Protein 2RFW (pdb70)

Solvent-accessible surface area: 61570 Å² total

Nearest PDB structures (foldseek):
  2rg0-assembly3_C  TM=9.956E-01  e=4.781E-83  Melanocarpus albomyces
  4csi-assembly1_A  TM=9.827E-01  e=2.244E-64  Mycothermus thermophilus
  5o5d-assembly2_B  TM=9.703E-01  e=9.717E-63  Trichoderma atroviride IMI 206040
  4zzt-assembly1_A  TM=9.659E-01  e=1.478E-60  Geotrichum candidum
  4zzv-assembly1_A  TM=9.721E-01  e=8.675E-60  Geotrichum candidum

Structure (mmCIF, N/CA/C/O backbone):
data_2RFW
#
_entry.id   2RFW
#
_cell.length_a   50.940
_cell.length_b   94.520
_cell.length_c   189.850
_cell.angle_alpha   90.000
_cell.angle_beta   90.000
_cell.angle_gamma   90.000
#
_symmetry.space_group_name_H-M   'P 1 21 1'
#
loop_
_entity.id
_entity.type
_entity.pdbx_description
1 polymer 'Cellulose 1,4-beta-cellobiosidase'
2 water water
#
loop_
_atom_site.group_PDB
_atom_site.id
_atom_site.type_symbol
_atom_site.label_atom_id
_atom_site.label_alt_id
_atom_site.label_comp_id
_atom_site.label_asym_id
_atom_site.label_entity_id
_atom_site.label_seq_id
_atom_site.pdbx_PDB_ins_code
_atom_site.Cartn_x
_atom_site.Cartn_y
_atom_site.Cartn_z
_atom_site.occupancy
_atom_site.B_iso_or_equiv
_atom_site.auth_seq_id
_atom_site.auth_comp_id
_atom_site.auth_asym_id
_atom_site.auth_atom_id
_atom_site.pdbx_PDB_model_num
ATOM 9 N N . ARG A 1 2 ? 19.870 -9.162 49.843 1.00 29.80 2 ARG A N 1
ATOM 10 C CA . ARG A 1 2 ? 20.128 -8.336 48.670 1.00 23.75 2 ARG A CA 1
ATOM 11 C C . ARG A 1 2 ? 18.842 -7.596 48.314 1.00 26.23 2 ARG A C 1
ATOM 12 O O . ARG A 1 2 ? 17.758 -7.932 48.784 1.00 22.64 2 ARG A O 1
ATOM 20 N N . ALA A 1 3 ? 19.008 -6.579 47.487 1.00 32.89 3 ALA A N 1
ATOM 21 C CA . ALA A 1 3 ? 17.904 -5.768 46.995 1.00 27.20 3 ALA A CA 1
ATOM 22 C C . ALA A 1 3 ? 17.553 -6.249 45.589 1.00 29.50 3 ALA A C 1
ATOM 23 O O . ALA A 1 3 ? 18.450 -6.317 44.750 1.00 23.26 3 ALA A O 1
ATOM 25 N N . GLY A 1 4 ? 16.282 -6.567 45.400 1.00 30.47 4 GLY A N 1
ATOM 26 C CA . GLY A 1 4 ? 15.716 -7.181 44.236 1.00 22.91 4 GLY A CA 1
ATOM 27 C C . GLY A 1 4 ? 15.764 -6.379 42.952 1.00 14.10 4 GLY A C 1
ATOM 28 O O . GLY A 1 4 ? 15.975 -5.169 42.977 1.00 33.66 4 GLY A O 1
ATOM 29 N N . ASN A 1 5 ? 15.567 -7.075 41.844 1.00 21.00 5 ASN A N 1
ATOM 30 C CA . ASN A 1 5 ? 15.602 -6.607 40.479 1.00 27.22 5 ASN A CA 1
ATOM 31 C C . ASN A 1 5 ? 14.490 -7.227 39.623 1.00 28.60 5 ASN A C 1
ATOM 32 O O . ASN A 1 5 ? 14.821 -7.713 38.537 1.00 38.39 5 ASN A O 1
ATOM 37 N N . GLU A 1 6 ? 13.253 -7.218 40.073 1.00 20.48 6 GLU A N 1
ATOM 38 C CA . GLU A 1 6 ? 12.065 -7.710 39.399 1.00 25.50 6 GLU A CA 1
ATOM 39 C C . GLU A 1 6 ? 10.901 -6.710 39.464 1.00 34.07 6 GLU A C 1
ATOM 40 O O . GLU A 1 6 ? 10.012 -6.699 38.613 1.00 29.86 6 GLU A O 1
ATOM 46 N N . THR A 1 7 ? 10.923 -5.897 40.507 1.00 32.12 7 THR A N 1
ATOM 47 C CA . THR A 1 7 ? 9.883 -4.964 40.906 1.00 27.89 7 THR A CA 1
ATOM 48 C C . THR A 1 7 ? 10.522 -3.749 41.570 1.00 36.38 7 THR A C 1
ATOM 49 O O . THR A 1 7 ? 10.932 -3.804 42.733 1.00 21.10 7 THR A O 1
ATOM 53 N N . PRO A 1 8 ? 10.662 -2.639 40.858 1.00 25.72 8 PRO A N 1
ATOM 54 C CA . PRO A 1 8 ? 11.110 -1.374 41.455 1.00 10.84 8 PRO A CA 1
ATOM 55 C C . PRO A 1 8 ? 10.386 -1.052 42.760 1.00 19.50 8 PRO A C 1
ATOM 56 O O . PRO A 1 8 ? 9.313 -1.565 43.080 1.00 21.44 8 PRO A O 1
ATOM 60 N N . GLU A 1 9 ? 10.969 -0.176 43.573 1.00 26.18 9 GLU A N 1
ATOM 61 C CA . GLU A 1 9 ? 10.337 0.246 44.820 1.00 21.10 9 GLU A CA 1
ATOM 62 C C . GLU A 1 9 ? 9.904 1.694 44.698 1.00 21.87 9 GLU A C 1
ATOM 63 O O . GLU A 1 9 ? 10.727 2.604 44.602 1.00 18.81 9 GLU A O 1
ATOM 69 N N . ASN A 1 10 ? 8.598 1.962 44.686 1.00 13.28 10 ASN A N 1
ATOM 70 C CA . ASN A 1 10 ? 8.213 3.372 44.578 1.00 18.85 10 ASN A CA 1
ATOM 71 C C . ASN A 1 10 ? 7.401 3.794 45.807 1.00 19.73 10 ASN A C 1
ATOM 72 O O . ASN A 1 10 ? 6.201 3.523 45.936 1.00 22.13 10 ASN A O 1
ATOM 77 N N . HIS A 1 11 ? 8.068 4.474 46.744 1.00 23.06 11 HIS A N 1
ATOM 78 C CA . HIS A 1 11 ? 7.370 4.981 47.926 1.00 25.98 11 HIS A CA 1
ATOM 79 C C . HIS A 1 11 ? 6.149 5.805 47.551 1.00 28.46 11 HIS A C 1
ATOM 80 O O . HIS A 1 11 ? 6.212 6.507 46.535 1.00 34.85 11 HIS A O 1
ATOM 87 N N . PRO A 1 12 ? 5.062 5.736 48.302 1.00 26.54 12 PRO A N 1
ATOM 88 C CA . PRO A 1 12 ? 3.946 6.676 48.170 1.00 15.83 12 PRO A CA 1
ATOM 89 C C . PRO A 1 12 ? 4.209 7.933 48.999 1.00 17.91 12 PRO A C 1
ATOM 90 O O . PRO A 1 12 ? 4.463 7.851 50.201 1.00 28.38 12 PRO A O 1
ATOM 94 N N . PRO A 1 13 ? 4.154 9.072 48.333 1.00 8.26 13 PRO A N 1
ATOM 95 C CA . PRO A 1 13 ? 4.551 10.341 48.950 1.00 12.31 13 PRO A CA 1
ATOM 96 C C . PRO A 1 13 ? 3.671 10.703 50.136 1.00 29.20 13 PRO A C 1
ATOM 97 O O . PRO A 1 13 ? 2.646 10.062 50.370 1.00 36.36 13 PRO A O 1
ATOM 101 N N . LEU A 1 14 ? 4.067 11.733 50.890 1.00 31.75 14 LEU A N 1
ATOM 102 C CA . LEU A 1 14 ? 3.292 12.071 52.083 1.00 31.09 14 LEU A CA 1
ATOM 103 C C . LEU A 1 14 ? 3.684 13.411 52.682 1.00 36.51 14 LEU A C 1
ATOM 104 O O . LEU A 1 14 ? 4.845 13.723 52.963 1.00 28.71 14 LEU A O 1
ATOM 109 N N . THR A 1 15 ? 2.685 14.277 52.910 1.00 34.63 15 THR A N 1
ATOM 110 C CA . THR A 1 15 ? 3.026 15.528 53.571 1.00 27.03 15 THR A CA 1
ATOM 111 C C . THR A 1 15 ? 2.793 15.424 55.084 1.00 38.32 15 THR A C 1
ATOM 112 O O . THR A 1 15 ? 1.877 14.751 55.547 1.00 59.35 15 THR A O 1
ATOM 116 N N . TRP A 1 16 ? 3.655 16.130 55.794 1.00 34.88 16 TRP A N 1
ATOM 117 C CA . TRP A 1 16 ? 3.590 16.365 57.224 1.00 27.62 16 TRP A CA 1
ATOM 118 C C . TRP A 1 16 ? 4.380 17.630 57.525 1.00 36.14 16 TRP A C 1
ATOM 119 O O . TRP A 1 16 ? 4.963 18.260 56.632 1.00 20.37 16 TRP A O 1
ATOM 130 N N . GLN A 1 17 ? 4.406 18.034 58.796 1.00 41.31 17 GLN A N 1
ATOM 131 C CA . GLN A 1 17 ? 5.121 19.289 59.044 1.00 34.50 17 GLN A CA 1
ATOM 132 C C . GLN A 1 17 ? 5.646 19.390 60.467 1.00 24.68 17 GLN A C 1
ATOM 133 O O . GLN A 1 17 ? 5.356 18.561 61.320 1.00 32.77 17 GLN A O 1
ATOM 139 N N . ARG A 1 18 ? 6.409 20.456 60.672 1.00 39.71 18 ARG A N 1
ATOM 140 C CA . ARG A 1 18 ? 6.899 20.868 61.978 1.00 40.77 18 ARG A CA 1
ATOM 141 C C . ARG A 1 18 ? 6.284 22.218 62.333 1.00 39.64 18 ARG A C 1
ATOM 142 O O . ARG A 1 18 ? 6.053 23.048 61.451 1.00 58.44 18 ARG A O 1
ATOM 150 N N . CYS A 1 19 ? 6.007 22.451 63.609 1.00 34.98 19 CYS A N 1
ATOM 151 C CA . CYS A 1 19 ? 5.411 23.713 64.024 1.00 26.34 19 CYS A CA 1
ATOM 152 C C . CYS A 1 19 ? 6.236 24.369 65.119 1.00 22.26 19 CYS A C 1
ATOM 153 O O . CYS A 1 19 ? 6.292 23.853 66.239 1.00 28.53 19 CYS A O 1
ATOM 156 N N . THR A 1 20 ? 6.874 25.499 64.818 1.00 19.43 20 THR A N 1
ATOM 157 C CA . THR A 1 20 ? 7.722 26.066 65.871 1.00 11.88 20 THR A CA 1
ATOM 158 C C . THR A 1 20 ? 6.876 26.725 66.958 1.00 19.30 20 THR A C 1
ATOM 159 O O . THR A 1 20 ? 7.243 26.739 68.136 1.00 26.43 20 THR A O 1
ATOM 163 N N . ALA A 1 21 ? 5.723 27.257 66.577 1.00 19.55 21 ALA A N 1
ATOM 164 C CA . ALA A 1 21 ? 4.818 27.930 67.509 1.00 27.91 21 ALA A CA 1
ATOM 165 C C . ALA A 1 21 ? 3.368 27.706 67.103 1.00 28.90 21 ALA A C 1
ATOM 166 O O . ALA A 1 21 ? 3.099 27.255 65.978 1.00 30.56 21 ALA A O 1
ATOM 168 N N . PRO A 1 22 ? 2.390 27.981 67.958 1.00 26.13 22 PRO A N 1
ATOM 169 C CA . PRO A 1 22 ? 0.998 27.588 67.708 1.00 26.12 22 PRO A CA 1
ATOM 170 C C . PRO A 1 22 ? 0.357 28.015 66.400 1.00 21.76 22 PRO A C 1
ATOM 171 O O . PRO A 1 22 ? -0.723 27.488 66.082 1.00 38.67 22 PRO A O 1
ATOM 175 N N . GLY A 1 23 ? 0.902 28.926 65.615 1.00 22.60 23 GLY A N 1
ATOM 176 C CA . GLY A 1 23 ? 0.258 29.242 64.335 1.00 23.11 23 GLY A CA 1
ATOM 177 C C . GLY A 1 23 ? 1.298 29.142 63.232 1.00 31.79 23 GLY A C 1
ATOM 178 O O . GLY A 1 23 ? 1.170 29.658 62.129 1.00 24.70 23 GLY A O 1
ATOM 179 N N . ASN A 1 24 ? 2.387 28.450 63.565 1.00 35.90 24 ASN A N 1
ATOM 180 C CA . ASN A 1 24 ? 3.519 28.349 62.654 1.00 41.21 24 ASN A CA 1
ATOM 181 C C . ASN A 1 24 ? 3.816 26.889 62.332 1.00 43.56 24 ASN A C 1
ATOM 182 O O . ASN A 1 24 ? 4.465 26.201 63.115 1.00 20.82 24 ASN A O 1
ATOM 187 N N . CYS A 1 25 ? 3.324 26.426 61.188 1.00 44.35 25 CYS A N 1
ATOM 188 C CA . CYS A 1 25 ? 3.603 25.085 60.686 1.00 47.57 25 CYS A CA 1
ATOM 189 C C . CYS A 1 25 ? 3.977 25.178 59.207 1.00 32.55 25 CYS A C 1
ATOM 190 O O . CYS A 1 25 ? 3.683 26.199 58.576 1.00 22.97 25 CYS A O 1
ATOM 193 N N . GLN A 1 26 ? 4.620 24.150 58.674 1.00 30.18 26 GLN A N 1
ATOM 194 C CA . GLN A 1 26 ? 5.049 24.178 57.269 1.00 26.57 26 GLN A CA 1
ATOM 195 C C . GLN A 1 26 ? 5.516 22.789 56.841 1.00 33.20 26 GLN A C 1
ATOM 196 O O . GLN A 1 26 ? 6.165 22.108 57.642 1.00 21.25 26 GLN A O 1
ATOM 202 N N . THR A 1 27 ? 5.170 22.389 55.629 1.00 32.97 27 THR A N 1
ATOM 203 C CA . THR A 1 27 ? 5.255 21.031 55.143 1.00 30.05 27 THR A CA 1
ATOM 204 C C . THR A 1 27 ? 6.673 20.478 54.991 1.00 29.20 27 THR A C 1
ATOM 205 O O . THR A 1 27 ? 7.620 21.219 54.762 1.00 44.80 27 THR A O 1
ATOM 209 N N . VAL A 1 28 ? 6.722 19.162 55.104 1.00 18.40 28 VAL A N 1
ATOM 210 C CA . VAL A 1 28 ? 7.808 18.247 54.864 1.00 18.83 28 VAL A CA 1
ATOM 211 C C . VAL A 1 28 ? 7.353 17.262 53.796 1.00 29.36 28 VAL A C 1
ATOM 212 O O . VAL A 1 28 ? 6.580 16.328 54.032 1.00 27.11 28 VAL A O 1
ATOM 216 N N . ASN A 1 29 ? 7.819 17.479 52.564 1.00 32.43 29 ASN A N 1
ATOM 217 C CA . ASN A 1 29 ? 7.315 16.497 51.584 1.00 26.26 29 ASN A CA 1
ATOM 218 C C . ASN A 1 29 ? 8.002 15.191 51.907 1.00 28.85 29 ASN A C 1
ATOM 219 O O . ASN A 1 29 ? 9.231 15.137 51.911 1.00 15.84 29 ASN A O 1
ATOM 224 N N . ALA A 1 30 ? 7.226 14.149 52.244 1.00 17.08 30 ALA A N 1
ATOM 225 C CA . ALA A 1 30 ? 7.996 12.952 52.618 1.00 20.73 30 ALA A CA 1
ATOM 226 C C . ALA A 1 30 ? 7.630 11.788 51.714 1.00 29.70 30 ALA A C 1
ATOM 227 O O . ALA A 1 30 ? 7.586 11.927 50.489 1.00 58.13 30 ALA A O 1
ATOM 229 N N . GLU A 1 31 ? 7.375 10.640 52.320 1.00 21.11 31 GLU A N 1
ATOM 230 C CA . GLU A 1 31 ? 7.032 9.418 51.606 1.00 13.89 31 GLU A CA 1
ATOM 231 C C . GLU A 1 31 ? 7.097 8.273 52.615 1.00 13.02 31 GLU A C 1
ATOM 232 O O . GLU A 1 31 ? 7.823 8.352 53.598 1.00 12.09 31 GLU A O 1
ATOM 238 N N . VAL A 1 32 ? 6.316 7.223 52.386 1.00 24.21 32 VAL A N 1
ATOM 239 C CA . VAL A 1 32 ? 6.303 6.147 53.367 1.00 12.03 32 VAL A CA 1
ATOM 240 C C . VAL A 1 32 ? 6.784 4.862 52.705 1.00 15.58 32 VAL A C 1
ATOM 241 O O . VAL A 1 32 ? 6.815 4.755 51.475 1.00 12.25 32 VAL A O 1
ATOM 245 N N . VAL A 1 33 ? 7.145 3.923 53.580 1.00 22.80 33 VAL A N 1
ATOM 246 C CA . VAL A 1 33 ? 7.572 2.615 53.087 1.00 22.14 33 VAL A CA 1
ATOM 247 C C . VAL A 1 33 ? 6.876 1.497 53.848 1.00 21.21 33 VAL A C 1
ATOM 248 O O . VAL A 1 33 ? 6.461 1.667 54.990 1.00 19.06 33 VAL A O 1
ATOM 252 N N . ILE A 1 34 ? 6.757 0.323 53.236 1.00 35.57 34 ILE A N 1
ATOM 253 C CA . ILE A 1 34 ? 6.200 -0.819 53.956 1.00 33.73 34 ILE A CA 1
ATOM 254 C C . ILE A 1 34 ? 7.321 -1.672 54.543 1.00 28.67 34 ILE A C 1
ATOM 255 O O . ILE A 1 34 ? 8.373 -1.894 53.941 1.00 9.72 34 ILE A O 1
ATOM 260 N N . ASP A 1 35 ? 7.053 -2.118 55.769 1.00 24.11 35 ASP A N 1
ATOM 261 C CA . ASP A 1 35 ? 7.907 -3.079 56.450 1.00 17.68 35 ASP A CA 1
ATOM 262 C C . ASP A 1 35 ? 8.235 -4.219 55.484 1.00 22.53 35 ASP A C 1
ATOM 263 O O . ASP A 1 35 ? 7.359 -4.617 54.713 1.00 20.53 35 ASP A O 1
ATOM 268 N N . ALA A 1 36 ? 9.476 -4.672 55.548 1.00 17.40 36 ALA A N 1
ATOM 269 C CA . ALA A 1 36 ? 10.035 -5.657 54.648 1.00 16.84 36 ALA A CA 1
ATOM 270 C C . ALA A 1 36 ? 9.406 -7.023 54.847 1.00 25.49 36 ALA A C 1
ATOM 271 O O . ALA A 1 36 ? 9.600 -7.935 54.035 1.00 59.37 36 ALA A O 1
ATOM 273 N N . ASN A 1 37 ? 8.630 -7.218 55.913 1.00 20.91 37 ASN A N 1
ATOM 274 C CA . ASN A 1 37 ? 8.063 -8.560 56.082 1.00 23.94 37 ASN A CA 1
ATOM 275 C C . ASN A 1 37 ? 6.942 -8.840 55.099 1.00 20.82 37 ASN A C 1
ATOM 276 O O . ASN A 1 37 ? 6.337 -9.919 55.124 1.00 39.15 37 ASN A O 1
ATOM 281 N N . TRP A 1 38 ? 6.620 -7.903 54.210 1.00 19.97 38 TRP A N 1
ATOM 282 C CA . TRP A 1 38 ? 5.490 -8.094 53.304 1.00 16.58 38 TRP A CA 1
ATOM 283 C C . TRP A 1 38 ? 5.964 -8.380 51.882 1.00 23.95 38 TRP A C 1
ATOM 284 O O . TRP A 1 38 ? 5.156 -8.516 50.970 1.00 19.85 38 TRP A O 1
ATOM 295 N N . ARG A 1 39 ? 7.283 -8.424 51.743 1.00 20.77 39 ARG A N 1
ATOM 296 C CA . ARG A 1 39 ? 7.888 -8.450 50.424 1.00 31.01 39 ARG A CA 1
ATOM 297 C C . ARG A 1 39 ? 8.145 -9.858 49.909 1.00 34.40 39 ARG A C 1
ATOM 298 O O . ARG A 1 39 ? 8.282 -10.829 50.656 1.00 21.07 39 ARG A O 1
ATOM 306 N N . TRP A 1 40 ? 8.207 -9.924 48.576 1.00 18.47 40 TRP A N 1
ATOM 307 C CA . TRP A 1 40 ? 8.675 -11.144 47.938 1.00 8.83 40 TRP A CA 1
ATOM 308 C C . TRP A 1 40 ? 10.197 -11.220 48.055 1.00 15.26 40 TRP A C 1
ATOM 309 O O . TRP A 1 40 ? 10.830 -10.198 47.798 1.00 12.55 40 TRP A O 1
ATOM 320 N N . LEU A 1 41 ? 10.655 -12.399 48.431 1.00 14.52 41 LEU A N 1
ATOM 321 C CA . LEU A 1 41 ? 12.008 -12.859 48.614 1.00 15.93 41 LEU A CA 1
ATOM 322 C C . LEU A 1 41 ? 12.366 -13.973 47.643 1.00 24.35 41 LEU A C 1
ATOM 323 O O . LEU A 1 41 ? 11.727 -15.030 47.649 1.00 30.78 41 LEU A O 1
ATOM 328 N N . HIS A 1 42 ? 13.376 -13.805 46.794 1.00 31.54 42 HIS A N 1
ATOM 329 C CA . HIS A 1 42 ? 13.657 -14.879 45.840 1.00 15.35 42 HIS A CA 1
ATOM 330 C C . HIS A 1 42 ? 15.106 -14.883 45.396 1.00 30.63 42 HIS A C 1
ATOM 331 O O . HIS A 1 42 ? 15.784 -13.856 45.327 1.00 53.80 42 HIS A O 1
ATOM 338 N N . ASP A 1 43 ? 15.612 -16.068 45.058 1.00 28.60 43 ASP A N 1
ATOM 339 C CA . ASP A 1 43 ? 16.942 -16.054 44.452 1.00 37.88 43 ASP A CA 1
ATOM 340 C C . ASP A 1 43 ? 16.889 -15.522 43.019 1.00 36.83 43 ASP A C 1
ATOM 341 O O . ASP A 1 43 ? 16.002 -14.763 42.622 1.00 21.86 43 ASP A O 1
ATOM 346 N N . ASP A 1 44 ? 17.873 -15.958 42.238 1.00 36.31 44 ASP A N 1
ATOM 347 C CA . ASP A 1 44 ? 18.052 -15.501 40.867 1.00 38.58 44 ASP A CA 1
ATOM 348 C C . ASP A 1 44 ? 17.313 -16.383 39.868 1.00 37.07 44 ASP A C 1
ATOM 349 O O . ASP A 1 44 ? 17.620 -16.334 38.677 1.00 23.59 44 ASP A O 1
ATOM 354 N N . ASN A 1 45 ? 16.359 -17.165 40.353 1.00 42.38 45 ASN A N 1
ATOM 355 C CA . ASN A 1 45 ? 15.473 -17.942 39.499 1.00 42.85 45 ASN A CA 1
ATOM 356 C C . ASN A 1 45 ? 14.022 -17.593 39.828 1.00 48.82 45 ASN A C 1
ATOM 357 O O . ASN A 1 45 ? 13.087 -18.133 39.243 1.00 32.16 45 ASN A O 1
ATOM 362 N N . MET A 1 46 ? 13.862 -16.690 40.792 1.00 52.04 46 MET A N 1
ATOM 363 C CA . MET A 1 46 ? 12.524 -16.258 41.207 1.00 49.34 46 MET A CA 1
ATOM 364 C C . MET A 1 46 ? 11.825 -17.373 41.978 1.00 41.18 46 MET A C 1
ATOM 365 O O . MET A 1 46 ? 10.626 -17.369 42.251 1.00 21.24 46 MET A O 1
ATOM 370 N N . GLN A 1 47 ? 12.624 -18.371 42.358 1.00 42.40 47 GLN A N 1
ATOM 371 C CA . GLN A 1 47 ? 12.206 -19.389 43.305 1.00 43.43 47 GLN A CA 1
ATOM 372 C C . GLN A 1 47 ? 12.201 -18.727 44.683 1.00 30.88 47 GLN A C 1
ATOM 373 O O . GLN A 1 47 ? 13.199 -18.139 45.097 1.00 21.97 47 GLN A O 1
ATOM 379 N N . ASN A 1 48 ? 11.066 -18.833 45.353 1.00 38.96 48 ASN A N 1
ATOM 380 C CA . ASN A 1 48 ? 10.977 -18.209 46.671 1.00 42.35 48 ASN A CA 1
ATOM 381 C C . ASN A 1 48 ? 12.087 -18.664 47.607 1.00 33.16 48 ASN A C 1
ATOM 382 O O . ASN A 1 48 ? 12.793 -19.647 47.389 1.00 17.57 48 ASN A O 1
ATOM 387 N N . CYS A 1 49 ? 12.232 -17.894 48.675 1.00 24.04 49 CYS A N 1
ATOM 388 C CA . CYS A 1 49 ? 13.014 -18.246 49.846 1.00 24.98 49 CYS A CA 1
ATOM 389 C C . CYS A 1 49 ? 12.038 -18.374 51.028 1.00 17.36 49 CYS A C 1
ATOM 390 O O . CYS A 1 49 ? 12.439 -18.750 52.122 1.00 27.63 49 CYS A O 1
ATOM 393 N N . TYR A 1 50 ? 10.800 -18.026 50.714 1.00 17.53 50 TYR A N 1
ATOM 394 C CA . TYR A 1 50 ? 9.634 -17.951 51.569 1.00 20.33 50 TYR A CA 1
ATOM 395 C C . TYR A 1 50 ? 8.358 -18.053 50.732 1.00 30.91 50 TYR A C 1
ATOM 396 O O . TYR A 1 50 ? 8.324 -17.614 49.583 1.00 32.24 50 TYR A O 1
ATOM 405 N N . ASP A 1 51 ? 7.326 -18.634 51.318 1.00 35.70 51 ASP A N 1
ATOM 406 C CA . ASP A 1 51 ? 6.043 -18.829 50.636 1.00 44.97 51 ASP A CA 1
ATOM 407 C C . ASP A 1 51 ? 5.057 -19.461 51.611 1.00 52.12 51 ASP A C 1
ATOM 408 O O . ASP A 1 51 ? 5.369 -20.430 52.309 1.00 37.53 51 ASP A O 1
ATOM 413 N N . GLY A 1 52 ? 3.848 -18.911 51.703 1.00 54.50 52 GLY A N 1
ATOM 414 C CA . GLY A 1 52 ? 2.906 -19.349 52.731 1.00 55.49 52 GLY A CA 1
ATOM 415 C C . GLY A 1 52 ? 3.313 -18.746 54.069 1.00 54.93 52 GLY A C 1
ATOM 416 O O . GLY A 1 52 ? 3.232 -17.533 54.274 1.00 34.64 52 GLY A O 1
ATOM 417 N N . ASN A 1 53 ? 3.774 -19.588 54.989 1.00 53.25 53 ASN A N 1
ATOM 418 C CA . ASN A 1 53 ? 4.405 -19.066 56.201 1.00 45.93 53 ASN A CA 1
ATOM 419 C C . ASN A 1 53 ? 5.752 -19.762 56.378 1.00 49.70 53 ASN A C 1
ATOM 420 O O . ASN A 1 53 ? 6.273 -19.880 57.488 1.00 54.72 53 ASN A O 1
ATOM 425 N N . GLN A 1 54 ? 6.353 -20.235 55.271 1.00 41.84 54 GLN A N 1
ATOM 426 C CA . GLN A 1 54 ? 7.593 -20.980 55.487 1.00 38.13 54 GLN A CA 1
ATOM 427 C C . GLN A 1 54 ? 8.609 -20.872 54.358 1.00 37.97 54 GLN A C 1
ATOM 428 O O . GLN A 1 54 ? 8.288 -20.637 53.198 1.00 29.75 54 GLN A O 1
ATOM 434 N N . TRP A 1 55 ? 9.858 -21.065 54.762 1.00 37.82 55 TRP A N 1
ATOM 435 C CA . TRP A 1 55 ? 11.034 -21.143 53.925 1.00 31.32 55 TRP A CA 1
ATOM 436 C C . TRP A 1 55 ? 11.033 -22.415 53.070 1.00 25.66 55 TRP A C 1
ATOM 437 O O . TRP A 1 55 ? 10.601 -23.447 53.583 1.00 35.37 55 TRP A O 1
ATOM 448 N N . THR A 1 56 ? 11.505 -22.268 51.859 1.00 17.75 56 THR A N 1
ATOM 449 C CA . THR A 1 56 ? 11.788 -23.163 50.764 1.00 33.41 56 THR A CA 1
ATOM 450 C C . THR A 1 56 ? 13.259 -23.584 50.723 1.00 42.07 56 THR A C 1
ATOM 451 O O . THR A 1 56 ? 14.068 -23.046 51.483 1.00 64.97 56 THR A O 1
ATOM 455 N N . ASN A 1 57 ? 13.616 -24.520 49.838 1.00 42.21 57 ASN A N 1
ATOM 456 C CA . ASN A 1 57 ? 15.017 -24.916 49.734 1.00 39.36 57 ASN A CA 1
ATOM 457 C C . ASN A 1 57 ? 15.808 -23.985 48.820 1.00 39.47 57 ASN A C 1
ATOM 458 O O . ASN A 1 57 ? 16.898 -24.354 48.379 1.00 20.85 57 ASN A O 1
ATOM 463 N N . ALA A 1 58 ? 15.316 -22.782 48.536 1.00 40.68 58 ALA A N 1
ATOM 464 C CA . ALA A 1 58 ? 16.191 -21.813 47.866 1.00 33.90 58 ALA A CA 1
ATOM 465 C C . ALA A 1 58 ? 17.260 -21.334 48.856 1.00 25.89 58 ALA A C 1
ATOM 466 O O . ALA A 1 58 ? 18.284 -20.793 48.448 1.00 42.20 58 ALA A O 1
ATOM 468 N N . CYS A 1 59 ? 16.976 -21.553 50.125 1.00 26.36 59 CYS A N 1
ATOM 469 C CA . CYS A 1 59 ? 17.696 -21.261 51.338 1.00 27.77 59 CYS A CA 1
ATOM 470 C C . CYS A 1 59 ? 18.230 -22.491 52.065 1.00 22.70 59 CYS A C 1
ATOM 471 O O . CYS A 1 59 ? 18.330 -23.577 51.499 1.00 50.94 59 CYS A O 1
ATOM 474 N N . SER A 1 60 ? 18.594 -22.309 53.337 1.00 30.12 60 SER A N 1
ATOM 475 C CA . SER A 1 60 ? 19.083 -23.412 54.161 1.00 30.81 60 SER A CA 1
ATOM 476 C C . SER A 1 60 ? 19.539 -22.950 55.541 1.00 34.11 60 SER A C 1
ATOM 477 O O . SER A 1 60 ? 18.969 -23.350 56.560 1.00 34.92 60 SER A O 1
ATOM 480 N N . THR A 1 61 ? 20.572 -22.116 55.579 1.00 36.94 61 THR A N 1
ATOM 481 C CA . THR A 1 61 ? 21.135 -21.636 56.832 1.00 45.25 61 THR A CA 1
ATOM 482 C C . THR A 1 61 ? 20.850 -20.152 57.037 1.00 40.99 61 THR A C 1
ATOM 483 O O . THR A 1 61 ? 20.340 -19.498 56.128 1.00 46.24 61 THR A O 1
ATOM 487 N N . ALA A 1 62 ? 21.200 -19.674 58.221 1.00 44.74 62 ALA A N 1
ATOM 488 C CA . ALA A 1 62 ? 21.032 -18.290 58.632 1.00 43.62 62 ALA A CA 1
ATOM 489 C C . ALA A 1 62 ? 21.648 -17.315 57.632 1.00 32.04 62 ALA A C 1
ATOM 490 O O . ALA A 1 62 ? 20.998 -16.487 56.998 1.00 49.97 62 ALA A O 1
ATOM 492 N N . THR A 1 63 ? 22.956 -17.458 57.531 1.00 19.96 63 THR A N 1
ATOM 493 C CA . THR A 1 63 ? 23.834 -16.637 56.727 1.00 20.18 63 THR A CA 1
ATOM 494 C C . THR A 1 63 ? 23.561 -16.694 55.236 1.00 30.86 63 THR A C 1
ATOM 495 O O . THR A 1 63 ? 23.371 -15.657 54.594 1.00 35.02 63 THR A O 1
ATOM 499 N N . ASP A 1 64 ? 23.560 -17.902 54.672 1.00 39.52 64 ASP A N 1
ATOM 500 C CA . ASP A 1 64 ? 23.479 -18.043 53.214 1.00 39.38 64 ASP A CA 1
ATOM 501 C C . ASP A 1 64 ? 22.174 -17.450 52.687 1.00 37.39 64 ASP A C 1
ATOM 502 O O . ASP A 1 64 ? 22.143 -16.901 51.582 1.00 42.88 64 ASP A O 1
ATOM 507 N N . CYS A 1 65 ? 21.109 -17.543 53.473 1.00 28.23 65 CYS A N 1
ATOM 508 C CA . CYS A 1 65 ? 19.824 -16.963 53.095 1.00 30.48 65 CYS A CA 1
ATOM 509 C C . CYS A 1 65 ? 19.988 -15.501 52.681 1.00 20.74 65 CYS A C 1
ATOM 510 O O . CYS A 1 65 ? 19.491 -15.080 51.638 1.00 39.71 65 CYS A O 1
ATOM 513 N N . ALA A 1 66 ? 20.691 -14.777 53.537 1.00 16.68 66 ALA A N 1
ATOM 514 C CA . ALA A 1 66 ? 20.972 -13.353 53.376 1.00 12.88 66 ALA A CA 1
ATOM 515 C C . ALA A 1 66 ? 21.903 -13.102 52.193 1.00 20.56 66 ALA A C 1
ATOM 516 O O . ALA A 1 66 ? 21.925 -12.002 51.623 1.00 23.15 66 ALA A O 1
ATOM 518 N N . GLU A 1 67 ? 22.658 -14.125 51.813 1.00 20.90 67 GLU A N 1
ATOM 519 C CA . GLU A 1 67 ? 23.524 -14.061 50.639 1.00 24.29 67 GLU A CA 1
ATOM 520 C C . GLU A 1 67 ? 22.814 -14.567 49.390 1.00 29.27 67 GLU A C 1
ATOM 521 O O . GLU A 1 67 ? 23.273 -14.306 48.272 1.00 46.34 67 GLU A O 1
ATOM 527 N N . LYS A 1 68 ? 21.702 -15.297 49.509 1.00 33.31 68 LYS A N 1
ATOM 528 C CA . LYS A 1 68 ? 21.122 -15.833 48.272 1.00 37.42 68 LYS A CA 1
ATOM 529 C C . LYS A 1 68 ? 19.795 -15.198 47.882 1.00 31.86 68 LYS A C 1
ATOM 530 O O . LYS A 1 68 ? 19.409 -15.176 46.708 1.00 26.53 68 LYS A O 1
ATOM 536 N N . CYS A 1 69 ? 19.068 -14.671 48.855 1.00 33.26 69 CYS A N 1
ATOM 537 C CA . CYS A 1 69 ? 17.762 -14.092 48.573 1.00 36.34 69 CYS A CA 1
ATOM 538 C C . CYS A 1 69 ? 17.773 -12.586 48.418 1.00 38.67 69 CYS A C 1
ATOM 539 O O . CYS A 1 69 ? 18.673 -11.906 48.912 1.00 35.37 69 CYS A O 1
ATOM 542 N N . MET A 1 70 ? 16.756 -12.039 47.753 1.00 34.04 70 MET A N 1
ATOM 543 C CA . MET A 1 70 ? 16.551 -10.588 47.795 1.00 25.74 70 MET A CA 1
ATOM 544 C C . MET A 1 70 ? 15.078 -10.303 48.035 1.00 16.58 70 MET A C 1
ATOM 545 O O . MET A 1 70 ? 14.232 -11.042 47.525 1.00 28.68 70 MET A O 1
ATOM 550 N N . ILE A 1 71 ? 14.720 -9.263 48.795 1.00 21.02 71 ILE A N 1
ATOM 551 C CA . ILE A 1 71 ? 13.303 -8.912 48.883 1.00 21.93 71 ILE A CA 1
ATOM 552 C C . ILE A 1 71 ? 12.952 -7.983 47.716 1.00 23.95 71 ILE A C 1
ATOM 553 O O . ILE A 1 71 ? 13.830 -7.455 47.022 1.00 27.99 71 ILE A O 1
ATOM 558 N N . GLU A 1 72 ? 11.670 -7.718 47.453 1.00 21.57 72 GLU A N 1
ATOM 559 C CA . GLU A 1 72 ? 11.447 -6.848 46.289 1.00 9.89 72 GLU A CA 1
ATOM 560 C C . GLU A 1 72 ? 10.587 -5.627 46.586 1.00 16.42 72 GLU A C 1
ATOM 561 O O . GLU A 1 72 ? 10.166 -5.401 47.722 1.00 17.93 72 GLU A O 1
ATOM 567 N N . GLY A 1 73 ? 10.334 -4.857 45.531 1.00 21.62 73 GLY A N 1
ATOM 568 C CA . GLY A 1 73 ? 9.411 -3.728 45.570 1.00 30.80 73 GLY A CA 1
ATOM 569 C C . GLY A 1 73 ? 8.017 -4.311 45.758 1.00 32.09 73 GLY A C 1
ATOM 570 O O . GLY A 1 73 ? 7.885 -5.510 45.487 1.00 27.36 73 GLY A O 1
ATOM 571 N N . ALA A 1 74 ? 7.047 -3.523 46.203 1.00 22.81 74 ALA A N 1
ATOM 572 C CA . ALA A 1 74 ? 5.723 -4.065 46.490 1.00 18.86 74 ALA A CA 1
ATOM 573 C C . ALA A 1 74 ? 4.727 -3.853 45.362 1.00 21.86 74 ALA A C 1
ATOM 574 O O . ALA A 1 74 ? 3.519 -4.008 45.553 1.00 14.43 74 ALA A O 1
ATOM 576 N N . GLY A 1 75 ? 5.191 -3.480 44.169 1.00 27.85 75 GLY A N 1
ATOM 577 C CA . GLY A 1 75 ? 4.229 -3.191 43.109 1.00 31.89 75 GLY A CA 1
ATOM 578 C C . GLY A 1 75 ? 3.488 -1.885 43.345 1.00 43.92 75 GLY A C 1
ATOM 579 O O . GLY A 1 75 ? 4.089 -0.816 43.478 1.00 43.09 75 GLY A O 1
ATOM 580 N N . ASP A 1 76 ? 2.165 -1.970 43.401 1.00 42.86 76 ASP A N 1
ATOM 581 C CA . ASP A 1 76 ? 1.283 -0.828 43.618 1.00 34.86 76 ASP A CA 1
ATOM 582 C C . ASP A 1 76 ? 0.584 -0.949 44.969 1.00 34.44 76 ASP A C 1
ATOM 583 O O . ASP A 1 76 ? -0.068 -1.958 45.258 1.00 30.22 76 ASP A O 1
ATOM 588 N N . TYR A 1 77 ? 0.731 0.071 45.816 1.00 28.57 77 TYR A N 1
ATOM 589 C CA . TYR A 1 77 ? 0.365 -0.047 47.223 1.00 22.53 77 TYR A CA 1
ATOM 590 C C . TYR A 1 77 ? -1.146 -0.127 47.403 1.00 18.33 77 TYR A C 1
ATOM 591 O O . TYR A 1 77 ? -1.605 -0.417 48.510 1.00 11.54 77 TYR A O 1
ATOM 600 N N . LEU A 1 78 ? -1.954 0.099 46.362 1.00 16.15 78 LEU A N 1
ATOM 601 C CA . LEU A 1 78 ? -3.367 -0.206 46.579 1.00 19.08 78 LEU A CA 1
ATOM 602 C C . LEU A 1 78 ? -3.601 -1.691 46.264 1.00 31.39 78 LEU A C 1
ATOM 603 O O . LEU A 1 78 ? -4.316 -2.401 46.967 1.00 23.62 78 LEU A O 1
ATOM 608 N N . GLY A 1 79 ? -2.965 -2.099 45.171 1.00 29.59 79 GLY A N 1
ATOM 609 C CA . GLY A 1 79 ? -3.107 -3.426 44.619 1.00 32.28 79 GLY A CA 1
ATOM 610 C C . GLY A 1 79 ? -3.036 -4.519 45.661 1.00 29.66 79 GLY A C 1
ATOM 611 O O . GLY A 1 79 ? -4.047 -5.052 46.117 1.00 32.27 79 GLY A O 1
ATOM 612 N N . THR A 1 80 ? -1.814 -4.875 46.060 1.00 25.40 80 THR A N 1
ATOM 613 C CA . THR A 1 80 ? -1.712 -5.973 47.019 1.00 34.13 80 THR A CA 1
ATOM 614 C C . THR A 1 80 ? -1.878 -5.527 48.460 1.00 33.91 80 THR A C 1
ATOM 615 O O . THR A 1 80 ? -2.111 -6.368 49.335 1.00 41.18 80 THR A O 1
ATOM 619 N N . TYR A 1 81 ? -1.745 -4.233 48.783 1.00 22.19 81 TYR A N 1
ATOM 620 C CA . TYR A 1 81 ? -1.629 -3.834 50.184 1.00 17.15 81 TYR A CA 1
ATOM 621 C C . TYR A 1 81 ? -2.659 -2.855 50.707 1.00 28.19 81 TYR A C 1
ATOM 622 O O . TYR A 1 81 ? -2.643 -2.570 51.917 1.00 28.77 81 TYR A O 1
ATOM 631 N N . GLY A 1 82 ? -3.569 -2.333 49.891 1.00 27.06 82 GLY A N 1
ATOM 632 C CA . GLY A 1 82 ? -4.650 -1.498 50.380 1.00 34.54 82 GLY A CA 1
ATOM 633 C C . GLY A 1 82 ? -4.272 -0.136 50.908 1.00 41.81 82 GLY A C 1
ATOM 634 O O . GLY A 1 82 ? -5.112 0.631 51.405 1.00 17.56 82 GLY A O 1
ATOM 635 N N . ALA A 1 83 ? -2.991 0.219 50.813 1.00 44.17 83 ALA A N 1
ATOM 636 C CA . ALA A 1 83 ? -2.543 1.538 51.253 1.00 26.66 83 ALA A CA 1
ATOM 637 C C . ALA A 1 83 ? -2.772 2.581 50.156 1.00 10.95 83 ALA A C 1
ATOM 638 O O . ALA A 1 83 ? -2.342 2.379 49.023 1.00 32.40 83 ALA A O 1
ATOM 640 N N . SER A 1 84 ? -3.460 3.629 50.566 1.00 26.92 84 SER A N 1
ATOM 641 C CA . SER A 1 84 ? -3.901 4.776 49.803 1.00 33.89 84 SER A CA 1
ATOM 642 C C . SER A 1 84 ? -3.308 6.069 50.349 1.00 37.05 84 SER A C 1
ATOM 643 O O . SER A 1 84 ? -3.437 6.402 51.521 1.00 32.96 84 SER A O 1
ATOM 646 N N . THR A 1 85 ? -2.637 6.831 49.486 1.00 41.98 85 THR A N 1
ATOM 647 C CA . THR A 1 85 ? -2.066 8.106 49.931 1.00 27.04 85 THR A CA 1
ATOM 648 C C . THR A 1 85 ? -2.536 9.247 49.035 1.00 35.90 85 THR A C 1
ATOM 649 O O . THR A 1 85 ? -2.558 9.150 47.807 1.00 62.12 85 THR A O 1
ATOM 653 N N . SER A 1 86 ? -2.928 10.338 49.674 1.00 27.82 86 SER A N 1
ATOM 654 C CA . SER A 1 86 ? -3.326 11.574 49.026 1.00 35.22 86 SER A CA 1
ATOM 655 C C . SER A 1 86 ? -2.954 12.760 49.915 1.00 33.16 86 SER A C 1
ATOM 656 O O . SER A 1 86 ? -3.595 12.947 50.949 1.00 38.14 86 SER A O 1
ATOM 659 N N . GLY A 1 87 ? -1.946 13.522 49.510 1.00 24.96 87 GLY A N 1
ATOM 660 C CA . GLY A 1 87 ? -1.521 14.693 50.266 1.00 28.87 87 GLY A CA 1
ATOM 661 C C . GLY A 1 87 ? -0.873 14.337 51.585 1.00 25.86 87 GLY A C 1
ATOM 662 O O . GLY A 1 87 ? 0.197 13.723 51.638 1.00 15.51 87 GLY A O 1
ATOM 663 N N . ASP A 1 88 ? -1.522 14.717 52.686 1.00 24.60 88 ASP A N 1
ATOM 664 C CA . ASP A 1 88 ? -0.926 14.380 53.981 1.00 30.22 88 ASP A CA 1
ATOM 665 C C . ASP A 1 88 ? -1.425 13.012 54.450 1.00 37.01 88 ASP A C 1
ATOM 666 O O . ASP A 1 88 ? -0.699 12.316 55.163 1.00 44.61 88 ASP A O 1
ATOM 671 N N . ALA A 1 89 ? -2.625 12.653 54.034 1.00 24.93 89 ALA A N 1
ATOM 672 C CA . ALA A 1 89 ? -3.419 11.531 54.486 1.00 33.90 89 ALA A CA 1
ATOM 673 C C . ALA A 1 89 ? -2.999 10.134 54.051 1.00 41.91 89 ALA A C 1
ATOM 674 O O . ALA A 1 89 ? -3.141 9.776 52.875 1.00 55.72 89 ALA A O 1
ATOM 676 N N . LEU A 1 90 ? -2.525 9.300 54.981 1.00 38.91 90 LEU A N 1
ATOM 677 C CA . LEU A 1 90 ? -2.310 7.889 54.684 1.00 30.39 90 LEU A CA 1
ATOM 678 C C . LEU A 1 90 ? -3.563 7.086 55.049 1.00 30.84 90 LEU A C 1
ATOM 679 O O . LEU A 1 90 ? -4.089 7.194 56.152 1.00 48.80 90 LEU A O 1
ATOM 684 N N . THR A 1 91 ? -3.979 6.292 54.078 1.00 26.53 91 THR A N 1
ATOM 685 C CA . THR A 1 91 ? -5.086 5.350 54.214 1.00 18.81 91 THR A CA 1
ATOM 686 C C . THR A 1 91 ? -4.505 3.960 54.390 1.00 16.23 91 THR A C 1
ATOM 687 O O . THR A 1 91 ? -3.338 3.738 54.046 1.00 22.33 91 THR A O 1
ATOM 691 N N . LEU A 1 92 ? -5.256 3.028 54.947 1.00 13.04 92 LEU A N 1
ATOM 692 C CA . LEU A 1 92 ? -4.775 1.655 55.098 1.00 32.11 92 LEU A CA 1
ATOM 693 C C . LEU A 1 92 ? -6.007 0.744 55.120 1.00 34.67 92 LEU A C 1
ATOM 694 O O . LEU A 1 92 ? -6.803 0.897 56.042 1.00 25.04 92 LEU A O 1
ATOM 699 N N . LYS A 1 93 ? -6.157 -0.129 54.141 1.00 35.97 93 LYS A N 1
ATOM 700 C CA . LYS A 1 93 ? -7.261 -1.066 54.006 1.00 24.04 93 LYS A CA 1
ATOM 701 C C . LYS A 1 93 ? -6.900 -2.392 54.686 1.00 38.91 93 LYS A C 1
ATOM 702 O O . LYS A 1 93 ? -5.957 -3.060 54.262 1.00 50.11 93 LYS A O 1
ATOM 708 N N . PHE A 1 94 ? -7.644 -2.756 55.715 1.00 43.02 94 PHE A N 1
ATOM 709 C CA . PHE A 1 94 ? -7.447 -3.938 56.533 1.00 42.34 94 PHE A CA 1
ATOM 710 C C . PHE A 1 94 ? -7.137 -5.172 55.689 1.00 34.77 94 PHE A C 1
ATOM 711 O O . PHE A 1 94 ? -5.990 -5.594 55.630 1.00 23.14 94 PHE A O 1
ATOM 719 N N . VAL A 1 95 ? -8.192 -5.709 55.080 1.00 29.76 95 VAL A N 1
ATOM 720 C CA . VAL A 1 95 ? -8.016 -6.859 54.205 1.00 26.91 95 VAL A CA 1
ATOM 721 C C . VAL A 1 95 ? -7.990 -6.405 52.756 1.00 33.20 95 VAL A C 1
ATOM 722 O O . VAL A 1 95 ? -8.827 -5.641 52.276 1.00 32.98 95 VAL A O 1
ATOM 726 N N . THR A 1 96 ? -6.991 -6.888 52.012 1.00 26.05 96 THR A N 1
ATOM 727 C CA . THR A 1 96 ? -7.106 -6.486 50.596 1.00 31.34 96 THR A CA 1
ATOM 728 C C . THR A 1 96 ? -7.251 -7.755 49.767 1.00 27.96 96 THR A C 1
ATOM 729 O O . THR A 1 96 ? -6.505 -8.709 49.978 1.00 17.95 96 THR A O 1
ATOM 733 N N . LYS A 1 97 ? -8.240 -7.722 48.873 1.00 23.60 97 LYS A N 1
ATOM 734 C CA . LYS A 1 97 ? -8.453 -8.778 47.893 1.00 19.23 97 LYS A CA 1
ATOM 735 C C . LYS A 1 97 ? -7.976 -8.282 46.524 1.00 18.77 97 LYS A C 1
ATOM 736 O O . LYS A 1 97 ? -8.490 -7.264 46.045 1.00 35.19 97 LYS A O 1
ATOM 742 N N . HIS A 1 98 ? -7.015 -8.974 45.945 1.00 10.17 98 HIS A N 1
ATOM 743 C CA . HIS A 1 98 ? -6.389 -8.712 44.663 1.00 20.72 98 HIS A CA 1
ATOM 744 C C . HIS A 1 98 ? -6.318 -9.981 43.815 1.00 18.11 98 HIS A C 1
ATOM 745 O O . HIS A 1 98 ? -6.439 -11.080 44.364 1.00 33.79 98 HIS A O 1
ATOM 752 N N . GLU A 1 99 ? -6.106 -9.796 42.512 1.00 16.12 99 GLU A N 1
ATOM 753 C CA . GLU A 1 99 ? -6.167 -10.883 41.542 1.00 19.99 99 GLU A CA 1
ATOM 754 C C . GLU A 1 99 ? -5.370 -12.099 41.987 1.00 25.31 99 GLU A C 1
ATOM 755 O O . GLU A 1 99 ? -5.754 -13.240 41.699 1.00 23.02 99 GLU A O 1
ATOM 761 N N . TYR A 1 100 ? -4.268 -11.867 42.711 1.00 27.14 100 TYR A N 1
ATOM 762 C CA . TYR A 1 100 ? -3.486 -12.978 43.239 1.00 16.14 100 TYR A CA 1
ATOM 763 C C . TYR A 1 100 ? -3.455 -13.075 44.756 1.00 19.07 100 TYR A C 1
ATOM 764 O O . TYR A 1 100 ? -2.448 -13.570 45.287 1.00 28.36 100 TYR A O 1
ATOM 773 N N . GLY A 1 101 ? -4.454 -12.670 45.536 1.00 33.35 101 GLY A N 1
ATOM 774 C CA . GLY A 1 101 ? -4.366 -12.936 46.964 1.00 37.88 101 GLY A CA 1
ATOM 775 C C . GLY A 1 101 ? -5.062 -11.971 47.894 1.00 38.04 101 GLY A C 1
ATOM 776 O O . GLY A 1 101 ? -5.456 -10.877 47.498 1.00 38.42 101 GLY A O 1
ATOM 777 N N . THR A 1 102 ? -5.204 -12.377 49.146 1.00 39.45 102 THR A N 1
ATOM 778 C CA . THR A 1 102 ? -5.783 -11.667 50.268 1.00 33.98 102 THR A CA 1
ATOM 779 C C . THR A 1 102 ? -4.705 -11.259 51.277 1.00 34.13 102 THR A C 1
ATOM 780 O O . THR A 1 102 ? -4.211 -12.151 51.976 1.00 21.93 102 THR A O 1
ATOM 784 N N . ASN A 1 103 ? -4.339 -9.989 51.379 1.00 27.38 103 ASN A N 1
ATOM 785 C CA . ASN A 1 103 ? -3.377 -9.536 52.397 1.00 13.58 103 ASN A CA 1
ATOM 786 C C . ASN A 1 103 ? -4.153 -8.865 53.520 1.00 11.50 103 ASN A C 1
ATOM 787 O O . ASN A 1 103 ? -5.244 -8.338 53.293 1.00 40.59 103 ASN A O 1
ATOM 792 N N . VAL A 1 104 ? -3.604 -8.877 54.739 1.00 8.24 104 VAL A N 1
ATOM 793 C CA . VAL A 1 104 ? -4.345 -8.346 55.878 1.00 22.91 104 VAL A CA 1
ATOM 794 C C . VAL A 1 104 ? -3.434 -7.590 56.838 1.00 27.68 104 VAL A C 1
ATOM 795 O O . VAL A 1 104 ? -2.403 -8.050 57.326 1.00 26.79 104 VAL A O 1
ATOM 799 N N . GLY A 1 105 ? -3.857 -6.355 57.107 1.00 24.43 105 GLY A N 1
ATOM 800 C CA . GLY A 1 105 ? -3.096 -5.465 57.959 1.00 28.03 105 GLY A CA 1
ATOM 801 C C . GLY A 1 105 ? -1.768 -5.119 57.314 1.00 26.93 105 GLY A C 1
ATOM 802 O O . GLY A 1 105 ? -1.201 -5.923 56.574 1.00 26.27 105 GLY A O 1
ATOM 803 N N . SER A 1 106 ? -1.279 -3.915 57.598 1.00 13.54 106 SER A N 1
ATOM 804 C CA . SER A 1 106 ? 0.064 -3.538 57.170 1.00 10.68 106 SER A CA 1
ATOM 805 C C . SER A 1 106 ? 0.695 -2.743 58.317 1.00 22.89 106 SER A C 1
ATOM 806 O O . SER A 1 106 ? -0.052 -2.445 59.250 1.00 23.45 106 SER A O 1
ATOM 809 N N . ARG A 1 107 ? 1.967 -2.490 58.157 1.00 31.19 107 ARG A N 1
ATOM 810 C CA . ARG A 1 107 ? 2.881 -1.646 58.872 1.00 24.67 107 ARG A CA 1
ATOM 811 C C . ARG A 1 107 ? 3.592 -0.696 57.904 1.00 19.38 107 ARG A C 1
ATOM 812 O O . ARG A 1 107 ? 4.351 -1.111 57.032 1.00 17.11 107 ARG A O 1
ATOM 820 N N . PHE A 1 108 ? 3.333 0.594 58.069 1.00 23.86 108 PHE A N 1
ATOM 821 C CA . PHE A 1 108 ? 4.016 1.639 57.319 1.00 27.65 108 PHE A CA 1
ATOM 822 C C . PHE A 1 108 ? 4.936 2.449 58.233 1.00 15.71 108 PHE A C 1
ATOM 823 O O . PHE A 1 108 ? 4.497 2.718 59.350 1.00 21.82 108 PHE A O 1
ATOM 831 N N . TYR A 1 109 ? 6.116 2.793 57.747 1.00 25.88 109 TYR A N 1
ATOM 832 C CA . TYR A 1 109 ? 7.080 3.679 58.365 1.00 25.17 109 TYR A CA 1
ATOM 833 C C . TYR A 1 109 ? 7.112 5.022 57.644 1.00 16.66 109 TYR A C 1
ATOM 834 O O . TYR A 1 109 ? 6.995 5.061 56.414 1.00 27.79 109 TYR A O 1
ATOM 843 N N . LEU A 1 110 ? 7.278 6.107 58.387 1.00 23.13 110 LEU A N 1
ATOM 844 C CA . LEU A 1 110 ? 7.478 7.413 57.746 1.00 30.84 110 LEU A CA 1
ATOM 845 C C . LEU A 1 110 ? 8.963 7.582 57.424 1.00 31.91 110 LEU A C 1
ATOM 846 O O . LEU A 1 110 ? 9.808 7.161 58.206 1.00 35.41 110 LEU A O 1
ATOM 851 N N . MET A 1 111 ? 9.281 8.170 56.279 1.00 27.02 111 MET A N 1
ATOM 852 C CA . MET A 1 111 ? 10.645 8.265 55.777 1.00 20.36 111 MET A CA 1
ATOM 853 C C . MET A 1 111 ? 11.155 9.698 55.668 1.00 24.91 111 MET A C 1
ATOM 854 O O . MET A 1 111 ? 10.570 10.671 56.125 1.00 25.74 111 MET A O 1
ATOM 859 N N . ASN A 1 112 ? 12.313 9.827 55.029 1.00 33.84 112 ASN A N 1
ATOM 860 C CA . ASN A 1 112 ? 13.013 11.109 54.947 1.00 37.51 112 ASN A CA 1
ATOM 861 C C . ASN A 1 112 ? 13.949 11.059 53.745 1.00 36.86 112 ASN A C 1
ATOM 862 O O . ASN A 1 112 ? 15.150 11.314 53.817 1.00 46.00 112 ASN A O 1
ATOM 867 N N . GLY A 1 113 ? 13.339 10.698 52.617 1.00 20.70 113 GLY A N 1
ATOM 868 C CA . GLY A 1 113 ? 14.061 10.337 51.409 1.00 19.43 113 GLY A CA 1
ATOM 869 C C . GLY A 1 113 ? 14.120 8.818 51.301 1.00 13.32 113 GLY A C 1
ATOM 870 O O . GLY A 1 113 ? 14.129 8.132 52.329 1.00 53.62 113 GLY A O 1
ATOM 871 N N . PRO A 1 114 ? 14.153 8.266 50.102 1.00 24.55 114 PRO A N 1
ATOM 872 C CA . PRO A 1 114 ? 13.887 6.842 49.908 1.00 36.74 114 PRO A CA 1
ATOM 873 C C . PRO A 1 114 ? 14.929 5.895 50.480 1.00 34.92 114 PRO A C 1
ATOM 874 O O . PRO A 1 114 ? 14.925 4.711 50.122 1.00 35.62 114 PRO A O 1
ATOM 878 N N . ASP A 1 115 ? 15.825 6.353 51.343 1.00 26.17 115 ASP A N 1
ATOM 879 C CA . ASP A 1 115 ? 16.946 5.518 51.760 1.00 16.43 115 ASP A CA 1
ATOM 880 C C . ASP A 1 115 ? 17.042 5.430 53.279 1.00 13.90 115 ASP A C 1
ATOM 881 O O . ASP A 1 115 ? 17.696 4.522 53.799 1.00 22.75 115 ASP A O 1
ATOM 886 N N . LYS A 1 116 ? 16.416 6.373 53.975 1.00 15.30 116 LYS A N 1
ATOM 887 C CA . LYS A 1 116 ? 16.548 6.427 55.424 1.00 19.16 116 LYS A CA 1
ATOM 888 C C . LYS A 1 116 ? 15.290 7.028 56.049 1.00 33.34 116 LYS A C 1
ATOM 889 O O . LYS A 1 116 ? 14.747 7.993 55.517 1.00 40.18 116 LYS A O 1
ATOM 895 N N . TYR A 1 117 ? 14.872 6.418 57.150 1.00 37.92 117 TYR A N 1
ATOM 896 C CA . TYR A 1 117 ? 13.677 6.792 57.885 1.00 27.78 117 TYR A CA 1
ATOM 897 C C . TYR A 1 117 ? 13.824 8.199 58.447 1.00 14.34 117 TYR A C 1
ATOM 898 O O . TYR A 1 117 ? 14.944 8.569 58.812 1.00 19.24 117 TYR A O 1
ATOM 907 N N . GLN A 1 118 ? 12.710 8.914 58.499 1.00 33.04 118 GLN A N 1
ATOM 908 C CA . GLN A 1 118 ? 12.705 10.159 59.263 1.00 34.95 118 GLN A CA 1
ATOM 909 C C . GLN A 1 118 ? 12.820 9.751 60.732 1.00 34.59 118 GLN A C 1
ATOM 910 O O . GLN A 1 118 ? 12.225 8.765 61.170 1.00 22.18 118 GLN A O 1
ATOM 916 N N . MET A 1 119 ? 13.610 10.495 61.487 1.00 33.06 119 MET A N 1
ATOM 917 C CA . MET A 1 119 ? 13.837 10.148 62.886 1.00 34.69 119 MET A CA 1
ATOM 918 C C . MET A 1 119 ? 13.427 11.326 63.758 1.00 28.22 119 MET A C 1
ATOM 919 O O . MET A 1 119 ? 13.860 12.449 63.488 1.00 49.21 119 MET A O 1
ATOM 924 N N . PHE A 1 120 ? 12.602 11.059 64.760 1.00 18.27 120 PHE A N 1
ATOM 925 C CA . PHE A 1 120 ? 12.014 12.056 65.638 1.00 8.40 120 PHE A CA 1
ATOM 926 C C . PHE A 1 120 ? 12.703 12.135 66.989 1.00 20.66 120 PHE A C 1
ATOM 927 O O . PHE A 1 120 ? 12.990 11.102 67.592 1.00 23.17 120 PHE A O 1
ATOM 935 N N . ASN A 1 121 ? 12.944 13.369 67.437 1.00 11.66 121 ASN A N 1
ATOM 936 C CA . ASN A 1 121 ? 13.454 13.552 68.796 1.00 17.39 121 ASN A CA 1
ATOM 937 C C . ASN A 1 121 ? 12.292 13.775 69.740 1.00 11.02 121 ASN A C 1
ATOM 938 O O . ASN A 1 121 ? 11.594 14.784 69.647 1.00 16.63 121 ASN A O 1
ATOM 943 N N . LEU A 1 122 ? 12.036 12.838 70.650 1.00 19.31 122 LEU A N 1
ATOM 944 C CA . LEU A 1 122 ? 10.798 12.890 71.423 1.00 16.48 122 LEU A CA 1
ATOM 945 C C . LEU A 1 122 ? 10.744 13.855 72.593 1.00 17.85 122 LEU A C 1
ATOM 946 O O . LEU A 1 122 ? 9.780 14.602 72.776 1.00 19.56 122 LEU A O 1
ATOM 951 N N . MET A 1 123 ? 11.769 13.809 73.438 1.00 17.16 123 MET A N 1
ATOM 952 C CA . MET A 1 123 ? 11.745 14.549 74.704 1.00 11.63 123 MET A CA 1
ATOM 953 C C . MET A 1 123 ? 11.802 16.051 74.425 1.00 34.50 123 MET A C 1
ATOM 954 O O . MET A 1 123 ? 12.663 16.509 73.665 1.00 18.17 123 MET A O 1
ATOM 959 N N . GLY A 1 124 ? 10.861 16.748 75.046 1.00 41.62 124 GLY A N 1
ATOM 960 C CA . GLY A 1 124 ? 10.576 18.161 74.907 1.00 46.15 124 GLY A CA 1
ATOM 961 C C . GLY A 1 124 ? 9.712 18.417 73.685 1.00 46.34 124 GLY A C 1
ATOM 962 O O . GLY A 1 124 ? 9.707 19.502 73.096 1.00 24.79 124 GLY A O 1
ATOM 963 N N . ASN A 1 125 ? 8.980 17.379 73.274 1.00 47.67 125 ASN A N 1
ATOM 964 C CA . ASN A 1 125 ? 8.243 17.381 72.019 1.00 33.50 125 ASN A CA 1
ATOM 965 C C . ASN A 1 125 ? 6.853 16.773 72.117 1.00 30.93 125 ASN A C 1
ATOM 966 O O . ASN A 1 125 ? 6.549 15.879 72.909 1.00 26.15 125 ASN A O 1
ATOM 971 N N . GLU A 1 126 ? 5.962 17.285 71.265 1.00 21.82 126 GLU A N 1
ATOM 972 C CA . GLU A 1 126 ? 4.674 16.667 71.046 1.00 16.25 126 GLU A CA 1
ATOM 973 C C . GLU A 1 126 ? 4.486 16.274 69.578 1.00 19.88 126 GLU A C 1
ATOM 974 O O . GLU A 1 126 ? 5.054 16.880 68.662 1.00 14.33 126 GLU A O 1
ATOM 980 N N . LEU A 1 127 ? 3.654 15.248 69.406 1.00 27.26 127 LEU A N 1
ATOM 981 C CA . LEU A 1 127 ? 3.157 14.813 68.123 1.00 25.37 127 LEU A CA 1
ATOM 982 C C . LEU A 1 127 ? 1.644 15.009 68.003 1.00 24.28 127 LEU A C 1
ATOM 983 O O . LEU A 1 127 ? 0.926 14.697 68.956 1.00 18.84 127 LEU A O 1
ATOM 988 N N . ALA A 1 128 ? 1.206 15.489 66.846 1.00 20.45 128 ALA A N 1
ATOM 989 C CA . ALA A 1 128 ? -0.192 15.647 66.510 1.00 16.89 128 ALA A CA 1
ATOM 990 C C . ALA A 1 128 ? -0.553 15.061 65.148 1.00 14.75 128 ALA A C 1
ATOM 991 O O . ALA A 1 128 ? 0.059 15.214 64.105 1.00 19.94 128 ALA A O 1
ATOM 993 N N . PHE A 1 129 ? -1.674 14.339 65.151 1.00 14.17 129 PHE A N 1
ATOM 994 C CA . PHE A 1 129 ? -2.188 13.891 63.866 1.00 13.68 129 PHE A CA 1
ATOM 995 C C . PHE A 1 129 ? -3.711 13.939 63.858 1.00 17.60 129 PHE A C 1
ATOM 996 O O . PHE A 1 129 ? -4.346 14.274 64.850 1.00 38.72 129 PHE A O 1
ATOM 1004 N N . ASP A 1 130 ? -4.247 13.556 62.711 1.00 24.13 130 ASP A N 1
ATOM 1005 C CA . ASP A 1 130 ? -5.676 13.380 62.511 1.00 27.12 130 ASP A CA 1
ATOM 1006 C C . ASP A 1 130 ? -5.950 11.886 62.388 1.00 24.76 130 ASP A C 1
ATOM 1007 O O . ASP A 1 130 ? -5.156 11.152 61.787 1.00 25.48 130 ASP A O 1
ATOM 1012 N N . VAL A 1 131 ? -7.072 11.435 62.928 1.00 22.97 131 VAL A N 1
ATOM 1013 C CA . VAL A 1 131 ? -7.415 10.029 62.677 1.00 26.29 131 VAL A CA 1
ATOM 1014 C C . VAL A 1 131 ? -8.908 9.876 62.458 1.00 23.92 131 VAL A C 1
ATOM 1015 O O . VAL A 1 131 ? -9.766 10.344 63.208 1.00 25.82 131 VAL A O 1
ATOM 1019 N N . ASP A 1 132 ? -9.243 9.205 61.353 1.00 22.49 132 ASP A N 1
ATOM 1020 C CA . ASP A 1 132 ? -10.631 8.778 61.175 1.00 16.70 132 ASP A CA 1
ATOM 1021 C C . ASP A 1 132 ? -10.611 7.248 61.258 1.00 22.67 132 ASP A C 1
ATOM 1022 O O . ASP A 1 132 ? -10.126 6.594 60.334 1.00 17.04 132 ASP A O 1
ATOM 1027 N N . LEU A 1 133 ? -11.102 6.731 62.378 1.00 29.51 133 LEU A N 1
ATOM 1028 C CA . LEU A 1 133 ? -11.078 5.301 62.663 1.00 22.56 133 LEU A CA 1
ATOM 1029 C C . LEU A 1 133 ? -12.496 4.798 62.921 1.00 27.20 133 LEU A C 1
ATOM 1030 O O . LEU A 1 133 ? -12.730 3.954 63.779 1.00 33.90 133 LEU A O 1
ATOM 1035 N N . SER A 1 134 ? -13.439 5.359 62.181 1.00 27.51 134 SER A N 1
ATOM 1036 C CA . SER A 1 134 ? -14.857 5.115 62.397 1.00 23.20 134 SER A CA 1
ATOM 1037 C C . SER A 1 134 ? -15.245 3.694 62.015 1.00 12.62 134 SER A C 1
ATOM 1038 O O . SER A 1 134 ? -16.246 3.157 62.483 1.00 20.90 134 SER A O 1
ATOM 1041 N N . THR A 1 135 ? -14.434 3.067 61.161 1.00 29.71 135 THR A N 1
ATOM 1042 C CA . THR A 1 135 ? -14.772 1.718 60.700 1.00 30.63 135 THR A CA 1
ATOM 1043 C C . THR A 1 135 ? -13.818 0.670 61.234 1.00 31.86 135 THR A C 1
ATOM 1044 O O . THR A 1 135 ? -13.757 -0.488 60.815 1.00 13.17 135 THR A O 1
ATOM 1048 N N . VAL A 1 136 ? -13.024 1.043 62.243 1.00 35.68 136 VAL A N 1
ATOM 1049 C CA . VAL A 1 136 ? -12.150 0.010 62.814 1.00 32.52 136 VAL A CA 1
ATOM 1050 C C . VAL A 1 136 ? -12.926 -0.793 63.851 1.00 28.55 136 VAL A C 1
ATOM 1051 O O . VAL A 1 136 ? -13.458 -0.245 64.820 1.00 36.99 136 VAL A O 1
ATOM 1055 N N . GLU A 1 137 ? -13.031 -2.110 63.664 1.00 14.03 137 GLU A N 1
ATOM 1056 C CA . GLU A 1 137 ? -13.935 -2.867 64.529 1.00 27.19 137 GLU A CA 1
ATOM 1057 C C . GLU A 1 137 ? -13.180 -3.617 65.617 1.00 31.69 137 GLU A C 1
ATOM 1058 O O . GLU A 1 137 ? -11.956 -3.700 65.531 1.00 21.93 137 GLU A O 1
ATOM 1064 N N . CYS A 1 138 ? -13.946 -4.133 66.583 1.00 33.47 138 CYS A N 1
ATOM 1065 C CA . CYS A 1 138 ? -13.328 -4.956 67.622 1.00 30.55 138 CYS A CA 1
ATOM 1066 C C . CYS A 1 138 ? -12.545 -6.059 66.914 1.00 30.60 138 CYS A C 1
ATOM 1067 O O . CYS A 1 138 ? -13.014 -6.543 65.879 1.00 23.78 138 CYS A O 1
ATOM 1070 N N . GLY A 1 139 ? -11.386 -6.412 67.446 1.00 24.93 139 GLY A N 1
ATOM 1071 C CA . GLY A 1 139 ? -10.512 -7.384 66.831 1.00 16.92 139 GLY A CA 1
ATOM 1072 C C . GLY A 1 139 ? -9.521 -6.802 65.850 1.00 10.28 139 GLY A C 1
ATOM 1073 O O . GLY A 1 139 ? -8.754 -7.566 65.250 1.00 21.04 139 GLY A O 1
ATOM 1074 N N . ILE A 1 140 ? -9.504 -5.494 65.659 1.00 17.13 140 ILE A N 1
ATOM 1075 C CA . ILE A 1 140 ? -8.612 -4.757 64.779 1.00 20.06 140 ILE A CA 1
ATOM 1076 C C . ILE A 1 140 ? -7.837 -3.674 65.524 1.00 31.26 140 ILE A C 1
ATOM 1077 O O . ILE A 1 140 ? -8.456 -2.838 66.192 1.00 16.21 140 ILE A O 1
ATOM 1082 N N . ASN A 1 141 ? -6.505 -3.634 65.420 1.00 28.65 141 ASN A N 1
ATOM 1083 C CA . ASN A 1 141 ? -5.785 -2.548 66.091 1.00 21.43 141 ASN A CA 1
ATOM 1084 C C . ASN A 1 141 ? -5.166 -1.547 65.124 1.00 23.61 141 ASN A C 1
ATOM 1085 O O . ASN A 1 141 ? -4.100 -1.795 64.568 1.00 30.08 141 ASN A O 1
ATOM 1090 N N . SER A 1 142 ? -5.813 -0.392 64.943 1.00 25.52 142 SER A N 1
ATOM 1091 C CA . SER A 1 142 ? -5.213 0.650 64.107 1.00 17.34 142 SER A CA 1
ATOM 1092 C C . SER A 1 142 ? -4.233 1.458 64.951 1.00 27.47 142 SER A C 1
ATOM 1093 O O . SER A 1 142 ? -4.651 2.350 65.695 1.00 67.74 142 SER A O 1
ATOM 1096 N N . ALA A 1 143 ? -2.935 1.167 64.868 1.00 26.63 143 ALA A N 1
ATOM 1097 C CA . ALA A 1 143 ? -1.997 1.914 65.710 1.00 19.06 143 ALA A CA 1
ATOM 1098 C C . ALA A 1 143 ? -1.180 2.945 64.936 1.00 19.56 143 ALA A C 1
ATOM 1099 O O . ALA A 1 143 ? -0.994 2.866 63.724 1.00 16.85 143 ALA A O 1
ATOM 1101 N N . LEU A 1 144 ? -0.678 3.924 65.676 1.00 18.64 144 LEU A N 1
ATOM 1102 C CA . LEU A 1 144 ? 0.321 4.905 65.251 1.00 20.67 144 LEU A CA 1
ATOM 1103 C C . LEU A 1 144 ? 1.345 4.971 66.378 1.00 8.76 144 LEU A C 1
ATOM 1104 O O . LEU A 1 144 ? 0.910 4.919 67.529 1.00 23.63 144 LEU A O 1
ATOM 1109 N N . TYR A 1 145 ? 2.648 5.048 66.126 1.00 14.41 145 TYR A N 1
ATOM 1110 C CA . TYR A 1 145 ? 3.552 5.013 67.285 1.00 23.03 145 TYR A CA 1
ATOM 1111 C C . TYR A 1 145 ? 5.022 5.193 66.925 1.00 23.37 145 TYR A C 1
ATOM 1112 O O . TYR A 1 145 ? 5.346 5.328 65.748 1.00 18.89 145 TYR A O 1
ATOM 1121 N N . PHE A 1 146 ? 5.864 5.174 67.966 1.00 17.84 146 PHE A N 1
ATOM 1122 C CA . PHE A 1 146 ? 7.303 5.374 67.848 1.00 23.57 146 PHE A CA 1
ATOM 1123 C C . PHE A 1 146 ? 8.083 4.102 68.162 1.00 33.85 146 PHE A C 1
ATOM 1124 O O . PHE A 1 146 ? 7.747 3.358 69.090 1.00 19.34 146 PHE A O 1
ATOM 1132 N N . VAL A 1 147 ? 9.155 3.809 67.425 1.00 37.71 147 VAL A N 1
ATOM 1133 C CA . VAL A 1 147 ? 10.019 2.672 67.764 1.00 35.88 147 VAL A CA 1
ATOM 1134 C C . VAL A 1 147 ? 11.463 2.966 67.369 1.00 30.41 147 VAL A C 1
ATOM 1135 O O . VAL A 1 147 ? 11.724 3.283 66.209 1.00 37.26 147 VAL A O 1
ATOM 1139 N N . ALA A 1 148 ? 12.382 2.874 68.324 1.00 28.06 148 ALA A N 1
ATOM 1140 C CA . ALA A 1 148 ? 13.778 3.230 68.103 1.00 35.66 148 ALA A CA 1
ATOM 1141 C C . ALA A 1 148 ? 14.503 2.304 67.128 1.00 19.73 148 ALA A C 1
ATOM 1142 O O . ALA A 1 148 ? 15.499 1.643 67.423 1.00 17.86 148 ALA A O 1
ATOM 1144 N N . MET A 1 149 ? 13.993 2.283 65.913 1.00 15.63 149 MET A N 1
ATOM 1145 C CA . MET A 1 149 ? 14.600 1.751 64.714 1.00 13.89 149 MET A CA 1
ATOM 1146 C C . MET A 1 149 ? 15.847 2.529 64.316 1.00 25.29 149 MET A C 1
ATOM 1147 O O . MET A 1 149 ? 16.052 3.674 64.745 1.00 17.61 149 MET A O 1
ATOM 1152 N N . GLU A 1 150 ? 16.690 1.923 63.480 1.00 18.23 150 GLU A N 1
ATOM 1153 C CA . GLU A 1 150 ? 17.870 2.617 62.961 1.00 21.59 150 GLU A CA 1
ATOM 1154 C C . GLU A 1 150 ? 17.560 3.320 61.645 1.00 29.14 150 GLU A C 1
ATOM 1155 O O . GLU A 1 150 ? 16.812 2.786 60.825 1.00 41.40 150 GLU A O 1
ATOM 1161 N N . GLU A 1 151 ? 18.122 4.504 61.469 1.00 29.21 151 GLU A N 1
ATOM 1162 C CA . GLU A 1 151 ? 17.850 5.381 60.352 1.00 21.01 151 GLU A CA 1
ATOM 1163 C C . GLU A 1 151 ? 17.838 4.650 59.013 1.00 25.82 151 GLU A C 1
ATOM 1164 O O . GLU A 1 151 ? 16.831 4.642 58.310 1.00 49.41 151 GLU A O 1
ATOM 1170 N N . ASP A 1 152 ? 18.966 4.042 58.694 1.00 26.52 152 ASP A N 1
ATOM 1171 C CA . ASP A 1 152 ? 19.143 3.321 57.442 1.00 19.36 152 ASP A CA 1
ATOM 1172 C C . ASP A 1 152 ? 18.479 1.954 57.469 1.00 24.83 152 ASP A C 1
ATOM 1173 O O . ASP A 1 152 ? 18.787 1.095 56.635 1.00 15.58 152 ASP A O 1
ATOM 1178 N N . GLY A 1 153 ? 17.571 1.729 58.418 1.00 14.15 153 GLY A N 1
ATOM 1179 C CA . GLY A 1 153 ? 16.946 0.434 58.542 1.00 16.33 153 GLY A CA 1
ATOM 1180 C C . GLY A 1 153 ? 17.934 -0.683 58.830 1.00 24.95 153 GLY A C 1
ATOM 1181 O O . GLY A 1 153 ? 17.548 -1.841 58.676 1.00 20.70 153 GLY A O 1
ATOM 1182 N N . GLY A 1 154 ? 19.158 -0.371 59.231 1.00 33.48 154 GLY A N 1
ATOM 1183 C CA . GLY A 1 154 ? 20.165 -1.304 59.671 1.00 33.43 154 GLY A CA 1
ATOM 1184 C C . GLY A 1 154 ? 21.352 -1.524 58.766 1.00 28.79 154 GLY A C 1
ATOM 1185 O O . GLY A 1 154 ? 22.245 -2.306 59.121 1.00 18.64 154 GLY A O 1
ATOM 1186 N N . MET A 1 155 ? 21.395 -0.871 57.615 1.00 24.02 155 MET A N 1
ATOM 1187 C CA . MET A 1 155 ? 22.403 -1.044 56.583 1.00 26.69 155 MET A CA 1
ATOM 1188 C C . MET A 1 155 ? 23.772 -0.516 56.968 1.00 23.40 155 MET A C 1
ATOM 1189 O O . MET A 1 155 ? 24.710 -0.549 56.163 1.00 45.51 155 MET A O 1
ATOM 1194 N N . ALA A 1 156 ? 23.962 -0.022 58.190 1.00 15.29 156 ALA A N 1
ATOM 1195 C CA . ALA A 1 156 ? 25.360 0.228 58.566 1.00 22.78 156 ALA A CA 1
ATOM 1196 C C . ALA A 1 156 ? 25.773 -0.851 59.569 1.00 29.42 156 ALA A C 1
ATOM 1197 O O . ALA A 1 156 ? 26.825 -1.477 59.455 1.00 21.51 156 ALA A O 1
ATOM 1199 N N . SER A 1 157 ? 24.902 -1.048 60.552 1.00 32.93 157 SER A N 1
ATOM 1200 C CA . SER A 1 157 ? 25.174 -1.923 61.684 1.00 24.40 157 SER A CA 1
ATOM 1201 C C . SER A 1 157 ? 25.231 -3.387 61.292 1.00 27.97 157 SER A C 1
ATOM 1202 O O . SER A 1 157 ? 25.945 -4.193 61.892 1.00 30.54 157 SER A O 1
ATOM 1205 N N . TYR A 1 158 ? 24.471 -3.749 60.273 1.00 30.18 158 TYR A N 1
ATOM 1206 C CA . TYR A 1 158 ? 24.383 -5.105 59.758 1.00 25.10 158 TYR A CA 1
ATOM 1207 C C . TYR A 1 158 ? 24.427 -5.073 58.234 1.00 21.09 158 TYR A C 1
ATOM 1208 O O . TYR A 1 158 ? 23.370 -5.114 57.610 1.00 12.13 158 TYR A O 1
ATOM 1217 N N . PRO A 1 159 ? 25.627 -4.926 57.687 1.00 12.90 159 PRO A N 1
ATOM 1218 C CA . PRO A 1 159 ? 25.854 -4.895 56.243 1.00 21.55 159 PRO A CA 1
ATOM 1219 C C . PRO A 1 159 ? 25.478 -6.139 55.454 1.00 19.03 159 PRO A C 1
ATOM 1220 O O . PRO A 1 159 ? 25.786 -6.171 54.254 1.00 30.80 159 PRO A O 1
ATOM 1224 N N . SER A 1 160 ? 24.845 -7.147 56.034 1.00 22.10 160 SER A N 1
ATOM 1225 C CA . SER A 1 160 ? 24.394 -8.322 55.294 1.00 28.06 160 SER A CA 1
ATOM 1226 C C . SER A 1 160 ? 23.049 -8.037 54.619 1.00 28.25 160 SER A C 1
ATOM 1227 O O . SER A 1 160 ? 22.519 -8.847 53.871 1.00 23.53 160 SER A O 1
ATOM 1230 N N . ASN A 1 161 ? 22.554 -6.859 54.937 1.00 35.27 161 ASN A N 1
ATOM 1231 C CA . ASN A 1 161 ? 21.354 -6.223 54.437 1.00 28.17 161 ASN A CA 1
ATOM 1232 C C . ASN A 1 161 ? 21.757 -5.141 53.437 1.00 27.62 161 ASN A C 1
ATOM 1233 O O . ASN A 1 161 ? 22.089 -4.028 53.844 1.00 31.25 161 ASN A O 1
ATOM 1238 N N . GLN A 1 162 ? 21.713 -5.514 52.166 1.00 23.28 162 GLN A N 1
ATOM 1239 C CA . GLN A 1 162 ? 21.861 -4.587 51.053 1.00 26.73 162 GLN A CA 1
ATOM 1240 C C . GLN A 1 162 ? 20.490 -4.100 50.593 1.00 32.25 162 GLN A C 1
ATOM 1241 O O . GLN A 1 162 ? 20.301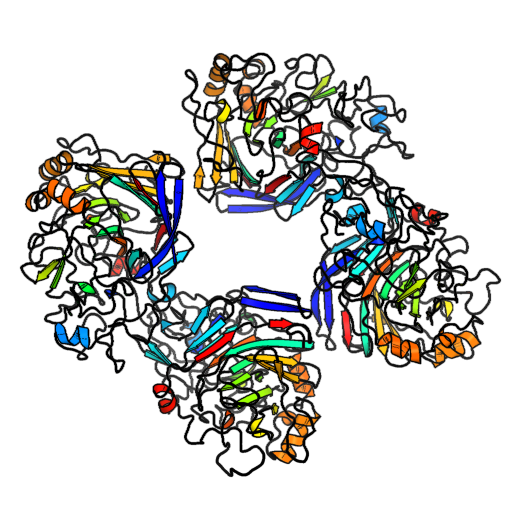 -3.734 49.433 1.00 50.61 162 GLN A O 1
ATOM 1247 N N . ALA A 1 163 ? 19.528 -4.108 51.514 1.00 21.97 163 ALA A N 1
ATOM 1248 C CA . ALA A 1 163 ? 18.186 -3.628 51.194 1.00 20.83 163 ALA A CA 1
ATOM 1249 C C . ALA A 1 163 ? 17.890 -2.331 51.943 1.00 18.01 163 ALA A C 1
ATOM 1250 O O . ALA A 1 163 ? 17.710 -1.289 51.320 1.00 58.27 163 ALA A O 1
ATOM 1252 N N . GLY A 1 164 ? 17.843 -2.395 53.265 1.00 24.37 164 GLY A N 1
ATOM 1253 C CA . GLY A 1 164 ? 17.743 -1.308 54.195 1.00 29.14 164 GLY A CA 1
ATOM 1254 C C . GLY A 1 164 ? 16.402 -0.606 54.249 1.00 35.30 164 GLY A C 1
ATOM 1255 O O . GLY A 1 164 ? 15.428 -1.091 53.671 1.00 18.27 164 GLY A O 1
ATOM 1256 N N . ALA A 1 165 ? 16.376 0.533 54.938 1.00 31.31 165 ALA A N 1
ATOM 1257 C CA . ALA A 1 165 ? 15.191 1.365 55.114 1.00 17.18 165 ALA A CA 1
ATOM 1258 C C . ALA A 1 165 ? 14.445 1.525 53.800 1.00 26.40 165 ALA A C 1
ATOM 1259 O O . ALA A 1 165 ? 13.215 1.498 53.802 1.00 42.54 165 ALA A O 1
ATOM 1261 N N . ARG A 1 166 ? 15.200 1.674 52.720 1.00 32.99 166 ARG A N 1
ATOM 1262 C CA . ARG A 1 166 ? 14.674 1.756 51.362 1.00 28.94 166 ARG A CA 1
ATOM 1263 C C . ARG A 1 166 ? 13.539 0.767 51.124 1.00 35.24 166 ARG A C 1
ATOM 1264 O O . ARG A 1 166 ? 12.530 1.056 50.469 1.00 28.09 166 ARG A O 1
ATOM 1272 N N . TYR A 1 167 ? 13.679 -0.438 51.673 1.00 40.11 167 TYR A N 1
ATOM 1273 C CA . TYR A 1 167 ? 12.631 -1.449 51.573 1.00 38.03 167 TYR A CA 1
ATOM 1274 C C . TYR A 1 167 ? 12.137 -1.802 52.988 1.00 35.76 167 TYR A C 1
ATOM 1275 O O . TYR A 1 167 ? 11.881 -2.966 53.286 1.00 22.18 167 TYR A O 1
ATOM 1284 N N . GLY A 1 168 ? 12.012 -0.802 53.843 1.00 29.74 168 GLY A N 1
ATOM 1285 C CA . GLY A 1 168 ? 11.505 -0.867 55.190 1.00 19.42 168 GLY A CA 1
ATOM 1286 C C . GLY A 1 168 ? 12.092 -1.989 56.029 1.00 24.19 168 GLY A C 1
ATOM 1287 O O . GLY A 1 168 ? 11.346 -2.668 56.743 1.00 26.68 168 GLY A O 1
ATOM 1288 N N . THR A 1 169 ? 13.412 -2.170 55.958 1.00 12.58 169 THR A N 1
ATOM 1289 C CA . THR A 1 169 ? 14.079 -3.164 56.784 1.00 21.56 169 THR A CA 1
ATOM 1290 C C . THR A 1 169 ? 14.177 -2.607 58.209 1.00 27.51 169 THR A C 1
ATOM 1291 O O . THR A 1 169 ? 13.814 -1.441 58.368 1.00 21.61 169 THR A O 1
ATOM 1295 N N . GLY A 1 170 ? 14.660 -3.438 59.118 1.00 12.36 170 GLY A N 1
ATOM 1296 C CA . GLY A 1 170 ? 15.082 -3.105 60.425 1.00 8.73 170 GLY A CA 1
ATOM 1297 C C . GLY A 1 170 ? 14.138 -2.924 61.573 1.00 20.38 170 GLY A C 1
ATOM 1298 O O . GLY A 1 170 ? 14.542 -2.477 62.657 1.00 24.20 170 GLY A O 1
ATOM 1299 N N . TYR A 1 171 ? 12.866 -3.254 61.420 1.00 27.39 171 TYR A N 1
ATOM 1300 C CA . TYR A 1 171 ? 11.874 -3.102 62.470 1.00 23.69 171 TYR A CA 1
ATOM 1301 C C . TYR A 1 171 ? 12.301 -3.692 63.813 1.00 21.31 171 TYR A C 1
ATOM 1302 O O . TYR A 1 171 ? 13.150 -4.576 63.877 1.00 49.63 171 TYR A O 1
ATOM 1311 N N . CYS A 1 172 ? 11.691 -3.184 64.868 1.00 24.59 172 CYS A N 1
ATOM 1312 C CA . CYS A 1 172 ? 11.836 -3.657 66.236 1.00 24.62 172 CYS A CA 1
ATOM 1313 C C . CYS A 1 172 ? 10.741 -2.996 67.078 1.00 9.79 172 CYS A C 1
ATOM 1314 O O . CYS A 1 172 ? 9.961 -2.219 66.532 1.00 25.25 172 CYS A O 1
ATOM 1317 N N . ASP A 1 173 ? 10.663 -3.334 68.350 1.00 12.03 173 ASP A N 1
ATOM 1318 C CA . ASP A 1 173 ? 9.616 -2.847 69.243 1.00 19.63 173 ASP A CA 1
ATOM 1319 C C . ASP A 1 173 ? 9.725 -3.589 70.564 1.00 25.47 173 ASP A C 1
ATOM 1320 O O . ASP A 1 173 ? 10.431 -4.607 70.614 1.00 46.17 173 ASP A O 1
ATOM 1325 N N . ALA A 1 174 ? 9.053 -3.162 71.628 1.00 17.83 174 ALA A N 1
ATOM 1326 C CA . ALA A 1 174 ? 9.251 -3.828 72.912 1.00 20.94 174 ALA A CA 1
ATOM 1327 C C . ALA A 1 174 ? 8.581 -5.195 73.021 1.00 22.27 174 ALA A C 1
ATOM 1328 O O . ALA A 1 174 ? 8.377 -5.692 74.132 1.00 22.25 174 ALA A O 1
ATOM 1330 N N . GLN A 1 175 ? 8.242 -5.815 71.906 1.00 29.93 175 GLN A N 1
ATOM 1331 C CA . GLN A 1 175 ? 7.760 -7.178 71.809 1.00 37.34 175 GLN A CA 1
ATOM 1332 C C . GLN A 1 175 ? 8.869 -8.078 71.256 1.00 45.76 175 GLN A C 1
ATOM 1333 O O . GLN A 1 175 ? 8.771 -9.299 71.329 1.00 60.38 175 GLN A O 1
ATOM 1339 N N . CYS A 1 176 ? 9.897 -7.444 70.708 1.00 47.27 176 CYS A N 1
ATOM 1340 C CA . CYS A 1 176 ? 11.101 -8.093 70.214 1.00 48.61 176 CYS A CA 1
ATOM 1341 C C . CYS A 1 176 ? 10.841 -8.994 69.003 1.00 46.95 176 CYS A C 1
ATOM 1342 O O . CYS A 1 176 ? 11.315 -10.132 68.978 1.00 54.98 176 CYS A O 1
ATOM 1345 N N . ALA A 1 177 ? 10.122 -8.466 68.044 1.00 38.79 177 ALA A N 1
ATOM 1346 C CA . ALA A 1 177 ? 9.623 -8.860 66.761 1.00 26.09 177 ALA A CA 1
ATOM 1347 C C . ALA A 1 177 ? 10.127 -10.175 66.185 1.00 21.27 177 ALA A C 1
ATOM 1348 O O . ALA A 1 177 ? 10.750 -10.111 65.115 1.00 21.42 177 ALA A O 1
ATOM 1350 N N . ARG A 1 178 ? 9.868 -11.329 66.781 1.00 25.20 178 ARG A N 1
ATOM 1351 C CA . ARG A 1 178 ? 10.415 -12.576 66.239 1.00 27.52 178 ARG A CA 1
ATOM 1352 C C . ARG A 1 178 ? 9.666 -13.062 65.013 1.00 29.09 178 ARG A C 1
ATOM 1353 O O . ARG A 1 178 ? 9.863 -14.163 64.490 1.00 13.14 178 ARG A O 1
ATOM 1361 N N . ASP A 1 179 ? 8.737 -12.260 64.482 1.00 28.71 179 ASP A N 1
ATOM 1362 C CA . ASP A 1 179 ? 7.990 -12.803 63.331 1.00 10.46 179 ASP A CA 1
ATOM 1363 C C . ASP A 1 179 ? 8.682 -12.400 62.039 1.00 24.52 179 ASP A C 1
ATOM 1364 O O . ASP A 1 179 ? 8.306 -12.803 60.936 1.00 31.52 179 ASP A O 1
ATOM 1369 N N . LEU A 1 180 ? 9.728 -11.583 62.173 1.00 20.74 180 LEU A N 1
ATOM 1370 C CA . LEU A 1 180 ? 10.423 -11.082 60.981 1.00 22.45 180 LEU A CA 1
ATOM 1371 C C . LEU A 1 180 ? 11.232 -12.161 60.291 1.00 27.64 180 LEU A C 1
ATOM 1372 O O . LEU A 1 180 ? 11.626 -13.143 60.921 1.00 58.42 180 LEU A O 1
ATOM 1377 N N . LYS A 1 181 ? 11.512 -12.004 59.001 1.00 26.73 181 LYS A N 1
ATOM 1378 C CA . LYS A 1 181 ? 12.158 -13.090 58.259 1.00 30.13 181 LYS A CA 1
ATOM 1379 C C . LYS A 1 181 ? 13.667 -12.890 58.213 1.00 33.66 181 LYS A C 1
ATOM 1380 O O . LYS A 1 181 ? 14.435 -13.822 57.967 1.00 28.05 181 LYS A O 1
ATOM 1386 N N . PHE A 1 182 ? 14.065 -11.646 58.471 1.00 34.02 182 PHE A N 1
ATOM 1387 C CA . PHE A 1 182 ? 15.443 -11.284 58.736 1.00 18.41 182 PHE A CA 1
ATOM 1388 C C . PHE A 1 182 ? 15.514 -10.452 60.012 1.00 10.22 182 PHE A C 1
ATOM 1389 O O . PHE A 1 182 ? 14.620 -9.659 60.285 1.00 50.89 182 PHE A O 1
ATOM 1397 N N . VAL A 1 183 ? 16.586 -10.644 60.760 1.00 28.36 183 VAL A N 1
ATOM 1398 C CA . VAL A 1 183 ? 16.947 -9.824 61.897 1.00 24.50 183 VAL A CA 1
ATOM 1399 C C . VAL A 1 183 ? 18.457 -9.595 61.922 1.00 24.50 183 VAL A C 1
ATOM 1400 O O . VAL A 1 183 ? 19.227 -10.536 61.722 1.00 32.04 183 VAL A O 1
ATOM 1404 N N . GLY A 1 184 ? 18.839 -8.348 62.176 1.00 20.43 184 GLY A N 1
ATOM 1405 C CA . GLY A 1 184 ? 20.249 -8.014 62.261 1.00 22.43 184 GLY A CA 1
ATOM 1406 C C . GLY A 1 184 ? 20.913 -8.154 60.901 1.00 29.47 184 GLY A C 1
ATOM 1407 O O . GLY A 1 184 ? 22.132 -8.326 60.863 1.00 35.05 184 GLY A O 1
ATOM 1408 N N . GLY A 1 185 ? 20.109 -8.069 59.852 1.00 36.14 185 GLY A N 1
ATOM 1409 C CA . GLY A 1 185 ? 20.513 -8.241 58.471 1.00 36.86 185 GLY A CA 1
ATOM 1410 C C . GLY A 1 185 ? 20.788 -9.708 58.161 1.00 31.92 185 GLY A C 1
ATOM 1411 O O . GLY A 1 185 ? 21.443 -10.043 57.179 1.00 21.47 185 GLY A O 1
ATOM 1412 N N . LYS A 1 186 ? 20.263 -10.558 59.025 1.00 29.46 186 LYS A N 1
ATOM 1413 C CA . LYS A 1 186 ? 20.418 -12.000 59.028 1.00 31.48 186 LYS A CA 1
ATOM 1414 C C . LYS A 1 186 ? 19.074 -12.718 59.006 1.00 32.38 186 LYS A C 1
ATOM 1415 O O . LYS A 1 186 ? 18.067 -12.124 59.399 1.00 34.10 186 LYS A O 1
ATOM 1421 N N . ALA A 1 187 ? 19.051 -13.968 58.563 1.00 29.95 187 ALA A N 1
ATOM 1422 C CA . ALA A 1 187 ? 17.843 -14.770 58.451 1.00 25.70 187 ALA A CA 1
ATOM 1423 C C . ALA A 1 187 ? 17.440 -15.437 59.770 1.00 29.39 187 ALA A C 1
ATOM 1424 O O . ALA A 1 187 ? 18.296 -15.703 60.615 1.00 30.49 187 ALA A O 1
ATOM 1426 N N . ASN A 1 188 ? 16.150 -15.701 59.902 1.00 35.23 188 ASN A N 1
ATOM 1427 C CA . ASN A 1 188 ? 15.493 -16.413 60.979 1.00 40.26 188 ASN A CA 1
ATOM 1428 C C . ASN A 1 188 ? 14.952 -17.761 60.509 1.00 39.85 188 ASN A C 1
ATOM 1429 O O . ASN A 1 188 ? 13.951 -18.287 61.012 1.00 12.16 188 ASN A O 1
ATOM 1434 N N . ILE A 1 189 ? 15.607 -18.354 59.507 1.00 40.70 189 ILE A N 1
ATOM 1435 C CA . ILE A 1 189 ? 15.047 -19.613 58.999 1.00 27.64 189 ILE A CA 1
ATOM 1436 C C . ILE A 1 189 ? 15.099 -20.671 60.098 1.00 29.84 189 ILE A C 1
ATOM 1437 O O . ILE A 1 189 ? 14.087 -20.836 60.790 1.00 33.22 189 ILE A O 1
ATOM 1442 N N . GLU A 1 190 ? 16.234 -21.315 60.245 1.00 38.25 190 GLU A N 1
ATOM 1443 C CA . GLU A 1 190 ? 16.581 -22.368 61.175 1.00 40.69 190 GLU A CA 1
ATOM 1444 C C . GLU A 1 190 ? 15.746 -22.393 62.448 1.00 53.67 190 GLU A C 1
ATOM 1445 O O . GLU A 1 190 ? 16.234 -22.043 63.529 1.00 53.81 190 GLU A O 1
ATOM 1451 N N . GLY A 1 191 ? 14.486 -22.815 62.368 1.00 58.16 191 GLY A N 1
ATOM 1452 C CA . GLY A 1 191 ? 13.650 -22.844 63.563 1.00 58.65 191 GLY A CA 1
ATOM 1453 C C . GLY A 1 191 ? 12.351 -22.087 63.356 1.00 58.69 191 GLY A C 1
ATOM 1454 O O . GLY A 1 191 ? 11.564 -21.910 64.284 1.00 57.34 191 GLY A O 1
ATOM 1455 N N . TRP A 1 192 ? 12.136 -21.662 62.115 1.00 55.02 192 TRP A N 1
ATOM 1456 C CA . TRP A 1 192 ? 10.936 -20.945 61.725 1.00 54.39 192 TRP A CA 1
ATOM 1457 C C . TRP A 1 192 ? 9.671 -21.724 62.097 1.00 42.98 192 TRP A C 1
ATOM 1458 O O . TRP A 1 192 ? 9.393 -22.762 61.498 1.00 41.74 192 TRP A O 1
ATOM 1469 N N . LYS A 1 193 ? 8.979 -21.158 63.066 1.00 27.38 193 LYS A N 1
ATOM 1470 C CA . LYS A 1 193 ? 7.773 -21.670 63.684 1.00 24.30 193 LYS A CA 1
ATOM 1471 C C . LYS A 1 193 ? 6.532 -20.971 63.113 1.00 26.85 193 LYS A C 1
ATOM 1472 O O . LYS A 1 193 ? 6.127 -19.925 63.630 1.00 24.34 193 LYS A O 1
ATOM 1478 N N . SER A 1 194 ? 6.014 -21.597 62.069 1.00 28.19 194 SER A N 1
ATOM 1479 C CA . SER A 1 194 ? 4.808 -21.326 61.323 1.00 31.63 194 SER A CA 1
ATOM 1480 C C . SER A 1 194 ? 3.625 -21.134 62.268 1.00 42.20 194 SER A C 1
ATOM 1481 O O . SER A 1 194 ? 3.598 -21.702 63.366 1.00 51.82 194 SER A O 1
ATOM 1484 N N . SER A 1 195 ? 2.634 -20.339 61.856 1.00 29.31 195 SER A N 1
ATOM 1485 C CA . SER A 1 195 ? 1.469 -20.236 62.729 1.00 14.84 195 SER A CA 1
ATOM 1486 C C . SER A 1 195 ? 0.417 -21.270 62.374 1.00 22.44 195 SER A C 1
ATOM 1487 O O . SER A 1 195 ? 0.269 -21.664 61.218 1.00 47.52 195 SER A O 1
ATOM 1490 N N . THR A 1 196 ? -0.321 -21.687 63.407 1.00 16.34 196 THR A N 1
ATOM 1491 C CA . THR A 1 196 ? -1.462 -22.560 63.118 1.00 33.34 196 THR A CA 1
ATOM 1492 C C . THR A 1 196 ? -2.641 -21.726 62.635 1.00 37.74 196 THR A C 1
ATOM 1493 O O . THR A 1 196 ? -3.618 -22.237 62.089 1.00 27.79 196 THR A O 1
ATOM 1497 N N . SER A 1 197 ? -2.539 -20.412 62.850 1.00 42.35 197 SER A N 1
ATOM 1498 C CA . SER A 1 197 ? -3.655 -19.521 62.545 1.00 47.90 197 SER A CA 1
ATOM 1499 C C . SER A 1 197 ? -3.479 -18.815 61.206 1.00 41.38 197 SER A C 1
ATOM 1500 O O . SER A 1 197 ? -4.169 -19.139 60.239 1.00 48.15 197 SER A O 1
ATOM 1503 N N . ASP A 1 198 ? -2.563 -17.849 61.166 1.00 34.47 198 ASP A N 1
ATOM 1504 C CA . ASP A 1 198 ? -2.312 -17.099 59.939 1.00 32.54 198 ASP A CA 1
ATOM 1505 C C . ASP A 1 198 ? -1.397 -17.888 59.009 1.00 30.52 198 ASP A C 1
ATOM 1506 O O . ASP A 1 198 ? -0.297 -18.317 59.357 1.00 29.05 198 ASP A O 1
ATOM 1511 N N . PRO A 1 199 ? -1.896 -18.086 57.787 1.00 26.92 199 PRO A N 1
ATOM 1512 C CA . PRO A 1 199 ? -1.130 -18.771 56.754 1.00 14.05 199 PRO A CA 1
ATOM 1513 C C . PRO A 1 199 ? 0.030 -17.960 56.215 1.00 22.73 199 PRO A C 1
ATOM 1514 O O . PRO A 1 199 ? 0.754 -18.387 55.305 1.00 18.29 199 PRO A O 1
ATOM 1518 N N . ASN A 1 200 ? 0.300 -16.742 56.708 1.00 35.35 200 ASN A N 1
ATOM 1519 C CA . ASN A 1 200 ? 1.444 -16.080 56.052 1.00 31.05 200 ASN A CA 1
ATOM 1520 C C . ASN A 1 200 ? 2.480 -15.617 57.061 1.00 31.26 200 ASN A C 1
ATOM 1521 O O . ASN A 1 200 ? 3.206 -14.645 56.834 1.00 40.28 200 ASN A O 1
ATOM 1526 N N . ALA A 1 201 ? 2.591 -16.300 58.205 1.00 28.68 201 ALA A N 1
ATOM 1527 C CA . ALA A 1 201 ? 3.588 -15.800 59.149 1.00 28.83 201 ALA A CA 1
ATOM 1528 C C . ALA A 1 201 ? 4.206 -16.908 59.993 1.00 30.81 201 ALA A C 1
ATOM 1529 O O . ALA A 1 201 ? 3.667 -18.003 60.113 1.00 16.84 201 ALA A O 1
ATOM 1531 N N . GLY A 1 202 ? 5.343 -16.546 60.574 1.00 27.47 202 GLY A N 1
ATOM 1532 C CA . GLY A 1 202 ? 6.124 -17.371 61.454 1.00 11.90 202 GLY A CA 1
ATOM 1533 C C . GLY A 1 202 ? 6.871 -16.546 62.495 1.00 17.95 202 GLY A C 1
ATOM 1534 O O . GLY A 1 202 ? 6.565 -15.379 62.731 1.00 39.43 202 GLY A O 1
ATOM 1535 N N . VAL A 1 203 ? 7.842 -17.193 63.088 1.00 19.08 203 VAL A N 1
ATOM 1536 C CA . VAL A 1 203 ? 8.630 -16.925 64.254 1.00 12.29 203 VAL A CA 1
ATOM 1537 C C . VAL A 1 203 ? 9.931 -17.729 64.167 1.00 21.15 203 VAL A C 1
ATOM 1538 O O . VAL A 1 203 ? 9.852 -18.958 64.163 1.00 16.84 203 VAL A O 1
ATOM 1542 N N . GLY A 1 204 ? 11.061 -17.056 64.096 1.00 10.30 204 GLY A N 1
ATOM 1543 C CA . GLY A 1 204 ? 12.362 -17.680 64.147 1.00 11.76 204 GLY A CA 1
ATOM 1544 C C . GLY A 1 204 ? 12.976 -17.557 65.531 1.00 26.50 204 GLY A C 1
ATOM 1545 O O . GLY A 1 204 ? 12.324 -17.235 66.521 1.00 23.31 204 GLY A O 1
ATOM 1546 N N . PRO A 1 205 ? 14.274 -17.821 65.584 1.00 27.48 205 PRO A N 1
ATOM 1547 C CA . PRO A 1 205 ? 15.022 -17.796 66.838 1.00 14.53 205 PRO A CA 1
ATOM 1548 C C . PRO A 1 205 ? 15.585 -16.411 67.136 1.00 27.07 205 PRO A C 1
ATOM 1549 O O . PRO A 1 205 ? 16.283 -16.241 68.140 1.00 30.48 205 PRO A O 1
ATOM 1553 N N . TYR A 1 206 ? 15.278 -15.445 66.269 1.00 20.13 206 TYR A N 1
ATOM 1554 C CA . TYR A 1 206 ? 15.836 -14.106 66.455 1.00 11.20 206 TYR A CA 1
ATOM 1555 C C . 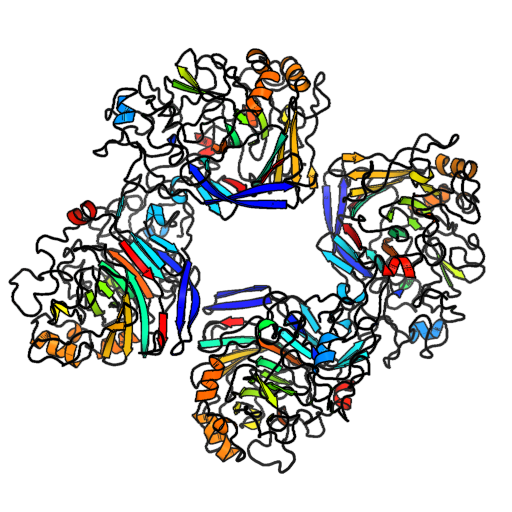TYR A 1 206 ? 14.728 -13.062 66.544 1.00 21.47 206 TYR A C 1
ATOM 1556 O O . TYR A 1 206 ? 13.764 -12.999 65.772 1.00 28.35 206 TYR A O 1
ATOM 1565 N N . GLY A 1 207 ? 14.828 -12.168 67.528 1.00 31.38 207 GLY A N 1
ATOM 1566 C CA . GLY A 1 207 ? 13.791 -11.139 67.604 1.00 41.58 207 GLY A CA 1
ATOM 1567 C C . GLY A 1 207 ? 14.429 -9.781 67.378 1.00 41.71 207 GLY A C 1
ATOM 1568 O O . GLY A 1 207 ? 15.648 -9.670 67.484 1.00 26.44 207 GLY A O 1
ATOM 1569 N N . SER A 1 208 ? 13.626 -8.768 67.080 1.00 38.91 208 SER A N 1
ATOM 1570 C CA . SER A 1 208 ? 14.161 -7.411 67.012 1.00 34.33 208 SER A CA 1
ATOM 1571 C C . SER A 1 208 ? 13.485 -6.600 68.128 1.00 33.06 208 SER A C 1
ATOM 1572 O O . SER A 1 208 ? 12.256 -6.533 68.076 1.00 15.63 208 SER A O 1
ATOM 1575 N N . CYS A 1 209 ? 14.292 -6.083 69.028 1.00 28.56 209 CYS A N 1
ATOM 1576 C CA . CYS A 1 209 ? 14.024 -5.314 70.215 1.00 16.86 209 CYS A CA 1
ATOM 1577 C C . CYS A 1 209 ? 14.443 -3.846 70.097 1.00 27.31 209 CYS A C 1
ATOM 1578 O O . CYS A 1 209 ? 15.240 -3.513 69.219 1.00 22.62 209 CYS A O 1
ATOM 1581 N N . CYS A 1 210 ? 13.904 -3.033 70.990 1.00 27.05 210 CYS A N 1
ATOM 1582 C CA . CYS A 1 210 ? 14.110 -1.597 71.099 1.00 17.22 210 CYS A CA 1
ATOM 1583 C C . CYS A 1 210 ? 12.951 -0.978 71.878 1.00 21.83 210 CYS A C 1
ATOM 1584 O O . CYS A 1 210 ? 11.954 -1.640 72.157 1.00 56.25 210 CYS A O 1
ATOM 1587 N N . ALA A 1 211 ? 13.103 0.293 72.227 1.00 22.79 211 ALA A N 1
ATOM 1588 C CA . ALA A 1 211 ? 12.060 1.009 72.958 1.00 24.24 211 ALA A CA 1
ATOM 1589 C C . ALA A 1 211 ? 10.806 1.105 72.112 1.00 15.16 211 ALA A C 1
ATOM 1590 O O . ALA A 1 211 ? 10.888 1.141 70.878 1.00 10.21 211 ALA A O 1
ATOM 1592 N N . GLU A 1 212 ? 9.658 1.159 72.789 1.00 16.74 212 GLU A N 1
ATOM 1593 C CA . GLU A 1 212 ? 8.415 1.208 72.036 1.00 18.36 212 GLU A CA 1
ATOM 1594 C C . GLU A 1 212 ? 7.416 2.141 72.701 1.00 25.10 212 GLU A C 1
ATOM 1595 O O . GLU A 1 212 ? 7.040 1.994 73.858 1.00 36.18 212 GLU A O 1
ATOM 1601 N N . ILE A 1 213 ? 7.005 3.137 71.917 1.00 22.29 213 ILE A N 1
ATOM 1602 C CA . ILE A 1 213 ? 6.030 4.096 72.417 1.00 25.91 213 ILE A CA 1
ATOM 1603 C C . ILE A 1 213 ? 4.801 3.990 71.515 1.00 27.90 213 ILE A C 1
ATOM 1604 O O . ILE A 1 213 ? 4.786 4.464 70.383 1.00 10.11 213 ILE A O 1
ATOM 1609 N N . ASP A 1 214 ? 3.832 3.302 72.106 1.00 19.79 214 ASP A N 1
ATOM 1610 C CA . ASP A 1 214 ? 2.520 3.145 71.522 1.00 13.29 214 ASP A CA 1
ATOM 1611 C C . ASP A 1 214 ? 1.697 4.403 71.803 1.00 17.19 214 ASP A C 1
ATOM 1612 O O . ASP A 1 214 ? 0.871 4.385 72.708 1.00 13.32 214 ASP A O 1
ATOM 1617 N N . VAL A 1 215 ? 1.966 5.461 71.045 1.00 27.14 215 VAL A N 1
ATOM 1618 C CA . VAL A 1 215 ? 1.160 6.667 71.165 1.00 12.89 215 VAL A CA 1
ATOM 1619 C C . VAL A 1 215 ? -0.318 6.294 71.049 1.00 15.81 215 VAL A C 1
ATOM 1620 O O . VAL A 1 215 ? -1.109 6.570 71.941 1.00 39.76 215 VAL A O 1
ATOM 1624 N N . TRP A 1 216 ? -0.602 5.663 69.913 1.00 11.02 216 TRP A N 1
ATOM 1625 C CA . TRP A 1 216 ? -1.949 5.306 69.521 1.00 17.70 216 TRP A CA 1
ATOM 1626 C C . TRP A 1 216 ? -2.093 3.839 69.155 1.00 20.37 216 TRP A C 1
ATOM 1627 O O . TRP A 1 216 ? -1.748 3.421 68.053 1.00 26.61 216 TRP A O 1
ATOM 1638 N N . GLU A 1 217 ? -2.625 3.055 70.087 1.00 18.19 217 GLU A N 1
ATOM 1639 C CA . GLU A 1 217 ? -3.110 1.709 69.732 1.00 27.66 217 GLU A CA 1
ATOM 1640 C C . GLU A 1 217 ? -4.629 1.807 69.752 1.00 25.08 217 GLU A C 1
ATOM 1641 O O . GLU A 1 217 ? -5.091 2.515 70.667 1.00 21.04 217 GLU A O 1
ATOM 1647 N N . SER A 1 218 ? -5.406 1.205 68.847 1.00 25.48 218 SER A N 1
ATOM 1648 C CA . SER A 1 218 ? -6.839 1.504 68.881 1.00 25.76 218 SER A CA 1
ATOM 1649 C C . SER A 1 218 ? -7.743 0.841 67.842 1.00 22.33 218 SER A C 1
ATOM 1650 O O . SER A 1 218 ? -7.320 0.177 66.908 1.00 23.43 218 SER A O 1
ATOM 1653 N N . ASN A 1 219 ? -9.021 1.076 68.058 1.00 25.53 219 ASN A N 1
ATOM 1654 C CA . ASN A 1 219 ? -10.217 0.883 67.269 1.00 24.03 219 ASN A CA 1
ATOM 1655 C C . ASN A 1 219 ? -11.211 1.986 67.654 1.00 25.82 219 ASN A C 1
ATOM 1656 O O . ASN A 1 219 ? -10.874 2.823 68.503 1.00 17.77 219 ASN A O 1
ATOM 1661 N N . ALA A 1 220 ? -12.394 1.961 67.055 1.00 21.96 220 ALA A N 1
ATOM 1662 C CA . ALA A 1 220 ? -13.430 2.927 67.401 1.00 20.01 220 ALA A CA 1
ATOM 1663 C C . ALA A 1 220 ? -14.165 2.558 68.680 1.00 18.86 220 ALA A C 1
ATOM 1664 O O . ALA A 1 220 ? -15.227 3.145 68.916 1.00 26.45 220 ALA A O 1
ATOM 1666 N N . TYR A 1 221 ? -13.622 1.658 69.505 1.00 12.46 221 TYR A N 1
ATOM 1667 C CA . TYR A 1 221 ? -14.249 1.380 70.800 1.00 2.55 221 TYR A CA 1
ATOM 1668 C C . TYR A 1 221 ? -13.308 1.470 71.981 1.00 19.15 221 TYR A C 1
ATOM 1669 O O . TYR A 1 221 ? -13.727 1.288 73.133 1.00 27.45 221 TYR A O 1
ATOM 1678 N N . ALA A 1 222 ? -12.020 1.725 71.763 1.00 25.04 222 ALA A N 1
ATOM 1679 C CA . ALA A 1 222 ? -11.123 1.932 72.903 1.00 31.40 222 ALA A CA 1
ATOM 1680 C C . ALA A 1 222 ? -9.731 2.280 72.390 1.00 37.42 222 ALA A C 1
ATOM 1681 O O . ALA A 1 222 ? -9.314 1.898 71.295 1.00 24.08 222 ALA A O 1
ATOM 1683 N N . PHE A 1 223 ? -8.993 3.037 73.204 1.00 27.08 223 PHE A N 1
ATOM 1684 C CA . PHE A 1 223 ? -7.618 3.317 72.792 1.00 24.26 223 PHE A CA 1
ATOM 1685 C C . PHE A 1 223 ? -6.716 3.037 73.992 1.00 22.19 223 PHE A C 1
ATOM 1686 O O . PHE A 1 223 ? -7.151 2.490 74.996 1.00 25.54 223 PHE A O 1
ATOM 1694 N N . ALA A 1 224 ? -5.463 3.432 73.841 1.00 26.05 224 ALA A N 1
ATOM 1695 C CA . ALA A 1 224 ? -4.478 3.143 74.864 1.00 16.27 224 ALA A CA 1
ATOM 1696 C C . ALA A 1 224 ? -3.172 3.837 74.504 1.00 30.07 224 ALA A C 1
ATOM 1697 O O . ALA A 1 224 ? -2.627 3.607 73.423 1.00 26.13 224 ALA A O 1
ATOM 1699 N N . PHE A 1 225 ? -2.709 4.672 75.416 1.00 28.18 225 PHE A N 1
ATOM 1700 C CA . PHE A 1 225 ? -1.358 5.209 75.366 1.00 21.82 225 PHE A CA 1
ATOM 1701 C C . PHE A 1 225 ? -0.480 4.185 76.073 1.00 28.15 225 PHE A C 1
ATOM 1702 O O . PHE A 1 225 ? -0.813 3.781 77.186 1.00 27.99 225 PHE A O 1
ATOM 1710 N N . THR A 1 226 ? 0.620 3.762 75.464 1.00 33.57 226 THR A N 1
ATOM 1711 C CA . THR A 1 226 ? 1.458 2.799 76.180 1.00 25.59 226 THR A CA 1
ATOM 1712 C C . THR A 1 226 ? 2.932 3.073 75.986 1.00 18.24 226 THR A C 1
ATOM 1713 O O . THR A 1 226 ? 3.503 2.663 74.973 1.00 14.24 226 THR A O 1
ATOM 1717 N N . PRO A 1 227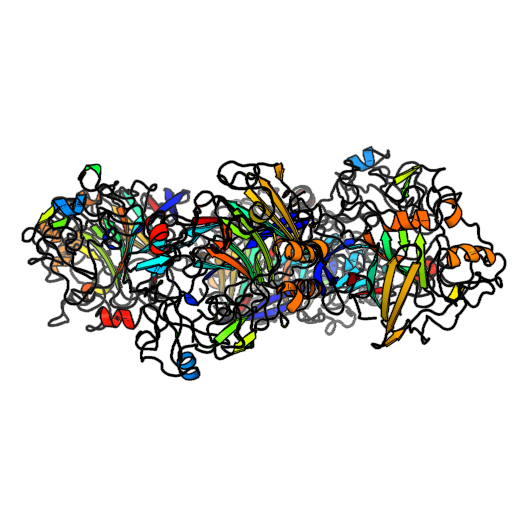 ? 3.639 3.748 76.883 1.00 17.19 227 PRO A N 1
ATOM 1718 C CA . PRO A 1 227 ? 5.095 3.817 76.667 1.00 13.43 227 PRO A CA 1
ATOM 1719 C C . PRO A 1 227 ? 5.809 2.540 77.068 1.00 29.95 227 PRO A C 1
ATOM 1720 O O . PRO A 1 227 ? 5.360 1.762 77.918 1.00 26.52 227 PRO A O 1
ATOM 1724 N N . HIS A 1 228 ? 6.982 2.254 76.492 1.00 33.41 228 HIS A N 1
ATOM 1725 C CA . HIS A 1 228 ? 7.683 1.040 76.909 1.00 24.54 228 HIS A CA 1
ATOM 1726 C C . HIS A 1 228 ? 9.192 1.220 76.835 1.00 29.24 228 HIS A C 1
ATOM 1727 O O . HIS A 1 228 ? 9.696 1.429 75.721 1.00 21.98 228 HIS A O 1
ATOM 1734 N N . ALA A 1 229 ? 9.955 1.124 77.932 1.00 16.57 229 ALA A N 1
ATOM 1735 C CA . ALA A 1 229 ? 11.400 1.123 77.649 1.00 22.33 229 ALA A CA 1
ATOM 1736 C C . ALA A 1 229 ? 11.930 -0.307 77.855 1.00 26.90 229 ALA A C 1
ATOM 1737 O O . ALA A 1 229 ? 11.102 -1.160 78.184 1.00 14.63 229 ALA A O 1
ATOM 1739 N N . CYS A 1 230 ? 13.210 -0.489 77.660 1.00 20.68 230 CYS A N 1
ATOM 1740 C CA . CYS A 1 230 ? 14.048 -1.664 77.730 1.00 21.18 230 CYS A CA 1
ATOM 1741 C C . CYS A 1 230 ? 15.332 -1.381 78.491 1.00 4.60 230 CYS A C 1
ATOM 1742 O O . CYS A 1 230 ? 15.611 -0.191 78.690 1.00 36.06 230 CYS A O 1
ATOM 1745 N N . THR A 1 231 ? 16.138 -2.356 78.908 1.00 23.75 231 THR A N 1
ATOM 1746 C CA . THR A 1 231 ? 17.391 -2.007 79.593 1.00 19.32 231 THR A CA 1
ATOM 1747 C C . THR A 1 231 ? 18.497 -1.693 78.588 1.00 20.67 231 THR A C 1
ATOM 1748 O O . THR A 1 231 ? 19.599 -1.301 78.970 1.00 28.63 231 THR A O 1
ATOM 1752 N N . THR A 1 232 ? 18.195 -1.835 77.318 1.00 21.25 232 THR A N 1
ATOM 1753 C CA . THR A 1 232 ? 18.894 -1.307 76.160 1.00 16.80 232 THR A CA 1
ATOM 1754 C C . THR A 1 232 ? 17.804 -0.799 75.220 1.00 23.40 232 THR A C 1
ATOM 1755 O O . THR A 1 232 ? 17.036 -1.610 74.703 1.00 26.76 232 THR A O 1
ATOM 1759 N N . ASN A 1 233 ? 17.721 0.514 75.019 1.00 13.93 233 ASN A N 1
ATOM 1760 C CA . ASN A 1 233 ? 16.536 1.017 74.317 1.00 15.07 233 ASN A CA 1
ATOM 1761 C C . ASN A 1 233 ? 16.706 1.008 72.805 1.00 16.54 233 ASN A C 1
ATOM 1762 O O . ASN A 1 233 ? 15.703 0.909 72.089 1.00 12.63 233 ASN A O 1
ATOM 1767 N N . GLU A 1 234 ? 17.938 1.100 72.356 1.00 13.70 234 GLU A N 1
ATOM 1768 C CA . GLU A 1 234 ? 18.424 0.996 70.997 1.00 29.74 234 GLU A CA 1
ATOM 1769 C C . GLU A 1 234 ? 18.198 -0.428 70.484 1.00 38.34 234 GLU A C 1
ATOM 1770 O O . GLU A 1 234 ? 18.423 -1.328 71.300 1.00 39.04 234 GLU A O 1
ATOM 1776 N N . TYR A 1 235 ? 17.761 -0.582 69.245 1.00 29.46 235 TYR A N 1
ATOM 1777 C CA . TYR A 1 235 ? 17.572 -1.825 68.529 1.00 28.03 235 TYR A CA 1
ATOM 1778 C C . TYR A 1 235 ? 18.632 -2.839 68.963 1.00 21.60 235 TYR A C 1
ATOM 1779 O O . TYR A 1 235 ? 19.789 -2.455 69.090 1.00 18.19 235 TYR A O 1
ATOM 1788 N N . HIS A 1 236 ? 18.213 -4.083 69.137 1.00 25.91 236 HIS A N 1
ATOM 1789 C CA . HIS A 1 236 ? 19.183 -5.118 69.486 1.00 27.02 236 HIS A CA 1
ATOM 1790 C C . HIS A 1 236 ? 18.540 -6.495 69.368 1.00 30.58 236 HIS A C 1
ATOM 1791 O O . HIS A 1 236 ? 17.358 -6.658 69.668 1.00 35.90 236 HIS A O 1
ATOM 1798 N N . VAL A 1 237 ? 19.354 -7.444 68.937 1.00 36.59 237 VAL A N 1
ATOM 1799 C CA . VAL A 1 237 ? 18.965 -8.830 68.725 1.00 35.58 237 VAL A CA 1
ATOM 1800 C C . VAL A 1 237 ? 19.100 -9.667 69.994 1.00 29.55 237 VAL A C 1
ATOM 1801 O O . VAL A 1 237 ? 20.184 -9.790 70.568 1.00 35.93 237 VAL A O 1
ATOM 1805 N N . CYS A 1 238 ? 17.988 -10.230 70.435 1.00 19.83 238 CYS A N 1
ATOM 1806 C CA . CYS A 1 238 ? 17.857 -11.102 71.595 1.00 18.11 238 CYS A CA 1
ATOM 1807 C C . CYS A 1 238 ? 17.894 -12.583 71.241 1.00 35.45 238 CYS A C 1
ATOM 1808 O O . CYS A 1 238 ? 17.618 -12.965 70.099 1.00 66.83 238 CYS A O 1
ATOM 1811 N N . GLU A 1 239 ? 18.224 -13.464 72.188 1.00 36.80 239 GLU A N 1
ATOM 1812 C CA . GLU A 1 239 ? 18.379 -14.869 71.823 1.00 44.40 239 GLU A CA 1
ATOM 1813 C C . GLU A 1 239 ? 17.328 -15.784 72.446 1.00 50.87 239 GLU A C 1
ATOM 1814 O O . GLU A 1 239 ? 17.352 -15.992 73.654 1.00 59.22 239 GLU A O 1
ATOM 1820 N N . THR A 1 240 ? 16.472 -16.298 71.585 1.00 53.39 240 THR A N 1
ATOM 1821 C CA . THR A 1 240 ? 15.284 -17.088 71.817 1.00 46.95 240 THR A CA 1
ATOM 1822 C C . THR A 1 240 ? 14.736 -16.885 73.230 1.00 46.52 240 THR A C 1
ATOM 1823 O O . THR A 1 240 ? 13.892 -16.012 73.449 1.00 36.62 240 THR A O 1
ATOM 1827 N N . THR A 1 241 ? 15.215 -17.688 74.176 1.00 38.88 241 THR A N 1
ATOM 1828 C CA . THR A 1 241 ? 14.729 -17.621 75.551 1.00 25.36 241 THR A CA 1
ATOM 1829 C C . THR A 1 241 ? 15.123 -16.324 76.247 1.00 26.38 241 THR A C 1
ATOM 1830 O O . THR A 1 241 ? 14.719 -16.104 77.395 1.00 49.42 241 THR A O 1
ATOM 1834 N N . ASN A 1 242 ? 15.889 -15.465 75.603 1.00 29.46 242 ASN A N 1
ATOM 1835 C CA . ASN A 1 242 ? 16.291 -14.153 76.109 1.00 14.87 242 ASN A CA 1
ATOM 1836 C C . ASN A 1 242 ? 15.614 -13.073 75.276 1.00 22.38 242 ASN A C 1
ATOM 1837 O O . ASN A 1 242 ? 16.013 -11.916 75.183 1.00 21.30 242 ASN A O 1
ATOM 1842 N N . CYS A 1 243 ? 14.532 -13.526 74.656 1.00 31.28 243 CYS A N 1
ATOM 1843 C CA . CYS A 1 243 ? 13.541 -12.689 74.009 1.00 34.29 243 CYS A CA 1
ATOM 1844 C C . CYS A 1 243 ? 12.253 -12.817 74.834 1.00 37.99 243 CYS A C 1
ATOM 1845 O O . CYS A 1 243 ? 11.778 -13.937 75.046 1.00 28.10 243 CYS A O 1
ATOM 1848 N N . GLY A 1 244 ? 11.712 -11.697 75.300 1.00 29.23 244 GLY A N 1
ATOM 1849 C CA . GLY A 1 244 ? 10.408 -11.722 75.966 1.00 23.19 244 GLY A CA 1
ATOM 1850 C C . GLY A 1 244 ? 9.293 -11.536 74.939 1.00 29.45 244 GLY A C 1
ATOM 1851 O O . GLY A 1 244 ? 9.487 -11.968 73.801 1.00 24.18 244 GLY A O 1
ATOM 1852 N N . GLY A 1 245 ? 8.177 -10.919 75.311 1.00 26.58 245 GLY A N 1
ATOM 1853 C CA . GLY A 1 245 ? 7.115 -10.551 74.409 1.00 24.53 245 GLY A CA 1
ATOM 1854 C C . GLY A 1 245 ? 5.953 -11.491 74.209 1.00 18.97 245 GLY A C 1
ATOM 1855 O O . GLY A 1 245 ? 5.647 -12.357 75.027 1.00 55.94 245 GLY A O 1
ATOM 1856 N N . THR A 1 246 ? 5.263 -11.321 73.078 1.00 15.19 246 THR A N 1
ATOM 1857 C CA . THR A 1 246 ? 4.055 -12.067 72.756 1.00 25.26 246 THR A CA 1
ATOM 1858 C C . THR A 1 246 ? 4.387 -13.358 72.024 1.00 25.03 246 THR A C 1
ATOM 1859 O O . THR A 1 246 ? 3.750 -14.387 72.265 1.00 40.34 246 THR A O 1
ATOM 1863 N N . TYR A 1 247 ? 5.378 -13.332 71.137 1.00 22.61 247 TYR A N 1
ATOM 1864 C CA . TYR A 1 247 ? 5.673 -14.476 70.284 1.00 17.37 247 TYR A CA 1
ATOM 1865 C C . TYR A 1 247 ? 6.535 -15.512 71.006 1.00 14.49 247 TYR A C 1
ATOM 1866 O O . TYR A 1 247 ? 7.027 -16.438 70.362 1.00 28.21 247 TYR A O 1
ATOM 1875 N N . SER A 1 248 ? 6.727 -15.330 72.307 1.00 25.39 248 SER A N 1
ATOM 1876 C CA . SER A 1 248 ? 7.732 -16.123 73.016 1.00 29.05 248 SER A CA 1
ATOM 1877 C C . SER A 1 248 ? 7.117 -17.001 74.097 1.00 38.99 248 SER A C 1
ATOM 1878 O O . SER A 1 248 ? 5.926 -16.906 74.396 1.00 74.13 248 SER A O 1
ATOM 1881 N N . GLU A 1 249 ? 7.930 -17.868 74.687 1.00 34.79 249 GLU A N 1
ATOM 1882 C CA . GLU A 1 249 ? 7.506 -18.758 75.757 1.00 29.31 249 GLU A CA 1
ATOM 1883 C C . GLU A 1 249 ? 7.322 -17.978 77.055 1.00 35.38 249 GLU A C 1
ATOM 1884 O O . GLU A 1 249 ? 6.400 -18.277 77.819 1.00 21.02 249 GLU A O 1
ATOM 1890 N N . ASP A 1 250 ? 8.200 -17.002 77.275 1.00 30.51 250 ASP A N 1
ATOM 1891 C CA . ASP A 1 250 ? 8.159 -16.148 78.453 1.00 38.84 250 ASP A CA 1
ATOM 1892 C C . ASP A 1 250 ? 7.993 -14.677 78.069 1.00 42.10 250 ASP A C 1
ATOM 1893 O O . ASP A 1 250 ? 8.942 -14.065 77.581 1.00 33.62 250 ASP A O 1
ATOM 1898 N N . ARG A 1 251 ? 6.806 -14.133 78.309 1.00 42.66 251 ARG A N 1
ATOM 1899 C CA . ARG A 1 251 ? 6.509 -12.736 78.026 1.00 32.59 251 ARG A CA 1
ATOM 1900 C C . ARG A 1 251 ? 7.497 -11.803 78.717 1.00 32.33 251 ARG A C 1
ATOM 1901 O O . ARG A 1 251 ? 7.799 -10.711 78.227 1.00 15.42 251 ARG A O 1
ATOM 1909 N N . PHE A 1 252 ? 7.999 -12.257 79.861 1.00 22.55 252 PHE A N 1
ATOM 1910 C CA . PHE A 1 252 ? 8.792 -11.396 80.737 1.00 29.32 252 PHE A CA 1
ATOM 1911 C C . PHE A 1 252 ? 10.263 -11.764 80.832 1.00 24.70 252 PHE A C 1
ATOM 1912 O O . PHE A 1 252 ? 11.091 -11.076 81.445 1.00 21.01 252 PHE A O 1
ATOM 1920 N N . ALA A 1 253 ? 10.677 -12.868 80.216 1.00 20.78 253 ALA A N 1
ATOM 1921 C CA . ALA A 1 253 ? 12.102 -13.151 80.145 1.00 29.18 253 ALA A CA 1
ATOM 1922 C C . ALA A 1 253 ? 12.693 -12.445 78.924 1.00 44.04 253 ALA A C 1
ATOM 1923 O O . ALA A 1 253 ? 12.460 -12.886 77.799 1.00 56.18 253 ALA A O 1
ATOM 1925 N N . GLY A 1 254 ? 13.432 -11.372 79.170 1.00 47.32 254 GLY A N 1
ATOM 1926 C CA . GLY A 1 254 ? 14.117 -10.598 78.157 1.00 36.21 254 GLY A CA 1
ATOM 1927 C C . GLY A 1 254 ? 14.648 -9.279 78.707 1.00 11.67 254 GLY A C 1
ATOM 1928 O O . GLY A 1 254 ? 14.777 -9.142 79.929 1.00 19.56 254 GLY A O 1
ATOM 1929 N N . LYS A 1 255 ? 14.946 -8.364 77.795 1.00 16.25 255 LYS A N 1
ATOM 1930 C CA . LYS A 1 255 ? 15.477 -7.052 78.152 1.00 23.37 255 LYS A CA 1
ATOM 1931 C C . LYS A 1 255 ? 14.377 -5.990 78.193 1.00 15.81 255 LYS A C 1
ATOM 1932 O O . LYS A 1 255 ? 14.487 -5.027 78.966 1.00 26.81 255 LYS A O 1
ATOM 1938 N N . CYS A 1 256 ? 13.321 -6.149 77.409 1.00 15.13 256 CYS A N 1
ATOM 1939 C CA . CYS A 1 256 ? 12.205 -5.221 77.334 1.00 19.01 256 CYS A CA 1
ATOM 1940 C C . CYS A 1 256 ? 10.932 -5.625 78.071 1.00 37.00 256 CYS A C 1
ATOM 1941 O O . CYS A 1 256 ? 10.581 -6.793 78.250 1.00 24.91 256 CYS A O 1
ATOM 1944 N N . ASP A 1 257 ? 10.193 -4.598 78.488 1.00 47.29 257 ASP A N 1
ATOM 1945 C CA . ASP A 1 257 ? 8.892 -4.722 79.132 1.00 40.27 257 ASP A CA 1
ATOM 1946 C C . ASP A 1 257 ? 7.770 -4.804 78.108 1.00 21.96 257 ASP A C 1
ATOM 1947 O O . ASP A 1 257 ? 7.243 -3.761 77.704 1.00 28.08 257 ASP A O 1
ATOM 1952 N N . ALA A 1 258 ? 7.350 -5.987 77.668 1.00 29.26 258 ALA A N 1
ATOM 1953 C CA . ALA A 1 258 ? 6.295 -6.050 76.654 1.00 23.54 258 ALA A CA 1
ATOM 1954 C C . ALA A 1 258 ? 4.992 -5.378 77.046 1.00 11.63 258 ALA A C 1
ATOM 1955 O O . ALA A 1 258 ? 4.154 -5.146 76.158 1.00 27.83 258 ALA A O 1
ATOM 1957 N N . ASN A 1 259 ? 4.736 -5.076 78.323 1.00 13.66 259 ASN A N 1
ATOM 1958 C CA . ASN A 1 259 ? 3.412 -4.587 78.696 1.00 17.19 259 ASN A CA 1
ATOM 1959 C C . ASN A 1 259 ? 3.408 -3.082 78.929 1.00 25.82 259 ASN A C 1
ATOM 1960 O O . ASN A 1 259 ? 2.391 -2.413 78.746 1.00 20.60 259 ASN A O 1
ATOM 1965 N N . GLY A 1 260 ? 4.557 -2.520 79.320 1.00 20.76 260 GLY A N 1
ATOM 1966 C CA . GLY A 1 260 ? 4.599 -1.086 79.549 1.00 18.44 260 GLY A CA 1
ATOM 1967 C C . GLY A 1 260 ? 3.561 -0.679 80.605 1.00 30.89 260 GLY A C 1
ATOM 1968 O O . GLY A 1 260 ? 3.026 -1.570 81.269 1.00 28.76 260 GLY A O 1
ATOM 1969 N N . CYS A 1 261 ? 3.343 0.613 80.682 1.00 25.18 261 CYS A N 1
ATOM 1970 C CA . CYS A 1 261 ? 2.472 1.422 81.506 1.00 30.27 261 CYS A CA 1
ATOM 1971 C C . CYS A 1 261 ? 1.405 2.092 80.647 1.00 30.24 261 CYS A C 1
ATOM 1972 O O . CYS A 1 261 ? 1.682 3.105 79.996 1.00 26.37 261 CYS A O 1
ATOM 1975 N N . ASP A 1 262 ? 0.195 1.530 80.625 1.00 18.84 262 ASP A N 1
ATOM 1976 C CA . ASP A 1 262 ? -0.800 1.979 79.663 1.00 13.52 262 ASP A CA 1
ATOM 1977 C C . ASP A 1 262 ? -1.866 2.903 80.225 1.00 16.95 262 ASP A C 1
ATOM 1978 O O . ASP A 1 262 ? -2.385 2.728 81.327 1.00 25.94 262 ASP A O 1
ATOM 1983 N N . TYR A 1 263 ? -2.250 3.921 79.434 1.00 10.00 263 TYR A N 1
ATOM 1984 C CA . TYR A 1 263 ? -3.443 4.667 79.815 1.00 8.21 263 TYR A CA 1
ATOM 1985 C C . TYR A 1 263 ? -4.521 4.340 78.765 1.00 19.10 263 TYR A C 1
ATOM 1986 O O . TYR A 1 263 ? -4.591 4.962 77.712 1.00 22.89 263 TYR A O 1
ATOM 1995 N N . ASN A 1 264 ? -5.294 3.323 79.108 1.00 16.11 264 ASN A N 1
ATOM 1996 C CA . ASN A 1 264 ? -6.549 3.016 78.441 1.00 23.52 264 ASN A CA 1
ATOM 1997 C C . ASN A 1 264 ? -7.657 3.493 79.387 1.00 16.50 264 ASN A C 1
ATOM 1998 O O . ASN A 1 264 ? -7.781 2.982 80.498 1.00 37.89 264 ASN A O 1
ATOM 2003 N N . PRO A 1 265 ? -8.431 4.441 78.888 1.00 19.25 265 PRO A N 1
ATOM 2004 C CA . PRO A 1 265 ? -9.605 4.944 79.602 1.00 21.19 265 PRO A CA 1
ATOM 2005 C C . PRO A 1 265 ? -10.516 3.857 80.158 1.00 29.92 265 PRO A C 1
ATOM 2006 O O . PRO A 1 265 ? -10.818 3.810 81.359 1.00 16.41 265 PRO A O 1
ATOM 2010 N N . TYR A 1 266 ? -11.002 2.971 79.284 1.00 28.84 266 TYR A N 1
ATOM 2011 C CA . TYR A 1 266 ? -11.942 1.943 79.739 1.00 25.82 266 TYR A CA 1
ATOM 2012 C C . TYR A 1 266 ? -11.330 1.107 80.853 1.00 22.46 266 TYR A C 1
ATOM 2013 O O . TYR A 1 266 ? -11.936 0.852 81.891 1.00 35.84 266 TYR A O 1
ATOM 2022 N N . ARG A 1 267 ? -10.094 0.682 80.603 1.00 16.61 267 ARG A N 1
ATOM 2023 C CA . ARG A 1 267 ? -9.362 -0.088 81.612 1.00 22.22 267 ARG A CA 1
ATOM 2024 C C . ARG A 1 267 ? -9.232 0.725 82.893 1.00 25.70 267 ARG A C 1
ATOM 2025 O O . ARG A 1 267 ? -9.198 0.217 84.016 1.00 13.88 267 ARG A O 1
ATOM 2033 N N . MET A 1 268 ? -9.161 2.058 82.759 1.00 18.65 268 MET A N 1
ATOM 2034 C CA . MET A 1 268 ? -8.920 2.864 83.952 1.00 12.93 268 MET A CA 1
ATOM 2035 C C . MET A 1 268 ? -10.156 3.454 84.601 1.00 27.27 268 MET A C 1
ATOM 2036 O O . MET A 1 268 ? -10.046 4.142 85.634 1.00 28.02 268 MET A O 1
ATOM 2041 N N . GLY A 1 269 ? -11.396 3.247 84.131 1.00 27.69 269 GLY A N 1
ATOM 2042 C CA . GLY A 1 269 ? -12.464 3.770 84.985 1.00 27.28 269 GLY A CA 1
ATOM 2043 C C . GLY A 1 269 ? -13.585 4.503 84.292 1.00 32.29 269 GLY A C 1
ATOM 2044 O O . GLY A 1 269 ? -14.581 4.827 84.951 1.00 26.55 269 GLY A O 1
ATOM 2045 N N . ASN A 1 270 ? -13.498 4.797 82.998 1.00 35.59 270 ASN A N 1
ATOM 2046 C CA . ASN A 1 270 ? -14.544 5.561 82.317 1.00 34.33 270 ASN A CA 1
ATOM 2047 C C . ASN A 1 270 ? -14.942 4.912 80.991 1.00 25.25 270 ASN A C 1
ATOM 2048 O O . ASN A 1 270 ? -14.304 5.106 79.953 1.00 22.53 270 ASN A O 1
ATOM 2053 N N . PRO A 1 271 ? -16.026 4.144 81.030 1.00 27.35 271 PRO A N 1
ATOM 2054 C CA . PRO A 1 271 ? -16.463 3.274 79.938 1.00 29.94 271 PRO A CA 1
ATOM 2055 C C . PRO A 1 271 ? -17.419 3.924 78.950 1.00 35.87 271 PRO A C 1
ATOM 2056 O O . PRO A 1 271 ? -17.918 3.300 78.011 1.00 28.18 271 PRO A O 1
ATOM 2060 N N . ASP A 1 272 ? -17.693 5.203 79.185 1.00 34.18 272 ASP A N 1
ATOM 2061 C CA . ASP A 1 272 ? -18.558 6.003 78.337 1.00 28.22 272 ASP A CA 1
ATOM 2062 C C . ASP A 1 272 ? -17.782 7.159 77.721 1.00 26.33 272 ASP A C 1
ATOM 2063 O O . ASP A 1 272 ? -18.370 8.117 77.213 1.00 56.52 272 ASP A O 1
ATOM 2068 N N . PHE A 1 273 ? -16.454 7.087 77.763 1.00 24.55 273 PHE A N 1
ATOM 2069 C CA . PHE A 1 273 ? -15.668 8.209 77.261 1.00 19.52 273 PHE A CA 1
ATOM 2070 C C . PHE A 1 273 ? -15.500 8.140 75.744 1.00 24.08 273 PHE A C 1
ATOM 2071 O O . PHE A 1 273 ? -16.038 8.971 75.020 1.00 40.04 273 PHE A O 1
ATOM 2079 N N . TYR A 1 274 ? -14.747 7.142 75.326 1.00 15.24 274 TYR A N 1
ATOM 2080 C CA . TYR A 1 274 ? -14.394 6.819 73.956 1.00 25.39 274 TYR A CA 1
ATOM 2081 C C . TYR A 1 274 ? -15.296 5.735 73.386 1.00 29.66 274 TYR A C 1
ATOM 2082 O O . TYR A 1 274 ? -15.686 4.829 74.128 1.00 19.18 274 TYR A O 1
ATOM 2091 N N . GLY A 1 275 ? -15.624 5.808 72.094 1.00 14.81 275 GLY A N 1
ATOM 2092 C CA . GLY A 1 275 ? -16.446 4.797 71.456 1.00 21.14 275 GLY A CA 1
ATOM 2093 C C . GLY A 1 275 ? -17.440 5.420 70.494 1.00 32.02 275 GLY A C 1
ATOM 2094 O O . GLY A 1 275 ? -17.496 6.646 70.374 1.00 39.13 275 GLY A O 1
ATOM 2095 N N . LYS A 1 276 ? -18.216 4.582 69.815 1.00 32.81 276 LYS A N 1
ATOM 2096 C CA . LYS A 1 276 ? -19.264 5.089 68.935 1.00 33.90 276 LYS A CA 1
ATOM 2097 C C . LYS A 1 276 ? -20.145 6.100 69.663 1.00 32.29 276 LYS A C 1
ATOM 2098 O O . LYS A 1 276 ? -20.905 5.734 70.554 1.00 19.97 276 LYS A O 1
ATOM 2104 N N . GLY A 1 277 ? -20.020 7.367 69.283 1.00 36.63 277 GLY A N 1
ATOM 2105 C CA . GLY A 1 277 ? -20.761 8.492 69.788 1.00 18.00 277 GLY A CA 1
ATOM 2106 C C . GLY A 1 277 ? -20.659 8.805 71.255 1.00 8.76 277 GLY A C 1
ATOM 2107 O O . GLY A 1 277 ? -21.655 9.058 71.948 1.00 24.77 277 GLY A O 1
ATOM 2108 N N . LYS A 1 278 ? -19.454 8.822 71.817 1.00 24.37 278 LYS A N 1
ATOM 2109 C CA . LYS A 1 278 ? -19.312 9.155 73.236 1.00 26.57 278 LYS A CA 1
ATOM 2110 C C . LYS A 1 278 ? -18.688 10.535 73.424 1.00 38.92 278 LYS A C 1
ATOM 2111 O O . LYS A 1 278 ? -18.726 11.351 72.499 1.00 54.82 278 LYS A O 1
ATOM 2117 N N . THR A 1 279 ? -18.128 10.778 74.607 1.00 31.41 279 THR A N 1
ATOM 2118 C CA . THR A 1 279 ? -17.446 12.034 74.893 1.00 37.50 279 THR A CA 1
ATOM 2119 C C . THR A 1 279 ? -16.441 12.332 73.774 1.00 40.98 279 THR A C 1
ATOM 2120 O O . THR A 1 279 ? -16.419 13.419 73.205 1.00 30.38 279 THR A O 1
ATOM 2124 N N . LEU A 1 280 ? -15.649 11.301 73.518 1.00 34.80 280 LEU A N 1
ATOM 2125 C CA . LEU A 1 280 ? -14.733 11.194 72.407 1.00 30.27 280 LEU A CA 1
ATOM 2126 C C . LEU A 1 280 ? -15.378 10.383 71.280 1.00 32.97 280 LEU A C 1
ATOM 2127 O O . LEU A 1 280 ? -14.921 9.261 71.049 1.00 24.15 280 LEU A O 1
ATOM 2132 N N . ASP A 1 281 ? -16.395 10.947 70.644 1.00 31.63 281 ASP A N 1
ATOM 2133 C CA . ASP A 1 281 ? -17.136 10.262 69.590 1.00 42.66 281 ASP A CA 1
ATOM 2134 C C . ASP A 1 281 ? -16.185 9.811 68.478 1.00 38.68 281 ASP A C 1
ATOM 2135 O O . ASP A 1 281 ? -15.627 10.651 67.783 1.00 15.08 281 ASP A O 1
ATOM 2140 N N . THR A 1 282 ? -16.046 8.504 68.326 1.00 31.77 282 THR A N 1
ATOM 2141 C CA . THR A 1 282 ? -15.127 7.885 67.390 1.00 22.60 282 THR A CA 1
ATOM 2142 C C . THR A 1 282 ? -15.635 7.851 65.954 1.00 27.31 282 THR A C 1
ATOM 2143 O O . THR A 1 282 ? -14.830 7.554 65.065 1.00 30.73 282 THR A O 1
ATOM 2147 N N . SER A 1 283 ? -16.915 8.153 65.784 1.00 24.32 283 SER A N 1
ATOM 2148 C CA . SER A 1 283 ? -17.649 8.057 64.535 1.00 24.08 283 SER A CA 1
ATOM 2149 C C . SER A 1 283 ? -17.573 9.327 63.697 1.00 31.09 283 SER A C 1
ATOM 2150 O O . SER A 1 283 ? -18.516 9.708 63.008 1.00 28.36 283 SER A O 1
ATOM 2153 N N . ARG A 1 284 ? -16.431 9.985 63.749 1.00 38.56 284 ARG A N 1
ATOM 2154 C CA . ARG A 1 284 ? -15.964 10.946 62.761 1.00 33.68 284 ARG A CA 1
ATOM 2155 C C . ARG A 1 284 ? -14.446 11.051 62.941 1.00 31.93 284 ARG A C 1
ATOM 2156 O O . ARG A 1 284 ? -13.814 10.210 63.595 1.00 40.96 284 ARG A O 1
ATOM 2164 N N . LYS A 1 285 ? -13.827 12.068 62.358 1.00 32.68 285 LYS A N 1
ATOM 2165 C CA . LYS A 1 285 ? -12.372 12.146 62.547 1.00 40.25 285 LYS A CA 1
ATOM 2166 C C . LYS A 1 285 ? -12.078 12.995 63.770 1.00 42.43 285 LYS A C 1
ATOM 2167 O O . LYS A 1 285 ? -12.939 13.788 64.152 1.00 13.57 285 LYS A O 1
ATOM 2173 N N . PHE A 1 286 ? -10.921 12.875 64.410 1.00 41.39 286 PHE A N 1
ATOM 2174 C CA . PHE A 1 286 ? -10.657 13.776 65.541 1.00 29.65 286 PHE A CA 1
ATOM 2175 C C . PHE A 1 286 ? -9.172 14.077 65.620 1.00 20.38 286 PHE A C 1
ATOM 2176 O O . PHE A 1 286 ? -8.404 13.437 64.894 1.00 12.07 286 PHE A O 1
ATOM 2184 N N . THR A 1 287 ? -8.716 15.006 66.463 1.00 11.18 287 THR A N 1
ATOM 2185 C CA . THR A 1 287 ? -7.270 15.239 66.505 1.00 17.19 287 THR A CA 1
ATOM 2186 C C . THR A 1 287 ? -6.636 14.638 67.755 1.00 27.14 287 THR A C 1
ATOM 2187 O O . THR A 1 287 ? -7.135 14.781 68.874 1.00 37.56 287 THR A O 1
ATOM 2191 N N . VAL A 1 288 ? -5.487 13.974 67.606 1.00 25.80 288 VAL A N 1
ATOM 2192 C CA . VAL A 1 288 ? -4.844 13.506 68.834 1.00 24.26 288 VAL A CA 1
ATOM 2193 C C . VAL A 1 288 ? -3.466 14.119 68.987 1.00 21.23 288 VAL A C 1
ATOM 2194 O O . VAL A 1 288 ? -2.641 14.200 68.078 1.00 23.07 288 VAL A O 1
ATOM 2198 N N . VAL A 1 289 ? -3.181 14.579 70.208 1.00 29.16 289 VAL A N 1
ATOM 2199 C CA . VAL A 1 289 ? -1.798 15.050 70.417 1.00 36.08 289 VAL A CA 1
ATOM 2200 C C . VAL A 1 289 ? -1.246 14.305 71.628 1.00 33.45 289 VAL A C 1
ATOM 2201 O O . VAL A 1 289 ? -2.031 13.858 72.465 1.00 42.97 289 VAL A O 1
ATOM 2205 N N . SER A 1 290 ? 0.063 14.152 71.706 1.00 27.52 290 SER A N 1
ATOM 2206 C CA . SER A 1 290 ? 0.693 13.302 72.722 1.00 17.83 290 SER A CA 1
ATOM 2207 C C . SER A 1 290 ? 2.045 13.872 73.101 1.00 14.43 290 SER A C 1
ATOM 2208 O O . SER A 1 290 ? 2.861 14.175 72.223 1.00 29.51 290 SER A O 1
ATOM 2211 N N . ARG A 1 291 ? 2.293 14.070 74.391 1.00 18.41 291 ARG A N 1
ATOM 2212 C CA . ARG A 1 291 ? 3.439 14.873 74.810 1.00 28.82 291 ARG A CA 1
ATOM 2213 C C . ARG A 1 291 ? 4.429 14.117 75.681 1.00 34.75 291 ARG A C 1
ATOM 2214 O O . ARG A 1 291 ? 4.044 13.446 76.633 1.00 50.96 291 ARG A O 1
ATOM 2222 N N . PHE A 1 292 ? 5.709 14.214 75.331 1.00 36.27 292 PHE A N 1
ATOM 2223 C CA . PHE A 1 292 ? 6.780 13.413 75.894 1.00 28.00 292 PHE A CA 1
ATOM 2224 C C . PHE A 1 292 ? 7.842 14.222 76.636 1.00 18.89 292 PHE A C 1
ATOM 2225 O O . PHE A 1 292 ? 8.798 14.649 75.986 1.00 42.78 292 PHE A O 1
ATOM 2233 N N . GLU A 1 293 ? 7.677 14.401 77.923 1.00 24.27 293 GLU A N 1
ATOM 2234 C CA . GLU A 1 293 ? 8.516 15.172 78.819 1.00 35.31 293 GLU A CA 1
ATOM 2235 C C . GLU A 1 293 ? 9.274 14.257 79.779 1.00 39.74 293 GLU A C 1
ATOM 2236 O O . GLU A 1 293 ? 9.210 13.034 79.640 1.00 37.80 293 GLU A O 1
ATOM 2242 N N . GLU A 1 294 ? 9.964 14.858 80.751 1.00 25.71 294 GLU A N 1
ATOM 2243 C CA . GLU A 1 294 ? 10.597 14.039 81.792 1.00 28.02 294 GLU A CA 1
ATOM 2244 C C . GLU A 1 294 ? 9.544 13.591 82.792 1.00 31.03 294 GLU A C 1
ATOM 2245 O O . GLU A 1 294 ? 8.888 14.385 83.474 1.00 23.19 294 GLU A O 1
ATOM 2251 N N . ASN A 1 295 ? 9.320 12.275 82.901 1.00 24.68 295 ASN A N 1
ATOM 2252 C CA . ASN A 1 295 ? 8.355 11.825 83.897 1.00 23.21 295 ASN A CA 1
ATOM 2253 C C . ASN A 1 295 ? 6.951 12.376 83.667 1.00 25.79 295 ASN A C 1
ATOM 2254 O O . ASN A 1 295 ? 6.161 12.310 84.619 1.00 18.78 295 ASN A O 1
ATOM 2259 N N . LYS A 1 296 ? 6.647 12.899 82.495 1.00 32.13 296 LYS A N 1
ATOM 2260 C CA . LYS A 1 296 ? 5.346 13.378 82.068 1.00 28.47 296 LYS A CA 1
ATOM 2261 C C . LYS A 1 296 ? 5.136 13.174 80.560 1.00 33.68 296 LYS A C 1
ATOM 2262 O O . LYS A 1 296 ? 5.693 13.891 79.731 1.00 18.10 296 LYS A O 1
ATOM 2268 N N . LEU A 1 297 ? 4.312 12.183 80.264 1.00 35.02 297 LEU A N 1
ATOM 2269 C CA . LEU A 1 297 ? 3.780 11.895 78.943 1.00 24.75 297 LEU A CA 1
ATOM 2270 C C . LEU A 1 297 ? 2.291 12.220 78.945 1.00 22.88 297 LEU A C 1
ATOM 2271 O O . LEU A 1 297 ? 1.512 11.678 79.731 1.00 25.17 297 LEU A O 1
ATOM 2276 N N . SER A 1 298 ? 1.832 13.130 78.092 1.00 25.89 298 SER A N 1
ATOM 2277 C CA . SER A 1 298 ? 0.438 13.567 78.195 1.00 16.48 298 SER A CA 1
ATOM 2278 C C . SER A 1 298 ? -0.305 13.538 76.867 1.00 19.90 298 SER A C 1
ATOM 2279 O O . SER A 1 298 ? 0.255 13.842 75.819 1.00 33.11 298 SER A O 1
ATOM 2282 N N . GLN A 1 299 ? -1.574 13.175 76.946 1.00 23.93 299 GLN A N 1
ATOM 2283 C CA . GLN A 1 299 ? -2.428 13.012 75.778 1.00 26.04 299 GLN A CA 1
ATOM 2284 C C . GLN A 1 299 ? -3.728 13.797 75.925 1.00 21.43 299 GLN A C 1
ATOM 2285 O O . GLN A 1 299 ? -4.324 13.796 77.006 1.00 22.90 299 GLN A O 1
ATOM 2291 N N . TYR A 1 300 ? -4.147 14.450 74.843 1.00 21.74 300 TYR A N 1
ATOM 2292 C CA . TYR A 1 300 ? -5.420 15.168 74.772 1.00 15.06 300 TYR A CA 1
ATOM 2293 C C . TYR A 1 300 ? -5.983 15.124 73.354 1.00 19.75 300 TYR A C 1
ATOM 2294 O O . TYR A 1 300 ? -5.225 14.878 72.417 1.00 28.46 300 TYR A O 1
ATOM 2303 N N . PHE A 1 301 ? -7.284 15.379 73.193 1.00 21.50 301 PHE A N 1
ATOM 2304 C CA . PHE A 1 301 ? -7.862 15.401 71.857 1.00 20.36 301 PHE A CA 1
ATOM 2305 C C . PHE A 1 301 ? -8.472 16.730 71.435 1.00 19.74 301 PHE A C 1
ATOM 2306 O O . PHE A 1 301 ? -8.856 17.592 72.214 1.00 20.96 301 PHE A O 1
ATOM 2314 N N . ILE A 1 302 ? -8.620 16.843 70.120 1.00 20.62 302 ILE A N 1
ATOM 2315 C CA . ILE A 1 302 ? -9.446 17.879 69.518 1.00 21.81 302 ILE A CA 1
ATOM 2316 C C . ILE A 1 302 ? -10.475 17.267 68.577 1.00 14.21 302 ILE A C 1
ATOM 2317 O O . ILE A 1 302 ? -10.132 16.786 67.497 1.00 35.79 302 ILE A O 1
ATOM 2322 N N . GLN A 1 303 ? -11.757 17.263 68.943 1.00 29.31 303 GLN A N 1
ATOM 2323 C CA . GLN A 1 303 ? -12.760 16.773 68.002 1.00 19.93 303 GLN A CA 1
ATOM 2324 C C . GLN A 1 303 ? -13.840 17.831 67.781 1.00 28.05 303 GLN A C 1
ATOM 2325 O O . GLN A 1 303 ? -14.611 18.166 68.678 1.00 20.46 303 GLN A O 1
ATOM 2331 N N . ASP A 1 304 ? -13.818 18.304 66.541 1.00 32.33 304 ASP A N 1
ATOM 2332 C CA . ASP A 1 304 ? -14.682 19.372 66.074 1.00 36.49 304 ASP A CA 1
ATOM 2333 C C . ASP A 1 304 ? -14.488 20.622 66.930 1.00 24.59 304 ASP A C 1
ATOM 2334 O O . ASP A 1 304 ? -15.411 21.081 67.592 1.00 30.38 304 ASP A O 1
ATOM 2339 N N . GLY A 1 305 ? -13.268 21.134 66.871 1.00 24.70 305 GLY A N 1
ATOM 2340 C CA . GLY A 1 305 ? -12.856 22.411 67.387 1.00 15.47 305 GLY A CA 1
ATOM 2341 C C . GLY A 1 305 ? -12.559 22.470 68.862 1.00 23.33 305 GLY A C 1
ATOM 2342 O O . GLY A 1 305 ? -11.797 23.367 69.248 1.00 19.76 305 GLY A O 1
ATOM 2343 N N . ARG A 1 306 ? -13.149 21.561 69.623 1.00 25.24 306 ARG A N 1
ATOM 2344 C CA . ARG A 1 306 ? -13.123 21.482 71.066 1.00 23.75 306 ARG A CA 1
ATOM 2345 C C . ARG A 1 306 ? -11.997 20.612 71.628 1.00 24.03 306 ARG A C 1
ATOM 2346 O O . ARG A 1 306 ? -11.727 19.511 71.145 1.00 22.16 306 ARG A O 1
ATOM 2354 N N . LYS A 1 307 ? -11.351 21.131 72.670 1.00 17.82 307 LYS A N 1
ATOM 2355 C CA . LYS A 1 307 ? -10.355 20.406 73.434 1.00 20.23 307 LYS A CA 1
ATOM 2356 C C . LYS A 1 307 ? -11.116 19.408 74.323 1.00 27.22 307 LYS A C 1
ATOM 2357 O O . LYS A 1 307 ? -12.121 19.786 74.923 1.00 30.48 307 LYS A O 1
ATOM 2363 N N . ILE A 1 308 ? -10.593 18.205 74.336 1.00 24.85 308 ILE A N 1
ATOM 2364 C CA . ILE A 1 308 ? -11.046 17.083 75.128 1.00 21.96 308 ILE A CA 1
ATOM 2365 C C . ILE A 1 308 ? -9.849 16.527 75.891 1.00 20.79 308 ILE A C 1
ATOM 2366 O O . ILE A 1 308 ? -8.777 16.267 75.351 1.00 19.07 308 ILE A O 1
ATOM 2371 N N . GLU A 1 309 ? -10.016 16.366 77.201 1.00 30.54 309 GLU A N 1
ATOM 2372 C CA . GLU A 1 309 ? -8.907 15.771 77.957 1.00 39.53 309 GLU A CA 1
ATOM 2373 C C . GLU A 1 309 ? -9.341 14.378 78.387 1.00 46.69 309 GLU A C 1
ATOM 2374 O O . GLU A 1 309 ? -10.544 14.092 78.401 1.00 52.41 309 GLU A O 1
ATOM 2380 N N . ILE A 1 310 ? -8.406 13.497 78.732 1.00 41.96 310 ILE A N 1
ATOM 2381 C CA . ILE A 1 310 ? -8.860 12.176 79.188 1.00 41.21 310 ILE A CA 1
ATOM 2382 C C . ILE A 1 310 ? -9.160 12.223 80.678 1.00 36.39 310 ILE A C 1
ATOM 2383 O O . ILE A 1 310 ? -8.339 12.689 81.467 1.00 26.95 310 ILE A O 1
ATOM 2388 N N . PRO A 1 311 ? -10.340 11.763 81.078 1.00 33.31 311 PRO A N 1
ATOM 2389 C CA . PRO A 1 311 ? -10.707 11.731 82.501 1.00 30.53 311 PRO A CA 1
ATOM 2390 C C . PRO A 1 311 ? -9.705 10.967 83.357 1.00 38.08 311 PRO A C 1
ATOM 2391 O O . PRO A 1 311 ? -9.073 10.006 82.906 1.00 16.17 311 PRO A O 1
ATOM 2395 N N . PRO A 1 312 ? -9.514 11.375 84.612 1.00 40.36 312 PRO A N 1
ATOM 2396 C CA . PRO A 1 312 ? -8.662 10.597 85.524 1.00 37.24 312 PRO A CA 1
ATOM 2397 C C . PRO A 1 312 ? -9.316 9.248 85.843 1.00 42.39 312 PRO A C 1
ATOM 2398 O O . PRO A 1 312 ? -10.514 9.099 85.588 1.00 17.38 312 PRO A O 1
ATOM 2402 N N . PRO A 1 313 ? -8.524 8.325 86.378 1.00 39.38 313 PRO A N 1
ATOM 2403 C CA . PRO A 1 313 ? -8.972 6.974 86.726 1.00 29.87 313 PRO A CA 1
ATOM 2404 C C . PRO A 1 313 ? -9.912 6.950 87.921 1.00 26.92 313 PRO A C 1
ATOM 2405 O O . PRO A 1 313 ? -9.916 7.862 88.749 1.00 31.49 313 PRO A O 1
ATOM 2409 N N . THR A 1 314 ? -10.723 5.890 88.028 1.00 25.83 314 THR A N 1
ATOM 2410 C CA . THR A 1 314 ? -11.626 5.856 89.186 1.00 35.09 314 THR A CA 1
ATOM 2411 C C . THR A 1 314 ? -11.166 4.807 90.197 1.00 41.55 314 THR A C 1
ATOM 2412 O O . THR A 1 314 ? -11.876 4.528 91.168 1.00 64.53 314 THR A O 1
ATOM 2416 N N . TRP A 1 315 ? -9.988 4.231 89.990 1.00 36.10 315 TRP A N 1
ATOM 2417 C CA . TRP A 1 315 ? -9.480 3.150 90.829 1.00 37.19 315 TRP A CA 1
ATOM 2418 C C . TRP A 1 315 ? -8.856 3.615 92.135 1.00 47.29 315 TRP A C 1
ATOM 2419 O O . TRP A 1 315 ? -7.879 4.368 92.132 1.00 71.90 315 TRP A O 1
ATOM 2430 N N . GLU A 1 316 ? -9.389 3.177 93.279 1.00 44.81 316 GLU A N 1
ATOM 2431 C CA . GLU A 1 316 ? -8.839 3.659 94.551 1.00 31.90 316 GLU A CA 1
ATOM 2432 C C . GLU A 1 316 ? -7.377 3.234 94.681 1.00 35.14 316 GLU A C 1
ATOM 2433 O O . GLU A 1 316 ? -7.021 2.061 94.611 1.00 38.22 316 GLU A O 1
ATOM 2439 N N . GLY A 1 317 ? -6.531 4.245 94.855 1.00 35.43 317 GLY A N 1
ATOM 2440 C CA . GLY A 1 317 ? -5.099 4.123 94.964 1.00 27.57 317 GLY A CA 1
ATOM 2441 C C . GLY A 1 317 ? -4.367 4.593 93.723 1.00 19.55 317 GLY A C 1
ATOM 2442 O O . GLY A 1 317 ? -3.144 4.472 93.647 1.00 35.31 317 GLY A O 1
ATOM 2443 N N . MET A 1 318 ? -5.089 5.118 92.725 1.00 12.01 318 MET A N 1
ATOM 2444 C CA . MET A 1 318 ? -4.377 5.755 91.620 1.00 9.67 318 MET A CA 1
ATOM 2445 C C . MET A 1 318 ? -4.585 7.275 91.712 1.00 13.05 318 MET A C 1
ATOM 2446 O O . MET A 1 318 ? -5.616 7.726 92.203 1.00 52.18 318 MET A O 1
ATOM 2451 N N . PRO A 1 319 ? -3.597 8.004 91.230 1.00 13.42 319 PRO A N 1
ATOM 2452 C CA . PRO A 1 319 ? -3.640 9.464 91.313 1.00 11.11 319 PRO A CA 1
ATOM 2453 C C . PRO A 1 319 ? -4.901 10.008 90.671 1.00 18.63 319 PRO A C 1
ATOM 2454 O O . PRO A 1 319 ? -5.595 9.328 89.912 1.00 43.77 319 PRO A O 1
ATOM 2458 N N . ASN A 1 320 ? -5.199 11.271 90.966 1.00 31.77 320 ASN A N 1
ATOM 2459 C CA . ASN A 1 320 ? -6.342 11.853 90.254 1.00 37.62 320 ASN A CA 1
ATOM 2460 C C . ASN A 1 320 ? -5.829 12.610 89.035 1.00 32.75 320 ASN A C 1
ATOM 2461 O O . ASN A 1 320 ? -5.879 13.837 88.992 1.00 33.08 320 ASN A O 1
ATOM 2466 N N . SER A 1 321 ? -5.327 11.845 88.064 1.00 32.22 321 SER A N 1
ATOM 2467 C CA . SER A 1 321 ? -4.953 12.403 86.779 1.00 33.24 321 SER A CA 1
ATOM 2468 C C . SER A 1 321 ? -4.614 11.293 85.767 1.00 35.48 321 SER A C 1
ATOM 2469 O O . SER A 1 321 ? -4.106 10.249 86.160 1.00 16.08 321 SER A O 1
ATOM 2472 N N . SER A 1 322 ? -4.926 11.644 84.540 1.00 25.68 322 SER A N 1
ATOM 2473 C CA . SER A 1 322 ? -4.871 10.952 83.283 1.00 17.15 322 SER A CA 1
ATOM 2474 C C . SER A 1 322 ? -3.561 11.174 82.533 1.00 15.51 322 SER A C 1
ATOM 2475 O O . SER A 1 322 ? -3.582 11.309 81.309 1.00 42.74 322 SER A O 1
ATOM 2478 N N . GLU A 1 323 ? -2.484 11.202 83.298 1.00 20.68 323 GLU A N 1
ATOM 2479 C CA . GLU A 1 323 ? -1.143 11.429 82.778 1.00 26.15 323 GLU A CA 1
ATOM 2480 C C . GLU A 1 323 ? -0.281 10.192 82.955 1.00 30.22 323 GLU A C 1
ATOM 2481 O O . GLU A 1 323 ? -0.608 9.264 83.697 1.00 23.33 323 GLU A O 1
ATOM 2487 N N . ILE A 1 324 ? 0.858 10.147 82.260 1.00 23.66 324 ILE A N 1
ATOM 2488 C CA . ILE A 1 324 ? 1.795 9.060 82.521 1.00 18.05 324 ILE A CA 1
ATOM 2489 C C . ILE A 1 324 ? 2.986 9.656 83.265 1.00 22.98 324 ILE A C 1
ATOM 2490 O O . ILE A 1 324 ? 3.762 10.381 82.643 1.00 28.93 324 ILE A O 1
ATOM 2495 N N . THR A 1 325 ? 3.012 9.311 84.532 1.00 28.86 325 THR A N 1
ATOM 2496 C CA . THR A 1 325 ? 3.925 9.775 85.544 1.00 25.43 325 THR A CA 1
ATOM 2497 C C . THR A 1 325 ? 4.383 8.619 86.433 1.00 20.32 325 THR A C 1
ATOM 2498 O O . THR A 1 325 ? 3.681 7.610 86.545 1.00 16.28 325 THR A O 1
ATOM 2502 N N . PRO A 1 326 ? 5.539 8.746 87.073 1.00 29.49 326 PRO A N 1
ATOM 2503 C CA . PRO A 1 326 ? 5.971 7.796 88.105 1.00 29.55 326 PRO A CA 1
ATOM 2504 C C . PRO A 1 326 ? 4.848 7.434 89.072 1.00 29.48 326 PRO A C 1
ATOM 2505 O O . PRO A 1 326 ? 4.742 6.277 89.485 1.00 28.04 326 PRO A O 1
ATOM 2509 N N . GLU A 1 327 ? 4.014 8.418 89.396 1.00 27.15 327 GLU A N 1
ATOM 2510 C CA . GLU A 1 327 ? 2.861 8.239 90.262 1.00 37.90 327 GLU A CA 1
ATOM 2511 C C . GLU A 1 327 ? 1.877 7.241 89.650 1.00 39.69 327 GLU A C 1
ATOM 2512 O O . GLU A 1 327 ? 1.519 6.261 90.305 1.00 31.25 327 GLU A O 1
ATOM 2518 N N . LEU A 1 328 ? 1.460 7.493 88.413 1.00 35.75 328 LEU A N 1
ATOM 2519 C CA . LEU A 1 328 ? 0.533 6.598 87.726 1.00 36.43 328 LEU A CA 1
ATOM 2520 C C . LEU A 1 328 ? 1.060 5.157 87.784 1.00 38.34 328 LEU A C 1
ATOM 2521 O O . LEU A 1 328 ? 0.560 4.363 88.580 1.00 25.80 328 LEU A O 1
ATOM 2526 N N . CYS A 1 329 ? 2.054 4.919 86.955 1.00 37.35 329 CYS A N 1
ATOM 2527 C CA . CYS A 1 329 ? 2.748 3.676 86.706 1.00 28.06 329 CYS A CA 1
ATOM 2528 C C . CYS A 1 329 ? 2.955 2.857 87.966 1.00 46.91 329 CYS A C 1
ATOM 2529 O O . CYS A 1 329 ? 2.781 1.633 87.949 1.00 75.41 329 CYS A O 1
ATOM 2532 N N . SER A 1 330 ? 3.321 3.489 89.082 1.00 45.55 330 SER A N 1
ATOM 2533 C CA . SER A 1 330 ? 3.407 2.660 90.287 1.00 45.07 330 SER A CA 1
ATOM 2534 C C . SER A 1 330 ? 2.052 2.034 90.622 1.00 46.80 330 SER A C 1
ATOM 2535 O O . SER A 1 330 ? 1.865 0.834 90.404 1.00 28.42 330 SER A O 1
ATOM 2538 N N . THR A 1 331 ? 1.151 2.847 91.129 1.00 43.99 331 THR A N 1
ATOM 2539 C CA . THR A 1 331 ? -0.084 2.539 91.820 1.00 31.57 331 THR A CA 1
ATOM 2540 C C . THR A 1 331 ? -1.110 1.718 91.061 1.00 26.14 331 THR A C 1
ATOM 2541 O O . THR A 1 331 ? -2.001 1.134 91.694 1.00 32.60 331 THR A O 1
ATOM 2545 N N . MET A 1 332 ? -1.029 1.646 89.744 1.00 27.77 332 MET A N 1
ATOM 2546 C CA . MET A 1 332 ? -1.937 0.885 88.903 1.00 22.85 332 MET A CA 1
ATOM 2547 C C . MET A 1 332 ? -1.629 -0.612 88.984 1.00 36.86 332 MET A C 1
ATOM 2548 O O . MET A 1 332 ? -2.293 -1.413 88.325 1.00 39.25 332 MET A O 1
ATOM 2553 N N . PHE A 1 333 ? -0.625 -0.946 89.784 1.00 41.49 333 PHE A N 1
ATOM 2554 C CA . PHE A 1 333 ? -0.141 -2.310 89.946 1.00 38.29 333 PHE A CA 1
ATOM 2555 C C . PHE A 1 333 ? -0.463 -2.867 91.323 1.00 35.09 333 PHE A C 1
ATOM 2556 O O . PHE A 1 333 ? -0.462 -4.086 91.529 1.00 28.74 333 PHE A O 1
ATOM 2564 N N . ASP A 1 334 ? -0.756 -1.982 92.277 1.00 43.78 334 ASP A N 1
ATOM 2565 C CA . ASP A 1 334 ? -1.400 -2.488 93.499 1.00 42.26 334 ASP A CA 1
ATOM 2566 C C . ASP A 1 334 ? -2.892 -2.601 93.146 1.00 35.48 334 ASP A C 1
ATOM 2567 O O . ASP A 1 334 ? -3.669 -3.313 93.770 1.00 42.76 334 ASP A O 1
ATOM 2572 N N . VAL A 1 335 ? -3.233 -1.872 92.077 1.00 18.14 335 VAL A N 1
ATOM 2573 C CA . VAL A 1 335 ? -4.589 -1.973 91.540 1.00 38.98 335 VAL A CA 1
ATOM 2574 C C . VAL A 1 335 ? -4.763 -3.205 90.657 1.00 42.10 335 VAL A C 1
ATOM 2575 O O . VAL A 1 335 ? -5.481 -4.143 91.027 1.00 47.13 335 VAL A O 1
ATOM 2579 N N . PHE A 1 336 ? -4.133 -3.250 89.482 1.00 38.78 336 PHE A N 1
ATOM 2580 C CA . PHE A 1 336 ? -4.354 -4.400 88.602 1.00 39.58 336 PHE A CA 1
ATOM 2581 C C . PHE A 1 336 ? -3.695 -5.661 89.150 1.00 35.47 336 PHE A C 1
ATOM 2582 O O . PHE A 1 336 ? -4.006 -6.765 88.708 1.00 45.30 336 PHE A O 1
ATOM 2590 N N . ASN A 1 337 ? -2.806 -5.443 90.089 1.00 39.23 337 ASN A N 1
ATOM 2591 C CA . ASN A 1 337 ? -1.984 -6.361 90.833 1.00 43.23 337 ASN A CA 1
ATOM 2592 C C . ASN A 1 337 ? -1.625 -7.621 90.037 1.00 55.33 337 ASN A C 1
ATOM 2593 O O . ASN A 1 337 ? -2.435 -8.530 89.900 1.00 70.17 337 ASN A O 1
ATOM 2598 N N . ASP A 1 338 ? -0.398 -7.583 89.567 1.00 59.09 338 ASP A N 1
ATOM 2599 C CA . ASP A 1 338 ? 0.366 -8.521 88.781 1.00 56.98 338 ASP A CA 1
ATOM 2600 C C . ASP A 1 338 ? 1.655 -7.826 88.301 1.00 49.87 338 ASP A C 1
ATOM 2601 O O . ASP A 1 338 ? 1.799 -6.615 88.489 1.00 28.88 338 ASP A O 1
ATOM 2606 N N . ARG A 1 339 ? 2.517 -8.621 87.719 1.00 48.37 339 ARG A N 1
ATOM 2607 C CA . ARG A 1 339 ? 3.856 -8.415 87.226 1.00 36.56 339 ARG A CA 1
ATOM 2608 C C . ARG A 1 339 ? 4.155 -6.987 86.774 1.00 40.73 339 ARG A C 1
ATOM 2609 O O . ARG A 1 339 ? 3.833 -6.582 85.657 1.00 45.62 339 ARG A O 1
ATOM 2617 N N . ASN A 1 340 ? 4.799 -6.252 87.670 1.00 33.89 340 ASN A N 1
ATOM 2618 C CA . ASN A 1 340 ? 5.348 -4.926 87.448 1.00 25.52 340 ASN A CA 1
ATOM 2619 C C . ASN A 1 340 ? 6.561 -5.002 86.534 1.00 18.78 340 ASN A C 1
ATOM 2620 O O . ASN A 1 340 ? 7.714 -4.784 86.898 1.00 18.66 340 ASN A O 1
ATOM 2625 N N . ARG A 1 341 ? 6.353 -5.323 85.252 1.00 13.36 341 ARG A N 1
ATOM 2626 C CA . ARG A 1 341 ? 7.546 -5.413 84.425 1.00 21.74 341 ARG A CA 1
ATOM 2627 C C . ARG A 1 341 ? 8.208 -4.037 84.247 1.00 36.25 341 ARG A C 1
ATOM 2628 O O . ARG A 1 341 ? 9.427 -3.964 84.308 1.00 44.41 341 ARG A O 1
ATOM 2636 N N . PHE A 1 342 ? 7.351 -3.061 84.006 1.00 41.84 342 PHE A N 1
ATOM 2637 C CA . PHE A 1 342 ? 7.689 -1.667 83.769 1.00 36.22 342 PHE A CA 1
ATOM 2638 C C . PHE A 1 342 ? 8.862 -1.254 84.655 1.00 22.59 342 PHE A C 1
ATOM 2639 O O . PHE A 1 342 ? 9.945 -0.939 84.170 1.00 24.28 342 PHE A O 1
ATOM 2647 N N . GLU A 1 343 ? 8.624 -1.321 85.954 1.00 27.60 343 GLU A N 1
ATOM 2648 C CA . GLU A 1 343 ? 9.654 -1.179 86.973 1.00 29.88 343 GLU A CA 1
ATOM 2649 C C . GLU A 1 343 ? 10.834 -2.123 86.767 1.00 16.46 343 GLU A C 1
ATOM 2650 O O . GLU A 1 343 ? 11.980 -1.693 86.946 1.00 20.75 343 GLU A O 1
ATOM 2656 N N . GLU A 1 344 ? 10.592 -3.383 86.442 1.00 20.96 344 GLU A N 1
ATOM 2657 C CA . GLU A 1 344 ? 11.644 -4.398 86.379 1.00 27.09 344 GLU A CA 1
ATOM 2658 C C . GLU A 1 344 ? 12.861 -3.961 85.577 1.00 31.58 344 GLU A C 1
ATOM 2659 O O . GLU A 1 344 ? 14.017 -4.311 85.822 1.00 18.75 344 GLU A O 1
ATOM 2665 N N . VAL A 1 345 ? 12.577 -3.150 84.556 1.00 33.30 345 VAL A N 1
ATOM 2666 C CA . VAL A 1 345 ? 13.660 -2.763 83.651 1.00 39.66 345 VAL A CA 1
ATOM 2667 C C . VAL A 1 345 ? 14.180 -1.361 83.939 1.00 42.81 345 VAL A C 1
ATOM 2668 O O . VAL A 1 345 ? 14.937 -0.824 83.132 1.00 29.27 345 VAL A O 1
ATOM 2672 N N . GLY A 1 346 ? 13.793 -0.797 85.081 1.00 37.55 346 GLY A N 1
ATOM 2673 C CA . GLY A 1 346 ? 14.296 0.460 85.575 1.00 18.86 346 GLY A CA 1
ATOM 2674 C C . GLY A 1 346 ? 13.301 1.596 85.659 1.00 18.13 346 GLY A C 1
ATOM 2675 O O . GLY A 1 346 ? 13.720 2.756 85.553 1.00 30.00 346 GLY A O 1
ATOM 2676 N N . GLY A 1 347 ? 12.023 1.307 85.847 1.00 24.99 347 GLY A N 1
ATOM 2677 C CA . GLY A 1 347 ? 10.960 2.276 86.043 1.00 20.38 347 GLY A CA 1
ATOM 2678 C C . GLY A 1 347 ? 10.907 3.325 84.934 1.00 20.72 347 GLY A C 1
ATOM 2679 O O . GLY A 1 347 ? 11.437 3.059 83.858 1.00 13.07 347 GLY A O 1
ATOM 2680 N N . PHE A 1 348 ? 10.294 4.458 85.201 1.00 10.96 348 PHE A N 1
ATOM 2681 C CA . PHE A 1 348 ? 10.035 5.624 84.399 1.00 18.97 348 PHE A CA 1
ATOM 2682 C C . PHE A 1 348 ? 11.324 6.346 84.000 1.00 19.91 348 PHE A C 1
ATOM 2683 O O . PHE A 1 348 ? 11.436 6.854 82.886 1.00 34.41 348 PHE A O 1
ATOM 2691 N N . GLU A 1 349 ? 12.252 6.361 84.942 1.00 14.34 349 GLU A N 1
ATOM 2692 C CA . GLU A 1 349 ? 13.582 6.900 84.698 1.00 20.13 349 GLU A CA 1
ATOM 2693 C C . GLU A 1 349 ? 14.143 6.364 83.371 1.00 22.80 349 GLU A C 1
ATOM 2694 O O . GLU A 1 349 ? 14.561 7.205 82.582 1.00 19.79 349 GLU A O 1
ATOM 2700 N N . GLN A 1 350 ? 14.109 5.052 83.213 1.00 16.93 350 GLN A N 1
ATOM 2701 C CA . GLN A 1 350 ? 14.429 4.263 82.046 1.00 17.06 350 GLN A CA 1
ATOM 2702 C C . GLN A 1 350 ? 13.545 4.646 80.873 1.00 13.16 350 GLN A C 1
ATOM 2703 O O . GLN A 1 350 ? 13.916 4.785 79.704 1.00 22.54 350 GLN A O 1
ATOM 2709 N N . LEU A 1 351 ? 12.250 4.820 81.185 1.00 11.46 351 LEU A N 1
ATOM 2710 C CA . LEU A 1 351 ? 11.424 5.322 80.078 1.00 21.87 351 LEU A CA 1
ATOM 2711 C C . LEU A 1 351 ? 11.872 6.743 79.742 1.00 20.19 351 LEU A C 1
ATOM 2712 O O . LEU A 1 351 ? 11.756 7.159 78.592 1.00 16.23 351 LEU A O 1
ATOM 2717 N N . ASN A 1 352 ? 12.429 7.509 80.692 1.00 20.02 352 ASN A N 1
ATOM 2718 C CA . ASN A 1 352 ? 12.880 8.843 80.257 1.00 22.82 352 ASN A CA 1
ATOM 2719 C C . ASN A 1 352 ? 14.079 8.711 79.330 1.00 22.65 352 ASN A C 1
ATOM 2720 O O . ASN A 1 352 ? 14.310 9.492 78.397 1.00 11.49 352 ASN A O 1
ATOM 2725 N N . ASN A 1 353 ? 14.893 7.670 79.572 1.00 23.08 353 ASN A N 1
ATOM 2726 C CA . ASN A 1 353 ? 16.007 7.455 78.640 1.00 26.61 353 ASN A CA 1
ATOM 2727 C C . ASN A 1 353 ? 15.447 7.202 77.240 1.00 28.86 353 ASN A C 1
ATOM 2728 O O . ASN A 1 353 ? 15.869 7.838 76.276 1.00 27.32 353 ASN A O 1
ATOM 2733 N N . ALA A 1 354 ? 14.494 6.289 77.093 1.00 23.81 354 ALA A N 1
ATOM 2734 C CA . ALA A 1 354 ? 13.918 5.933 75.806 1.00 21.79 354 ALA A CA 1
ATOM 2735 C C . ALA A 1 354 ? 13.448 7.164 75.045 1.00 25.89 354 ALA A C 1
ATOM 2736 O O . ALA A 1 354 ? 13.564 7.270 73.826 1.00 20.99 354 ALA A O 1
ATOM 2738 N N . LEU A 1 355 ? 12.910 8.124 75.792 1.00 29.24 355 LEU A N 1
ATOM 2739 C CA . LEU A 1 355 ? 12.447 9.385 75.217 1.00 21.66 355 LEU A CA 1
ATOM 2740 C C . LEU A 1 355 ? 13.626 10.164 74.632 1.00 26.22 355 LEU A C 1
ATOM 2741 O O . LEU A 1 355 ? 13.473 11.076 73.815 1.00 32.05 355 LEU A O 1
ATOM 2746 N N . ARG A 1 356 ? 14.840 9.813 75.042 1.00 16.94 356 ARG A N 1
ATOM 2747 C CA . ARG A 1 356 ? 16.024 10.508 74.531 1.00 13.29 356 ARG A CA 1
ATOM 2748 C C . ARG A 1 356 ? 16.704 9.657 73.461 1.00 32.93 356 ARG A C 1
ATOM 2749 O O . ARG A 1 356 ? 17.900 9.753 73.197 1.00 61.22 356 ARG A O 1
ATOM 2757 N N . VAL A 1 357 ? 15.889 8.814 72.843 1.00 27.42 357 VAL A N 1
ATOM 2758 C CA . VAL A 1 357 ? 16.200 7.917 71.763 1.00 20.09 357 VAL A CA 1
ATOM 2759 C C . VAL A 1 357 ? 15.397 8.262 70.509 1.00 18.58 357 VAL A C 1
ATOM 2760 O O . VAL A 1 357 ? 14.208 7.940 70.461 1.00 43.01 357 VAL A O 1
ATOM 2764 N N . PRO A 1 358 ? 16.041 8.901 69.542 1.00 27.43 358 PRO A N 1
ATOM 2765 C CA . PRO A 1 358 ? 15.427 9.145 68.236 1.00 19.06 358 PRO A CA 1
ATOM 2766 C C . PRO A 1 358 ? 14.715 7.900 67.713 1.00 25.94 358 PRO A C 1
ATOM 2767 O O . PRO A 1 358 ? 15.347 6.851 67.559 1.00 15.26 358 PRO A O 1
ATOM 2771 N N . MET A 1 359 ? 13.421 8.000 67.452 1.00 26.37 359 MET A N 1
ATOM 2772 C CA . MET A 1 359 ? 12.674 6.820 67.000 1.00 31.35 359 MET A CA 1
ATOM 2773 C C . MET A 1 359 ? 12.148 7.009 65.586 1.00 37.30 359 MET A C 1
ATOM 2774 O O . MET A 1 359 ? 12.183 8.116 65.035 1.00 16.77 359 MET A O 1
ATOM 2779 N N . VAL A 1 360 ? 11.660 5.942 64.957 1.00 38.89 360 VAL A N 1
ATOM 2780 C CA . VAL A 1 360 ? 10.999 6.019 63.651 1.00 27.86 360 VAL A CA 1
ATOM 2781 C C . VAL A 1 360 ? 9.494 6.139 63.891 1.00 26.37 360 VAL A C 1
ATOM 2782 O O . VAL A 1 360 ? 9.012 5.558 64.863 1.00 22.51 360 VAL A O 1
ATOM 2786 N N . LEU A 1 361 ? 8.803 6.863 63.026 1.00 42.30 361 LEU A N 1
ATOM 2787 C CA . LEU A 1 361 ? 7.353 6.970 63.061 1.00 39.73 361 LEU A CA 1
ATOM 2788 C C . LEU A 1 361 ? 6.737 5.841 62.227 1.00 38.78 361 LEU A C 1
ATOM 2789 O O . LEU A 1 361 ? 7.209 5.553 61.119 1.00 19.17 361 LEU A O 1
ATOM 2794 N N . VAL A 1 362 ? 5.706 5.238 62.814 1.00 35.50 362 VAL A N 1
ATOM 2795 C CA . VAL A 1 362 ? 5.018 4.101 62.234 1.00 33.84 362 VAL A CA 1
ATOM 2796 C C . VAL A 1 362 ? 3.495 4.222 62.325 1.00 27.93 362 VAL A C 1
ATOM 2797 O O . VAL A 1 362 ? 2.906 4.740 63.270 1.00 14.68 362 VAL A O 1
ATOM 2801 N N . MET A 1 363 ? 2.845 3.713 61.290 1.00 30.36 363 MET A N 1
ATOM 2802 C CA . MET A 1 363 ? 1.393 3.630 61.202 1.00 29.35 363 MET A CA 1
ATOM 2803 C C . MET A 1 363 ? 1.044 2.183 60.877 1.00 37.23 363 MET A C 1
ATOM 2804 O O . MET A 1 363 ? 1.857 1.534 60.204 1.00 53.07 363 MET A O 1
ATOM 2809 N N . SER A 1 364 ? -0.098 1.650 61.312 1.00 29.08 364 SER A N 1
ATOM 2810 C CA . SER A 1 364 ? -0.261 0.218 61.033 1.00 24.64 364 SER A CA 1
ATOM 2811 C C . SER A 1 364 ? -1.620 -0.341 61.410 1.00 22.40 364 SER A C 1
ATOM 2812 O O . SER A 1 364 ? -2.284 0.048 62.369 1.00 33.00 364 SER A O 1
ATOM 2815 N N . ILE A 1 365 ? -2.081 -1.320 60.618 1.00 13.41 365 ILE A N 1
ATOM 2816 C CA . ILE A 1 365 ? -3.319 -2.009 60.980 1.00 17.57 365 ILE A CA 1
ATOM 2817 C C . ILE A 1 365 ? -3.046 -3.516 60.936 1.00 25.06 365 ILE A C 1
ATOM 2818 O O . ILE A 1 365 ? -2.125 -3.973 60.266 1.00 44.78 365 ILE A O 1
ATOM 2823 N N . TRP A 1 366 ? -3.880 -4.235 61.672 1.00 28.43 366 TRP A N 1
ATOM 2824 C CA . TRP A 1 366 ? -3.742 -5.680 61.771 1.00 33.69 366 TRP A CA 1
ATOM 2825 C C . TRP A 1 366 ? -4.779 -6.248 62.745 1.00 32.44 366 TRP A C 1
ATOM 2826 O O . TRP A 1 366 ? -5.517 -5.499 63.392 1.00 18.29 366 TRP A O 1
ATOM 2837 N N . ASP A 1 367 ? -4.776 -7.565 62.810 1.00 26.48 367 ASP A N 1
ATOM 2838 C CA . ASP A 1 367 ? -5.536 -8.396 63.725 1.00 19.43 367 ASP A CA 1
ATOM 2839 C C . ASP A 1 367 ? -4.554 -9.230 64.550 1.00 25.33 367 ASP A C 1
ATOM 2840 O O . ASP A 1 367 ? -3.356 -9.159 64.243 1.00 12.15 367 ASP A O 1
ATOM 2845 N N . ASP A 1 368 ? -5.086 -9.947 65.524 1.00 28.39 368 ASP A N 1
ATOM 2846 C CA . ASP A 1 368 ? -4.370 -10.547 66.632 1.00 35.59 368 ASP A CA 1
ATOM 2847 C C . ASP A 1 368 ? -4.604 -12.040 66.799 1.00 37.06 368 ASP A C 1
ATOM 2848 O O . ASP A 1 368 ? -5.494 -12.504 67.517 1.00 38.11 368 ASP A O 1
ATOM 2853 N N . HIS A 1 369 ? -3.777 -12.837 66.122 1.00 24.17 369 HIS A N 1
ATOM 2854 C CA . HIS A 1 369 ? -3.920 -14.281 66.238 1.00 26.89 369 HIS A CA 1
ATOM 2855 C C . HIS A 1 369 ? -3.473 -14.816 67.588 1.00 29.35 369 HIS A C 1
ATOM 2856 O O . HIS A 1 369 ? -3.525 -16.023 67.830 1.00 26.49 369 HIS A O 1
ATOM 2863 N N . TYR A 1 370 ? -3.027 -13.949 68.493 1.00 25.75 370 TYR A N 1
ATOM 2864 C CA . TYR A 1 370 ? -2.585 -14.442 69.796 1.00 26.77 370 TYR A CA 1
ATOM 2865 C C . TYR A 1 370 ? -3.638 -14.162 70.863 1.00 25.49 370 TYR A C 1
ATOM 2866 O O . TYR A 1 370 ? -3.977 -15.020 71.674 1.00 30.40 370 TYR A O 1
ATOM 2875 N N . ALA A 1 371 ? -4.109 -12.922 70.821 1.00 26.39 371 ALA A N 1
ATOM 2876 C CA . ALA A 1 371 ? -5.022 -12.414 71.834 1.00 35.89 371 ALA A CA 1
ATOM 2877 C C . ALA A 1 371 ? -6.297 -11.839 71.235 1.00 33.47 371 ALA A C 1
ATOM 2878 O O . ALA A 1 371 ? -7.190 -11.416 71.978 1.00 24.22 371 ALA A O 1
ATOM 2880 N N . ASN A 1 372 ? -6.411 -11.813 69.903 1.00 28.18 372 ASN A N 1
ATOM 2881 C CA . ASN A 1 372 ? -7.667 -11.372 69.301 1.00 31.27 372 ASN A CA 1
ATOM 2882 C C . ASN A 1 372 ? -8.067 -9.970 69.757 1.00 38.63 372 ASN A C 1
ATOM 2883 O O . ASN A 1 372 ? -9.244 -9.618 69.887 1.00 16.17 372 ASN A O 1
ATOM 2888 N N . MET A 1 373 ? -7.054 -9.153 70.042 1.00 40.72 373 MET A N 1
ATOM 2889 C CA . MET A 1 373 ? -7.233 -7.767 70.444 1.00 27.43 373 MET A CA 1
ATOM 2890 C C . MET A 1 373 ? -8.074 -7.592 71.697 1.00 23.34 373 MET A C 1
ATOM 2891 O O . MET A 1 373 ? -8.520 -6.480 71.991 1.00 40.73 373 MET A O 1
ATOM 2896 N N . LEU A 1 374 ? -8.289 -8.665 72.443 1.00 17.12 374 LEU A N 1
ATOM 2897 C CA . LEU A 1 374 ? -9.024 -8.592 73.692 1.00 22.11 374 LEU A CA 1
ATOM 2898 C C . LEU A 1 374 ? -8.399 -7.524 74.583 1.00 18.65 374 LEU A C 1
ATOM 2899 O O . LEU A 1 374 ? -9.093 -6.741 75.220 1.00 36.89 374 LEU A O 1
ATOM 2904 N N . TRP A 1 375 ? -7.065 -7.568 74.579 1.00 20.15 375 TRP A N 1
ATOM 2905 C CA . TRP A 1 375 ? -6.310 -6.746 75.516 1.00 24.39 375 TRP A CA 1
ATOM 2906 C C . TRP A 1 375 ? -6.511 -5.260 75.237 1.00 22.69 375 TRP A C 1
ATOM 2907 O O . TRP A 1 375 ? -6.249 -4.429 76.098 1.00 24.31 375 TRP A O 1
ATOM 2918 N N . LEU A 1 376 ? -6.982 -4.909 74.038 1.00 14.09 376 LEU A N 1
ATOM 2919 C CA . LEU A 1 376 ? -7.282 -3.530 73.711 1.00 19.08 376 LEU A CA 1
ATOM 2920 C C . LEU A 1 376 ? -8.712 -3.126 74.054 1.00 10.91 376 LEU A C 1
ATOM 2921 O O . LEU A 1 376 ? -8.906 -2.057 74.630 1.00 21.78 376 LEU A O 1
ATOM 2926 N N . ASP A 1 377 ? -9.672 -3.974 73.684 1.00 13.37 377 ASP A N 1
ATOM 2927 C CA . ASP A 1 377 ? -11.037 -3.487 73.571 1.00 26.63 377 ASP A CA 1
ATOM 2928 C C . ASP A 1 377 ? -12.045 -4.290 74.358 1.00 35.73 377 ASP A C 1
ATOM 2929 O O . ASP A 1 377 ? -13.240 -3.980 74.328 1.00 34.06 377 ASP A O 1
ATOM 2934 N N . SER A 1 378 ? -11.615 -5.318 75.089 1.00 42.32 378 SER A N 1
ATOM 2935 C CA . SER A 1 378 ? -12.646 -6.010 75.868 1.00 37.75 378 SER A CA 1
ATOM 2936 C C . SER A 1 378 ? -12.071 -6.468 77.206 1.00 35.66 378 SER A C 1
ATOM 2937 O O . SER A 1 378 ? -11.338 -5.721 77.846 1.00 34.52 378 SER A O 1
ATOM 2940 N N . ILE A 1 379 ? -12.427 -7.683 77.566 1.00 35.30 379 ILE A N 1
ATOM 2941 C CA . ILE A 1 379 ? -12.103 -8.349 78.813 1.00 36.37 379 ILE A CA 1
ATOM 2942 C C . ILE A 1 379 ? -10.937 -9.321 78.607 1.00 39.92 379 ILE A C 1
ATOM 2943 O O . ILE A 1 379 ? -11.129 -10.317 77.907 1.00 18.64 379 ILE A O 1
ATOM 2948 N N . TYR A 1 380 ? -9.806 -8.980 79.194 1.00 35.86 380 TYR A N 1
ATOM 2949 C CA . TYR A 1 380 ? -8.506 -9.609 79.179 1.00 34.56 380 TYR A CA 1
ATOM 2950 C C . TYR A 1 380 ? -7.775 -9.406 80.513 1.00 37.35 380 TYR A C 1
ATOM 2951 O O . TYR A 1 380 ? -7.751 -8.304 81.061 1.00 35.43 380 TYR A O 1
ATOM 2960 N N . PRO A 1 381 ? -7.168 -10.480 80.991 1.00 39.99 381 PRO A N 1
ATOM 2961 C CA . PRO A 1 381 ? -7.356 -11.810 80.393 1.00 42.44 381 PRO A CA 1
ATOM 2962 C C . PRO A 1 381 ? -8.655 -12.447 80.884 1.00 35.05 381 PRO A C 1
ATOM 2963 O O . PRO A 1 381 ? -9.182 -12.126 81.946 1.00 14.99 381 PRO A O 1
ATOM 2967 N N . PRO A 1 382 ? -9.189 -13.354 80.074 1.00 34.52 382 PRO A N 1
ATOM 2968 C CA . PRO A 1 382 ? -10.491 -13.978 80.277 1.00 24.30 382 PRO A CA 1
ATOM 2969 C C . PRO A 1 382 ? -10.811 -14.380 81.721 1.00 19.81 382 PRO A C 1
ATOM 2970 O O . PRO A 1 382 ? -11.962 -14.200 82.115 1.00 22.77 382 PRO A O 1
ATOM 2974 N N . GLU A 1 383 ? -9.801 -14.875 82.363 1.00 26.83 383 GLU A N 1
ATOM 2975 C CA . GLU A 1 383 ? -9.457 -15.700 83.485 1.00 34.85 383 GLU A CA 1
ATOM 2976 C C . GLU A 1 383 ? -9.986 -15.225 84.821 1.00 48.37 383 GLU A C 1
ATOM 2977 O O . GLU A 1 383 ? -9.949 -15.935 85.830 1.00 53.54 383 GLU A O 1
ATOM 2983 N N . LYS A 1 384 ? -10.533 -14.012 84.875 1.00 54.19 384 LYS A N 1
ATOM 2984 C CA . LYS A 1 384 ? -11.391 -13.684 86.006 1.00 51.88 384 LYS A CA 1
ATOM 2985 C C . LYS A 1 384 ? -12.539 -12.789 85.543 1.00 52.91 384 LYS A C 1
ATOM 2986 O O . LYS A 1 384 ? -13.699 -13.139 85.771 1.00 77.32 384 LYS A O 1
ATOM 2992 N N . GLU A 1 385 ? -12.237 -11.657 84.907 1.00 36.43 385 GLU A N 1
ATOM 2993 C CA . GLU A 1 385 ? -13.365 -10.793 84.535 1.00 24.02 385 GLU A CA 1
ATOM 2994 C C . GLU A 1 385 ? -14.101 -10.358 85.795 1.00 30.73 385 GLU A C 1
ATOM 2995 O O . GLU A 1 385 ? -14.570 -11.176 86.591 1.00 34.72 385 GLU A O 1
ATOM 3001 N N . GLY A 1 386 ? -14.202 -9.053 86.014 1.00 31.33 386 GLY A N 1
ATOM 3002 C CA . GLY A 1 386 ? -14.812 -8.507 87.219 1.00 26.94 386 GLY A CA 1
ATOM 3003 C C . GLY A 1 386 ? -13.743 -7.966 88.155 1.00 25.92 386 GLY A C 1
ATOM 3004 O O . GLY A 1 386 ? -13.976 -7.681 89.332 1.00 29.41 386 GLY A O 1
ATOM 3005 N N . GLN A 1 387 ? -12.547 -7.846 87.589 1.00 17.84 387 GLN A N 1
ATOM 3006 C CA . GLN A 1 387 ? -11.367 -7.445 88.346 1.00 28.68 387 GLN A CA 1
ATOM 3007 C C . GLN A 1 387 ? -10.750 -6.162 87.789 1.00 21.37 387 GLN A C 1
ATOM 3008 O O . GLN A 1 387 ? -10.640 -6.088 86.565 1.00 28.75 387 GLN A O 1
ATOM 3014 N N . PRO A 1 388 ? -10.371 -5.227 88.655 1.00 18.51 388 PRO A N 1
ATOM 3015 C CA . PRO A 1 388 ? -9.825 -3.919 88.262 1.00 11.14 388 PRO A CA 1
ATOM 3016 C C . PRO A 1 388 ? -8.895 -3.964 87.062 1.00 20.29 388 PRO A C 1
ATOM 3017 O O . PRO A 1 388 ? -7.809 -4.540 87.114 1.00 30.36 388 PRO A O 1
ATOM 3021 N N . GLY A 1 389 ? -9.348 -3.361 85.960 1.00 27.46 389 GLY A N 1
ATOM 3022 C CA . GLY A 1 389 ? -8.625 -3.333 84.717 1.00 40.88 389 GLY A CA 1
ATOM 3023 C C . GLY A 1 389 ? -8.780 -4.539 83.826 1.00 51.81 389 GLY A C 1
ATOM 3024 O O . GLY A 1 389 ? -8.300 -4.521 82.682 1.00 68.87 389 GLY A O 1
ATOM 3025 N N . ALA A 1 390 ? -9.436 -5.611 84.285 1.00 49.49 390 ALA A N 1
ATOM 3026 C CA . ALA A 1 390 ? -9.678 -6.710 83.342 1.00 35.31 390 ALA A CA 1
ATOM 3027 C C . ALA A 1 390 ? -10.504 -6.171 82.177 1.00 13.80 390 ALA A C 1
ATOM 3028 O O . ALA A 1 390 ? -10.350 -6.595 81.029 1.00 16.87 390 ALA A O 1
ATOM 3030 N N . ALA A 1 391 ? -11.379 -5.214 82.493 1.00 13.66 391 ALA A N 1
ATOM 3031 C CA . ALA A 1 391 ? -12.173 -4.578 81.438 1.00 14.03 391 ALA A CA 1
ATOM 3032 C C . ALA A 1 391 ? -11.340 -3.551 80.687 1.00 27.29 391 ALA A C 1
ATOM 3033 O O . ALA A 1 391 ? -10.817 -2.595 81.267 1.00 32.35 391 ALA A O 1
ATOM 3035 N N . ARG A 1 392 ? -11.210 -3.754 79.376 1.00 11.52 392 ARG A N 1
ATOM 3036 C CA . ARG A 1 392 ? -10.431 -2.839 78.564 1.00 20.18 392 ARG A CA 1
ATOM 3037 C C . ARG A 1 392 ? -11.338 -2.104 77.585 1.00 30.34 392 ARG A C 1
ATOM 3038 O O . ARG A 1 392 ? -10.951 -1.106 76.980 1.00 10.35 392 ARG A O 1
ATOM 3046 N N . GLY A 1 393 ? -12.546 -2.645 77.438 1.00 26.47 393 GLY A N 1
ATOM 3047 C CA . GLY A 1 393 ? -13.445 -2.130 76.416 1.00 26.37 393 GLY A CA 1
ATOM 3048 C C . GLY A 1 393 ? -14.809 -2.792 76.437 1.00 21.47 393 GLY A C 1
ATOM 3049 O O . GLY A 1 393 ? -15.025 -3.786 77.126 1.00 17.81 393 GLY A O 1
ATOM 3050 N N . ASP A 1 394 ? -15.728 -2.215 75.679 1.00 29.42 394 ASP A N 1
ATOM 3051 C CA . ASP A 1 394 ? -17.124 -2.593 75.613 1.00 35.31 394 ASP A CA 1
ATOM 3052 C C . ASP A 1 394 ? -17.349 -3.833 74.751 1.00 41.13 394 ASP A C 1
ATOM 3053 O O . ASP A 1 394 ? -18.346 -4.528 74.929 1.00 38.70 394 ASP A O 1
ATOM 3058 N N . CYS A 1 395 ? -16.415 -4.047 73.829 1.00 39.75 395 CYS A N 1
ATOM 3059 C CA . CYS A 1 395 ? -16.514 -5.110 72.839 1.00 33.47 395 CYS A CA 1
ATOM 3060 C C . CYS A 1 395 ? -16.579 -6.462 73.560 1.00 34.58 395 CYS A C 1
ATOM 3061 O O . CYS A 1 395 ? -16.098 -6.527 74.699 1.00 21.68 395 CYS A O 1
ATOM 3064 N N . PRO A 1 396 ? -17.185 -7.421 72.876 1.00 30.58 396 PRO A N 1
ATOM 3065 C CA . PRO A 1 396 ? -17.345 -8.798 73.356 1.00 25.34 396 PRO A CA 1
ATOM 3066 C C . PRO A 1 396 ? -16.049 -9.594 73.204 1.00 29.17 396 PRO A C 1
ATOM 3067 O O . PRO A 1 396 ? -15.190 -9.241 72.396 1.00 26.74 396 PRO A O 1
ATOM 3071 N N . THR A 1 397 ? -15.931 -10.640 74.000 1.00 38.56 397 THR A N 1
ATOM 3072 C CA . THR A 1 397 ? -14.769 -11.490 74.187 1.00 44.38 397 THR A CA 1
ATOM 3073 C C . THR A 1 397 ? -14.798 -12.698 73.249 1.00 41.32 397 THR A C 1
ATOM 3074 O O . THR A 1 397 ? -14.021 -13.640 73.387 1.00 43.06 397 THR A O 1
ATOM 3078 N N . ASP A 1 398 ? -15.739 -12.592 72.339 1.00 34.93 398 ASP A N 1
ATOM 3079 C CA . ASP A 1 398 ? -16.016 -13.449 71.206 1.00 26.51 398 ASP A CA 1
ATOM 3080 C C . ASP A 1 398 ? -15.076 -13.028 70.074 1.00 36.77 398 ASP A C 1
ATOM 3081 O O . ASP A 1 398 ? -14.237 -13.790 69.611 1.00 38.10 398 ASP A O 1
ATOM 3086 N N . SER A 1 399 ? -15.271 -11.778 69.710 1.00 35.63 399 SER A N 1
ATOM 3087 C CA . SER A 1 399 ? -14.577 -10.936 68.775 1.00 41.50 399 SER A CA 1
ATOM 3088 C C . SER A 1 399 ? -13.060 -11.125 68.844 1.00 42.52 399 SER A C 1
ATOM 3089 O O . SER A 1 399 ? -12.575 -11.734 69.789 1.00 21.48 399 SER A O 1
ATOM 3092 N N . GLY A 1 400 ? -12.397 -10.588 67.830 1.00 40.92 400 GLY A N 1
ATOM 3093 C CA . GLY A 1 400 ? -10.968 -10.542 67.666 1.00 38.40 400 GLY A CA 1
ATOM 3094 C C . GLY A 1 400 ? -10.400 -11.684 66.864 1.00 39.45 400 GLY A C 1
ATOM 3095 O O . GLY A 1 400 ? -9.201 -11.716 66.580 1.00 17.29 400 GLY A O 1
ATOM 3096 N N . VAL A 1 401 ? -11.229 -12.659 66.481 1.00 38.43 401 VAL A N 1
ATOM 3097 C CA . VAL A 1 401 ? -10.657 -13.790 65.747 1.00 34.46 401 VAL A CA 1
ATOM 3098 C C . VAL A 1 401 ? -10.437 -13.450 64.274 1.00 34.58 401 VAL A C 1
ATOM 3099 O O . VAL A 1 401 ? -11.367 -13.024 63.595 1.00 29.23 401 VAL A O 1
ATOM 3103 N N . PRO A 1 402 ? -9.200 -13.654 63.829 1.00 40.44 402 PRO A N 1
ATOM 3104 C CA . PRO A 1 402 ? -8.742 -13.318 62.481 1.00 38.10 402 PRO A CA 1
ATOM 3105 C C . PRO A 1 402 ? -9.762 -13.594 61.383 1.00 39.78 402 PRO A C 1
ATOM 3106 O O . PRO A 1 402 ? -10.425 -12.658 60.928 1.00 27.00 402 PRO A O 1
ATOM 3110 N N . ALA A 1 403 ? -9.897 -14.845 60.966 1.00 40.09 403 ALA A N 1
ATOM 3111 C CA . ALA A 1 403 ? -10.776 -15.238 59.874 1.00 26.72 403 ALA A CA 1
ATOM 3112 C C . ALA A 1 403 ? -12.160 -14.618 59.936 1.00 22.97 403 ALA A C 1
ATOM 3113 O O . ALA A 1 403 ? -12.783 -14.424 58.884 1.00 23.07 403 ALA A O 1
ATOM 3115 N N . GLU A 1 404 ? -12.661 -14.321 61.128 1.00 20.87 404 GLU A N 1
ATOM 3116 C CA . GLU A 1 404 ? -14.041 -13.873 61.263 1.00 30.25 404 GLU A CA 1
ATOM 3117 C C . GLU A 1 404 ? -14.180 -12.370 61.073 1.00 37.84 404 GLU A C 1
ATOM 3118 O O . GLU A 1 404 ? -15.114 -11.935 60.399 1.00 32.12 404 GLU A O 1
ATOM 3124 N N . VAL A 1 405 ? -13.285 -11.576 61.652 1.00 36.69 405 VAL A N 1
ATOM 3125 C CA . VAL A 1 405 ? -13.310 -10.129 61.436 1.00 29.19 405 VAL A CA 1
ATOM 3126 C C . VAL A 1 405 ? -12.896 -9.795 60.004 1.00 19.86 405 VAL A C 1
ATOM 3127 O O . VAL A 1 405 ? -13.278 -8.772 59.441 1.00 21.20 405 VAL A O 1
ATOM 3131 N N . GLU A 1 406 ? -12.093 -10.684 59.438 1.00 18.33 406 GLU A N 1
ATOM 3132 C CA . GLU A 1 406 ? -11.412 -10.492 58.171 1.00 24.89 406 GLU A CA 1
ATOM 3133 C C . GLU A 1 406 ? -12.349 -10.559 56.980 1.00 29.37 406 GLU A C 1
ATOM 3134 O O . GLU A 1 406 ? -12.146 -9.895 55.969 1.00 40.36 406 GLU A O 1
ATOM 3140 N N . ALA A 1 407 ? -13.397 -11.369 57.094 1.00 32.84 407 ALA A N 1
ATOM 3141 C CA . ALA A 1 407 ? -14.405 -11.385 56.037 1.00 34.34 407 ALA A CA 1
ATOM 3142 C C . ALA A 1 407 ? -15.709 -10.802 56.576 1.00 35.54 407 ALA A C 1
ATOM 3143 O O . ALA A 1 407 ? -16.753 -10.867 55.926 1.00 47.55 407 ALA A O 1
ATOM 3145 N N . GLN A 1 408 ? -15.642 -10.225 57.779 1.00 28.39 408 GLN A N 1
ATOM 3146 C CA . GLN A 1 408 ? -16.842 -9.607 58.352 1.00 23.11 408 GLN A CA 1
ATOM 3147 C C . GLN A 1 408 ? -16.839 -8.098 58.088 1.00 17.27 408 GLN A C 1
ATOM 3148 O O . GLN A 1 408 ? -17.881 -7.458 57.997 1.00 19.14 408 GLN A O 1
ATOM 3154 N N . PHE A 1 409 ? -15.636 -7.564 57.953 1.00 21.74 409 PHE A N 1
ATOM 3155 C CA . PHE A 1 409 ? -15.383 -6.178 57.606 1.00 13.66 409 PHE A CA 1
ATOM 3156 C C . PHE A 1 409 ? -14.017 -6.066 56.952 1.00 21.78 409 PHE A C 1
ATOM 3157 O O . PHE A 1 409 ? -13.041 -5.705 57.604 1.00 43.97 409 PHE A O 1
ATOM 3165 N N . PRO A 1 410 ? -13.947 -6.362 55.665 1.00 42.90 410 PRO A N 1
ATOM 3166 C CA . PRO A 1 410 ? -12.648 -6.375 54.980 1.00 46.47 410 PRO A CA 1
ATOM 3167 C C . PRO A 1 410 ? -12.165 -4.948 54.756 1.00 38.98 410 PRO A C 1
ATOM 3168 O O . PRO A 1 410 ? -10.981 -4.620 54.781 1.00 34.37 410 PRO A O 1
ATOM 3172 N N . ASP A 1 411 ? -13.179 -4.110 54.544 1.00 29.56 411 ASP A N 1
ATOM 3173 C CA . ASP A 1 411 ? -12.972 -2.723 54.137 1.00 13.54 411 ASP A CA 1
ATOM 3174 C C . ASP A 1 411 ? -12.592 -1.865 55.341 1.00 22.10 411 ASP A C 1
ATOM 3175 O O . ASP A 1 411 ? -12.411 -0.656 55.198 1.00 36.37 411 ASP A O 1
ATOM 3180 N N . ALA A 1 412 ? -12.475 -2.528 56.486 1.00 23.51 412 ALA A N 1
ATOM 3181 C CA . ALA A 1 412 ? -11.875 -1.941 57.674 1.00 30.02 412 ALA A CA 1
ATOM 3182 C C . ALA A 1 412 ? -10.581 -1.262 57.220 1.00 36.01 412 ALA A C 1
ATOM 3183 O O . ALA A 1 412 ? -9.845 -1.820 56.413 1.00 26.50 412 ALA A O 1
ATOM 3185 N N . GLN A 1 413 ? -10.390 -0.058 57.731 1.00 36.92 413 GLN A N 1
ATOM 3186 C CA . GLN A 1 413 ? -9.299 0.791 57.289 1.00 36.30 413 GLN A CA 1
ATOM 3187 C C . GLN A 1 413 ? -9.128 1.962 58.250 1.00 27.71 413 GLN A C 1
ATOM 3188 O O . GLN A 1 413 ? -10.098 2.344 58.907 1.00 33.07 413 GLN A O 1
ATOM 3194 N N . VAL A 1 414 ? -7.930 2.525 58.331 1.00 23.66 414 VAL A N 1
ATOM 3195 C CA . VAL A 1 414 ? -7.746 3.730 59.125 1.00 29.14 414 VAL A CA 1
ATOM 3196 C C . VAL A 1 414 ? -7.307 4.900 58.236 1.00 30.36 414 VAL A C 1
ATOM 3197 O O . VAL A 1 414 ? -6.548 4.731 57.288 1.00 40.36 414 VAL A O 1
ATOM 3201 N N . VAL A 1 415 ? -7.821 6.055 58.615 1.00 32.33 415 VAL A N 1
ATOM 3202 C CA . VAL A 1 415 ? -7.531 7.350 58.043 1.00 28.95 415 VAL A CA 1
ATOM 3203 C C . VAL A 1 415 ? -6.540 8.124 58.910 1.00 34.96 415 VAL A C 1
ATOM 3204 O O . VAL A 1 415 ? -6.974 8.792 59.850 1.00 41.00 415 VAL A O 1
ATOM 3208 N N . TRP A 1 416 ? -5.261 8.017 58.580 1.00 29.19 416 TRP A N 1
ATOM 3209 C CA . TRP A 1 416 ? -4.202 8.779 59.230 1.00 19.80 416 TRP A CA 1
ATOM 3210 C C . TRP A 1 416 ? -3.969 10.091 58.487 1.00 32.95 416 TRP A C 1
ATOM 3211 O O . TRP A 1 416 ? -4.052 10.156 57.253 1.00 28.04 416 TRP A O 1
ATOM 3222 N N . SER A 1 417 ? -3.653 11.190 59.173 1.00 33.66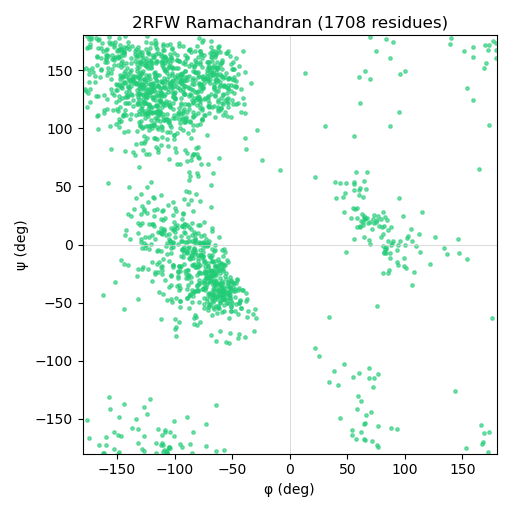 417 SER A N 1
ATOM 3223 C CA . SER A 1 417 ? -3.424 12.413 58.399 1.00 30.11 417 SER A CA 1
ATOM 3224 C C . SER A 1 417 ? -2.913 13.553 59.273 1.00 23.33 417 SER A C 1
ATOM 3225 O O . SER A 1 417 ? -2.873 13.430 60.493 1.00 25.91 417 SER A O 1
ATOM 3228 N N . ASN A 1 418 ? -2.550 14.633 58.600 1.00 31.40 418 ASN A N 1
ATOM 3229 C CA . ASN A 1 418 ? -2.101 15.875 59.208 1.00 25.62 418 ASN A CA 1
ATOM 3230 C C . ASN A 1 418 ? -1.135 15.618 60.352 1.00 25.09 418 ASN A C 1
ATOM 3231 O O . ASN A 1 418 ? -1.313 16.115 61.460 1.00 29.36 418 ASN A O 1
ATOM 3236 N N . ILE A 1 419 ? -0.076 14.843 60.111 1.00 21.95 419 ILE A N 1
ATOM 3237 C CA . ILE A 1 419 ? 0.886 14.611 61.179 1.00 21.90 419 ILE A CA 1
ATOM 3238 C C . ILE A 1 419 ? 1.784 15.825 61.394 1.00 22.97 419 ILE A C 1
ATOM 3239 O O . ILE A 1 419 ? 2.549 16.205 60.507 1.00 38.42 419 ILE A O 1
ATOM 3244 N N . ARG A 1 420 ? 1.660 16.419 62.576 1.00 33.48 420 ARG A N 1
ATOM 3245 C CA . ARG A 1 420 ? 2.487 17.556 62.966 1.00 27.30 420 ARG A CA 1
ATOM 3246 C C . ARG A 1 420 ? 3.260 17.176 64.235 1.00 30.38 420 ARG A C 1
ATOM 3247 O O . ARG A 1 420 ? 2.854 16.303 64.999 1.00 31.50 420 ARG A O 1
ATOM 3255 N N . PHE A 1 421 ? 4.383 17.853 64.422 1.00 30.26 421 PHE A N 1
ATOM 3256 C CA . PHE A 1 421 ? 5.261 17.627 65.568 1.00 31.93 421 PHE A CA 1
ATOM 3257 C C . PHE A 1 421 ? 6.115 18.872 65.783 1.00 32.13 421 PHE A C 1
ATOM 3258 O O . PHE A 1 421 ? 6.394 19.598 64.824 1.00 21.31 421 PHE A O 1
ATOM 3266 N N . GLY A 1 422 ? 6.514 19.100 67.020 1.00 23.00 422 GLY A N 1
ATOM 3267 C CA . GLY A 1 422 ? 7.371 20.204 67.413 1.00 28.26 422 GLY A CA 1
ATOM 3268 C C . GLY A 1 422 ? 7.382 20.348 68.927 1.00 37.35 422 GLY A C 1
ATOM 3269 O O . GLY A 1 422 ? 6.864 19.446 69.598 1.00 16.56 422 GLY A O 1
ATOM 3270 N N . PRO A 1 423 ? 7.946 21.428 69.466 1.00 33.94 423 PRO A N 1
ATOM 3271 C CA . PRO A 1 423 ? 7.930 21.641 70.918 1.00 18.72 423 PRO A CA 1
ATOM 3272 C C . PRO A 1 423 ? 6.526 21.526 71.481 1.00 11.00 423 PRO A C 1
ATOM 3273 O O . PRO A 1 423 ? 5.532 21.608 70.754 1.00 24.47 423 PRO A O 1
ATOM 3277 N N . ILE A 1 424 ? 6.409 21.342 72.795 1.00 7.48 424 ILE A N 1
ATOM 3278 C CA . ILE A 1 424 ? 5.019 21.309 73.277 1.00 21.65 424 ILE A CA 1
ATOM 3279 C C . ILE A 1 424 ? 4.451 22.712 73.085 1.00 20.89 424 ILE A C 1
ATOM 3280 O O . ILE A 1 424 ? 5.226 23.662 73.190 1.00 21.48 424 ILE A O 1
ATOM 3285 N N . GLY A 1 425 ? 3.168 22.822 72.803 1.00 32.72 425 GLY A N 1
ATOM 3286 C CA . GLY A 1 425 ? 2.411 24.046 72.661 1.00 26.05 425 GLY A CA 1
ATOM 3287 C C . GLY A 1 425 ? 2.347 24.536 71.222 1.00 27.07 425 GLY A C 1
ATOM 3288 O O . GLY A 1 425 ? 1.512 25.385 70.882 1.00 9.83 425 GLY A O 1
ATOM 3289 N N . SER A 1 426 ? 3.239 23.945 70.445 1.00 22.23 426 SER A N 1
ATOM 3290 C CA . SER A 1 426 ? 3.549 24.281 69.071 1.00 22.56 426 SER A CA 1
ATOM 3291 C C . SER A 1 426 ? 2.743 23.572 67.997 1.00 25.68 426 SER A C 1
ATOM 3292 O O . SER A 1 426 ? 2.623 24.135 66.896 1.00 42.21 426 SER A O 1
ATOM 3295 N N . THR A 1 427 ? 2.181 22.388 68.208 1.00 37.09 427 THR A N 1
ATOM 3296 C CA . THR A 1 427 ? 1.396 21.733 67.148 1.00 33.37 427 THR A CA 1
ATOM 3297 C C . THR A 1 427 ? -0.027 22.271 67.140 1.00 25.81 427 THR A C 1
ATOM 3298 O O . THR A 1 427 ? -0.478 22.897 66.172 1.00 25.00 427 THR A O 1
ATOM 3302 N N . TYR A 1 428 ? -0.792 22.077 68.217 1.00 29.32 428 TYR A N 1
ATOM 3303 C CA . TYR A 1 428 ? -2.078 22.779 68.268 1.00 33.01 428 TYR A CA 1
ATOM 3304 C C . TYR A 1 428 ? -2.027 23.864 69.352 1.00 40.52 428 TYR A C 1
ATOM 3305 O O . TYR A 1 428 ? -1.251 23.765 70.307 1.00 40.12 428 TYR A O 1
ATOM 3314 N N . ASP A 1 429 ? -2.849 24.874 69.158 1.00 39.91 429 ASP A N 1
ATOM 3315 C CA . ASP A 1 429 ? -3.063 26.076 69.931 1.00 43.97 429 ASP A CA 1
ATOM 3316 C C . ASP A 1 429 ? -3.716 25.814 71.283 1.00 42.15 429 ASP A C 1
ATOM 3317 O O . ASP A 1 429 ? -4.487 26.638 71.785 1.00 54.54 429 ASP A O 1
ATOM 3322 N N . PHE A 1 430 ? -3.428 24.665 71.880 1.00 25.43 430 PHE A N 1
ATOM 3323 C CA . PHE A 1 430 ? -4.062 24.278 73.132 1.00 22.89 430 PHE A CA 1
ATOM 3324 C C . PHE A 1 430 ? -3.061 23.655 74.090 1.00 9.60 430 PHE A C 1
ATOM 3325 O O . PHE A 1 430 ? -3.529 23.064 75.086 1.00 15.21 430 PHE A O 1
ATOM 3342 N N . ARG B 1 2 ? 5.444 50.333 59.400 1.00 40.78 2 ARG B N 1
ATOM 3343 C CA . ARG B 1 2 ? 5.291 49.435 58.263 1.00 42.70 2 ARG B CA 1
ATOM 3344 C C . ARG B 1 2 ? 6.613 48.727 57.985 1.00 39.17 2 ARG B C 1
ATOM 3345 O O . ARG B 1 2 ? 7.644 49.030 58.583 1.00 35.94 2 ARG B O 1
ATOM 3353 N N . ALA B 1 3 ? 6.590 47.766 57.065 1.00 37.25 3 ALA B N 1
ATOM 3354 C CA . ALA B 1 3 ? 7.803 47.000 56.807 1.00 36.27 3 ALA B CA 1
ATOM 3355 C C . ALA B 1 3 ? 8.397 47.270 55.428 1.00 39.74 3 ALA B C 1
ATOM 3356 O O . ALA B 1 3 ? 8.068 46.509 54.520 1.00 57.82 3 ALA B O 1
ATOM 3358 N N . GLY B 1 4 ? 9.206 48.289 55.299 1.00 27.58 4 GLY B N 1
ATOM 3359 C CA . GLY B 1 4 ? 10.112 48.662 54.216 1.00 33.05 4 GLY B CA 1
ATOM 3360 C C . GLY B 1 4 ? 9.902 47.920 52.937 1.00 32.24 4 GLY B C 1
ATOM 3361 O O . GLY B 1 4 ? 9.634 46.701 52.873 1.00 34.89 4 GLY B O 1
ATOM 3362 N N . ASN B 1 5 ? 10.118 48.485 51.733 1.00 30.17 5 ASN B N 1
ATOM 3363 C CA . ASN B 1 5 ? 10.218 47.524 50.627 1.00 40.24 5 ASN B CA 1
ATOM 3364 C C . ASN B 1 5 ? 11.584 47.608 49.929 1.00 33.64 5 ASN B C 1
ATOM 3365 O O . ASN B 1 5 ? 11.903 46.691 49.154 1.00 19.59 5 ASN B O 1
ATOM 3370 N N . GLU B 1 6 ? 12.325 48.672 50.179 1.00 24.60 6 GLU B N 1
ATOM 3371 C CA . GLU B 1 6 ? 13.572 49.070 49.549 1.00 13.75 6 GLU B CA 1
ATOM 3372 C C . GLU B 1 6 ? 14.741 48.131 49.791 1.00 13.96 6 GLU B C 1
ATOM 3373 O O . GLU B 1 6 ? 15.594 47.975 48.914 1.00 31.24 6 GLU B O 1
ATOM 3379 N N . THR B 1 7 ? 14.817 47.507 50.972 1.00 22.02 7 THR B N 1
ATOM 3380 C CA . THR B 1 7 ? 15.924 46.573 51.193 1.00 22.59 7 THR B CA 1
ATOM 3381 C C . THR B 1 7 ? 15.390 45.266 51.765 1.00 22.86 7 THR B C 1
ATOM 3382 O O . THR B 1 7 ? 14.660 45.287 52.755 1.00 23.34 7 THR B O 1
ATOM 3386 N N . PRO B 1 8 ? 15.733 44.144 51.137 1.00 15.12 8 PRO B N 1
ATOM 3387 C CA . PRO B 1 8 ? 15.275 42.859 51.664 1.00 17.12 8 PRO B CA 1
ATOM 3388 C C . PRO B 1 8 ? 15.799 42.702 53.092 1.00 11.22 8 PRO B C 1
ATOM 3389 O O . PRO B 1 8 ? 16.783 43.365 53.398 1.00 14.71 8 PRO B O 1
ATOM 3393 N N . GLU B 1 9 ? 15.114 41.874 53.854 1.00 11.18 9 GLU B N 1
ATOM 3394 C CA . GLU B 1 9 ? 15.462 41.471 55.201 1.00 19.74 9 GLU B CA 1
ATOM 3395 C C . GLU B 1 9 ? 15.641 39.946 55.193 1.00 11.81 9 GLU B C 1
ATOM 3396 O O . GLU B 1 9 ? 14.664 39.240 54.978 1.00 22.03 9 GLU B O 1
ATOM 3402 N N . ASN B 1 10 ? 16.872 39.542 55.415 1.00 18.23 10 ASN B N 1
ATOM 3403 C CA . ASN B 1 10 ? 17.347 38.180 55.401 1.00 16.04 10 ASN B CA 1
ATOM 3404 C C . ASN B 1 10 ? 18.071 37.829 56.694 1.00 21.78 10 ASN B C 1
ATOM 3405 O O . ASN B 1 10 ? 19.292 37.967 56.770 1.00 16.86 10 ASN B O 1
ATOM 3410 N N . HIS B 1 11 ? 17.326 37.382 57.685 1.00 24.56 11 HIS B N 1
ATOM 3411 C CA . HIS B 1 11 ? 17.916 36.900 58.922 1.00 26.44 11 HIS B CA 1
ATOM 3412 C C . HIS B 1 11 ? 19.024 35.898 58.635 1.00 30.66 11 HIS B C 1
ATOM 3413 O O . HIS B 1 11 ? 18.805 34.873 57.984 1.00 19.94 11 HIS B O 1
ATOM 3420 N N . PRO B 1 12 ? 20.230 36.206 59.090 1.00 26.26 12 PRO B N 1
ATOM 3421 C CA . PRO B 1 12 ? 21.345 35.257 59.051 1.00 29.37 12 PRO B CA 1
ATOM 3422 C C . PRO B 1 12 ? 21.078 34.105 60.015 1.00 34.05 12 PRO B C 1
ATOM 3423 O O . PRO B 1 12 ? 20.933 34.276 61.225 1.00 24.77 12 PRO B O 1
ATOM 3427 N N . PRO B 1 13 ? 20.987 32.906 59.456 1.00 23.82 13 PRO B N 1
ATOM 3428 C CA . PRO B 1 13 ? 20.680 31.738 60.275 1.00 17.24 13 PRO B CA 1
ATOM 3429 C C . PRO B 1 13 ? 21.796 31.494 61.296 1.00 30.45 13 PRO B C 1
ATOM 3430 O O . PRO B 1 13 ? 22.944 31.868 61.056 1.00 26.38 13 PRO B O 1
ATOM 3434 N N . LEU B 1 14 ? 21.410 30.882 62.395 1.00 35.89 14 LEU B N 1
ATOM 3435 C CA . LEU B 1 14 ? 22.186 30.470 63.543 1.00 31.66 14 LEU B CA 1
ATOM 3436 C C . LEU B 1 14 ? 21.803 29.070 64.010 1.00 30.83 14 LEU B C 1
ATOM 3437 O O . LEU B 1 14 ? 20.618 28.798 64.225 1.00 17.55 14 LEU B O 1
ATOM 3442 N N . THR B 1 15 ? 22.769 28.169 64.180 1.00 40.22 15 THR B N 1
ATOM 3443 C CA . THR B 1 15 ? 22.450 26.845 64.716 1.00 45.43 15 THR B CA 1
ATOM 3444 C C . THR B 1 15 ? 22.788 26.786 66.203 1.00 43.54 15 THR B C 1
ATOM 3445 O O . THR B 1 15 ? 23.920 27.094 66.583 1.00 43.65 15 THR B O 1
ATOM 3449 N N . TRP B 1 16 ? 21.818 26.405 67.032 1.00 43.43 16 TRP B N 1
ATOM 3450 C CA . TRP B 1 16 ? 22.058 26.361 68.485 1.00 37.14 16 TRP B CA 1
ATOM 3451 C C . TRP B 1 16 ? 21.643 25.007 69.030 1.00 31.28 16 TRP B C 1
ATOM 3452 O O . TRP B 1 16 ? 21.279 24.119 68.244 1.00 19.40 16 TRP B O 1
ATOM 3463 N N . GLN B 1 17 ? 21.683 24.720 70.338 1.00 20.41 17 GLN B N 1
ATOM 3464 C CA . GLN B 1 17 ? 21.327 23.337 70.690 1.00 17.63 17 GLN B CA 1
ATOM 3465 C C . GLN B 1 17 ? 20.399 23.209 71.883 1.00 24.96 17 GLN B C 1
ATOM 3466 O O . GLN B 1 17 ? 20.701 23.691 72.984 1.00 25.87 17 GLN B O 1
ATOM 3472 N N . ARG B 1 18 ? 19.264 22.528 71.692 1.00 25.29 18 ARG B N 1
ATOM 3473 C CA . ARG B 1 18 ? 18.443 22.227 72.866 1.00 34.37 18 ARG B CA 1
ATOM 3474 C C . ARG B 1 18 ? 19.099 21.071 73.619 1.00 32.80 18 ARG B C 1
ATOM 3475 O O . ARG B 1 18 ? 19.801 20.263 73.007 1.00 42.08 18 ARG B O 1
ATOM 3483 N N . CYS B 1 19 ? 18.884 21.000 74.932 1.00 21.63 19 CYS B N 1
ATOM 3484 C CA . CYS B 1 19 ? 19.453 19.878 75.676 1.00 23.23 19 CYS B CA 1
ATOM 3485 C C . CYS B 1 19 ? 18.415 19.335 76.646 1.00 27.25 19 CYS B C 1
ATOM 3486 O O . CYS B 1 19 ? 17.647 20.097 77.232 1.00 45.28 19 CYS B O 1
ATOM 3489 N N . THR B 1 20 ? 18.417 18.007 76.784 1.00 20.10 20 THR B N 1
ATOM 3490 C CA . THR B 1 20 ? 17.447 17.436 77.720 1.00 18.33 20 THR B CA 1
ATOM 3491 C C . THR B 1 20 ? 18.138 16.658 78.825 1.00 27.80 20 THR B C 1
ATOM 3492 O O . THR B 1 20 ? 17.472 16.085 79.688 1.00 30.28 20 THR B O 1
ATOM 3496 N N . ALA B 1 21 ? 19.466 16.627 78.762 1.00 26.75 21 ALA B N 1
ATOM 3497 C CA . ALA B 1 21 ? 20.271 15.831 79.672 1.00 32.24 21 ALA B CA 1
ATOM 3498 C C . ALA B 1 21 ? 21.731 15.788 79.228 1.00 30.52 21 ALA B C 1
ATOM 3499 O O . ALA B 1 21 ? 22.024 15.977 78.049 1.00 34.44 21 ALA B O 1
ATOM 3501 N N . PRO B 1 22 ? 22.610 15.527 80.189 1.00 40.58 22 PRO B N 1
ATOM 3502 C CA . PRO B 1 22 ? 24.045 15.377 79.951 1.00 37.72 22 PRO B CA 1
ATOM 3503 C C . PRO B 1 22 ? 24.344 14.552 78.701 1.00 32.73 22 PRO B C 1
ATOM 3504 O O . PRO B 1 22 ? 24.042 13.364 78.664 1.00 38.05 22 PRO B O 1
ATOM 3508 N N . GLY B 1 23 ? 24.932 15.226 77.721 1.00 31.03 23 GLY B N 1
ATOM 3509 C CA . GLY B 1 23 ? 25.196 14.689 76.401 1.00 32.85 23 GLY B CA 1
ATOM 3510 C C . GLY B 1 23 ? 23.900 14.176 75.786 1.00 38.58 23 GLY B C 1
ATOM 3511 O O . GLY B 1 23 ? 23.542 13.023 76.033 1.00 73.92 23 GLY B O 1
ATOM 3512 N N . ASN B 1 24 ? 23.237 15.031 75.025 1.00 33.11 24 ASN B N 1
ATOM 3513 C CA . ASN B 1 24 ? 21.925 14.778 74.457 1.00 31.98 24 ASN B CA 1
ATOM 3514 C C . ASN B 1 24 ? 21.254 16.057 73.959 1.00 32.24 24 ASN B C 1
ATOM 3515 O O . ASN B 1 24 ? 20.221 16.452 74.516 1.00 14.70 24 ASN B O 1
ATOM 3520 N N . CYS B 1 25 ? 21.839 16.679 72.939 1.00 24.76 25 CYS B N 1
ATOM 3521 C CA . CYS B 1 25 ? 21.417 18.003 72.518 1.00 12.95 25 CYS B CA 1
ATOM 3522 C C . CYS B 1 25 ? 21.180 18.119 71.018 1.00 7.49 25 CYS B C 1
ATOM 3523 O O . CYS B 1 25 ? 22.099 18.052 70.216 1.00 40.47 25 CYS B O 1
ATOM 3526 N N . GLN B 1 26 ? 19.903 18.316 70.703 1.00 15.89 26 GLN B N 1
ATOM 3527 C CA . GLN B 1 26 ? 19.400 18.462 69.349 1.00 21.57 26 GLN B CA 1
ATOM 3528 C C . GLN B 1 26 ? 19.681 19.856 68.815 1.00 20.89 26 GLN B C 1
ATOM 3529 O O . GLN B 1 26 ? 19.286 20.858 69.423 1.00 35.94 26 GLN B O 1
ATOM 3535 N N . THR B 1 27 ? 20.362 20.002 67.679 1.00 33.90 27 THR B N 1
ATOM 3536 C CA . THR B 1 27 ? 20.538 21.387 67.224 1.00 43.54 27 THR B CA 1
ATOM 3537 C C . THR B 1 27 ? 19.252 21.878 66.559 1.00 41.31 27 THR B C 1
ATOM 3538 O O . THR B 1 27 ? 18.637 21.114 65.818 1.00 25.85 27 THR B O 1
ATOM 3542 N N . VAL B 1 28 ? 18.893 23.125 66.845 1.00 39.82 28 VAL B N 1
ATOM 3543 C CA . VAL B 1 28 ? 17.691 23.737 66.302 1.00 36.29 28 VAL B CA 1
ATOM 3544 C C . VAL B 1 28 ? 18.041 24.916 65.394 1.00 39.82 28 VAL B C 1
ATOM 3545 O O . VAL B 1 28 ? 18.164 26.055 65.833 1.00 57.84 28 VAL B O 1
ATOM 3549 N N . ASN B 1 29 ? 18.186 24.571 64.131 1.00 39.39 29 ASN B N 1
ATOM 3550 C CA . ASN B 1 29 ? 18.401 25.408 62.975 1.00 27.34 29 ASN B CA 1
ATOM 3551 C C . ASN B 1 29 ? 17.573 26.683 63.087 1.00 15.71 29 ASN B C 1
ATOM 3552 O O . ASN B 1 29 ? 16.407 26.695 62.678 1.00 23.27 29 ASN B O 1
ATOM 3557 N N . ALA B 1 30 ? 18.195 27.717 63.660 1.00 12.54 30 ALA B N 1
ATOM 3558 C CA . ALA B 1 30 ? 17.466 28.948 63.932 1.00 17.58 30 ALA B CA 1
ATOM 3559 C C . ALA B 1 30 ? 18.004 30.113 63.101 1.00 8.46 30 ALA B C 1
ATOM 3560 O O . ALA B 1 30 ? 18.623 29.926 62.045 1.00 16.30 30 ALA B O 1
ATOM 3562 N N . GLU B 1 31 ? 17.712 31.312 63.586 1.00 13.91 31 GLU B N 1
ATOM 3563 C CA . GLU B 1 31 ? 18.012 32.541 62.869 1.00 19.38 31 GLU B CA 1
ATOM 3564 C C . GLU B 1 31 ? 17.942 33.749 63.797 1.00 20.21 31 GLU B C 1
ATOM 3565 O O . GLU B 1 31 ? 17.205 33.753 64.782 1.00 17.80 31 GLU B O 1
ATOM 3571 N N . VAL B 1 32 ? 18.754 34.738 63.456 1.00 28.55 32 VAL B N 1
ATOM 3572 C CA . VAL B 1 32 ? 18.962 35.919 64.290 1.00 20.28 32 VAL B CA 1
ATOM 3573 C C . VAL B 1 32 ? 18.639 37.186 63.517 1.00 16.25 32 VAL B C 1
ATOM 3574 O O . VAL B 1 32 ? 18.766 37.219 62.286 1.00 29.98 32 VAL B O 1
ATOM 3578 N N . VAL B 1 33 ? 18.220 38.222 64.219 1.00 21.54 33 VAL B N 1
ATOM 3579 C CA . VAL B 1 33 ? 17.841 39.482 63.592 1.00 27.13 33 VAL B CA 1
ATOM 3580 C C . VAL B 1 33 ? 18.427 40.684 64.313 1.00 30.79 33 VAL B C 1
ATOM 3581 O O . VAL B 1 33 ? 18.452 40.721 65.542 1.00 11.16 33 VAL B O 1
ATOM 3585 N N . ILE B 1 34 ? 18.893 41.704 63.605 1.00 20.87 34 ILE B N 1
ATOM 3586 C CA . ILE B 1 34 ? 19.365 42.899 64.299 1.00 30.75 34 ILE B CA 1
ATOM 3587 C C . ILE B 1 34 ? 18.198 43.743 64.806 1.00 26.25 34 ILE B C 1
ATOM 3588 O O . ILE B 1 34 ? 17.174 43.824 64.138 1.00 30.39 34 ILE B O 1
ATOM 3593 N N . ASP B 1 35 ? 18.351 44.370 65.966 1.00 26.70 35 ASP B N 1
ATOM 3594 C CA . ASP B 1 35 ? 17.375 45.300 66.529 1.00 17.90 35 ASP B CA 1
ATOM 3595 C C . ASP B 1 35 ? 16.998 46.394 65.530 1.00 26.61 35 ASP B C 1
ATOM 3596 O O . ASP B 1 35 ? 17.850 46.854 64.759 1.00 22.37 35 ASP B O 1
ATOM 3601 N N . ALA B 1 36 ? 15.740 46.818 65.520 1.00 25.70 36 ALA B N 1
ATOM 3602 C CA . ALA B 1 36 ? 15.188 47.811 64.615 1.00 18.73 36 ALA B CA 1
ATOM 3603 C C . ALA B 1 36 ? 15.909 49.150 64.681 1.00 20.64 36 ALA B C 1
ATOM 3604 O O . ALA B 1 36 ? 16.198 49.714 63.624 1.00 47.17 36 ALA B O 1
ATOM 3606 N N . ASN B 1 37 ? 16.174 49.652 65.877 1.00 24.15 37 ASN B N 1
ATOM 3607 C CA . ASN B 1 37 ? 16.714 50.995 66.114 1.00 14.97 37 ASN B CA 1
ATOM 3608 C C . ASN B 1 37 ? 17.884 51.304 65.188 1.00 18.48 37 ASN B C 1
ATOM 3609 O O . ASN B 1 37 ? 18.071 52.446 64.771 1.00 12.20 37 ASN B O 1
ATOM 3614 N N . TRP B 1 38 ? 18.668 50.291 64.840 1.00 16.12 38 TRP B N 1
ATOM 3615 C CA . TRP B 1 38 ? 19.753 50.378 63.886 1.00 11.34 38 TRP B CA 1
ATOM 3616 C C . TRP B 1 38 ? 19.303 50.543 62.442 1.00 7.42 38 TRP B C 1
ATOM 3617 O O . TRP B 1 38 ? 20.184 50.619 61.590 1.00 22.65 38 TRP B O 1
ATOM 3628 N N . ARG B 1 39 ? 18.012 50.581 62.139 1.00 13.28 39 ARG B N 1
ATOM 3629 C CA . ARG B 1 39 ? 17.466 50.496 60.796 1.00 19.49 39 ARG B CA 1
ATOM 3630 C C . ARG B 1 39 ? 17.014 51.815 60.166 1.00 33.92 39 ARG B C 1
ATOM 3631 O O . ARG B 1 39 ? 16.509 52.736 60.811 1.00 14.67 39 ARG B O 1
ATOM 3639 N N . TRP B 1 40 ? 17.170 51.879 58.844 1.00 31.02 40 TRP B N 1
ATOM 3640 C CA . TRP B 1 40 ? 16.745 53.004 58.028 1.00 24.07 40 TRP B CA 1
ATOM 3641 C C . TRP B 1 40 ? 15.252 53.257 58.160 1.00 28.61 40 TRP B C 1
ATOM 3642 O O . TRP B 1 40 ? 14.460 52.361 57.874 1.00 15.74 40 TRP B O 1
ATOM 3653 N N . LEU B 1 41 ? 14.853 54.451 58.585 1.00 35.28 41 LEU B N 1
ATOM 3654 C CA . LEU B 1 41 ? 13.460 54.866 58.587 1.00 23.56 41 LEU B CA 1
ATOM 3655 C C . LEU B 1 41 ? 13.306 55.996 57.547 1.00 27.11 41 LEU B C 1
ATOM 3656 O O . LEU B 1 41 ? 13.913 57.048 57.775 1.00 11.66 41 LEU B O 1
ATOM 3661 N N . HIS B 1 42 ? 12.553 55.679 56.524 1.00 33.21 42 HIS B N 1
ATOM 3662 C CA . HIS B 1 42 ? 12.189 56.410 55.330 1.00 34.10 42 HIS B CA 1
ATOM 3663 C C . HIS B 1 42 ? 10.669 56.513 55.225 1.00 35.32 42 HIS B C 1
ATOM 3664 O O . HIS B 1 42 ? 9.990 55.760 55.926 1.00 24.62 42 HIS B O 1
ATOM 3671 N N . ASP B 1 43 ? 10.127 57.374 54.369 1.00 36.04 43 ASP B N 1
ATOM 3672 C CA . ASP B 1 43 ? 8.673 57.526 54.283 1.00 32.48 43 ASP B CA 1
ATOM 3673 C C . ASP B 1 43 ? 8.119 56.992 52.975 1.00 33.32 43 ASP B C 1
ATOM 3674 O O . ASP B 1 43 ? 8.855 56.369 52.207 1.00 26.86 43 ASP B O 1
ATOM 3679 N N . ASP B 1 44 ? 6.840 57.209 52.655 1.00 32.85 44 ASP B N 1
ATOM 3680 C CA . ASP B 1 44 ? 6.347 56.633 51.396 1.00 37.71 44 ASP B CA 1
ATOM 3681 C C . ASP B 1 44 ? 6.899 57.351 50.163 1.00 39.37 44 ASP B C 1
ATOM 3682 O O . ASP B 1 44 ? 6.598 56.962 49.031 1.00 29.04 44 ASP B O 1
ATOM 3687 N N . ASN B 1 45 ? 7.708 58.377 50.351 1.00 41.56 45 ASN B N 1
ATOM 3688 C CA . ASN B 1 45 ? 8.360 59.100 49.267 1.00 37.67 45 ASN B CA 1
ATOM 3689 C C . ASN B 1 45 ? 9.843 59.300 49.605 1.00 37.69 45 ASN B C 1
ATOM 3690 O O . ASN B 1 45 ? 10.386 60.370 49.349 1.00 45.22 45 ASN B O 1
ATOM 3695 N N . MET B 1 46 ? 10.409 58.258 50.171 1.00 36.12 46 MET B N 1
ATOM 3696 C CA . MET B 1 46 ? 11.760 57.940 50.555 1.00 27.81 46 MET B CA 1
ATOM 3697 C C . MET B 1 46 ? 12.481 59.012 51.350 1.00 38.98 46 MET B C 1
ATOM 3698 O O . MET B 1 46 ? 13.600 58.763 51.823 1.00 44.91 46 MET B O 1
ATOM 3703 N N . GLN B 1 47 ? 11.934 60.210 51.552 1.00 46.09 47 GLN B N 1
ATOM 3704 C CA . GLN B 1 47 ? 12.696 61.158 52.381 1.00 47.11 47 GLN B CA 1
ATOM 3705 C C . GLN B 1 47 ? 12.860 60.609 53.792 1.00 40.60 47 GLN B C 1
ATOM 3706 O O . GLN B 1 47 ? 11.959 59.992 54.359 1.00 27.32 47 GLN B O 1
ATOM 3712 N N . ASN B 1 48 ? 14.030 60.809 54.404 1.00 46.39 48 ASN B N 1
ATOM 3713 C CA . ASN B 1 48 ? 14.215 60.154 55.700 1.00 49.26 48 ASN B CA 1
ATOM 3714 C C . ASN B 1 48 ? 13.239 60.660 56.756 1.00 48.58 48 ASN B C 1
ATOM 3715 O O . ASN B 1 48 ? 12.761 61.789 56.718 1.00 36.22 48 ASN B O 1
ATOM 3720 N N . CYS B 1 49 ? 12.951 59.761 57.689 1.00 37.99 49 CYS B N 1
ATOM 3721 C CA . CYS B 1 49 ? 11.956 59.964 58.726 1.00 35.00 49 CYS B CA 1
ATOM 3722 C C . CYS B 1 49 ? 12.581 60.480 60.025 1.00 37.57 49 CYS B C 1
ATOM 3723 O O . CYS B 1 49 ? 11.878 61.084 60.836 1.00 27.12 49 CYS B O 1
ATOM 3726 N N . TYR B 1 50 ? 13.859 60.208 60.150 1.00 37.68 50 TYR B N 1
ATOM 3727 C CA . TYR B 1 50 ? 14.844 60.428 61.181 1.00 38.27 50 TYR B CA 1
ATOM 3728 C C . TYR B 1 50 ? 16.230 60.517 60.529 1.00 39.91 50 TYR B C 1
ATOM 3729 O O . TYR B 1 50 ? 16.423 59.965 59.444 1.00 64.54 50 TYR B O 1
ATOM 3738 N N . ASP B 1 51 ? 17.159 61.202 61.185 1.00 32.31 51 ASP B N 1
ATOM 3739 C CA . ASP B 1 51 ? 18.478 61.462 60.628 1.00 32.97 51 ASP B CA 1
ATOM 3740 C C . ASP B 1 51 ? 19.427 62.124 61.620 1.00 32.47 51 ASP B C 1
ATOM 3741 O O . ASP B 1 51 ? 19.124 63.086 62.317 1.00 31.61 51 ASP B O 1
ATOM 3746 N N . GLY B 1 52 ? 20.641 61.575 61.667 1.00 43.37 52 GLY B N 1
ATOM 3747 C CA . GLY B 1 52 ? 21.599 62.018 62.675 1.00 42.16 52 GLY B CA 1
ATOM 3748 C C . GLY B 1 52 ? 21.017 61.603 64.020 1.00 44.83 52 GLY B C 1
ATOM 3749 O O . GLY B 1 52 ? 20.339 60.577 64.093 1.00 41.24 52 GLY B O 1
ATOM 3750 N N . ASN B 1 53 ? 21.264 62.393 65.057 1.00 54.02 53 ASN B N 1
ATOM 3751 C CA . ASN B 1 53 ? 20.617 62.091 66.333 1.00 53.64 53 ASN B CA 1
ATOM 3752 C C . ASN B 1 53 ? 19.223 62.700 66.355 1.00 39.37 53 ASN B C 1
ATOM 3753 O O . ASN B 1 53 ? 18.708 63.064 67.409 1.00 34.37 53 ASN B O 1
ATOM 3758 N N . GLN B 1 54 ? 18.558 62.851 65.202 1.00 45.11 54 GLN B N 1
ATOM 3759 C CA . GLN B 1 54 ? 17.248 63.495 65.330 1.00 40.06 54 GLN B CA 1
ATOM 3760 C C . GLN B 1 54 ? 16.307 63.206 64.162 1.00 30.60 54 GLN B C 1
ATOM 3761 O O . GLN B 1 54 ? 16.727 62.769 63.102 1.00 22.25 54 GLN B O 1
ATOM 3767 N N . TRP B 1 55 ? 15.045 63.482 64.427 1.00 18.11 55 TRP B N 1
ATOM 3768 C CA . TRP B 1 55 ? 13.877 63.354 63.593 1.00 30.80 55 TRP B CA 1
ATOM 3769 C C . TRP B 1 55 ? 13.730 64.397 62.496 1.00 31.25 55 TRP B C 1
ATOM 3770 O O . TRP B 1 55 ? 13.471 65.567 62.773 1.00 42.54 55 TRP B O 1
ATOM 3781 N N . THR B 1 56 ? 13.875 63.960 61.251 1.00 34.10 56 THR B N 1
ATOM 3782 C CA . THR B 1 56 ? 13.662 64.838 60.106 1.00 32.07 56 THR B CA 1
ATOM 3783 C C . THR B 1 56 ? 12.244 65.378 60.100 1.00 47.09 56 THR B C 1
ATOM 3784 O O . THR B 1 56 ? 11.282 64.699 60.483 1.00 53.01 56 THR B O 1
ATOM 3788 N N . ASN B 1 57 ? 12.065 66.626 59.659 1.00 53.45 57 ASN B N 1
ATOM 3789 C CA . ASN B 1 57 ? 10.708 67.176 59.693 1.00 48.01 57 ASN B CA 1
ATOM 3790 C C . ASN B 1 57 ? 9.946 66.804 58.418 1.00 47.64 57 ASN B C 1
ATOM 3791 O O . ASN B 1 57 ? 9.499 67.673 57.680 1.00 23.63 57 ASN B O 1
ATOM 3796 N N . ALA B 1 58 ? 9.871 65.503 58.277 1.00 49.50 58 ALA B N 1
ATOM 3797 C CA . ALA B 1 58 ? 9.146 64.616 57.413 1.00 48.75 58 ALA B CA 1
ATOM 3798 C C . ALA B 1 58 ? 8.166 63.801 58.270 1.00 36.25 58 ALA B C 1
ATOM 3799 O O . ALA B 1 58 ? 7.563 62.843 57.806 1.00 28.10 58 ALA B O 1
ATOM 3801 N N . CYS B 1 59 ? 8.045 64.242 59.512 1.00 36.85 59 CYS B N 1
ATOM 3802 C CA . CYS B 1 59 ? 7.211 63.659 60.549 1.00 46.36 59 CYS B CA 1
ATOM 3803 C C . CYS B 1 59 ? 6.902 64.649 61.663 1.00 53.06 59 CYS B C 1
ATOM 3804 O O . CYS B 1 59 ? 7.532 65.713 61.732 1.00 59.90 59 CYS B O 1
ATOM 3807 N N . SER B 1 60 ? 5.951 64.349 62.559 1.00 48.30 60 SER B N 1
ATOM 3808 C CA . SER B 1 60 ? 5.671 65.363 63.581 1.00 48.74 60 SER B CA 1
ATOM 3809 C C . SER B 1 60 ? 5.156 64.842 64.911 1.00 47.66 60 SER B C 1
ATOM 3810 O O . SER B 1 60 ? 5.449 65.462 65.946 1.00 72.59 60 SER B O 1
ATOM 3813 N N . THR B 1 61 ? 4.393 63.757 64.982 1.00 40.12 61 THR B N 1
ATOM 3814 C CA . THR B 1 61 ? 3.849 63.306 66.261 1.00 37.11 61 THR B CA 1
ATOM 3815 C C . THR B 1 61 ? 4.087 61.822 66.509 1.00 37.17 61 THR B C 1
ATOM 3816 O O . THR B 1 61 ? 4.277 61.012 65.603 1.00 47.18 61 THR B O 1
ATOM 3820 N N . ALA B 1 62 ? 4.057 61.433 67.779 1.00 23.81 62 ALA B N 1
ATOM 3821 C CA . ALA B 1 62 ? 4.361 60.065 68.187 1.00 26.13 62 ALA B CA 1
ATOM 3822 C C . ALA B 1 62 ? 3.434 59.035 67.558 1.00 28.64 62 ALA B C 1
ATOM 3823 O O . ALA B 1 62 ? 3.754 57.841 67.535 1.00 23.10 62 ALA B O 1
ATOM 3825 N N . THR B 1 63 ? 2.298 59.472 67.021 1.00 31.65 63 THR B N 1
ATOM 3826 C CA . THR B 1 63 ? 1.420 58.570 66.281 1.00 38.63 63 THR B CA 1
ATOM 3827 C C . THR B 1 63 ? 1.636 58.599 64.773 1.00 42.53 63 THR B C 1
ATOM 3828 O O . THR B 1 63 ? 1.840 57.553 64.145 1.00 25.57 63 THR B O 1
ATOM 3832 N N . ASP B 1 64 ? 1.590 59.752 64.111 1.00 46.74 64 ASP B N 1
ATOM 3833 C CA . ASP B 1 64 ? 1.729 59.774 62.654 1.00 40.63 64 ASP B CA 1
ATOM 3834 C C . ASP B 1 64 ? 3.026 59.138 62.168 1.00 31.60 64 ASP B C 1
ATOM 3835 O O . ASP B 1 64 ? 3.042 58.491 61.123 1.00 19.07 64 ASP B O 1
ATOM 3840 N N . CYS B 1 65 ? 4.117 59.335 62.900 1.00 28.14 65 CYS B N 1
ATOM 3841 C CA . CYS B 1 65 ? 5.400 58.743 62.524 1.00 20.69 65 CYS B CA 1
ATOM 3842 C C . CYS B 1 65 ? 5.270 57.251 62.280 1.00 17.15 65 CYS B C 1
ATOM 3843 O O . CYS B 1 65 ? 5.731 56.666 61.305 1.00 18.92 65 CYS B O 1
ATOM 3846 N N . ALA B 1 66 ? 4.574 56.588 63.207 1.00 28.25 66 ALA B N 1
ATOM 3847 C CA . ALA B 1 66 ? 4.287 55.170 63.000 1.00 41.61 66 ALA B CA 1
ATOM 3848 C C . ALA B 1 66 ? 3.348 54.963 61.817 1.00 37.51 66 ALA B C 1
ATOM 3849 O O . ALA B 1 66 ? 3.211 53.845 61.317 1.00 29.49 66 ALA B O 1
ATOM 3851 N N . GLU B 1 67 ? 2.696 56.030 61.362 1.00 32.65 67 GLU B N 1
ATOM 3852 C CA . GLU B 1 67 ? 1.787 55.975 60.229 1.00 18.08 67 GLU B CA 1
ATOM 3853 C C . GLU B 1 67 ? 2.556 56.036 58.908 1.00 29.28 67 GLU B C 1
ATOM 3854 O O . GLU B 1 67 ? 2.506 55.084 58.135 1.00 33.41 67 GLU B O 1
ATOM 3860 N N . LYS B 1 68 ? 3.251 57.131 58.676 1.00 35.13 68 LYS B N 1
ATOM 3861 C CA . LYS B 1 68 ? 3.927 57.451 57.437 1.00 27.08 68 LYS B CA 1
ATOM 3862 C C . LYS B 1 68 ? 5.318 56.845 57.312 1.00 33.02 68 LYS B C 1
ATOM 3863 O O . LYS B 1 68 ? 5.825 56.785 56.183 1.00 23.52 68 LYS B O 1
ATOM 3869 N N . CYS B 1 69 ? 5.926 56.415 58.418 1.00 20.08 69 CYS B N 1
ATOM 3870 C CA . CYS B 1 69 ? 7.270 55.868 58.375 1.00 12.80 69 CYS B CA 1
ATOM 3871 C C . CYS B 1 69 ? 7.358 54.349 58.246 1.00 14.63 69 CYS B C 1
ATOM 3872 O O . CYS B 1 69 ? 6.626 53.601 58.883 1.00 18.72 69 CYS B O 1
ATOM 3875 N N . MET B 1 70 ? 8.299 53.939 57.402 1.00 13.54 70 MET B N 1
ATOM 3876 C CA . MET B 1 70 ? 8.642 52.544 57.145 1.00 28.85 70 MET B CA 1
ATOM 3877 C C . MET B 1 70 ? 10.069 52.170 57.537 1.00 31.63 70 MET B C 1
ATOM 3878 O O . MET B 1 70 ? 11.017 52.956 57.451 1.00 13.08 70 MET B O 1
ATOM 3883 N N . ILE B 1 71 ? 10.273 50.921 57.978 1.00 32.00 71 ILE B N 1
ATOM 3884 C CA . ILE B 1 71 ? 11.609 50.440 58.284 1.00 26.87 71 ILE B CA 1
ATOM 3885 C C . ILE B 1 71 ? 12.080 49.464 57.194 1.00 35.54 71 ILE B C 1
ATOM 3886 O O . ILE B 1 71 ? 11.214 48.747 56.688 1.00 33.63 71 ILE B O 1
ATOM 3891 N N . GLU B 1 72 ? 13.387 49.498 56.971 1.00 38.58 72 GLU B N 1
ATOM 3892 C CA . GLU B 1 72 ? 14.053 48.738 55.931 1.00 39.38 72 GLU B CA 1
ATOM 3893 C C . GLU B 1 72 ? 14.900 47.580 56.470 1.00 35.27 72 GLU B C 1
ATOM 3894 O O . GLU B 1 72 ? 15.224 47.622 57.654 1.00 15.45 72 GLU B O 1
ATOM 3900 N N . GLY B 1 73 ? 15.206 46.641 55.592 1.00 27.13 73 GLY B N 1
ATOM 3901 C CA . GLY B 1 73 ? 15.939 45.405 55.720 1.00 7.65 73 GLY B CA 1
ATOM 3902 C C . GLY B 1 73 ? 17.376 45.584 56.118 1.00 24.06 73 GLY B C 1
ATOM 3903 O O . GLY B 1 73 ? 17.920 46.694 56.078 1.00 48.44 73 GLY B O 1
ATOM 3904 N N . ALA B 1 74 ? 18.061 44.505 56.516 1.00 24.67 74 ALA B N 1
ATOM 3905 C CA . ALA B 1 74 ? 19.471 44.702 56.833 1.00 15.58 74 ALA B CA 1
ATOM 3906 C C . ALA B 1 74 ? 20.401 44.466 55.643 1.00 23.41 74 ALA B C 1
ATOM 3907 O O . ALA B 1 74 ? 21.608 44.342 55.870 1.00 35.99 74 ALA B O 1
ATOM 3909 N N . GLY B 1 75 ? 19.897 44.415 54.419 1.00 23.00 75 GLY B N 1
ATOM 3910 C CA . GLY B 1 75 ? 20.679 44.161 53.219 1.00 35.13 75 GLY B CA 1
ATOM 3911 C C . GLY B 1 75 ? 21.726 43.067 53.388 1.00 49.76 75 GLY B C 1
ATOM 3912 O O . GLY B 1 75 ? 21.386 41.928 53.716 1.00 47.84 75 GLY B O 1
ATOM 3913 N N . ASP B 1 76 ? 22.969 43.437 53.170 1.00 59.02 76 ASP B N 1
ATOM 3914 C CA . ASP B 1 76 ? 24.239 42.763 53.397 1.00 62.78 76 ASP B CA 1
ATOM 3915 C C . ASP B 1 76 ? 24.698 43.103 54.823 1.00 59.78 76 ASP B C 1
ATOM 3916 O O . ASP B 1 76 ? 25.552 43.971 54.990 1.00 64.10 76 ASP B O 1
ATOM 3921 N N . TYR B 1 77 ? 24.091 42.413 55.770 1.00 52.45 77 TYR B N 1
ATOM 3922 C CA . TYR B 1 77 ? 24.248 42.513 57.209 1.00 47.26 77 TYR B CA 1
ATOM 3923 C C . TYR B 1 77 ? 25.681 42.915 57.572 1.00 45.76 77 TYR B C 1
ATOM 3924 O O . TYR B 1 77 ? 25.905 43.945 58.196 1.00 41.41 77 TYR B O 1
ATOM 3933 N N . LEU B 1 78 ? 26.589 42.062 57.138 1.00 38.97 78 LEU B N 1
ATOM 3934 C CA . LEU B 1 78 ? 28.028 42.158 57.196 1.00 37.46 78 LEU B CA 1
ATOM 3935 C C . LEU B 1 78 ? 28.567 43.538 56.849 1.00 28.85 78 LEU B C 1
ATOM 3936 O O . LEU B 1 78 ? 29.334 44.118 57.614 1.00 24.06 78 LEU B O 1
ATOM 3941 N N . GLY B 1 79 ? 28.209 44.084 55.690 1.00 19.89 79 GLY B N 1
ATOM 3942 C CA . GLY B 1 79 ? 28.746 45.392 55.299 1.00 19.47 79 GLY B CA 1
ATOM 3943 C C . GLY B 1 79 ? 28.017 46.530 55.977 1.00 25.62 79 GLY B C 1
ATOM 3944 O O . GLY B 1 79 ? 28.595 47.527 56.413 1.00 35.15 79 GLY B O 1
ATOM 3945 N N . THR B 1 80 ? 26.692 46.423 56.098 1.00 22.83 80 THR B N 1
ATOM 3946 C CA . THR B 1 80 ? 25.979 47.474 56.817 1.00 30.15 80 THR B CA 1
ATOM 3947 C C . THR B 1 80 ? 26.453 47.503 58.262 1.00 32.68 80 THR B C 1
ATOM 3948 O O . THR B 1 80 ? 26.716 48.530 58.883 1.00 16.20 80 THR B O 1
ATOM 3952 N N . TYR B 1 81 ? 26.544 46.280 58.784 1.00 21.77 81 TYR B N 1
ATOM 3953 C CA . TYR B 1 81 ? 26.627 46.080 60.220 1.00 25.42 81 TYR B CA 1
ATOM 3954 C C . TYR B 1 81 ? 27.878 45.391 60.703 1.00 22.28 81 TYR B C 1
ATOM 3955 O O . TYR B 1 81 ? 28.315 45.693 61.821 1.00 29.55 81 TYR B O 1
ATOM 3964 N N . GLY B 1 82 ? 28.464 44.496 59.922 1.00 22.97 82 GLY B N 1
ATOM 3965 C CA . GLY B 1 82 ? 29.689 43.832 60.364 1.00 30.62 82 GLY B CA 1
ATOM 3966 C C . GLY B 1 82 ? 29.343 42.574 61.133 1.00 35.04 82 GLY B C 1
ATOM 3967 O O . GLY B 1 82 ? 30.206 41.889 61.672 1.00 49.36 82 GLY B O 1
ATOM 3968 N N . ALA B 1 83 ? 28.043 42.262 61.208 1.00 31.99 83 ALA B N 1
ATOM 3969 C CA . ALA B 1 83 ? 27.698 41.016 61.899 1.00 24.37 83 ALA B CA 1
ATOM 3970 C C . ALA B 1 83 ? 27.685 39.922 60.846 1.00 22.04 83 ALA B C 1
ATOM 3971 O O . ALA B 1 83 ? 26.803 39.923 59.998 1.00 13.38 83 ALA B O 1
ATOM 3973 N N . SER B 1 84 ? 28.636 38.994 60.849 1.00 25.18 84 SER B N 1
ATOM 3974 C CA . SER B 1 84 ? 28.379 37.910 59.886 1.00 21.79 84 SER B CA 1
ATOM 3975 C C . SER B 1 84 ? 28.086 36.665 60.712 1.00 22.02 84 SER B C 1
ATOM 3976 O O . SER B 1 84 ? 28.399 36.621 61.904 1.00 21.63 84 SER B O 1
ATOM 3979 N N . THR B 1 85 ? 27.479 35.677 60.068 1.00 27.15 85 THR B N 1
ATOM 3980 C CA . THR B 1 85 ? 27.139 34.455 60.812 1.00 28.74 85 THR B CA 1
ATOM 3981 C C . THR B 1 85 ? 27.691 33.254 60.072 1.00 34.45 85 THR B C 1
ATOM 3982 O O . THR B 1 85 ? 27.996 33.323 58.865 1.00 19.96 85 THR B O 1
ATOM 3986 N N . SER B 1 86 ? 27.870 32.131 60.769 1.00 40.42 86 SER B N 1
ATOM 3987 C CA . SER B 1 86 ? 28.443 30.944 60.124 1.00 34.55 86 SER B CA 1
ATOM 3988 C C . SER B 1 86 ? 28.447 29.772 61.095 1.00 36.65 86 SER B C 1
ATOM 3989 O O . SER B 1 86 ? 29.089 29.843 62.147 1.00 65.18 86 SER B O 1
ATOM 3992 N N . GLY B 1 87 ? 27.730 28.714 60.746 1.00 32.98 87 GLY B N 1
ATOM 3993 C CA . GLY B 1 87 ? 27.587 27.534 61.577 1.00 26.91 87 GLY B CA 1
ATOM 3994 C C . GLY B 1 87 ? 26.759 27.851 62.815 1.00 38.33 87 GLY B C 1
ATOM 3995 O O . GLY B 1 87 ? 25.548 28.020 62.693 1.00 32.02 87 GLY B O 1
ATOM 3996 N N . ASP B 1 88 ? 27.439 27.931 63.954 1.00 40.11 88 ASP B N 1
ATOM 3997 C CA . ASP B 1 88 ? 26.835 28.251 65.237 1.00 49.13 88 ASP B CA 1
ATOM 3998 C C . ASP B 1 88 ? 27.398 29.554 65.805 1.00 42.94 88 ASP B C 1
ATOM 3999 O O . ASP B 1 88 ? 27.078 29.944 66.928 1.00 43.39 88 ASP B O 1
ATOM 4004 N N . ALA B 1 89 ? 28.239 30.194 64.998 1.00 29.85 89 ALA B N 1
ATOM 4005 C CA . ALA B 1 89 ? 28.939 31.405 65.404 1.00 19.91 89 ALA B CA 1
ATOM 4006 C C . ALA B 1 89 ? 28.358 32.644 64.730 1.00 26.44 89 ALA B C 1
ATOM 4007 O O . ALA B 1 89 ? 28.474 32.795 63.515 1.00 23.00 89 ALA B O 1
ATOM 4009 N N . LEU B 1 90 ? 27.738 33.504 65.520 1.00 26.74 90 LEU B N 1
ATOM 4010 C CA . LEU B 1 90 ? 27.219 34.803 65.109 1.00 10.90 90 LEU B CA 1
ATOM 4011 C C . LEU B 1 90 ? 28.317 35.827 65.342 1.00 9.22 90 LEU B C 1
ATOM 4012 O O . LEU B 1 90 ? 28.597 36.165 66.500 1.00 34.60 90 LEU B O 1
ATOM 4017 N N . THR B 1 91 ? 28.985 36.309 64.313 1.00 25.12 91 THR B N 1
ATOM 4018 C CA . THR B 1 91 ? 30.165 37.158 64.517 1.00 25.46 91 THR B CA 1
ATOM 4019 C C . THR B 1 91 ? 29.803 38.631 64.492 1.00 24.54 91 THR B C 1
ATOM 4020 O O . THR B 1 91 ? 28.941 39.045 63.709 1.00 39.13 91 THR B O 1
ATOM 4024 N N . LEU B 1 92 ? 30.401 39.483 65.323 1.00 28.10 92 LEU B N 1
ATOM 4025 C CA . LEU B 1 92 ? 29.990 40.883 65.306 1.00 35.17 92 LEU B CA 1
ATOM 4026 C C . LEU B 1 92 ? 31.144 41.849 65.570 1.00 31.98 92 LEU B C 1
ATOM 4027 O O . LEU B 1 92 ? 31.640 41.895 66.698 1.00 18.51 92 LEU B O 1
ATOM 4032 N N . LYS B 1 93 ? 31.503 42.588 64.533 1.00 33.81 93 LYS B N 1
ATOM 4033 C CA . LYS B 1 93 ? 32.551 43.600 64.596 1.00 27.60 93 LYS B CA 1
ATOM 4034 C C . LYS B 1 93 ? 32.090 44.786 65.439 1.00 22.42 93 LYS B C 1
ATOM 4035 O O . LYS B 1 93 ? 30.880 45.027 65.511 1.00 18.52 93 LYS B O 1
ATOM 4041 N N . PHE B 1 94 ? 33.049 45.487 66.020 1.00 21.75 94 PHE B N 1
ATOM 4042 C CA . PHE B 1 94 ? 32.798 46.736 66.731 1.00 24.78 94 PHE B CA 1
ATOM 4043 C C . PHE B 1 94 ? 32.388 47.793 65.711 1.00 38.48 94 PHE B C 1
ATOM 4044 O O . PHE B 1 94 ? 31.210 48.109 65.542 1.00 43.12 94 PHE B O 1
ATOM 4052 N N . VAL B 1 95 ? 33.401 48.315 65.016 1.00 28.07 95 VAL B N 1
ATOM 4053 C CA . VAL B 1 95 ? 33.151 49.363 64.036 1.00 20.69 95 VAL B CA 1
ATOM 4054 C C . VAL B 1 95 ? 33.118 48.853 62.599 1.00 21.86 95 VAL B C 1
ATOM 4055 O O . VAL B 1 95 ? 33.932 48.044 62.156 1.00 16.15 95 VAL B O 1
ATOM 4059 N N . THR B 1 96 ? 32.126 49.372 61.884 1.00 34.35 96 THR B N 1
ATOM 4060 C CA . THR B 1 96 ? 31.973 49.200 60.446 1.00 35.83 96 THR B CA 1
ATOM 4061 C C . THR B 1 96 ? 32.131 50.563 59.776 1.00 39.64 96 THR B C 1
ATOM 4062 O O . THR B 1 96 ? 31.152 51.245 59.473 1.00 65.00 96 THR B O 1
ATOM 4066 N N . LYS B 1 97 ? 33.378 50.987 59.553 1.00 32.08 97 LYS B N 1
ATOM 4067 C CA . LYS B 1 97 ? 33.550 52.273 58.871 1.00 31.04 97 LYS B CA 1
ATOM 4068 C C . LYS B 1 97 ? 33.307 52.038 57.383 1.00 37.10 97 LYS B C 1
ATOM 4069 O O . LYS B 1 97 ? 34.160 51.481 56.693 1.00 52.19 97 LYS B O 1
ATOM 4075 N N . HIS B 1 98 ? 32.137 52.439 56.882 1.00 36.93 98 HIS B N 1
ATOM 4076 C CA . HIS B 1 98 ? 31.848 52.135 55.488 1.00 41.19 98 HIS B CA 1
ATOM 4077 C C . HIS B 1 98 ? 32.007 53.359 54.574 1.00 51.27 98 HIS B C 1
ATOM 4078 O O . HIS B 1 98 ? 32.425 54.428 55.007 1.00 46.89 98 HIS B O 1
ATOM 4085 N N . GLU B 1 99 ? 31.642 53.064 53.348 1.00 59.82 99 GLU B N 1
ATOM 4086 C CA . GLU B 1 99 ? 31.576 53.767 52.091 1.00 50.81 99 GLU B CA 1
ATOM 4087 C C . GLU B 1 99 ? 30.666 54.986 52.178 1.00 57.68 99 GLU B C 1
ATOM 4088 O O . GLU B 1 99 ? 30.670 55.890 51.345 1.00 28.43 99 GLU B O 1
ATOM 4094 N N . TYR B 1 100 ? 29.848 55.016 53.225 1.00 70.11 100 TYR B N 1
ATOM 4095 C CA . TYR B 1 100 ? 28.938 56.119 53.505 1.00 73.13 100 TYR B CA 1
ATOM 4096 C C . TYR B 1 100 ? 28.931 56.380 55.009 1.00 73.67 100 TYR B C 1
ATOM 4097 O O . TYR B 1 100 ? 27.968 56.886 55.583 1.00 69.07 100 TYR B O 1
ATOM 4106 N N . GLY B 1 101 ? 30.050 56.019 55.643 1.00 74.29 101 GLY B N 1
ATOM 4107 C CA . GLY B 1 101 ? 30.191 56.272 57.058 1.00 73.56 101 GLY B CA 1
ATOM 4108 C C . GLY B 1 101 ? 30.936 55.213 57.845 1.00 70.96 101 GLY B C 1
ATOM 4109 O O . GLY B 1 101 ? 32.061 54.861 57.492 1.00 59.71 101 GLY B O 1
ATOM 4110 N N . THR B 1 102 ? 30.275 54.745 58.896 1.00 64.30 102 THR B N 1
ATOM 4111 C CA . THR B 1 102 ? 30.800 53.970 60.003 1.00 50.07 102 THR B CA 1
ATOM 4112 C C . THR B 1 102 ? 29.706 53.583 60.989 1.00 43.44 102 THR B C 1
ATOM 4113 O O . THR B 1 102 ? 28.931 54.483 61.330 1.00 18.53 102 THR B O 1
ATOM 4117 N N . ASN B 1 103 ? 29.622 52.338 61.441 1.00 40.88 103 ASN B N 1
ATOM 4118 C CA . ASN B 1 103 ? 28.534 51.868 62.291 1.00 43.81 103 ASN B CA 1
ATOM 4119 C C . ASN B 1 103 ? 28.860 51.714 63.774 1.00 43.30 103 ASN B C 1
ATOM 4120 O O . ASN B 1 103 ? 29.933 51.234 64.134 1.00 49.95 103 ASN B O 1
ATOM 4125 N N . VAL B 1 104 ? 27.928 52.094 64.654 1.00 36.42 104 VAL B N 1
ATOM 4126 C CA . VAL B 1 104 ? 28.109 51.937 66.087 1.00 40.04 104 VAL B CA 1
ATOM 4127 C C . VAL B 1 104 ? 27.538 50.612 66.599 1.00 44.64 104 VAL B C 1
ATOM 4128 O O . VAL B 1 104 ? 26.330 50.518 66.827 1.00 41.66 104 VAL B O 1
ATOM 4132 N N . GLY B 1 105 ? 28.409 49.624 66.776 1.00 42.34 105 GLY B N 1
ATOM 4133 C CA . GLY B 1 105 ? 28.087 48.336 67.364 1.00 26.15 105 GLY B CA 1
ATOM 4134 C C . GLY B 1 105 ? 26.785 47.757 66.864 1.00 26.91 105 GLY B C 1
ATOM 4135 O O . GLY B 1 105 ? 26.405 47.983 65.711 1.00 14.78 105 GLY B O 1
ATOM 4136 N N . SER B 1 106 ? 26.075 46.989 67.691 1.00 18.38 106 SER B N 1
ATOM 4137 C CA . SER B 1 106 ? 24.863 46.341 67.167 1.00 27.05 106 SER B CA 1
ATOM 4138 C C . SER B 1 106 ? 24.184 45.510 68.246 1.00 29.06 106 SER B C 1
ATOM 4139 O O . SER B 1 106 ? 24.832 45.016 69.167 1.00 29.59 106 SER B O 1
ATOM 4142 N N . ARG B 1 107 ? 22.867 45.352 68.163 1.00 37.12 107 ARG B N 1
ATOM 4143 C CA . ARG B 1 107 ? 22.117 44.488 69.065 1.00 33.27 107 ARG B CA 1
ATOM 4144 C C . ARG B 1 107 ? 21.426 43.402 68.239 1.00 30.70 107 ARG B C 1
ATOM 4145 O O . ARG B 1 107 ? 20.905 43.703 67.160 1.00 41.67 107 ARG B O 1
ATOM 4153 N N . PHE B 1 108 ? 21.429 42.161 68.719 1.00 19.12 108 PHE B N 1
ATOM 4154 C CA . PHE B 1 108 ? 20.823 41.084 67.945 1.00 18.29 108 PHE B CA 1
ATOM 4155 C C . PHE B 1 108 ? 19.821 40.271 68.748 1.00 28.72 108 PHE B C 1
ATOM 4156 O O . PHE B 1 108 ? 19.822 40.261 69.977 1.00 20.12 108 PHE B O 1
ATOM 4164 N N . TYR B 1 109 ? 18.955 39.549 68.033 1.00 26.46 109 TYR B N 1
ATOM 4165 C CA . TYR B 1 109 ? 18.024 38.665 68.737 1.00 19.28 109 TYR B CA 1
ATOM 4166 C C . TYR B 1 109 ? 18.097 37.285 68.116 1.00 18.22 109 TYR B C 1
ATOM 4167 O O . TYR B 1 109 ? 18.322 37.145 66.917 1.00 24.70 109 TYR B O 1
ATOM 4176 N N . LEU B 1 110 ? 17.919 36.227 68.907 1.00 23.65 110 LEU B N 1
ATOM 4177 C CA . LEU B 1 110 ? 17.771 34.916 68.261 1.00 21.48 110 LEU B CA 1
ATOM 4178 C C . LEU B 1 110 ? 16.286 34.625 68.091 1.00 23.77 110 LEU B C 1
ATOM 4179 O O . LEU B 1 110 ? 15.532 34.687 69.068 1.00 39.44 110 LEU B O 1
ATOM 4184 N N . MET B 1 111 ? 15.832 34.322 66.874 1.00 25.53 111 MET B N 1
ATOM 4185 C CA . MET B 1 111 ? 14.390 34.127 66.743 1.00 19.41 111 MET B CA 1
ATOM 4186 C C . MET B 1 111 ? 14.055 32.638 66.585 1.00 18.08 111 MET B C 1
ATOM 4187 O O . MET B 1 111 ? 14.925 31.781 66.639 1.00 11.20 111 MET B O 1
ATOM 4192 N N . ASN B 1 112 ? 12.768 32.444 66.378 1.00 15.94 112 ASN B N 1
ATOM 4193 C CA . ASN B 1 112 ? 12.063 31.180 66.301 1.00 14.98 112 ASN B CA 1
ATOM 4194 C C . ASN B 1 112 ? 11.199 31.173 65.054 1.00 33.46 112 ASN B C 1
ATOM 4195 O O . ASN B 1 112 ? 9.975 31.192 65.095 1.00 25.52 112 ASN B O 1
ATOM 4200 N N . GLY B 1 113 ? 11.818 31.172 63.871 1.00 35.91 113 GLY B N 1
ATOM 4201 C CA . GLY B 1 113 ? 10.931 31.433 62.729 1.00 32.58 113 GLY B CA 1
ATOM 4202 C C . GLY B 1 113 ? 11.037 32.930 62.449 1.00 37.15 113 GLY B C 1
ATOM 4203 O O . GLY B 1 113 ? 11.230 33.712 63.378 1.00 27.90 113 GLY B O 1
ATOM 4204 N N . PRO B 1 114 ? 10.927 33.288 61.181 1.00 32.54 114 PRO B N 1
ATOM 4205 C CA . PRO B 1 114 ? 11.254 34.626 60.714 1.00 29.92 114 PRO B CA 1
ATOM 4206 C C . PRO B 1 114 ? 10.324 35.736 61.215 1.00 19.46 114 PRO B C 1
ATOM 4207 O O . PRO B 1 114 ? 10.510 36.810 60.625 1.00 18.86 114 PRO B O 1
ATOM 4211 N N . ASP B 1 115 ? 9.470 35.471 62.182 1.00 15.98 115 ASP B N 1
ATOM 4212 C CA . ASP B 1 115 ? 8.467 36.333 62.761 1.00 14.03 115 ASP B CA 1
ATOM 4213 C C . ASP B 1 115 ? 8.305 36.264 64.278 1.00 11.64 115 ASP B C 1
ATOM 4214 O O . ASP B 1 115 ? 7.379 36.892 64.805 1.00 28.40 115 ASP B O 1
ATOM 4219 N N . LYS B 1 116 ? 9.121 35.524 65.018 1.00 21.68 116 LYS B N 1
ATOM 4220 C CA . LYS B 1 116 ? 8.976 35.419 66.463 1.00 26.87 116 LYS B CA 1
ATOM 4221 C C . LYS B 1 116 ? 10.357 35.243 67.099 1.00 20.62 116 LYS B C 1
ATOM 4222 O O . LYS B 1 116 ? 11.164 34.536 66.494 1.00 17.43 116 LYS B O 1
ATOM 4228 N N . TYR B 1 117 ? 10.570 35.857 68.248 1.00 26.16 117 TYR B N 1
ATOM 4229 C CA . TYR B 1 117 ? 11.805 35.680 69.015 1.00 19.34 117 TYR B CA 1
ATOM 4230 C C . TYR B 1 117 ? 11.780 34.341 69.735 1.00 29.53 117 TYR B C 1
ATOM 4231 O O . TYR B 1 117 ? 10.785 33.993 70.376 1.00 48.15 117 TYR B O 1
ATOM 4240 N N . GLN B 1 118 ? 12.855 33.554 69.647 1.00 35.28 118 GLN B N 1
ATOM 4241 C CA . GLN B 1 118 ? 12.828 32.288 70.386 1.00 34.80 118 GLN B CA 1
ATOM 4242 C C . GLN B 1 118 ? 12.704 32.617 71.871 1.00 39.54 118 GLN B C 1
ATOM 4243 O O . GLN B 1 118 ? 13.593 33.290 72.397 1.00 17.86 118 GLN B O 1
ATOM 4249 N N . MET B 1 119 ? 11.623 32.167 72.499 1.00 32.75 119 MET B N 1
ATOM 4250 C CA . MET B 1 119 ? 11.481 32.427 73.938 1.00 27.46 119 MET B CA 1
ATOM 4251 C C . MET B 1 119 ? 12.126 31.295 74.716 1.00 17.70 119 MET B C 1
ATOM 4252 O O . MET B 1 119 ? 12.084 30.137 74.291 1.00 34.95 119 MET B O 1
ATOM 4257 N N . PHE B 1 120 ? 12.750 31.614 75.849 1.00 30.20 120 PHE B N 1
ATOM 4258 C CA . PHE B 1 120 ? 13.386 30.573 76.656 1.00 17.82 120 PHE B CA 1
ATOM 4259 C C . PHE B 1 120 ? 12.691 30.487 78.015 1.00 26.55 120 PHE B C 1
ATOM 4260 O O . PHE B 1 120 ? 11.865 31.356 78.306 1.00 37.27 120 PHE B O 1
ATOM 4268 N N . ASN B 1 121 ? 13.023 29.460 78.779 1.00 32.91 121 ASN B N 1
ATOM 4269 C CA . ASN B 1 121 ? 12.435 29.191 80.087 1.00 35.33 121 ASN B CA 1
ATOM 4270 C C . ASN B 1 121 ? 13.515 29.030 81.145 1.00 30.33 121 ASN B C 1
ATOM 4271 O O . ASN B 1 121 ? 14.049 27.938 81.337 1.00 26.06 121 ASN B O 1
ATOM 4276 N N . LEU B 1 122 ? 13.861 30.110 81.829 1.00 28.11 122 LEU B N 1
ATOM 4277 C CA . LEU B 1 122 ? 15.025 30.159 82.684 1.00 20.41 122 LEU B CA 1
ATOM 4278 C C . LEU B 1 122 ? 14.908 29.432 84.012 1.00 16.35 122 LEU B C 1
ATOM 4279 O O . LEU B 1 122 ? 15.890 28.884 84.518 1.00 30.39 122 LEU B O 1
ATOM 4284 N N . MET B 1 123 ? 13.721 29.482 84.615 1.00 20.11 123 MET B N 1
ATOM 4285 C CA . MET B 1 123 ? 13.643 28.915 85.962 1.00 30.59 123 MET B CA 1
ATOM 4286 C C . MET B 1 123 ? 13.969 27.423 85.934 1.00 37.48 123 MET B C 1
ATOM 4287 O O . MET B 1 123 ? 13.285 26.608 85.319 1.00 45.43 123 MET B O 1
ATOM 4292 N N . GLY B 1 124 ? 15.058 27.089 86.618 1.00 26.26 124 GLY B N 1
ATOM 4293 C CA . GLY B 1 124 ? 15.583 25.750 86.726 1.00 22.36 124 GLY B CA 1
ATOM 4294 C C . GLY B 1 124 ? 16.524 25.408 85.594 1.00 31.47 124 GLY B C 1
ATOM 4295 O O . GLY B 1 124 ? 17.147 24.343 85.621 1.00 60.00 124 GLY B O 1
ATOM 4296 N N . ASN B 1 125 ? 16.631 26.290 84.605 1.00 24.95 125 ASN B N 1
ATOM 4297 C CA . ASN B 1 125 ? 17.421 25.995 83.408 1.00 28.12 125 ASN B CA 1
ATOM 4298 C C . ASN B 1 125 ? 18.757 26.719 83.374 1.00 24.73 125 ASN B C 1
ATOM 4299 O O . ASN B 1 125 ? 19.184 27.384 84.319 1.00 14.38 125 ASN B O 1
ATOM 4304 N N . GLU B 1 126 ? 19.464 26.573 82.256 1.00 27.08 126 GLU B N 1
ATOM 4305 C CA . GLU B 1 126 ? 20.806 27.092 82.080 1.00 18.67 126 GLU B CA 1
ATOM 4306 C C . GLU B 1 126 ? 21.145 27.249 80.594 1.00 35.10 126 GLU B C 1
ATOM 4307 O O . GLU B 1 126 ? 20.720 26.485 79.721 1.00 19.40 126 GLU B O 1
ATOM 4313 N N . LEU B 1 127 ? 21.927 28.298 80.372 1.00 40.32 127 LEU B N 1
ATOM 4314 C CA . LEU B 1 127 ? 22.426 28.763 79.099 1.00 25.46 127 LEU B CA 1
ATOM 4315 C C . LEU B 1 127 ? 23.945 28.620 79.028 1.00 30.58 127 LEU B C 1
ATOM 4316 O O . LEU B 1 127 ? 24.661 29.270 79.792 1.00 18.43 127 LEU B O 1
ATOM 4321 N N . ALA B 1 128 ? 24.395 27.775 78.110 1.00 22.78 128 ALA B N 1
ATOM 4322 C CA . ALA B 1 128 ? 25.802 27.602 77.797 1.00 26.17 128 ALA B CA 1
ATOM 4323 C C . ALA B 1 128 ? 26.128 28.179 76.423 1.00 31.57 128 ALA B C 1
ATOM 4324 O O . ALA B 1 128 ? 25.377 27.990 75.464 1.00 22.87 128 ALA B O 1
ATOM 4326 N N . PHE B 1 129 ? 27.255 28.877 76.336 1.00 38.24 129 PHE B N 1
ATOM 4327 C CA . PHE B 1 129 ? 27.745 29.379 75.051 1.00 24.68 129 PHE B CA 1
ATOM 4328 C C . PHE B 1 129 ? 29.275 29.427 75.069 1.00 18.19 129 PHE B C 1
ATOM 4329 O O . PHE B 1 129 ? 29.840 29.300 76.154 1.00 20.53 129 PHE B O 1
ATOM 4337 N N . ASP B 1 130 ? 29.911 29.607 73.929 1.00 21.60 130 ASP B N 1
ATOM 4338 C CA . ASP B 1 130 ? 31.319 29.947 73.809 1.00 23.67 130 ASP B CA 1
ATOM 4339 C C . ASP B 1 130 ? 31.444 31.388 73.302 1.00 22.86 130 ASP B C 1
ATOM 4340 O O . ASP B 1 130 ? 30.532 31.913 72.669 1.00 53.27 130 ASP B O 1
ATOM 4345 N N . VAL B 1 131 ? 32.574 32.018 73.582 1.00 18.74 131 VAL B N 1
ATOM 4346 C CA . VAL B 1 131 ? 32.832 33.387 73.173 1.00 22.39 131 VAL B CA 1
ATOM 4347 C C . VAL B 1 131 ? 34.325 33.658 73.038 1.00 24.34 131 VAL B C 1
ATOM 4348 O O . VAL B 1 131 ? 35.085 33.338 73.960 1.00 32.02 131 VAL B O 1
ATOM 4352 N N . ASP B 1 132 ? 34.750 34.245 71.917 1.00 13.75 132 ASP B N 1
ATOM 4353 C CA . ASP B 1 132 ? 36.102 34.788 71.878 1.00 17.80 132 ASP B CA 1
ATOM 4354 C C . ASP B 1 132 ? 35.983 36.322 71.886 1.00 15.72 132 ASP B C 1
ATOM 4355 O O . ASP B 1 132 ? 35.325 36.871 70.998 1.00 11.82 132 ASP B O 1
ATOM 4360 N N . LEU B 1 133 ? 36.593 36.934 72.887 1.00 26.84 133 LEU B N 1
ATOM 4361 C CA . LEU B 1 133 ? 36.437 38.372 73.101 1.00 25.50 133 LEU B CA 1
ATOM 4362 C C . LEU B 1 133 ? 37.787 39.057 73.276 1.00 29.95 133 LEU B C 1
ATOM 4363 O O . LEU B 1 133 ? 37.866 40.184 73.757 1.00 17.49 133 LEU B O 1
ATOM 4368 N N . SER B 1 134 ? 38.845 38.358 72.870 1.00 31.10 134 SER B N 1
ATOM 4369 C CA . SER B 1 134 ? 40.211 38.801 73.041 1.00 15.65 134 SER B CA 1
ATOM 4370 C C . SER B 1 134 ? 40.464 40.181 72.434 1.00 18.80 134 SER B C 1
ATOM 4371 O O . SER B 1 134 ? 41.405 40.827 72.902 1.00 19.87 134 SER B O 1
ATOM 4374 N N . THR B 1 135 ? 39.672 40.585 71.455 1.00 25.44 135 THR B N 1
ATOM 4375 C CA . THR B 1 135 ? 39.856 41.832 70.725 1.00 27.71 135 THR B CA 1
ATOM 4376 C C . THR B 1 135 ? 38.794 42.878 71.070 1.00 27.33 135 THR B C 1
ATOM 4377 O O . THR B 1 135 ? 38.535 43.800 70.296 1.00 47.44 135 THR B O 1
ATOM 4381 N N . VAL B 1 136 ? 38.210 42.720 72.240 1.00 20.62 136 VAL B N 1
ATOM 4382 C CA . VAL B 1 136 ? 37.181 43.571 72.830 1.00 14.33 136 VAL B CA 1
ATOM 4383 C C . VAL B 1 136 ? 37.780 44.416 73.936 1.00 19.89 136 VAL B C 1
ATOM 4384 O O . VAL B 1 136 ? 37.746 44.078 75.124 1.00 17.91 136 VAL B O 1
ATOM 4388 N N . GLU B 1 137 ? 38.375 45.552 73.588 1.00 16.66 137 GLU B N 1
ATOM 4389 C CA . GLU B 1 137 ? 39.155 46.347 74.529 1.00 33.49 137 GLU B CA 1
ATOM 4390 C C . GLU B 1 137 ? 38.368 47.023 75.646 1.00 32.17 137 GLU B C 1
ATOM 4391 O O . GLU B 1 137 ? 37.138 46.956 75.672 1.00 15.31 137 GLU B O 1
ATOM 4397 N N . CYS B 1 138 ? 39.109 47.664 76.560 1.00 22.71 138 CYS B N 1
ATOM 4398 C CA . CYS B 1 138 ? 38.563 48.542 77.584 1.00 13.07 138 CYS B CA 1
ATOM 4399 C C . CYS B 1 138 ? 37.488 49.417 76.949 1.00 23.17 138 CYS B C 1
ATOM 4400 O O . CYS B 1 138 ? 37.755 49.932 75.850 1.00 44.40 138 CYS B O 1
ATOM 4403 N N . GLY B 1 139 ? 36.308 49.607 77.540 1.00 18.08 139 GLY B N 1
ATOM 4404 C CA . GLY B 1 139 ? 35.388 50.489 76.826 1.00 25.76 139 GLY B CA 1
ATOM 4405 C C . GLY B 1 139 ? 34.947 49.840 75.522 1.00 27.51 139 GLY B C 1
ATOM 4406 O O . GLY B 1 139 ? 35.210 50.336 74.430 1.00 46.97 139 GLY B O 1
ATOM 4407 N N . ILE B 1 140 ? 34.279 48.724 75.691 1.00 26.88 140 ILE B N 1
ATOM 4408 C CA . ILE B 1 140 ? 33.586 47.868 74.763 1.00 30.93 140 ILE B CA 1
ATOM 4409 C C . ILE B 1 140 ? 32.887 46.784 75.597 1.00 28.97 140 ILE B C 1
ATOM 4410 O O . ILE B 1 140 ? 33.475 46.310 76.571 1.00 20.64 140 ILE B O 1
ATOM 4415 N N . ASN B 1 141 ? 31.675 46.427 75.224 1.00 29.46 141 ASN B N 1
ATOM 4416 C CA . ASN B 1 141 ? 30.928 45.439 75.997 1.00 26.82 141 ASN B CA 1
ATOM 4417 C C . ASN B 1 141 ? 30.393 44.372 75.040 1.00 24.03 141 ASN B C 1
ATOM 4418 O O . ASN B 1 141 ? 29.420 44.594 74.325 1.00 34.40 141 ASN B O 1
ATOM 4423 N N . SER B 1 142 ? 31.100 43.253 75.070 1.00 13.84 142 SER B N 1
ATOM 4424 C CA . SER B 1 142 ? 30.713 41.972 74.526 1.00 27.74 142 SER B CA 1
ATOM 4425 C C . SER B 1 142 ? 29.599 41.425 75.441 1.00 26.84 142 SER B C 1
ATOM 4426 O O . SER B 1 142 ? 29.933 40.820 76.458 1.00 19.70 142 SER B O 1
ATOM 4429 N N . ALA B 1 143 ? 28.391 41.711 75.006 1.00 23.33 143 ALA B N 1
ATOM 4430 C CA . ALA B 1 143 ? 27.144 41.501 75.703 1.00 35.98 143 ALA B CA 1
ATOM 4431 C C . ALA B 1 143 ? 26.288 40.377 75.134 1.00 38.97 143 ALA B C 1
ATOM 4432 O O . ALA B 1 143 ? 26.013 40.300 73.938 1.00 45.73 143 ALA B O 1
ATOM 4434 N N . LEU B 1 144 ? 25.857 39.497 76.029 1.00 33.17 144 LEU B N 1
ATOM 4435 C CA . LEU B 1 144 ? 24.837 38.509 75.691 1.00 26.48 144 LEU B CA 1
ATOM 4436 C C . LEU B 1 144 ? 23.876 38.455 76.869 1.00 22.67 144 LEU B C 1
ATOM 4437 O O . LEU B 1 144 ? 24.391 38.572 77.987 1.00 26.47 144 LEU B O 1
ATOM 4442 N N . TYR B 1 145 ? 22.576 38.319 76.665 1.00 14.80 145 TYR B N 1
ATOM 4443 C CA . TYR B 1 145 ? 21.651 38.351 77.790 1.00 17.48 145 TYR B CA 1
ATOM 4444 C C . TYR B 1 145 ? 20.217 37.995 77.387 1.00 18.73 145 TYR B C 1
ATOM 4445 O O . TYR B 1 145 ? 19.928 37.728 76.218 1.00 13.13 145 TYR B O 1
ATOM 4454 N N . PHE B 1 146 ? 19.329 37.979 78.382 1.00 25.13 146 PHE B N 1
ATOM 4455 C CA . PHE B 1 146 ? 17.926 37.634 78.260 1.00 20.65 146 PHE B CA 1
ATOM 4456 C C . PHE B 1 146 ? 16.986 38.778 78.611 1.00 19.89 146 PHE B C 1
ATOM 4457 O O . PHE B 1 146 ? 16.911 39.196 79.763 1.00 26.36 146 PHE B O 1
ATOM 4465 N N . VAL B 1 147 ? 16.229 39.297 77.641 1.00 23.16 147 VAL B N 1
ATOM 4466 C CA . VAL B 1 147 ? 15.317 40.353 78.116 1.00 22.86 147 VAL B CA 1
ATOM 4467 C C . VAL B 1 147 ? 13.880 39.944 77.871 1.00 9.08 147 VAL B C 1
ATOM 4468 O O . VAL B 1 147 ? 13.520 39.367 76.846 1.00 20.24 147 VAL B O 1
ATOM 4472 N N . ALA B 1 148 ? 13.007 40.217 78.824 1.00 8.96 148 ALA B N 1
ATOM 4473 C CA . ALA B 1 148 ? 11.610 39.845 78.635 1.00 8.19 148 ALA B CA 1
ATOM 4474 C C . ALA B 1 148 ? 10.791 40.872 77.853 1.00 23.15 148 ALA B C 1
ATOM 4475 O O . ALA B 1 148 ? 10.031 41.587 78.522 1.00 13.78 148 ALA B O 1
ATOM 4477 N N . MET B 1 149 ? 11.005 40.871 76.573 1.00 13.31 149 MET B N 1
ATOM 4478 C CA . MET B 1 149 ? 10.519 41.260 75.286 1.00 23.00 149 MET B CA 1
ATOM 4479 C C . MET B 1 149 ? 9.383 40.338 74.849 1.00 31.45 149 MET B C 1
ATOM 4480 O O . MET B 1 149 ? 9.432 39.132 75.116 1.00 47.57 149 MET B O 1
ATOM 4485 N N . GLU B 1 150 ? 8.339 40.822 74.181 1.00 23.17 150 GLU B N 1
ATOM 4486 C CA . GLU B 1 150 ? 7.307 39.842 73.794 1.00 26.63 150 GLU B CA 1
ATOM 4487 C C . GLU B 1 150 ? 7.854 38.855 72.787 1.00 35.69 150 GLU B C 1
ATOM 4488 O O . GLU B 1 150 ? 8.925 39.071 72.207 1.00 42.76 150 GLU B O 1
ATOM 4494 N N . GLU B 1 151 ? 7.161 37.742 72.538 1.00 37.21 151 GLU B N 1
ATOM 4495 C CA . GLU B 1 151 ? 7.641 36.839 71.498 1.00 33.74 151 GLU B CA 1
ATOM 4496 C C . GLU B 1 151 ? 7.374 37.447 70.126 1.00 30.63 151 GLU B C 1
ATOM 4497 O O . GLU B 1 151 ? 8.034 37.081 69.148 1.00 24.41 151 GLU B O 1
ATOM 4503 N N . ASP B 1 152 ? 6.412 38.379 70.045 1.00 20.83 152 ASP B N 1
ATOM 4504 C CA . ASP B 1 152 ? 6.145 38.920 68.700 1.00 15.03 152 ASP B CA 1
ATOM 4505 C C . ASP B 1 152 ? 6.735 40.304 68.463 1.00 22.35 152 ASP B C 1
ATOM 4506 O O . ASP B 1 152 ? 6.380 40.949 67.472 1.00 20.24 152 ASP B O 1
ATOM 4511 N N . GLY B 1 153 ? 7.641 40.829 69.279 1.00 22.53 153 GLY B N 1
ATOM 4512 C CA . GLY B 1 153 ? 8.182 42.172 69.047 1.00 10.66 153 GLY B CA 1
ATOM 4513 C C . GLY B 1 153 ? 7.230 43.223 69.579 1.00 13.03 153 GLY B C 1
ATOM 4514 O O . GLY B 1 153 ? 7.554 44.409 69.602 1.00 38.89 153 GLY B O 1
ATOM 4515 N N . GLY B 1 154 ? 6.041 42.812 70.007 1.00 25.45 154 GLY B N 1
ATOM 4516 C CA . GLY B 1 154 ? 5.007 43.704 70.502 1.00 21.58 154 GLY B CA 1
ATOM 4517 C C . GLY B 1 154 ? 3.982 43.993 69.418 1.00 26.32 154 GLY B C 1
ATOM 4518 O O . GLY B 1 154 ? 3.331 45.033 69.475 1.00 36.76 154 GLY B O 1
ATOM 4519 N N . MET B 1 155 ? 3.893 43.059 68.488 1.00 25.47 155 MET B N 1
ATOM 4520 C CA . MET B 1 155 ? 3.038 43.016 67.327 1.00 30.74 155 MET B CA 1
ATOM 4521 C C . MET B 1 155 ? 1.556 43.124 67.700 1.00 43.71 155 MET B C 1
ATOM 4522 O O . MET B 1 155 ? 0.861 44.023 67.221 1.00 51.78 155 MET B O 1
ATOM 4527 N N . ALA B 1 156 ? 1.101 42.205 68.540 1.00 41.96 156 ALA B N 1
ATOM 4528 C CA . ALA B 1 156 ? -0.267 42.098 69.024 1.00 32.05 156 ALA B CA 1
ATOM 4529 C C . ALA B 1 156 ? -0.620 43.153 70.065 1.00 33.50 156 ALA B C 1
ATOM 4530 O O . ALA B 1 156 ? -1.630 43.854 69.968 1.00 43.10 156 ALA B O 1
ATOM 4532 N N . SER B 1 157 ? 0.233 43.264 71.083 1.00 30.93 157 SER B N 1
ATOM 4533 C CA . SER B 1 157 ? 0.029 44.261 72.125 1.00 19.87 157 SER B CA 1
ATOM 4534 C C . SER B 1 157 ? -0.122 45.654 71.506 1.00 31.95 157 SER B C 1
ATOM 4535 O O . SER B 1 157 ? -0.858 46.476 72.062 1.00 27.02 157 SER B O 1
ATOM 4538 N N . TYR B 1 158 ? 0.565 45.887 70.398 1.00 32.38 158 TYR B N 1
ATOM 4539 C CA . TYR B 1 158 ? 0.742 47.159 69.722 1.00 31.51 158 TYR B CA 1
ATOM 4540 C C . TYR B 1 158 ? 0.542 47.072 68.219 1.00 34.80 158 TYR B C 1
ATOM 4541 O O . TYR B 1 158 ? 1.523 47.080 67.472 1.00 37.97 158 TYR B O 1
ATOM 4550 N N . PRO B 1 159 ? -0.697 47.001 67.745 1.00 32.58 159 PRO B N 1
ATOM 4551 C CA . PRO B 1 159 ? -0.981 46.956 66.305 1.00 25.54 159 PRO B CA 1
ATOM 4552 C C . PRO B 1 159 ? -0.463 48.134 65.497 1.00 25.18 159 PRO B C 1
ATOM 4553 O O . PRO B 1 159 ? -0.571 48.139 64.267 1.00 26.29 159 PRO B O 1
ATOM 4557 N N . SER B 1 160 ? 0.106 49.159 66.110 1.00 32.37 160 SER B N 1
ATOM 4558 C CA . SER B 1 160 ? 0.612 50.294 65.330 1.00 38.99 160 SER B CA 1
ATOM 4559 C C . SER B 1 160 ? 2.047 50.047 64.886 1.00 39.13 160 SER B C 1
ATOM 4560 O O . SER B 1 160 ? 2.736 50.867 64.283 1.00 24.34 160 SER B O 1
ATOM 4563 N N . ASN B 1 161 ? 2.515 48.852 65.233 1.00 35.43 161 ASN B N 1
ATOM 4564 C CA . ASN B 1 161 ? 3.877 48.432 64.908 1.00 26.10 161 ASN B CA 1
ATOM 4565 C C . ASN B 1 161 ? 3.775 47.336 63.855 1.00 9.04 161 ASN B C 1
ATOM 4566 O O . ASN B 1 161 ? 3.505 46.188 64.227 1.00 39.05 161 ASN B O 1
ATOM 4571 N N . GLN B 1 162 ? 3.961 47.689 62.591 1.00 30.19 162 GLN B N 1
ATOM 4572 C CA . GLN B 1 162 ? 3.794 46.744 61.494 1.00 41.22 162 GLN B CA 1
ATOM 4573 C C . GLN B 1 162 ? 5.050 45.955 61.161 1.00 30.59 162 GLN B C 1
ATOM 4574 O O . GLN B 1 162 ? 5.115 45.339 60.088 1.00 44.37 162 GLN B O 1
ATOM 4580 N N . ALA B 1 163 ? 6.064 45.924 62.022 1.00 28.04 163 ALA B N 1
ATOM 4581 C CA . ALA B 1 163 ? 7.246 45.152 61.629 1.00 16.22 163 ALA B CA 1
ATOM 4582 C C . ALA B 1 163 ? 7.465 43.931 62.513 1.00 27.09 163 ALA B C 1
ATOM 4583 O O . ALA B 1 163 ? 7.823 42.850 62.031 1.00 22.87 163 ALA B O 1
ATOM 4585 N N . GLY B 1 164 ? 7.257 44.078 63.815 1.00 26.47 164 GLY B N 1
ATOM 4586 C CA . GLY B 1 164 ? 7.423 42.967 64.739 1.00 18.51 164 GLY B CA 1
ATOM 4587 C C . GLY B 1 164 ? 8.796 42.322 64.599 1.00 25.01 164 GLY B C 1
ATOM 4588 O O . GLY B 1 164 ? 9.683 42.920 63.992 1.00 21.13 164 GLY B O 1
ATOM 4589 N N . ALA B 1 165 ? 8.917 41.132 65.141 1.00 11.09 165 ALA B N 1
ATOM 4590 C CA . ALA B 1 165 ? 10.074 40.314 65.402 1.00 27.73 165 ALA B CA 1
ATOM 4591 C C . ALA B 1 165 ? 11.019 40.191 64.214 1.00 35.00 165 ALA B C 1
ATOM 4592 O O . ALA B 1 165 ? 12.237 40.180 64.414 1.00 18.43 165 ALA B O 1
ATOM 4594 N N . ARG B 1 166 ? 10.444 40.104 63.019 1.00 41.46 166 ARG B N 1
ATOM 4595 C CA . ARG B 1 166 ? 11.229 39.964 61.796 1.00 36.91 166 ARG B CA 1
ATOM 4596 C C . ARG B 1 166 ? 12.005 41.243 61.508 1.00 30.64 166 ARG B C 1
ATOM 4597 O O . ARG B 1 166 ? 13.012 41.214 60.805 1.00 41.55 166 ARG B O 1
ATOM 4605 N N . TYR B 1 167 ? 11.539 42.375 62.051 1.00 17.64 167 TYR B N 1
ATOM 4606 C CA . TYR B 1 167 ? 12.337 43.593 61.872 1.00 14.58 167 TYR B CA 1
ATOM 4607 C C . TYR B 1 167 ? 12.975 43.999 63.198 1.00 24.82 167 TYR B C 1
ATOM 4608 O O . TYR B 1 167 ? 13.565 45.065 63.399 1.00 16.55 167 TYR B O 1
ATOM 4617 N N . GLY B 1 168 ? 12.899 43.090 64.169 1.00 28.09 168 GLY B N 1
ATOM 4618 C CA . GLY B 1 168 ? 13.631 43.244 65.411 1.00 32.01 168 GLY B CA 1
ATOM 4619 C C . GLY B 1 168 ? 13.196 44.427 66.233 1.00 24.38 168 GLY B C 1
ATOM 4620 O O . GLY B 1 168 ? 13.986 45.285 66.641 1.00 35.71 168 GLY B O 1
ATOM 4621 N N . THR B 1 169 ? 11.900 44.516 66.549 1.00 14.84 169 THR B N 1
ATOM 4622 C CA . THR B 1 169 ? 11.526 45.691 67.350 1.00 25.05 169 THR B CA 1
ATOM 4623 C C . THR B 1 169 ? 11.207 45.328 68.793 1.00 24.26 169 THR B C 1
ATOM 4624 O O . THR B 1 169 ? 11.303 44.185 69.235 1.00 26.19 169 THR B O 1
ATOM 4628 N N . GLY B 1 170 ? 10.809 46.328 69.571 1.00 19.17 170 GLY B N 1
ATOM 4629 C CA . GLY B 1 170 ? 10.258 46.147 70.886 1.00 26.82 170 GLY B CA 1
ATOM 4630 C C . GLY B 1 170 ? 11.234 45.753 71.966 1.00 28.81 170 GLY B C 1
ATOM 4631 O O . GLY B 1 170 ? 10.841 45.146 72.972 1.00 13.31 170 GLY B O 1
ATOM 4632 N N . TYR B 1 171 ? 12.499 46.113 71.755 1.00 27.08 171 TYR B N 1
ATOM 4633 C CA . TYR B 1 171 ? 13.511 45.881 72.773 1.00 29.03 171 TYR B CA 1
ATOM 4634 C C . TYR B 1 171 ? 13.041 46.412 74.124 1.00 26.12 171 TYR B C 1
ATOM 4635 O O . TYR B 1 171 ? 12.257 47.363 74.163 1.00 30.69 171 TYR B O 1
ATOM 4644 N N . CYS B 1 172 ? 13.516 45.789 75.188 1.00 21.74 172 CYS B N 1
ATOM 4645 C CA . CYS B 1 172 ? 13.189 46.197 76.546 1.00 21.89 172 CYS B CA 1
ATOM 4646 C C . CYS B 1 172 ? 14.210 45.607 77.519 1.00 21.63 172 CYS B C 1
ATOM 4647 O O . CYS B 1 172 ? 14.481 44.406 77.489 1.00 32.42 172 CYS B O 1
ATOM 4650 N N . ASP B 1 173 ? 14.760 46.473 78.357 1.00 16.82 173 ASP B N 1
ATOM 4651 C CA . ASP B 1 173 ? 15.621 46.071 79.469 1.00 6.47 173 ASP B CA 1
ATOM 4652 C C . ASP B 1 173 ? 15.298 46.837 80.740 1.00 12.03 173 ASP B C 1
ATOM 4653 O O . ASP B 1 173 ? 14.214 47.370 80.968 1.00 12.19 173 ASP B O 1
ATOM 4658 N N . ALA B 1 174 ? 16.251 46.919 81.681 1.00 18.22 174 ALA B N 1
ATOM 4659 C CA . ALA B 1 174 ? 15.845 47.420 83.000 1.00 12.38 174 ALA B CA 1
ATOM 4660 C C . ALA B 1 174 ? 16.351 48.832 83.239 1.00 17.96 174 ALA B C 1
ATOM 4661 O O . ALA B 1 174 ? 15.977 49.451 84.233 1.00 15.55 174 ALA B O 1
ATOM 4663 N N . GLN B 1 175 ? 17.201 49.350 82.357 1.00 24.72 175 GLN B N 1
ATOM 4664 C CA . GLN B 1 175 ? 17.506 50.779 82.438 1.00 17.35 175 GLN B CA 1
ATOM 4665 C C . GLN B 1 175 ? 16.463 51.526 81.602 1.00 20.06 175 GLN B C 1
ATOM 4666 O O . GLN B 1 175 ? 16.501 52.753 81.534 1.00 11.87 175 GLN B O 1
ATOM 4672 N N . CYS B 1 176 ? 15.589 50.759 80.969 1.00 23.22 176 CYS B N 1
ATOM 4673 C CA . CYS B 1 176 ? 14.554 51.294 80.081 1.00 14.65 176 CYS B CA 1
ATOM 4674 C C . CYS B 1 176 ? 15.192 51.844 78.814 1.00 16.45 176 CYS B C 1
ATOM 4675 O O . CYS B 1 176 ? 16.277 52.422 78.897 1.00 39.35 176 CYS B O 1
ATOM 4678 N N . ALA B 1 177 ? 14.551 51.662 77.651 1.00 14.69 177 ALA B N 1
ATOM 4679 C CA . ALA B 1 177 ? 15.149 52.145 76.413 1.00 18.66 177 ALA B CA 1
ATOM 4680 C C . ALA B 1 177 ? 14.605 53.480 75.918 1.00 20.85 177 ALA B C 1
ATOM 4681 O O . ALA B 1 177 ? 13.794 53.547 74.991 1.00 25.97 177 ALA B O 1
ATOM 4683 N N . ARG B 1 178 ? 15.061 54.587 76.493 1.00 12.46 178 ARG B N 1
ATOM 4684 C CA . ARG B 1 178 ? 14.632 55.892 76.005 1.00 17.41 178 ARG B CA 1
ATOM 4685 C C . ARG B 1 178 ? 15.436 56.320 74.787 1.00 24.09 178 ARG B C 1
ATOM 4686 O O . ARG B 1 178 ? 15.248 57.447 74.329 1.00 28.22 178 ARG B O 1
ATOM 4694 N N . ASP B 1 179 ? 16.277 55.399 74.338 1.00 16.06 179 ASP B N 1
ATOM 4695 C CA . ASP B 1 179 ? 17.087 55.539 73.143 1.00 18.35 179 ASP B CA 1
ATOM 4696 C C . ASP B 1 179 ? 16.402 54.943 71.915 1.00 28.88 179 ASP B C 1
ATOM 4697 O O . ASP B 1 179 ? 16.899 55.043 70.791 1.00 26.98 179 ASP B O 1
ATOM 4702 N N . LEU B 1 180 ? 15.252 54.315 72.132 1.00 35.15 180 LEU B N 1
ATOM 4703 C CA . LEU B 1 180 ? 14.507 53.656 71.066 1.00 35.81 180 LEU B CA 1
ATOM 4704 C C . LEU B 1 180 ? 13.693 54.655 70.252 1.00 34.06 180 LEU B C 1
ATOM 4705 O O . LEU B 1 180 ? 12.891 55.438 70.759 1.00 22.32 180 LEU B O 1
ATOM 4710 N N . LYS B 1 181 ? 13.940 54.594 68.947 1.00 24.32 181 LYS B N 1
ATOM 4711 C CA . LYS B 1 181 ? 13.263 55.438 67.985 1.00 22.50 181 LYS B CA 1
ATOM 4712 C C . LYS B 1 181 ? 11.761 55.226 68.086 1.00 30.26 181 LYS B C 1
ATOM 4713 O O . LYS B 1 181 ? 10.953 56.128 67.886 1.00 38.78 181 LYS B O 1
ATOM 4719 N N . PHE B 1 182 ? 11.428 53.983 68.405 1.00 35.27 182 PHE B N 1
ATOM 4720 C CA . PHE B 1 182 ? 10.061 53.513 68.525 1.00 38.21 182 PHE B CA 1
ATOM 4721 C C . PHE B 1 182 ? 9.861 52.737 69.824 1.00 37.11 182 PHE B C 1
ATOM 4722 O O . PHE B 1 182 ? 10.562 51.741 70.026 1.00 22.32 182 PHE B O 1
ATOM 4730 N N . VAL B 1 183 ? 8.927 53.184 70.653 1.00 39.19 183 VAL B N 1
ATOM 4731 C CA . VAL B 1 183 ? 8.627 52.509 71.909 1.00 34.01 183 VAL B CA 1
ATOM 4732 C C . VAL B 1 183 ? 7.119 52.312 72.059 1.00 31.03 183 VAL B C 1
ATOM 4733 O O . VAL B 1 183 ? 6.368 53.192 71.628 1.00 58.65 183 VAL B O 1
ATOM 4737 N N . GLY B 1 184 ? 6.709 51.193 72.641 1.00 17.71 184 GLY B N 1
ATOM 4738 C CA . GLY B 1 184 ? 5.318 50.809 72.781 1.00 33.57 184 GLY B CA 1
ATOM 4739 C C . GLY B 1 184 ? 4.493 51.124 71.545 1.00 47.92 184 GLY B C 1
ATOM 4740 O O . GLY B 1 184 ? 3.353 51.576 71.673 1.00 69.69 184 GLY B O 1
ATOM 4741 N N . GLY B 1 185 ? 5.085 50.897 70.380 1.00 57.22 185 GLY B N 1
ATOM 4742 C CA . GLY B 1 185 ? 4.539 51.159 69.072 1.00 59.68 185 GLY B CA 1
ATOM 4743 C C . GLY B 1 185 ? 4.650 52.594 68.616 1.00 58.87 185 GLY B C 1
ATOM 4744 O O . GLY B 1 185 ? 4.225 52.940 67.504 1.00 51.08 185 GLY B O 1
ATOM 4745 N N . LYS B 1 186 ? 5.201 53.496 69.441 1.00 50.12 186 LYS B N 1
ATOM 4746 C CA . LYS B 1 186 ? 5.215 54.885 68.962 1.00 40.31 186 LYS B CA 1
ATOM 4747 C C . LYS B 1 186 ? 6.619 55.454 68.830 1.00 42.18 186 LYS B C 1
ATOM 4748 O O . LYS B 1 186 ? 7.605 55.040 69.428 1.00 41.50 186 LYS B O 1
ATOM 4754 N N . ALA B 1 187 ? 6.701 56.463 67.965 1.00 36.42 187 ALA B N 1
ATOM 4755 C CA . ALA B 1 187 ? 7.975 57.098 67.662 1.00 37.12 187 ALA B CA 1
ATOM 4756 C C . ALA B 1 187 ? 8.330 58.127 68.721 1.00 39.58 187 ALA B C 1
ATOM 4757 O O . ALA B 1 187 ? 7.510 58.973 69.084 1.00 53.39 187 ALA B O 1
ATOM 4759 N N . ASN B 1 188 ? 9.555 58.086 69.232 1.00 33.20 188 ASN B N 1
ATOM 4760 C CA . ASN B 1 188 ? 9.960 59.066 70.229 1.00 29.63 188 ASN B CA 1
ATOM 4761 C C . ASN B 1 188 ? 10.294 60.401 69.586 1.00 28.35 188 ASN B C 1
ATOM 4762 O O . ASN B 1 188 ? 11.233 61.074 70.013 1.00 31.06 188 ASN B O 1
ATOM 4767 N N . ILE B 1 189 ? 9.578 60.843 68.553 1.00 32.02 189 ILE B N 1
ATOM 4768 C CA . ILE B 1 189 ? 10.008 62.093 67.920 1.00 31.06 189 ILE B CA 1
ATOM 4769 C C . ILE B 1 189 ? 9.784 63.288 68.834 1.00 27.74 189 ILE B C 1
ATOM 4770 O O . ILE B 1 189 ? 10.653 64.155 68.966 1.00 40.51 189 ILE B O 1
ATOM 4775 N N . GLU B 1 190 ? 8.624 63.354 69.483 1.00 17.49 190 GLU B N 1
ATOM 4776 C CA . GLU B 1 190 ? 8.372 64.457 70.410 1.00 32.53 190 GLU B CA 1
ATOM 4777 C C . GLU B 1 190 ? 9.272 64.374 71.632 1.00 36.18 190 GLU B C 1
ATOM 4778 O O . GLU B 1 190 ? 9.639 63.307 72.121 1.00 39.65 190 GLU B O 1
ATOM 4784 N N . GLY B 1 191 ? 9.676 65.534 72.148 1.00 34.44 191 GLY B N 1
ATOM 4785 C CA . GLY B 1 191 ? 10.643 65.537 73.237 1.00 34.77 191 GLY B CA 1
ATOM 4786 C C . GLY B 1 191 ? 11.997 64.994 72.845 1.00 30.48 191 GLY B C 1
ATOM 4787 O O . GLY B 1 191 ? 12.878 64.836 73.696 1.00 25.33 191 GLY B O 1
ATOM 4788 N N . TRP B 1 192 ? 12.252 64.685 71.567 1.00 32.72 192 TRP B N 1
ATOM 4789 C CA . TRP B 1 192 ? 13.547 64.099 71.227 1.00 29.15 192 TRP B CA 1
ATOM 4790 C C . TRP B 1 192 ? 14.680 65.126 71.336 1.00 32.83 192 TRP B C 1
ATOM 4791 O O . TRP B 1 192 ? 14.695 66.180 70.715 1.00 20.92 192 TRP B O 1
ATOM 4802 N N . LYS B 1 193 ? 15.643 64.726 72.150 1.00 35.41 193 LYS B N 1
ATOM 4803 C CA . LYS B 1 193 ? 16.875 65.420 72.465 1.00 28.00 193 LYS B CA 1
ATOM 4804 C C . LYS B 1 193 ? 18.039 64.651 71.844 1.00 30.65 193 LYS B C 1
ATOM 4805 O O . LYS B 1 193 ? 18.323 63.549 72.308 1.00 23.59 193 LYS B O 1
ATOM 4811 N N . SER B 1 194 ? 18.655 65.220 70.820 1.00 32.38 194 SER B N 1
ATOM 4812 C CA . SER B 1 194 ? 19.749 64.618 70.081 1.00 33.20 194 SER B CA 1
ATOM 4813 C C . SER B 1 194 ? 20.896 64.255 71.020 1.00 45.50 194 SER B C 1
ATOM 4814 O O . SER B 1 194 ? 21.198 64.962 71.982 1.00 42.13 194 SER B O 1
ATOM 4817 N N . SER B 1 195 ? 21.548 63.135 70.714 1.00 47.02 195 SER B N 1
ATOM 4818 C CA . SER B 1 195 ? 22.694 62.745 71.517 1.00 46.76 195 SER B CA 1
ATOM 4819 C C . SER B 1 195 ? 23.761 63.837 71.502 1.00 50.22 195 SER B C 1
ATOM 4820 O O . SER B 1 195 ? 23.997 64.488 70.487 1.00 31.66 195 SER B O 1
ATOM 4823 N N . THR B 1 196 ? 24.399 63.983 72.657 1.00 50.99 196 THR B N 1
ATOM 4824 C CA . THR B 1 196 ? 25.564 64.845 72.754 1.00 55.99 196 THR B CA 1
ATOM 4825 C C . THR B 1 196 ? 26.588 64.395 71.705 1.00 50.60 196 THR B C 1
ATOM 4826 O O . THR B 1 196 ? 26.640 64.936 70.608 1.00 59.30 196 THR B O 1
ATOM 4830 N N . SER B 1 197 ? 27.339 63.395 72.107 1.00 47.19 197 SER B N 1
ATOM 4831 C CA . SER B 1 197 ? 28.470 62.748 71.491 1.00 43.28 197 SER B CA 1
ATOM 4832 C C . SER B 1 197 ? 28.113 61.769 70.384 1.00 51.21 197 SER B C 1
ATOM 4833 O O . SER B 1 197 ? 28.439 61.986 69.213 1.00 63.77 197 SER B O 1
ATOM 4836 N N . ASP B 1 198 ? 27.448 60.665 70.721 1.00 50.60 198 ASP B N 1
ATOM 4837 C CA . ASP B 1 198 ? 27.087 59.683 69.697 1.00 43.29 198 ASP B CA 1
ATOM 4838 C C . ASP B 1 198 ? 26.199 60.328 68.641 1.00 30.04 198 ASP B C 1
ATOM 4839 O O . ASP B 1 198 ? 25.103 60.784 68.957 1.00 46.58 198 ASP B O 1
ATOM 4844 N N . PRO B 1 199 ? 26.679 60.367 67.407 1.00 21.95 199 PRO B N 1
ATOM 4845 C CA . PRO B 1 199 ? 26.079 61.209 66.376 1.00 21.53 199 PRO B CA 1
ATOM 4846 C C . PRO B 1 199 ? 24.764 60.626 65.869 1.00 30.03 199 PRO B C 1
ATOM 4847 O O . PRO B 1 199 ? 24.003 61.326 65.201 1.00 42.44 199 PRO B O 1
ATOM 4851 N N . ASN B 1 200 ? 24.524 59.351 66.177 1.00 34.23 200 ASN B N 1
ATOM 4852 C CA . ASN B 1 200 ? 23.271 58.724 65.747 1.00 31.65 200 ASN B CA 1
ATOM 4853 C C . ASN B 1 200 ? 22.591 58.038 66.935 1.00 36.40 200 ASN B C 1
ATOM 4854 O O . ASN B 1 200 ? 22.072 56.927 66.832 1.00 18.33 200 ASN B O 1
ATOM 4859 N N . ALA B 1 201 ? 22.593 58.737 68.060 1.00 29.78 201 ALA B N 1
ATOM 4860 C CA . ALA B 1 201 ? 22.010 58.370 69.334 1.00 32.96 201 ALA B CA 1
ATOM 4861 C C . ALA B 1 201 ? 21.013 59.416 69.819 1.00 31.36 201 ALA B C 1
ATOM 4862 O O . ALA B 1 201 ? 21.123 60.580 69.429 1.00 32.08 201 ALA B O 1
ATOM 4864 N N . GLY B 1 202 ? 20.048 59.085 70.665 1.00 23.56 202 GLY B N 1
ATOM 4865 C CA . GLY B 1 202 ? 19.124 60.071 71.194 1.00 28.15 202 GLY B CA 1
ATOM 4866 C C . GLY B 1 202 ? 18.299 59.594 72.373 1.00 20.74 202 GLY B C 1
ATOM 4867 O O . GLY B 1 202 ? 18.375 58.440 72.787 1.00 31.12 202 GLY B O 1
ATOM 4868 N N . VAL B 1 203 ? 17.498 60.487 72.951 1.00 21.19 203 VAL B N 1
ATOM 4869 C CA . VAL B 1 203 ? 16.586 60.214 74.043 1.00 29.82 203 VAL B CA 1
ATOM 4870 C C . VAL B 1 203 ? 15.256 60.951 73.861 1.00 39.55 203 VAL B C 1
ATOM 4871 O O . VAL B 1 203 ? 15.147 62.173 73.755 1.00 22.61 203 VAL B O 1
ATOM 4875 N N . GLY B 1 204 ? 14.161 60.186 73.830 1.00 38.99 204 GLY B N 1
ATOM 4876 C CA . GLY B 1 204 ? 12.842 60.795 73.770 1.00 29.46 204 GLY B CA 1
ATOM 4877 C C . GLY B 1 204 ? 12.124 60.741 75.111 1.00 31.67 204 GLY B C 1
ATOM 4878 O O . GLY B 1 204 ? 12.765 60.550 76.147 1.00 31.29 204 GLY B O 1
ATOM 4879 N N . PRO B 1 205 ? 10.804 60.904 75.091 1.00 18.98 205 PRO B N 1
ATOM 4880 C CA . PRO B 1 205 ? 9.970 60.866 76.289 1.00 26.04 205 PRO B CA 1
ATOM 4881 C C . PRO B 1 205 ? 9.542 59.465 76.691 1.00 31.43 205 PRO B C 1
ATOM 4882 O O . PRO B 1 205 ? 8.952 59.252 77.757 1.00 28.84 205 PRO B O 1
ATOM 4886 N N . TYR B 1 206 ? 9.782 58.443 75.864 1.00 24.58 206 TYR B N 1
ATOM 4887 C CA . TYR B 1 206 ? 9.287 57.133 76.331 1.00 24.98 206 TYR B CA 1
ATOM 4888 C C . TYR B 1 206 ? 10.373 56.080 76.390 1.00 21.35 206 TYR B C 1
ATOM 4889 O O . TYR B 1 206 ? 11.292 56.031 75.568 1.00 12.46 206 TYR B O 1
ATOM 4898 N N . GLY B 1 207 ? 10.313 55.162 77.359 1.00 19.03 207 GLY B N 1
ATOM 4899 C CA . GLY B 1 207 ? 11.310 54.087 77.382 1.00 12.53 207 GLY B CA 1
ATOM 4900 C C . GLY B 1 207 ? 10.658 52.720 77.537 1.00 6.09 207 GLY B C 1
ATOM 4901 O O . GLY B 1 207 ? 9.572 52.623 78.102 1.00 16.77 207 GLY B O 1
ATOM 4902 N N . SER B 1 208 ? 11.312 51.662 77.042 1.00 11.16 208 SER B N 1
ATOM 4903 C CA . SER B 1 208 ? 10.667 50.347 77.037 1.00 20.46 208 SER B CA 1
ATOM 4904 C C . SER B 1 208 ? 11.232 49.458 78.117 1.00 15.27 208 SER B C 1
ATOM 4905 O O . SER B 1 208 ? 12.344 48.961 78.049 1.00 37.63 208 SER B O 1
ATOM 4908 N N . CYS B 1 209 ? 10.460 49.249 79.209 1.00 7.75 209 CYS B N 1
ATOM 4909 C CA . CYS B 1 209 ? 11.208 48.506 80.238 1.00 13.26 209 CYS B CA 1
ATOM 4910 C C . CYS B 1 209 ? 10.675 47.071 80.290 1.00 15.54 209 CYS B C 1
ATOM 4911 O O . CYS B 1 209 ? 9.787 46.731 79.507 1.00 44.28 209 CYS B O 1
ATOM 4914 N N . CYS B 1 210 ? 11.267 46.304 81.191 1.00 16.61 210 CYS B N 1
ATOM 4915 C CA . CYS B 1 210 ? 10.993 44.893 81.442 1.00 33.16 210 CYS B CA 1
ATOM 4916 C C . CYS B 1 210 ? 12.184 44.257 82.152 1.00 30.89 210 CYS B C 1
ATOM 4917 O O . CYS B 1 210 ? 13.288 44.805 82.126 1.00 25.35 210 CYS B O 1
ATOM 4920 N N . ALA B 1 211 ? 12.010 43.111 82.800 1.00 30.23 211 ALA B N 1
ATOM 4921 C CA . ALA B 1 211 ? 13.126 42.564 83.583 1.00 37.66 211 ALA B CA 1
ATOM 4922 C C . ALA B 1 211 ? 14.321 42.254 82.696 1.00 40.50 211 ALA B C 1
ATOM 4923 O O . ALA B 1 211 ? 14.236 42.317 81.467 1.00 52.23 211 ALA B O 1
ATOM 4925 N N . GLU B 1 212 ? 15.466 41.935 83.306 1.00 41.39 212 GLU B N 1
ATOM 4926 C CA . GLU B 1 212 ? 16.670 41.723 82.509 1.00 34.84 212 GLU B CA 1
ATOM 4927 C C . GLU B 1 212 ? 17.729 40.948 83.292 1.00 35.04 212 GLU B C 1
ATOM 4928 O O . GLU B 1 212 ? 18.271 41.473 84.269 1.00 25.97 212 GLU B O 1
ATOM 4934 N N . ILE B 1 213 ? 17.983 39.737 82.824 1.00 29.37 213 ILE B N 1
ATOM 4935 C CA . ILE B 1 213 ? 18.906 38.756 83.366 1.00 18.97 213 ILE B CA 1
ATOM 4936 C C . ILE B 1 213 ? 20.240 38.716 82.622 1.00 33.66 213 ILE B C 1
ATOM 4937 O O . ILE B 1 213 ? 20.433 37.870 81.745 1.00 36.36 213 ILE B O 1
ATOM 4942 N N . ASP B 1 214 ? 21.108 39.634 83.016 1.00 33.21 214 ASP B N 1
ATOM 4943 C CA . ASP B 1 214 ? 22.409 39.912 82.455 1.00 20.58 214 ASP B CA 1
ATOM 4944 C C . ASP B 1 214 ? 23.387 38.747 82.539 1.00 15.22 214 ASP B C 1
ATOM 4945 O O . ASP B 1 214 ? 24.317 38.783 83.345 1.00 18.16 214 ASP B O 1
ATOM 4950 N N . VAL B 1 215 ? 23.168 37.761 81.688 1.00 24.05 215 VAL B N 1
ATOM 4951 C CA . VAL B 1 215 ? 24.049 36.603 81.572 1.00 21.70 215 VAL B CA 1
ATOM 4952 C C . VAL B 1 215 ? 25.507 36.996 81.411 1.00 30.30 215 VAL B C 1
ATOM 4953 O O . VAL B 1 215 ? 26.396 36.352 81.980 1.00 36.50 215 VAL B O 1
ATOM 4957 N N . TRP B 1 216 ? 25.795 38.055 80.654 1.00 25.28 216 TRP B N 1
ATOM 4958 C CA . TRP B 1 216 ? 27.189 38.386 80.371 1.00 26.21 216 TRP B CA 1
ATOM 4959 C C . TRP B 1 216 ? 27.395 39.770 79.762 1.00 14.07 216 TRP B C 1
ATOM 4960 O O . TRP B 1 216 ? 27.036 39.979 78.605 1.00 25.84 216 TRP B O 1
ATOM 4971 N N . GLU B 1 217 ? 27.983 40.691 80.509 1.00 12.31 217 GLU B N 1
ATOM 4972 C CA . GLU B 1 217 ? 28.546 41.945 80.018 1.00 14.72 217 GLU B CA 1
ATOM 4973 C C . GLU B 1 217 ? 30.042 41.943 80.309 1.00 6.99 217 GLU B C 1
ATOM 4974 O O . GLU B 1 217 ? 30.399 41.561 81.425 1.00 10.11 217 GLU B O 1
ATOM 4980 N N . SER B 1 218 ? 30.922 42.294 79.377 1.00 10.05 218 SER B N 1
ATOM 4981 C CA . SER B 1 218 ? 32.348 42.114 79.650 1.00 13.06 218 SER B CA 1
ATOM 4982 C C . SER B 1 218 ? 33.217 42.542 78.473 1.00 25.86 218 SER B C 1
ATOM 4983 O O . SER B 1 218 ? 32.708 42.737 77.367 1.00 37.09 218 SER B O 1
ATOM 4986 N N . ASN B 1 219 ? 34.503 42.665 78.728 1.00 24.37 219 ASN B N 1
ATOM 4987 C CA . ASN B 1 219 ? 35.591 42.868 77.794 1.00 34.90 219 ASN B CA 1
ATOM 4988 C C . ASN B 1 219 ? 36.655 41.789 78.051 1.00 36.98 219 ASN B C 1
ATOM 4989 O O . ASN B 1 219 ? 36.364 40.808 78.739 1.00 41.12 219 ASN B O 1
ATOM 4994 N N . ALA B 1 220 ? 37.861 41.976 77.522 1.00 23.32 220 ALA B N 1
ATOM 4995 C CA . ALA B 1 220 ? 38.963 41.069 77.822 1.00 24.97 220 ALA B CA 1
ATOM 4996 C C . ALA B 1 220 ? 39.605 41.448 79.158 1.00 33.72 220 ALA B C 1
ATOM 4997 O O . ALA B 1 220 ? 40.598 40.814 79.527 1.00 16.64 220 ALA B O 1
ATOM 4999 N N . TYR B 1 221 ? 39.031 42.450 79.832 1.00 22.08 221 TYR B N 1
ATOM 5000 C CA . TYR B 1 221 ? 39.568 42.845 81.133 1.00 15.26 221 TYR B CA 1
ATOM 5001 C C . TYR B 1 221 ? 38.639 42.486 82.292 1.00 13.81 221 TYR B C 1
ATOM 5002 O O . TYR B 1 221 ? 39.123 42.000 83.319 1.00 33.77 221 TYR B O 1
ATOM 5011 N N . ALA B 1 222 ? 37.336 42.703 82.148 1.00 20.61 222 ALA B N 1
ATOM 5012 C CA . ALA B 1 222 ? 36.387 42.451 83.226 1.00 30.10 222 ALA B CA 1
ATOM 5013 C C . ALA B 1 222 ? 35.022 41.989 82.712 1.00 45.14 222 ALA B C 1
ATOM 5014 O O . ALA B 1 222 ? 34.614 42.448 81.644 1.00 61.77 222 ALA B O 1
ATOM 5016 N N . PHE B 1 223 ? 34.363 41.121 83.469 1.00 43.19 223 PHE B N 1
ATOM 5017 C CA . PHE B 1 223 ? 33.015 40.621 83.237 1.00 36.50 223 PHE B CA 1
ATOM 5018 C C . PHE B 1 223 ? 32.107 40.907 84.438 1.00 20.34 223 PHE B C 1
ATOM 5019 O O . PHE B 1 223 ? 32.622 41.198 85.514 1.00 15.29 223 PHE B O 1
ATOM 5027 N N . ALA B 1 224 ? 30.800 40.790 84.246 1.00 19.03 224 ALA B N 1
ATOM 5028 C CA . ALA B 1 224 ? 29.830 40.841 85.327 1.00 23.59 224 ALA B CA 1
ATOM 5029 C C . ALA B 1 224 ? 28.549 40.063 85.026 1.00 30.41 224 ALA B C 1
ATOM 5030 O O . ALA B 1 224 ? 27.876 40.227 84.007 1.00 19.63 224 ALA B O 1
ATOM 5032 N N . PHE B 1 225 ? 28.193 39.201 85.974 1.00 34.92 225 PHE B N 1
ATOM 5033 C CA . PHE B 1 225 ? 26.901 38.504 85.894 1.00 38.84 225 PHE B CA 1
ATOM 5034 C C . PHE B 1 225 ? 25.875 39.318 86.660 1.00 36.78 225 PHE B C 1
ATOM 5035 O O . PHE B 1 225 ? 26.214 39.766 87.767 1.00 21.37 225 PHE B O 1
ATOM 5043 N N . THR B 1 226 ? 24.656 39.613 86.199 1.00 37.32 226 THR B N 1
ATOM 5044 C CA . THR B 1 226 ? 23.867 40.545 87.013 1.00 43.71 226 THR B CA 1
ATOM 5045 C C . THR B 1 226 ? 22.385 40.630 86.680 1.00 43.18 226 THR B C 1
ATOM 5046 O O . THR B 1 226 ? 21.978 41.331 85.743 1.00 18.50 226 THR B O 1
ATOM 5050 N N . PRO B 1 227 ? 21.576 39.935 87.472 1.00 34.61 227 PRO B N 1
ATOM 5051 C CA . PRO B 1 227 ? 20.127 39.933 87.274 1.00 30.53 227 PRO B CA 1
ATOM 5052 C C . PRO B 1 227 ? 19.522 41.301 87.590 1.00 32.01 227 PRO B C 1
ATOM 5053 O O . PRO B 1 227 ? 20.054 41.992 88.459 1.00 48.20 227 PRO B O 1
ATOM 5057 N N . HIS B 1 228 ? 18.455 41.645 86.886 1.00 28.54 228 HIS B N 1
ATOM 5058 C CA . HIS B 1 228 ? 17.736 42.908 86.987 1.00 27.02 228 HIS B CA 1
ATOM 5059 C C . HIS B 1 228 ? 16.238 42.610 87.091 1.00 29.94 228 HIS B C 1
ATOM 5060 O O . HIS B 1 228 ? 15.695 41.982 86.177 1.00 29.62 228 HIS B O 1
ATOM 5067 N N . ALA B 1 229 ? 15.621 43.054 88.183 1.00 21.99 229 ALA B N 1
ATOM 5068 C CA . ALA B 1 229 ? 14.189 42.804 88.357 1.00 20.22 229 ALA B CA 1
ATOM 5069 C C . ALA B 1 229 ? 13.389 44.105 88.366 1.00 19.88 229 ALA B C 1
ATOM 5070 O O . ALA B 1 229 ? 13.980 45.149 88.658 1.00 34.61 229 ALA B O 1
ATOM 5072 N N . CYS B 1 230 ? 12.099 44.034 88.065 1.00 15.73 230 CYS B N 1
ATOM 5073 C CA . CYS B 1 230 ? 11.231 45.212 88.089 1.00 15.04 230 CYS B CA 1
ATOM 5074 C C . CYS B 1 230 ? 9.964 45.022 88.906 1.00 15.89 230 CYS B C 1
ATOM 5075 O O . CYS B 1 230 ? 9.548 43.900 89.192 1.00 35.86 230 CYS B O 1
ATOM 5078 N N . THR B 1 231 ? 9.301 46.130 89.274 1.00 16.16 231 THR B N 1
ATOM 5079 C CA . THR B 1 231 ? 8.015 45.987 89.957 1.00 35.72 231 THR B CA 1
ATOM 5080 C C . THR B 1 231 ? 6.897 45.754 88.936 1.00 43.14 231 THR B C 1
ATOM 5081 O O . THR B 1 231 ? 5.718 45.675 89.278 1.00 53.42 231 THR B O 1
ATOM 5085 N N . THR B 1 232 ? 7.298 45.641 87.687 1.00 36.32 232 THR B N 1
ATOM 5086 C CA . THR B 1 232 ? 6.610 45.129 86.526 1.00 31.18 232 THR B CA 1
ATOM 5087 C C . THR B 1 232 ? 7.640 44.411 85.657 1.00 34.44 232 THR B C 1
ATOM 5088 O O . THR B 1 232 ? 8.547 45.054 85.120 1.00 50.89 232 THR B O 1
ATOM 5092 N N . ASN B 1 233 ? 7.545 43.085 85.522 1.00 24.42 233 ASN B N 1
ATOM 5093 C CA . ASN B 1 233 ? 8.718 42.467 84.886 1.00 21.13 233 ASN B CA 1
ATOM 5094 C C . ASN B 1 233 ? 8.483 42.261 83.402 1.00 21.72 233 ASN B C 1
ATOM 5095 O O . ASN B 1 233 ? 9.424 42.184 82.613 1.00 39.67 233 ASN B O 1
ATOM 5100 N N . GLU B 1 234 ? 7.220 42.189 83.009 1.00 27.41 234 GLU B N 1
ATOM 5101 C CA . GLU B 1 234 ? 6.912 42.039 81.584 1.00 34.11 234 GLU B CA 1
ATOM 5102 C C . GLU B 1 234 ? 7.087 43.397 80.916 1.00 41.26 234 GLU B C 1
ATOM 5103 O O . GLU B 1 234 ? 7.146 44.368 81.687 1.00 29.79 234 GLU B O 1
ATOM 5109 N N . TYR B 1 235 ? 7.181 43.456 79.595 1.00 40.75 235 TYR B N 1
ATOM 5110 C CA . TYR B 1 235 ? 7.359 44.700 78.839 1.00 39.71 235 TYR B CA 1
ATOM 5111 C C . TYR B 1 235 ? 6.398 45.750 79.383 1.00 32.81 235 TYR B C 1
ATOM 5112 O O . TYR B 1 235 ? 5.299 45.429 79.828 1.00 35.92 235 TYR B O 1
ATOM 5121 N N . HIS B 1 236 ? 6.797 47.016 79.360 1.00 26.14 236 HIS B N 1
ATOM 5122 C CA . HIS B 1 236 ? 5.876 48.033 79.867 1.00 25.15 236 HIS B CA 1
ATOM 5123 C C . HIS B 1 236 ? 6.443 49.409 79.561 1.00 24.25 236 HIS B C 1
ATOM 5124 O O . HIS B 1 236 ? 7.663 49.537 79.466 1.00 27.16 236 HIS B O 1
ATOM 5131 N N . VAL B 1 237 ? 5.584 50.419 79.409 1.00 23.41 237 VAL B N 1
ATOM 5132 C CA . VAL B 1 237 ? 6.161 51.685 78.946 1.00 23.58 237 VAL B CA 1
ATOM 5133 C C . VAL B 1 237 ? 6.236 52.689 80.080 1.00 21.55 237 VAL B C 1
ATOM 5134 O O . VAL B 1 237 ? 5.294 52.870 80.860 1.00 13.23 237 VAL B O 1
ATOM 5138 N N . CYS B 1 238 ? 7.407 53.331 80.186 1.00 17.70 238 CYS B N 1
ATOM 5139 C CA . CYS B 1 238 ? 7.502 54.453 81.121 1.00 24.54 238 CYS B CA 1
ATOM 5140 C C . CYS B 1 238 ? 7.501 55.749 80.292 1.00 32.51 238 CYS B C 1
ATOM 5141 O O . CYS B 1 238 ? 8.068 55.757 79.195 1.00 17.00 238 CYS B O 1
ATOM 5144 N N . GLU B 1 239 ? 6.880 56.751 80.875 1.00 32.38 239 GLU B N 1
ATOM 5145 C CA . GLU B 1 239 ? 6.650 58.088 80.397 1.00 22.97 239 GLU B CA 1
ATOM 5146 C C . GLU B 1 239 ? 7.516 59.133 81.090 1.00 30.07 239 GLU B C 1
ATOM 5147 O O . GLU B 1 239 ? 7.175 59.620 82.163 1.00 23.14 239 GLU B O 1
ATOM 5153 N N . THR B 1 240 ? 8.632 59.515 80.490 1.00 39.30 240 THR B N 1
ATOM 5154 C CA . THR B 1 240 ? 9.381 60.683 80.945 1.00 24.39 240 THR B CA 1
ATOM 5155 C C . THR B 1 240 ? 9.767 60.649 82.414 1.00 20.57 240 THR B C 1
ATOM 5156 O O . THR B 1 240 ? 10.599 59.818 82.789 1.00 39.15 240 THR B O 1
ATOM 5160 N N . THR B 1 241 ? 9.232 61.531 83.249 1.00 14.68 241 THR B N 1
ATOM 5161 C CA . THR B 1 241 ? 9.725 61.643 84.622 1.00 27.45 241 THR B CA 1
ATOM 5162 C C . THR B 1 241 ? 9.657 60.318 85.376 1.00 33.39 241 THR B C 1
ATOM 5163 O O . THR B 1 241 ? 10.447 60.112 86.305 1.00 45.06 241 THR B O 1
ATOM 5167 N N . ASN B 1 242 ? 8.728 59.438 85.004 1.00 38.50 242 ASN B N 1
ATOM 5168 C CA . ASN B 1 242 ? 8.640 58.194 85.771 1.00 35.50 242 ASN B CA 1
ATOM 5169 C C . ASN B 1 242 ? 9.464 57.074 85.133 1.00 37.12 242 ASN B C 1
ATOM 5170 O O . ASN B 1 242 ? 9.215 55.895 85.386 1.00 24.06 242 ASN B O 1
ATOM 5175 N N . CYS B 1 243 ? 10.409 57.540 84.336 1.00 30.26 243 CYS B N 1
ATOM 5176 C CA . CYS B 1 243 ? 11.489 56.757 83.794 1.00 29.00 243 CYS B CA 1
ATOM 5177 C C . CYS B 1 243 ? 12.745 57.030 84.633 1.00 33.44 243 CYS B C 1
ATOM 5178 O O . CYS B 1 243 ? 12.720 58.026 85.350 1.00 27.01 243 CYS B O 1
ATOM 5181 N N . GLY B 1 244 ? 13.719 56.154 84.463 1.00 38.61 244 GLY B N 1
ATOM 5182 C CA . GLY B 1 244 ? 14.978 56.192 85.179 1.00 42.64 244 GLY B CA 1
ATOM 5183 C C . GLY B 1 244 ? 16.084 55.464 84.453 1.00 36.66 244 GLY B C 1
ATOM 5184 O O . GLY B 1 244 ? 16.320 55.666 83.260 1.00 62.30 244 GLY B O 1
ATOM 5185 N N . GLY B 1 245 ? 16.811 54.587 85.155 1.00 27.64 245 GLY B N 1
ATOM 5186 C CA . GLY B 1 245 ? 17.915 53.939 84.449 1.00 17.72 245 GLY B CA 1
ATOM 5187 C C . GLY B 1 245 ? 18.937 54.951 83.977 1.00 25.52 245 GLY B C 1
ATOM 5188 O O . GLY B 1 245 ? 19.344 55.837 84.732 1.00 65.62 245 GLY B O 1
ATOM 5189 N N . THR B 1 246 ? 19.371 54.820 82.733 1.00 20.61 246 THR B N 1
ATOM 5190 C CA . THR B 1 246 ? 20.539 55.518 82.217 1.00 18.55 246 THR B CA 1
ATOM 5191 C C . THR B 1 246 ? 20.217 56.773 81.440 1.00 19.90 246 THR B C 1
ATOM 5192 O O . THR B 1 246 ? 20.984 57.744 81.528 1.00 42.74 246 THR B O 1
ATOM 5196 N N . TYR B 1 247 ? 19.125 56.822 80.671 1.00 10.84 247 TYR B N 1
ATOM 5197 C CA . TYR B 1 247 ? 18.949 58.066 79.914 1.00 21.45 247 TYR B CA 1
ATOM 5198 C C . TYR B 1 247 ? 18.194 59.097 80.735 1.00 34.82 247 TYR B C 1
ATOM 5199 O O . TYR B 1 247 ? 18.133 60.279 80.391 1.00 35.43 247 TYR B O 1
ATOM 5208 N N . SER B 1 248 ? 17.607 58.678 81.860 1.00 35.77 248 SER B N 1
ATOM 5209 C CA . SER B 1 248 ? 16.769 59.565 82.644 1.00 27.59 248 SER B CA 1
ATOM 5210 C C . SER B 1 248 ? 17.528 60.262 83.775 1.00 28.38 248 SER B C 1
ATOM 5211 O O . SER B 1 248 ? 18.412 59.643 84.351 1.00 17.55 248 SER B O 1
ATOM 5214 N N . GLU B 1 249 ? 17.125 61.490 84.043 1.00 25.67 249 GLU B N 1
ATOM 5215 C CA . GLU B 1 249 ? 17.510 62.308 85.181 1.00 14.39 249 GLU B CA 1
ATOM 5216 C C . GLU B 1 249 ? 17.807 61.443 86.405 1.00 25.74 249 GLU B C 1
ATOM 5217 O O . GLU B 1 249 ? 18.960 61.233 86.792 1.00 43.49 249 GLU B O 1
ATOM 5223 N N . ASP B 1 250 ? 16.746 60.923 87.014 1.00 23.29 250 ASP B N 1
ATOM 5224 C CA . ASP B 1 250 ? 16.789 60.022 88.144 1.00 20.10 250 ASP B CA 1
ATOM 5225 C C . ASP B 1 250 ? 16.996 58.588 87.668 1.00 27.21 250 ASP B C 1
ATOM 5226 O O . ASP B 1 250 ? 16.112 58.037 87.010 1.00 48.34 250 ASP B O 1
ATOM 5231 N N . ARG B 1 251 ? 18.143 57.990 87.989 1.00 26.17 251 ARG B N 1
ATOM 5232 C CA . ARG B 1 251 ? 18.338 56.608 87.524 1.00 26.25 251 ARG B CA 1
ATOM 5233 C C . ARG B 1 251 ? 17.507 55.664 88.388 1.00 20.61 251 ARG B C 1
ATOM 5234 O O . ARG B 1 251 ? 17.355 54.487 88.066 1.00 55.32 251 ARG B O 1
ATOM 5242 N N . PHE B 1 252 ? 16.959 56.196 89.478 1.00 16.21 252 PHE B N 1
ATOM 5243 C CA . PHE B 1 252 ? 16.123 55.401 90.367 1.00 7.46 252 PHE B CA 1
ATOM 5244 C C . PHE B 1 252 ? 14.672 55.854 90.304 1.00 16.82 252 PHE B C 1
ATOM 5245 O O . PHE B 1 252 ? 14.011 55.944 91.344 1.00 44.23 252 PHE B O 1
ATOM 5253 N N . ALA B 1 253 ? 14.167 56.132 89.103 1.00 14.00 253 ALA B N 1
ATOM 5254 C CA . ALA B 1 253 ? 12.738 56.460 89.009 1.00 18.64 253 ALA B CA 1
ATOM 5255 C C . ALA B 1 253 ? 12.000 55.396 88.208 1.00 22.22 253 ALA B C 1
ATOM 5256 O O . ALA B 1 253 ? 10.774 55.392 88.073 1.00 23.47 253 ALA B O 1
ATOM 5258 N N . GLY B 1 254 ? 12.735 54.431 87.656 1.00 24.86 254 GLY B N 1
ATOM 5259 C CA . GLY B 1 254 ? 12.041 53.334 86.983 1.00 42.59 254 GLY B CA 1
ATOM 5260 C C . GLY B 1 254 ? 11.211 52.537 87.980 1.00 49.95 254 GLY B C 1
ATOM 5261 O O . GLY B 1 254 ? 11.170 52.897 89.158 1.00 49.47 254 GLY B O 1
ATOM 5262 N N . LYS B 1 255 ? 10.553 51.472 87.534 1.00 45.10 255 LYS B N 1
ATOM 5263 C CA . LYS B 1 255 ? 9.912 50.523 88.440 1.00 37.94 255 LYS B CA 1
ATOM 5264 C C . LYS B 1 255 ? 10.830 49.282 88.496 1.00 37.38 255 LYS B C 1
ATOM 5265 O O . LYS B 1 255 ? 10.512 48.314 89.182 1.00 18.86 255 LYS B O 1
ATOM 5271 N N . CYS B 1 256 ? 11.894 49.456 87.729 1.00 26.26 256 CYS B N 1
ATOM 5272 C CA . CYS B 1 256 ? 13.011 48.581 87.514 1.00 20.77 256 CYS B CA 1
ATOM 5273 C C . CYS B 1 256 ? 14.256 49.149 88.205 1.00 23.61 256 CYS B C 1
ATOM 5274 O O . CYS B 1 256 ? 14.312 50.332 88.513 1.00 16.81 256 CYS B O 1
ATOM 5277 N N . ASP B 1 257 ? 15.151 48.196 88.360 1.00 24.80 257 ASP B N 1
ATOM 5278 C CA . ASP B 1 257 ? 16.466 48.385 88.935 1.00 27.36 257 ASP B CA 1
ATOM 5279 C C . ASP B 1 257 ? 17.480 48.579 87.823 1.00 34.31 257 ASP B C 1
ATOM 5280 O O . ASP B 1 257 ? 17.801 47.645 87.089 1.00 58.07 257 ASP B O 1
ATOM 5285 N N . ALA B 1 258 ? 17.986 49.801 87.661 1.00 31.02 258 ALA B N 1
ATOM 5286 C CA . ALA B 1 258 ? 19.013 49.961 86.635 1.00 33.92 258 ALA B CA 1
ATOM 5287 C C . ALA B 1 258 ? 20.356 49.449 87.162 1.00 36.60 258 ALA B C 1
ATOM 5288 O O . ALA B 1 258 ? 21.295 49.429 86.369 1.00 18.24 258 ALA B O 1
ATOM 5290 N N . ASN B 1 259 ? 20.393 49.061 88.425 1.00 44.43 259 ASN B N 1
ATOM 5291 C CA . ASN B 1 259 ? 21.550 48.630 89.196 1.00 44.49 259 ASN B CA 1
ATOM 5292 C C . ASN B 1 259 ? 21.754 47.120 89.228 1.00 32.43 259 ASN B C 1
ATOM 5293 O O . ASN B 1 259 ? 22.880 46.658 89.005 1.00 31.45 259 ASN B O 1
ATOM 5298 N N . GLY B 1 260 ? 20.712 46.340 89.515 1.00 15.82 260 GLY B N 1
ATOM 5299 C CA . GLY B 1 260 ? 20.812 44.905 89.693 1.00 14.23 260 GLY B CA 1
ATOM 5300 C C . GLY B 1 260 ? 21.623 44.419 90.887 1.00 12.55 260 GLY B C 1
ATOM 5301 O O . GLY B 1 260 ? 21.963 45.212 91.763 1.00 32.26 260 GLY B O 1
ATOM 5302 N N . CYS B 1 261 ? 21.916 43.122 90.925 1.00 31.30 261 CYS B N 1
ATOM 5303 C CA . CYS B 1 261 ? 22.748 42.411 91.875 1.00 33.17 261 CYS B CA 1
ATOM 5304 C C . CYS B 1 261 ? 23.885 41.691 91.131 1.00 39.22 261 CYS B C 1
ATOM 5305 O O . CYS B 1 261 ? 23.807 40.482 90.928 1.00 34.89 261 CYS B O 1
ATOM 5308 N N . ASP B 1 262 ? 24.876 42.476 90.766 1.00 32.50 262 ASP B N 1
ATOM 5309 C CA . ASP B 1 262 ? 26.033 42.103 89.993 1.00 25.81 262 ASP B CA 1
ATOM 5310 C C . ASP B 1 262 ? 27.063 41.294 90.768 1.00 29.44 262 ASP B C 1
ATOM 5311 O O . ASP B 1 262 ? 27.363 41.582 91.928 1.00 20.31 262 ASP B O 1
ATOM 5316 N N . TYR B 1 263 ? 27.596 40.295 90.070 1.00 29.87 263 TYR B N 1
ATOM 5317 C CA . TYR B 1 263 ? 28.727 39.535 90.565 1.00 36.57 263 TYR B CA 1
ATOM 5318 C C . TYR B 1 263 ? 29.857 39.580 89.532 1.00 33.00 263 TYR B C 1
ATOM 5319 O O . TYR B 1 263 ? 29.895 38.736 88.642 1.00 40.49 263 TYR B O 1
ATOM 5328 N N . ASN B 1 264 ? 30.719 40.570 89.712 1.00 23.80 264 ASN B N 1
ATOM 5329 C CA . ASN B 1 264 ? 31.985 40.643 88.974 1.00 24.62 264 ASN B CA 1
ATOM 5330 C C . ASN B 1 264 ? 33.041 40.229 89.993 1.00 25.81 264 ASN B C 1
ATOM 5331 O O . ASN B 1 264 ? 33.125 40.848 91.060 1.00 38.05 264 ASN B O 1
ATOM 5336 N N . PRO B 1 265 ? 33.822 39.196 89.706 1.00 18.74 265 PRO B N 1
ATOM 5337 C CA . PRO B 1 265 ? 34.766 38.740 90.744 1.00 18.95 265 PRO B CA 1
ATOM 5338 C C . PRO B 1 265 ? 35.957 39.684 90.845 1.00 22.14 265 PRO B C 1
ATOM 5339 O O . PRO B 1 265 ? 36.733 39.640 91.805 1.00 19.50 265 PRO B O 1
ATOM 5343 N N . TYR B 1 266 ? 36.144 40.607 89.891 1.00 14.90 266 TYR B N 1
ATOM 5344 C CA . TYR B 1 266 ? 37.168 41.636 90.161 1.00 10.71 266 TYR B CA 1
ATOM 5345 C C . TYR B 1 266 ? 36.601 42.548 91.247 1.00 24.08 266 TYR B C 1
ATOM 5346 O O . TYR B 1 266 ? 37.175 42.737 92.322 1.00 38.35 266 TYR B O 1
ATOM 5355 N N . ARG B 1 267 ? 35.426 43.113 90.986 1.00 24.32 267 ARG B N 1
ATOM 5356 C CA . ARG B 1 267 ? 34.719 43.911 91.987 1.00 23.63 267 ARG B CA 1
ATOM 5357 C C . ARG B 1 267 ? 34.595 43.164 93.318 1.00 34.82 267 ARG B C 1
ATOM 5358 O O . ARG B 1 267 ? 34.574 43.792 94.380 1.00 47.28 267 ARG B O 1
ATOM 5366 N N . MET B 1 268 ? 34.516 41.839 93.268 1.00 37.67 268 MET B N 1
ATOM 5367 C CA . MET B 1 268 ? 34.325 40.957 94.403 1.00 34.52 268 MET B CA 1
ATOM 5368 C C . MET B 1 268 ? 35.606 40.566 95.123 1.00 34.48 268 MET B C 1
ATOM 5369 O O . MET B 1 268 ? 35.510 40.302 96.334 1.00 21.16 268 MET B O 1
ATOM 5374 N N . GLY B 1 269 ? 36.784 40.521 94.500 1.00 38.71 269 GLY B N 1
ATOM 5375 C CA . GLY B 1 269 ? 37.965 40.305 95.325 1.00 41.80 269 GLY B CA 1
ATOM 5376 C C . GLY B 1 269 ? 39.162 39.675 94.669 1.00 46.69 269 GLY B C 1
ATOM 5377 O O . GLY B 1 269 ? 40.270 39.658 95.223 1.00 28.09 269 GLY B O 1
ATOM 5378 N N . ASN B 1 270 ? 38.978 39.136 93.468 1.00 47.91 270 ASN B N 1
ATOM 5379 C CA . ASN B 1 270 ? 40.050 38.431 92.774 1.00 39.95 270 ASN B CA 1
ATOM 5380 C C . ASN B 1 270 ? 40.490 39.149 91.508 1.00 37.02 270 ASN B C 1
ATOM 5381 O O . ASN B 1 270 ? 40.095 38.792 90.395 1.00 33.55 270 ASN B O 1
ATOM 5386 N N . PRO B 1 271 ? 41.317 40.184 91.627 1.00 34.49 271 PRO B N 1
ATOM 5387 C CA . PRO B 1 271 ? 41.857 40.912 90.480 1.00 35.83 271 PRO B CA 1
ATOM 5388 C C . PRO B 1 271 ? 42.775 40.094 89.577 1.00 39.74 271 PRO B C 1
ATOM 5389 O O . PRO B 1 271 ? 43.296 40.597 88.574 1.00 33.20 271 PRO B O 1
ATOM 5393 N N . ASP B 1 272 ? 43.002 38.828 89.916 1.00 36.20 272 ASP B N 1
ATOM 5394 C CA . ASP B 1 272 ? 43.892 38.015 89.100 1.00 32.41 272 ASP B CA 1
ATOM 5395 C C . ASP B 1 272 ? 43.141 36.833 88.495 1.00 33.01 272 ASP B C 1
ATOM 5396 O O . ASP B 1 272 ? 43.774 35.821 88.180 1.00 21.57 272 ASP B O 1
ATOM 5401 N N . PHE B 1 273 ? 41.823 36.924 88.331 1.00 34.37 273 PHE B N 1
ATOM 5402 C CA . PHE B 1 273 ? 41.091 35.744 87.865 1.00 45.68 273 PHE B CA 1
ATOM 5403 C C . PHE B 1 273 ? 40.794 35.780 86.368 1.00 43.98 273 PHE B C 1
ATOM 5404 O O . PHE B 1 273 ? 41.378 34.999 85.612 1.00 56.61 273 PHE B O 1
ATOM 5412 N N . TYR B 1 274 ? 39.889 36.656 85.939 1.00 32.98 274 TYR B N 1
ATOM 5413 C CA . TYR B 1 274 ? 39.520 36.770 84.528 1.00 17.19 274 TYR B CA 1
ATOM 5414 C C . TYR B 1 274 ? 40.328 37.874 83.859 1.00 27.00 274 TYR B C 1
ATOM 5415 O O . TYR B 1 274 ? 40.555 38.923 84.456 1.00 55.86 274 TYR B O 1
ATOM 5424 N N . GLY B 1 275 ? 40.752 37.627 82.623 1.00 28.62 275 GLY B N 1
ATOM 5425 C CA . GLY B 1 275 ? 41.559 38.628 81.938 1.00 29.31 275 GLY B CA 1
ATOM 5426 C C . GLY B 1 275 ? 42.696 38.016 81.150 1.00 32.77 275 GLY B C 1
ATOM 5427 O O . GLY B 1 275 ? 42.967 36.813 81.212 1.00 15.88 275 GLY B O 1
ATOM 5428 N N . LYS B 1 276 ? 43.397 38.846 80.376 1.00 26.67 276 LYS B N 1
ATOM 5429 C CA . LYS B 1 276 ? 44.436 38.287 79.513 1.00 34.06 276 LYS B CA 1
ATOM 5430 C C . LYS B 1 276 ? 45.506 37.548 80.306 1.00 37.57 276 LYS B C 1
ATOM 5431 O O . LYS B 1 276 ? 46.229 38.105 81.126 1.00 16.60 276 LYS B O 1
ATOM 5437 N N . GLY B 1 277 ? 45.628 36.240 80.056 1.00 29.82 277 GLY B N 1
ATOM 5438 C CA . GLY B 1 277 ? 46.721 35.471 80.607 1.00 18.16 277 GLY B CA 1
ATOM 5439 C C . GLY B 1 277 ? 46.491 34.937 81.996 1.00 36.82 277 GLY B C 1
ATOM 5440 O O . GLY B 1 277 ? 47.348 34.308 82.616 1.00 40.38 277 GLY B O 1
ATOM 5441 N N . LYS B 1 278 ? 45.295 35.194 82.512 1.00 41.04 278 LYS B N 1
ATOM 5442 C CA . LYS B 1 278 ? 44.957 34.804 83.868 1.00 36.58 278 LYS B CA 1
ATOM 5443 C C . LYS B 1 278 ? 44.431 33.377 83.972 1.00 36.02 278 LYS B C 1
ATOM 5444 O O . LYS B 1 278 ? 44.444 32.607 83.020 1.00 18.09 278 LYS B O 1
ATOM 5450 N N . THR B 1 279 ? 43.964 33.081 85.180 1.00 37.49 279 THR B N 1
ATOM 5451 C CA . THR B 1 279 ? 43.242 31.864 85.505 1.00 33.68 279 THR B CA 1
ATOM 5452 C C . THR B 1 279 ? 42.241 31.576 84.388 1.00 27.16 279 THR B C 1
ATOM 5453 O O . THR B 1 279 ? 42.290 30.495 83.811 1.00 24.07 279 THR B O 1
ATOM 5457 N N . LEU B 1 280 ? 41.403 32.567 84.112 1.00 25.04 280 LEU B N 1
ATOM 5458 C CA . LEU B 1 280 ? 40.541 32.572 82.932 1.00 32.22 280 LEU B CA 1
ATOM 5459 C C . LEU B 1 280 ? 41.219 33.497 81.913 1.00 38.66 280 LEU B C 1
ATOM 5460 O O . LEU B 1 280 ? 41.397 34.685 82.192 1.00 24.94 280 LEU B O 1
ATOM 5465 N N . ASP B 1 281 ? 41.612 32.915 80.782 1.00 35.96 281 ASP B N 1
ATOM 5466 C CA . ASP B 1 281 ? 42.356 33.656 79.764 1.00 35.39 281 ASP B CA 1
ATOM 5467 C C . ASP B 1 281 ? 41.404 34.224 78.715 1.00 25.20 281 ASP B C 1
ATOM 5468 O O . ASP B 1 281 ? 40.843 33.501 77.890 1.00 35.33 281 ASP B O 1
ATOM 5473 N N . THR B 1 282 ? 41.229 35.538 78.765 1.00 27.15 282 THR B N 1
ATOM 5474 C CA . THR B 1 282 ? 40.341 36.272 77.871 1.00 11.25 282 THR B CA 1
ATOM 5475 C C . THR B 1 282 ? 40.896 36.445 76.461 1.00 25.26 282 THR B C 1
ATOM 5476 O O . THR B 1 282 ? 40.229 36.995 75.578 1.00 27.29 282 THR B O 1
ATOM 5480 N N . SER B 1 283 ? 42.116 35.973 76.246 1.00 23.30 283 SER B N 1
ATOM 5481 C CA . SER B 1 283 ? 42.770 36.007 74.954 1.00 19.83 283 SER B CA 1
ATOM 5482 C C . SER B 1 283 ? 42.553 34.685 74.211 1.00 21.73 283 SER B C 1
ATOM 5483 O O . SER B 1 283 ? 43.165 34.502 73.160 1.00 14.31 283 SER B O 1
ATOM 5486 N N . ARG B 1 284 ? 41.710 33.855 74.788 1.00 15.04 284 ARG B N 1
ATOM 5487 C CA . ARG B 1 284 ? 41.426 32.480 74.466 1.00 13.37 284 ARG B CA 1
ATOM 5488 C C . ARG B 1 284 ? 39.946 32.159 74.644 1.00 21.84 284 ARG B C 1
ATOM 5489 O O . ARG B 1 284 ? 39.434 32.420 75.732 1.00 39.72 284 ARG B O 1
ATOM 5497 N N . LYS B 1 285 ? 39.324 31.606 73.619 1.00 24.71 285 LYS B N 1
ATOM 5498 C CA . LYS B 1 285 ? 37.917 31.196 73.648 1.00 8.90 285 LYS B CA 1
ATOM 5499 C C . LYS B 1 285 ? 37.596 30.475 74.946 1.00 19.63 285 LYS B C 1
ATOM 5500 O O . LYS B 1 285 ? 38.530 29.919 75.541 1.00 17.36 285 LYS B O 1
ATOM 5506 N N . PHE B 1 286 ? 36.351 30.489 75.410 1.00 20.16 286 PHE B N 1
ATOM 5507 C CA . PHE B 1 286 ? 35.989 29.747 76.620 1.00 20.76 286 PHE B CA 1
ATOM 5508 C C . PHE B 1 286 ? 34.483 29.526 76.705 1.00 24.26 286 PHE B C 1
ATOM 5509 O O . PHE B 1 286 ? 33.706 29.918 75.832 1.00 33.24 286 PHE B O 1
ATOM 5517 N N . THR B 1 287 ? 34.046 28.873 77.780 1.00 25.81 287 THR B N 1
ATOM 5518 C CA . THR B 1 287 ? 32.629 28.551 77.927 1.00 30.37 287 THR B CA 1
ATOM 5519 C C . THR B 1 287 ? 32.007 29.201 79.154 1.00 26.81 287 THR B C 1
ATOM 5520 O O . THR B 1 287 ? 32.487 29.071 80.281 1.00 27.56 287 THR B O 1
ATOM 5524 N N . VAL B 1 288 ? 30.901 29.924 78.941 1.00 25.49 288 VAL B N 1
ATOM 5525 C CA . VAL B 1 288 ? 30.177 30.506 80.061 1.00 14.52 288 VAL B CA 1
ATOM 5526 C C . VAL B 1 288 ? 28.872 29.746 80.306 1.00 22.03 288 VAL B C 1
ATOM 5527 O O . VAL B 1 288 ? 27.931 29.849 79.521 1.00 32.72 288 VAL B O 1
ATOM 5531 N N . VAL B 1 289 ? 28.827 28.987 81.389 1.00 21.53 289 VAL B N 1
ATOM 5532 C CA . VAL B 1 289 ? 27.639 28.209 81.735 1.00 25.19 289 VAL B CA 1
ATOM 5533 C C . VAL B 1 289 ? 26.890 28.927 82.847 1.00 40.18 289 VAL B C 1
ATOM 5534 O O . VAL B 1 289 ? 27.503 29.334 83.838 1.00 61.81 289 VAL B O 1
ATOM 5538 N N . SER B 1 290 ? 25.581 29.106 82.683 1.00 29.47 290 SER B N 1
ATOM 5539 C CA . SER B 1 290 ? 24.813 29.848 83.679 1.00 18.59 290 SER B CA 1
ATOM 5540 C C . SER B 1 290 ? 23.482 29.142 83.945 1.00 8.19 290 SER B C 1
ATOM 5541 O O . SER B 1 290 ? 22.802 28.834 82.969 1.00 23.29 290 SER B O 1
ATOM 5544 N N . ARG B 1 291 ? 23.148 28.910 85.199 1.00 18.73 291 ARG B N 1
ATOM 5545 C CA . ARG B 1 291 ? 21.936 28.255 85.646 1.00 23.24 291 ARG B CA 1
ATOM 5546 C C . ARG B 1 291 ? 21.049 29.160 86.494 1.00 23.74 291 ARG B C 1
ATOM 5547 O O . ARG B 1 291 ? 21.506 30.038 87.220 1.00 36.78 291 ARG B O 1
ATOM 5555 N N . PHE B 1 292 ? 19.734 28.941 86.399 1.00 22.68 292 PHE B N 1
ATOM 5556 C CA . PHE B 1 292 ? 18.815 29.804 87.145 1.00 33.52 292 PHE B CA 1
ATOM 5557 C C . PHE B 1 292 ? 17.862 29.008 88.024 1.00 32.98 292 PHE B C 1
ATOM 5558 O O . PHE B 1 292 ? 17.115 28.164 87.531 1.00 17.20 292 PHE B O 1
ATOM 5566 N N . GLU B 1 293 ? 17.866 29.256 89.330 1.00 36.34 293 GLU B N 1
ATOM 5567 C CA . GLU B 1 293 ? 16.930 28.625 90.254 1.00 23.78 293 GLU B CA 1
ATOM 5568 C C . GLU B 1 293 ? 16.440 29.609 91.312 1.00 19.44 293 GLU B C 1
ATOM 5569 O O . GLU B 1 293 ? 16.902 30.743 91.414 1.00 34.82 293 GLU B O 1
ATOM 5575 N N . GLU B 1 294 ? 15.496 29.163 92.136 1.00 15.90 294 GLU B N 1
ATOM 5576 C CA . GLU B 1 294 ? 15.005 30.011 93.210 1.00 27.45 294 GLU B CA 1
ATOM 5577 C C . GLU B 1 294 ? 16.165 30.456 94.098 1.00 32.99 294 GLU B C 1
ATOM 5578 O O . GLU B 1 294 ? 16.886 29.599 94.614 1.00 40.55 294 GLU B O 1
ATOM 5584 N N . ASN B 1 295 ? 16.311 31.760 94.267 1.00 31.51 295 ASN B N 1
ATOM 5585 C CA . ASN B 1 295 ? 17.282 32.328 95.193 1.00 27.63 295 ASN B CA 1
ATOM 5586 C C . ASN B 1 295 ? 18.680 31.736 95.034 1.00 28.95 295 ASN B C 1
ATOM 5587 O O . ASN B 1 295 ? 19.276 31.285 96.017 1.00 41.35 295 ASN B O 1
ATOM 5592 N N . LYS B 1 296 ? 19.216 31.738 93.817 1.00 31.18 296 LYS B N 1
ATOM 5593 C CA . LYS B 1 296 ? 20.570 31.292 93.533 1.00 17.58 296 LYS B CA 1
ATOM 5594 C C . LYS B 1 296 ? 20.875 31.245 92.043 1.00 26.32 296 LYS B C 1
ATOM 5595 O O . LYS B 1 296 ? 20.489 30.344 91.297 1.00 29.15 296 LYS B O 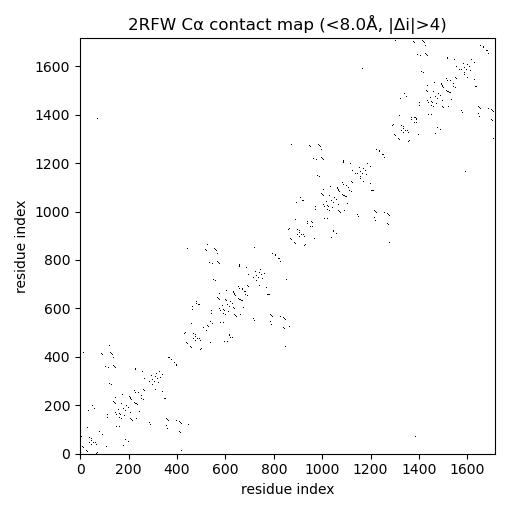1
ATOM 5601 N N . LEU B 1 297 ? 21.611 32.256 91.588 1.00 44.09 297 LEU B N 1
ATOM 5602 C CA . LEU B 1 297 ? 22.143 32.282 90.232 1.00 37.10 297 LEU B CA 1
ATOM 5603 C C . LEU B 1 297 ? 23.632 31.948 90.283 1.00 31.69 297 LEU B C 1
ATOM 5604 O O . LEU B 1 297 ? 24.384 32.677 90.936 1.00 37.33 297 LEU B O 1
ATOM 5609 N N . SER B 1 298 ? 24.034 30.868 89.619 1.00 25.54 298 SER B N 1
ATOM 5610 C CA . SER B 1 298 ? 25.450 30.525 89.561 1.00 10.24 298 SER B CA 1
ATOM 5611 C C . SER B 1 298 ? 25.980 30.561 88.134 1.00 15.82 298 SER B C 1
ATOM 5612 O O . SER B 1 298 ? 25.242 30.779 87.170 1.00 21.83 298 SER B O 1
ATOM 5615 N N . GLN B 1 299 ? 27.291 30.333 87.993 1.00 19.05 299 GLN B N 1
ATOM 5616 C CA . GLN B 1 299 ? 27.881 30.422 86.648 1.00 28.08 299 GLN B CA 1
ATOM 5617 C C . GLN B 1 299 ? 29.270 29.826 86.624 1.00 27.78 299 GLN B C 1
ATOM 5618 O O . GLN B 1 299 ? 30.122 30.198 87.442 1.00 29.38 299 GLN B O 1
ATOM 5624 N N . TYR B 1 300 ? 29.586 28.901 85.706 1.00 21.03 300 TYR B N 1
ATOM 5625 C CA . TYR B 1 300 ? 31.008 28.536 85.692 1.00 18.70 300 TYR B CA 1
ATOM 5626 C C . TYR B 1 300 ? 31.595 28.745 84.298 1.00 19.09 300 TYR B C 1
ATOM 5627 O O . TYR B 1 300 ? 30.909 29.161 83.364 1.00 29.12 300 TYR B O 1
ATOM 5636 N N . PHE B 1 301 ? 32.877 28.450 84.184 1.00 13.38 301 PHE B N 1
ATOM 5637 C CA . PHE B 1 301 ? 33.633 28.492 82.943 1.00 20.84 301 PHE B CA 1
ATOM 5638 C C . PHE B 1 301 ? 34.057 27.108 82.474 1.00 18.29 301 PHE B C 1
ATOM 5639 O O . PHE B 1 301 ? 34.147 26.181 83.285 1.00 26.76 301 PHE B O 1
ATOM 5647 N N . ILE B 1 302 ? 34.327 26.966 81.178 1.00 15.36 302 ILE B N 1
ATOM 5648 C CA . ILE B 1 302 ? 35.011 25.815 80.620 1.00 31.07 302 ILE B CA 1
ATOM 5649 C C . ILE B 1 302 ? 36.109 26.308 79.666 1.00 36.41 302 ILE B C 1
ATOM 5650 O O . ILE B 1 302 ? 35.802 27.011 78.702 1.00 32.77 302 ILE B O 1
ATOM 5655 N N . GLN B 1 303 ? 37.363 25.948 79.922 1.00 39.92 303 GLN B N 1
ATOM 5656 C CA . GLN B 1 303 ? 38.410 26.353 78.980 1.00 40.30 303 GLN B CA 1
ATOM 5657 C C . GLN B 1 303 ? 39.490 25.277 78.893 1.00 42.75 303 GLN B C 1
ATOM 5658 O O . GLN B 1 303 ? 39.919 24.692 79.886 1.00 41.40 303 GLN B O 1
ATOM 5664 N N . ASP B 1 304 ? 39.928 25.003 77.663 1.00 31.01 304 ASP B N 1
ATOM 5665 C CA . ASP B 1 304 ? 40.927 23.954 77.491 1.00 18.82 304 ASP B CA 1
ATOM 5666 C C . ASP B 1 304 ? 40.341 22.605 77.903 1.00 10.91 304 ASP B C 1
ATOM 5667 O O . ASP B 1 304 ? 41.101 21.697 78.256 1.00 13.38 304 ASP B O 1
ATOM 5672 N N . GLY B 1 305 ? 39.019 22.498 77.869 1.00 16.70 305 GLY B N 1
ATOM 5673 C CA . GLY B 1 305 ? 38.325 21.261 78.156 1.00 22.29 305 GLY B CA 1
ATOM 5674 C C . GLY B 1 305 ? 38.378 20.944 79.646 1.00 26.53 305 GLY B C 1
ATOM 5675 O O . GLY B 1 305 ? 38.212 19.786 80.021 1.00 32.98 305 GLY B O 1
ATOM 5676 N N . ARG B 1 306 ? 38.600 21.983 80.435 1.00 25.79 306 ARG B N 1
ATOM 5677 C CA . ARG B 1 306 ? 38.767 21.962 81.876 1.00 17.84 306 ARG B CA 1
ATOM 5678 C C . ARG B 1 306 ? 37.837 22.953 82.572 1.00 23.50 306 ARG B C 1
ATOM 5679 O O . ARG B 1 306 ? 37.711 24.098 82.121 1.00 21.84 306 ARG B O 1
ATOM 5687 N N . LYS B 1 307 ? 37.182 22.549 83.657 1.00 23.42 307 LYS B N 1
ATOM 5688 C CA . LYS B 1 307 ? 36.239 23.414 84.352 1.00 29.77 307 LYS B CA 1
ATOM 5689 C C . LYS B 1 307 ? 36.949 24.486 85.176 1.00 30.62 307 LYS B C 1
ATOM 5690 O O . LYS B 1 307 ? 38.011 24.234 85.750 1.00 16.60 307 LYS B O 1
ATOM 5696 N N . ILE B 1 308 ? 36.328 25.658 85.233 1.00 18.56 308 ILE B N 1
ATOM 5697 C CA . ILE B 1 308 ? 36.884 26.814 85.939 1.00 14.37 308 ILE B CA 1
ATOM 5698 C C . ILE B 1 308 ? 35.774 27.520 86.698 1.00 11.15 308 ILE B C 1
ATOM 5699 O O . ILE B 1 308 ? 34.892 28.138 86.102 1.00 30.30 308 ILE B O 1
ATOM 5704 N N . GLU B 1 309 ? 35.769 27.412 88.022 1.00 24.42 309 GLU B N 1
ATOM 5705 C CA . GLU B 1 309 ? 34.709 27.998 88.839 1.00 29.88 309 GLU B CA 1
ATOM 5706 C C . GLU B 1 309 ? 35.033 29.442 89.200 1.00 34.02 309 GLU B C 1
ATOM 5707 O O . GLU B 1 309 ? 36.165 29.900 89.021 1.00 40.04 309 GLU B O 1
ATOM 5713 N N . ILE B 1 310 ? 34.059 30.193 89.712 1.00 35.88 310 ILE B N 1
ATOM 5714 C CA . ILE B 1 310 ? 34.307 31.597 90.035 1.00 30.64 310 ILE B CA 1
ATOM 5715 C C . ILE B 1 310 ? 34.584 31.814 91.518 1.00 28.90 310 ILE B C 1
ATOM 5716 O O . ILE B 1 310 ? 33.764 31.435 92.349 1.00 22.15 310 ILE B O 1
ATOM 5721 N N . PRO B 1 311 ? 35.718 32.436 91.818 1.00 27.32 311 PRO B N 1
ATOM 5722 C CA . PRO B 1 311 ? 36.146 32.608 93.210 1.00 19.14 311 PRO B CA 1
ATOM 5723 C C . PRO B 1 311 ? 35.172 33.454 94.019 1.00 18.31 311 PRO B C 1
ATOM 5724 O O . PRO B 1 311 ? 34.447 34.335 93.552 1.00 17.24 311 PRO B O 1
ATOM 5728 N N . PRO B 1 312 ? 35.149 33.186 95.324 1.00 11.28 312 PRO B N 1
ATOM 5729 C CA . PRO B 1 312 ? 34.225 33.870 96.229 1.00 17.31 312 PRO B CA 1
ATOM 5730 C C . PRO B 1 312 ? 34.724 35.273 96.545 1.00 19.27 312 PRO B C 1
ATOM 5731 O O . PRO B 1 312 ? 35.880 35.579 96.263 1.00 17.41 312 PRO B O 1
ATOM 5735 N N . PRO B 1 313 ? 33.894 36.131 97.119 1.00 20.74 313 PRO B N 1
ATOM 5736 C CA . PRO B 1 313 ? 34.359 37.455 97.546 1.00 8.40 313 PRO B CA 1
ATOM 5737 C C . PRO B 1 313 ? 35.355 37.375 98.700 1.00 18.82 313 PRO B C 1
ATOM 5738 O O . PRO B 1 313 ? 35.267 36.525 99.601 1.00 19.68 313 PRO B O 1
ATOM 5742 N N . THR B 1 314 ? 36.329 38.291 98.721 1.00 19.12 314 THR B N 1
ATOM 5743 C CA . THR B 1 314 ? 37.247 38.337 99.856 1.00 20.97 314 THR B CA 1
ATOM 5744 C C . THR B 1 314 ? 36.732 39.299 100.929 1.00 33.94 314 THR B C 1
ATOM 5745 O O . THR B 1 314 ? 37.267 39.409 102.033 1.00 24.25 314 THR B O 1
ATOM 5749 N N . TRP B 1 315 ? 35.665 39.996 100.560 1.00 26.28 315 TRP B N 1
ATOM 5750 C CA . TRP B 1 315 ? 35.063 41.062 101.333 1.00 23.51 315 TRP B CA 1
ATOM 5751 C C . TRP B 1 315 ? 34.375 40.535 102.594 1.00 14.69 315 TRP B C 1
ATOM 5752 O O . TRP B 1 315 ? 33.371 39.832 102.478 1.00 13.28 315 TRP B O 1
ATOM 5763 N N . GLU B 1 316 ? 34.932 40.901 103.741 1.00 11.43 316 GLU B N 1
ATOM 5764 C CA . GLU B 1 316 ? 34.597 40.503 105.082 1.00 16.81 316 GLU B CA 1
ATOM 5765 C C . GLU B 1 316 ? 33.115 40.742 105.372 1.00 26.92 316 GLU B C 1
ATOM 5766 O O . GLU B 1 316 ? 32.623 41.865 105.324 1.00 23.20 316 GLU B O 1
ATOM 5772 N N . GLY B 1 317 ? 32.413 39.649 105.662 1.00 27.18 317 GLY B N 1
ATOM 5773 C CA . GLY B 1 317 ? 30.987 39.636 105.966 1.00 16.18 317 GLY B CA 1
ATOM 5774 C C . GLY B 1 317 ? 30.185 39.340 104.708 1.00 29.81 317 GLY B C 1
ATOM 5775 O O . GLY B 1 317 ? 29.140 39.942 104.466 1.00 54.03 317 GLY B O 1
ATOM 5776 N N . MET B 1 318 ? 30.701 38.413 103.909 1.00 26.35 318 MET B N 1
ATOM 5777 C CA . MET B 1 318 ? 30.106 38.049 102.630 1.00 30.42 318 MET B CA 1
ATOM 5778 C C . MET B 1 318 ? 29.994 36.534 102.504 1.00 35.71 318 MET 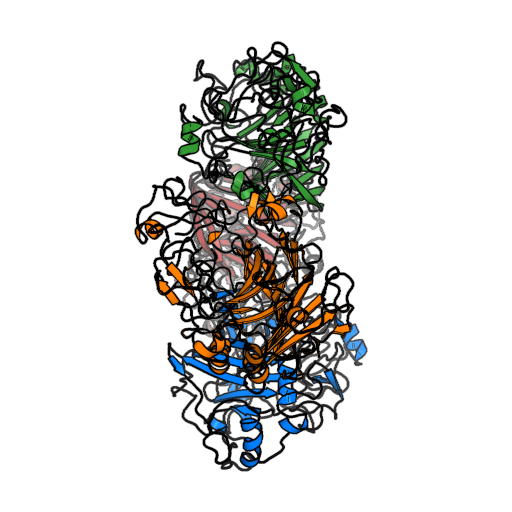B C 1
ATOM 5779 O O . MET B 1 318 ? 30.876 35.841 103.012 1.00 24.50 318 MET B O 1
ATOM 5784 N N . PRO B 1 319 ? 28.958 36.040 101.844 1.00 41.47 319 PRO B N 1
ATOM 5785 C CA . PRO B 1 319 ? 28.823 34.598 101.605 1.00 33.24 319 PRO B CA 1
ATOM 5786 C C . PRO B 1 319 ? 30.099 33.976 101.060 1.00 26.31 319 PRO B C 1
ATOM 5787 O O . PRO B 1 319 ? 30.828 34.573 100.265 1.00 19.83 319 PRO B O 1
ATOM 5791 N N . ASN B 1 320 ? 30.399 32.735 101.464 1.00 30.13 320 ASN B N 1
ATOM 5792 C CA . ASN B 1 320 ? 31.629 32.126 100.942 1.00 35.91 320 ASN B CA 1
ATOM 5793 C C . ASN B 1 320 ? 31.352 31.420 99.619 1.00 32.54 320 ASN B C 1
ATOM 5794 O O . ASN B 1 320 ? 31.783 30.287 99.395 1.00 22.40 320 ASN B O 1
ATOM 5799 N N . SER B 1 321 ? 30.614 32.124 98.761 1.00 20.73 321 SER B N 1
ATOM 5800 C CA . SER B 1 321 ? 30.159 31.586 97.496 1.00 17.77 321 SER B CA 1
ATOM 5801 C C . SER B 1 321 ? 30.091 32.645 96.404 1.00 24.83 321 SER B C 1
ATOM 5802 O O . SER B 1 321 ? 29.725 33.793 96.654 1.00 16.11 321 SER B O 1
ATOM 5805 N N . SER B 1 322 ? 30.421 32.251 95.185 1.00 28.41 322 SER B N 1
ATOM 5806 C CA . SER B 1 322 ? 30.373 33.176 94.063 1.00 21.17 322 SER B CA 1
ATOM 5807 C C . SER B 1 322 ? 28.976 33.233 93.454 1.00 16.57 322 SER B C 1
ATOM 5808 O O . SER B 1 322 ? 28.843 33.771 92.357 1.00 19.94 322 SER B O 1
ATOM 5811 N N . GLU B 1 323 ? 27.989 32.691 94.141 1.00 21.13 323 GLU B N 1
ATOM 5812 C CA . GLU B 1 323 ? 26.630 32.511 93.658 1.00 22.21 323 GLU B CA 1
ATOM 5813 C C . GLU B 1 323 ? 25.723 33.681 93.982 1.00 29.40 323 GLU B C 1
ATOM 5814 O O . GLU B 1 323 ? 25.753 34.199 95.099 1.00 47.34 323 GLU B O 1
ATOM 5820 N N . ILE B 1 324 ? 24.898 34.111 93.026 1.00 24.54 324 ILE B N 1
ATOM 5821 C CA . ILE B 1 324 ? 24.011 35.237 93.309 1.00 20.56 324 ILE B CA 1
ATOM 5822 C C . ILE B 1 324 ? 22.738 34.748 94.001 1.00 16.09 324 ILE B C 1
ATOM 5823 O O . ILE B 1 324 ? 21.858 34.195 93.347 1.00 26.26 324 ILE B O 1
ATOM 5828 N N . THR B 1 325 ? 22.686 34.968 95.313 1.00 18.09 325 THR B N 1
ATOM 5829 C CA . THR B 1 325 ? 21.645 34.551 96.239 1.00 24.18 325 THR B CA 1
ATOM 5830 C C . THR B 1 325 ? 21.186 35.702 97.134 1.00 22.70 325 THR B C 1
ATOM 5831 O O . THR B 1 325 ? 21.851 36.747 97.172 1.00 24.06 325 THR B O 1
ATOM 5835 N N . PRO B 1 326 ? 20.063 35.555 97.828 1.00 16.64 326 PRO B N 1
ATOM 5836 C CA . PRO B 1 326 ? 19.634 36.564 98.800 1.00 15.28 326 PRO B CA 1
ATOM 5837 C C . PRO B 1 326 ? 20.713 36.891 99.824 1.00 23.80 326 PRO B C 1
ATOM 5838 O O . PRO B 1 326 ? 20.794 38.035 100.280 1.00 23.58 326 PRO B O 1
ATOM 5842 N N . GLU B 1 327 ? 21.552 35.926 100.196 1.00 24.23 327 GLU B N 1
ATOM 5843 C CA . GLU B 1 327 ? 22.638 36.204 101.134 1.00 30.83 327 GLU B CA 1
ATOM 5844 C C . GLU B 1 327 ? 23.612 37.224 100.551 1.00 24.95 327 GLU B C 1
ATOM 5845 O O . GLU B 1 327 ? 23.920 38.228 101.181 1.00 34.92 327 GLU B O 1
ATOM 5851 N N . LEU B 1 328 ? 24.095 36.932 99.342 1.00 21.75 328 LEU B N 1
ATOM 5852 C CA . LEU B 1 328 ? 25.018 37.826 98.660 1.00 6.26 328 LEU B CA 1
ATOM 5853 C C . LEU B 1 328 ? 24.315 39.189 98.498 1.00 14.94 328 LEU B C 1
ATOM 5854 O O . LEU B 1 328 ? 24.874 40.175 98.974 1.00 34.59 328 LEU B O 1
ATOM 5859 N N . CYS B 1 329 ? 23.156 39.228 97.846 1.00 15.20 329 CYS B N 1
ATOM 5860 C CA . CYS B 1 329 ? 22.503 40.482 97.493 1.00 28.71 329 CYS B CA 1
ATOM 5861 C C . CYS B 1 329 ? 21.849 41.180 98.681 1.00 44.06 329 CYS B C 1
ATOM 5862 O O . CYS B 1 329 ? 21.131 42.168 98.520 1.00 62.40 329 CYS B O 1
ATOM 5865 N N . SER B 1 330 ? 22.095 40.660 99.869 1.00 41.43 330 SER B N 1
ATOM 5866 C CA . SER B 1 330 ? 21.806 41.358 101.108 1.00 37.56 330 SER B CA 1
ATOM 5867 C C . SER B 1 330 ? 23.097 42.034 101.562 1.00 36.85 330 SER B C 1
ATOM 5868 O O . SER B 1 330 ? 23.226 43.257 101.565 1.00 43.71 330 SER B O 1
ATOM 5871 N N . THR B 1 331 ? 24.091 41.223 101.922 1.00 31.84 331 THR B N 1
ATOM 5872 C CA . THR B 1 331 ? 25.335 41.777 102.449 1.00 27.58 331 THR B CA 1
ATOM 5873 C C . THR B 1 331 ? 26.066 42.682 101.463 1.00 29.18 331 THR B C 1
ATOM 5874 O O . THR B 1 331 ? 26.959 43.419 101.890 1.00 19.70 331 THR B O 1
ATOM 5878 N N . MET B 1 332 ? 25.698 42.621 100.198 1.00 35.30 332 MET B N 1
ATOM 5879 C CA . MET B 1 332 ? 26.243 43.354 99.075 1.00 32.88 332 MET B CA 1
ATOM 5880 C C . MET B 1 332 ? 26.179 44.868 99.263 1.00 38.17 332 MET B C 1
ATOM 5881 O O . MET B 1 332 ? 26.859 45.632 98.576 1.00 54.62 332 MET B O 1
ATOM 5886 N N . PHE B 1 333 ? 25.347 45.301 100.200 1.00 32.54 333 PHE B N 1
ATOM 5887 C CA . PHE B 1 333 ? 25.226 46.720 100.517 1.00 32.62 333 PHE B CA 1
ATOM 5888 C C . PHE B 1 333 ? 25.536 46.896 101.997 1.00 29.96 333 PHE B C 1
ATOM 5889 O O . PHE B 1 333 ? 25.221 47.895 102.621 1.00 41.89 333 PHE B O 1
ATOM 5897 N N . ASP B 1 334 ? 26.174 45.845 102.505 1.00 36.27 334 ASP B N 1
ATOM 5898 C CA . ASP B 1 334 ? 26.751 45.811 103.836 1.00 35.54 334 ASP B CA 1
ATOM 5899 C C . ASP B 1 334 ? 28.226 46.210 103.710 1.00 30.55 334 ASP B C 1
ATOM 5900 O O . ASP B 1 334 ? 28.931 46.452 104.679 1.00 38.52 334 ASP B O 1
ATOM 5905 N N . VAL B 1 335 ? 28.642 46.267 102.448 1.00 22.82 335 VAL B N 1
ATOM 5906 C CA . VAL B 1 335 ? 30.029 46.530 102.090 1.00 26.50 335 VAL B CA 1
ATOM 5907 C C . VAL B 1 335 ? 30.178 47.599 101.026 1.00 26.88 335 VAL B C 1
ATOM 5908 O O . VAL B 1 335 ? 31.003 48.513 101.149 1.00 20.46 335 VAL B O 1
ATOM 5912 N N . PHE B 1 336 ? 29.409 47.552 99.937 1.00 30.18 336 PHE B N 1
ATOM 5913 C CA . PHE B 1 336 ? 29.673 48.531 98.881 1.00 26.99 336 PHE B CA 1
ATOM 5914 C C . PHE B 1 336 ? 29.138 49.927 99.184 1.00 34.56 336 PHE B C 1
ATOM 5915 O O . PHE B 1 336 ? 29.648 50.913 98.641 1.00 38.49 336 PHE B O 1
ATOM 5923 N N . ASN B 1 337 ? 28.125 49.996 100.025 1.00 27.49 337 ASN B N 1
ATOM 5924 C CA . ASN B 1 337 ? 27.434 51.204 100.426 1.00 37.77 337 ASN B CA 1
ATOM 5925 C C . ASN B 1 337 ? 26.809 51.923 99.230 1.00 46.31 337 ASN B C 1
ATOM 5926 O O . ASN B 1 337 ? 26.901 53.148 99.151 1.00 53.49 337 ASN B O 1
ATOM 5931 N N . ASP B 1 338 ? 26.206 51.129 98.356 1.00 49.82 338 ASP B N 1
ATOM 5932 C CA . ASP B 1 338 ? 25.476 51.610 97.192 1.00 50.29 338 ASP B CA 1
ATOM 5933 C C . ASP B 1 338 ? 23.978 51.663 97.506 1.00 46.58 338 AS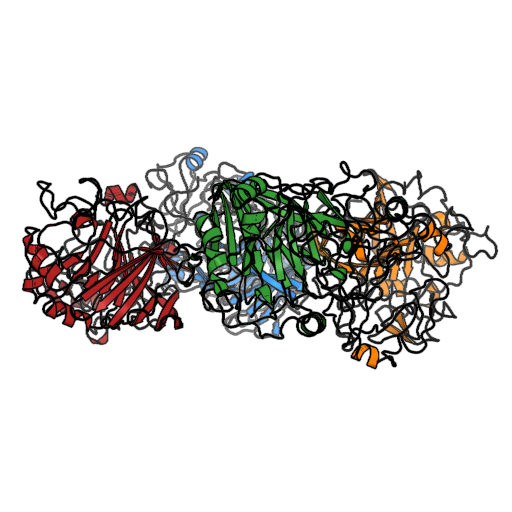P B C 1
ATOM 5934 O O . ASP B 1 338 ? 23.469 50.901 98.332 1.00 37.99 338 ASP B O 1
ATOM 5939 N N . ARG B 1 339 ? 23.249 52.566 96.856 1.00 42.04 339 ARG B N 1
ATOM 5940 C CA . ARG B 1 339 ? 21.797 52.598 97.075 1.00 37.30 339 ARG B CA 1
ATOM 5941 C C . ARG B 1 339 ? 21.220 51.235 96.706 1.00 33.10 339 ARG B C 1
ATOM 5942 O O . ARG B 1 339 ? 21.536 50.769 95.604 1.00 30.14 339 ARG B O 1
ATOM 5950 N N . ASN B 1 340 ? 20.440 50.603 97.576 1.00 32.98 340 ASN B N 1
ATOM 5951 C CA . ASN B 1 340 ? 19.974 49.235 97.347 1.00 25.51 340 ASN B CA 1
ATOM 5952 C C . ASN B 1 340 ? 18.658 49.173 96.586 1.00 36.52 340 ASN B C 1
ATOM 5953 O O . ASN B 1 340 ? 17.606 48.828 97.136 1.00 24.63 340 ASN B O 1
ATOM 5958 N N . ARG B 1 341 ? 18.679 49.492 95.288 1.00 38.94 341 ARG B N 1
ATOM 5959 C CA . ARG B 1 341 ? 17.432 49.438 94.528 1.00 39.11 341 ARG B CA 1
ATOM 5960 C C . ARG B 1 341 ? 16.850 48.023 94.521 1.00 37.32 341 ARG B C 1
ATOM 5961 O O . ARG B 1 341 ? 15.642 47.853 94.705 1.00 51.45 341 ARG B O 1
ATOM 5969 N N . PHE B 1 342 ? 17.694 47.029 94.299 1.00 29.64 342 PHE B N 1
ATOM 5970 C CA . PHE B 1 342 ? 17.278 45.628 94.169 1.00 30.83 342 PHE B CA 1
ATOM 5971 C C . PHE B 1 342 ? 16.361 45.215 95.309 1.00 31.34 342 PHE B C 1
ATOM 5972 O O . PHE B 1 342 ? 15.363 44.508 95.169 1.00 39.81 342 PHE B O 1
ATOM 5980 N N . GLU B 1 343 ? 16.691 45.674 96.510 1.00 32.37 343 GLU B N 1
ATOM 5981 C CA . GLU B 1 343 ? 15.820 45.535 97.670 1.00 21.17 343 GLU B CA 1
ATOM 5982 C C . GLU B 1 343 ? 14.520 46.302 97.452 1.00 20.73 343 GLU B C 1
ATOM 5983 O O . GLU B 1 343 ? 13.423 45.800 97.686 1.00 17.86 343 GLU B O 1
ATOM 5989 N N . GLU B 1 344 ? 14.686 47.538 96.992 1.00 27.64 344 GLU B N 1
ATOM 5990 C CA . GLU B 1 344 ? 13.593 48.486 96.846 1.00 20.27 344 GLU B CA 1
ATOM 5991 C C . GLU B 1 344 ? 12.517 48.011 95.877 1.00 13.74 344 GLU B C 1
ATOM 5992 O O . GLU B 1 344 ? 11.327 48.204 96.151 1.00 12.39 344 GLU B O 1
ATOM 5998 N N . VAL B 1 345 ? 12.894 47.439 94.733 1.00 28.62 345 VAL B N 1
ATOM 5999 C CA . VAL B 1 345 ? 11.847 47.055 93.777 1.00 28.27 345 VAL B CA 1
ATOM 6000 C C . VAL B 1 345 ? 11.276 45.666 94.017 1.00 33.83 345 VAL B C 1
ATOM 6001 O O . VAL B 1 345 ? 10.346 45.249 93.316 1.00 16.98 345 VAL B O 1
ATOM 6005 N N . GLY B 1 346 ? 11.774 44.915 95.001 1.00 43.72 346 GLY B N 1
ATOM 6006 C CA . GLY B 1 346 ? 11.178 43.627 95.305 1.00 39.19 346 GLY B CA 1
ATOM 6007 C C . GLY B 1 346 ? 12.120 42.545 95.773 1.00 32.35 346 GLY B C 1
ATOM 6008 O O . GLY B 1 346 ? 11.691 41.393 95.953 1.00 22.02 346 GLY B O 1
ATOM 6009 N N . GLY B 1 347 ? 13.397 42.859 95.972 1.00 19.70 347 GLY B N 1
ATOM 6010 C CA . GLY B 1 347 ? 14.344 41.898 96.504 1.00 22.00 347 GLY B CA 1
ATOM 6011 C C . GLY B 1 347 ? 14.746 40.759 95.594 1.00 19.58 347 GLY B C 1
ATOM 6012 O O . GLY B 1 347 ? 14.887 40.982 94.394 1.00 29.48 347 GLY B O 1
ATOM 6013 N N . PHE B 1 348 ? 14.956 39.562 96.144 1.00 18.40 348 PHE B N 1
ATOM 6014 C CA . PHE B 1 348 ? 15.268 38.367 95.379 1.00 25.92 348 PHE B CA 1
ATOM 6015 C C . PHE B 1 348 ? 13.987 37.648 94.960 1.00 34.52 348 PHE B C 1
ATOM 6016 O O . PHE B 1 348 ? 13.930 36.922 93.964 1.00 13.39 348 PHE B O 1
ATOM 6024 N N . GLU B 1 349 ? 12.958 37.884 95.780 1.00 30.49 349 GLU B N 1
ATOM 6025 C CA . GLU B 1 349 ? 11.686 37.230 95.481 1.00 25.55 349 GLU B CA 1
ATOM 6026 C C . GLU B 1 349 ? 11.144 37.773 94.159 1.00 22.50 349 GLU B C 1
ATOM 6027 O O . GLU B 1 349 ? 10.884 36.988 93.251 1.00 28.40 349 GLU B O 1
ATOM 6033 N N . GLN B 1 350 ? 10.999 39.084 94.063 1.00 20.30 350 GLN B N 1
ATOM 6034 C CA . GLN B 1 350 ? 10.639 39.785 92.831 1.00 24.92 350 GLN B CA 1
ATOM 6035 C C . GLN B 1 350 ? 11.457 39.217 91.675 1.00 34.70 350 GLN B C 1
ATOM 6036 O O . GLN B 1 350 ? 10.874 38.845 90.653 1.00 51.14 350 GLN B O 1
ATOM 6042 N N . LEU B 1 351 ? 12.773 39.113 91.835 1.00 38.71 351 LEU B N 1
ATOM 6043 C CA . LEU B 1 351 ? 13.598 38.506 90.786 1.00 41.52 351 LEU B CA 1
ATOM 6044 C C . LEU B 1 351 ? 13.152 37.067 90.534 1.00 37.61 351 LEU B C 1
ATOM 6045 O O . LEU B 1 351 ? 13.189 36.606 89.386 1.00 26.43 351 LEU B O 1
ATOM 6050 N N . ASN B 1 352 ? 12.734 36.389 91.612 1.00 27.75 352 ASN B N 1
ATOM 6051 C CA . ASN B 1 352 ? 12.167 35.052 91.420 1.00 27.32 352 ASN B CA 1
ATOM 6052 C C . ASN B 1 352 ? 11.002 35.174 90.433 1.00 13.59 352 ASN B C 1
ATOM 6053 O O . ASN B 1 352 ? 10.871 34.365 89.513 1.00 21.74 352 ASN B O 1
ATOM 6058 N N . ASN B 1 353 ? 10.178 36.201 90.602 1.00 19.87 353 ASN B N 1
ATOM 6059 C CA . ASN B 1 353 ? 9.068 36.522 89.715 1.00 24.29 353 ASN B CA 1
ATOM 6060 C C . ASN B 1 353 ? 9.537 36.825 88.286 1.00 32.04 353 ASN B C 1
ATOM 6061 O O . ASN B 1 353 ? 8.870 36.481 87.308 1.00 40.52 353 ASN B O 1
ATOM 6066 N N . ALA B 1 354 ? 10.676 37.493 88.193 1.00 27.83 354 ALA B N 1
ATOM 6067 C CA . ALA B 1 354 ? 11.298 37.857 86.934 1.00 34.07 354 ALA B CA 1
ATOM 6068 C C . ALA B 1 354 ? 11.913 36.645 86.249 1.00 41.51 354 ALA B C 1
ATOM 6069 O O . ALA B 1 354 ? 12.000 36.601 85.020 1.00 42.62 354 ALA B O 1
ATOM 6071 N N . LEU B 1 355 ? 12.357 35.634 87.008 1.00 33.22 355 LEU B N 1
ATOM 6072 C CA . LEU B 1 355 ? 12.951 34.494 86.292 1.00 35.58 355 LEU B CA 1
ATOM 6073 C C . LEU B 1 355 ? 11.852 33.675 85.624 1.00 38.20 355 LEU B C 1
ATOM 6074 O O . LEU B 1 355 ? 12.093 32.818 84.771 1.00 37.56 355 LEU B O 1
ATOM 6079 N N . ARG B 1 356 ? 10.613 33.957 86.017 1.00 29.39 356 ARG B N 1
ATOM 6080 C CA . ARG B 1 356 ? 9.476 33.273 85.401 1.00 26.80 356 ARG B CA 1
ATOM 6081 C C . ARG B 1 356 ? 8.832 34.190 84.379 1.00 27.00 356 ARG B C 1
ATOM 6082 O O . ARG B 1 356 ? 7.635 34.274 84.125 1.00 29.02 356 ARG B O 1
ATOM 6090 N N . VAL B 1 357 ? 9.661 34.978 83.674 1.00 32.67 357 VAL B N 1
ATOM 6091 C CA . VAL B 1 357 ? 9.008 35.697 82.562 1.00 31.82 357 VAL B CA 1
ATOM 6092 C C . VAL B 1 357 ? 9.684 35.240 81.275 1.00 24.69 357 VAL B C 1
ATOM 6093 O O . VAL B 1 357 ? 10.903 35.054 81.281 1.00 20.49 357 VAL B O 1
ATOM 6097 N N . PRO B 1 358 ? 8.902 35.011 80.224 1.00 18.10 358 PRO B N 1
ATOM 6098 C CA . PRO B 1 358 ? 9.447 34.612 78.930 1.00 9.09 358 PRO B CA 1
ATOM 6099 C C . PRO B 1 358 ? 10.574 35.571 78.552 1.00 13.81 358 PRO B C 1
ATOM 6100 O O . PRO B 1 358 ? 10.311 36.776 78.536 1.00 20.56 358 PRO B O 1
ATOM 6104 N N . MET B 1 359 ? 11.778 35.081 78.274 1.00 22.94 359 MET B N 1
ATOM 6105 C CA . MET B 1 359 ? 12.930 35.924 77.999 1.00 20.07 359 MET B CA 1
ATOM 6106 C C . MET B 1 359 ? 13.346 35.847 76.531 1.00 29.78 359 MET B C 1
ATOM 6107 O O . MET B 1 359 ? 12.891 34.954 75.815 1.00 33.03 359 MET B O 1
ATOM 6112 N N . VAL B 1 360 ? 14.219 36.768 76.135 1.00 32.35 360 VAL B N 1
ATOM 6113 C CA . VAL B 1 360 ? 14.716 36.839 74.764 1.00 22.38 360 VAL B CA 1
ATOM 6114 C C . VAL B 1 360 ? 16.240 36.921 74.726 1.00 24.37 360 VAL B C 1
ATOM 6115 O O . VAL B 1 360 ? 16.855 37.817 75.304 1.00 70.08 360 VAL B O 1
ATOM 6119 N N . LEU B 1 361 ? 16.877 35.970 74.046 1.00 17.20 361 LEU B N 1
ATOM 6120 C CA . LEU B 1 361 ? 18.335 35.894 74.087 1.00 26.42 361 LEU B CA 1
ATOM 6121 C C . LEU B 1 361 ? 18.944 36.936 73.151 1.00 34.80 361 LEU B C 1
ATOM 6122 O O . LEU B 1 361 ? 18.579 36.985 71.977 1.00 34.46 361 LEU B O 1
ATOM 6127 N N . VAL B 1 362 ? 19.835 37.732 73.722 1.00 32.43 362 VAL B N 1
ATOM 6128 C CA . VAL B 1 362 ? 20.429 38.917 73.130 1.00 17.51 362 VAL B CA 1
ATOM 6129 C C . VAL B 1 362 ? 21.948 38.840 73.094 1.00 19.78 362 VAL B C 1
ATOM 6130 O O . VAL B 1 362 ? 22.571 38.301 73.998 1.00 25.75 362 VAL B O 1
ATOM 6134 N N . MET B 1 363 ? 22.488 39.392 72.023 1.00 18.50 363 MET B N 1
ATOM 6135 C CA . MET B 1 363 ? 23.894 39.431 71.687 1.00 19.45 363 MET B CA 1
ATOM 6136 C C . MET B 1 363 ? 24.262 40.787 71.093 1.00 29.99 363 MET B C 1
ATOM 6137 O O . MET B 1 363 ? 23.621 41.261 70.155 1.00 21.23 363 MET B O 1
ATOM 6142 N N . SER B 1 364 ? 25.295 41.430 71.646 1.00 26.84 364 SER B N 1
ATOM 6143 C CA . SER B 1 364 ? 25.591 42.776 71.171 1.00 9.29 364 SER B CA 1
ATOM 6144 C C . SER B 1 364 ? 27.028 43.208 71.400 1.00 21.36 364 SER B C 1
ATOM 6145 O O . SER B 1 364 ? 27.824 42.539 72.053 1.00 42.61 364 SER B O 1
ATOM 6148 N N . ILE B 1 365 ? 27.358 44.370 70.830 1.00 24.14 365 ILE B N 1
ATOM 6149 C CA . ILE B 1 365 ? 28.659 44.979 71.054 1.00 17.27 365 ILE B CA 1
ATOM 6150 C C . ILE B 1 365 ? 28.537 46.498 71.137 1.00 28.82 365 ILE B C 1
ATOM 6151 O O . ILE B 1 365 ? 28.182 47.200 70.193 1.00 19.73 365 ILE B O 1
ATOM 6156 N N . TRP B 1 366 ? 28.859 47.004 72.328 1.00 19.59 366 TRP B N 1
ATOM 6157 C CA . TRP B 1 366 ? 28.610 48.413 72.604 1.00 20.04 366 TRP B CA 1
ATOM 6158 C C . TRP B 1 366 ? 29.601 49.023 73.592 1.00 21.23 366 TRP B C 1
ATOM 6159 O O . TRP B 1 366 ? 30.353 48.310 74.258 1.00 13.29 366 TRP B O 1
ATOM 6170 N N . ASP B 1 367 ? 29.596 50.352 73.660 1.00 26.21 367 ASP B N 1
ATOM 6171 C CA . ASP B 1 367 ? 30.375 51.182 74.562 1.00 36.29 367 ASP B CA 1
ATOM 6172 C C . ASP B 1 367 ? 29.451 52.187 75.247 1.00 36.70 367 ASP B C 1
ATOM 6173 O O . ASP B 1 367 ? 28.452 52.609 74.652 1.00 36.01 367 ASP B O 1
ATOM 6178 N N . ASP B 1 368 ? 29.723 52.601 76.485 1.00 33.47 368 ASP B N 1
ATOM 6179 C CA . ASP B 1 368 ? 28.744 53.509 77.091 1.00 29.66 368 ASP B CA 1
ATOM 6180 C C . ASP B 1 368 ? 29.119 54.970 76.906 1.00 29.65 368 ASP B C 1
ATOM 6181 O O . ASP B 1 368 ? 30.069 55.539 77.443 1.00 16.82 368 ASP B O 1
ATOM 6186 N N . HIS B 1 369 ? 28.295 55.659 76.106 1.00 24.86 369 HIS B N 1
ATOM 6187 C CA . HIS B 1 369 ? 28.526 57.099 75.960 1.00 32.48 369 HIS B CA 1
ATOM 6188 C C . HIS B 1 369 ? 28.248 57.855 77.252 1.00 24.46 369 HIS B C 1
ATOM 6189 O O . HIS B 1 369 ? 28.617 59.019 77.422 1.00 34.71 369 HIS B O 1
ATOM 6196 N N . TYR B 1 370 ? 27.592 57.199 78.195 1.00 22.15 370 TYR B N 1
ATOM 6197 C CA . TYR B 1 370 ? 27.231 57.776 79.480 1.00 31.32 370 TYR B CA 1
ATOM 6198 C C . TYR B 1 370 ? 28.328 57.575 80.514 1.00 36.77 370 TYR B C 1
ATOM 6199 O O . TYR B 1 370 ? 28.687 58.501 81.242 1.00 31.73 370 TYR B O 1
ATOM 6208 N N . ALA B 1 371 ? 28.844 56.344 80.571 1.00 31.87 371 ALA B N 1
ATOM 6209 C CA . ALA B 1 371 ? 29.797 56.031 81.629 1.00 20.46 371 ALA B CA 1
ATOM 6210 C C . ALA B 1 371 ? 31.104 55.474 81.095 1.00 22.81 371 ALA B C 1
ATOM 6211 O O . ALA B 1 371 ? 31.936 55.070 81.919 1.00 29.11 371 ALA B O 1
ATOM 6213 N N . ASN B 1 372 ? 31.304 55.456 79.780 1.00 26.12 372 ASN B N 1
ATOM 6214 C CA . ASN B 1 372 ? 32.575 55.029 79.203 1.00 14.27 372 ASN B CA 1
ATOM 6215 C C . ASN B 1 372 ? 32.948 53.610 79.603 1.00 14.88 372 ASN B C 1
ATOM 6216 O O . ASN B 1 372 ? 34.123 53.228 79.606 1.00 9.61 372 ASN B O 1
ATOM 6221 N N . MET B 1 373 ? 31.946 52.824 79.976 1.00 22.38 373 MET B N 1
ATOM 6222 C CA . MET B 1 373 ? 32.247 51.453 80.389 1.00 26.53 373 MET B CA 1
ATOM 6223 C C . MET B 1 373 ? 33.130 51.411 81.621 1.00 20.59 373 MET B C 1
ATOM 6224 O O . MET B 1 373 ? 33.868 50.445 81.818 1.00 20.54 373 MET B O 1
ATOM 6229 N N . LEU B 1 374 ? 33.104 52.436 82.478 1.00 19.49 374 LEU B N 1
ATOM 6230 C CA . LEU B 1 374 ? 34.077 52.434 83.579 1.00 21.14 374 LEU B CA 1
ATOM 6231 C C . LEU B 1 374 ? 33.509 51.653 84.756 1.00 15.26 374 LEU B C 1
ATOM 6232 O O . LEU B 1 374 ? 34.213 51.325 85.707 1.00 21.11 374 LEU B O 1
ATOM 6237 N N . TRP B 1 375 ? 32.212 51.365 84.668 1.00 21.17 375 TRP B N 1
ATOM 6238 C CA . TRP B 1 375 ? 31.586 50.645 85.779 1.00 26.81 375 TRP B CA 1
ATOM 6239 C C . TRP B 1 375 ? 31.802 49.146 85.607 1.00 30.44 375 TRP B C 1
ATOM 6240 O O . TRP B 1 375 ? 31.446 48.351 86.479 1.00 28.01 375 TRP B O 1
ATOM 6251 N N . LEU B 1 376 ? 32.382 48.771 84.465 1.00 17.88 376 LEU B N 1
ATOM 6252 C CA . LEU B 1 376 ? 32.573 47.354 84.196 1.00 21.69 376 LEU B CA 1
ATOM 6253 C C . LEU B 1 376 ? 34.050 47.003 84.077 1.00 9.02 376 LEU B C 1
ATOM 6254 O O . LEU B 1 376 ? 34.421 45.846 84.290 1.00 40.68 376 LEU B O 1
ATOM 6259 N N . ASP B 1 377 ? 34.910 47.972 83.750 1.00 13.22 377 ASP B N 1
ATOM 6260 C CA . ASP B 1 377 ? 36.311 47.594 83.619 1.00 21.68 377 ASP B CA 1
ATOM 6261 C C . ASP B 1 377 ? 37.222 48.499 84.427 1.00 26.58 377 ASP B C 1
ATOM 6262 O O . ASP B 1 377 ? 38.440 48.299 84.380 1.00 31.27 377 ASP B O 1
ATOM 6267 N N . SER B 1 378 ? 36.693 49.463 85.178 1.00 23.58 378 SER B N 1
ATOM 6268 C CA . SER B 1 378 ? 37.623 50.433 85.761 1.00 28.57 378 SER B CA 1
ATOM 6269 C C . SER B 1 378 ? 37.160 50.926 87.113 1.00 34.31 378 SER B C 1
ATOM 6270 O O . SER B 1 378 ? 36.282 50.339 87.742 1.00 45.77 378 SER B O 1
ATOM 6273 N N . ILE B 1 379 ? 37.756 52.032 87.573 1.00 39.87 379 ILE B N 1
ATOM 6274 C CA . ILE B 1 379 ? 37.272 52.583 88.840 1.00 42.61 379 ILE B CA 1
ATOM 6275 C C . ILE B 1 379 ? 35.979 53.361 88.602 1.00 43.30 379 ILE B C 1
ATOM 6276 O O . ILE B 1 379 ? 35.925 54.272 87.774 1.00 18.59 379 ILE B O 1
ATOM 6281 N N . TYR B 1 380 ? 34.947 52.978 89.345 1.00 44.42 380 TYR B N 1
ATOM 6282 C CA . TYR B 1 380 ? 33.642 53.609 89.247 1.00 29.13 380 TYR B CA 1
ATOM 6283 C C . TYR B 1 380 ? 32.851 53.455 90.540 1.00 31.34 380 TYR B C 1
ATOM 6284 O O . TYR B 1 380 ? 32.755 52.348 91.080 1.00 42.70 380 TYR B O 1
ATOM 6293 N N . PRO B 1 381 ? 32.243 54.529 91.017 1.00 21.38 381 PRO B N 1
ATOM 6294 C CA . PRO B 1 381 ? 32.419 55.910 90.559 1.00 23.38 381 PRO B CA 1
ATOM 6295 C C . PRO B 1 381 ? 33.782 56.517 90.868 1.00 27.97 381 PRO B C 1
ATOM 6296 O O . PRO B 1 381 ? 34.633 55.997 91.600 1.00 22.48 381 PRO B O 1
ATOM 6300 N N . PRO B 1 382 ? 34.090 57.686 90.301 1.00 30.25 382 PRO B N 1
ATOM 6301 C CA . PRO B 1 382 ? 35.459 58.196 90.451 1.00 33.26 382 PRO B CA 1
ATOM 6302 C C . PRO B 1 382 ? 35.664 59.055 91.691 1.00 32.47 382 PRO B C 1
ATOM 6303 O O . PRO B 1 382 ? 36.799 59.431 91.990 1.00 56.68 382 PRO B O 1
ATOM 6307 N N . GLU B 1 383 ? 34.591 59.362 92.396 1.00 32.60 383 GLU B N 1
ATOM 6308 C CA . GLU B 1 383 ? 34.513 60.212 93.566 1.00 26.90 383 GLU B CA 1
ATOM 6309 C C . GLU B 1 383 ? 35.472 59.813 94.672 1.00 39.32 383 GLU B C 1
ATOM 6310 O O . GLU B 1 383 ? 35.711 60.603 95.594 1.00 56.25 383 GLU B O 1
ATOM 6316 N N . LYS B 1 384 ? 36.043 58.605 94.631 1.00 37.89 384 LYS B N 1
ATOM 6317 C CA . LYS B 1 384 ? 37.018 58.325 95.697 1.00 41.21 384 LYS B CA 1
ATOM 6318 C C . LYS B 1 384 ? 37.921 57.150 95.369 1.00 44.26 384 LYS B C 1
ATOM 6319 O O . LYS B 1 384 ? 39.131 57.259 95.634 1.00 82.75 384 LYS B O 1
ATOM 6325 N N . GLU B 1 385 ? 37.457 56.024 94.831 1.00 28.67 385 GLU B N 1
ATOM 6326 C CA . GLU B 1 385 ? 38.410 54.939 94.580 1.00 21.44 385 GLU B CA 1
ATOM 6327 C C . GLU B 1 385 ? 39.093 54.470 95.857 1.00 36.47 385 GLU B C 1
ATOM 6328 O O . GLU B 1 385 ? 39.404 55.244 96.766 1.00 35.09 385 GLU B O 1
ATOM 6334 N N . GLY B 1 386 ? 39.358 53.166 95.973 1.00 37.76 386 GLY B N 1
ATOM 6335 C CA . GLY B 1 386 ? 40.026 52.634 97.148 1.00 34.90 386 GLY B CA 1
ATOM 6336 C C . GLY B 1 386 ? 39.059 52.085 98.183 1.00 35.88 386 GLY B C 1
ATOM 6337 O O . GLY B 1 386 ? 39.461 51.657 99.262 1.00 33.07 386 GLY B O 1
ATOM 6338 N N . GLN B 1 387 ? 37.784 52.105 97.840 1.00 34.98 387 GLN B N 1
ATOM 6339 C CA . GLN B 1 387 ? 36.681 51.531 98.571 1.00 27.46 387 GLN B CA 1
ATOM 6340 C C . GLN B 1 387 ? 36.232 50.207 97.938 1.00 16.19 387 GLN B C 1
ATOM 6341 O O . GLN B 1 387 ? 36.162 50.140 96.713 1.00 19.13 387 GLN B O 1
ATOM 6347 N N . PRO B 1 388 ? 35.932 49.237 98.790 1.00 24.87 388 PRO B N 1
ATOM 6348 C CA . PRO B 1 388 ? 35.357 47.959 98.350 1.00 28.59 388 PRO B CA 1
ATOM 6349 C C . PRO B 1 388 ? 34.223 48.236 97.368 1.00 29.25 388 PRO B C 1
ATOM 6350 O O . PRO B 1 388 ? 33.270 48.943 97.717 1.00 22.89 388 PRO B O 1
ATOM 6354 N N . GLY B 1 389 ? 34.385 47.698 96.167 1.00 31.41 389 GLY B N 1
ATOM 6355 C CA . GLY B 1 389 ? 33.472 47.901 95.057 1.00 26.84 389 GLY B CA 1
ATOM 6356 C C . GLY B 1 389 ? 34.061 48.840 94.015 1.00 18.52 389 GLY B C 1
ATOM 6357 O O . GLY B 1 389 ? 33.828 48.686 92.817 1.00 37.67 389 GLY B O 1
ATOM 6358 N N . ALA B 1 390 ? 34.819 49.823 94.487 1.00 12.50 390 ALA B N 1
ATOM 6359 C CA . ALA B 1 390 ? 35.447 50.797 93.598 1.00 27.75 390 ALA B CA 1
ATOM 6360 C C . ALA B 1 390 ? 36.239 50.069 92.514 1.00 29.22 390 ALA B C 1
ATOM 6361 O O . ALA B 1 390 ? 36.189 50.450 91.343 1.00 40.04 390 ALA B O 1
ATOM 6363 N N . ALA B 1 391 ? 36.939 49.013 92.930 1.00 22.44 391 ALA B N 1
ATOM 6364 C CA . ALA B 1 391 ? 37.701 48.180 92.019 1.00 14.46 391 ALA B CA 1
ATOM 6365 C C . ALA B 1 391 ? 36.835 47.132 91.314 1.00 23.36 391 ALA B C 1
ATOM 6366 O O . ALA B 1 391 ? 36.394 46.222 92.022 1.00 33.02 391 ALA B O 1
ATOM 6368 N N . ARG B 1 392 ? 36.650 47.283 90.008 1.00 23.22 392 ARG B N 1
ATOM 6369 C CA . ARG B 1 392 ? 35.894 46.427 89.118 1.00 15.66 392 ARG B CA 1
ATOM 6370 C C . ARG B 1 392 ? 36.664 45.982 87.875 1.00 18.10 392 ARG B C 1
ATOM 6371 O O . ARG B 1 392 ? 36.271 44.962 87.286 1.00 47.26 392 ARG B O 1
ATOM 6379 N N . GLY B 1 393 ? 37.724 46.660 87.455 1.00 21.25 393 GLY B N 1
ATOM 6380 C CA . GLY B 1 393 ? 38.571 46.211 86.359 1.00 24.43 393 GLY B CA 1
ATOM 6381 C C . GLY B 1 393 ? 39.919 46.913 86.310 1.00 30.76 393 GLY B C 1
ATOM 6382 O O . GLY B 1 393 ? 40.102 47.994 86.874 1.00 33.70 393 GLY B O 1
ATOM 6383 N N . ASP B 1 394 ? 40.906 46.331 85.634 1.00 29.97 394 ASP B N 1
ATOM 6384 C CA . ASP B 1 394 ? 42.245 46.890 85.540 1.00 23.58 394 ASP B CA 1
ATOM 6385 C C . ASP B 1 394 ? 42.362 48.032 84.540 1.00 26.89 394 ASP B C 1
ATOM 6386 O O . ASP B 1 394 ? 43.467 48.558 84.366 1.00 24.66 394 ASP B O 1
ATOM 6391 N N . CYS B 1 395 ? 41.290 48.450 83.865 1.00 22.81 395 CYS B N 1
ATOM 6392 C CA . CYS B 1 395 ? 41.405 49.472 82.827 1.00 23.92 395 CYS B CA 1
ATOM 6393 C C . CYS B 1 395 ? 41.800 50.839 83.360 1.00 18.78 395 CYS B C 1
ATOM 6394 O O . CYS B 1 395 ? 41.445 51.187 84.482 1.00 13.72 395 CYS B O 1
ATOM 6397 N N . PRO B 1 396 ? 42.532 51.633 82.588 1.00 23.16 396 PRO B N 1
ATOM 6398 C CA . PRO B 1 396 ? 42.774 53.034 82.911 1.00 27.81 396 PRO B CA 1
ATOM 6399 C C . PRO B 1 396 ? 41.515 53.901 83.006 1.00 31.42 396 PRO B C 1
ATOM 6400 O O . PRO B 1 396 ? 40.626 53.806 82.160 1.00 29.60 396 PRO B O 1
ATOM 6404 N N . THR B 1 397 ? 41.534 54.730 84.037 1.00 36.13 397 THR B N 1
ATOM 6405 C CA . THR B 1 397 ? 40.630 55.827 84.303 1.00 33.60 397 THR B CA 1
ATOM 6406 C C . THR B 1 397 ? 40.117 56.429 82.985 1.00 42.28 397 THR B C 1
ATOM 6407 O O . THR B 1 397 ? 38.917 56.509 82.754 1.00 56.12 397 THR B O 1
ATOM 6411 N N . ASP B 1 398 ? 41.104 56.801 82.225 1.00 44.51 398 ASP B N 1
ATOM 6412 C CA . ASP B 1 398 ? 41.427 57.261 80.915 1.00 31.89 398 ASP B CA 1
ATOM 6413 C C . ASP B 1 398 ? 40.482 56.752 79.828 1.00 32.87 398 ASP B C 1
ATOM 6414 O O . ASP B 1 398 ? 39.774 57.480 79.138 1.00 20.65 398 ASP B O 1
ATOM 6419 N N . SER B 1 399 ? 40.518 55.440 79.699 1.00 39.51 399 SER B N 1
ATOM 6420 C CA . SER B 1 399 ? 39.901 54.574 78.732 1.00 33.53 399 SER B CA 1
ATOM 6421 C C . SER B 1 399 ? 38.397 54.770 78.595 1.00 28.67 399 SER B C 1
ATOM 6422 O O . SER B 1 399 ? 37.752 55.411 79.424 1.00 30.14 399 SER B O 1
ATOM 6425 N N . GLY B 1 400 ? 37.862 54.183 77.525 1.00 17.80 400 GLY B N 1
ATOM 6426 C CA . GLY B 1 400 ? 36.439 54.062 77.319 1.00 12.91 400 GLY B CA 1
ATOM 6427 C C . GLY B 1 400 ? 35.746 55.215 76.639 1.00 13.69 400 GLY B C 1
ATOM 6428 O O . GLY B 1 400 ? 34.578 55.088 76.233 1.00 14.79 400 GLY B O 1
ATOM 6429 N N . VAL B 1 401 ? 36.442 56.344 76.506 1.00 10.15 401 VAL B N 1
ATOM 6430 C CA . VAL B 1 401 ? 35.834 57.466 75.785 1.00 23.40 401 VAL B CA 1
ATOM 6431 C C . VAL B 1 401 ? 35.479 56.982 74.377 1.00 37.90 401 VAL B C 1
ATOM 6432 O O . VAL B 1 401 ? 36.368 56.686 73.577 1.00 33.14 401 VAL B O 1
ATOM 6436 N N . PRO B 1 402 ? 34.168 56.897 74.166 1.00 37.61 402 PRO B N 1
ATOM 6437 C CA . PRO B 1 402 ? 33.567 56.365 72.943 1.00 43.29 402 PRO B CA 1
ATOM 6438 C C . PRO B 1 402 ? 34.324 56.728 71.674 1.00 45.84 402 PRO B C 1
ATOM 6439 O O . PRO B 1 402 ? 34.575 55.870 70.824 1.00 61.17 402 PRO B O 1
ATOM 6443 N N . ALA B 1 403 ? 34.703 57.996 71.530 1.00 42.56 403 ALA B N 1
ATOM 6444 C CA . ALA B 1 403 ? 35.401 58.416 70.320 1.00 39.52 403 ALA B CA 1
ATOM 6445 C C . ALA B 1 403 ? 36.799 57.816 70.292 1.00 31.22 403 ALA B C 1
ATOM 6446 O O . ALA B 1 403 ? 37.341 57.542 69.231 1.00 20.42 403 ALA B O 1
ATOM 6448 N N . GLU B 1 404 ? 37.363 57.634 71.488 1.00 29.09 404 GLU B N 1
ATOM 6449 C CA . GLU B 1 404 ? 38.751 57.156 71.530 1.00 27.41 404 GLU B CA 1
ATOM 6450 C C . GLU B 1 404 ? 38.833 55.710 71.067 1.00 34.78 404 GLU B C 1
ATOM 6451 O O . GLU B 1 404 ? 39.724 55.292 70.319 1.00 21.75 404 GLU B O 1
ATOM 6457 N N . VAL B 1 405 ? 37.850 54.931 71.529 1.00 30.96 405 VAL B N 1
ATOM 6458 C CA . VAL B 1 405 ? 37.883 53.493 71.265 1.00 23.34 405 VAL B CA 1
ATOM 6459 C C . VAL B 1 405 ? 37.599 53.157 69.817 1.00 28.39 405 VAL B C 1
ATOM 6460 O O . VAL B 1 405 ? 38.352 52.390 69.196 1.00 33.67 405 VAL B O 1
ATOM 6464 N N . GLU B 1 406 ? 36.537 53.718 69.247 1.00 21.70 406 GLU B N 1
ATOM 6465 C CA . GLU B 1 406 ? 36.220 53.497 67.842 1.00 28.33 406 GLU B CA 1
ATOM 6466 C C . GLU B 1 406 ? 37.432 53.812 66.971 1.00 32.74 406 GLU B C 1
ATOM 6467 O O . GLU B 1 406 ? 37.720 53.174 65.964 1.00 52.76 406 GLU B O 1
ATOM 6473 N N . ALA B 1 407 ? 38.150 54.841 67.399 1.00 32.16 407 ALA B N 1
ATOM 6474 C CA . ALA B 1 407 ? 39.308 55.353 66.684 1.00 31.03 407 ALA B CA 1
ATOM 6475 C C . ALA B 1 407 ? 40.551 54.528 66.973 1.00 42.03 407 ALA B C 1
ATOM 6476 O O . ALA B 1 407 ? 41.526 54.577 66.212 1.00 33.03 407 ALA B O 1
ATOM 6478 N N . GLN B 1 408 ? 40.538 53.766 68.072 1.00 38.79 408 GLN B N 1
ATOM 6479 C CA . GLN B 1 408 ? 41.736 52.970 68.389 1.00 34.93 408 GLN B CA 1
ATOM 6480 C C . GLN B 1 408 ? 41.547 51.529 67.931 1.00 33.83 408 GLN B C 1
ATOM 6481 O O . GLN B 1 408 ? 42.071 51.144 66.877 1.00 27.25 408 GLN B O 1
ATOM 6487 N N . PHE B 1 409 ? 40.811 50.693 68.661 1.00 31.81 409 PHE B N 1
ATOM 6488 C CA . PHE B 1 409 ? 40.589 49.331 68.167 1.00 22.06 409 PHE B CA 1
ATOM 6489 C C . PHE B 1 409 ? 39.216 49.214 67.524 1.00 18.18 409 PHE B C 1
ATOM 6490 O O . PHE B 1 409 ? 38.197 48.986 68.170 1.00 25.42 409 PHE B O 1
ATOM 6498 N N . PRO B 1 410 ? 39.178 49.394 66.207 1.00 19.69 410 PRO B N 1
ATOM 6499 C CA . PRO B 1 410 ? 37.928 49.395 65.438 1.00 12.78 410 PRO B CA 1
ATOM 6500 C C . PRO B 1 410 ? 37.612 48.030 64.852 1.00 19.98 410 PRO B C 1
ATOM 6501 O O . PRO B 1 410 ? 36.483 47.734 64.456 1.00 25.62 410 PRO B O 1
ATOM 6505 N N . ASP B 1 411 ? 38.642 47.190 64.785 1.00 28.57 411 ASP B N 1
ATOM 6506 C CA . ASP B 1 411 ? 38.455 45.829 64.281 1.00 21.40 411 ASP B CA 1
ATOM 6507 C C . ASP B 1 411 ? 38.194 44.890 65.457 1.00 26.01 411 ASP B C 1
ATOM 6508 O O . ASP B 1 411 ? 38.046 43.685 65.261 1.00 45.61 411 ASP B O 1
ATOM 6513 N N . ALA B 1 412 ? 38.129 45.476 66.649 1.00 19.71 412 ALA B N 1
ATOM 6514 C CA . ALA B 1 412 ? 37.573 44.820 67.822 1.00 27.60 412 ALA B CA 1
ATOM 6515 C C . ALA B 1 412 ? 36.343 44.001 67.453 1.00 23.72 412 ALA B C 1
ATOM 6516 O O . ALA B 1 412 ? 35.608 44.337 66.527 1.00 17.46 412 ALA B O 1
ATOM 6518 N N . GLN B 1 413 ? 36.084 42.899 68.156 1.00 16.26 413 GLN B N 1
ATOM 6519 C CA . GLN B 1 413 ? 34.883 42.147 67.779 1.00 17.76 413 GLN B CA 1
ATOM 6520 C C . GLN B 1 413 ? 34.644 40.990 68.741 1.00 13.63 413 GLN B C 1
ATOM 6521 O O . GLN B 1 413 ? 35.479 40.657 69.574 1.00 20.77 413 GLN B O 1
ATOM 6527 N N . VAL B 1 414 ? 33.462 40.405 68.586 1.00 14.07 414 VAL B N 1
ATOM 6528 C CA . VAL B 1 414 ? 33.054 39.312 69.455 1.00 23.58 414 VAL B CA 1
ATOM 6529 C C . VAL B 1 414 ? 32.532 38.175 68.581 1.00 28.63 414 VAL B C 1
ATOM 6530 O O . VAL B 1 414 ? 31.798 38.470 67.640 1.00 12.60 414 VAL B O 1
ATOM 6534 N N . VAL B 1 415 ? 32.908 36.951 68.917 1.00 26.59 415 VAL B N 1
ATOM 6535 C CA . VAL B 1 415 ? 32.338 35.833 68.164 1.00 19.47 415 VAL B CA 1
ATOM 6536 C C . VAL B 1 415 ? 31.671 34.949 69.217 1.00 7.13 415 VAL B C 1
ATOM 6537 O O . VAL B 1 415 ? 32.315 34.385 70.090 1.00 19.10 415 VAL B O 1
ATOM 6541 N N . TRP B 1 416 ? 30.352 34.928 69.088 1.00 14.55 416 TRP B N 1
ATOM 6542 C CA . TRP B 1 416 ? 29.556 34.073 69.968 1.00 20.68 416 TRP B CA 1
ATOM 6543 C C . TRP B 1 416 ? 29.463 32.698 69.317 1.00 23.94 416 TRP B C 1
ATOM 6544 O O . TRP B 1 416 ? 29.559 32.582 68.087 1.00 38.33 416 TRP B O 1
ATOM 6555 N N . SER B 1 417 ? 29.281 31.639 70.104 1.00 18.99 417 SER B N 1
ATOM 6556 C CA . SER B 1 417 ? 29.150 30.331 69.450 1.00 29.21 417 SER B CA 1
ATOM 6557 C C . SER B 1 417 ? 28.529 29.295 70.388 1.00 31.87 417 SER B C 1
ATOM 6558 O O . SER B 1 417 ? 28.221 29.655 71.528 1.00 29.48 417 SER B O 1
ATOM 6561 N N . ASN B 1 418 ? 28.387 28.085 69.879 1.00 31.19 418 ASN B N 1
ATOM 6562 C CA . ASN B 1 418 ? 27.797 26.904 70.475 1.00 34.58 418 ASN B CA 1
ATOM 6563 C C . ASN B 1 418 ? 26.842 27.230 71.614 1.00 25.53 418 ASN B C 1
ATOM 6564 O O . ASN B 1 418 ? 27.041 26.759 72.736 1.00 43.94 418 ASN B O 1
ATOM 6569 N N . ILE B 1 419 ? 25.810 28.025 71.349 1.00 16.89 419 ILE B N 1
ATOM 6570 C CA . ILE B 1 419 ? 24.797 28.210 72.388 1.00 21.81 419 ILE B CA 1
ATOM 6571 C C . ILE B 1 419 ? 24.052 26.901 72.656 1.00 19.92 419 ILE B C 1
ATOM 6572 O O . ILE B 1 419 ? 23.657 26.191 71.729 1.00 19.87 419 ILE B O 1
ATOM 6577 N N . ARG B 1 420 ? 23.874 26.623 73.939 1.00 12.38 420 ARG B N 1
ATOM 6578 C CA . ARG B 1 420 ? 23.131 25.485 74.463 1.00 15.44 420 ARG B CA 1
ATOM 6579 C C . ARG B 1 420 ? 22.177 25.964 75.550 1.00 13.94 420 ARG B C 1
ATOM 6580 O O . ARG B 1 420 ? 22.469 26.948 76.237 1.00 48.88 420 ARG B O 1
ATOM 6588 N N . PHE B 1 421 ? 21.027 25.311 75.737 1.00 13.83 421 PHE B N 1
ATOM 6589 C CA . PHE B 1 421 ? 20.100 25.662 76.803 1.00 14.55 421 PHE B CA 1
ATOM 6590 C C . PHE B 1 421 ? 19.273 24.489 77.301 1.00 13.71 421 PHE B C 1
ATOM 6591 O O . PHE B 1 421 ? 18.547 23.849 76.541 1.00 15.42 421 PHE B O 1
ATOM 6599 N N . GLY B 1 422 ? 19.296 24.137 78.589 1.00 14.72 422 GLY B N 1
ATOM 6600 C CA . GLY B 1 422 ? 18.504 22.970 78.986 1.00 26.31 422 GLY B CA 1
ATOM 6601 C C . GLY B 1 422 ? 18.521 22.788 80.495 1.00 34.86 422 GLY B C 1
ATOM 6602 O O . GLY B 1 422 ? 18.953 23.729 81.169 1.00 30.61 422 GLY B O 1
ATOM 6603 N N . PRO B 1 423 ? 18.077 21.630 80.972 1.00 37.09 423 PRO B N 1
ATOM 6604 C CA . PRO B 1 423 ? 17.970 21.376 82.418 1.00 34.19 423 PRO B CA 1
ATOM 6605 C C . PRO B 1 423 ? 19.295 21.728 83.083 1.00 35.74 423 PRO B C 1
ATOM 6606 O O . PRO B 1 423 ? 20.304 21.719 82.368 1.00 54.99 423 PRO B O 1
ATOM 6610 N N . ILE B 1 424 ? 19.297 22.049 84.372 1.00 36.32 424 ILE B N 1
ATOM 6611 C CA . ILE B 1 424 ? 20.583 22.389 85.002 1.00 33.28 424 ILE B CA 1
ATOM 6612 C C . ILE B 1 424 ? 21.517 21.193 84.822 1.00 34.35 424 ILE B C 1
ATOM 6613 O O . ILE B 1 424 ? 21.116 20.058 85.083 1.00 27.41 424 ILE B O 1
ATOM 6618 N N . GLY B 1 425 ? 22.711 21.466 84.319 1.00 31.32 425 GLY B N 1
ATOM 6619 C CA . GLY B 1 425 ? 23.722 20.470 84.056 1.00 38.63 425 GLY B CA 1
ATOM 6620 C C . GLY B 1 425 ? 23.497 19.615 82.835 1.00 42.64 425 GLY B C 1
ATOM 6621 O O . GLY B 1 425 ? 24.067 18.521 82.738 1.00 60.69 425 GLY B O 1
ATOM 6622 N N . SER B 1 426 ? 22.688 20.039 81.861 1.00 35.66 426 SER B N 1
ATOM 6623 C CA . SER B 1 426 ? 22.560 19.203 80.669 1.00 27.22 426 SER B CA 1
ATOM 6624 C C . SER B 1 426 ? 23.498 19.677 79.569 1.00 37.21 426 SER B C 1
ATOM 6625 O O . SER B 1 426 ? 23.749 18.907 78.645 1.00 26.31 426 SER B O 1
ATOM 6628 N N . THR B 1 427 ? 24.006 20.910 79.622 1.00 40.95 427 THR B N 1
ATOM 6629 C CA . THR B 1 427 ? 24.856 21.338 78.504 1.00 31.48 427 THR B CA 1
ATOM 6630 C C . THR B 1 427 ? 26.151 20.525 78.507 1.00 40.88 427 THR B C 1
ATOM 6631 O O . THR B 1 427 ? 26.430 19.818 77.537 1.00 48.65 427 THR B O 1
ATOM 6635 N N . TYR B 1 428 ? 26.917 20.632 79.580 1.00 46.55 428 TYR B N 1
ATOM 6636 C CA . TYR B 1 428 ? 28.167 19.928 79.805 1.00 40.39 428 TYR B CA 1
ATOM 6637 C C . TYR B 1 428 ? 28.171 19.338 81.228 1.00 36.01 428 TYR B C 1
ATOM 6638 O O . TYR B 1 428 ? 28.224 20.098 82.193 1.00 45.27 428 TYR B O 1
ATOM 6647 N N . ASP B 1 429 ? 28.122 18.024 81.301 1.00 29.85 429 ASP B N 1
ATOM 6648 C CA . ASP B 1 429 ? 28.091 17.225 82.507 1.00 25.19 429 ASP B CA 1
ATOM 6649 C C . ASP B 1 429 ? 28.968 17.790 83.618 1.00 31.33 429 ASP B C 1
ATOM 6650 O O . ASP B 1 429 ? 30.095 17.323 83.782 1.00 19.98 429 ASP B O 1
ATOM 6655 N N . PHE B 1 430 ? 28.482 18.770 84.367 1.00 37.62 430 PHE B N 1
ATOM 6656 C CA . PHE B 1 430 ? 29.245 19.378 85.451 1.00 39.40 430 PHE B CA 1
ATOM 6657 C C . PHE B 1 430 ? 28.308 19.900 86.542 1.00 37.92 430 PHE B C 1
ATOM 6658 O O . PHE B 1 430 ? 28.791 20.094 87.678 1.00 27.42 430 PHE B O 1
ATOM 6675 N N . ARG C 1 2 ? 44.899 53.369 44.970 1.00 16.84 2 ARG C N 1
ATOM 6676 C CA . ARG C 1 2 ? 45.088 52.303 45.949 1.00 15.94 2 ARG C CA 1
ATOM 6677 C C . ARG C 1 2 ? 43.744 51.702 46.362 1.00 18.33 2 ARG C C 1
ATOM 6678 O O . ARG C 1 2 ? 42.697 52.195 45.935 1.00 25.04 2 ARG C O 1
ATOM 6686 N N . ALA C 1 3 ? 43.819 50.668 47.187 1.00 17.11 3 ALA C N 1
ATOM 6687 C CA . ALA C 1 3 ? 42.680 50.032 47.826 1.00 24.04 3 ALA C CA 1
ATOM 6688 C C . ALA C 1 3 ? 42.312 50.768 49.109 1.00 31.96 3 ALA C C 1
ATOM 6689 O O . ALA C 1 3 ? 43.198 51.152 49.874 1.00 18.19 3 ALA C O 1
ATOM 6691 N N . GLY C 1 4 ? 41.029 50.977 49.386 1.00 31.47 4 GLY C N 1
ATOM 6692 C CA . GLY C 1 4 ? 40.620 51.591 50.639 1.00 31.19 4 GLY C CA 1
ATOM 6693 C C . GLY C 1 4 ? 40.554 50.511 51.720 1.00 32.90 4 GLY C C 1
ATOM 6694 O O . GLY C 1 4 ? 40.159 49.393 51.386 1.00 37.27 4 GLY C O 1
ATOM 6695 N N . ASN C 1 5 ? 40.944 50.881 52.924 1.00 30.09 5 ASN C N 1
ATOM 6696 C CA . ASN C 1 5 ? 40.982 50.078 54.134 1.00 18.52 5 ASN C CA 1
ATOM 6697 C C . ASN C 1 5 ? 39.907 50.521 55.121 1.00 16.53 5 ASN C C 1
ATOM 6698 O O . ASN C 1 5 ? 39.908 50.157 56.306 1.00 16.97 5 ASN C O 1
ATOM 6703 N N . GLU C 1 6 ? 38.960 51.326 54.648 1.00 18.53 6 GLU C N 1
ATOM 6704 C CA . GLU C 1 6 ? 37.815 51.698 55.470 1.00 18.48 6 GLU C CA 1
ATOM 6705 C C . GLU C 1 6 ? 36.705 50.653 55.413 1.00 26.31 6 GLU C C 1
ATOM 6706 O O . GLU C 1 6 ? 36.188 50.219 56.449 1.00 15.73 6 GLU C O 1
ATOM 6712 N N . THR C 1 7 ? 36.346 50.267 54.195 1.00 24.48 7 THR C N 1
ATOM 6713 C CA . THR C 1 7 ? 35.293 49.307 53.912 1.00 31.10 7 THR C CA 1
ATOM 6714 C C . THR C 1 7 ? 35.880 47.961 53.486 1.00 36.31 7 THR C C 1
ATOM 6715 O O . THR C 1 7 ? 36.745 47.872 52.614 1.00 42.90 7 THR C O 1
ATOM 6719 N N . PRO C 1 8 ? 35.385 46.896 54.099 1.00 32.27 8 PRO C N 1
ATOM 6720 C CA . PRO C 1 8 ? 35.707 45.567 53.582 1.00 21.98 8 PRO C CA 1
ATOM 6721 C C . PRO C 1 8 ? 35.114 45.418 52.185 1.00 16.25 8 PRO C C 1
ATOM 6722 O O . PRO C 1 8 ? 33.944 45.737 51.954 1.00 22.65 8 PRO C O 1
ATOM 6726 N N . GLU C 1 9 ? 35.909 44.935 51.251 1.00 16.04 9 GLU C N 1
ATOM 6727 C CA . GLU C 1 9 ? 35.349 44.492 49.967 1.00 9.43 9 GLU C CA 1
ATOM 6728 C C . GLU C 1 9 ? 34.950 43.029 50.136 1.00 20.40 9 GLU C C 1
ATOM 6729 O O . GLU C 1 9 ? 35.808 42.184 50.394 1.00 18.26 9 GLU C O 1
ATOM 6735 N N . ASN C 1 10 ? 33.672 42.675 50.031 1.00 29.80 10 ASN C N 1
ATOM 6736 C CA . ASN C 1 10 ? 33.247 41.284 50.189 1.00 18.87 10 ASN C CA 1
ATOM 6737 C C . ASN C 1 10 ? 32.504 40.789 48.955 1.00 11.39 10 ASN C C 1
ATOM 6738 O O . ASN C 1 10 ? 31.315 41.109 48.812 1.00 15.22 10 ASN C O 1
ATOM 6743 N N . HIS C 1 11 ? 33.176 40.006 48.100 1.00 5.81 11 HIS C N 1
ATOM 6744 C CA . HIS C 1 11 ? 32.515 39.667 46.845 1.00 16.44 11 HIS C CA 1
ATOM 6745 C C . HIS C 1 11 ? 31.466 38.569 47.026 1.00 18.40 11 HIS C C 1
ATOM 6746 O O . HIS C 1 11 ? 31.786 37.488 47.531 1.00 12.89 11 HIS C O 1
ATOM 6753 N N . PRO C 1 12 ? 30.249 38.848 46.593 1.00 9.36 12 PRO C N 1
ATOM 6754 C CA . PRO C 1 12 ? 29.210 37.824 46.650 1.00 6.79 12 PRO C CA 1
ATOM 6755 C C . PRO C 1 12 ? 29.668 36.561 45.951 1.00 14.19 12 PRO C C 1
ATOM 6756 O O . PRO C 1 12 ? 30.150 36.561 44.816 1.00 15.23 12 PRO C O 1
ATOM 6760 N N . PRO C 1 13 ? 29.526 35.432 46.624 1.00 13.92 13 PRO C N 1
ATOM 6761 C CA . PRO C 1 13 ? 29.867 34.178 45.941 1.00 5.09 13 PRO C CA 1
ATOM 6762 C C . PRO C 1 13 ? 28.870 33.784 44.871 1.00 1.50 13 PRO C C 1
ATOM 6763 O O . PRO C 1 13 ? 27.657 33.963 44.906 1.00 8.37 13 PRO C O 1
ATOM 6767 N N . LEU C 1 14 ? 29.432 33.174 43.804 1.00 4.47 14 LEU C N 1
ATOM 6768 C CA . LEU C 1 14 ? 28.549 32.692 42.742 1.00 19.16 14 LEU C CA 1
ATOM 6769 C C . LEU C 1 14 ? 29.138 31.431 42.127 1.00 17.55 14 LEU C C 1
ATOM 6770 O O . LEU C 1 14 ? 30.333 31.358 41.858 1.00 13.02 14 LEU C O 1
ATOM 6775 N N . THR C 1 15 ? 28.324 30.394 41.884 1.00 6.77 15 THR C N 1
ATOM 6776 C CA . THR C 1 15 ? 28.919 29.242 41.222 1.00 12.96 15 THR C CA 1
ATOM 6777 C C . THR C 1 15 ? 28.620 29.305 39.723 1.00 13.91 15 THR C C 1
ATOM 6778 O O . THR C 1 15 ? 27.719 30.028 39.313 1.00 7.93 15 THR C O 1
ATOM 6782 N N . TRP C 1 16 ? 29.368 28.533 38.952 1.00 4.76 16 TRP C N 1
ATOM 6783 C CA . TRP C 1 16 ? 29.067 28.366 37.530 1.00 6.91 16 TRP C CA 1
ATOM 6784 C C . TRP C 1 16 ? 29.524 26.949 37.155 1.00 11.98 16 TRP C C 1
ATOM 6785 O O . TRP C 1 16 ? 30.001 26.313 38.109 1.00 9.69 16 TRP C O 1
ATOM 6796 N N . GLN C 1 17 ? 29.379 26.504 35.912 1.00 8.67 17 GLN C N 1
ATOM 6797 C CA . GLN C 1 17 ? 29.738 25.128 35.567 1.00 12.41 17 GLN C CA 1
ATOM 6798 C C . GLN C 1 17 ? 30.701 24.986 34.402 1.00 13.37 17 GLN C C 1
ATOM 6799 O O . GLN C 1 17 ? 30.490 25.402 33.267 1.00 12.89 17 GLN C O 1
ATOM 6805 N N . ARG C 1 18 ? 31.832 24.315 34.705 1.00 9.76 18 ARG C N 1
ATOM 6806 C CA . ARG C 1 18 ? 32.720 24.057 33.567 1.00 6.77 18 ARG C CA 1
ATOM 6807 C C . ARG C 1 18 ? 32.349 22.699 32.971 1.00 11.55 18 ARG C C 1
ATOM 6808 O O . ARG C 1 18 ? 32.401 21.721 33.727 1.00 13.60 18 ARG C O 1
ATOM 6816 N N . CYS C 1 19 ? 31.973 22.645 31.709 1.00 9.52 19 CYS C N 1
ATOM 6817 C CA . CYS C 1 19 ? 31.431 21.396 31.165 1.00 9.65 19 CYS C CA 1
ATOM 6818 C C . CYS C 1 19 ? 32.421 20.709 30.239 1.00 11.93 19 CYS C C 1
ATOM 6819 O O . CYS C 1 19 ? 33.187 21.423 29.594 1.00 6.42 19 CYS C O 1
ATOM 6822 N N . THR C 1 20 ? 32.350 19.379 30.163 1.00 5.91 20 THR C N 1
ATOM 6823 C CA . THR C 1 20 ? 33.269 18.640 29.287 1.00 15.26 20 THR C CA 1
ATOM 6824 C C . THR C 1 20 ? 32.530 18.020 28.098 1.00 9.00 20 THR C C 1
ATOM 6825 O O . THR C 1 20 ? 33.131 17.707 27.072 1.00 14.65 20 THR C O 1
ATOM 6829 N N . ALA C 1 21 ? 31.234 17.866 28.311 1.00 12.09 21 ALA C N 1
ATOM 6830 C CA . ALA C 1 21 ? 30.183 17.371 27.456 1.00 20.81 21 ALA C CA 1
ATOM 6831 C C . ALA C 1 21 ? 28.892 17.416 28.279 1.00 23.71 21 ALA C C 1
ATOM 6832 O O . ALA C 1 21 ? 28.993 17.491 29.510 1.00 13.96 21 ALA C O 1
ATOM 6834 N N . PRO C 1 22 ? 27.744 17.399 27.610 1.00 21.94 22 PRO C N 1
ATOM 6835 C CA . PRO C 1 22 ? 26.453 17.462 28.289 1.00 17.43 22 PRO C CA 1
ATOM 6836 C C . PRO C 1 22 ? 26.320 16.386 29.365 1.00 26.50 22 PRO C C 1
ATOM 6837 O O . PRO C 1 22 ? 26.707 15.250 29.095 1.00 17.56 22 PRO C O 1
ATOM 6841 N N . GLY C 1 23 ? 25.783 16.781 30.503 1.00 32.90 23 GLY C N 1
ATOM 6842 C CA . GLY C 1 23 ? 25.564 15.940 31.663 1.00 28.96 23 GLY C CA 1
ATOM 6843 C C . GLY C 1 23 ? 26.820 15.888 32.521 1.00 16.75 23 GLY C C 1
ATOM 6844 O O . GLY C 1 23 ? 26.732 15.642 33.723 1.00 13.41 23 GLY C O 1
ATOM 6845 N N . ASN C 1 24 ? 27.943 16.142 31.866 1.00 17.66 24 ASN C N 1
ATOM 6846 C CA . ASN C 1 24 ? 29.275 16.179 32.431 1.00 15.33 24 ASN C CA 1
ATOM 6847 C C . ASN C 1 24 ? 29.777 17.626 32.536 1.00 17.13 24 ASN C C 1
ATOM 6848 O O . ASN C 1 24 ? 30.372 18.103 31.569 1.00 21.33 24 ASN C O 1
ATOM 6853 N N . CYS C 1 25 ? 29.506 18.240 33.669 1.00 16.69 25 CYS C N 1
ATOM 6854 C CA . CYS C 1 25 ? 29.910 19.593 34.023 1.00 23.11 25 CYS C CA 1
ATOM 6855 C C . CYS C 1 25 ? 30.410 19.580 35.459 1.00 23.38 25 CYS C C 1
ATOM 6856 O O . CYS C 1 25 ? 29.848 18.896 36.321 1.00 18.47 25 CYS C O 1
ATOM 6859 N N . GLN C 1 26 ? 31.475 20.316 35.771 1.00 11.53 26 GLN C N 1
ATOM 6860 C CA . GLN C 1 26 ? 31.784 20.374 37.215 1.00 16.11 26 GLN C CA 1
ATOM 6861 C C . GLN C 1 26 ? 31.393 21.763 37.719 1.00 20.60 26 GLN C C 1
ATOM 6862 O O . GLN C 1 26 ? 31.215 22.709 36.941 1.00 16.02 26 GLN C O 1
ATOM 6868 N N . THR C 1 27 ? 31.216 21.842 39.024 1.00 14.81 27 THR C N 1
ATOM 6869 C CA . THR C 1 27 ? 30.771 23.059 39.698 1.00 16.87 27 THR C CA 1
ATOM 6870 C C . THR C 1 27 ? 31.999 23.855 40.094 1.00 16.12 27 THR C C 1
ATOM 6871 O O . THR C 1 27 ? 32.910 23.305 40.709 1.00 13.12 27 THR C O 1
ATOM 6875 N N . VAL C 1 28 ? 32.007 25.137 39.738 1.00 14.13 28 VAL C N 1
ATOM 6876 C CA . VAL C 1 28 ? 33.125 25.967 40.203 1.00 11.51 28 VAL C CA 1
ATOM 6877 C C . VAL C 1 28 ? 32.509 26.994 41.146 1.00 6.43 28 VAL C C 1
ATOM 6878 O O . VAL C 1 28 ? 31.468 27.575 40.812 1.00 8.58 28 VAL C O 1
ATOM 6882 N N . ASN C 1 29 ? 33.109 27.151 42.311 1.00 6.87 29 ASN C N 1
ATOM 6883 C CA . ASN C 1 29 ? 32.596 28.035 43.350 1.00 22.47 29 ASN C CA 1
ATOM 6884 C C . ASN C 1 29 ? 33.345 29.366 43.265 1.00 23.27 29 ASN C C 1
ATOM 6885 O O . ASN C 1 29 ? 34.453 29.503 43.781 1.00 19.17 29 ASN C O 1
ATOM 6890 N N . ALA C 1 30 ? 32.722 30.311 42.560 1.00 14.17 30 ALA C N 1
ATOM 6891 C CA . ALA C 1 30 ? 33.400 31.559 42.227 1.00 14.62 30 ALA C CA 1
ATOM 6892 C C . ALA C 1 30 ? 32.860 32.735 43.018 1.00 10.97 30 ALA C C 1
ATOM 6893 O O . ALA C 1 30 ? 32.239 32.569 44.080 1.00 7.95 30 ALA C O 1
ATOM 6895 N N . GLU C 1 31 ? 33.113 33.955 42.534 1.00 11.97 31 GLU C N 1
ATOM 6896 C CA . GLU C 1 31 ? 32.626 35.153 43.218 1.00 14.45 31 GLU C CA 1
ATOM 6897 C C . GLU C 1 31 ? 32.325 36.249 42.195 1.00 12.59 31 GLU C C 1
ATOM 6898 O O . GLU C 1 31 ? 32.500 36.060 40.995 1.00 19.47 31 GLU C O 1
ATOM 6904 N N . VAL C 1 32 ? 31.832 37.389 42.668 1.00 10.23 32 VAL C N 1
ATOM 6905 C CA . VAL C 1 32 ? 31.519 38.496 41.772 1.00 9.93 32 VAL C CA 1
ATOM 6906 C C . VAL C 1 32 ? 31.916 39.825 42.399 1.00 7.44 32 VAL C C 1
ATOM 6907 O O . VAL C 1 32 ? 31.867 40.038 43.611 1.00 6.57 32 VAL C O 1
ATOM 6911 N N . VAL C 1 33 ? 32.337 40.747 41.520 1.00 9.84 33 VAL C N 1
ATOM 6912 C CA . VAL C 1 33 ? 32.799 42.031 42.066 1.00 5.52 33 VAL C CA 1
ATOM 6913 C C . VAL C 1 33 ? 32.328 43.209 41.216 1.00 10.80 33 VAL C C 1
ATOM 6914 O O . VAL C 1 33 ? 32.445 43.195 39.997 1.00 15.71 33 VAL C O 1
ATOM 6918 N N . ILE C 1 34 ? 31.823 44.254 41.875 1.00 14.14 34 ILE C N 1
ATOM 6919 C CA . ILE C 1 34 ? 31.408 45.405 41.092 1.00 7.12 34 ILE C CA 1
ATOM 6920 C C . ILE C 1 34 ? 32.598 46.264 40.675 1.00 6.69 34 ILE C C 1
ATOM 6921 O O . ILE C 1 34 ? 33.600 46.411 41.371 1.00 16.07 34 ILE C O 1
ATOM 6926 N N . ASP C 1 35 ? 32.381 46.775 39.479 1.00 7.82 35 ASP C N 1
ATOM 6927 C CA . ASP C 1 35 ? 33.200 47.737 38.784 1.00 8.50 35 ASP C CA 1
ATOM 6928 C C . ASP C 1 35 ? 33.568 48.882 39.722 1.00 12.62 35 ASP C C 1
ATOM 6929 O O . ASP C 1 35 ? 32.782 49.420 40.513 1.00 8.89 35 ASP C O 1
ATOM 6934 N N . ALA C 1 36 ? 34.844 49.236 39.622 1.00 10.03 36 ALA C N 1
ATOM 6935 C CA . ALA C 1 36 ? 35.466 50.239 40.477 1.00 8.19 36 ALA C CA 1
ATOM 6936 C C . ALA C 1 36 ? 34.831 51.608 40.348 1.00 5.81 36 ALA C C 1
ATOM 6937 O O . ALA C 1 36 ? 34.935 52.472 41.235 1.00 9.99 36 ALA C O 1
ATOM 6939 N N . ASN C 1 37 ? 34.142 51.904 39.255 1.00 2.90 37 ASN C N 1
ATOM 6940 C CA . ASN C 1 37 ? 33.602 53.273 39.106 1.00 9.36 37 ASN C CA 1
ATOM 6941 C C . ASN C 1 37 ? 32.460 53.524 40.069 1.00 15.56 37 ASN C C 1
ATOM 6942 O O . ASN C 1 37 ? 32.066 54.651 40.396 1.00 15.25 37 ASN C O 1
ATOM 6947 N N . TRP C 1 38 ? 31.876 52.430 40.574 1.00 10.16 38 TRP C N 1
ATOM 6948 C CA . TRP C 1 38 ? 30.735 52.538 41.464 1.00 9.71 38 TRP C CA 1
ATOM 6949 C C . TRP C 1 38 ? 31.146 52.772 42.912 1.00 6.03 38 TRP C C 1
ATOM 6950 O O . TRP C 1 38 ? 30.281 52.984 43.776 1.00 16.79 38 TRP C O 1
ATOM 6961 N N . ARG C 1 39 ? 32.430 52.719 43.219 1.00 7.62 39 ARG C N 1
ATOM 6962 C CA . ARG C 1 39 ? 32.759 52.782 44.649 1.00 15.26 39 ARG C CA 1
ATOM 6963 C C . ARG C 1 39 ? 33.392 54.128 45.019 1.00 6.33 39 ARG C C 1
ATOM 6964 O O . ARG C 1 39 ? 33.887 54.768 44.084 1.00 13.90 39 ARG C O 1
ATOM 6972 N N . TRP C 1 40 ? 33.304 54.421 46.304 1.00 13.44 40 TRP C N 1
ATOM 6973 C CA . TRP C 1 40 ? 33.876 55.549 47.020 1.00 18.09 40 TRP C CA 1
ATOM 6974 C C . TRP C 1 40 ? 35.358 55.759 46.713 1.00 14.25 40 TRP C C 1
ATOM 6975 O O . TRP C 1 40 ? 36.110 54.785 46.791 1.00 18.76 40 TRP C O 1
ATOM 6986 N N . LEU C 1 41 ? 35.730 56.993 46.387 1.00 13.25 41 LEU C N 1
ATOM 6987 C CA . LEU C 1 41 ? 37.121 57.397 46.207 1.00 17.52 41 LEU C CA 1
ATOM 6988 C C . LEU C 1 41 ? 37.512 58.547 47.131 1.00 18.38 41 LEU C C 1
ATOM 6989 O O . LEU C 1 41 ? 36.923 59.629 47.085 1.00 14.19 41 LEU C O 1
ATOM 6994 N N . HIS C 1 42 ? 38.519 58.336 47.981 1.00 9.92 42 HIS C N 1
ATOM 6995 C CA . HIS C 1 42 ? 38.868 59.389 48.937 1.00 18.22 42 HIS C CA 1
ATOM 6996 C C . HIS C 1 42 ? 40.371 59.472 49.174 1.00 25.20 42 HIS C C 1
ATOM 6997 O O . HIS C 1 42 ? 41.139 58.607 48.772 1.00 15.15 42 HIS C O 1
ATOM 7004 N N . ASP C 1 43 ? 40.800 60.535 49.859 1.00 26.60 43 ASP C N 1
ATOM 7005 C CA . ASP C 1 43 ? 42.208 60.635 50.219 1.00 17.38 43 ASP C CA 1
ATOM 7006 C C . ASP C 1 43 ? 42.439 60.265 51.682 1.00 15.66 43 ASP C C 1
ATOM 7007 O O . ASP C 1 43 ? 41.482 60.130 52.444 1.00 15.94 43 ASP C O 1
ATOM 7012 N N . ASP C 1 44 ? 43.698 60.098 52.063 1.00 13.49 44 ASP C N 1
ATOM 7013 C CA . ASP C 1 44 ? 44.128 59.649 53.385 1.00 12.66 44 ASP C CA 1
ATOM 7014 C C . ASP C 1 44 ? 43.649 60.500 54.543 1.00 24.69 44 ASP C C 1
ATOM 7015 O O . ASP C 1 44 ? 43.906 60.150 55.701 1.00 29.29 44 ASP C O 1
ATOM 7020 N N . ASN C 1 45 ? 42.966 61.614 54.312 1.00 28.38 45 ASN C N 1
ATOM 7021 C CA . ASN C 1 45 ? 42.358 62.289 55.467 1.00 27.06 45 ASN C CA 1
ATOM 7022 C C . ASN C 1 45 ? 40.874 62.480 55.138 1.00 23.36 45 ASN C C 1
ATOM 7023 O O . ASN C 1 45 ? 40.208 63.411 55.561 1.00 35.61 45 ASN C O 1
ATOM 7028 N N . MET C 1 46 ? 40.420 61.511 54.354 1.00 35.50 46 MET C N 1
ATOM 7029 C CA . MET C 1 46 ? 39.029 61.198 54.090 1.00 30.61 46 MET C CA 1
ATOM 7030 C C . MET C 1 46 ? 38.328 62.278 53.295 1.00 31.04 46 MET C C 1
ATOM 7031 O O . MET C 1 46 ? 37.099 62.360 53.233 1.00 29.26 46 MET C O 1
ATOM 7036 N N . GLN C 1 47 ? 39.111 63.144 52.634 1.00 30.65 47 GLN C N 1
ATOM 7037 C CA . GLN C 1 47 ? 38.403 64.046 51.722 1.00 32.27 47 GLN C CA 1
ATOM 7038 C C . GLN C 1 47 ? 38.101 63.264 50.444 1.00 27.77 47 GLN C C 1
ATOM 7039 O O . GLN C 1 47 ? 39.009 62.662 49.869 1.00 27.91 47 GLN C O 1
ATOM 7045 N N . ASN C 1 48 ? 36.834 63.289 50.060 1.00 24.88 48 ASN C N 1
ATOM 7046 C CA . ASN C 1 48 ? 36.380 62.730 48.798 1.00 17.02 48 ASN C CA 1
ATOM 7047 C C . ASN C 1 48 ? 37.194 63.329 47.648 1.00 19.36 48 ASN C C 1
ATOM 7048 O O . ASN C 1 48 ? 37.239 64.558 47.559 1.00 27.98 48 ASN C O 1
ATOM 7053 N N . CYS C 1 49 ? 37.796 62.508 46.805 1.00 21.46 49 CYS C N 1
ATOM 7054 C CA . CYS C 1 49 ? 38.491 62.909 45.592 1.00 26.92 49 CYS C CA 1
ATOM 7055 C C . CYS C 1 49 ? 37.550 63.219 44.427 1.00 34.77 49 CYS C C 1
ATOM 7056 O O . CYS C 1 49 ? 37.811 64.032 43.536 1.00 28.28 49 CYS C O 1
ATOM 7059 N N . TYR C 1 50 ? 36.416 62.529 44.407 1.00 34.22 50 TYR C N 1
ATOM 7060 C CA . TYR C 1 50 ? 35.372 62.681 43.401 1.00 17.66 50 TYR C CA 1
ATOM 7061 C C . TYR C 1 50 ? 34.038 62.825 44.104 1.00 18.70 50 TYR C C 1
ATOM 7062 O O . TYR C 1 50 ? 33.715 61.974 44.944 1.00 16.24 50 TYR C O 1
ATOM 7071 N N . ASP C 1 51 ? 33.224 63.826 43.779 1.00 22.26 51 ASP C N 1
ATOM 7072 C CA . ASP C 1 51 ? 31.908 63.845 44.426 1.00 17.80 51 ASP C CA 1
ATOM 7073 C C . ASP C 1 51 ? 30.824 64.214 43.427 1.00 18.82 51 ASP C C 1
ATOM 7074 O O . ASP C 1 51 ? 31.059 65.076 42.575 1.00 31.28 51 ASP C O 1
ATOM 7079 N N . GLY C 1 52 ? 29.638 63.599 43.495 1.00 18.34 52 GLY C N 1
ATOM 7080 C CA . GLY C 1 52 ? 28.648 63.944 42.468 1.00 20.00 52 GLY C CA 1
ATOM 7081 C C . GLY C 1 52 ? 29.176 63.644 41.082 1.00 26.17 52 GLY C C 1
ATOM 7082 O O . GLY C 1 52 ? 29.677 62.547 40.804 1.00 20.48 52 GLY C O 1
ATOM 7083 N N . ASN C 1 53 ? 29.110 64.571 40.120 1.00 9.64 53 ASN C N 1
ATOM 7084 C CA . ASN C 1 53 ? 29.735 64.192 38.838 1.00 9.95 53 ASN C CA 1
ATOM 7085 C C . ASN C 1 53 ? 30.995 65.014 38.623 1.00 6.89 53 ASN C C 1
ATOM 7086 O O . ASN C 1 53 ? 31.420 65.325 37.514 1.00 16.69 53 ASN C O 1
ATOM 7091 N N . GLN C 1 54 ? 31.614 65.377 39.730 1.00 10.60 54 GLN C N 1
ATOM 7092 C CA . GLN C 1 54 ? 32.705 66.324 39.710 1.00 17.49 54 GLN C CA 1
ATOM 7093 C C . GLN C 1 54 ? 33.912 65.819 40.477 1.00 11.12 54 GLN C C 1
ATOM 7094 O O . GLN C 1 54 ? 33.748 65.305 41.594 1.00 22.06 54 GLN C O 1
ATOM 7100 N N . TRP C 1 55 ? 35.089 66.023 39.896 1.00 7.73 55 TRP C N 1
ATOM 7101 C CA . TRP C 1 55 ? 36.313 65.748 40.638 1.00 11.45 55 TRP C CA 1
ATOM 7102 C C . TRP C 1 55 ? 36.545 66.796 41.719 1.00 17.18 55 TRP C C 1
ATOM 7103 O O . TRP C 1 55 ? 36.108 67.937 41.527 1.00 13.74 55 TRP C O 1
ATOM 7114 N N . THR C 1 56 ? 37.186 66.454 42.831 1.00 23.17 56 THR C N 1
ATOM 7115 C CA . THR C 1 56 ? 37.386 67.424 43.909 1.00 20.92 56 THR C CA 1
ATOM 7116 C C . THR C 1 56 ? 38.717 68.151 43.794 1.00 16.37 56 THR C C 1
ATOM 7117 O O . THR C 1 56 ? 39.593 67.806 43.012 1.00 24.37 56 THR C O 1
ATOM 7121 N N . ASN C 1 57 ? 38.884 69.175 44.636 1.00 13.08 57 ASN C N 1
ATOM 7122 C CA . ASN C 1 57 ? 40.212 69.739 44.791 1.00 18.13 57 ASN C CA 1
ATOM 7123 C C . ASN C 1 57 ? 41.097 68.827 45.635 1.00 15.46 57 ASN C C 1
ATOM 7124 O O . ASN C 1 57 ? 42.245 69.175 45.886 1.00 22.38 57 ASN C O 1
ATOM 7129 N N . ALA C 1 58 ? 40.607 67.664 46.072 1.00 19.68 58 ALA C N 1
ATOM 7130 C CA . ALA C 1 58 ? 41.426 66.741 46.854 1.00 13.06 58 ALA C CA 1
ATOM 7131 C C . ALA C 1 58 ? 42.696 66.311 46.133 1.00 21.30 58 ALA C C 1
ATOM 7132 O O . ALA C 1 58 ? 43.661 65.886 46.775 1.00 29.46 58 ALA C O 1
ATOM 7134 N N . CYS C 1 59 ? 42.670 66.423 44.808 1.00 26.61 59 CYS C N 1
ATOM 7135 C CA . CYS C 1 59 ? 43.774 66.026 43.934 1.00 22.56 59 CYS C CA 1
ATOM 7136 C C . CYS C 1 59 ? 43.676 66.727 42.585 1.00 11.73 59 CYS C C 1
ATOM 7137 O O . CYS C 1 59 ? 42.627 67.337 42.351 1.00 15.03 59 CYS C O 1
ATOM 7140 N N . SER C 1 60 ? 44.670 66.728 41.697 1.00 19.95 60 SER C N 1
ATOM 7141 C CA . SER C 1 60 ? 44.636 67.590 40.518 1.00 17.10 60 SER C CA 1
ATOM 7142 C C . SER C 1 60 ? 45.134 67.033 39.202 1.00 17.30 60 SER C C 1
ATOM 7143 O O . SER C 1 60 ? 44.844 67.607 38.137 1.00 24.40 60 SER C O 1
ATOM 7146 N N . THR C 1 61 ? 45.886 65.950 39.212 1.00 14.47 61 THR C N 1
ATOM 7147 C CA . THR C 1 61 ? 46.622 65.407 38.089 1.00 16.90 61 THR C CA 1
ATOM 7148 C C . THR C 1 61 ? 46.237 63.966 37.772 1.00 13.40 61 THR C C 1
ATOM 7149 O O . THR C 1 61 ? 45.650 63.345 38.659 1.00 16.12 61 THR C O 1
ATOM 7153 N N . ALA C 1 62 ? 46.582 63.463 36.586 1.00 17.58 62 ALA C N 1
ATOM 7154 C CA . ALA C 1 62 ? 46.272 62.062 36.269 1.00 12.16 62 ALA C CA 1
ATOM 7155 C C . ALA C 1 62 ? 47.001 61.108 37.199 1.00 13.07 62 ALA C C 1
ATOM 7156 O O . ALA C 1 62 ? 46.434 60.108 37.659 1.00 16.90 62 ALA C O 1
ATOM 7158 N N . THR C 1 63 ? 48.260 61.382 37.514 1.00 13.11 63 THR C N 1
ATOM 7159 C CA . THR C 1 63 ? 49.096 60.482 38.299 1.00 23.23 63 THR C CA 1
ATOM 7160 C C . THR C 1 63 ? 49.035 60.738 39.793 1.00 28.91 63 THR C C 1
ATOM 7161 O O . THR C 1 63 ? 49.342 59.885 40.629 1.00 16.13 63 THR C O 1
ATOM 7165 N N . ASP C 1 64 ? 48.652 61.959 40.178 1.00 24.09 64 ASP C N 1
ATOM 7166 C CA . ASP C 1 64 ? 48.657 62.207 41.630 1.00 18.75 64 ASP C CA 1
ATOM 7167 C C . ASP C 1 64 ? 47.302 61.826 42.201 1.00 14.29 64 ASP C C 1
ATOM 7168 O O . ASP C 1 64 ? 47.067 61.800 43.409 1.00 18.52 64 ASP C O 1
ATOM 7173 N N . CYS C 1 65 ? 46.355 61.493 41.315 1.00 12.52 65 CYS C N 1
ATOM 7174 C CA . CYS C 1 65 ? 45.040 61.166 41.879 1.00 14.24 65 CYS C CA 1
ATOM 7175 C C . CYS C 1 65 ? 45.051 59.673 42.204 1.00 12.56 65 CYS C C 1
ATOM 7176 O O . CYS C 1 65 ? 44.290 59.174 43.015 1.00 10.19 65 CYS C O 1
ATOM 7179 N N . ALA C 1 66 ? 45.966 59.035 41.494 1.00 21.11 66 ALA C N 1
ATOM 7180 C CA . ALA C 1 66 ? 46.222 57.602 41.600 1.00 12.85 66 ALA C CA 1
ATOM 7181 C C . ALA C 1 66 ? 47.096 57.344 42.799 1.00 17.70 66 ALA C C 1
ATOM 7182 O O . ALA C 1 66 ? 46.998 56.355 43.526 1.00 22.15 66 ALA C O 1
ATOM 7184 N N . GLU C 1 67 ? 48.023 58.276 43.082 1.00 20.21 67 GLU C N 1
ATOM 7185 C CA . GLU C 1 67 ? 48.894 57.883 44.208 1.00 13.63 67 GLU C CA 1
ATOM 7186 C C . GLU C 1 67 ? 48.342 58.418 45.526 1.00 22.18 67 GLU C C 1
ATOM 7187 O O . GLU C 1 67 ? 48.826 57.985 46.572 1.00 36.84 67 GLU C O 1
ATOM 7193 N N . LYS C 1 68 ? 47.356 59.303 45.507 1.00 11.83 68 LYS C N 1
ATOM 7194 C CA . LYS C 1 68 ? 46.677 59.824 46.684 1.00 12.05 68 LYS C CA 1
ATOM 7195 C C . LYS C 1 68 ? 45.293 59.260 46.995 1.00 12.94 68 LYS C C 1
ATOM 7196 O O . LYS C 1 68 ? 44.910 59.163 48.166 1.00 24.50 68 LYS C O 1
ATOM 7202 N N . CYS C 1 69 ? 44.485 58.923 45.986 1.00 12.23 69 CYS C N 1
ATOM 7203 C CA . CYS C 1 69 ? 43.114 58.515 46.237 1.00 16.55 69 CYS C CA 1
ATOM 7204 C C . CYS C 1 69 ? 43.011 56.988 46.309 1.00 12.02 69 CYS C C 1
ATOM 7205 O O . CYS C 1 69 ? 43.524 56.270 45.460 1.00 42.42 69 CYS C O 1
ATOM 7208 N N . MET C 1 70 ? 42.316 56.541 47.348 1.00 12.70 70 MET C N 1
ATOM 7209 C CA . MET C 1 70 ? 42.123 55.095 47.502 1.00 13.92 70 MET C CA 1
ATOM 7210 C C . MET C 1 70 ? 40.679 54.740 47.196 1.00 15.74 70 MET C C 1
ATOM 7211 O O . MET C 1 70 ? 39.756 55.559 47.255 1.00 18.48 70 MET C O 1
ATOM 7216 N N . ILE C 1 71 ? 40.459 53.476 46.812 1.00 14.41 71 ILE C N 1
ATOM 7217 C CA . ILE C 1 71 ? 39.124 53.123 46.338 1.00 16.09 71 ILE C CA 1
ATOM 7218 C C . ILE C 1 71 ? 38.505 52.035 47.211 1.00 16.69 71 ILE C C 1
ATOM 7219 O O . ILE C 1 71 ? 39.135 51.008 47.457 1.00 19.58 71 ILE C O 1
ATOM 7224 N N . GLU C 1 72 ? 37.301 52.284 47.706 1.00 19.10 72 GLU C N 1
ATOM 7225 C CA . GLU C 1 72 ? 36.759 51.564 48.852 1.00 31.04 72 GLU C CA 1
ATOM 7226 C C . GLU C 1 72 ? 35.849 50.386 48.520 1.00 28.54 72 GLU C C 1
ATOM 7227 O O . GLU C 1 72 ? 35.260 50.290 47.448 1.00 20.42 72 GLU C O 1
ATOM 7233 N N . GLY C 1 73 ? 35.715 49.469 49.474 1.00 20.44 73 GLY C N 1
ATOM 7234 C CA . GLY C 1 73 ? 34.898 48.282 49.338 1.00 20.40 73 GLY C CA 1
ATOM 7235 C C . GLY C 1 73 ? 33.444 48.613 49.095 1.00 18.13 73 GLY C C 1
ATOM 7236 O O . GLY C 1 73 ? 33.031 49.764 49.293 1.00 16.15 73 GLY C O 1
ATOM 7237 N N . ALA C 1 74 ? 32.632 47.637 48.664 1.00 10.22 74 ALA C N 1
ATOM 7238 C CA . ALA C 1 74 ? 31.246 47.988 48.350 1.00 11.26 74 ALA C CA 1
ATOM 7239 C C . ALA C 1 74 ? 30.213 47.659 49.424 1.00 24.16 74 ALA C C 1
ATOM 7240 O O . ALA C 1 74 ? 29.067 47.356 49.053 1.00 23.95 74 ALA C O 1
ATOM 7242 N N . GLY C 1 75 ? 30.581 47.693 50.690 1.00 16.26 75 GLY C N 1
ATOM 7243 C CA . GLY C 1 75 ? 29.738 47.446 51.829 1.00 13.81 75 GLY C CA 1
ATOM 7244 C C . GLY C 1 75 ? 28.645 46.409 51.642 1.00 25.30 75 GLY C C 1
ATOM 7245 O O . GLY C 1 75 ? 28.918 45.243 51.375 1.00 35.25 75 GLY C O 1
ATOM 7246 N N . ASP C 1 76 ? 27.429 46.892 51.789 1.00 26.31 76 ASP C N 1
ATOM 7247 C CA . ASP C 1 76 ? 26.130 46.313 51.552 1.00 19.55 76 ASP C CA 1
ATOM 7248 C C . ASP C 1 76 ? 25.825 46.372 50.050 1.00 17.53 76 ASP C C 1
ATOM 7249 O O . ASP C 1 76 ? 25.191 47.314 49.573 1.00 17.18 76 ASP C O 1
ATOM 7254 N N . TYR C 1 77 ? 26.341 45.358 49.368 1.00 10.80 77 TYR C N 1
ATOM 7255 C CA . TYR C 1 77 ? 26.221 45.235 47.920 1.00 12.95 77 TYR C CA 1
ATOM 7256 C C . TYR C 1 77 ? 24.746 45.290 47.556 1.00 15.68 77 TYR C C 1
ATOM 7257 O O . TYR C 1 77 ? 24.337 45.905 46.589 1.00 20.23 77 TYR C O 1
ATOM 7266 N N . LEU C 1 78 ? 23.999 44.611 48.422 1.00 14.77 78 LEU C N 1
ATOM 7267 C CA . LEU C 1 78 ? 22.568 44.500 48.342 1.00 14.68 78 LEU C CA 1
ATOM 7268 C C . LEU C 1 78 ? 21.890 45.829 48.673 1.00 10.99 78 LEU C C 1
ATOM 7269 O O . LEU C 1 78 ? 21.067 46.271 47.869 1.00 7.90 78 LEU C O 1
ATOM 7274 N N . GLY C 1 79 ? 22.240 46.380 49.817 1.00 19.76 79 GLY C N 1
ATOM 7275 C CA . GLY C 1 79 ? 21.610 47.587 50.323 1.00 18.52 79 GLY C CA 1
ATOM 7276 C C . GLY C 1 79 ? 21.917 48.797 49.462 1.00 17.67 79 GLY C C 1
ATOM 7277 O O . GLY C 1 79 ? 21.047 49.655 49.262 1.00 13.59 79 GLY C O 1
ATOM 7278 N N . THR C 1 80 ? 23.148 48.847 48.979 1.00 11.26 80 THR C N 1
ATOM 7279 C CA . THR C 1 80 ? 23.607 49.969 48.175 1.00 17.51 80 THR C CA 1
ATOM 7280 C C . THR C 1 80 ? 23.331 49.832 46.678 1.00 23.35 80 THR C C 1
ATOM 7281 O O . THR C 1 80 ? 22.729 50.729 46.070 1.00 10.97 80 THR C O 1
ATOM 7285 N N . TYR C 1 81 ? 23.792 48.716 46.111 1.00 11.12 81 TYR C N 1
ATOM 7286 C CA . TYR C 1 81 ? 23.751 48.509 44.669 1.00 7.51 81 TYR C CA 1
ATOM 7287 C C . TYR C 1 81 ? 22.679 47.559 44.154 1.00 20.20 81 TYR C C 1
ATOM 7288 O O . TYR C 1 81 ? 22.679 47.329 42.927 1.00 17.27 81 TYR C O 1
ATOM 7297 N N . GLY C 1 82 ? 21.817 47.021 45.016 1.00 12.37 82 GLY C N 1
ATOM 7298 C CA . GLY C 1 82 ? 20.779 46.121 44.530 1.00 15.74 82 GLY C CA 1
ATOM 7299 C C . GLY C 1 82 ? 21.273 44.829 43.921 1.00 5.06 82 GLY C C 1
ATOM 7300 O O . GLY C 1 82 ? 20.574 44.187 43.135 1.00 14.21 82 GLY C O 1
ATOM 7301 N N . ALA C 1 83 ? 22.459 44.416 44.324 1.00 8.47 83 ALA C N 1
ATOM 7302 C CA . ALA C 1 83 ? 23.019 43.156 43.848 1.00 10.82 83 ALA C CA 1
ATOM 7303 C C . ALA C 1 83 ? 23.027 42.127 44.964 1.00 7.55 83 ALA C C 1
ATOM 7304 O O . ALA C 1 83 ? 23.328 42.382 46.139 1.00 10.17 83 ALA C O 1
ATOM 7306 N N . SER C 1 84 ? 22.701 40.884 44.560 1.00 7.33 84 SER C N 1
ATOM 7307 C CA . SER C 1 84 ? 22.843 39.843 45.577 1.00 8.92 84 SER C CA 1
ATOM 7308 C C . SER C 1 84 ? 22.956 38.498 44.870 1.00 0.95 84 SER C C 1
ATOM 7309 O O . SER C 1 84 ? 22.524 38.370 43.726 1.00 8.35 84 SER C O 1
ATOM 7312 N N . THR C 1 85 ? 23.534 37.515 45.533 1.00 6.23 85 THR C N 1
ATOM 7313 C CA . THR C 1 85 ? 23.632 36.205 44.879 1.00 7.95 85 THR C CA 1
ATOM 7314 C C . THR C 1 85 ? 22.897 35.163 45.723 1.00 14.60 85 THR C C 1
ATOM 7315 O O . THR C 1 85 ? 22.699 35.353 46.921 1.00 12.37 85 THR C O 1
ATOM 7319 N N . SER C 1 86 ? 22.512 34.081 45.069 1.00 11.79 86 SER C N 1
ATOM 7320 C CA . SER C 1 86 ? 21.903 32.934 45.728 1.00 12.79 86 SER C CA 1
ATOM 7321 C C . SER C 1 86 ? 22.261 31.696 44.908 1.00 7.28 86 SER C C 1
ATOM 7322 O O . SER C 1 86 ? 21.649 31.545 43.850 1.00 16.14 86 SER C O 1
ATOM 7325 N N . GLY C 1 87 ? 23.217 30.925 45.412 1.00 13.53 87 GLY C N 1
ATOM 7326 C CA . GLY C 1 87 ? 23.728 29.764 44.706 1.00 14.36 87 GLY C CA 1
ATOM 7327 C C . GLY C 1 87 ? 24.346 30.100 43.370 1.00 11.75 87 GLY C C 1
ATOM 7328 O O . GLY C 1 87 ? 25.426 30.697 43.279 1.00 8.07 87 GLY C O 1
ATOM 7329 N N . ASP C 1 88 ? 23.675 29.695 42.285 1.00 17.62 88 ASP C N 1
ATOM 7330 C CA . ASP C 1 88 ? 24.174 29.959 40.946 1.00 17.82 88 ASP C CA 1
ATOM 7331 C C . ASP C 1 88 ? 23.516 31.180 40.327 1.00 3.99 88 ASP C C 1
ATOM 7332 O O . ASP C 1 88 ? 23.575 31.381 39.110 1.00 6.84 88 ASP C O 1
ATOM 7337 N N . ALA C 1 89 ? 22.877 32.025 41.131 1.00 8.43 89 ALA C N 1
ATOM 7338 C CA . ALA C 1 89 ? 22.175 33.146 40.514 1.00 8.38 89 ALA C CA 1
ATOM 7339 C C . ALA C 1 89 ? 22.532 34.493 41.134 1.00 9.88 89 ALA C C 1
ATOM 7340 O O . ALA C 1 89 ? 22.620 34.676 42.349 1.00 6.91 89 ALA C O 1
ATOM 7342 N N . LEU C 1 90 ? 22.703 35.444 40.226 1.00 15.60 90 LEU C N 1
ATOM 7343 C CA . LEU C 1 90 ? 23.042 36.819 40.481 1.00 7.63 90 LEU C CA 1
ATOM 7344 C C . LEU C 1 90 ? 21.888 37.761 40.116 1.00 3.70 90 LEU C C 1
ATOM 7345 O O . LEU C 1 90 ? 21.586 37.850 38.929 1.00 2.71 90 LEU C O 1
ATOM 7350 N N . THR C 1 91 ? 21.334 38.386 41.131 1.00 6.58 91 THR C N 1
ATOM 7351 C CA . THR C 1 91 ? 20.245 39.338 40.929 1.00 9.46 91 THR C CA 1
ATOM 7352 C C . THR C 1 91 ? 20.761 40.770 40.996 1.00 10.93 91 THR C C 1
ATOM 7353 O O . THR C 1 91 ? 21.408 41.175 41.947 1.00 8.25 91 THR C O 1
ATOM 7357 N N . LEU C 1 92 ? 20.424 41.505 39.939 1.00 19.57 92 LEU C N 1
ATOM 7358 C CA . LEU C 1 92 ? 20.747 42.918 39.792 1.00 15.69 92 LEU C CA 1
ATOM 7359 C C . LEU C 1 92 ? 19.493 43.780 39.664 1.00 16.43 92 LEU C C 1
ATOM 7360 O O . LEU C 1 92 ? 18.718 43.617 38.714 1.00 19.14 92 LEU C O 1
ATOM 7365 N N . LYS C 1 93 ? 19.306 44.684 40.614 1.00 9.30 93 LYS C N 1
ATOM 7366 C CA . LYS C 1 93 ? 18.166 45.597 40.623 1.00 14.95 93 LYS C CA 1
ATOM 7367 C C . LYS C 1 93 ? 18.522 46.864 39.856 1.00 6.70 93 LYS C C 1
ATOM 7368 O O . LYS C 1 93 ? 19.665 47.316 40.002 1.00 7.54 93 LYS C O 1
ATOM 7374 N N . PHE C 1 94 ? 17.585 47.414 39.093 1.00 9.09 94 PHE C N 1
ATOM 7375 C CA . PHE C 1 94 ? 17.809 48.628 38.300 1.00 12.92 94 PHE C CA 1
ATOM 7376 C C . PHE C 1 94 ? 18.124 49.851 39.169 1.00 16.72 94 PHE C C 1
ATOM 7377 O O . PHE C 1 94 ? 19.193 50.439 39.001 1.00 12.39 94 PHE C O 1
ATOM 7385 N N . VAL C 1 95 ? 17.199 50.186 40.050 1.00 13.08 95 VAL C N 1
ATOM 7386 C CA . VAL C 1 95 ? 17.253 51.290 40.982 1.00 18.34 95 VAL C CA 1
ATOM 7387 C C . VAL C 1 95 ? 17.112 50.877 42.442 1.00 3.52 95 VAL C C 1
ATOM 7388 O O . VAL C 1 95 ? 16.105 50.266 42.796 1.00 19.62 95 VAL C O 1
ATOM 7392 N N . THR C 1 96 ? 18.087 51.147 43.290 1.00 12.66 96 THR C N 1
ATOM 7393 C CA . THR C 1 96 ? 17.894 50.893 44.731 1.00 20.49 96 THR C CA 1
ATOM 7394 C C . THR C 1 96 ? 18.343 52.148 45.461 1.00 13.38 96 THR C C 1
ATOM 7395 O O . THR C 1 96 ? 19.312 52.796 45.072 1.00 30.16 96 THR C O 1
ATOM 7399 N N . LYS C 1 97 ? 17.587 52.524 46.486 1.00 27.90 97 LYS C N 1
ATOM 7400 C CA . LYS C 1 97 ? 17.694 53.860 47.057 1.00 34.22 97 LYS C CA 1
ATOM 7401 C C . LYS C 1 97 ? 18.435 53.860 48.393 1.00 33.51 97 LYS C C 1
ATOM 7402 O O . LYS C 1 97 ? 17.968 53.197 49.319 1.00 24.96 97 LYS C O 1
ATOM 7408 N N . HIS C 1 98 ? 19.541 54.585 48.445 1.00 37.96 98 HIS C N 1
ATOM 7409 C CA . HIS C 1 98 ? 20.429 54.775 49.577 1.00 38.21 98 HIS C CA 1
ATOM 7410 C C . HIS C 1 98 ? 19.669 55.345 50.777 1.00 33.94 98 HIS C C 1
ATOM 7411 O O . HIS C 1 98 ? 18.465 55.548 50.700 1.00 22.81 98 HIS C O 1
ATOM 7418 N N . GLU C 1 99 ? 20.342 55.645 51.888 1.00 41.30 99 GLU C N 1
ATOM 7419 C CA . GLU C 1 99 ? 19.641 56.331 52.980 1.00 40.72 99 GLU C CA 1
ATOM 7420 C C . GLU C 1 99 ? 19.570 57.829 52.660 1.00 50.03 99 GLU C C 1
ATOM 7421 O O . GLU C 1 99 ? 18.596 58.513 52.961 1.00 33.86 99 GLU C O 1
ATOM 7427 N N . TYR C 1 100 ? 20.648 58.271 52.037 1.00 53.45 100 TYR C N 1
ATOM 7428 C CA . TYR C 1 100 ? 20.880 59.555 51.415 1.00 54.46 100 TYR C CA 1
ATOM 7429 C C . TYR C 1 100 ? 21.718 59.336 50.138 1.00 59.97 100 TYR C C 1
ATOM 7430 O O . TYR C 1 100 ? 22.934 59.527 50.175 1.00 40.01 100 TYR C O 1
ATOM 7439 N N . GLY C 1 101 ? 21.016 58.942 49.084 1.00 64.25 101 GLY C N 1
ATOM 7440 C CA . GLY C 1 101 ? 21.496 58.673 47.751 1.00 58.46 101 GLY C CA 1
ATOM 7441 C C . GLY C 1 101 ? 20.504 57.928 46.871 1.00 55.31 101 GLY C C 1
ATOM 7442 O O . GLY C 1 101 ? 19.293 57.996 47.091 1.00 70.75 101 GLY C O 1
ATOM 7443 N N . THR C 1 102 ? 21.012 57.221 45.872 1.00 44.14 102 THR C N 1
ATOM 7444 C CA . THR C 1 102 ? 20.269 56.399 44.927 1.00 33.71 102 THR C CA 1
ATOM 7445 C C . THR C 1 102 ? 21.216 55.648 44.001 1.00 21.15 102 THR C C 1
ATOM 7446 O O . THR C 1 102 ? 22.117 56.273 43.439 1.00 18.41 102 THR C O 1
ATOM 7450 N N . ASN C 1 103 ? 21.108 54.333 43.787 1.00 13.84 103 ASN C N 1
ATOM 7451 C CA . ASN C 1 103 ? 22.096 53.725 42.880 1.00 12.88 103 ASN C CA 1
ATOM 7452 C C . ASN C 1 103 ? 21.406 53.339 41.589 1.00 13.56 103 ASN C C 1
ATOM 7453 O O . ASN C 1 103 ? 20.385 52.654 41.613 1.00 13.07 103 ASN C O 1
ATOM 7458 N N . VAL C 1 104 ? 21.966 53.786 40.459 1.00 20.25 104 VAL C N 1
ATOM 7459 C CA . VAL C 1 104 ? 21.304 53.447 39.204 1.00 17.39 104 VAL C CA 1
ATOM 7460 C C . VAL C 1 104 ? 22.232 52.581 38.350 1.00 12.61 104 VAL C C 1
ATOM 7461 O O . VAL C 1 104 ? 23.222 53.088 37.833 1.00 9.89 104 VAL C O 1
ATOM 7465 N N . GLY C 1 105 ? 21.841 51.319 38.263 1.00 11.72 105 GLY C N 1
ATOM 7466 C CA . GLY C 1 105 ? 22.493 50.284 37.491 1.00 19.75 105 GLY C CA 1
ATOM 7467 C C . GLY C 1 105 ? 23.657 49.630 38.191 1.00 16.16 105 GLY C C 1
ATOM 7468 O O . GLY C 1 105 ? 24.059 49.996 39.294 1.00 11.44 105 GLY C O 1
ATOM 7469 N N . SER C 1 106 ? 24.240 48.615 37.526 1.00 18.70 106 SER C N 1
ATOM 7470 C CA . SER C 1 106 ? 25.412 47.956 38.124 1.00 16.99 106 SER C CA 1
ATOM 7471 C C . SER C 1 106 ? 26.171 47.211 37.033 1.00 4.59 106 SER C C 1
ATOM 7472 O O . SER C 1 106 ? 25.585 46.915 35.968 1.00 7.75 106 SER C O 1
ATOM 7475 N N . ARG C 1 107 ? 27.458 46.958 37.264 1.00 2.86 107 ARG C N 1
ATOM 7476 C CA . ARG C 1 107 ? 28.296 46.203 36.347 1.00 10.51 107 ARG C CA 1
ATOM 7477 C C . ARG C 1 107 ? 29.273 45.341 37.152 1.00 20.93 107 ARG C C 1
ATOM 7478 O O . ARG C 1 107 ? 30.060 45.831 37.962 1.00 11.53 107 ARG C O 1
ATOM 7486 N N . PHE C 1 108 ? 29.208 44.030 36.926 1.00 7.67 108 PHE C N 1
ATOM 7487 C CA . PHE C 1 108 ? 29.945 43.088 37.762 1.00 9.07 108 PHE C CA 1
ATOM 7488 C C . PHE C 1 108 ? 30.853 42.196 36.932 1.00 8.03 108 PHE C C 1
ATOM 7489 O O . PHE C 1 108 ? 30.532 41.998 35.750 1.00 7.48 108 PHE C O 1
ATOM 7497 N N . TYR C 1 109 ? 31.890 41.675 37.560 1.00 5.49 109 TYR C N 1
ATOM 7498 C CA . TYR C 1 109 ? 32.818 40.781 36.884 1.00 8.45 109 TYR C CA 1
ATOM 7499 C C . TYR C 1 109 ? 32.931 39.457 37.654 1.00 4.47 109 TYR C C 1
ATOM 7500 O O . TYR C 1 109 ? 33.028 39.415 38.878 1.00 3.62 109 TYR C O 1
ATOM 7509 N N . LEU C 1 110 ? 32.940 38.379 36.860 1.00 14.10 110 LEU C N 1
ATOM 7510 C CA . LEU C 1 110 ? 33.118 37.050 37.457 1.00 14.52 110 LEU C CA 1
ATOM 7511 C C . LEU C 1 110 ? 34.594 36.833 37.752 1.00 9.92 110 LEU C C 1
ATOM 7512 O O . LEU C 1 110 ? 35.468 37.098 36.916 1.00 9.49 110 LEU C O 1
ATOM 7517 N N . MET C 1 111 ? 34.921 36.370 38.953 1.00 8.59 111 MET C N 1
ATOM 7518 C CA . MET C 1 111 ? 36.282 36.182 39.388 1.00 4.52 111 MET C CA 1
ATOM 7519 C C . MET C 1 111 ? 36.676 34.704 39.583 1.00 4.90 111 MET C C 1
ATOM 7520 O O . MET C 1 111 ? 35.822 33.829 39.656 1.00 5.76 111 MET C O 1
ATOM 7525 N N . ASN C 1 112 ? 37.983 34.552 39.642 1.00 11.98 112 ASN C N 1
ATOM 7526 C CA . ASN C 1 112 ? 38.668 33.290 39.943 1.00 15.93 112 ASN C CA 1
ATOM 7527 C C . ASN C 1 112 ? 39.420 33.560 41.244 1.00 10.08 112 ASN C C 1
ATOM 7528 O O . ASN C 1 112 ? 40.514 34.096 41.198 1.00 9.49 112 ASN C O 1
ATOM 7533 N N . GLY C 1 113 ? 38.796 33.267 42.372 1.00 6.95 113 GLY C N 1
ATOM 7534 C CA . GLY C 1 113 ? 39.350 33.658 43.661 1.00 14.98 113 GLY C CA 1
ATOM 7535 C C . GLY C 1 113 ? 39.263 35.168 43.829 1.00 22.33 113 GLY C C 1
ATOM 7536 O O . GLY C 1 113 ? 38.791 35.865 42.929 1.00 11.06 113 GLY C O 1
ATOM 7537 N N . PRO C 1 114 ? 39.689 35.723 44.950 1.00 12.58 114 PRO C N 1
ATOM 7538 C CA . PRO C 1 114 ? 39.461 37.159 45.175 1.00 10.20 114 PRO C CA 1
ATOM 7539 C C . PRO C 1 114 ? 40.368 38.092 44.396 1.00 13.95 114 PRO C C 1
ATOM 7540 O O . PRO C 1 114 ? 40.117 39.298 44.503 1.00 10.44 114 PRO C O 1
ATOM 7544 N N . ASP C 1 115 ? 41.350 37.570 43.692 1.00 20.43 115 ASP C N 1
ATOM 7545 C CA . ASP C 1 115 ? 42.460 38.336 43.157 1.00 21.95 115 ASP C CA 1
ATOM 7546 C C . ASP C 1 115 ? 42.455 38.493 41.650 1.00 15.44 115 ASP C C 1
ATOM 7547 O O . ASP C 1 115 ? 43.212 39.274 41.065 1.00 9.66 115 ASP C O 1
ATOM 7552 N N . LYS C 1 116 ? 41.617 37.714 40.980 1.00 16.07 116 LYS C N 1
ATOM 7553 C CA . LYS C 1 116 ? 41.641 37.551 39.544 1.00 16.02 116 LYS C CA 1
ATOM 7554 C C . LYS C 1 116 ? 40.253 37.463 38.934 1.00 11.63 116 LYS C C 1
ATOM 7555 O O . LYS C 1 116 ? 39.301 37.008 39.567 1.00 8.74 116 LYS C O 1
ATOM 7561 N N . TYR C 1 117 ? 40.136 37.893 37.670 1.00 5.97 117 TYR C N 1
ATOM 7562 C CA . TYR C 1 117 ? 38.930 37.593 36.935 1.00 5.72 117 TYR C CA 1
ATOM 7563 C C . TYR C 1 117 ? 39.021 36.171 36.373 1.00 9.95 117 TYR C C 1
ATOM 7564 O O . TYR C 1 117 ? 40.126 35.645 36.190 1.00 12.34 117 TYR C O 1
ATOM 7573 N N . GLN C 1 118 ? 37.851 35.616 36.110 1.00 16.11 118 GLN C N 1
ATOM 7574 C CA . GLN C 1 118 ? 37.718 34.360 35.411 1.00 10.69 118 GLN C CA 1
ATOM 7575 C C . GLN C 1 118 ? 37.960 34.630 33.926 1.00 2.89 118 GLN C C 1
ATOM 7576 O O . GLN C 1 118 ? 37.088 35.255 33.320 1.00 16.16 118 GLN C O 1
ATOM 7582 N N . MET C 1 119 ? 39.087 34.197 33.406 1.00 8.64 119 MET C N 1
ATOM 7583 C CA . MET C 1 119 ? 39.373 34.343 31.976 1.00 8.60 119 MET C CA 1
ATOM 7584 C C . MET C 1 119 ? 38.737 33.220 31.162 1.00 15.15 119 MET C C 1
ATOM 7585 O O . MET C 1 119 ? 38.788 32.066 31.613 1.00 7.47 119 MET C O 1
ATOM 7590 N N . PHE C 1 120 ? 38.163 33.559 30.019 1.00 10.02 120 PHE C N 1
ATOM 7591 C CA . PHE C 1 120 ? 37.530 32.624 29.093 1.00 12.26 120 PHE C CA 1
ATOM 7592 C C . PHE C 1 120 ? 38.178 32.672 27.723 1.00 24.25 120 PHE C C 1
ATOM 7593 O O . PHE C 1 120 ? 38.384 33.744 27.129 1.00 6.86 120 PHE C O 1
ATOM 7601 N N . ASN C 1 121 ? 38.528 31.502 27.146 1.00 11.93 121 ASN C N 1
ATOM 7602 C CA . ASN C 1 121 ? 38.909 31.662 25.732 1.00 12.30 121 ASN C CA 1
ATOM 7603 C C . ASN C 1 121 ? 37.701 31.219 24.912 1.00 12.47 121 ASN C C 1
ATOM 7604 O O . ASN C 1 121 ? 37.109 30.156 25.106 1.00 15.06 121 ASN C O 1
ATOM 7609 N N . LEU C 1 122 ? 37.322 32.104 23.975 1.00 9.81 122 LEU C N 1
ATOM 7610 C CA . LEU C 1 122 ? 36.050 31.829 23.316 1.00 12.94 122 LEU C CA 1
ATOM 7611 C C . LEU C 1 122 ? 36.126 30.850 22.165 1.00 10.08 122 LEU C C 1
ATOM 7612 O O . LEU C 1 122 ? 35.207 30.043 22.006 1.00 13.88 122 LEU C O 1
ATOM 7617 N N . MET C 1 123 ? 37.141 30.925 21.316 1.00 12.43 123 MET C N 1
ATOM 7618 C CA . MET C 1 123 ? 37.119 30.131 20.078 1.00 18.03 123 MET C CA 1
ATOM 7619 C C . MET C 1 123 ? 36.895 28.627 20.260 1.00 8.03 123 MET C C 1
ATOM 7620 O O . MET C 1 123 ? 37.653 27.949 20.957 1.00 11.68 123 MET C O 1
ATOM 7625 N N . GLY C 1 124 ? 35.861 28.092 19.632 1.00 15.98 124 GLY C N 1
ATOM 7626 C CA . GLY C 1 124 ? 35.499 26.684 19.620 1.00 6.57 124 GLY C CA 1
ATOM 7627 C C . GLY C 1 124 ? 34.787 26.294 20.891 1.00 8.84 124 GLY C C 1
ATOM 7628 O O . GLY C 1 124 ? 34.473 25.126 21.160 1.00 13.73 124 GLY C O 1
ATOM 7629 N N . ASN C 1 125 ? 34.490 27.292 21.730 1.00 9.29 125 ASN C N 1
ATOM 7630 C CA . ASN C 1 125 ? 33.824 26.978 22.987 1.00 2.61 125 ASN C CA 1
ATOM 7631 C C . ASN C 1 125 ? 32.415 27.546 22.923 1.00 11.01 125 ASN C C 1
ATOM 7632 O O . ASN C 1 125 ? 32.017 28.023 21.861 1.00 10.11 125 ASN C O 1
ATOM 7637 N N . GLU C 1 126 ? 31.718 27.478 24.051 1.00 12.74 126 GLU C N 1
ATOM 7638 C CA . GLU C 1 126 ? 30.361 27.984 24.080 1.00 9.60 126 GLU C CA 1
ATOM 7639 C C . GLU C 1 126 ? 29.988 28.374 25.511 1.00 14.45 126 GLU C C 1
ATOM 7640 O O . GLU C 1 126 ? 30.463 27.758 26.458 1.00 9.99 126 GLU C O 1
ATOM 7646 N N . LEU C 1 127 ? 29.155 29.397 25.589 1.00 14.54 127 LEU C N 1
ATOM 7647 C CA . LEU C 1 127 ? 28.546 29.912 26.787 1.00 7.66 127 LEU C CA 1
ATOM 7648 C C . LEU C 1 127 ? 27.035 29.717 26.717 1.00 4.48 127 LEU C C 1
ATOM 7649 O O . LEU C 1 127 ? 26.447 29.872 25.657 1.00 13.90 127 LEU C O 1
ATOM 7654 N N . ALA C 1 128 ? 26.503 29.367 27.866 1.00 4.49 128 ALA C N 1
ATOM 7655 C CA . ALA C 1 128 ? 25.089 29.229 28.126 1.00 1.32 128 ALA C CA 1
ATOM 7656 C C . ALA C 1 128 ? 24.809 29.897 29.473 1.00 6.86 128 ALA C C 1
ATOM 7657 O O . ALA C 1 128 ? 25.641 29.731 30.364 1.00 12.79 128 ALA C O 1
ATOM 7659 N N . PHE C 1 129 ? 23.704 30.602 29.512 1.00 6.80 129 PHE C N 1
ATOM 7660 C CA . PHE C 1 129 ? 23.141 31.160 30.734 1.00 8.71 129 PHE C CA 1
ATOM 7661 C C . PHE C 1 129 ? 21.623 31.156 30.711 1.00 3.41 129 PHE C C 1
ATOM 7662 O O . PHE C 1 129 ? 20.938 31.151 29.700 1.00 3.28 129 PHE C O 1
ATOM 7670 N N . ASP C 1 130 ? 21.041 31.139 31.910 1.00 4.17 130 ASP C N 1
ATOM 7671 C CA . ASP C 1 130 ? 19.617 31.272 32.125 1.00 4.25 130 ASP C CA 1
ATOM 7672 C C . ASP C 1 130 ? 19.275 32.712 32.518 1.00 5.63 130 ASP C C 1
ATOM 7673 O O . ASP C 1 130 ? 19.993 33.352 33.301 1.00 10.62 130 ASP C O 1
ATOM 7678 N N . VAL C 1 131 ? 18.184 33.257 32.001 1.00 6.93 131 VAL C N 1
ATOM 7679 C CA . VAL C 1 131 ? 17.913 34.647 32.406 1.00 9.73 131 VAL C CA 1
ATOM 7680 C C . VAL C 1 131 ? 16.440 34.894 32.660 1.00 4.71 131 VAL C C 1
ATOM 7681 O O . VAL C 1 131 ? 15.550 34.394 31.968 1.00 7.34 131 VAL C O 1
ATOM 7685 N N . ASP C 1 132 ? 16.191 35.693 33.692 1.00 11.83 132 ASP C N 1
ATOM 7686 C CA . ASP C 1 132 ? 14.836 36.213 33.907 1.00 20.72 132 ASP C CA 1
ATOM 7687 C C . ASP C 1 132 ? 14.859 37.722 33.664 1.00 19.06 132 ASP C C 1
ATOM 7688 O O . ASP C 1 132 ? 15.334 38.489 34.507 1.00 12.24 132 ASP C O 1
ATOM 7693 N N . LEU C 1 133 ? 14.386 38.184 32.497 1.00 14.40 133 LEU C N 1
ATOM 7694 C CA . LEU C 1 133 ? 14.452 39.654 32.371 1.00 19.78 133 LEU C CA 1
ATOM 7695 C C . LEU C 1 133 ? 13.034 40.181 32.230 1.00 10.90 133 LEU C C 1
ATOM 7696 O O . LEU C 1 133 ? 12.818 41.190 31.583 1.00 7.40 133 LEU C O 1
ATOM 7701 N N . SER C 1 134 ? 12.071 39.467 32.817 1.00 9.31 134 SER C N 1
ATOM 7702 C CA . SER C 1 134 ? 10.689 39.820 32.549 1.00 5.54 134 SER C CA 1
ATOM 7703 C C . SER C 1 134 ? 10.408 41.242 33.001 1.00 16.87 134 SER C C 1
ATOM 7704 O O . SER C 1 134 ? 9.540 41.930 32.458 1.00 22.26 134 SER C O 1
ATOM 7707 N N . THR C 1 135 ? 11.151 41.693 34.034 1.00 10.53 135 THR C N 1
ATOM 7708 C CA . THR C 1 135 ? 10.764 43.024 34.497 1.00 10.28 135 THR C CA 1
ATOM 7709 C C . THR C 1 135 ? 11.708 44.089 33.950 1.00 19.64 135 THR C C 1
ATOM 7710 O O . THR C 1 135 ? 11.668 45.209 34.441 1.00 10.51 135 THR C O 1
ATOM 7714 N N . VAL C 1 136 ? 12.502 43.691 32.963 1.00 17.40 136 VAL C N 1
ATOM 7715 C CA . VAL C 1 136 ? 13.394 44.666 32.340 1.00 6.14 136 VAL C CA 1
ATOM 7716 C C . VAL C 1 136 ? 12.626 45.336 31.213 1.00 8.78 136 VAL C C 1
ATOM 7717 O O . VAL C 1 136 ? 12.537 44.833 30.102 1.00 12.00 136 VAL C O 1
ATOM 7721 N N . GLU C 1 137 ? 12.044 46.499 31.501 1.00 13.66 137 GLU C N 1
ATOM 7722 C CA . GLU C 1 137 ? 11.217 47.256 30.575 1.00 13.38 137 GLU C CA 1
ATOM 7723 C C . GLU C 1 137 ? 11.986 47.997 29.490 1.00 12.26 137 GLU C C 1
ATOM 7724 O O . GLU C 1 137 ? 13.222 48.049 29.415 1.00 11.59 137 GLU C O 1
ATOM 7730 N N . CYS C 1 138 ? 11.216 48.623 28.590 1.00 19.00 138 CYS C N 1
ATOM 7731 C CA . CYS C 1 138 ? 11.788 49.459 27.548 1.00 6.31 138 CYS C CA 1
ATOM 7732 C C . CYS C 1 138 ? 12.778 50.479 28.104 1.00 11.24 138 CYS C C 1
ATOM 7733 O O . CYS C 1 138 ? 12.597 51.021 29.195 1.00 13.36 138 CYS C O 1
ATOM 7736 N N . GLY C 1 139 ? 13.852 50.731 27.368 1.00 10.27 139 GLY C N 1
ATOM 7737 C CA . GLY C 1 139 ? 14.900 51.646 27.749 1.00 7.50 139 GLY C CA 1
ATOM 7738 C C . GLY C 1 139 ? 15.992 51.066 28.614 1.00 13.41 139 GLY C C 1
ATOM 7739 O O . GLY C 1 139 ? 17.091 51.620 28.650 1.00 14.61 139 GLY C O 1
ATOM 7740 N N . ILE C 1 140 ? 15.712 49.975 29.312 1.00 8.80 140 ILE C N 1
ATOM 7741 C CA . ILE C 1 140 ? 16.695 49.343 30.181 1.00 9.85 140 ILE C CA 1
ATOM 7742 C C . ILE C 1 140 ? 17.429 48.241 29.409 1.00 6.22 140 ILE C C 1
ATOM 7743 O O . ILE C 1 140 ? 16.804 47.624 28.550 1.00 14.70 140 ILE C O 1
ATOM 7748 N N . ASN C 1 141 ? 18.694 48.029 29.743 1.00 14.71 141 ASN C N 1
ATOM 7749 C CA . ASN C 1 141 ? 19.515 46.965 29.177 1.00 16.09 141 ASN C CA 1
ATOM 7750 C C . ASN C 1 141 ? 20.059 45.989 30.213 1.00 14.23 141 ASN C C 1
ATOM 7751 O O . ASN C 1 141 ? 20.883 46.387 31.040 1.00 7.80 141 ASN C O 1
ATOM 7756 N N . SER C 1 142 ? 19.639 44.712 30.194 1.00 6.97 142 SER C N 1
ATOM 7757 C CA . SER C 1 142 ? 20.307 43.720 31.047 1.00 4.04 142 SER C CA 1
ATOM 7758 C C . SER C 1 142 ? 21.327 43.003 30.163 1.00 6.25 142 SER C C 1
ATOM 7759 O O . SER C 1 142 ? 20.968 42.318 29.186 1.00 4.69 142 SER C O 1
ATOM 7762 N N . ALA C 1 143 ? 22.601 43.206 30.468 1.00 4.31 143 ALA C N 1
ATOM 7763 C CA . ALA C 1 143 ? 23.628 42.787 29.522 1.00 14.79 143 ALA C CA 1
ATOM 7764 C C . ALA C 1 143 ? 24.588 41.745 30.079 1.00 10.39 143 ALA C C 1
ATOM 7765 O O . ALA C 1 143 ? 25.043 41.923 31.211 1.00 17.44 143 ALA C O 1
ATOM 7767 N N . LEU C 1 144 ? 24.870 40.719 29.291 1.00 6.80 144 LEU C N 1
ATOM 7768 C CA . LEU C 1 144 ? 25.879 39.691 29.542 1.00 5.32 144 LEU C CA 1
ATOM 7769 C C . LEU C 1 144 ? 26.773 39.583 28.297 1.00 6.14 144 LEU C C 1
ATOM 7770 O O . LEU C 1 144 ? 26.275 39.255 27.225 1.00 10.63 144 LEU C O 1
ATOM 7775 N N . TYR C 1 145 ? 28.039 39.923 28.490 1.00 8.33 145 TYR C N 1
ATOM 7776 C CA . TYR C 1 145 ? 29.041 40.118 27.453 1.00 6.33 145 TYR C CA 1
ATOM 7777 C C . TYR C 1 145 ? 30.442 39.874 28.040 1.00 8.21 145 TYR C C 1
ATOM 7778 O O . TYR C 1 145 ? 30.628 39.851 29.252 1.00 15.87 145 TYR C O 1
ATOM 7787 N N . PHE C 1 146 ? 31.345 39.679 27.088 1.00 5.22 146 PHE C N 1
ATOM 7788 C CA . PHE C 1 146 ? 32.739 39.414 27.325 1.00 7.69 146 PHE C CA 1
ATOM 7789 C C . PHE C 1 146 ? 33.576 40.621 26.844 1.00 0.37 146 PHE C C 1
ATOM 7790 O O . PHE C 1 146 ? 33.364 41.005 25.704 1.00 7.48 146 PHE C O 1
ATOM 7798 N N . VAL C 1 147 ? 34.471 41.108 27.687 1.00 4.25 147 VAL C N 1
ATOM 7799 C CA . VAL C 1 147 ? 35.519 42.044 27.213 1.00 7.28 147 VAL C CA 1
ATOM 7800 C C . VAL C 1 147 ? 36.931 41.542 27.474 1.00 8.89 147 VAL C C 1
ATOM 7801 O O . VAL C 1 147 ? 37.162 40.690 28.327 1.00 3.72 147 VAL C O 1
ATOM 7805 N N . ALA C 1 148 ? 37.897 42.083 26.710 1.00 6.52 148 ALA C N 1
ATOM 7806 C CA . ALA C 1 148 ? 39.296 41.698 26.831 1.00 3.06 148 ALA C CA 1
ATOM 7807 C C . ALA C 1 148 ? 40.029 42.391 27.967 1.00 6.13 148 ALA C C 1
ATOM 7808 O O . ALA C 1 148 ? 41.181 42.820 27.795 1.00 24.44 148 ALA C O 1
ATOM 7810 N N . MET C 1 149 ? 39.439 42.514 29.149 1.00 2.01 149 MET C N 1
ATOM 7811 C CA . MET C 1 149 ? 40.222 43.075 30.256 1.00 8.83 149 MET C CA 1
ATOM 7812 C C . MET C 1 149 ? 41.364 42.164 30.698 1.00 15.42 149 MET C C 1
ATOM 7813 O O . MET C 1 149 ? 41.416 40.992 30.329 1.00 12.75 149 MET C O 1
ATOM 7818 N N . GLU C 1 150 ? 42.260 42.731 31.492 1.00 14.90 150 GLU C N 1
ATOM 7819 C CA . GLU C 1 150 ? 43.391 41.985 32.047 1.00 17.35 150 GLU C CA 1
ATOM 7820 C C . GLU C 1 150 ? 42.967 41.208 33.290 1.00 16.82 150 GLU C C 1
ATOM 7821 O O . GLU C 1 150 ? 42.164 41.642 34.122 1.00 6.47 150 GLU C O 1
ATOM 7827 N N . GLU C 1 151 ? 43.515 40.001 33.389 1.00 13.36 151 GLU C N 1
ATOM 7828 C CA . GLU C 1 151 ? 43.222 39.073 34.457 1.00 13.53 151 GLU C CA 1
ATOM 7829 C C . GLU C 1 151 ? 43.365 39.654 35.848 1.00 13.71 151 GLU C C 1
ATOM 7830 O O . GLU C 1 151 ? 42.585 39.253 36.720 1.00 8.84 151 GLU C O 1
ATOM 7836 N N . ASP C 1 152 ? 44.337 40.541 36.050 1.00 18.99 152 ASP C N 1
ATOM 7837 C CA . ASP C 1 152 ? 44.573 41.109 37.369 1.00 11.08 152 ASP C CA 1
ATOM 7838 C C . ASP C 1 152 ? 43.957 42.500 37.515 1.00 10.39 152 ASP C C 1
ATOM 7839 O O . ASP C 1 152 ? 44.176 43.149 38.540 1.00 14.46 152 ASP C O 1
ATOM 7844 N N . GLY C 1 153 ? 43.198 42.924 36.512 1.00 10.40 153 GLY C N 1
ATOM 7845 C CA . GLY C 1 153 ? 42.545 44.238 36.595 1.00 8.03 153 GLY C CA 1
ATOM 7846 C C . GLY C 1 153 ? 43.500 45.299 36.064 1.00 17.64 153 GLY C C 1
ATOM 7847 O O . GLY C 1 153 ? 43.156 46.483 36.056 1.00 8.62 153 GLY C O 1
ATOM 7848 N N . GLY C 1 154 ? 44.711 44.922 35.638 1.00 6.32 154 GLY C N 1
ATOM 7849 C CA . GLY C 1 154 ? 45.648 45.936 35.181 1.00 8.19 154 GLY C CA 1
ATOM 7850 C C . GLY C 1 154 ? 46.742 46.358 36.117 1.00 11.05 154 GLY C C 1
ATOM 7851 O O . GLY C 1 154 ? 47.520 47.302 35.863 1.00 14.86 154 GLY C O 1
ATOM 7852 N N . MET C 1 155 ? 46.900 45.730 37.285 1.00 14.38 155 MET C N 1
ATOM 7853 C CA . MET C 1 155 ? 47.956 46.189 38.186 1.00 8.01 155 MET C CA 1
ATOM 7854 C C . MET C 1 155 ? 49.361 45.977 37.652 1.00 15.20 155 MET C C 1
ATOM 7855 O O . MET C 1 155 ? 50.178 46.890 37.726 1.00 13.58 155 MET C O 1
ATOM 7860 N N . ALA C 1 156 ? 49.657 44.773 37.149 1.00 14.83 156 ALA C N 1
ATOM 7861 C CA . ALA C 1 156 ? 50.986 44.588 36.577 1.00 17.39 156 ALA C CA 1
ATOM 7862 C C . ALA C 1 156 ? 51.188 45.595 35.460 1.00 22.62 156 ALA C C 1
ATOM 7863 O O . ALA C 1 156 ? 52.253 46.208 35.361 1.00 55.19 156 ALA C O 1
ATOM 7865 N N . SER C 1 157 ? 50.177 45.789 34.594 1.00 6.40 157 SER C N 1
ATOM 7866 C CA . SER C 1 157 ? 50.514 46.622 33.423 1.00 7.92 157 SER C CA 1
ATOM 7867 C C . SER C 1 157 ? 50.672 48.076 33.853 1.00 11.01 157 SER C C 1
ATOM 7868 O O . SER C 1 157 ? 51.400 48.843 33.232 1.00 19.47 157 SER C O 1
ATOM 7871 N N . TYR C 1 158 ? 49.956 48.440 34.903 1.00 11.35 158 TYR C N 1
ATOM 7872 C CA . TYR C 1 158 ? 49.878 49.810 35.398 1.00 17.76 158 TYR C CA 1
ATOM 7873 C C . TYR C 1 158 ? 50.160 49.854 36.890 1.00 12.90 158 TYR C C 1
ATOM 7874 O O . TYR C 1 158 ? 49.256 49.782 37.719 1.00 19.02 158 TYR C O 1
ATOM 7883 N N . PRO C 1 159 ? 51.421 49.957 37.285 1.00 13.92 159 PRO C N 1
ATOM 7884 C CA . PRO C 1 159 ? 51.761 49.832 38.708 1.00 21.74 159 PRO C CA 1
ATOM 7885 C C . PRO C 1 159 ? 51.064 50.818 39.624 1.00 24.49 159 PRO C C 1
ATOM 7886 O O . PRO C 1 159 ? 50.993 50.573 40.835 1.00 22.52 159 PRO C O 1
ATOM 7890 N N . SER C 1 160 ? 50.568 51.940 39.097 1.00 21.36 160 SER C N 1
ATOM 7891 C CA . SER C 1 160 ? 49.910 52.884 40.013 1.00 12.61 160 SER C CA 1
ATOM 7892 C C . SER C 1 160 ? 48.519 52.390 40.380 1.00 13.48 160 SER C C 1
ATOM 7893 O O . SER C 1 160 ? 47.855 52.920 41.277 1.00 19.82 160 SER C O 1
ATOM 7896 N N . ASN C 1 161 ? 48.082 51.344 39.686 1.00 16.78 161 ASN C N 1
ATOM 7897 C CA . ASN C 1 161 ? 46.874 50.599 40.041 1.00 21.60 161 ASN C CA 1
ATOM 7898 C C . ASN C 1 161 ? 47.295 49.488 41.008 1.00 29.40 161 ASN C C 1
ATOM 7899 O O . ASN C 1 161 ? 48.049 48.582 40.651 1.00 20.89 161 ASN C O 1
ATOM 7904 N N . GLN C 1 162 ? 46.828 49.580 42.243 1.00 33.27 162 GLN C N 1
ATOM 7905 C CA . GLN C 1 162 ? 47.235 48.705 43.336 1.00 25.16 162 GLN C CA 1
ATOM 7906 C C . GLN C 1 162 ? 46.037 47.974 43.937 1.00 19.06 162 GLN C C 1
ATOM 7907 O O . GLN C 1 162 ? 46.150 47.275 44.943 1.00 13.12 162 GLN C O 1
ATOM 7913 N N . ALA C 1 163 ? 44.895 48.157 43.290 1.00 6.29 163 ALA C N 1
ATOM 7914 C CA . ALA C 1 163 ? 43.622 47.628 43.763 1.00 5.97 163 ALA C CA 1
ATOM 7915 C C . ALA C 1 163 ? 43.251 46.383 42.965 1.00 9.79 163 ALA C C 1
ATOM 7916 O O . ALA C 1 163 ? 42.928 45.342 43.524 1.00 12.69 163 ALA C O 1
ATOM 7918 N N . GLY C 1 164 ? 43.314 46.496 41.642 1.00 4.68 164 GLY C N 1
ATOM 7919 C CA . GLY C 1 164 ? 43.118 45.409 40.738 1.00 9.21 164 GLY C CA 1
ATOM 7920 C C . GLY C 1 164 ? 41.732 44.808 40.735 1.00 7.75 164 GLY C C 1
ATOM 7921 O O . GLY C 1 164 ? 40.681 45.367 41.043 1.00 13.59 164 GLY C O 1
ATOM 7922 N N . ALA C 1 165 ? 41.749 43.536 40.349 1.00 6.93 165 ALA C N 1
ATOM 7923 C CA . ALA C 1 165 ? 40.478 42.865 40.028 1.00 5.17 165 ALA C CA 1
ATOM 7924 C C . ALA C 1 165 ? 39.623 42.711 41.262 1.00 8.46 165 ALA C C 1
ATOM 7925 O O . ALA C 1 165 ? 38.386 42.665 41.246 1.00 14.98 165 ALA C O 1
ATOM 7927 N N . ARG C 1 166 ? 40.231 42.660 42.456 1.00 8.77 166 ARG C N 1
ATOM 7928 C CA . ARG C 1 166 ? 39.413 42.557 43.648 1.00 5.87 166 ARG C CA 1
ATOM 7929 C C . ARG C 1 166 ? 38.533 43.787 43.837 1.00 12.35 166 ARG C C 1
ATOM 7930 O O . ARG C 1 166 ? 37.541 43.726 44.572 1.00 9.59 166 ARG C O 1
ATOM 7938 N N . TYR C 1 167 ? 38.869 44.890 43.178 1.00 5.68 167 TYR C N 1
ATOM 7939 C CA . TYR C 1 167 ? 38.045 46.088 43.342 1.00 12.04 167 TYR C CA 1
ATOM 7940 C C . TYR C 1 167 ? 37.432 46.511 42.011 1.00 20.08 167 TYR C C 1
ATOM 7941 O O . TYR C 1 167 ? 36.976 47.640 41.832 1.00 6.89 167 TYR C O 1
ATOM 7950 N N . GLY C 1 168 ? 37.411 45.598 41.043 1.00 11.46 168 GLY C N 1
ATOM 7951 C CA . GLY C 1 168 ? 36.819 45.774 39.751 1.00 4.94 168 GLY C CA 1
ATOM 7952 C C . GLY C 1 168 ? 37.459 46.856 38.890 1.00 6.80 168 GLY C C 1
ATOM 7953 O O . GLY C 1 168 ? 36.763 47.598 38.193 1.00 9.81 168 GLY C O 1
ATOM 7954 N N . THR C 1 169 ? 38.789 46.961 38.895 1.00 17.95 169 THR C N 1
ATOM 7955 C CA . THR C 1 169 ? 39.440 47.907 37.987 1.00 16.53 169 THR C CA 1
ATOM 7956 C C . THR C 1 169 ? 39.715 47.272 36.625 1.00 23.10 169 THR C C 1
ATOM 7957 O O . THR C 1 169 ? 39.623 46.050 36.448 1.00 21.48 169 THR C O 1
ATOM 7961 N N . GLY C 1 170 ? 40.060 48.155 35.701 1.00 12.81 170 GLY C N 1
ATOM 7962 C CA . GLY C 1 170 ? 40.477 47.893 34.368 1.00 13.64 170 GLY C CA 1
ATOM 7963 C C . GLY C 1 170 ? 39.396 47.590 33.358 1.00 11.89 170 GLY C C 1
ATOM 7964 O O . GLY C 1 170 ? 39.741 46.994 32.338 1.00 7.47 170 GLY C O 1
ATOM 7965 N N . TYR C 1 171 ? 38.135 47.970 33.551 1.00 11.35 171 TYR C N 1
ATOM 7966 C CA . TYR C 1 171 ? 37.166 47.675 32.490 1.00 14.51 171 TYR C CA 1
ATOM 7967 C C . TYR C 1 171 ? 37.516 48.414 31.202 1.00 14.52 171 TYR C C 1
ATOM 7968 O O . TYR C 1 171 ? 37.978 49.558 31.163 1.00 13.86 171 TYR C O 1
ATOM 7977 N N . CYS C 1 172 ? 37.306 47.705 30.105 1.00 6.06 172 CYS C N 1
ATOM 7978 C CA . CYS C 1 172 ? 37.514 48.180 28.757 1.00 3.57 172 CYS C CA 1
ATOM 7979 C C . CYS C 1 172 ? 36.406 47.627 27.868 1.00 11.27 172 CYS C C 1
ATOM 7980 O O . CYS C 1 172 ? 35.861 46.576 28.235 1.00 12.14 172 CYS C O 1
ATOM 7983 N N . ASP C 1 173 ? 36.121 48.300 26.758 1.00 6.95 173 ASP C N 1
ATOM 7984 C CA . ASP C 1 173 ? 35.132 47.783 25.811 1.00 5.66 173 ASP C CA 1
ATOM 7985 C C . ASP C 1 173 ? 35.340 48.422 24.447 1.00 2.93 173 ASP C C 1
ATOM 7986 O O . ASP C 1 173 ? 36.318 49.157 24.291 1.00 9.86 173 ASP C O 1
ATOM 7991 N N . ALA C 1 174 ? 34.422 48.158 23.522 1.00 6.00 174 ALA C N 1
ATOM 7992 C CA . ALA C 1 174 ? 34.706 48.588 22.154 1.00 10.26 174 ALA C CA 1
ATOM 7993 C C . ALA C 1 174 ? 34.318 50.052 21.934 1.00 4.55 174 ALA C C 1
ATOM 7994 O O . ALA C 1 174 ? 34.683 50.620 20.906 1.00 9.44 174 ALA C O 1
ATOM 7996 N N . GLN C 1 175 ? 33.593 50.641 22.874 1.00 9.43 175 GLN C N 1
ATOM 7997 C CA . GLN C 1 175 ? 33.350 52.075 22.733 1.00 15.99 175 GLN C CA 1
ATOM 7998 C C . GLN C 1 175 ? 34.626 52.851 23.111 1.00 11.95 175 GLN C C 1
ATOM 7999 O O . GLN C 1 175 ? 34.871 53.856 22.450 1.00 14.88 175 GLN C O 1
ATOM 8005 N N . CYS C 1 176 ? 35.306 52.355 24.127 1.00 5.13 176 CYS C N 1
ATOM 8006 C CA . CYS C 1 176 ? 36.372 52.975 24.902 1.00 3.85 176 CYS C CA 1
ATOM 8007 C C . CYS C 1 176 ? 35.731 53.609 26.134 1.00 4.94 176 CYS C C 1
ATOM 8008 O O . CYS C 1 176 ? 34.914 54.531 26.016 1.00 8.11 176 CYS C O 1
ATOM 8011 N N . ALA C 1 177 ? 36.039 53.098 27.305 1.00 15.10 177 ALA C N 1
ATOM 8012 C CA . ALA C 1 177 ? 35.333 53.535 28.508 1.00 20.42 177 ALA C CA 1
ATOM 8013 C C . ALA C 1 177 ? 35.941 54.817 29.071 1.00 14.38 177 ALA C C 1
ATOM 8014 O O . ALA C 1 177 ? 36.688 54.793 30.045 1.00 17.51 177 ALA C O 1
ATOM 8016 N N . ARG C 1 178 ? 35.590 55.922 28.429 1.00 21.49 178 ARG C N 1
ATOM 8017 C CA . ARG C 1 178 ? 36.054 57.234 28.867 1.00 19.48 178 ARG C CA 1
ATOM 8018 C C . ARG C 1 178 ? 35.320 57.714 30.105 1.00 11.58 178 ARG C C 1
ATOM 8019 O O . ARG C 1 178 ? 35.744 58.730 30.666 1.00 17.31 178 ARG C O 1
ATOM 8027 N N . ASP C 1 179 ? 34.252 57.019 30.513 1.00 8.08 179 ASP C N 1
ATOM 8028 C CA . ASP C 1 179 ? 33.421 57.384 31.662 1.00 5.48 179 ASP C CA 1
ATOM 8029 C C . ASP C 1 179 ? 34.031 56.916 32.983 1.00 7.00 179 ASP C C 1
ATOM 8030 O O . ASP C 1 179 ? 33.539 57.243 34.067 1.00 10.48 179 ASP C O 1
ATOM 8035 N N . LEU C 1 180 ? 35.088 56.140 32.879 1.00 7.34 180 LEU C N 1
ATOM 8036 C CA . LEU C 1 180 ? 35.811 55.639 34.038 1.00 9.58 180 LEU C CA 1
ATOM 8037 C C . LEU C 1 180 ? 36.664 56.745 34.644 1.00 3.93 180 LEU C C 1
ATOM 8038 O O . LEU C 1 180 ? 37.364 57.447 33.902 1.00 7.54 180 LEU C O 1
ATOM 8043 N N . LYS C 1 181 ? 36.590 56.826 35.971 1.00 12.56 181 LYS C N 1
ATOM 8044 C CA . LYS C 1 181 ? 37.406 57.832 36.646 1.00 4.76 181 LYS C CA 1
ATOM 8045 C C . LYS C 1 181 ? 38.871 57.443 36.528 1.00 15.78 181 LYS C C 1
ATOM 8046 O O . LYS C 1 181 ? 39.744 58.303 36.521 1.00 11.17 181 LYS C O 1
ATOM 8052 N N . PHE C 1 182 ? 39.169 56.137 36.431 1.00 10.95 182 PHE C N 1
ATOM 8053 C CA . PHE C 1 182 ? 40.581 55.762 36.277 1.00 15.26 182 PHE C CA 1
ATOM 8054 C C . PHE C 1 182 ? 40.736 54.873 35.041 1.00 19.32 182 PHE C C 1
ATOM 8055 O O . PHE C 1 182 ? 40.017 53.899 34.790 1.00 11.86 182 PHE C O 1
ATOM 8063 N N . VAL C 1 183 ? 41.698 55.238 34.217 1.00 13.67 183 VAL C N 1
ATOM 8064 C CA . VAL C 1 183 ? 42.100 54.535 33.014 1.00 16.76 183 VAL C CA 1
ATOM 8065 C C . VAL C 1 183 ? 43.605 54.252 33.059 1.00 11.41 183 VAL C C 1
ATOM 8066 O O . VAL C 1 183 ? 44.357 55.204 33.278 1.00 15.85 183 VAL C O 1
ATOM 8070 N N . GLY C 1 184 ? 44.003 53.003 32.854 1.00 5.46 184 GLY C N 1
ATOM 8071 C CA . GLY C 1 184 ? 45.376 52.570 32.955 1.00 13.73 184 GLY C CA 1
ATOM 8072 C C . GLY C 1 184 ? 46.121 53.223 34.105 1.00 9.80 184 GLY C C 1
ATOM 8073 O O . GLY C 1 184 ? 47.159 53.831 33.822 1.00 8.31 184 GLY C O 1
ATOM 8074 N N . GLY C 1 185 ? 45.571 53.127 35.305 1.00 9.38 185 GLY C N 1
ATOM 8075 C CA . GLY C 1 185 ? 46.196 53.583 36.528 1.00 11.38 185 GLY C CA 1
ATOM 8076 C C . GLY C 1 185 ? 46.395 55.086 36.600 1.00 17.62 185 GLY C C 1
ATOM 8077 O O . GLY C 1 185 ? 47.247 55.570 37.355 1.00 16.11 185 GLY C O 1
ATOM 8078 N N . LYS C 1 186 ? 45.607 55.820 35.821 1.00 20.06 186 LYS C N 1
ATOM 8079 C CA . LYS C 1 186 ? 45.722 57.277 35.791 1.00 20.63 186 LYS C CA 1
ATOM 8080 C C . LYS C 1 186 ? 44.342 57.906 35.895 1.00 13.32 186 LYS C C 1
ATOM 8081 O O . LYS C 1 186 ? 43.405 57.414 35.258 1.00 14.13 186 LYS C O 1
ATOM 8087 N N . ALA C 1 187 ? 44.205 58.976 36.673 1.00 15.13 187 ALA C N 1
ATOM 8088 C CA . ALA C 1 187 ? 42.885 59.576 36.847 1.00 12.04 187 ALA C CA 1
ATOM 8089 C C . ALA C 1 187 ? 42.440 60.264 35.557 1.00 12.04 187 ALA C C 1
ATOM 8090 O O . ALA C 1 187 ? 43.296 60.689 34.777 1.00 11.53 187 ALA C O 1
ATOM 8092 N N . ASN C 1 188 ? 41.130 60.331 35.364 1.00 8.91 188 ASN C N 1
ATOM 8093 C CA . ASN C 1 188 ? 40.606 60.982 34.167 1.00 13.01 188 ASN C CA 1
ATOM 8094 C C . ASN C 1 188 ? 40.180 62.406 34.545 1.00 14.32 188 ASN C C 1
ATOM 8095 O O . ASN C 1 188 ? 39.250 62.906 33.926 1.00 16.24 188 ASN C O 1
ATOM 8100 N N . ILE C 1 189 ? 40.862 62.941 35.543 1.00 19.58 189 ILE C N 1
ATOM 8101 C CA . ILE C 1 189 ? 40.506 64.196 36.194 1.00 21.69 189 ILE C CA 1
ATOM 8102 C C . ILE C 1 189 ? 40.650 65.403 35.273 1.00 18.44 189 ILE C C 1
ATOM 8103 O O . ILE C 1 189 ? 39.815 66.307 35.405 1.00 11.42 189 ILE C O 1
ATOM 8108 N N . GLU C 1 190 ? 41.634 65.386 34.392 1.00 19.15 190 GLU C N 1
ATOM 8109 C CA . GLU C 1 190 ? 42.028 66.544 33.590 1.00 14.90 190 GLU C CA 1
ATOM 8110 C C . GLU C 1 190 ? 41.085 66.821 32.432 1.00 19.82 190 GLU C C 1
ATOM 8111 O O . GLU C 1 190 ? 41.048 66.125 31.411 1.00 19.15 190 GLU C O 1
ATOM 8117 N N . GLY C 1 191 ? 40.291 67.889 32.582 1.00 11.43 191 GLY C N 1
ATOM 8118 C CA . GLY C 1 191 ? 39.325 68.233 31.564 1.00 9.55 191 GLY C CA 1
ATOM 8119 C C . GLY C 1 191 ? 38.059 67.403 31.652 1.00 14.88 191 GLY C C 1
ATOM 8120 O O . GLY C 1 191 ? 37.278 67.388 30.712 1.00 10.91 191 GLY C O 1
ATOM 8121 N N . TRP C 1 192 ? 37.850 66.731 32.767 1.00 14.76 192 TRP C N 1
ATOM 8122 C CA . TRP C 1 192 ? 36.646 65.936 33.019 1.00 12.98 192 TRP C CA 1
ATOM 8123 C C . TRP C 1 192 ? 35.432 66.833 32.804 1.00 17.42 192 TRP C C 1
ATOM 8124 O O . TRP C 1 192 ? 35.344 67.903 33.414 1.00 20.85 192 TRP C O 1
ATOM 8135 N N . LYS C 1 193 ? 34.516 66.411 31.951 1.00 8.82 193 LYS C N 1
ATOM 8136 C CA . LYS C 1 193 ? 33.261 67.126 31.738 1.00 5.09 193 LYS C CA 1
ATOM 8137 C C . LYS C 1 193 ? 32.130 66.279 32.293 1.00 15.69 193 LYS C C 1
ATOM 8138 O O . LYS C 1 193 ? 31.972 65.079 32.048 1.00 23.85 193 LYS C O 1
ATOM 8144 N N . SER C 1 194 ? 31.323 66.924 33.127 1.00 8.58 194 SER C N 1
ATOM 8145 C CA . SER C 1 194 ? 30.308 66.220 33.875 1.00 4.80 194 SER C CA 1
ATOM 8146 C C . SER C 1 194 ? 29.045 66.004 33.056 1.00 16.88 194 SER C C 1
ATOM 8147 O O . SER C 1 194 ? 28.792 66.817 32.161 1.00 20.63 194 SER C O 1
ATOM 8150 N N . SER C 1 195 ? 28.309 64.941 33.389 1.00 18.42 195 SER C N 1
ATOM 8151 C CA . SER C 1 195 ? 27.033 64.709 32.722 1.00 18.82 195 SER C CA 1
ATOM 8152 C C . SER C 1 195 ? 26.031 65.814 33.056 1.00 21.77 195 SER C C 1
ATOM 8153 O O . SER C 1 195 ? 25.893 66.188 34.215 1.00 23.88 195 SER C O 1
ATOM 8156 N N . THR C 1 196 ? 25.357 66.269 32.017 1.00 22.07 196 THR C N 1
ATOM 8157 C CA . THR C 1 196 ? 24.230 67.178 32.044 1.00 18.25 196 THR C CA 1
ATOM 8158 C C . THR C 1 196 ? 22.938 66.449 32.390 1.00 26.82 196 THR C C 1
ATOM 8159 O O . THR C 1 196 ? 21.911 67.096 32.612 1.00 51.54 196 THR C O 1
ATOM 8163 N N . SER C 1 197 ? 22.949 65.109 32.431 1.00 16.39 197 SER C N 1
ATOM 8164 C CA . SER C 1 197 ? 21.706 64.421 32.783 1.00 13.23 197 SER C CA 1
ATOM 8165 C C . SER C 1 197 ? 21.937 63.349 33.845 1.00 22.67 197 SER C C 1
ATOM 8166 O O . SER C 1 197 ? 21.000 62.945 34.533 1.00 23.92 197 SER C O 1
ATOM 8169 N N . ASP C 1 198 ? 23.174 62.902 33.970 1.00 21.12 198 ASP C N 1
ATOM 8170 C CA . ASP C 1 198 ? 23.532 61.846 34.911 1.00 14.17 198 ASP C CA 1
ATOM 8171 C C . ASP C 1 198 ? 24.456 62.421 35.991 1.00 9.44 198 ASP C C 1
ATOM 8172 O O . ASP C 1 198 ? 25.536 62.928 35.723 1.00 14.24 198 ASP C O 1
ATOM 8177 N N . PRO C 1 199 ? 23.891 62.302 37.189 1.00 9.16 199 PRO C N 1
ATOM 8178 C CA . PRO C 1 199 ? 24.363 62.893 38.431 1.00 25.08 199 PRO C CA 1
ATOM 8179 C C . PRO C 1 199 ? 25.679 62.363 38.972 1.00 28.08 199 PRO C C 1
ATOM 8180 O O . PRO C 1 199 ? 26.321 63.099 39.749 1.00 15.62 199 PRO C O 1
ATOM 8184 N N . ASN C 1 200 ? 26.155 61.163 38.626 1.00 27.47 200 ASN C N 1
ATOM 8185 C CA . ASN C 1 200 ? 27.515 60.831 39.072 1.00 32.62 200 ASN C CA 1
ATOM 8186 C C . ASN C 1 200 ? 28.403 60.567 37.857 1.00 16.83 200 ASN C C 1
ATOM 8187 O O . ASN C 1 200 ? 29.529 60.107 38.052 1.00 26.82 200 ASN C O 1
ATOM 8192 N N . ALA C 1 201 ? 27.912 60.827 36.652 1.00 9.50 201 ALA C N 1
ATOM 8193 C CA . ALA C 1 201 ? 28.703 60.441 35.471 1.00 10.59 201 ALA C CA 1
ATOM 8194 C C . ALA C 1 201 ? 29.404 61.604 34.798 1.00 17.02 201 ALA C C 1
ATOM 8195 O O . ALA C 1 201 ? 29.077 62.770 35.008 1.00 21.81 201 ALA C O 1
ATOM 8197 N N . GLY C 1 202 ? 30.379 61.256 33.961 1.00 6.73 202 GLY C N 1
ATOM 8198 C CA . GLY C 1 202 ? 31.166 62.274 33.278 1.00 5.12 202 GLY C CA 1
ATOM 8199 C C . GLY C 1 202 ? 32.111 61.630 32.281 1.00 11.12 202 GLY C C 1
ATOM 8200 O O . GLY C 1 202 ? 32.169 60.394 32.204 1.00 11.63 202 GLY C O 1
ATOM 8201 N N . VAL C 1 203 ? 32.858 62.423 31.526 1.00 16.56 203 VAL C N 1
ATOM 8202 C CA . VAL C 1 203 ? 33.748 61.844 30.511 1.00 10.53 203 VAL C CA 1
ATOM 8203 C C . VAL C 1 203 ? 35.170 62.332 30.651 1.00 6.30 203 VAL C C 1
ATOM 8204 O O . VAL C 1 203 ? 35.429 63.490 30.986 1.00 30.36 203 VAL C O 1
ATOM 8208 N N . GLY C 1 204 ? 36.175 61.473 30.415 1.00 8.37 204 GLY C N 1
ATOM 8209 C CA . GLY C 1 204 ? 37.555 61.926 30.617 1.00 11.90 204 GLY C CA 1
ATOM 8210 C C . GLY C 1 204 ? 38.401 61.960 29.367 1.00 8.46 204 GLY C C 1
ATOM 8211 O O . GLY C 1 204 ? 37.856 61.655 28.305 1.00 11.17 204 GLY C O 1
ATOM 8212 N N . PRO C 1 205 ? 39.677 62.346 29.483 1.00 6.03 205 PRO C N 1
ATOM 8213 C CA . PRO C 1 205 ? 40.615 62.353 28.373 1.00 13.53 205 PRO C CA 1
ATOM 8214 C C . PRO C 1 205 ? 40.929 60.962 27.806 1.00 13.47 205 PRO C C 1
ATOM 8215 O O . PRO C 1 205 ? 40.943 60.865 26.577 1.00 5.57 205 PRO C O 1
ATOM 8219 N N . TYR C 1 206 ? 41.175 60.032 28.714 1.00 9.95 206 TYR C N 1
ATOM 8220 C CA . TYR C 1 206 ? 41.567 58.681 28.357 1.00 10.59 206 TYR C CA 1
ATOM 8221 C C . TYR C 1 206 ? 40.350 57.749 28.298 1.00 8.50 206 TYR C C 1
ATOM 8222 O O . TYR C 1 206 ? 39.418 57.874 29.089 1.00 12.42 206 TYR C O 1
ATOM 8231 N N . GLY C 1 207 ? 40.398 56.832 27.358 1.00 11.49 207 GLY C N 1
ATOM 8232 C CA . GLY C 1 207 ? 39.417 55.771 27.188 1.00 7.13 207 GLY C CA 1
ATOM 8233 C C . GLY C 1 207 ? 40.166 54.438 27.215 1.00 4.46 207 GLY C C 1
ATOM 8234 O O . GLY C 1 207 ? 41.280 54.332 26.707 1.00 10.22 207 GLY C O 1
ATOM 8235 N N . SER C 1 208 ? 39.569 53.431 27.829 1.00 7.84 208 SER C N 1
ATOM 8236 C CA . SER C 1 208 ? 40.175 52.093 27.870 1.00 9.61 208 SER C CA 1
ATOM 8237 C C . SER C 1 208 ? 39.449 51.275 26.807 1.00 3.45 208 SER C C 1
ATOM 8238 O O . SER C 1 208 ? 38.210 51.206 26.836 1.00 10.43 208 SER C O 1
ATOM 8241 N N . CYS C 1 209 ? 40.190 50.750 25.849 1.00 4.19 209 CYS C N 1
ATOM 8242 C CA . CYS C 1 209 ? 39.628 50.141 24.648 1.00 7.37 209 CYS C CA 1
ATOM 8243 C C . CYS C 1 209 ? 40.043 48.673 24.480 1.00 2.28 209 CYS C C 1
ATOM 8244 O O . CYS C 1 209 ? 41.191 48.278 24.665 1.00 4.15 209 CYS C O 1
ATOM 8247 N N . CYS C 1 210 ? 39.094 47.831 24.072 1.00 11.07 210 CYS C N 1
ATOM 8248 C CA . CYS C 1 210 ? 39.400 46.426 23.770 1.00 10.96 210 CYS C CA 1
ATOM 8249 C C . CYS C 1 210 ? 38.246 45.765 23.027 1.00 9.75 210 CYS C C 1
ATOM 8250 O O . CYS C 1 210 ? 37.160 46.331 22.975 1.00 5.97 210 CYS C O 1
ATOM 8253 N N . ALA C 1 211 ? 38.508 44.568 22.504 1.00 11.82 211 ALA C N 1
ATOM 8254 C CA . ALA C 1 211 ? 37.422 43.780 21.923 1.00 6.12 211 ALA C CA 1
ATOM 8255 C C . ALA C 1 211 ? 36.352 43.498 22.962 1.00 13.79 211 ALA C C 1
ATOM 8256 O O . ALA C 1 211 ? 36.573 43.488 24.178 1.00 8.68 211 ALA C O 1
ATOM 8258 N N . GLU C 1 212 ? 35.163 43.259 22.393 1.00 3.94 212 GLU C N 1
ATOM 8259 C CA . GLU C 1 212 ? 33.977 43.149 23.235 1.00 3.08 212 GLU C CA 1
ATOM 8260 C C . GLU C 1 212 ? 33.008 42.196 22.582 1.00 6.34 212 GLU C C 1
ATOM 8261 O O . GLU C 1 212 ? 32.502 42.513 21.492 1.00 6.06 212 GLU C O 1
ATOM 8267 N N . ILE C 1 213 ? 32.693 41.034 23.146 1.00 4.83 213 ILE C N 1
ATOM 8268 C CA . ILE C 1 213 ? 31.741 40.225 22.378 1.00 2.71 213 ILE C CA 1
ATOM 8269 C C . ILE C 1 213 ? 30.389 40.302 23.075 1.00 6.16 213 ILE C C 1
ATOM 8270 O O . ILE C 1 213 ? 30.220 39.738 24.149 1.00 10.96 213 ILE C O 1
ATOM 8275 N N . ASP C 1 214 ? 29.465 41.057 22.504 1.00 4.19 214 ASP C N 1
ATOM 8276 C CA . ASP C 1 214 ? 28.217 41.322 23.212 1.00 8.67 214 ASP C CA 1
ATOM 8277 C C . ASP C 1 214 ? 27.265 40.145 22.984 1.00 5.99 214 ASP C C 1
ATOM 8278 O O . ASP C 1 214 ? 26.395 40.222 22.124 1.00 8.25 214 ASP C O 1
ATOM 8283 N N . VAL C 1 215 ? 27.531 39.092 23.721 1.00 7.42 215 VAL C N 1
ATOM 8284 C CA . VAL C 1 215 ? 26.746 37.864 23.750 1.00 9.56 215 VAL C CA 1
ATOM 8285 C C . VAL C 1 215 ? 25.271 38.146 23.881 1.00 12.99 215 VAL C C 1
ATOM 8286 O O . VAL C 1 215 ? 24.374 37.527 23.302 1.00 9.29 215 VAL C O 1
ATOM 8290 N N . TRP C 1 216 ? 24.988 39.146 24.727 1.00 4.56 216 TRP C N 1
ATOM 8291 C CA . TRP C 1 216 ? 23.577 39.361 25.047 1.00 6.97 216 TRP C CA 1
ATOM 8292 C C . TRP C 1 216 ? 23.258 40.776 25.499 1.00 4.70 216 TRP C C 1
ATOM 8293 O O . TRP C 1 216 ? 23.495 41.131 26.641 1.00 14.43 216 TRP C O 1
ATOM 8304 N N . GLU C 1 217 ? 22.689 41.613 24.632 1.00 13.97 217 GLU C N 1
ATOM 8305 C CA . GLU C 1 217 ? 22.205 42.901 25.170 1.00 13.44 217 GLU C CA 1
ATOM 8306 C C . GLU C 1 217 ? 20.698 42.798 25.059 1.00 11.67 217 GLU C C 1
ATOM 8307 O O . GLU C 1 217 ? 20.182 42.355 24.031 1.00 11.70 217 GLU C O 1
ATOM 8313 N N . SER C 1 218 ? 19.989 43.125 26.142 1.00 5.49 218 SER C N 1
ATOM 8314 C CA . SER C 1 218 ? 18.585 42.758 26.094 1.00 14.37 218 SER C CA 1
ATOM 8315 C C . SER C 1 218 ? 17.681 43.463 27.098 1.00 2.24 218 SER C C 1
ATOM 8316 O O . SER C 1 218 ? 18.171 44.066 28.035 1.00 12.73 218 SER C O 1
ATOM 8319 N N . ASN C 1 219 ? 16.410 43.293 26.812 1.00 7.20 219 ASN C N 1
ATOM 8320 C CA . ASN C 1 219 ? 15.332 43.496 27.779 1.00 9.20 219 ASN C CA 1
ATOM 8321 C C . ASN C 1 219 ? 14.180 42.583 27.347 1.00 14.97 219 ASN C C 1
ATOM 8322 O O . ASN C 1 219 ? 14.434 41.639 26.584 1.00 11.34 219 ASN C O 1
ATOM 8327 N N . ALA C 1 220 ? 12.993 42.869 27.837 1.00 17.78 220 ALA C N 1
ATOM 8328 C CA . ALA C 1 220 ? 11.785 42.101 27.561 1.00 16.81 220 ALA C CA 1
ATOM 8329 C C . ALA C 1 220 ? 11.144 42.470 26.228 1.00 24.13 220 ALA C C 1
ATOM 8330 O O . ALA C 1 220 ? 10.100 41.924 25.844 1.00 18.03 220 ALA C O 1
ATOM 8332 N N . TYR C 1 221 ? 11.770 43.403 25.506 1.00 20.61 221 TYR C N 1
ATOM 8333 C CA . TYR C 1 221 ? 11.243 43.866 24.224 1.00 12.88 221 TYR C CA 1
ATOM 8334 C C . TYR C 1 221 ? 12.202 43.553 23.094 1.00 13.66 221 TYR C C 1
ATOM 8335 O O . TYR C 1 221 ? 11.780 43.413 21.938 1.00 21.31 221 TYR C O 1
ATOM 8344 N N . ALA C 1 222 ? 13.490 43.427 23.402 1.00 8.11 222 ALA C N 1
ATOM 8345 C CA . ALA C 1 222 ? 14.447 43.149 22.333 1.00 8.23 222 ALA C CA 1
ATOM 8346 C C . ALA C 1 222 ? 15.779 42.643 22.868 1.00 2.41 222 ALA C C 1
ATOM 8347 O O . ALA C 1 222 ? 16.040 42.715 24.067 1.00 9.83 222 ALA C O 1
ATOM 8349 N N . PHE C 1 223 ? 16.626 42.148 21.966 1.00 12.67 223 PHE C N 1
ATOM 8350 C CA . PHE C 1 223 ? 17.971 41.682 22.328 1.00 4.99 223 PHE C CA 1
ATOM 8351 C C . PHE C 1 223 ? 18.849 41.846 21.082 1.00 5.19 223 PHE C C 1
ATOM 8352 O O . PHE C 1 223 ? 18.268 41.824 20.003 1.00 11.51 223 PHE C O 1
ATOM 8360 N N . ALA C 1 224 ? 20.167 41.906 21.269 1.00 2.84 224 ALA C N 1
ATOM 8361 C CA . ALA C 1 224 ? 21.147 41.816 20.202 1.00 3.54 224 ALA C CA 1
ATOM 8362 C C . ALA C 1 224 ? 22.321 40.928 20.675 1.00 2.59 224 ALA C C 1
ATOM 8363 O O . ALA C 1 224 ? 22.692 40.881 21.824 1.00 10.18 224 ALA C O 1
ATOM 8365 N N . PHE C 1 225 ? 22.897 40.251 19.693 1.00 10.11 225 PHE C N 1
ATOM 8366 C CA . PHE C 1 225 ? 24.141 39.497 19.768 1.00 4.53 225 PHE C CA 1
ATOM 8367 C C . PHE C 1 225 ? 25.113 40.212 18.832 1.00 0.00 225 PHE C C 1
ATOM 8368 O O . PHE C 1 225 ? 24.867 40.247 17.637 1.00 2.21 225 PHE C O 1
ATOM 8376 N N . THR C 1 226 ? 26.165 40.802 19.399 1.00 8.01 226 THR C N 1
ATOM 8377 C CA . THR C 1 226 ? 26.999 41.732 18.643 1.00 7.65 226 THR C CA 1
ATOM 8378 C C . THR C 1 226 ? 28.478 41.664 18.983 1.00 9.28 226 THR C C 1
ATOM 8379 O O . THR C 1 226 ? 28.932 42.287 19.946 1.00 13.52 226 THR C O 1
ATOM 8383 N N . PRO C 1 227 ? 29.283 40.934 18.216 1.00 12.56 227 PRO C N 1
ATOM 8384 C CA . PRO C 1 227 ? 30.728 41.055 18.297 1.00 17.80 227 PRO C CA 1
ATOM 8385 C C . PRO C 1 227 ? 31.245 42.423 17.843 1.00 12.45 227 PRO C C 1
ATOM 8386 O O . PRO C 1 227 ? 30.835 42.879 16.768 1.00 9.55 227 PRO C O 1
ATOM 8390 N N . HIS C 1 228 ? 32.147 42.979 18.641 1.00 3.88 228 HIS C N 1
ATOM 8391 C CA . HIS C 1 228 ? 32.975 44.117 18.261 1.00 10.69 228 HIS C CA 1
ATOM 8392 C C . HIS C 1 228 ? 34.479 43.805 18.242 1.00 5.69 228 HIS C C 1
ATOM 8393 O O . HIS C 1 228 ? 34.906 43.377 19.319 1.00 3.47 228 HIS C O 1
ATOM 8400 N N . ALA C 1 229 ? 35.225 44.013 17.158 1.00 4.48 229 ALA C N 1
ATOM 8401 C CA . ALA C 1 229 ? 36.686 43.898 17.145 1.00 1.69 229 ALA C CA 1
ATOM 8402 C C . ALA C 1 229 ? 37.406 45.252 17.143 1.00 12.27 229 ALA C C 1
ATOM 8403 O O . ALA C 1 229 ? 36.758 46.291 16.995 1.00 11.16 229 ALA C O 1
ATOM 8405 N N . CYS C 1 230 ? 38.724 45.239 17.292 1.00 7.57 230 CYS C N 1
ATOM 8406 C CA . CYS C 1 230 ? 39.557 46.434 17.162 1.00 9.87 230 CYS C CA 1
ATOM 8407 C C . CYS C 1 230 ? 40.808 46.054 16.383 1.00 14.52 230 CYS C C 1
ATOM 8408 O O . CYS C 1 230 ? 41.143 44.871 16.298 1.00 10.62 230 CYS C O 1
ATOM 8411 N N . THR C 1 231 ? 41.530 46.994 15.805 1.00 6.61 231 THR C N 1
ATOM 8412 C CA . THR C 1 231 ? 42.804 46.533 15.195 1.00 6.34 231 THR C CA 1
ATOM 8413 C C . THR C 1 231 ? 43.778 46.064 16.261 1.00 11.32 231 THR C C 1
ATOM 8414 O O . THR C 1 231 ? 44.684 45.291 15.954 1.00 11.08 231 THR C O 1
ATOM 8418 N N . THR C 1 232 ? 43.635 46.510 17.496 1.00 13.24 232 THR C N 1
ATOM 8419 C CA . THR C 1 232 ? 44.342 46.047 18.688 1.00 7.94 232 THR C CA 1
ATOM 8420 C C . THR C 1 232 ? 43.262 45.485 19.607 1.00 16.73 232 THR C C 1
ATOM 8421 O O . THR C 1 232 ? 42.518 46.292 20.172 1.00 7.61 232 THR C O 1
ATOM 8425 N N . ASN C 1 233 ? 43.145 44.169 19.713 1.00 7.31 233 ASN C N 1
ATOM 8426 C CA . ASN C 1 233 ? 42.046 43.569 20.459 1.00 9.53 233 ASN C CA 1
ATOM 8427 C C . ASN C 1 233 ? 42.263 43.468 21.954 1.00 9.06 233 ASN C C 1
ATOM 8428 O O . ASN C 1 233 ? 41.277 43.295 22.679 1.00 27.96 233 ASN C O 1
ATOM 8433 N N . GLU C 1 234 ? 43.490 43.600 22.434 1.00 15.33 234 GLU C N 1
ATOM 8434 C CA . GLU C 1 234 ? 43.854 43.582 23.842 1.00 12.07 234 GLU C CA 1
ATOM 8435 C C . GLU C 1 234 ? 43.623 44.969 24.430 1.00 4.79 234 GLU C C 1
ATOM 8436 O O . GLU C 1 234 ? 43.584 45.927 23.646 1.00 16.72 234 GLU C O 1
ATOM 8442 N N . TYR C 1 235 ? 43.473 45.084 25.734 1.00 2.55 235 TYR C N 1
ATOM 8443 C CA . TYR C 1 235 ? 43.386 46.358 26.429 1.00 3.34 235 TYR C CA 1
ATOM 8444 C C . TYR C 1 235 ? 44.359 47.396 25.887 1.00 11.35 235 TYR C C 1
ATOM 8445 O O . TYR C 1 235 ? 45.548 47.109 25.855 1.00 10.59 235 TYR C O 1
ATOM 8454 N N . HIS C 1 236 ? 43.873 48.576 25.500 1.00 13.11 236 HIS C N 1
ATOM 8455 C CA . HIS C 1 236 ? 44.806 49.641 25.148 1.00 7.89 236 HIS C CA 1
ATOM 8456 C C . HIS C 1 236 ? 44.206 50.968 25.607 1.00 6.95 236 HIS C C 1
ATOM 8457 O O . HIS C 1 236 ? 43.015 51.090 25.878 1.00 7.06 236 HIS C O 1
ATOM 8464 N N . VAL C 1 237 ? 45.053 51.980 25.646 1.00 11.40 237 VAL C N 1
ATOM 8465 C CA . VAL C 1 237 ? 44.572 53.310 26.031 1.00 7.04 237 VAL C CA 1
ATOM 8466 C C . VAL C 1 237 ? 44.427 54.235 24.829 1.00 14.04 237 VAL C C 1
ATOM 8467 O O . VAL C 1 237 ? 45.307 54.217 23.970 1.00 11.62 237 VAL C O 1
ATOM 8471 N N . CYS C 1 238 ? 43.359 55.021 24.800 1.00 12.78 238 CYS C N 1
ATOM 8472 C CA . CYS C 1 238 ? 43.191 56.110 23.836 1.00 18.11 238 CYS C CA 1
ATOM 8473 C C . CYS C 1 238 ? 43.150 57.473 24.543 1.00 4.96 238 CYS C C 1
ATOM 8474 O O . CYS C 1 238 ? 42.840 57.550 25.729 1.00 7.02 238 CYS C O 1
ATOM 8477 N N . GLU C 1 239 ? 43.476 58.552 23.840 1.00 8.82 239 GLU C N 1
ATOM 8478 C CA . GLU C 1 239 ? 43.344 59.907 24.365 1.00 6.69 239 GLU C CA 1
ATOM 8479 C C . GLU C 1 239 ? 42.547 60.798 23.406 1.00 8.32 239 GLU C C 1
ATOM 8480 O O . GLU C 1 239 ? 42.760 60.718 22.195 1.00 10.53 239 GLU C O 1
ATOM 8486 N N . THR C 1 240 ? 41.663 61.577 23.996 1.00 12.82 240 THR C N 1
ATOM 8487 C CA . THR C 1 240 ? 40.757 62.525 23.373 1.00 11.04 240 THR C CA 1
ATOM 8488 C C . THR C 1 240 ? 40.415 62.201 21.921 1.00 9.47 240 THR C C 1
ATOM 8489 O O . THR C 1 240 ? 39.484 61.407 21.728 1.00 12.73 240 THR C O 1
ATOM 8493 N N . THR C 1 241 ? 41.092 62.774 20.948 1.00 12.88 241 THR C N 1
ATOM 8494 C CA . THR C 1 241 ? 40.741 62.746 19.531 1.00 18.04 241 THR C CA 1
ATOM 8495 C C . THR C 1 241 ? 41.192 61.465 18.834 1.00 17.70 241 THR C C 1
ATOM 8496 O O . THR C 1 241 ? 40.875 61.197 17.675 1.00 14.56 241 THR C O 1
ATOM 8500 N N . ASN C 1 242 ? 41.931 60.693 19.603 1.00 9.65 242 ASN C N 1
ATOM 8501 C CA . ASN C 1 242 ? 42.389 59.370 19.193 1.00 13.05 242 ASN C CA 1
ATOM 8502 C C . ASN C 1 242 ? 41.358 58.339 19.669 1.00 15.08 242 ASN C C 1
ATOM 8503 O O . ASN C 1 242 ? 41.536 57.155 19.385 1.00 20.14 242 ASN C O 1
ATOM 8508 N N . CYS C 1 243 ? 40.315 58.786 20.366 1.00 16.24 243 CYS C N 1
ATOM 8509 C CA . CYS C 1 243 ? 39.264 57.934 20.916 1.00 11.32 243 CYS C CA 1
ATOM 8510 C C . CYS C 1 243 ? 38.016 58.000 20.038 1.00 11.25 243 CYS C C 1
ATOM 8511 O O . CYS C 1 243 ? 37.807 59.035 19.404 1.00 16.42 243 CYS C O 1
ATOM 8514 N N . GLY C 1 244 ? 37.203 56.946 20.007 1.00 12.02 244 GLY C N 1
ATOM 8515 C CA . GLY C 1 244 ? 35.935 56.920 19.302 1.00 12.97 244 GLY C CA 1
ATOM 8516 C C . GLY C 1 244 ? 34.755 56.567 20.185 1.00 14.91 244 GLY C C 1
ATOM 8517 O O . GLY C 1 244 ? 34.755 56.928 21.361 1.00 22.21 244 GLY C O 1
ATOM 8518 N N . GLY C 1 245 ? 33.765 55.854 19.645 1.00 10.71 245 GLY C N 1
ATOM 8519 C CA . GLY C 1 245 ? 32.677 55.329 20.440 1.00 12.97 245 GLY C CA 1
ATOM 8520 C C . GLY C 1 245 ? 31.794 56.372 21.073 1.00 8.62 245 GLY C C 1
ATOM 8521 O O . GLY C 1 245 ? 31.842 57.569 20.764 1.00 11.80 245 GLY C O 1
ATOM 8522 N N . THR C 1 246 ? 30.954 55.974 22.015 1.00 10.33 246 THR C N 1
ATOM 8523 C CA . THR C 1 246 ? 29.900 56.820 22.540 1.00 8.26 246 THR C CA 1
ATOM 8524 C C . THR C 1 246 ? 30.365 58.123 23.177 1.00 10.57 246 THR C C 1
ATOM 8525 O O . THR C 1 246 ? 29.694 59.154 23.034 1.00 8.34 246 THR C O 1
ATOM 8529 N N . TYR C 1 247 ? 31.460 58.025 23.912 1.00 13.05 247 TYR C N 1
ATOM 8530 C CA . TYR C 1 247 ? 31.993 59.104 24.723 1.00 13.96 247 TYR C CA 1
ATOM 8531 C C . TYR C 1 247 ? 33.038 59.930 23.976 1.00 16.16 247 TYR C C 1
ATOM 8532 O O . TYR C 1 247 ? 33.908 60.509 24.634 1.00 27.67 247 TYR C O 1
ATOM 8541 N N . SER C 1 248 ? 32.956 59.978 22.648 1.00 8.90 248 SER C N 1
ATOM 8542 C CA . SER C 1 248 ? 33.905 60.817 21.909 1.00 13.65 248 SER C CA 1
ATOM 8543 C C . SER C 1 248 ? 33.199 61.693 20.871 1.00 9.19 248 SER C C 1
ATOM 8544 O O . SER C 1 248 ? 32.029 61.471 20.571 1.00 13.11 248 SER C O 1
ATOM 8547 N N . GLU C 1 249 ? 33.950 62.639 20.292 1.00 7.32 249 GLU C N 1
ATOM 8548 C CA . GLU C 1 249 ? 33.336 63.451 19.231 1.00 11.17 249 GLU C CA 1
ATOM 8549 C C . GLU C 1 249 ? 33.302 62.707 17.912 1.00 21.50 249 GLU C C 1
ATOM 8550 O O . GLU C 1 249 ? 32.348 62.855 17.141 1.00 24.49 249 GLU C O 1
ATOM 8556 N N . ASP C 1 250 ? 34.297 61.865 17.594 1.00 19.66 250 ASP C N 1
ATOM 8557 C CA . ASP C 1 250 ? 34.040 61.044 16.391 1.00 8.71 250 ASP C CA 1
ATOM 8558 C C . ASP C 1 250 ? 33.900 59.583 16.820 1.00 13.20 250 ASP C C 1
ATOM 8559 O O . ASP C 1 250 ? 34.849 58.968 17.326 1.00 16.68 250 ASP C O 1
ATOM 8564 N N . ARG C 1 251 ? 32.690 59.058 16.622 1.00 7.41 251 ARG C N 1
ATOM 8565 C CA . ARG C 1 251 ? 32.425 57.695 17.102 1.00 5.53 251 ARG C CA 1
ATOM 8566 C C . ARG C 1 251 ? 33.417 56.722 16.464 1.00 16.69 251 ARG C C 1
ATOM 8567 O O . ARG C 1 251 ? 33.896 55.826 17.154 1.00 17.68 251 ARG C O 1
ATOM 8575 N N . PHE C 1 252 ? 33.723 56.910 15.198 1.00 18.36 252 PHE C N 1
ATOM 8576 C CA . PHE C 1 252 ? 34.614 56.047 14.429 1.00 5.41 252 PHE C CA 1
ATOM 8577 C C . PHE C 1 252 ? 36.093 56.327 14.534 1.00 12.64 252 PHE C C 1
ATOM 8578 O O . PHE C 1 252 ? 36.856 55.703 13.782 1.00 16.85 252 PHE C O 1
ATOM 8586 N N . ALA C 1 253 ? 36.549 57.204 15.419 1.00 12.62 253 ALA C N 1
ATOM 8587 C CA . ALA C 1 253 ? 37.930 57.561 15.629 1.00 17.65 253 ALA C CA 1
ATOM 8588 C C . ALA C 1 253 ? 38.720 56.709 16.611 1.00 31.64 253 ALA C C 1
ATOM 8589 O O . ALA C 1 253 ? 39.200 57.286 17.603 1.00 65.45 253 ALA C O 1
ATOM 8591 N N . GLY C 1 254 ? 38.946 55.425 16.438 1.00 33.45 254 GLY C N 1
ATOM 8592 C CA . GLY C 1 254 ? 39.977 54.834 17.317 1.00 21.67 254 GLY C CA 1
ATOM 8593 C C . GLY C 1 254 ? 40.514 53.596 16.612 1.00 18.62 254 GLY C C 1
ATOM 8594 O O . GLY C 1 254 ? 40.653 53.598 15.390 1.00 16.62 254 GLY C O 1
ATOM 8595 N N . LYS C 1 255 ? 40.788 52.549 17.382 1.00 15.33 255 LYS C N 1
ATOM 8596 C CA . LYS C 1 255 ? 41.185 51.289 16.747 1.00 13.61 255 LYS C CA 1
ATOM 8597 C C . LYS C 1 255 ? 40.015 50.313 16.760 1.00 10.48 255 LYS C C 1
ATOM 8598 O O . LYS C 1 255 ? 40.082 49.208 16.232 1.00 14.34 255 LYS C O 1
ATOM 8604 N N . CYS C 1 256 ? 38.900 50.735 17.374 1.00 15.30 256 CYS C N 1
ATOM 8605 C CA . CYS C 1 256 ? 37.826 49.798 17.653 1.00 12.60 256 CYS C CA 1
ATOM 8606 C C . CYS C 1 256 ? 36.582 50.057 16.808 1.00 13.06 256 CYS C C 1
ATOM 8607 O O . CYS C 1 256 ? 36.405 51.173 16.342 1.00 11.26 256 CYS C O 1
ATOM 8610 N N . ASP C 1 257 ? 35.767 49.020 16.668 1.00 15.51 257 ASP C N 1
ATOM 8611 C CA . ASP C 1 257 ? 34.465 49.081 15.994 1.00 11.97 257 ASP C CA 1
ATOM 8612 C C . ASP C 1 257 ? 33.352 49.297 17.005 1.00 4.12 257 ASP C C 1
ATOM 8613 O O . ASP C 1 257 ? 32.914 48.392 17.744 1.00 5.13 257 ASP C O 1
ATOM 8618 N N . ALA C 1 258 ? 32.838 50.526 17.039 1.00 6.74 258 ALA C N 1
ATOM 8619 C CA . ALA C 1 258 ? 31.844 50.864 18.057 1.00 15.36 258 ALA C CA 1
ATOM 8620 C C . ALA C 1 258 ? 30.481 50.234 17.798 1.00 19.11 258 ALA C C 1
ATOM 8621 O O . ALA C 1 258 ? 29.684 50.041 18.727 1.00 7.75 258 ALA C O 1
ATOM 8623 N N . ASN C 1 259 ? 30.166 49.894 16.550 1.00 16.37 259 ASN C N 1
ATOM 8624 C CA . ASN C 1 259 ? 28.878 49.296 16.242 1.00 12.69 259 ASN C CA 1
ATOM 8625 C C . ASN C 1 259 ? 28.898 47.772 16.203 1.00 15.35 259 ASN C C 1
ATOM 8626 O O . ASN C 1 259 ? 27.918 47.144 16.632 1.00 15.57 259 ASN C O 1
ATOM 8631 N N . GLY C 1 260 ? 29.983 47.190 15.697 1.00 11.02 260 GLY C N 1
ATOM 8632 C CA . GLY C 1 260 ? 30.038 45.732 15.654 1.00 19.08 260 GLY C CA 1
ATOM 8633 C C . GLY C 1 260 ? 29.158 45.189 14.537 1.00 18.58 260 GLY C C 1
ATOM 8634 O O . GLY C 1 260 ? 28.628 45.936 13.714 1.00 11.32 260 GLY C O 1
ATOM 8635 N N . CYS C 1 261 ? 29.004 43.868 14.496 1.00 11.97 261 CYS C N 1
ATOM 8636 C CA . CYS C 1 261 ? 28.135 43.238 13.491 1.00 11.58 261 CYS C CA 1
ATOM 8637 C C . CYS C 1 261 ? 26.985 42.575 14.235 1.00 14.59 261 CYS C C 1
ATOM 8638 O O . CYS C 1 261 ? 27.172 41.509 14.825 1.00 10.28 261 CYS C O 1
ATOM 8641 N N . ASP C 1 262 ? 25.820 43.212 14.250 1.00 14.51 262 ASP C N 1
ATOM 8642 C CA . ASP C 1 262 ? 24.780 42.810 15.177 1.00 3.89 262 ASP C CA 1
ATOM 8643 C C . ASP C 1 262 ? 23.755 41.889 14.527 1.00 8.07 262 ASP C C 1
ATOM 8644 O O . ASP C 1 262 ? 23.438 42.023 13.336 1.00 5.78 262 ASP C O 1
ATOM 8649 N N . TYR C 1 263 ? 23.246 40.947 15.323 1.00 21.21 263 TYR C N 1
ATOM 8650 C CA . TYR C 1 263 ? 22.088 40.137 15.012 1.00 15.25 263 TYR C CA 1
ATOM 8651 C C . TYR C 1 263 ? 21.051 40.270 16.145 1.00 8.93 263 TYR C C 1
ATOM 8652 O O . TYR C 1 263 ? 21.171 39.641 17.189 1.00 12.11 263 TYR C O 1
ATOM 8661 N N . ASN C 1 264 ? 20.056 41.079 15.855 1.00 9.99 264 ASN C N 1
ATOM 8662 C CA . ASN C 1 264 ? 18.808 41.257 16.599 1.00 3.29 264 ASN C CA 1
ATOM 8663 C C . ASN C 1 264 ? 17.702 40.852 15.641 1.00 11.36 264 ASN C C 1
ATOM 8664 O O . ASN C 1 264 ? 17.537 41.509 14.594 1.00 8.23 264 ASN C O 1
ATOM 8669 N N . PRO C 1 265 ? 16.986 39.773 15.948 1.00 7.68 265 PRO C N 1
ATOM 8670 C CA . PRO C 1 265 ? 16.078 39.181 14.966 1.00 11.92 265 PRO C CA 1
ATOM 8671 C C . PRO C 1 265 ? 14.923 40.117 14.604 1.00 9.70 265 PRO C C 1
ATOM 8672 O O . PRO C 1 265 ? 14.338 39.980 13.529 1.00 10.66 265 PRO C O 1
ATOM 8676 N N . TYR C 1 266 ? 14.618 41.033 15.523 1.00 12.09 266 TYR C N 1
ATOM 8677 C CA . TYR C 1 266 ? 13.586 42.032 15.192 1.00 12.25 266 TYR C CA 1
ATOM 8678 C C . TYR C 1 266 ? 14.125 42.934 14.100 1.00 8.24 266 TYR C C 1
ATOM 8679 O O . TYR C 1 266 ? 13.454 43.310 13.125 1.00 12.11 266 TYR C O 1
ATOM 8688 N N . ARG C 1 267 ? 15.363 43.379 14.271 1.00 15.03 267 ARG C N 1
ATOM 8689 C CA . ARG C 1 267 ? 15.824 44.384 13.317 1.00 9.07 267 ARG C CA 1
ATOM 8690 C C . ARG C 1 267 ? 16.087 43.738 11.964 1.00 13.65 267 ARG C C 1
ATOM 8691 O O . ARG C 1 267 ? 16.042 44.356 10.904 1.00 5.93 267 ARG C O 1
ATOM 8699 N N . MET C 1 268 ? 16.366 42.440 12.052 1.00 19.10 268 MET C N 1
ATOM 8700 C CA . MET C 1 268 ? 16.618 41.574 10.912 1.00 23.24 268 MET C CA 1
ATOM 8701 C C . MET C 1 268 ? 15.338 41.126 10.216 1.00 17.95 268 MET C C 1
ATOM 8702 O O . MET C 1 268 ? 15.365 40.262 9.328 1.00 8.90 268 MET C O 1
ATOM 8707 N N . GLY C 1 269 ? 14.210 41.730 10.599 1.00 6.91 269 GLY C N 1
ATOM 8708 C CA . GLY C 1 269 ? 12.940 41.510 9.975 1.00 11.81 269 GLY C CA 1
ATOM 8709 C C . GLY C 1 269 ? 11.958 40.608 10.692 1.00 10.02 269 GLY C C 1
ATOM 8710 O O . GLY C 1 269 ? 10.925 40.324 10.068 1.00 10.24 269 GLY C O 1
ATOM 8711 N N . ASN C 1 270 ? 12.186 40.158 11.922 1.00 9.21 270 ASN C N 1
ATOM 8712 C CA . ASN C 1 270 ? 11.242 39.260 12.589 1.00 7.17 270 ASN C CA 1
ATOM 8713 C C . ASN C 1 270 ? 10.581 39.814 13.841 1.00 5.87 270 ASN C C 1
ATOM 8714 O O . ASN C 1 270 ? 11.012 39.490 14.951 1.00 12.42 270 ASN C O 1
ATOM 8719 N N . PRO C 1 271 ? 9.500 40.591 13.733 1.00 10.27 271 PRO C N 1
ATOM 8720 C CA . PRO C 1 271 ? 8.911 41.337 14.844 1.00 7.31 271 PRO C CA 1
ATOM 8721 C C . PRO C 1 271 ? 8.147 40.549 15.897 1.00 13.69 271 PRO C C 1
ATOM 8722 O O . PRO C 1 271 ? 7.824 41.062 16.973 1.00 16.62 271 PRO C O 1
ATOM 8726 N N . ASP C 1 272 ? 7.782 39.296 15.640 1.00 9.79 272 ASP C N 1
ATOM 8727 C CA . ASP C 1 272 ? 7.023 38.565 16.644 1.00 11.01 272 ASP C CA 1
ATOM 8728 C C . ASP C 1 272 ? 7.703 37.299 17.160 1.00 15.23 272 ASP C C 1
ATOM 8729 O O . ASP C 1 272 ? 7.005 36.467 17.755 1.00 11.11 272 ASP C O 1
ATOM 8734 N N . PHE C 1 273 ? 8.996 37.167 16.955 1.00 7.02 273 PHE C N 1
ATOM 8735 C CA . PHE C 1 273 ? 9.823 36.090 17.467 1.00 4.44 273 PHE C CA 1
ATOM 8736 C C . PHE C 1 273 ? 10.066 36.186 18.973 1.00 12.84 273 PHE C C 1
ATOM 8737 O O . PHE C 1 273 ? 9.952 35.207 19.700 1.00 14.09 273 PHE C O 1
ATOM 8745 N N . TYR C 1 274 ? 10.414 37.379 19.459 1.00 12.92 274 TYR C N 1
ATOM 8746 C CA . TYR C 1 274 ? 10.958 37.591 20.786 1.00 6.67 274 TYR C CA 1
ATOM 8747 C C . TYR C 1 274 ? 10.190 38.663 21.543 1.00 17.76 274 TYR C C 1
ATOM 8748 O O . TYR C 1 274 ? 10.233 39.857 21.208 1.00 10.92 274 TYR C O 1
ATOM 8757 N N . GLY C 1 275 ? 9.502 38.215 22.597 1.00 14.59 275 GLY C N 1
ATOM 8758 C CA . GLY C 1 275 ? 8.801 39.172 23.447 1.00 12.55 275 GLY C CA 1
ATOM 8759 C C . GLY C 1 275 ? 7.926 38.470 24.459 1.00 18.21 275 GLY C C 1
ATOM 8760 O O . GLY C 1 275 ? 7.886 37.232 24.476 1.00 14.95 275 GLY C O 1
ATOM 8761 N N . LYS C 1 276 ? 7.202 39.230 25.292 1.00 14.23 276 LYS C N 1
ATOM 8762 C CA . LYS C 1 276 ? 6.311 38.556 26.238 1.00 12.93 276 LYS C CA 1
ATOM 8763 C C . LYS C 1 276 ? 5.222 37.823 25.455 1.00 15.29 276 LYS C C 1
ATOM 8764 O O . LYS C 1 276 ? 4.582 38.416 24.582 1.00 21.55 276 LYS C O 1
ATOM 8770 N N . GLY C 1 277 ? 5.047 36.544 25.758 1.00 26.24 277 GLY C N 1
ATOM 8771 C CA . GLY C 1 277 ? 4.113 35.676 25.079 1.00 29.85 277 GLY C CA 1
ATOM 8772 C C . GLY C 1 277 ? 4.483 35.335 23.656 1.00 29.59 277 GLY C C 1
ATOM 8773 O O . GLY C 1 277 ? 3.727 34.616 22.988 1.00 18.01 277 GLY C O 1
ATOM 8774 N N . LYS C 1 278 ? 5.612 35.830 23.143 1.00 20.75 278 LYS C N 1
ATOM 8775 C CA . LYS C 1 278 ? 5.946 35.554 21.743 1.00 19.33 278 LYS C CA 1
ATOM 8776 C C . LYS C 1 278 ? 6.635 34.198 21.640 1.00 14.99 278 LYS C C 1
ATOM 8777 O O . LYS C 1 278 ? 6.518 33.407 22.576 1.00 16.45 278 LYS C O 1
ATOM 8783 N N . THR C 1 279 ? 7.346 33.915 20.556 1.00 6.90 279 THR C N 1
ATOM 8784 C CA . THR C 1 279 ? 7.946 32.580 20.417 1.00 7.31 279 THR C CA 1
ATOM 8785 C C . THR C 1 279 ? 8.983 32.325 21.499 1.00 16.46 279 THR C C 1
ATOM 8786 O O . THR C 1 279 ? 8.939 31.326 22.216 1.00 17.37 279 THR C O 1
ATOM 8790 N N . LEU C 1 280 ? 9.945 33.244 21.632 1.00 12.84 280 LEU C N 1
ATOM 8791 C CA . LEU C 1 280 ? 10.709 33.310 22.877 1.00 5.05 280 LEU C CA 1
ATOM 8792 C C . LEU C 1 280 ? 9.888 34.246 23.766 1.00 13.74 280 LEU C C 1
ATOM 8793 O O . LEU C 1 280 ? 9.657 35.395 23.354 1.00 12.32 280 LEU C O 1
ATOM 8798 N N . ASP C 1 281 ? 9.452 33.772 24.925 1.00 13.42 281 ASP C N 1
ATOM 8799 C CA . ASP C 1 281 ? 8.496 34.561 25.720 1.00 10.74 281 ASP C CA 1
ATOM 8800 C C . ASP C 1 281 ? 9.189 35.226 26.899 1.00 15.46 281 ASP C C 1
ATOM 8801 O O . ASP C 1 281 ? 9.471 34.561 27.897 1.00 17.48 281 ASP C O 1
ATOM 8806 N N . THR C 1 282 ? 9.456 36.534 26.782 1.00 5.07 282 THR C N 1
ATOM 8807 C CA . THR C 1 282 ? 10.260 37.176 27.824 1.00 10.85 282 THR C CA 1
ATOM 8808 C C . THR C 1 282 ? 9.548 37.377 29.143 1.00 11.29 282 THR C C 1
ATOM 8809 O O . THR C 1 282 ? 10.048 37.986 30.093 1.00 10.03 282 THR C O 1
ATOM 8813 N N . SER C 1 283 ? 8.309 36.876 29.275 1.00 10.67 283 SER C N 1
ATOM 8814 C CA . SER C 1 283 ? 7.738 37.003 30.616 1.00 16.08 283 SER C CA 1
ATOM 8815 C C . SER C 1 283 ? 8.232 35.869 31.497 1.00 9.84 283 SER C C 1
ATOM 8816 O O . SER C 1 283 ? 7.921 35.829 32.694 1.00 13.87 283 SER C O 1
ATOM 8819 N N . ARG C 1 284 ? 9.008 34.911 30.960 1.00 8.85 284 ARG C N 1
ATOM 8820 C CA . ARG C 1 284 ? 9.513 33.919 31.939 1.00 14.41 284 ARG C CA 1
ATOM 8821 C C . ARG C 1 284 ? 10.924 33.485 31.591 1.00 9.86 284 ARG C C 1
ATOM 8822 O O . ARG C 1 284 ? 11.405 33.749 30.496 1.00 13.46 284 ARG C O 1
ATOM 8830 N N . LYS C 1 285 ? 11.587 32.830 32.542 1.00 19.29 285 LYS C N 1
ATOM 8831 C CA . LYS C 1 285 ? 12.963 32.368 32.383 1.00 21.87 285 LYS C CA 1
ATOM 8832 C C . LYS C 1 285 ? 13.140 31.625 31.057 1.00 13.61 285 LYS C C 1
ATOM 8833 O O . LYS C 1 285 ? 12.275 30.878 30.587 1.00 11.27 285 LYS C O 1
ATOM 8839 N N . PHE C 1 286 ? 14.289 31.848 30.447 1.00 7.99 286 PHE C N 1
ATOM 8840 C CA . PHE C 1 286 ? 14.775 31.180 29.258 1.00 9.35 286 PHE C CA 1
ATOM 8841 C C . PHE C 1 286 ? 16.310 31.138 29.368 1.00 19.14 286 PHE C C 1
ATOM 8842 O O . PHE C 1 286 ? 16.879 31.914 30.145 1.00 11.86 286 PHE C O 1
ATOM 8850 N N . THR C 1 287 ? 16.886 30.235 28.607 1.00 10.27 287 THR C N 1
ATOM 8851 C CA . THR C 1 287 ? 18.283 29.930 28.484 1.00 5.29 287 THR C CA 1
ATOM 8852 C C . THR C 1 287 ? 18.833 30.394 27.141 1.00 3.57 287 THR C C 1
ATOM 8853 O O . THR C 1 287 ? 18.181 30.111 26.146 1.00 7.56 287 THR C O 1
ATOM 8857 N N . VAL C 1 288 ? 19.993 31.032 27.158 1.00 2.06 288 VAL C N 1
ATOM 8858 C CA . VAL C 1 288 ? 20.642 31.447 25.917 1.00 5.69 288 VAL C CA 1
ATOM 8859 C C . VAL C 1 288 ? 21.895 30.640 25.713 1.00 12.21 288 VAL C C 1
ATOM 8860 O O . VAL C 1 288 ? 22.708 30.675 26.631 1.00 11.30 288 VAL C O 1
ATOM 8864 N N . VAL C 1 289 ? 22.061 29.918 24.623 1.00 13.99 289 VAL C N 1
ATOM 8865 C CA . VAL C 1 289 ? 23.317 29.229 24.337 1.00 3.76 289 VAL C CA 1
ATOM 8866 C C . VAL C 1 289 ? 23.997 29.879 23.123 1.00 2.56 289 VAL C C 1
ATOM 8867 O O . VAL C 1 289 ? 23.391 29.934 22.075 1.00 5.00 289 VAL C O 1
ATOM 8871 N N . SER C 1 290 ? 25.243 30.347 23.320 1.00 8.90 290 SER C N 1
ATOM 8872 C CA . SER C 1 290 ? 26.029 30.950 22.261 1.00 14.02 290 SER C CA 1
ATOM 8873 C C . SER C 1 290 ? 27.393 30.302 22.080 1.00 6.95 290 SER C C 1
ATOM 8874 O O . SER C 1 290 ? 28.104 29.926 23.010 1.00 9.64 290 SER C O 1
ATOM 8877 N N . ARG C 1 291 ? 27.745 30.188 20.798 1.00 1.74 291 ARG C N 1
ATOM 8878 C CA . ARG C 1 291 ? 28.913 29.473 20.363 1.00 3.83 291 ARG C CA 1
ATOM 8879 C C . ARG C 1 291 ? 29.860 30.366 19.587 1.00 13.38 291 ARG C C 1
ATOM 8880 O O . ARG C 1 291 ? 29.426 31.245 18.837 1.00 12.82 291 ARG C O 1
ATOM 8888 N N . PHE C 1 292 ? 31.164 30.158 19.802 1.00 8.19 292 PHE C N 1
ATOM 8889 C CA . PHE C 1 292 ? 32.114 31.037 19.100 1.00 11.92 292 PHE C CA 1
ATOM 8890 C C . PHE C 1 292 ? 33.078 30.227 18.249 1.00 5.15 292 PHE C C 1
ATOM 8891 O O . PHE C 1 292 ? 33.855 29.478 18.834 1.00 8.68 292 PHE C O 1
ATOM 8899 N N . GLU C 1 293 ? 33.040 30.353 16.933 1.00 11.51 293 GLU C N 1
ATOM 8900 C CA . GLU C 1 293 ? 33.867 29.589 16.013 1.00 14.82 293 GLU C CA 1
ATOM 8901 C C . GLU C 1 293 ? 34.460 30.510 14.956 1.00 22.71 293 GLU C C 1
ATOM 8902 O O . GLU C 1 293 ? 33.874 31.571 14.761 1.00 6.73 293 GLU C O 1
ATOM 8908 N N . GLU C 1 294 ? 35.551 30.110 14.321 1.00 22.34 294 GLU C N 1
ATOM 8909 C CA . GLU C 1 294 ? 36.102 30.892 13.216 1.00 10.18 294 GLU C CA 1
ATOM 8910 C C . GLU C 1 294 ? 34.970 31.185 12.229 1.00 25.66 294 GLU C C 1
ATOM 8911 O O . GLU C 1 294 ? 34.236 30.241 11.916 1.00 11.01 294 GLU C O 1
ATOM 8917 N N . ASN C 1 295 ? 34.862 32.437 11.823 1.00 29.18 295 ASN C N 1
ATOM 8918 C CA . ASN C 1 295 ? 33.884 32.864 10.831 1.00 17.68 295 ASN C CA 1
ATOM 8919 C C . ASN C 1 295 ? 32.457 32.468 11.156 1.00 3.29 295 ASN C C 1
ATOM 8920 O O . ASN C 1 295 ? 31.558 32.387 10.313 1.00 11.68 295 ASN C O 1
ATOM 8925 N N . LYS C 1 296 ? 32.157 32.229 12.430 1.00 1.56 296 LYS C N 1
ATOM 8926 C CA . LYS C 1 296 ? 30.736 31.987 12.662 1.00 1.37 296 LYS C CA 1
ATOM 8927 C C . LYS C 1 296 ? 30.366 32.045 14.137 1.00 2.74 296 LYS C C 1
ATOM 8928 O O . LYS C 1 296 ? 30.739 31.145 14.888 1.00 12.90 296 LYS C O 1
ATOM 8934 N N . LEU C 1 297 ? 29.611 33.098 14.445 1.00 3.16 297 LEU C N 1
ATOM 8935 C CA . LEU C 1 297 ? 28.970 33.238 15.748 1.00 6.02 297 LEU C CA 1
ATOM 8936 C C . LEU C 1 297 ? 27.516 32.769 15.608 1.00 7.33 297 LEU C C 1
ATOM 8937 O O . LEU C 1 297 ? 26.796 33.055 14.668 1.00 6.26 297 LEU C O 1
ATOM 8942 N N . SER C 1 298 ? 27.077 31.974 16.585 1.00 12.39 298 SER C N 1
ATOM 8943 C CA . SER C 1 298 ? 25.732 31.405 16.474 1.00 9.00 298 SER C CA 1
ATOM 8944 C C . SER C 1 298 ? 25.134 31.288 17.860 1.00 2.71 298 SER C C 1
ATOM 8945 O O . SER C 1 298 ? 25.829 31.227 18.880 1.00 6.21 298 SER C O 1
ATOM 8948 N N . GLN C 1 299 ? 23.810 31.261 17.880 1.00 4.67 299 GLN C N 1
ATOM 8949 C CA . GLN C 1 299 ? 23.120 31.370 19.169 1.00 5.36 299 GLN C CA 1
ATOM 8950 C C . GLN C 1 299 ? 21.752 30.731 19.104 1.00 7.78 299 GLN C C 1
ATOM 8951 O O . GLN C 1 299 ? 21.041 30.811 18.089 1.00 11.12 299 GLN C O 1
ATOM 8957 N N . TYR C 1 300 ? 21.359 30.074 20.200 1.00 8.46 300 TYR C N 1
ATOM 8958 C CA . TYR C 1 300 ? 19.995 29.524 20.180 1.00 16.69 300 TYR C CA 1
ATOM 8959 C C . TYR C 1 300 ? 19.355 29.652 21.544 1.00 4.08 300 TYR C C 1
ATOM 8960 O O . TYR C 1 300 ? 20.038 29.948 22.531 1.00 7.54 300 TYR C O 1
ATOM 8969 N N . PHE C 1 301 ? 18.041 29.399 21.648 1.00 8.69 301 PHE C N 1
ATOM 8970 C CA . PHE C 1 301 ? 17.496 29.336 22.999 1.00 11.74 301 PHE C CA 1
ATOM 8971 C C . PHE C 1 301 ? 16.934 27.942 23.286 1.00 13.99 301 PHE C C 1
ATOM 8972 O O . PHE C 1 301 ? 16.604 27.148 22.412 1.00 17.91 301 PHE C O 1
ATOM 8980 N N . ILE C 1 302 ? 16.788 27.692 24.580 1.00 20.48 302 ILE C N 1
ATOM 8981 C CA . ILE C 1 302 ? 15.987 26.603 25.102 1.00 14.65 302 ILE C CA 1
ATOM 8982 C C . ILE C 1 302 ? 14.945 27.145 26.086 1.00 7.75 302 ILE C C 1
ATOM 8983 O O . ILE C 1 302 ? 15.383 27.771 27.057 1.00 14.59 302 ILE C O 1
ATOM 8988 N N . GLN C 1 303 ? 13.647 26.937 25.864 1.00 7.94 303 GLN C N 1
ATOM 8989 C CA . GLN C 1 303 ? 12.601 27.364 26.783 1.00 10.39 303 GLN C CA 1
ATOM 8990 C C . GLN C 1 303 ? 11.631 26.193 26.990 1.00 14.18 303 GLN C C 1
ATOM 8991 O O . GLN C 1 303 ? 11.211 25.583 26.008 1.00 15.18 303 GLN C O 1
ATOM 8997 N N . ASP C 1 304 ? 11.281 25.917 28.241 1.00 15.47 304 ASP C N 1
ATOM 8998 C CA . ASP C 1 304 ? 10.424 24.763 28.522 1.00 23.75 304 ASP C CA 1
ATOM 8999 C C . ASP C 1 304 ? 11.084 23.480 28.011 1.00 18.72 304 ASP C C 1
ATOM 9000 O O . ASP C 1 304 ? 10.435 22.519 27.606 1.00 25.18 304 ASP C O 1
ATOM 9005 N N . GLY C 1 305 ? 12.407 23.492 28.038 1.00 17.08 305 GLY C N 1
ATOM 9006 C CA . GLY C 1 305 ? 13.180 22.327 27.621 1.00 23.88 305 GLY C CA 1
ATOM 9007 C C . GLY C 1 305 ? 13.061 22.123 26.124 1.00 17.13 305 GLY C C 1
ATOM 9008 O O . GLY C 1 305 ? 13.320 21.036 25.610 1.00 33.62 305 GLY C O 1
ATOM 9009 N N . ARG C 1 306 ? 12.669 23.182 25.417 1.00 16.77 306 ARG C N 1
ATOM 9010 C CA . ARG C 1 306 ? 12.599 23.038 23.960 1.00 13.66 306 ARG C CA 1
ATOM 9011 C C . ARG C 1 306 ? 13.565 24.012 23.291 1.00 14.84 306 ARG C C 1
ATOM 9012 O O . ARG C 1 306 ? 13.605 25.164 23.709 1.00 24.57 306 ARG C O 1
ATOM 9020 N N . LYS C 1 307 ? 14.287 23.506 22.306 1.00 18.68 307 LYS C N 1
ATOM 9021 C CA . LYS C 1 307 ? 15.210 24.287 21.495 1.00 14.25 307 LYS C CA 1
ATOM 9022 C C . LYS C 1 307 ? 14.415 25.218 20.586 1.00 17.53 307 LYS C C 1
ATOM 9023 O O . LYS C 1 307 ? 13.506 24.818 19.844 1.00 10.44 307 LYS C O 1
ATOM 9029 N N . ILE C 1 308 ? 14.794 26.495 20.658 1.00 9.83 308 ILE C N 1
ATOM 9030 C CA . ILE C 1 308 ? 14.143 27.475 19.788 1.00 7.05 308 ILE C CA 1
ATOM 9031 C C . ILE C 1 308 ? 15.179 28.189 18.935 1.00 8.25 308 ILE C C 1
ATOM 9032 O O . ILE C 1 308 ? 16.026 28.855 19.520 1.00 13.08 308 ILE C O 1
ATOM 9037 N N . GLU C 1 309 ? 15.097 28.010 17.615 1.00 13.98 309 GLU C N 1
ATOM 9038 C CA . GLU C 1 309 ? 16.087 28.584 16.709 1.00 20.04 309 GLU C CA 1
ATOM 9039 C C . GLU C 1 309 ? 15.754 30.049 16.428 1.00 18.02 309 GLU C C 1
ATOM 9040 O O . GLU C 1 309 ? 14.598 30.456 16.403 1.00 14.86 309 GLU C O 1
ATOM 9046 N N . ILE C 1 310 ? 16.802 30.848 16.213 1.00 14.32 310 ILE C N 1
ATOM 9047 C CA . ILE C 1 310 ? 16.536 32.250 15.878 1.00 8.92 310 ILE C CA 1
ATOM 9048 C C . ILE C 1 310 ? 16.320 32.365 14.385 1.00 13.78 310 ILE C C 1
ATOM 9049 O O . ILE C 1 310 ? 17.119 31.809 13.630 1.00 13.70 310 ILE C O 1
ATOM 9054 N N . PRO C 1 311 ? 15.278 33.082 13.992 1.00 10.83 311 PRO C N 1
ATOM 9055 C CA . PRO C 1 311 ? 14.907 33.207 12.580 1.00 9.06 311 PRO C CA 1
ATOM 9056 C C . PRO C 1 311 ? 15.861 34.025 11.712 1.00 10.39 311 PRO C C 1
ATOM 9057 O O . PRO C 1 311 ? 16.485 34.966 12.214 1.00 22.59 311 PRO C O 1
ATOM 9061 N N . PRO C 1 312 ? 15.955 33.694 10.420 1.00 8.55 312 PRO C N 1
ATOM 9062 C CA . PRO C 1 312 ? 16.872 34.354 9.486 1.00 7.41 312 PRO C CA 1
ATOM 9063 C C . PRO C 1 312 ? 16.321 35.723 9.081 1.00 11.54 312 PRO C C 1
ATOM 9064 O O . PRO C 1 312 ? 15.134 36.005 9.287 1.00 14.07 312 PRO C O 1
ATOM 9068 N N . PRO C 1 313 ? 17.132 36.598 8.509 1.00 6.44 313 PRO C N 1
ATOM 9069 C CA . PRO C 1 313 ? 16.589 37.924 8.143 1.00 8.57 313 PRO C CA 1
ATOM 9070 C C . PRO C 1 313 ? 15.562 37.853 7.014 1.00 13.52 313 PRO C C 1
ATOM 9071 O O . PRO C 1 313 ? 15.526 36.918 6.209 1.00 7.95 313 PRO C O 1
ATOM 9075 N N . THR C 1 314 ? 14.693 38.862 6.904 1.00 10.74 314 THR C N 1
ATOM 9076 C CA . THR C 1 314 ? 13.667 38.892 5.877 1.00 11.02 314 THR C CA 1
ATOM 9077 C C . THR C 1 314 ? 14.062 39.809 4.725 1.00 13.76 314 THR C C 1
ATOM 9078 O O . THR C 1 314 ? 13.514 39.757 3.610 1.00 8.30 314 THR C O 1
ATOM 9082 N N . TRP C 1 315 ? 15.039 40.671 5.020 1.00 18.52 315 TRP C N 1
ATOM 9083 C CA . TRP C 1 315 ? 15.534 41.659 4.080 1.00 12.37 315 TRP C CA 1
ATOM 9084 C C . TRP C 1 315 ? 16.151 41.043 2.837 1.00 10.14 315 TRP C C 1
ATOM 9085 O O . TRP C 1 315 ? 17.071 40.248 3.005 1.00 5.27 315 TRP C O 1
ATOM 9096 N N . GLU C 1 316 ? 15.683 41.409 1.640 1.00 3.15 316 GLU C N 1
ATOM 9097 C CA . GLU C 1 316 ? 16.381 40.951 0.442 1.00 4.12 316 GLU C CA 1
ATOM 9098 C C . GLU C 1 316 ? 17.827 41.420 0.346 1.00 15.39 316 GLU C C 1
ATOM 9099 O O . GLU C 1 316 ? 18.179 42.564 0.664 1.00 18.89 316 GLU C O 1
ATOM 9105 N N . GLY C 1 317 ? 18.702 40.519 -0.104 1.00 10.32 317 GLY C N 1
ATOM 9106 C CA . GLY C 1 317 ? 20.137 40.672 -0.231 1.00 11.90 317 GLY C CA 1
ATOM 9107 C C . GLY C 1 317 ? 20.919 40.013 0.889 1.00 17.13 317 GLY C C 1
ATOM 9108 O O . GLY C 1 317 ? 22.110 39.723 0.772 1.00 12.56 317 GLY C O 1
ATOM 9109 N N . MET C 1 318 ? 20.276 39.749 2.023 1.00 21.23 318 MET C N 1
ATOM 9110 C CA . MET C 1 318 ? 20.961 39.181 3.183 1.00 26.55 318 MET C CA 1
ATOM 9111 C C . MET C 1 318 ? 20.932 37.661 3.216 1.00 17.22 318 MET C C 1
ATOM 9112 O O . MET C 1 318 ? 20.104 37.072 2.519 1.00 13.16 318 MET C O 1
ATOM 9117 N N . PRO C 1 319 ? 21.791 37.022 4.007 1.00 28.80 319 PRO C N 1
ATOM 9118 C CA . PRO C 1 319 ? 21.862 35.559 4.032 1.00 26.63 319 PRO C CA 1
ATOM 9119 C C . PRO C 1 319 ? 20.634 34.852 4.574 1.00 15.66 319 PRO C C 1
ATOM 9120 O O . PRO C 1 319 ? 19.824 35.288 5.397 1.00 9.62 319 PRO C O 1
ATOM 9124 N N . ASN C 1 320 ? 20.461 33.595 4.115 1.00 16.32 320 ASN C N 1
ATOM 9125 C CA . ASN C 1 320 ? 19.290 32.876 4.634 1.00 18.44 320 ASN C CA 1
ATOM 9126 C C . ASN C 1 320 ? 19.611 32.187 5.951 1.00 21.52 320 ASN C C 1
ATOM 9127 O O . ASN C 1 320 ? 19.175 31.087 6.277 1.00 22.98 320 ASN C O 1
ATOM 9132 N N . SER C 1 321 ? 20.406 32.851 6.784 1.00 13.72 321 SER C N 1
ATOM 9133 C CA . SER C 1 321 ? 20.786 32.297 8.073 1.00 14.07 321 SER C CA 1
ATOM 9134 C C . SER C 1 321 ? 20.897 33.421 9.093 1.00 8.40 321 SER C C 1
ATOM 9135 O O . SER C 1 321 ? 21.355 34.499 8.678 1.00 10.46 321 SER C O 1
ATOM 9138 N N . SER C 1 322 ? 20.533 33.129 10.333 1.00 9.81 322 SER C N 1
ATOM 9139 C CA . SER C 1 322 ? 20.763 34.050 11.439 1.00 8.61 322 SER C CA 1
ATOM 9140 C C . SER C 1 322 ? 22.164 33.973 12.034 1.00 13.73 322 SER C C 1
ATOM 9141 O O . SER C 1 322 ? 22.463 34.677 13.012 1.00 5.33 322 SER C O 1
ATOM 9144 N N . GLU C 1 323 ? 23.079 33.152 11.520 1.00 10.06 323 GLU C N 1
ATOM 9145 C CA . GLU C 1 323 ? 24.427 33.096 12.070 1.00 6.64 323 GLU C CA 1
ATOM 9146 C C . GLU C 1 323 ? 25.250 34.321 11.676 1.00 7.32 323 GLU C C 1
ATOM 9147 O O . GLU C 1 323 ? 25.135 34.866 10.575 1.00 9.47 323 GLU C O 1
ATOM 9153 N N . ILE C 1 324 ? 26.066 34.766 12.623 1.00 4.70 324 ILE C N 1
ATOM 9154 C CA . ILE C 1 324 ? 26.936 35.927 12.334 1.00 4.00 324 ILE C CA 1
ATOM 9155 C C . ILE C 1 324 ? 28.216 35.422 11.694 1.00 2.53 324 ILE C C 1
ATOM 9156 O O . ILE C 1 324 ? 29.050 34.826 12.374 1.00 13.81 324 ILE C O 1
ATOM 9161 N N . THR C 1 325 ? 28.376 35.603 10.419 1.00 1.84 325 THR C N 1
ATOM 9162 C CA . THR C 1 325 ? 29.398 35.160 9.493 1.00 3.19 325 THR C CA 1
ATOM 9163 C C . THR C 1 325 ? 29.918 36.339 8.673 1.00 14.66 325 THR C C 1
ATOM 9164 O O . THR C 1 325 ? 29.265 37.390 8.632 1.00 12.20 325 THR C O 1
ATOM 9168 N N . PRO C 1 326 ? 31.048 36.151 8.014 1.00 15.48 326 PRO C N 1
ATOM 9169 C CA . PRO C 1 326 ? 31.537 37.110 7.015 1.00 13.00 326 PRO C CA 1
ATOM 9170 C C . PRO C 1 326 ? 30.453 37.522 6.031 1.00 19.67 326 PRO C C 1
ATOM 9171 O O . PRO C 1 326 ? 30.306 38.713 5.740 1.00 36.85 326 PRO C O 1
ATOM 9175 N N . GLU C 1 327 ? 29.685 36.570 5.518 1.00 19.46 327 GLU C N 1
ATOM 9176 C CA . GLU C 1 327 ? 28.592 36.802 4.582 1.00 8.29 327 GLU C CA 1
ATOM 9177 C C . GLU C 1 327 ? 27.542 37.747 5.148 1.00 15.09 327 GLU C C 1
ATOM 9178 O O . GLU C 1 327 ? 27.065 38.701 4.525 1.00 19.15 327 GLU C O 1
ATOM 9184 N N . LEU C 1 328 ? 27.163 37.456 6.390 1.00 11.17 328 LEU C N 1
ATOM 9185 C CA . LEU C 1 328 ? 26.212 38.302 7.103 1.00 10.84 328 LEU C CA 1
ATOM 9186 C C . LEU C 1 328 ? 26.781 39.704 7.233 1.00 2.87 328 LEU C C 1
ATOM 9187 O O . LEU C 1 328 ? 26.160 40.728 6.933 1.00 12.90 328 LEU C O 1
ATOM 9192 N N . CYS C 1 329 ? 28.016 39.768 7.688 1.00 4.89 329 CYS C N 1
ATOM 9193 C CA . CYS C 1 329 ? 28.542 41.081 8.066 1.00 14.05 329 CYS C CA 1
ATOM 9194 C C . CYS C 1 329 ? 28.939 41.859 6.832 1.00 19.10 329 CYS C C 1
ATOM 9195 O O . CYS C 1 329 ? 29.079 43.091 6.879 1.00 16.63 329 CYS C O 1
ATOM 9198 N N . SER C 1 330 ? 29.113 41.191 5.689 1.00 15.58 330 SER C N 1
ATOM 9199 C CA . SER C 1 330 ? 29.359 42.036 4.512 1.00 19.81 330 SER C CA 1
ATOM 9200 C C . SER C 1 330 ? 28.014 42.503 3.956 1.00 24.13 330 SER C C 1
ATOM 9201 O O . SER C 1 330 ? 27.839 43.656 3.559 1.00 27.49 330 SER C O 1
ATOM 9204 N N . THR C 1 331 ? 27.034 41.597 3.935 1.00 12.77 331 THR C N 1
ATOM 9205 C CA . THR C 1 331 ? 25.810 41.977 3.215 1.00 21.65 331 THR C CA 1
ATOM 9206 C C . THR C 1 331 ? 25.000 43.029 3.967 1.00 17.67 331 THR C C 1
ATOM 9207 O O . THR C 1 331 ? 24.360 43.899 3.365 1.00 12.66 331 THR C O 1
ATOM 9211 N N . MET C 1 332 ? 25.028 42.968 5.280 1.00 4.17 332 MET C N 1
ATOM 9212 C CA . MET C 1 332 ? 24.227 43.721 6.215 1.00 4.66 332 MET C CA 1
ATOM 9213 C C . MET C 1 332 ? 24.204 45.220 6.014 1.00 14.29 332 MET C C 1
ATOM 9214 O O . MET C 1 332 ? 23.180 45.896 5.934 1.00 17.29 332 MET C O 1
ATOM 9219 N N . PHE C 1 333 ? 25.443 45.730 5.985 1.00 22.07 333 PHE C N 1
ATOM 9220 C CA . PHE C 1 333 ? 25.636 47.175 6.029 1.00 24.43 333 PHE C CA 1
ATOM 9221 C C . PHE C 1 333 ? 25.039 47.890 4.830 1.00 16.86 333 PHE C C 1
ATOM 9222 O O . PHE C 1 333 ? 24.387 48.920 5.027 1.00 18.54 333 PHE C O 1
ATOM 9230 N N . ASP C 1 334 ? 25.283 47.335 3.645 1.00 21.92 334 ASP C N 1
ATOM 9231 C CA . ASP C 1 334 ? 24.781 47.932 2.410 1.00 21.48 334 ASP C CA 1
ATOM 9232 C C . ASP C 1 334 ? 23.265 48.117 2.511 1.00 27.89 334 ASP C C 1
ATOM 9233 O O . ASP C 1 334 ? 22.735 49.181 2.192 1.00 48.91 334 ASP C O 1
ATOM 9238 N N . VAL C 1 335 ? 22.591 47.066 2.960 1.00 31.77 335 VAL C N 1
ATOM 9239 C CA . VAL C 1 335 ? 21.145 46.993 3.054 1.00 25.46 335 VAL C CA 1
ATOM 9240 C C . VAL C 1 335 ? 20.583 47.884 4.160 1.00 15.68 335 VAL C C 1
ATOM 9241 O O . VAL C 1 335 ? 19.563 48.540 3.927 1.00 11.40 335 VAL C O 1
ATOM 9245 N N . PHE C 1 336 ? 21.232 47.890 5.316 1.00 5.82 336 PHE C N 1
ATOM 9246 C CA . PHE C 1 336 ? 20.771 48.636 6.471 1.00 16.21 336 PHE C CA 1
ATOM 9247 C C . PHE C 1 336 ? 21.073 50.131 6.332 1.00 29.94 336 PHE C C 1
ATOM 9248 O O . PHE C 1 336 ? 20.590 50.903 7.163 1.00 20.60 336 PHE C O 1
ATOM 9256 N N . ASN C 1 337 ? 21.841 50.413 5.293 1.00 23.86 337 ASN C N 1
ATOM 9257 C CA . ASN C 1 337 ? 22.306 51.743 4.946 1.00 26.23 337 ASN C CA 1
ATOM 9258 C C . ASN C 1 337 ? 23.161 52.337 6.060 1.00 24.11 337 ASN C C 1
ATOM 9259 O O . ASN C 1 337 ? 22.956 53.476 6.478 1.00 25.12 337 ASN C O 1
ATOM 9264 N N . ASP C 1 338 ? 24.130 51.575 6.567 1.00 18.87 338 ASP C N 1
ATOM 9265 C CA . ASP C 1 338 ? 24.959 52.055 7.674 1.00 15.46 338 ASP C CA 1
ATOM 9266 C C . ASP C 1 338 ? 26.447 51.922 7.369 1.00 12.52 338 ASP C C 1
ATOM 9267 O O . ASP C 1 338 ? 26.873 51.104 6.564 1.00 25.55 338 ASP C O 1
ATOM 9272 N N . ARG C 1 339 ? 27.264 52.753 8.015 1.00 10.90 339 ARG C N 1
ATOM 9273 C CA . ARG C 1 339 ? 28.702 52.718 7.789 1.00 17.93 339 ARG C CA 1
ATOM 9274 C C . ARG C 1 339 ? 29.318 51.396 8.243 1.00 10.86 339 ARG C C 1
ATOM 9275 O O . ARG C 1 339 ? 29.129 51.018 9.398 1.00 10.32 339 ARG C O 1
ATOM 9283 N N . ASN C 1 340 ? 30.066 50.747 7.363 1.00 14.46 340 ASN C N 1
ATOM 9284 C CA . ASN C 1 340 ? 30.731 49.490 7.702 1.00 13.78 340 ASN C CA 1
ATOM 9285 C C . ASN C 1 340 ? 32.020 49.636 8.496 1.00 17.71 340 ASN C C 1
ATOM 9286 O O . ASN C 1 340 ? 33.117 49.445 7.967 1.00 22.02 340 ASN C O 1
ATOM 9291 N N . ARG C 1 341 ? 31.920 49.944 9.787 1.00 9.22 341 ARG C N 1
ATOM 9292 C CA . ARG C 1 341 ? 33.047 50.045 10.698 1.00 7.74 341 ARG C CA 1
ATOM 9293 C C . ARG C 1 341 ? 33.706 48.664 10.881 1.00 0.65 341 ARG C C 1
ATOM 9294 O O . ARG C 1 341 ? 34.911 48.472 11.044 1.00 3.64 341 ARG C O 1
ATOM 9302 N N . PHE C 1 342 ? 32.816 47.677 10.808 1.00 4.16 342 PHE C N 1
ATOM 9303 C CA . PHE C 1 342 ? 33.226 46.281 10.967 1.00 8.85 342 PHE C CA 1
ATOM 9304 C C . PHE C 1 342 ? 34.338 45.909 9.995 1.00 5.32 342 PHE C C 1
ATOM 9305 O O . PHE C 1 342 ? 35.366 45.370 10.447 1.00 11.20 342 PHE C O 1
ATOM 9313 N N . GLU C 1 343 ? 34.163 46.199 8.711 1.00 0.34 343 GLU C N 1
ATOM 9314 C CA . GLU C 1 343 ? 35.112 46.039 7.636 1.00 0.00 343 GLU C CA 1
ATOM 9315 C C . GLU C 1 343 ? 36.308 46.968 7.812 1.00 6.55 343 GLU C C 1
ATOM 9316 O O . GLU C 1 343 ? 37.456 46.591 7.596 1.00 8.64 343 GLU C O 1
ATOM 9322 N N . GLU C 1 344 ? 36.087 48.237 8.182 1.00 9.26 344 GLU C N 1
ATOM 9323 C CA . GLU C 1 344 ? 37.258 49.112 8.327 1.00 6.55 344 GLU C CA 1
ATOM 9324 C C . GLU C 1 344 ? 38.310 48.616 9.311 1.00 7.81 344 GLU C C 1
ATOM 9325 O O . GLU C 1 344 ? 39.503 48.712 9.010 1.00 14.13 344 GLU C O 1
ATOM 9331 N N . VAL C 1 345 ? 37.959 48.079 10.475 1.00 4.48 345 VAL C N 1
ATOM 9332 C CA . VAL C 1 345 ? 38.965 47.610 11.427 1.00 2.45 345 VAL C CA 1
ATOM 9333 C C . VAL C 1 345 ? 39.437 46.175 11.120 1.00 5.35 345 VAL C C 1
ATOM 9334 O O . VAL C 1 345 ? 40.250 45.628 11.863 1.00 10.80 345 VAL C O 1
ATOM 9338 N N . GLY C 1 346 ? 38.981 45.536 10.042 1.00 2.38 346 GLY C N 1
ATOM 9339 C CA . GLY C 1 346 ? 39.580 44.257 9.678 1.00 8.27 346 GLY C CA 1
ATOM 9340 C C . GLY C 1 346 ? 38.614 43.153 9.324 1.00 4.28 346 GLY C C 1
ATOM 9341 O O . GLY C 1 346 ? 39.042 42.067 8.945 1.00 10.80 346 GLY C O 1
ATOM 9342 N N . GLY C 1 347 ? 37.313 43.391 9.425 1.00 5.60 347 GLY C N 1
ATOM 9343 C CA . GLY C 1 347 ? 36.285 42.426 9.111 1.00 17.21 347 GLY C CA 1
ATOM 9344 C C . GLY C 1 347 ? 36.319 41.222 10.039 1.00 24.60 347 GLY C C 1
ATOM 9345 O O . GLY C 1 347 ? 36.777 41.240 11.181 1.00 15.13 347 GLY C O 1
ATOM 9346 N N . PHE C 1 348 ? 35.805 40.108 9.516 1.00 27.08 348 PHE C N 1
ATOM 9347 C CA . PHE C 1 348 ? 35.714 38.898 10.319 1.00 6.79 348 PHE C CA 1
ATOM 9348 C C . PHE C 1 348 ? 37.054 38.311 10.693 1.00 15.55 348 PHE C C 1
ATOM 9349 O O . PHE C 1 348 ? 37.180 37.711 11.764 1.00 5.40 348 PHE C O 1
ATOM 9357 N N . GLU C 1 349 ? 38.050 38.484 9.819 1.00 11.30 349 GLU C N 1
ATOM 9358 C CA . GLU C 1 349 ? 39.373 38.028 10.275 1.00 12.26 349 GLU C CA 1
ATOM 9359 C C . GLU C 1 349 ? 39.805 38.721 11.551 1.00 14.97 349 GLU C C 1
ATOM 9360 O O . GLU C 1 349 ? 40.396 38.095 12.432 1.00 10.35 349 GLU C O 1
ATOM 9366 N N . GLN C 1 350 ? 39.529 40.015 11.717 1.00 11.10 350 GLN C N 1
ATOM 9367 C CA . GLN C 1 350 ? 39.858 40.665 12.980 1.00 4.01 350 GLN C CA 1
ATOM 9368 C C . GLN C 1 350 ? 39.083 40.131 14.170 1.00 0.76 350 GLN C C 1
ATOM 9369 O O . GLN C 1 350 ? 39.553 40.050 15.301 1.00 4.28 350 GLN C O 1
ATOM 9375 N N . LEU C 1 351 ? 37.830 39.769 13.905 1.00 8.93 351 LEU C N 1
ATOM 9376 C CA . LEU C 1 351 ? 36.959 39.192 14.930 1.00 3.73 351 LEU C CA 1
ATOM 9377 C C . LEU C 1 351 ? 37.518 37.822 15.339 1.00 12.78 351 LEU C C 1
ATOM 9378 O O . LEU C 1 351 ? 37.519 37.508 16.533 1.00 16.52 351 LEU C O 1
ATOM 9383 N N . ASN C 1 352 ? 37.936 37.064 14.333 1.00 9.88 352 ASN C N 1
ATOM 9384 C CA . ASN C 1 352 ? 38.515 35.749 14.640 1.00 7.59 352 ASN C CA 1
ATOM 9385 C C . ASN C 1 352 ? 39.641 35.918 15.657 1.00 9.33 352 ASN C C 1
ATOM 9386 O O . ASN C 1 352 ? 39.686 35.261 16.690 1.00 20.68 352 ASN C O 1
ATOM 9391 N N . ASN C 1 353 ? 40.553 36.845 15.360 1.00 9.88 353 ASN C N 1
ATOM 9392 C CA . ASN C 1 353 ? 41.594 37.249 16.297 1.00 0.00 353 ASN C CA 1
ATOM 9393 C C . ASN C 1 353 ? 41.056 37.631 17.661 1.00 0.62 353 ASN C C 1
ATOM 9394 O O . ASN C 1 353 ? 41.628 37.335 18.724 1.00 4.28 353 ASN C O 1
ATOM 9399 N N . ALA C 1 354 ? 39.959 38.385 17.660 1.00 9.31 354 ALA C N 1
ATOM 9400 C CA . ALA C 1 354 ? 39.424 38.821 18.955 1.00 15.42 354 ALA C CA 1
ATOM 9401 C C . ALA C 1 354 ? 38.925 37.620 19.737 1.00 12.65 354 ALA C C 1
ATOM 9402 O O . ALA C 1 354 ? 39.085 37.411 20.941 1.00 10.33 354 ALA C O 1
ATOM 9404 N N . LEU C 1 355 ? 38.304 36.703 19.000 1.00 7.86 355 LEU C N 1
ATOM 9405 C CA . LEU C 1 355 ? 37.821 35.495 19.691 1.00 15.20 355 LEU C CA 1
ATOM 9406 C C . LEU C 1 355 ? 38.920 34.657 20.325 1.00 11.86 355 LEU C C 1
ATOM 9407 O O . LEU C 1 355 ? 38.646 33.751 21.126 1.00 9.27 355 LEU C O 1
ATOM 9412 N N . ARG C 1 356 ? 40.169 34.920 20.005 1.00 14.35 356 ARG C N 1
ATOM 9413 C CA . ARG C 1 356 ? 41.336 34.201 20.476 1.00 14.29 356 ARG C CA 1
ATOM 9414 C C . ARG C 1 356 ? 42.066 34.941 21.586 1.00 15.48 356 ARG C C 1
ATOM 9415 O O . ARG C 1 356 ? 43.103 34.472 22.043 1.00 5.45 356 ARG C O 1
ATOM 9423 N N . VAL C 1 357 ? 41.542 36.093 22.000 1.00 14.72 357 VAL C N 1
ATOM 9424 C CA . VAL C 1 357 ? 42.066 36.818 23.141 1.00 8.37 357 VAL C CA 1
ATOM 9425 C C . VAL C 1 357 ? 41.263 36.490 24.397 1.00 11.51 357 VAL C C 1
ATOM 9426 O O . VAL C 1 357 ? 40.027 36.488 24.281 1.00 11.59 357 VAL C O 1
ATOM 9430 N N . PRO C 1 358 ? 41.932 36.232 25.518 1.00 1.90 358 PRO C N 1
ATOM 9431 C CA . PRO C 1 358 ? 41.255 35.850 26.760 1.00 5.36 358 PRO C CA 1
ATOM 9432 C C . PRO C 1 358 ? 40.253 36.923 27.175 1.00 12.18 358 PRO C C 1
ATOM 9433 O O . PRO C 1 358 ? 40.645 38.084 27.075 1.00 13.45 358 PRO C O 1
ATOM 9437 N N . MET C 1 359 ? 39.070 36.480 27.587 1.00 6.08 359 MET C N 1
ATOM 9438 C CA . MET C 1 359 ? 38.039 37.391 28.046 1.00 11.51 359 MET C CA 1
ATOM 9439 C C . MET C 1 359 ? 37.484 37.141 29.439 1.00 9.10 359 MET C C 1
ATOM 9440 O O . MET C 1 359 ? 37.425 36.048 29.995 1.00 9.97 359 MET C O 1
ATOM 9445 N N . VAL C 1 360 ? 37.019 38.271 29.957 1.00 10.49 360 VAL C N 1
ATOM 9446 C CA . VAL C 1 360 ? 36.300 38.438 31.208 1.00 10.01 360 VAL C CA 1
ATOM 9447 C C . VAL C 1 360 ? 34.802 38.536 30.958 1.00 10.04 360 VAL C C 1
ATOM 9448 O O . VAL C 1 360 ? 34.316 39.070 29.953 1.00 10.80 360 VAL C O 1
ATOM 9452 N N . LEU C 1 361 ? 34.013 37.983 31.868 1.00 6.14 361 LEU C N 1
ATOM 9453 C CA . LEU C 1 361 ? 32.577 37.921 31.646 1.00 7.03 361 LEU C CA 1
ATOM 9454 C C . LEU C 1 361 ? 31.865 39.008 32.447 1.00 6.25 361 LEU C C 1
ATOM 9455 O O . LEU C 1 361 ? 32.098 39.135 33.657 1.00 9.90 361 LEU C O 1
ATOM 9460 N N . VAL C 1 362 ? 31.037 39.780 31.760 1.00 10.03 362 VAL C N 1
ATOM 9461 C CA . VAL C 1 362 ? 30.449 40.966 32.395 1.00 13.74 362 VAL C CA 1
ATOM 9462 C C . VAL C 1 362 ? 28.954 40.767 32.578 1.00 13.06 362 VAL C C 1
ATOM 9463 O O . VAL C 1 362 ? 28.300 40.409 31.608 1.00 8.90 362 VAL C O 1
ATOM 9467 N N . MET C 1 363 ? 28.415 40.951 33.780 1.00 5.13 363 MET C N 1
ATOM 9468 C CA . MET C 1 363 ? 26.972 40.959 33.960 1.00 5.74 363 MET C CA 1
ATOM 9469 C C . MET C 1 363 ? 26.556 42.367 34.408 1.00 0.83 363 MET C C 1
ATOM 9470 O O . MET C 1 363 ? 27.207 42.968 35.273 1.00 7.65 363 MET C O 1
ATOM 9475 N N . SER C 1 364 ? 25.471 42.853 33.810 1.00 5.75 364 SER C N 1
ATOM 9476 C CA . SER C 1 364 ? 25.173 44.268 34.048 1.00 10.15 364 SER C CA 1
ATOM 9477 C C . SER C 1 364 ? 23.732 44.633 33.768 1.00 19.09 364 SER C C 1
ATOM 9478 O O . SER C 1 364 ? 22.977 43.923 33.107 1.00 11.08 364 SER C O 1
ATOM 9481 N N . ILE C 1 365 ? 23.297 45.790 34.274 1.00 16.49 365 ILE C N 1
ATOM 9482 C CA . ILE C 1 365 ? 21.959 46.300 33.959 1.00 7.66 365 ILE C CA 1
ATOM 9483 C C . ILE C 1 365 ? 22.052 47.819 34.006 1.00 1.98 365 ILE C C 1
ATOM 9484 O O . ILE C 1 365 ? 22.640 48.376 34.925 1.00 7.42 365 ILE C O 1
ATOM 9489 N N . TRP C 1 366 ? 21.495 48.452 32.959 1.00 3.92 366 TRP C N 1
ATOM 9490 C CA . TRP C 1 366 ? 21.841 49.876 32.841 1.00 17.00 366 TRP C CA 1
ATOM 9491 C C . TRP C 1 366 ? 20.923 50.635 31.913 1.00 5.09 366 TRP C C 1
ATOM 9492 O O . TRP C 1 366 ? 20.357 50.079 30.971 1.00 15.83 366 TRP C O 1
ATOM 9503 N N . ASP C 1 367 ? 20.768 51.936 32.184 1.00 12.63 367 ASP C N 1
ATOM 9504 C CA . ASP C 1 367 ? 19.973 52.749 31.252 1.00 12.57 367 ASP C CA 1
ATOM 9505 C C . ASP C 1 367 ? 20.946 53.679 30.517 1.00 7.94 367 ASP C C 1
ATOM 9506 O O . ASP C 1 367 ? 22.095 53.757 30.967 1.00 23.39 367 ASP C O 1
ATOM 9511 N N . ASP C 1 368 ? 20.497 54.319 29.451 1.00 8.83 368 ASP C N 1
ATOM 9512 C CA . ASP C 1 368 ? 21.340 54.996 28.466 1.00 10.05 368 ASP C CA 1
ATOM 9513 C C . ASP C 1 368 ? 21.093 56.482 28.279 1.00 8.74 368 ASP C C 1
ATOM 9514 O O . ASP C 1 368 ? 20.137 56.886 27.618 1.00 18.10 368 ASP C O 1
ATOM 9519 N N . HIS C 1 369 ? 21.962 57.329 28.844 1.00 8.79 369 HIS C N 1
ATOM 9520 C CA . HIS C 1 369 ? 21.621 58.762 28.751 1.00 16.06 369 HIS C CA 1
ATOM 9521 C C . HIS C 1 369 ? 21.793 59.287 27.331 1.00 9.12 369 HIS C C 1
ATOM 9522 O O . HIS C 1 369 ? 21.160 60.285 26.957 1.00 24.01 369 HIS C O 1
ATOM 9529 N N . TYR C 1 370 ? 22.627 58.614 26.559 1.00 23.60 370 TYR C N 1
ATOM 9530 C CA . TYR C 1 370 ? 23.031 59.020 25.212 1.00 17.02 370 TYR C CA 1
ATOM 9531 C C . TYR C 1 370 ? 22.018 58.683 24.144 1.00 17.13 370 TYR C C 1
ATOM 9532 O O . TYR C 1 370 ? 21.785 59.475 23.212 1.00 16.95 370 TYR C O 1
ATOM 9541 N N . ALA C 1 371 ? 21.335 57.520 24.178 1.00 4.25 371 ALA C N 1
ATOM 9542 C CA . ALA C 1 371 ? 20.415 57.332 23.031 1.00 5.05 371 ALA C CA 1
ATOM 9543 C C . ALA C 1 371 ? 19.118 56.660 23.461 1.00 7.12 371 ALA C C 1
ATOM 9544 O O . ALA C 1 371 ? 18.313 56.200 22.651 1.00 15.68 371 ALA C O 1
ATOM 9546 N N . ASN C 1 372 ? 18.921 56.596 24.793 1.00 9.94 372 ASN C N 1
ATOM 9547 C CA . ASN C 1 372 ? 17.698 56.112 25.414 1.00 11.01 372 ASN C CA 1
ATOM 9548 C C . ASN C 1 372 ? 17.445 54.627 25.095 1.00 10.20 372 ASN C C 1
ATOM 9549 O O . ASN C 1 372 ? 16.308 54.149 25.220 1.00 6.23 372 ASN C O 1
ATOM 9554 N N . MET C 1 373 ? 18.539 53.994 24.700 1.00 4.57 373 MET C N 1
ATOM 9555 C CA . MET C 1 373 ? 18.534 52.574 24.341 1.00 12.24 373 MET C CA 1
ATOM 9556 C C . MET C 1 373 ? 17.693 52.348 23.091 1.00 14.56 373 MET C C 1
ATOM 9557 O O . MET C 1 373 ? 17.195 51.244 22.854 1.00 10.04 373 MET C O 1
ATOM 9562 N N . LEU C 1 374 ? 17.525 53.403 22.293 1.00 6.62 374 LEU C N 1
ATOM 9563 C CA . LEU C 1 374 ? 16.586 53.333 21.170 1.00 12.72 374 LEU C CA 1
ATOM 9564 C C . LEU C 1 374 ? 17.173 52.410 20.102 1.00 14.68 374 LEU C C 1
ATOM 9565 O O . LEU C 1 374 ? 16.447 51.772 19.333 1.00 13.68 374 LEU C O 1
ATOM 9570 N N . TRP C 1 375 ? 18.499 52.351 20.085 1.00 13.56 375 TRP C N 1
ATOM 9571 C CA . TRP C 1 375 ? 19.275 51.489 19.210 1.00 13.57 375 TRP C CA 1
ATOM 9572 C C . TRP C 1 375 ? 18.974 50.023 19.504 1.00 12.15 375 TRP C C 1
ATOM 9573 O O . TRP C 1 375 ? 19.265 49.137 18.721 1.00 7.84 375 TRP C O 1
ATOM 9584 N N . LEU C 1 376 ? 18.405 49.739 20.675 1.00 14.60 376 LEU C N 1
ATOM 9585 C CA . LEU C 1 376 ? 18.199 48.364 21.103 1.00 9.67 376 LEU C CA 1
ATOM 9586 C C . LEU C 1 376 ? 16.773 47.913 20.834 1.00 23.76 376 LEU C C 1
ATOM 9587 O O . LEU C 1 376 ? 16.532 46.816 20.336 1.00 14.86 376 LEU C O 1
ATOM 9592 N N . ASP C 1 377 ? 15.808 48.762 21.199 1.00 21.64 377 ASP C N 1
ATOM 9593 C CA . ASP C 1 377 ? 14.450 48.264 21.415 1.00 13.14 377 ASP C CA 1
ATOM 9594 C C . ASP C 1 377 ? 13.417 49.114 20.707 1.00 6.34 377 ASP C C 1
ATOM 9595 O O . ASP C 1 377 ? 12.197 48.998 20.864 1.00 5.66 377 ASP C O 1
ATOM 9600 N N . SER C 1 378 ? 13.916 50.030 19.846 1.00 6.57 378 SER C N 1
ATOM 9601 C CA . SER C 1 378 ? 12.901 50.955 19.287 1.00 15.95 378 SER C CA 1
ATOM 9602 C C . SER C 1 378 ? 13.305 51.359 17.880 1.00 20.72 378 SER C C 1
ATOM 9603 O O . SER C 1 378 ? 13.951 50.578 17.183 1.00 6.72 378 SER C O 1
ATOM 9606 N N . ILE C 1 379 ? 12.974 52.565 17.439 1.00 9.33 379 ILE C N 1
ATOM 9607 C CA . ILE C 1 379 ? 13.417 52.995 16.102 1.00 13.14 379 ILE C CA 1
ATOM 9608 C C . ILE C 1 379 ? 14.596 53.949 16.227 1.00 19.05 379 ILE C C 1
ATOM 9609 O O . ILE C 1 379 ? 14.649 54.837 17.079 1.00 27.61 379 ILE C O 1
ATOM 9614 N N . TYR C 1 380 ? 15.618 53.787 15.379 1.00 5.88 380 TYR C N 1
ATOM 9615 C CA . TYR C 1 380 ? 16.847 54.537 15.631 1.00 10.62 380 TYR C CA 1
ATOM 9616 C C . TYR C 1 380 ? 17.720 54.527 14.405 1.00 9.85 380 TYR C C 1
ATOM 9617 O O . TYR C 1 380 ? 17.781 53.502 13.688 1.00 9.05 380 TYR C O 1
ATOM 9626 N N . PRO C 1 381 ? 18.450 55.571 14.080 1.00 12.09 381 PRO C N 1
ATOM 9627 C CA . PRO C 1 381 ? 18.788 56.775 14.839 1.00 31.35 381 PRO C CA 1
ATOM 9628 C C . PRO C 1 381 ? 17.808 57.934 14.818 1.00 33.56 381 PRO C C 1
ATOM 9629 O O . PRO C 1 381 ? 16.734 57.877 14.224 1.00 30.11 381 PRO C O 1
ATOM 9633 N N . PRO C 1 382 ? 18.112 59.043 15.503 1.00 54.23 382 PRO C N 1
ATOM 9634 C CA . PRO C 1 382 ? 17.331 60.272 15.301 1.00 57.79 382 PRO C CA 1
ATOM 9635 C C . PRO C 1 382 ? 17.782 61.017 14.049 1.00 46.95 382 PRO C C 1
ATOM 9636 O O . PRO C 1 382 ? 18.253 62.152 14.137 1.00 49.15 382 PRO C O 1
ATOM 9640 N N . GLU C 1 383 ? 17.656 60.374 12.894 1.00 39.10 383 GLU C N 1
ATOM 9641 C CA . GLU C 1 383 ? 18.114 60.966 11.645 1.00 41.67 383 GLU C CA 1
ATOM 9642 C C . GLU C 1 383 ? 17.203 60.613 10.466 1.00 40.53 383 GLU C C 1
ATOM 9643 O O . GLU C 1 383 ? 17.316 61.294 9.444 1.00 59.41 383 GLU C O 1
ATOM 9649 N N . LYS C 1 384 ? 16.369 59.601 10.626 1.00 33.83 384 LYS C N 1
ATOM 9650 C CA . LYS C 1 384 ? 15.450 59.043 9.651 1.00 33.89 384 LYS C CA 1
ATOM 9651 C C . LYS C 1 384 ? 15.157 57.561 9.957 1.00 37.96 384 LYS C C 1
ATOM 9652 O O . LYS C 1 384 ? 16.137 56.867 10.215 1.00 22.80 384 LYS C O 1
ATOM 9658 N N . GLU C 1 385 ? 13.903 57.189 9.900 1.00 44.65 385 GLU C N 1
ATOM 9659 C CA . GLU C 1 385 ? 13.124 56.020 10.228 1.00 36.87 385 GLU C CA 1
ATOM 9660 C C . GLU C 1 385 ? 12.299 55.466 9.074 1.00 33.28 385 GLU C C 1
ATOM 9661 O O . GLU C 1 385 ? 11.889 56.127 8.118 1.00 12.71 385 GLU C O 1
ATOM 9667 N N . GLY C 1 386 ? 11.986 54.162 9.083 1.00 28.29 386 GLY C N 1
ATOM 9668 C CA . GLY C 1 386 ? 11.276 53.594 7.943 1.00 19.81 386 GLY C CA 1
ATOM 9669 C C . GLY C 1 386 ? 12.191 52.869 6.985 1.00 13.42 386 GLY C C 1
ATOM 9670 O O . GLY C 1 386 ? 11.772 52.047 6.168 1.00 28.75 386 GLY C O 1
ATOM 9671 N N . GLN C 1 387 ? 13.490 53.144 7.053 1.00 12.87 387 GLN C N 1
ATOM 9672 C CA . GLN C 1 387 ? 14.433 52.434 6.186 1.00 15.19 387 GLN C CA 1
ATOM 9673 C C . GLN C 1 387 ? 14.909 51.167 6.893 1.00 20.98 387 GLN C C 1
ATOM 9674 O O . GLN C 1 387 ? 14.740 51.031 8.113 1.00 19.57 387 GLN C O 1
ATOM 9680 N N . PRO C 1 388 ? 15.452 50.223 6.138 1.00 13.59 388 PRO C N 1
ATOM 9681 C CA . PRO C 1 388 ? 15.941 48.975 6.728 1.00 10.18 388 PRO C CA 1
ATOM 9682 C C . PRO C 1 388 ? 16.928 49.214 7.861 1.00 8.82 388 PRO C C 1
ATOM 9683 O O . PRO C 1 388 ? 17.852 49.998 7.708 1.00 24.33 388 PRO C O 1
ATOM 9687 N N . GLY C 1 389 ? 16.719 48.495 8.954 1.00 18.19 389 GLY C N 1
ATOM 9688 C CA . GLY C 1 389 ? 17.634 48.469 10.074 1.00 8.18 389 GLY C CA 1
ATOM 9689 C C . GLY C 1 389 ? 17.292 49.452 11.158 1.00 10.24 389 GLY C C 1
ATOM 9690 O O . GLY C 1 389 ? 17.768 49.347 12.281 1.00 7.57 389 GLY C O 1
ATOM 9691 N N . ALA C 1 390 ? 16.458 50.455 10.847 1.00 28.60 390 ALA C N 1
ATOM 9692 C CA . ALA C 1 390 ? 16.172 51.460 11.869 1.00 25.62 390 ALA C CA 1
ATOM 9693 C C . ALA C 1 390 ? 15.278 50.929 12.976 1.00 25.03 390 ALA C C 1
ATOM 9694 O O . ALA C 1 390 ? 15.465 51.307 14.137 1.00 22.01 390 ALA C O 1
ATOM 9696 N N . ALA C 1 391 ? 14.292 50.068 12.710 1.00 16.80 391 ALA C N 1
ATOM 9697 C CA . ALA C 1 391 ? 13.502 49.591 13.857 1.00 5.79 391 ALA C CA 1
ATOM 9698 C C . ALA C 1 391 ? 14.182 48.366 14.469 1.00 22.60 391 ALA C C 1
ATOM 9699 O O . ALA C 1 391 ? 14.612 47.446 13.778 1.00 28.19 391 ALA C O 1
ATOM 9701 N N . ARG C 1 392 ? 14.279 48.360 15.799 1.00 23.39 392 ARG C N 1
ATOM 9702 C CA . ARG C 1 392 ? 14.937 47.258 16.488 1.00 14.06 392 ARG C CA 1
ATOM 9703 C C . ARG C 1 392 ? 14.076 46.686 17.601 1.00 12.53 392 ARG C C 1
ATOM 9704 O O . ARG C 1 392 ? 14.506 45.803 18.345 1.00 18.90 392 ARG C O 1
ATOM 9712 N N . GLY C 1 393 ? 12.853 47.198 17.695 1.00 6.53 393 GLY C N 1
ATOM 9713 C CA . GLY C 1 393 ? 11.928 46.694 18.720 1.00 7.47 393 GLY C CA 1
ATOM 9714 C C . GLY C 1 393 ? 10.673 47.544 18.723 1.00 18.33 393 GLY C C 1
ATOM 9715 O O . GLY C 1 393 ? 10.595 48.587 18.066 1.00 11.69 393 GLY C O 1
ATOM 9716 N N . ASP C 1 394 ? 9.606 47.193 19.452 1.00 18.65 394 ASP C N 1
ATOM 9717 C CA . ASP C 1 394 ? 8.497 48.157 19.240 1.00 26.47 394 ASP C CA 1
ATOM 9718 C C . ASP C 1 394 ? 8.338 49.055 20.452 1.00 29.29 394 ASP C C 1
ATOM 9719 O O . ASP C 1 394 ? 7.260 49.508 20.844 1.00 14.47 394 ASP C O 1
ATOM 9724 N N . CYS C 1 395 ? 9.486 49.352 21.078 1.00 17.92 395 CYS C N 1
ATOM 9725 C CA . CYS C 1 395 ? 9.380 50.277 22.211 1.00 12.02 395 CYS C CA 1
ATOM 9726 C C . CYS C 1 395 ? 9.059 51.668 21.664 1.00 14.17 395 CYS C C 1
ATOM 9727 O O . CYS C 1 395 ? 9.570 52.028 20.597 1.00 21.47 395 CYS C O 1
ATOM 9730 N N . PRO C 1 396 ? 8.214 52.378 22.395 1.00 14.43 396 PRO C N 1
ATOM 9731 C CA . PRO C 1 396 ? 7.827 53.743 22.002 1.00 17.61 396 PRO C CA 1
ATOM 9732 C C . PRO C 1 396 ? 9.020 54.621 21.703 1.00 13.64 396 PRO C C 1
ATOM 9733 O O . PRO C 1 396 ? 10.027 54.657 22.416 1.00 22.61 396 PRO C O 1
ATOM 9737 N N . THR C 1 397 ? 8.973 55.418 20.638 1.00 14.56 397 THR C N 1
ATOM 9738 C CA . THR C 1 397 ? 10.151 56.236 20.312 1.00 14.94 397 THR C CA 1
ATOM 9739 C C . THR C 1 397 ? 10.458 57.274 21.361 1.00 3.94 397 THR C C 1
ATOM 9740 O O . THR C 1 397 ? 11.472 57.975 21.295 1.00 12.53 397 THR C O 1
ATOM 9744 N N . ASP C 1 398 ? 9.645 57.452 22.406 1.00 7.09 398 ASP C N 1
ATOM 9745 C CA . ASP C 1 398 ? 10.261 58.245 23.471 1.00 19.19 398 ASP C CA 1
ATOM 9746 C C . ASP C 1 398 ? 10.334 57.395 24.734 1.00 23.48 398 ASP C C 1
ATOM 9747 O O . ASP C 1 398 ? 10.117 57.877 25.835 1.00 14.50 398 ASP C O 1
ATOM 9752 N N . SER C 1 399 ? 10.679 56.117 24.558 1.00 27.74 399 SER C N 1
ATOM 9753 C CA . SER C 1 399 ? 11.007 55.334 25.740 1.00 18.34 399 SER C CA 1
ATOM 9754 C C . SER C 1 399 ? 12.438 55.666 26.142 1.00 7.14 399 SER C C 1
ATOM 9755 O O . SER C 1 399 ? 13.227 56.167 25.350 1.00 16.97 399 SER C O 1
ATOM 9758 N N . GLY C 1 400 ? 12.719 55.339 27.401 1.00 6.34 400 GLY C N 1
ATOM 9759 C CA . GLY C 1 400 ? 14.101 55.255 27.812 1.00 6.84 400 GLY C CA 1
ATOM 9760 C C . GLY C 1 400 ? 14.727 56.547 28.239 1.00 13.59 400 GLY C C 1
ATOM 9761 O O . GLY C 1 400 ? 15.950 56.577 28.373 1.00 14.02 400 GLY C O 1
ATOM 9762 N N . VAL C 1 401 ? 13.993 57.637 28.480 1.00 15.12 401 VAL C N 1
ATOM 9763 C CA . VAL C 1 401 ? 14.763 58.753 29.083 1.00 15.68 401 VAL C CA 1
ATOM 9764 C C . VAL C 1 401 ? 15.102 58.312 30.498 1.00 12.19 401 VAL C C 1
ATOM 9765 O O . VAL C 1 401 ? 14.160 58.016 31.257 1.00 11.60 401 VAL C O 1
ATOM 9769 N N . PRO C 1 402 ? 16.386 58.219 30.811 1.00 16.48 402 PRO C N 1
ATOM 9770 C CA . PRO C 1 402 ? 16.842 57.681 32.096 1.00 15.29 402 PRO C CA 1
ATOM 9771 C C . PRO C 1 402 ? 16.056 58.202 33.294 1.00 17.60 402 PRO C C 1
ATOM 9772 O O . PRO C 1 402 ? 15.593 57.411 34.117 1.00 11.36 402 PRO C O 1
ATOM 9776 N N . ALA C 1 403 ? 15.917 59.525 33.374 1.00 22.91 403 ALA C N 1
ATOM 9777 C CA . ALA C 1 403 ? 15.154 60.114 34.467 1.00 22.31 403 ALA C CA 1
ATOM 9778 C C . ALA C 1 403 ? 13.775 59.472 34.581 1.00 13.56 403 ALA C C 1
ATOM 9779 O O . ALA C 1 403 ? 13.368 59.126 35.688 1.00 18.64 403 ALA C O 1
ATOM 9781 N N . GLU C 1 404 ? 13.109 59.330 33.440 1.00 11.07 404 GLU C N 1
ATOM 9782 C CA . GLU C 1 404 ? 11.761 58.834 33.355 1.00 12.17 404 GLU C CA 1
ATOM 9783 C C . GLU C 1 404 ? 11.706 57.344 33.688 1.00 15.43 404 GLU C C 1
ATOM 9784 O O . GLU C 1 404 ? 10.893 56.952 34.531 1.00 11.70 404 GLU C O 1
ATOM 9790 N N . VAL C 1 405 ? 12.554 56.558 33.028 1.00 9.72 405 VAL C N 1
ATOM 9791 C CA . VAL C 1 405 ? 12.555 55.105 33.183 1.00 10.33 405 VAL C CA 1
ATOM 9792 C C . VAL C 1 405 ? 12.882 54.733 34.628 1.00 15.19 405 VAL C C 1
ATOM 9793 O O . VAL C 1 405 ? 12.316 53.809 35.211 1.00 11.58 405 VAL C O 1
ATOM 9797 N N . GLU C 1 406 ? 13.807 55.483 35.209 1.00 13.95 406 GLU C N 1
ATOM 9798 C CA . GLU C 1 406 ? 14.208 55.285 36.597 1.00 7.92 406 GLU C CA 1
ATOM 9799 C C . GLU C 1 406 ? 13.080 55.573 37.575 1.00 21.52 406 GLU C C 1
ATOM 9800 O O . GLU C 1 406 ? 13.022 54.923 38.626 1.00 13.65 406 GLU C O 1
ATOM 9806 N N . ALA C 1 407 ? 12.206 56.516 37.237 1.00 15.99 407 ALA C N 1
ATOM 9807 C CA . ALA C 1 407 ? 11.053 56.837 38.081 1.00 9.74 407 ALA C CA 1
ATOM 9808 C C . ALA C 1 407 ? 9.852 55.975 37.730 1.00 16.70 407 ALA C C 1
ATOM 9809 O O . ALA C 1 407 ? 8.959 55.796 38.562 1.00 19.87 407 ALA C O 1
ATOM 9811 N N . GLN C 1 408 ? 9.795 55.417 36.519 1.00 20.61 408 GLN C N 1
ATOM 9812 C CA . GLN C 1 408 ? 8.666 54.509 36.265 1.00 21.94 408 GLN C CA 1
ATOM 9813 C C . GLN C 1 408 ? 9.007 53.087 36.700 1.00 24.50 408 GLN C C 1
ATOM 9814 O O . GLN C 1 408 ? 8.198 52.422 37.361 1.00 25.74 408 GLN C O 1
ATOM 9820 N N . PHE C 1 409 ? 10.194 52.563 36.393 1.00 23.34 409 PHE C N 1
ATOM 9821 C CA . PHE C 1 409 ? 10.435 51.142 36.715 1.00 14.68 409 PHE C CA 1
ATOM 9822 C C . PHE C 1 409 ? 11.602 50.958 37.662 1.00 18.17 409 PHE C C 1
ATOM 9823 O O . PHE C 1 409 ? 12.551 50.179 37.437 1.00 9.79 409 PHE C O 1
ATOM 9831 N N . PRO C 1 410 ? 11.663 51.600 38.831 1.00 12.31 410 PRO C N 1
ATOM 9832 C CA . PRO C 1 410 ? 12.877 51.508 39.659 1.00 8.69 410 PRO C CA 1
ATOM 9833 C C . PRO C 1 410 ? 13.131 50.116 40.234 1.00 21.92 410 PRO C C 1
ATOM 9834 O O . PRO C 1 410 ? 14.220 49.806 40.730 1.00 22.88 410 PRO C O 1
ATOM 9838 N N . ASP C 1 411 ? 12.120 49.257 40.179 1.00 25.34 411 ASP C N 1
ATOM 9839 C CA . ASP C 1 411 ? 12.248 47.926 40.759 1.00 27.01 411 ASP C CA 1
ATOM 9840 C C . ASP C 1 411 ? 12.517 46.843 39.721 1.00 29.03 411 ASP C C 1
ATOM 9841 O O . ASP C 1 411 ? 12.606 45.668 40.099 1.00 25.85 411 ASP C O 1
ATOM 9846 N N . ALA C 1 412 ? 12.633 47.245 38.459 1.00 22.46 412 ALA C N 1
ATOM 9847 C CA . ALA C 1 412 ? 13.012 46.317 37.400 1.00 12.66 412 ALA C CA 1
ATOM 9848 C C . ALA C 1 412 ? 14.238 45.541 37.840 1.00 3.12 412 ALA C C 1
ATOM 9849 O O . ALA C 1 412 ? 15.066 46.017 38.627 1.00 5.28 412 ALA C O 1
ATOM 9851 N N . GLN C 1 413 ? 14.379 44.311 37.346 1.00 9.23 413 GLN C N 1
ATOM 9852 C CA . GLN C 1 413 ? 15.579 43.570 37.714 1.00 9.60 413 GLN C CA 1
ATOM 9853 C C . GLN C 1 413 ? 15.870 42.484 36.693 1.00 16.83 413 GLN C C 1
ATOM 9854 O O . GLN C 1 413 ? 15.004 42.077 35.915 1.00 11.47 413 GLN C O 1
ATOM 9860 N N . VAL C 1 414 ? 17.118 42.018 36.746 1.00 8.54 414 VAL C N 1
ATOM 9861 C CA . VAL C 1 414 ? 17.464 40.867 35.937 1.00 7.50 414 VAL C CA 1
ATOM 9862 C C . VAL C 1 414 ? 18.091 39.841 36.895 1.00 8.12 414 VAL C C 1
ATOM 9863 O O . VAL C 1 414 ? 18.819 40.219 37.797 1.00 8.42 414 VAL C O 1
ATOM 9867 N N . VAL C 1 415 ? 17.780 38.573 36.656 1.00 7.70 415 VAL C N 1
ATOM 9868 C CA . VAL C 1 415 ? 18.482 37.504 37.354 1.00 9.40 415 VAL C CA 1
ATOM 9869 C C . VAL C 1 415 ? 19.180 36.593 36.339 1.00 6.42 415 VAL C C 1
ATOM 9870 O O . VAL C 1 415 ? 18.534 35.986 35.477 1.00 12.47 415 VAL C O 1
ATOM 9874 N N . TRP C 1 416 ? 20.486 36.541 36.452 1.00 8.10 416 TRP C N 1
ATOM 9875 C CA . TRP C 1 416 ? 21.388 35.699 35.685 1.00 8.93 416 TRP C CA 1
ATOM 9876 C C . TRP C 1 416 ? 21.584 34.399 36.461 1.00 5.68 416 TRP C C 1
ATOM 9877 O O . TRP C 1 416 ? 21.874 34.390 37.663 1.00 7.72 416 TRP C O 1
ATOM 9888 N N . SER C 1 417 ? 21.414 33.243 35.825 1.00 9.11 417 SER C N 1
ATOM 9889 C CA . SER C 1 417 ? 21.654 32.040 36.663 1.00 8.14 417 SER C CA 1
ATOM 9890 C C . SER C 1 417 ? 22.194 30.928 35.765 1.00 5.80 417 SER C C 1
ATOM 9891 O O . SER C 1 417 ? 22.122 31.066 34.543 1.00 8.74 417 SER C O 1
ATOM 9894 N N . ASN C 1 418 ? 22.686 29.859 36.362 1.00 11.45 418 ASN C N 1
ATOM 9895 C CA . ASN C 1 418 ? 22.983 28.652 35.598 1.00 12.88 418 ASN C CA 1
ATOM 9896 C C . ASN C 1 418 ? 23.933 28.936 34.434 1.00 9.86 418 ASN C C 1
ATOM 9897 O O . ASN C 1 418 ? 23.682 28.475 33.329 1.00 12.49 418 ASN C O 1
ATOM 9902 N N . ILE C 1 419 ? 24.986 29.664 34.757 1.00 5.50 419 ILE C N 1
ATOM 9903 C CA . ILE C 1 419 ? 26.173 29.938 33.989 1.00 7.22 419 ILE C CA 1
ATOM 9904 C C . ILE C 1 419 ? 26.886 28.647 33.590 1.00 8.72 419 ILE C C 1
ATOM 9905 O O . ILE C 1 419 ? 27.231 27.942 34.549 1.00 7.41 419 ILE C O 1
ATOM 9910 N N . ARG C 1 420 ? 27.074 28.372 32.311 1.00 6.62 420 ARG C N 1
ATOM 9911 C CA . ARG C 1 420 ? 27.803 27.169 31.899 1.00 15.18 420 ARG C CA 1
ATOM 9912 C C . ARG C 1 420 ? 28.780 27.440 30.758 1.00 9.74 420 ARG C C 1
ATOM 9913 O O . ARG C 1 420 ? 28.472 28.213 29.846 1.00 7.73 420 ARG C O 1
ATOM 9921 N N . PHE C 1 421 ? 29.946 26.799 30.781 1.00 6.03 421 PHE C N 1
ATOM 9922 C CA . PHE C 1 421 ? 30.970 26.958 29.758 1.00 4.93 421 PHE C CA 1
ATOM 9923 C C . PHE C 1 421 ? 31.825 25.710 29.546 1.00 2.78 421 PHE C C 1
ATOM 9924 O O . PHE C 1 421 ? 32.276 25.059 30.468 1.00 11.00 421 PHE C O 1
ATOM 9932 N N . GLY C 1 422 ? 32.051 25.447 28.262 1.00 7.78 422 GLY C N 1
ATOM 9933 C CA . GLY C 1 422 ? 33.000 24.486 27.766 1.00 8.08 422 GLY C CA 1
ATOM 9934 C C . GLY C 1 422 ? 32.874 24.335 26.259 1.00 17.39 422 GLY C C 1
ATOM 9935 O O . GLY C 1 422 ? 32.322 25.158 25.535 1.00 14.31 422 GLY C O 1
ATOM 9936 N N . PRO C 1 423 ? 33.405 23.230 25.753 1.00 18.26 423 PRO C N 1
ATOM 9937 C CA . PRO C 1 423 ? 33.460 23.044 24.304 1.00 14.29 423 PRO C CA 1
ATOM 9938 C C . PRO C 1 423 ? 32.084 23.094 23.660 1.00 6.43 423 PRO C C 1
ATOM 9939 O O . PRO C 1 423 ? 31.063 22.888 24.324 1.00 18.63 423 PRO C O 1
ATOM 9943 N N . ILE C 1 424 ? 32.055 23.380 22.358 1.00 9.78 424 ILE C N 1
ATOM 9944 C CA . ILE C 1 424 ? 30.795 23.506 21.637 1.00 10.66 424 ILE C CA 1
ATOM 9945 C C . ILE C 1 424 ? 29.940 22.263 21.851 1.00 4.49 424 ILE C C 1
ATOM 9946 O O . ILE C 1 424 ? 30.540 21.172 21.799 1.00 17.66 424 ILE C O 1
ATOM 9951 N N . GLY C 1 425 ? 28.665 22.386 22.127 1.00 13.07 425 GLY C N 1
ATOM 9952 C CA . GLY C 1 425 ? 27.792 21.256 22.387 1.00 16.33 425 GLY C CA 1
ATOM 9953 C C . GLY C 1 425 ? 27.777 20.688 23.783 1.00 16.31 425 GLY C C 1
ATOM 9954 O O . GLY C 1 425 ? 27.009 19.747 24.043 1.00 17.73 425 GLY C O 1
ATOM 9955 N N . SER C 1 426 ? 28.555 21.166 24.749 1.00 13.75 426 SER C N 1
ATOM 9956 C CA . SER C 1 426 ? 28.705 20.466 26.020 1.00 14.67 426 SER C CA 1
ATOM 9957 C C . SER C 1 426 ? 27.818 20.995 27.130 1.00 18.86 426 SER C C 1
ATOM 9958 O O . SER C 1 426 ? 27.536 20.281 28.094 1.00 17.91 426 SER C O 1
ATOM 9961 N N . THR C 1 427 ? 27.377 22.245 27.008 1.00 15.03 427 THR C N 1
ATOM 9962 C CA . THR C 1 427 ? 26.581 22.833 28.077 1.00 0.41 427 THR C CA 1
ATOM 9963 C C . THR C 1 427 ? 25.134 22.335 27.981 1.00 1.08 427 THR C C 1
ATOM 9964 O O . THR C 1 427 ? 24.516 22.191 29.039 1.00 9.74 427 THR C O 1
ATOM 9968 N N . TYR C 1 428 ? 24.677 22.098 26.758 1.00 7.97 428 TYR C N 1
ATOM 9969 C CA . TYR C 1 428 ? 23.363 21.508 26.517 1.00 6.56 428 TYR C CA 1
ATOM 9970 C C . TYR C 1 428 ? 23.429 20.555 25.330 1.00 6.36 428 TYR C C 1
ATOM 9971 O O . TYR C 1 428 ? 24.242 20.692 24.414 1.00 8.04 428 TYR C O 1
ATOM 9980 N N . ASP C 1 429 ? 22.565 19.525 25.413 1.00 8.92 429 ASP C N 1
ATOM 9981 C CA . ASP C 1 429 ? 22.688 18.502 24.365 1.00 14.52 429 ASP C CA 1
ATOM 9982 C C . ASP C 1 429 ? 21.781 18.847 23.199 1.00 8.32 429 ASP C C 1
ATOM 9983 O O . ASP C 1 429 ? 20.682 18.313 23.096 1.00 16.23 429 ASP C O 1
ATOM 9988 N N . PHE C 1 430 ? 22.245 19.738 22.354 1.00 18.34 430 PHE C N 1
ATOM 9989 C CA . PHE C 1 430 ? 21.624 20.228 21.143 1.00 19.58 430 PHE C CA 1
ATOM 9990 C C . PHE C 1 430 ? 22.760 20.471 20.155 1.00 13.67 430 PHE C C 1
ATOM 9991 O O . PHE C 1 430 ? 22.662 20.139 18.968 1.00 21.48 430 PHE C O 1
ATOM 10008 N N . ARG D 1 2 ? -20.210 -5.732 35.027 1.00 15.44 2 ARG D N 1
ATOM 10009 C CA . ARG D 1 2 ? -20.359 -4.691 36.015 1.00 15.64 2 ARG D CA 1
ATOM 10010 C C . ARG D 1 2 ? -19.007 -4.271 36.558 1.00 23.15 2 ARG D C 1
ATOM 10011 O O . ARG D 1 2 ? -17.979 -4.911 36.342 1.00 23.09 2 ARG D O 1
ATOM 10019 N N . ALA D 1 3 ? -18.976 -3.156 37.285 1.00 18.93 3 ALA D N 1
ATOM 10020 C CA . ALA D 1 3 ? -17.697 -2.755 37.866 1.00 21.58 3 ALA D CA 1
ATOM 10021 C C . ALA D 1 3 ? -17.625 -3.359 39.264 1.00 10.78 3 ALA D C 1
ATOM 10022 O O . ALA D 1 3 ? -18.658 -3.392 39.925 1.00 12.68 3 ALA D O 1
ATOM 10024 N N . GLY D 1 4 ? -16.453 -3.830 39.651 1.00 17.88 4 GLY D N 1
ATOM 10025 C CA . GLY D 1 4 ? -16.314 -4.413 40.976 1.00 15.11 4 GLY D CA 1
ATOM 10026 C C . GLY D 1 4 ? -16.150 -3.297 42.000 1.00 18.06 4 GLY D C 1
ATOM 10027 O O . GLY D 1 4 ? -15.979 -2.147 41.602 1.00 33.53 4 GLY D O 1
ATOM 10028 N N . ASN D 1 5 ? -16.198 -3.635 43.268 1.00 11.03 5 ASN D N 1
ATOM 10029 C CA . ASN D 1 5 ? -16.131 -2.712 44.385 1.00 20.10 5 ASN D CA 1
ATOM 10030 C C . ASN D 1 5 ? -15.058 -3.146 45.380 1.00 23.14 5 ASN D C 1
ATOM 10031 O O . ASN D 1 5 ? -15.182 -2.949 46.589 1.00 26.06 5 ASN D O 1
ATOM 10036 N N . GLU D 1 6 ? -14.001 -3.733 44.826 1.00 19.79 6 GLU D N 1
ATOM 10037 C CA . GLU D 1 6 ? -12.833 -4.160 45.582 1.00 17.99 6 GLU D CA 1
ATOM 10038 C C . GLU D 1 6 ? -11.672 -3.193 45.350 1.00 14.65 6 GLU D C 1
ATOM 10039 O O . GLU D 1 6 ? -10.876 -2.914 46.238 1.00 16.84 6 GLU D O 1
ATOM 10045 N N . THR D 1 7 ? -11.571 -2.687 44.126 1.00 17.13 7 THR D N 1
ATOM 10046 C CA . THR D 1 7 ? -10.469 -1.811 43.750 1.00 16.28 7 THR D CA 1
ATOM 10047 C C . THR D 1 7 ? -11.020 -0.566 43.066 1.00 32.88 7 THR D C 1
ATOM 10048 O O . THR D 1 7 ? -11.611 -0.662 41.993 1.00 26.13 7 THR D O 1
ATOM 10052 N N . PRO D 1 8 ? -10.845 0.594 43.684 1.00 33.05 8 PRO D N 1
ATOM 10053 C CA . PRO D 1 8 ? -11.299 1.824 43.023 1.00 11.36 8 PRO D CA 1
ATOM 10054 C C . PRO D 1 8 ? -10.407 2.101 41.814 1.00 14.36 8 PRO D C 1
ATOM 10055 O O . PRO D 1 8 ? -9.216 1.828 41.772 1.00 21.69 8 PRO D O 1
ATOM 10059 N N . GLU D 1 9 ? -11.070 2.657 40.816 1.00 7.15 9 GLU D N 1
ATOM 10060 C CA . GLU D 1 9 ? -10.450 3.043 39.551 1.00 9.34 9 GLU D CA 1
ATOM 10061 C C . GLU D 1 9 ? -10.179 4.547 39.588 1.00 27.13 9 GLU D C 1
ATOM 10062 O O . GLU D 1 9 ? -11.119 5.342 39.544 1.00 19.42 9 GLU D O 1
ATOM 10068 N N . ASN D 1 10 ? -8.907 4.897 39.681 1.00 27.04 10 ASN D N 1
ATOM 10069 C CA . ASN D 1 10 ? -8.462 6.289 39.634 1.00 16.79 10 ASN D CA 1
ATOM 10070 C C . ASN D 1 10 ? -7.703 6.481 38.327 1.00 13.27 10 ASN D C 1
ATOM 10071 O O . ASN D 1 10 ? -6.691 5.823 38.103 1.00 21.03 10 ASN D O 1
ATOM 10076 N N . HIS D 1 11 ? -8.190 7.349 37.462 1.00 6.90 11 HIS D N 1
ATOM 10077 C CA . HIS D 1 11 ? -7.588 7.602 36.167 1.00 6.64 11 HIS D CA 1
ATOM 10078 C C . HIS D 1 11 ? -6.409 8.560 36.338 1.00 7.63 11 HIS D C 1
ATOM 10079 O O . HIS D 1 11 ? -6.632 9.579 37.029 1.00 11.89 11 HIS D O 1
ATOM 10086 N N . PRO D 1 12 ? -5.227 8.317 35.796 1.00 5.61 12 PRO D N 1
ATOM 10087 C CA . PRO D 1 12 ? -4.147 9.294 35.889 1.00 7.46 12 PRO D CA 1
ATOM 10088 C C . PRO D 1 12 ? -4.543 10.570 35.147 1.00 11.18 12 PRO D C 1
ATOM 10089 O O . PRO D 1 12 ? -5.144 10.507 34.073 1.00 11.96 12 PRO D O 1
ATOM 10093 N N . PRO D 1 13 ? -4.213 11.714 35.721 1.00 9.72 13 PRO D N 1
ATOM 10094 C CA . PRO D 1 13 ? -4.442 12.987 35.037 1.00 9.26 13 PRO D CA 1
ATOM 10095 C C . PRO D 1 13 ? -3.551 13.149 33.813 1.00 9.13 13 PRO D C 1
ATOM 10096 O O . PRO D 1 13 ? -2.440 12.636 33.698 1.00 11.78 13 PRO D O 1
ATOM 10100 N N . LEU D 1 14 ? -4.047 13.913 32.859 1.00 4.87 14 LEU D N 1
ATOM 10101 C CA . LEU D 1 14 ? -3.278 14.289 31.691 1.00 7.95 14 LEU D CA 1
ATOM 10102 C C . LEU D 1 14 ? -3.831 15.550 31.025 1.00 11.43 14 LEU D C 1
ATOM 10103 O O . LEU D 1 14 ? -5.008 15.556 30.676 1.00 18.05 14 LEU D O 1
ATOM 10108 N N . THR D 1 15 ? -2.970 16.547 30.859 1.00 9.36 15 THR D N 1
ATOM 10109 C CA . THR D 1 15 ? -3.312 17.700 30.040 1.00 9.11 15 THR D CA 1
ATOM 10110 C C . THR D 1 15 ? -2.952 17.454 28.573 1.00 12.29 15 THR D C 1
ATOM 10111 O O . THR D 1 15 ? -1.953 16.782 28.276 1.00 9.29 15 THR D O 1
ATOM 10115 N N . TRP D 1 16 ? -3.810 18.003 27.715 1.00 14.24 16 TRP D N 1
ATOM 10116 C CA . TRP D 1 16 ? -3.640 18.088 26.275 1.00 13.05 16 TRP D CA 1
ATOM 10117 C C . TRP D 1 16 ? -4.068 19.482 25.814 1.00 15.03 16 TRP D C 1
ATOM 10118 O O . TRP D 1 16 ? -4.613 20.259 26.610 1.00 9.37 16 TRP D O 1
ATOM 10129 N N . GLN D 1 17 ? -3.825 19.850 24.550 1.00 19.93 17 GLN D N 1
ATOM 10130 C CA . GLN D 1 17 ? -4.264 21.201 24.182 1.00 17.44 17 GLN D CA 1
ATOM 10131 C C . GLN D 1 17 ? -5.091 21.239 22.902 1.00 7.79 17 GLN D C 1
ATOM 10132 O O . GLN D 1 17 ? -4.673 20.622 21.933 1.00 11.00 17 GLN D O 1
ATOM 10138 N N . ARG D 1 18 ? -6.183 21.982 23.001 1.00 10.92 18 ARG D N 1
ATOM 10139 C CA . ARG D 1 18 ? -7.152 22.287 21.957 1.00 2.79 18 ARG D CA 1
ATOM 10140 C C . ARG D 1 18 ? -6.819 23.663 21.350 1.00 9.19 18 ARG D C 1
ATOM 10141 O O . ARG D 1 18 ? -6.959 24.694 22.019 1.00 11.11 18 ARG D O 1
ATOM 10149 N N . CYS D 1 19 ? -6.370 23.670 20.105 1.00 16.76 19 CYS D N 1
ATOM 10150 C CA . CYS D 1 19 ? -5.930 24.882 19.441 1.00 12.62 19 CYS D CA 1
ATOM 10151 C C . CYS D 1 19 ? -6.949 25.292 18.384 1.00 16.53 19 CYS D C 1
ATOM 10152 O O . CYS D 1 19 ? -7.658 24.469 17.793 1.00 12.13 19 CYS D O 1
ATOM 10155 N N . THR D 1 20 ? -6.995 26.619 18.209 1.00 13.53 20 THR D N 1
ATOM 10156 C CA . THR D 1 20 ? -7.995 27.175 17.307 1.00 10.99 20 THR D CA 1
ATOM 10157 C C . THR D 1 20 ? -7.330 27.818 16.105 1.00 9.61 20 THR D C 1
ATOM 10158 O O . THR D 1 20 ? -7.928 27.967 15.039 1.00 17.69 20 THR D O 1
ATOM 10162 N N . ALA D 1 21 ? -6.065 28.194 16.311 1.00 14.62 21 ALA D N 1
ATOM 10163 C CA . ALA D 1 21 ? -5.286 28.863 15.275 1.00 16.71 21 ALA D CA 1
ATOM 10164 C C . ALA D 1 21 ? -3.828 28.878 15.705 1.00 13.52 21 ALA D C 1
ATOM 10165 O O . ALA D 1 21 ? -3.567 28.664 16.894 1.00 12.84 21 ALA D O 1
ATOM 10167 N N . PRO D 1 22 ? -2.885 29.108 14.793 1.00 22.41 22 PRO D N 1
ATOM 10168 C CA . PRO D 1 22 ? -1.483 29.180 15.213 1.00 33.43 22 PRO D CA 1
ATOM 10169 C C . PRO D 1 22 ? -1.286 30.386 16.130 1.00 41.87 22 PRO D C 1
ATOM 10170 O O . PRO D 1 22 ? -1.348 31.535 15.694 1.00 57.94 22 PRO D O 1
ATOM 10174 N N . GLY D 1 23 ? -1.055 30.080 17.398 1.00 40.90 23 GLY D N 1
ATOM 10175 C CA . GLY D 1 23 ? -0.863 31.106 18.400 1.00 41.67 23 GLY D CA 1
ATOM 10176 C C . GLY D 1 23 ? -1.859 31.008 19.543 1.00 30.40 23 GLY D C 1
ATOM 10177 O O . GLY D 1 23 ? -1.582 31.625 20.573 1.00 17.06 23 GLY D O 1
ATOM 10178 N N . ASN D 1 24 ? -2.955 30.281 19.373 1.00 24.36 24 ASN D N 1
ATOM 10179 C CA . ASN D 1 24 ? -3.980 30.146 20.404 1.00 14.48 24 ASN D CA 1
ATOM 10180 C C . ASN D 1 24 ? -4.334 28.676 20.684 1.00 9.38 24 ASN D C 1
ATOM 10181 O O . ASN D 1 24 ? -5.101 28.076 19.940 1.00 20.51 24 ASN D O 1
ATOM 10186 N N . CYS D 1 25 ? -3.754 28.178 21.771 1.00 11.00 25 CYS D N 1
ATOM 10187 C CA . CYS D 1 25 ? -4.008 26.827 22.243 1.00 16.15 25 CYS D CA 1
ATOM 10188 C C . CYS D 1 25 ? -4.497 26.939 23.698 1.00 20.37 25 CYS D C 1
ATOM 10189 O O . CYS D 1 25 ? -3.862 27.676 24.451 1.00 11.71 25 CYS D O 1
ATOM 10192 N N . GLN D 1 26 ? -5.576 26.245 23.999 1.00 19.38 26 GLN D N 1
ATOM 10193 C CA . GLN D 1 26 ? -6.278 26.146 25.263 1.00 24.99 26 GLN D CA 1
ATOM 10194 C C . GLN D 1 26 ? -5.935 24.830 25.962 1.00 11.68 26 GLN D C 1
ATOM 10195 O O . GLN D 1 26 ? -5.951 23.780 25.321 1.00 13.13 26 GLN D O 1
ATOM 10201 N N . THR D 1 27 ? -5.658 24.905 27.239 1.00 10.45 27 THR D N 1
ATOM 10202 C CA . THR D 1 27 ? -5.355 23.674 27.981 1.00 18.29 27 THR D CA 1
ATOM 10203 C C . THR D 1 27 ? -6.639 22.940 28.329 1.00 13.91 27 THR D C 1
ATOM 10204 O O . THR D 1 27 ? -7.706 23.526 28.544 1.00 7.52 27 THR D O 1
ATOM 10208 N N . VAL D 1 28 ? -6.513 21.612 28.370 1.00 4.16 28 VAL D N 1
ATOM 10209 C CA . VAL D 1 28 ? -7.611 20.723 28.751 1.00 10.77 28 VAL D CA 1
ATOM 10210 C C . VAL D 1 28 ? -7.100 19.790 29.851 1.00 10.55 28 VAL D C 1
ATOM 10211 O O . VAL D 1 28 ? -6.139 19.104 29.513 1.00 7.27 28 VAL D O 1
ATOM 10215 N N . ASN D 1 29 ? -7.702 19.830 31.029 1.00 10.07 29 ASN D N 1
ATOM 10216 C CA . ASN D 1 29 ? -7.409 18.951 32.148 1.00 17.24 29 ASN D CA 1
ATOM 10217 C C . ASN D 1 29 ? -8.222 17.665 31.929 1.00 14.75 29 ASN D C 1
ATOM 10218 O O . ASN D 1 29 ? -9.449 17.710 32.030 1.00 16.97 29 ASN D O 1
ATOM 10223 N N . ALA D 1 30 ? -7.507 16.586 31.628 1.00 8.25 30 ALA D N 1
ATOM 10224 C CA . ALA D 1 30 ? -8.210 15.335 31.324 1.00 5.38 30 ALA D CA 1
ATOM 10225 C C . ALA D 1 30 ? -7.615 14.178 32.106 1.00 14.66 30 ALA D C 1
ATOM 10226 O O . ALA D 1 30 ? -6.977 14.352 33.150 1.00 11.05 30 ALA D O 1
ATOM 10228 N N . GLU D 1 31 ? -7.852 12.967 31.597 1.00 21.08 31 GLU D N 1
ATOM 10229 C CA . GLU D 1 31 ? -7.275 11.797 32.277 1.00 17.43 31 GLU D CA 1
ATOM 10230 C C . GLU D 1 31 ? -7.162 10.645 31.295 1.00 13.99 31 GLU D C 1
ATOM 10231 O O . GLU D 1 31 ? -7.599 10.735 30.148 1.00 15.17 31 GLU D O 1
ATOM 10237 N N . VAL D 1 32 ? -6.550 9.549 31.741 1.00 6.95 32 VAL D N 1
ATOM 10238 C CA . VAL D 1 32 ? -6.483 8.397 30.862 1.00 8.09 32 VAL D CA 1
ATOM 10239 C C . VAL D 1 32 ? -7.008 7.168 31.620 1.00 11.20 32 VAL D C 1
ATOM 10240 O O . VAL D 1 32 ? -7.135 7.250 32.840 1.00 3.12 32 VAL D O 1
ATOM 10244 N N . VAL D 1 33 ? -7.281 6.115 30.858 1.00 11.97 33 VAL D N 1
ATOM 10245 C CA . VAL D 1 33 ? -7.752 4.862 31.459 1.00 5.02 33 VAL D CA 1
ATOM 10246 C C . VAL D 1 33 ? -7.206 3.660 30.699 1.00 10.45 33 VAL D C 1
ATOM 10247 O O . VAL D 1 33 ? -7.147 3.637 29.454 1.00 8.74 33 VAL D O 1
ATOM 10251 N N . ILE D 1 34 ? -6.809 2.617 31.405 1.00 7.94 34 ILE D N 1
ATOM 10252 C CA . ILE D 1 34 ? -6.239 1.438 30.737 1.00 7.78 34 ILE D CA 1
ATOM 10253 C C . ILE D 1 34 ? -7.352 0.553 30.170 1.00 18.11 34 ILE D C 1
ATOM 10254 O O . ILE D 1 34 ? -8.422 0.570 30.776 1.00 10.03 34 ILE D O 1
ATOM 10259 N N . ASP D 1 35 ? -7.126 -0.139 29.060 1.00 12.26 35 ASP D N 1
ATOM 10260 C CA . ASP D 1 35 ? -8.028 -1.044 28.365 1.00 10.15 35 ASP D CA 1
ATOM 10261 C C . ASP D 1 35 ? -8.546 -2.143 29.311 1.00 4.94 35 ASP D C 1
ATOM 10262 O O . ASP D 1 35 ? -7.752 -2.698 30.055 1.00 11.93 35 ASP D O 1
ATOM 10267 N N . ALA D 1 36 ? -9.833 -2.407 29.242 1.00 6.51 36 ALA D N 1
ATOM 10268 C CA . ALA D 1 36 ? -10.584 -3.326 30.076 1.00 8.61 36 ALA D CA 1
ATOM 10269 C C . ALA D 1 36 ? -9.915 -4.701 30.151 1.00 5.38 36 ALA D C 1
ATOM 10270 O O . ALA D 1 36 ? -10.022 -5.315 31.210 1.00 6.13 36 ALA D O 1
ATOM 10272 N N . ASN D 1 37 ? -9.247 -5.114 29.075 1.00 7.83 37 ASN D N 1
ATOM 10273 C CA . ASN D 1 37 ? -8.586 -6.429 29.081 1.00 8.42 37 ASN D CA 1
ATOM 10274 C C . ASN D 1 37 ? -7.447 -6.567 30.077 1.00 18.09 37 ASN D C 1
ATOM 10275 O O . ASN D 1 37 ? -6.978 -7.687 30.327 1.00 15.97 37 ASN D O 1
ATOM 10280 N N . TRP D 1 38 ? -6.958 -5.462 30.637 1.00 9.34 38 TRP D N 1
ATOM 10281 C CA . TRP D 1 38 ? -5.833 -5.530 31.564 1.00 7.25 38 TRP D CA 1
ATOM 10282 C C . TRP D 1 38 ? -6.293 -5.726 32.993 1.00 5.92 38 TRP D C 1
ATOM 10283 O O . TRP D 1 38 ? -5.468 -5.901 33.895 1.00 13.78 38 TRP D O 1
ATOM 10294 N N . ARG D 1 39 ? -7.599 -5.696 33.221 1.00 10.60 39 ARG D N 1
ATOM 10295 C CA . ARG D 1 39 ? -8.163 -5.711 34.556 1.00 15.69 39 ARG D CA 1
ATOM 10296 C C . ARG D 1 39 ? -8.501 -7.073 35.156 1.00 23.40 39 ARG D C 1
ATOM 10297 O O . ARG D 1 39 ? -8.869 -8.010 34.448 1.00 20.44 39 ARG D O 1
ATOM 10305 N N . TRP D 1 40 ? -8.418 -7.194 36.474 1.00 5.06 40 TRP D N 1
ATOM 10306 C CA . TRP D 1 40 ? -8.877 -8.356 37.231 1.00 3.79 40 TRP D CA 1
ATOM 10307 C C . TRP D 1 40 ? -10.343 -8.632 36.978 1.00 11.67 40 TRP D C 1
ATOM 10308 O O . TRP D 1 40 ? -11.159 -7.712 36.947 1.00 13.29 40 TRP D O 1
ATOM 10319 N N . LEU D 1 41 ? -10.801 -9.875 36.768 1.00 15.27 41 LEU D N 1
ATOM 10320 C CA . LEU D 1 41 ? -12.234 -10.112 36.575 1.00 7.19 41 LEU D CA 1
ATOM 10321 C C . LEU D 1 41 ? -12.708 -11.198 37.540 1.00 14.04 41 LEU D C 1
ATOM 10322 O O . LEU D 1 41 ? -12.157 -12.303 37.498 1.00 14.13 41 LEU D O 1
ATOM 10327 N N . HIS D 1 42 ? -13.689 -10.890 38.372 1.00 14.37 42 HIS D N 1
ATOM 10328 C CA . HIS D 1 42 ? -14.097 -11.792 39.444 1.00 16.05 42 HIS D CA 1
ATOM 10329 C C . HIS D 1 42 ? -15.606 -11.709 39.640 1.00 10.90 42 HIS D C 1
ATOM 10330 O O . HIS D 1 42 ? -16.242 -10.802 39.099 1.00 15.31 42 HIS D O 1
ATOM 10337 N N . ASP D 1 43 ? -16.139 -12.679 40.372 1.00 14.89 43 ASP D N 1
ATOM 10338 C CA . ASP D 1 43 ? -17.518 -12.843 40.748 1.00 10.88 43 ASP D CA 1
ATOM 10339 C C . ASP D 1 43 ? -17.802 -12.280 42.134 1.00 15.45 43 ASP D C 1
ATOM 10340 O O . ASP D 1 43 ? -16.871 -11.903 42.851 1.00 19.36 43 ASP D O 1
ATOM 10345 N N . ASP D 1 44 ? -19.056 -12.174 42.566 1.00 21.02 44 ASP D N 1
ATOM 10346 C CA . ASP D 1 44 ? -19.239 -11.494 43.863 1.00 26.87 44 ASP D CA 1
ATOM 10347 C C . ASP D 1 44 ? -18.601 -12.247 45.017 1.00 30.98 44 ASP D C 1
ATOM 10348 O O . ASP D 1 44 ? -18.215 -11.649 46.023 1.00 40.31 44 ASP D O 1
ATOM 10353 N N . ASN D 1 45 ? -18.457 -13.562 44.898 1.00 31.03 45 ASN D N 1
ATOM 10354 C CA . ASN D 1 45 ? -17.734 -14.317 45.915 1.00 24.84 45 ASN D CA 1
ATOM 10355 C C . ASN D 1 45 ? -16.242 -14.419 45.607 1.00 26.16 45 ASN D C 1
ATOM 10356 O O . ASN D 1 45 ? -15.639 -15.490 45.710 1.00 44.90 45 ASN D O 1
ATOM 10361 N N . MET D 1 46 ? -15.636 -13.300 45.239 1.00 18.90 46 MET D N 1
ATOM 10362 C CA . MET D 1 46 ? -14.227 -13.018 45.114 1.00 22.35 46 MET D CA 1
ATOM 10363 C C . MET D 1 46 ? -13.431 -13.943 44.197 1.00 33.22 46 MET D C 1
ATOM 10364 O O . MET D 1 46 ? -12.200 -13.786 44.134 1.00 23.92 46 MET D O 1
ATOM 10369 N N . GLN D 1 47 ? -14.060 -14.881 43.498 1.00 22.45 47 GLN D N 1
ATOM 10370 C CA . GLN D 1 47 ? -13.298 -15.781 42.638 1.00 16.52 47 GLN D CA 1
ATOM 10371 C C . GLN D 1 47 ? -13.249 -15.278 41.198 1.00 13.35 47 GLN D C 1
ATOM 10372 O O . GLN D 1 47 ? -14.203 -14.786 40.606 1.00 27.58 47 GLN D O 1
ATOM 10378 N N . ASN D 1 48 ? -12.071 -15.421 40.637 1.00 9.57 48 ASN D N 1
ATOM 10379 C CA . ASN D 1 48 ? -11.708 -14.918 39.327 1.00 20.91 48 ASN D CA 1
ATOM 10380 C C . ASN D 1 48 ? -12.525 -15.582 38.234 1.00 22.73 48 ASN D C 1
ATOM 10381 O O . ASN D 1 48 ? -12.900 -16.749 38.336 1.00 40.21 48 ASN D O 1
ATOM 10386 N N . CYS D 1 49 ? -12.789 -14.833 37.166 1.00 13.84 49 CYS D N 1
ATOM 10387 C CA . CYS D 1 49 ? -13.562 -15.378 36.067 1.00 8.88 49 CYS D CA 1
ATOM 10388 C C . CYS D 1 49 ? -12.569 -15.766 34.966 1.00 4.38 49 CYS D C 1
ATOM 10389 O O . CYS D 1 49 ? -12.899 -16.559 34.102 1.00 18.39 49 CYS D O 1
ATOM 10392 N N . TYR D 1 50 ? -11.390 -15.169 35.079 1.00 12.26 50 TYR D N 1
ATOM 10393 C CA . TYR D 1 50 ? -10.308 -15.354 34.122 1.00 12.25 50 TYR D CA 1
ATOM 10394 C C . TYR D 1 50 ? -8.975 -15.316 34.860 1.00 19.00 50 TYR D C 1
ATOM 10395 O O . TYR D 1 50 ? -8.764 -14.433 35.693 1.00 22.67 50 TYR D O 1
ATOM 10404 N N . ASP D 1 51 ? -8.092 -16.265 34.546 1.00 12.20 51 ASP D N 1
ATOM 10405 C CA . ASP D 1 51 ? -6.807 -16.375 35.224 1.00 11.82 51 ASP D CA 1
ATOM 10406 C C . ASP D 1 51 ? -5.785 -16.991 34.275 1.00 16.51 51 ASP D C 1
ATOM 10407 O O . ASP D 1 51 ? -6.094 -18.006 33.642 1.00 14.02 51 ASP D O 1
ATOM 10412 N N . GLY D 1 52 ? -4.594 -16.399 34.177 1.00 19.26 52 GLY D N 1
ATOM 10413 C CA . GLY D 1 52 ? -3.694 -16.877 33.124 1.00 14.11 52 GLY D CA 1
ATOM 10414 C C . GLY D 1 52 ? -4.183 -16.407 31.765 1.00 18.50 52 GLY D C 1
ATOM 10415 O O . GLY D 1 52 ? -4.210 -15.216 31.471 1.00 22.30 52 GLY D O 1
ATOM 10416 N N . ASN D 1 53 ? -4.566 -17.367 30.941 1.00 17.78 53 ASN D N 1
ATOM 10417 C CA . ASN D 1 53 ? -5.161 -17.106 29.637 1.00 11.39 53 ASN D CA 1
ATOM 10418 C C . ASN D 1 53 ? -6.369 -18.013 29.455 1.00 7.61 53 ASN D C 1
ATOM 10419 O O . ASN D 1 53 ? -6.703 -18.372 28.320 1.00 11.73 53 ASN D O 1
ATOM 10424 N N . GLN D 1 54 ? -7.039 -18.356 30.564 1.00 6.24 54 GLN D N 1
ATOM 10425 C CA . GLN D 1 54 ? -8.225 -19.207 30.411 1.00 10.55 54 GLN D CA 1
ATOM 10426 C C . GLN D 1 54 ? -9.334 -18.784 31.351 1.00 14.23 54 GLN D C 1
ATOM 10427 O O . GLN D 1 54 ? -9.107 -18.498 32.521 1.00 15.73 54 GLN D O 1
ATOM 10433 N N . TRP D 1 55 ? -10.587 -18.724 30.880 1.00 18.86 55 TRP D N 1
ATOM 10434 C CA . TRP D 1 55 ? -11.608 -18.393 31.890 1.00 21.46 55 TRP D CA 1
ATOM 10435 C C . TRP D 1 55 ? -11.678 -19.513 32.935 1.00 16.69 55 TRP D C 1
ATOM 10436 O O . TRP D 1 55 ? -11.153 -20.596 32.677 1.00 20.81 55 TRP D O 1
ATOM 10447 N N . THR D 1 56 ? -12.308 -19.211 34.053 1.00 10.42 56 THR D N 1
ATOM 10448 C CA . THR D 1 56 ? -12.478 -20.106 35.179 1.00 15.10 56 THR D CA 1
ATOM 10449 C C . THR D 1 56 ? -13.827 -20.805 35.099 1.00 7.69 56 THR D C 1
ATOM 10450 O O . THR D 1 56 ? -14.570 -20.670 34.135 1.00 13.74 56 THR D O 1
ATOM 10454 N N . ASN D 1 57 ? -14.166 -21.529 36.182 1.00 12.13 57 ASN D N 1
ATOM 10455 C CA . ASN D 1 57 ? -15.523 -22.082 36.104 1.00 15.90 57 ASN D CA 1
ATOM 10456 C C . ASN D 1 57 ? -16.469 -21.112 36.801 1.00 12.35 57 ASN D C 1
ATOM 10457 O O . ASN D 1 57 ? -17.611 -21.415 37.121 1.00 10.42 57 ASN D O 1
ATOM 10462 N N . ALA D 1 58 ? -15.972 -19.886 37.017 1.00 9.63 58 ALA D N 1
ATOM 10463 C CA . ALA D 1 58 ? -16.848 -18.911 37.677 1.00 15.88 58 ALA D CA 1
ATOM 10464 C C . ALA D 1 58 ? -18.080 -18.573 36.859 1.00 2.15 58 ALA D C 1
ATOM 10465 O O . ALA D 1 58 ? -19.096 -18.083 37.380 1.00 11.14 58 ALA D O 1
ATOM 10467 N N . CYS D 1 59 ? -18.023 -18.777 35.553 1.00 8.89 59 CYS D N 1
ATOM 10468 C CA . CYS D 1 59 ? -19.091 -18.456 34.626 1.00 16.28 59 CYS D CA 1
ATOM 10469 C C . CYS D 1 59 ? -19.025 -19.385 33.427 1.00 14.59 59 CYS D C 1
ATOM 10470 O O . CYS D 1 59 ? -18.092 -20.172 33.296 1.00 16.57 59 CYS D O 1
ATOM 10473 N N . SER D 1 60 ? -20.013 -19.303 32.526 1.00 11.93 60 SER D N 1
ATOM 10474 C CA . SER D 1 60 ? -19.872 -20.285 31.451 1.00 16.85 60 SER D CA 1
ATOM 10475 C C . SER D 1 60 ? -20.348 -19.862 30.080 1.00 14.55 60 SER D C 1
ATOM 10476 O O . SER D 1 60 ? -20.001 -20.589 29.127 1.00 11.94 60 SER D O 1
ATOM 10479 N N . THR D 1 61 ? -21.101 -18.783 29.902 1.00 8.22 61 THR D N 1
ATOM 10480 C CA . THR D 1 61 ? -21.585 -18.430 28.580 1.00 8.69 61 THR D CA 1
ATOM 10481 C C . THR D 1 61 ? -21.401 -16.931 28.290 1.00 20.20 61 THR D C 1
ATOM 10482 O O . THR D 1 61 ? -21.223 -16.219 29.267 1.00 10.73 61 THR D O 1
ATOM 10486 N N . ALA D 1 62 ? -21.493 -16.527 27.039 1.00 24.30 62 ALA D N 1
ATOM 10487 C CA . ALA D 1 62 ? -21.475 -15.142 26.599 1.00 17.35 62 ALA D CA 1
ATOM 10488 C C . ALA D 1 62 ? -22.184 -14.216 27.583 1.00 22.53 62 ALA D C 1
ATOM 10489 O O . ALA D 1 62 ? -21.572 -13.272 28.089 1.00 21.34 62 ALA D O 1
ATOM 10491 N N . THR D 1 63 ? -23.434 -14.581 27.804 1.00 12.83 63 THR D N 1
ATOM 10492 C CA . THR D 1 63 ? -24.411 -13.904 28.623 1.00 17.02 63 THR D CA 1
ATOM 10493 C C . THR D 1 63 ? -24.273 -14.052 30.129 1.00 26.89 63 THR D C 1
ATOM 10494 O O . THR D 1 63 ? -24.524 -13.070 30.844 1.00 28.04 63 THR D O 1
ATOM 10498 N N . ASP D 1 64 ? -23.896 -15.188 30.712 1.00 16.28 64 ASP D N 1
ATOM 10499 C CA . ASP D 1 64 ? -23.851 -15.226 32.182 1.00 9.68 64 ASP D CA 1
ATOM 10500 C C . ASP D 1 64 ? -22.530 -14.713 32.721 1.00 13.57 64 ASP D C 1
ATOM 10501 O O . ASP D 1 64 ? -22.346 -14.472 33.917 1.00 20.43 64 ASP D O 1
ATOM 10506 N N . CYS D 1 65 ? -21.527 -14.517 31.853 1.00 10.25 65 CYS D N 1
ATOM 10507 C CA . CYS D 1 65 ? -20.330 -13.942 32.485 1.00 17.91 65 CYS D CA 1
ATOM 10508 C C . CYS D 1 65 ? -20.496 -12.421 32.609 1.00 11.27 65 CYS D C 1
ATOM 10509 O O . CYS D 1 65 ? -20.090 -11.873 33.633 1.00 45.53 65 CYS D O 1
ATOM 10512 N N . ALA D 1 66 ? -21.068 -11.780 31.594 1.00 19.26 66 ALA D N 1
ATOM 10513 C CA . ALA D 1 66 ? -21.295 -10.329 31.677 1.00 14.44 66 ALA D CA 1
ATOM 10514 C C . ALA D 1 66 ? -22.086 -10.038 32.942 1.00 14.08 66 ALA D C 1
ATOM 10515 O O . ALA D 1 66 ? -21.936 -9.052 33.656 1.00 31.47 66 ALA D O 1
ATOM 10517 N N . GLU D 1 67 ? -23.009 -10.940 33.297 1.00 12.17 67 GLU D N 1
ATOM 10518 C CA . GLU D 1 67 ? -23.757 -10.506 34.496 1.00 24.67 67 GLU D CA 1
ATOM 10519 C C . GLU D 1 67 ? -23.241 -11.229 35.724 1.00 20.33 67 GLU D C 1
ATOM 10520 O O . GLU D 1 67 ? -23.686 -10.943 36.830 1.00 10.26 67 GLU D O 1
ATOM 10526 N N . LYS D 1 68 ? -22.271 -12.135 35.586 1.00 22.20 68 LYS D N 1
ATOM 10527 C CA . LYS D 1 68 ? -21.698 -12.762 36.779 1.00 19.96 68 LYS D CA 1
ATOM 10528 C C . LYS D 1 68 ? -20.333 -12.166 37.115 1.00 20.95 68 LYS D C 1
ATOM 10529 O O . LYS D 1 68 ? -19.892 -12.173 38.283 1.00 11.55 68 LYS D O 1
ATOM 10535 N N . CYS D 1 69 ? -19.654 -11.649 36.084 1.00 16.89 69 CYS D N 1
ATOM 10536 C CA . CYS D 1 69 ? -18.336 -11.064 36.384 1.00 20.05 69 CYS D CA 1
ATOM 10537 C C . CYS D 1 69 ? -18.355 -9.538 36.373 1.00 16.38 69 CYS D C 1
ATOM 10538 O O . CYS D 1 69 ? -19.178 -8.908 35.710 1.00 19.56 69 CYS D O 1
ATOM 10541 N N . MET D 1 70 ? -17.426 -8.955 37.129 1.00 27.39 70 MET D N 1
ATOM 10542 C CA . MET D 1 70 ? -17.255 -7.513 37.265 1.00 18.42 70 MET D CA 1
ATOM 10543 C C . MET D 1 70 ? -15.807 -7.077 37.082 1.00 10.09 70 MET D C 1
ATOM 10544 O O . MET D 1 70 ? -14.903 -7.655 37.690 1.00 25.47 70 MET D O 1
ATOM 10549 N N . ILE D 1 71 ? -15.534 -6.068 36.251 1.00 13.23 71 ILE D N 1
ATOM 10550 C CA . ILE D 1 71 ? -14.148 -5.643 36.023 1.00 15.81 71 ILE D CA 1
ATOM 10551 C C . ILE D 1 71 ? -13.712 -4.704 37.142 1.00 5.52 71 ILE D C 1
ATOM 10552 O O . ILE D 1 71 ? -14.516 -3.964 37.689 1.00 13.21 71 ILE D O 1
ATOM 10557 N N . GLU D 1 72 ? -12.427 -4.737 37.485 1.00 13.55 72 GLU D N 1
ATOM 10558 C CA . GLU D 1 72 ? -11.935 -3.965 38.618 1.00 7.94 72 GLU D CA 1
ATOM 10559 C C . GLU D 1 72 ? -11.115 -2.731 38.256 1.00 8.78 72 GLU D C 1
ATOM 10560 O O . GLU D 1 72 ? -10.675 -2.396 37.160 1.00 10.84 72 GLU D O 1
ATOM 10566 N N . GLY D 1 73 ? -10.831 -1.954 39.302 1.00 11.90 73 GLY D N 1
ATOM 10567 C CA . GLY D 1 73 ? -9.987 -0.780 39.150 1.00 9.18 73 GLY D CA 1
ATOM 10568 C C . GLY D 1 73 ? -8.563 -1.189 38.867 1.00 16.55 73 GLY D C 1
ATOM 10569 O O . GLY D 1 73 ? -8.181 -2.349 39.070 1.00 9.48 73 GLY D O 1
ATOM 10570 N N . ALA D 1 74 ? -7.734 -0.254 38.397 1.00 9.19 74 ALA D N 1
ATOM 10571 C CA . ALA D 1 74 ? -6.365 -0.680 38.119 1.00 11.01 74 ALA D CA 1
ATOM 10572 C C . ALA D 1 74 ? -5.414 -0.443 39.280 1.00 17.81 74 ALA D C 1
ATOM 10573 O O . ALA D 1 74 ? -4.196 -0.488 39.081 1.00 41.18 74 ALA D O 1
ATOM 10575 N N . GLY D 1 75 ? -5.924 -0.209 40.488 1.00 20.86 75 GLY D N 1
ATOM 10576 C CA . GLY D 1 75 ? -5.012 0.046 41.610 1.00 22.76 75 GLY D CA 1
ATOM 10577 C C . GLY D 1 75 ? -4.154 1.256 41.269 1.00 16.44 75 GLY D C 1
ATOM 10578 O O . GLY D 1 75 ? -4.674 2.201 40.663 1.00 17.75 75 GLY D O 1
ATOM 10579 N N . ASP D 1 76 ? -2.891 1.205 41.650 1.00 17.35 76 ASP D N 1
ATOM 10580 C CA . ASP D 1 76 ? -1.871 2.150 41.181 1.00 24.56 76 ASP D CA 1
ATOM 10581 C C . ASP D 1 76 ? -1.394 1.606 39.834 1.00 24.70 76 ASP D C 1
ATOM 10582 O O . ASP D 1 76 ? -0.936 0.475 39.651 1.00 30.14 76 ASP D O 1
ATOM 10587 N N . TYR D 1 77 ? -1.536 2.478 38.846 1.00 17.09 77 TYR D N 1
ATOM 10588 C CA . TYR D 1 77 ? -1.110 2.154 37.494 1.00 14.95 77 TYR D CA 1
ATOM 10589 C C . TYR D 1 77 ? 0.390 2.001 37.333 1.00 19.42 77 TYR D C 1
ATOM 10590 O O . TYR D 1 77 ? 0.761 1.299 36.389 1.00 14.25 77 TYR D O 1
ATOM 10599 N N . LEU D 1 78 ? 1.195 2.650 38.172 1.00 13.64 78 LEU D N 1
ATOM 10600 C CA . LEU D 1 78 ? 2.642 2.559 38.028 1.00 13.56 78 LEU D CA 1
ATOM 10601 C C . LEU D 1 78 ? 3.134 1.139 38.329 1.00 28.23 78 LEU D C 1
ATOM 10602 O O . LEU D 1 78 ? 3.859 0.564 37.518 1.00 11.33 78 LEU D O 1
ATOM 10607 N N . GLY D 1 79 ? 2.727 0.678 39.508 1.00 25.66 79 GLY D N 1
ATOM 10608 C CA . GLY D 1 79 ? 3.161 -0.573 40.071 1.00 27.35 79 GLY D CA 1
ATOM 10609 C C . GLY D 1 79 ? 2.860 -1.814 39.253 1.00 4.16 79 GLY D C 1
ATOM 10610 O O . GLY D 1 79 ? 3.754 -2.657 39.155 1.00 10.48 79 GLY D O 1
ATOM 10611 N N . THR D 1 80 ? 1.659 -1.910 38.701 1.00 17.36 80 THR D N 1
ATOM 10612 C CA . THR D 1 80 ? 1.249 -3.114 37.982 1.00 10.56 80 THR D CA 1
ATOM 10613 C C . THR D 1 80 ? 1.483 -2.974 36.485 1.00 13.24 80 THR D C 1
ATOM 10614 O O . THR D 1 80 ? 2.059 -3.811 35.779 1.00 12.63 80 THR D O 1
ATOM 10618 N N . TYR D 1 81 ? 1.020 -1.838 35.949 1.00 18.32 81 TYR D N 1
ATOM 10619 C CA . TYR D 1 81 ? 1.000 -1.728 34.486 1.00 11.00 81 TYR D CA 1
ATOM 10620 C C . TYR D 1 81 ? 2.066 -0.868 33.869 1.00 9.85 81 TYR D C 1
ATOM 10621 O O . TYR D 1 81 ? 2.032 -0.702 32.639 1.00 17.24 81 TYR D O 1
ATOM 10630 N N . GLY D 1 82 ? 3.010 -0.296 34.599 1.00 12.77 82 GLY D N 1
ATOM 10631 C CA . GLY D 1 82 ? 4.123 0.450 34.049 1.00 2.47 82 GLY D CA 1
ATOM 10632 C C . GLY D 1 82 ? 3.820 1.841 33.524 1.00 14.58 82 GLY D C 1
ATOM 10633 O O . GLY D 1 82 ? 4.576 2.450 32.749 1.00 9.91 82 GLY D O 1
ATOM 10634 N N . ALA D 1 83 ? 2.698 2.374 33.973 1.00 19.75 83 ALA D N 1
ATOM 10635 C CA . ALA D 1 83 ? 2.089 3.581 33.474 1.00 14.51 83 ALA D CA 1
ATOM 10636 C C . ALA D 1 83 ? 2.048 4.709 34.500 1.00 16.16 83 ALA D C 1
ATOM 10637 O O . ALA D 1 83 ? 1.567 4.548 35.617 1.00 9.82 83 ALA D O 1
ATOM 10639 N N . SER D 1 84 ? 2.551 5.883 34.089 1.00 5.23 84 SER D N 1
ATOM 10640 C CA . SER D 1 84 ? 2.378 7.065 34.914 1.00 8.51 84 SER D CA 1
ATOM 10641 C C . SER D 1 84 ? 2.371 8.338 34.074 1.00 10.01 84 SER D C 1
ATOM 10642 O O . SER D 1 84 ? 2.793 8.397 32.917 1.00 8.92 84 SER D O 1
ATOM 10645 N N . THR D 1 85 ? 1.828 9.392 34.684 1.00 11.94 85 THR D N 1
ATOM 10646 C CA . THR D 1 85 ? 1.642 10.672 34.037 1.00 6.41 85 THR D CA 1
ATOM 10647 C C . THR D 1 85 ? 2.244 11.802 34.892 1.00 9.41 85 THR D C 1
ATOM 10648 O O . THR D 1 85 ? 2.234 11.742 36.122 1.00 10.28 85 THR D O 1
ATOM 10652 N N . SER D 1 86 ? 2.728 12.796 34.183 1.00 10.23 86 SER D N 1
ATOM 10653 C CA . SER D 1 86 ? 3.294 14.016 34.765 1.00 8.73 86 SER D CA 1
ATOM 10654 C C . SER D 1 86 ? 2.874 15.165 33.860 1.00 9.36 86 SER D C 1
ATOM 10655 O O . SER D 1 86 ? 3.287 15.216 32.696 1.00 13.91 86 SER D O 1
ATOM 10658 N N . GLY D 1 87 ? 1.999 16.029 34.363 1.00 10.32 87 GLY D N 1
ATOM 10659 C CA . GLY D 1 87 ? 1.451 17.074 33.524 1.00 8.35 87 GLY D CA 1
ATOM 10660 C C . GLY D 1 87 ? 0.958 16.666 32.164 1.00 1.18 87 GLY D C 1
ATOM 10661 O O . GLY D 1 87 ? -0.151 16.143 32.002 1.00 10.57 87 GLY D O 1
ATOM 10662 N N . ASP D 1 88 ? 1.761 16.952 31.151 1.00 5.70 88 ASP D N 1
ATOM 10663 C CA . ASP D 1 88 ? 1.312 16.633 29.798 1.00 8.87 88 ASP D CA 1
ATOM 10664 C C . ASP D 1 88 ? 1.927 15.330 29.290 1.00 6.45 88 ASP D C 1
ATOM 10665 O O . ASP D 1 88 ? 1.857 15.046 28.101 1.00 4.32 88 ASP D O 1
ATOM 10670 N N . ALA D 1 89 ? 2.565 14.591 30.182 1.00 5.42 89 ALA D N 1
ATOM 10671 C CA . ALA D 1 89 ? 3.263 13.399 29.706 1.00 11.70 89 ALA D CA 1
ATOM 10672 C C . ALA D 1 89 ? 2.686 12.098 30.254 1.00 12.43 89 ALA D C 1
ATOM 10673 O O . ALA D 1 89 ? 2.399 12.034 31.451 1.00 9.24 89 ALA D O 1
ATOM 10675 N N . LEU D 1 90 ? 2.550 11.105 29.384 1.00 7.47 90 LEU D N 1
ATOM 10676 C CA . LEU D 1 90 ? 2.187 9.738 29.716 1.00 6.46 90 LEU D CA 1
ATOM 10677 C C . LEU D 1 90 ? 3.349 8.804 29.348 1.00 5.83 90 LEU D C 1
ATOM 10678 O O . LEU D 1 90 ? 3.718 8.737 28.180 1.00 5.29 90 LEU D O 1
ATOM 10683 N N . THR D 1 91 ? 3.895 8.123 30.332 1.00 2.60 91 THR D N 1
ATOM 10684 C CA . THR D 1 91 ? 4.982 7.184 30.161 1.00 4.08 91 THR D CA 1
ATOM 10685 C C . THR D 1 91 ? 4.467 5.742 30.316 1.00 10.74 91 THR D C 1
ATOM 10686 O O . THR D 1 91 ? 3.909 5.461 31.386 1.00 5.04 91 THR D O 1
ATOM 10690 N N . LEU D 1 92 ? 4.700 4.934 29.289 1.00 6.77 92 LEU D N 1
ATOM 10691 C CA . LEU D 1 92 ? 4.301 3.509 29.298 1.00 2.72 92 LEU D CA 1
ATOM 10692 C C . LEU D 1 92 ? 5.505 2.585 29.284 1.00 7.84 92 LEU D C 1
ATOM 10693 O O . LEU D 1 92 ? 6.374 2.648 28.408 1.00 10.74 92 LEU D O 1
ATOM 10698 N N . LYS D 1 93 ? 5.589 1.700 30.279 1.00 15.02 93 LYS D N 1
ATOM 10699 C CA . LYS D 1 93 ? 6.715 0.764 30.357 1.00 12.50 93 LYS D CA 1
ATOM 10700 C C . LYS D 1 93 ? 6.353 -0.546 29.686 1.00 10.72 93 LYS D C 1
ATOM 10701 O O . LYS D 1 93 ? 5.223 -1.047 29.764 1.00 11.66 93 LYS D O 1
ATOM 10707 N N . PHE D 1 94 ? 7.323 -1.127 28.979 1.00 10.36 94 PHE D N 1
ATOM 10708 C CA . PHE D 1 94 ? 7.005 -2.286 28.137 1.00 9.01 94 PHE D CA 1
ATOM 10709 C C . PHE D 1 94 ? 6.713 -3.483 29.032 1.00 17.96 94 PHE D C 1
ATOM 10710 O O . PHE D 1 94 ? 5.647 -4.105 28.906 1.00 16.96 94 PHE D O 1
ATOM 10718 N N . VAL D 1 95 ? 7.644 -3.791 29.941 1.00 13.91 95 VAL D N 1
ATOM 10719 C CA . VAL D 1 95 ? 7.473 -4.936 30.831 1.00 9.02 95 VAL D CA 1
ATOM 10720 C C . VAL D 1 95 ? 7.583 -4.544 32.293 1.00 8.63 95 VAL D C 1
ATOM 10721 O O . VAL D 1 95 ? 8.534 -3.857 32.686 1.00 26.62 95 VAL D O 1
ATOM 10725 N N . THR D 1 96 ? 6.622 -4.950 33.094 1.00 4.71 96 THR D N 1
ATOM 10726 C CA . THR D 1 96 ? 6.602 -4.732 34.531 1.00 9.32 96 THR D CA 1
ATOM 10727 C C . THR D 1 96 ? 6.430 -6.078 35.219 1.00 21.42 96 THR D C 1
ATOM 10728 O O . THR D 1 96 ? 5.432 -6.745 34.931 1.00 16.48 96 THR D O 1
ATOM 10732 N N . LYS D 1 97 ? 7.336 -6.502 36.097 1.00 33.25 97 LYS D N 1
ATOM 10733 C CA . LYS D 1 97 ? 7.095 -7.767 36.799 1.00 33.90 97 LYS D CA 1
ATOM 10734 C C . LYS D 1 97 ? 6.666 -7.504 38.244 1.00 35.75 97 LYS D C 1
ATOM 10735 O O . LYS D 1 97 ? 7.463 -7.728 39.148 1.00 31.72 97 LYS D O 1
ATOM 10741 N N . HIS D 1 98 ? 5.442 -7.041 38.439 1.00 41.79 98 HIS D N 1
ATOM 10742 C CA . HIS D 1 98 ? 4.930 -6.626 39.730 1.00 33.29 98 HIS D CA 1
ATOM 10743 C C . HIS D 1 98 ? 4.509 -7.776 40.643 1.00 34.14 98 HIS D C 1
ATOM 10744 O O . HIS D 1 98 ? 3.864 -8.712 40.175 1.00 31.22 98 HIS D O 1
ATOM 10751 N N . GLU D 1 99 ? 4.872 -7.629 41.908 1.00 32.37 99 GLU D N 1
ATOM 10752 C CA . GLU D 1 99 ? 4.469 -8.406 43.054 1.00 28.40 99 GLU D CA 1
ATOM 10753 C C . GLU D 1 99 ? 4.223 -9.893 42.841 1.00 38.41 99 GLU D C 1
ATOM 10754 O O . GLU D 1 99 ? 4.900 -10.733 43.440 1.00 34.61 99 GLU D O 1
ATOM 10760 N N . TYR D 1 100 ? 3.248 -10.285 42.017 1.00 44.67 100 TYR D N 1
ATOM 10761 C CA . TYR D 1 100 ? 3.010 -11.728 41.889 1.00 53.55 100 TYR D CA 1
ATOM 10762 C C . TYR D 1 100 ? 2.907 -12.171 40.433 1.00 43.48 100 TYR D C 1
ATOM 10763 O O . TYR D 1 100 ? 2.375 -13.254 40.171 1.00 37.18 100 TYR D O 1
ATOM 10772 N N . GLY D 1 101 ? 3.398 -11.363 39.498 1.00 38.39 101 GLY D N 1
ATOM 10773 C CA . GLY D 1 101 ? 3.353 -11.692 38.085 1.00 23.37 101 GLY D CA 1
ATOM 10774 C C . GLY D 1 101 ? 4.049 -10.677 37.202 1.00 31.50 101 GLY D C 1
ATOM 10775 O O . GLY D 1 101 ? 4.993 -10.010 37.626 1.00 36.74 101 GLY D O 1
ATOM 10776 N N . THR D 1 102 ? 3.583 -10.558 35.961 1.00 28.16 102 THR D N 1
ATOM 10777 C CA . THR D 1 102 ? 4.223 -9.710 34.970 1.00 17.97 102 THR D CA 1
ATOM 10778 C C . THR D 1 102 ? 3.245 -9.106 33.978 1.00 22.57 102 THR D C 1
ATOM 10779 O O . THR D 1 102 ? 2.312 -9.735 33.467 1.00 14.60 102 THR D O 1
ATOM 10783 N N . ASN D 1 103 ? 3.493 -7.822 33.695 1.00 11.94 103 ASN D N 1
ATOM 10784 C CA . ASN D 1 103 ? 2.639 -7.173 32.702 1.00 11.78 103 ASN D CA 1
ATOM 10785 C C . ASN D 1 103 ? 3.472 -6.850 31.464 1.00 13.18 103 ASN D C 1
ATOM 10786 O O . ASN D 1 103 ? 4.560 -6.329 31.659 1.00 16.52 103 ASN D O 1
ATOM 10791 N N . VAL D 1 104 ? 2.923 -7.159 30.290 1.00 8.28 104 VAL D N 1
ATOM 10792 C CA . VAL D 1 104 ? 3.675 -6.808 29.074 1.00 8.73 104 VAL D CA 1
ATOM 10793 C C . VAL D 1 104 ? 2.813 -5.945 28.176 1.00 5.70 104 VAL D C 1
ATOM 10794 O O . VAL D 1 104 ? 1.819 -6.382 27.612 1.00 4.36 104 VAL D O 1
ATOM 10798 N N . GLY D 1 105 ? 3.201 -4.663 28.025 1.00 6.46 105 GLY D N 1
ATOM 10799 C CA . GLY D 1 105 ? 2.406 -3.854 27.104 1.00 5.69 105 GLY D CA 1
ATOM 10800 C C . GLY D 1 105 ? 1.226 -3.230 27.829 1.00 4.58 105 GLY D C 1
ATOM 10801 O O . GLY D 1 105 ? 0.826 -3.657 28.907 1.00 12.13 105 GLY D O 1
ATOM 10802 N N . SER D 1 106 ? 0.689 -2.182 27.207 1.00 5.34 106 SER D N 1
ATOM 10803 C CA . SER D 1 106 ? -0.496 -1.501 27.734 1.00 6.81 106 SER D CA 1
ATOM 10804 C C . SER D 1 106 ? -1.176 -0.707 26.626 1.00 0.00 106 SER D C 1
ATOM 10805 O O . SER D 1 106 ? -0.546 -0.420 25.601 1.00 8.75 106 SER D O 1
ATOM 10808 N N . ARG D 1 107 ? -2.446 -0.390 26.851 1.00 5.02 107 ARG D N 1
ATOM 10809 C CA . ARG D 1 107 ? -3.254 0.365 25.904 1.00 7.82 107 ARG D CA 1
ATOM 10810 C C . ARG D 1 107 ? -4.224 1.272 26.656 1.00 8.52 107 ARG D C 1
ATOM 10811 O O . ARG D 1 107 ? -5.169 0.814 27.296 1.00 9.70 107 ARG D O 1
ATOM 10819 N N . PHE D 1 108 ? -3.971 2.576 26.580 1.00 9.87 108 PHE D N 1
ATOM 10820 C CA . PHE D 1 108 ? -4.729 3.628 27.240 1.00 10.26 108 PHE D CA 1
ATOM 10821 C C . PHE D 1 108 ? -5.554 4.465 26.267 1.00 3.72 108 PHE D C 1
ATOM 10822 O O . PHE D 1 108 ? -5.130 4.608 25.113 1.00 2.67 108 PHE D O 1
ATOM 10830 N N . TYR D 1 109 ? -6.666 5.000 26.748 1.00 5.15 109 TYR D N 1
ATOM 10831 C CA . TYR D 1 109 ? -7.477 5.910 25.927 1.00 5.49 109 TYR D CA 1
ATOM 10832 C C . TYR D 1 109 ? -7.523 7.274 26.588 1.00 7.54 109 TYR D C 1
ATOM 10833 O O . TYR D 1 109 ? -7.514 7.416 27.808 1.00 7.63 109 TYR D O 1
ATOM 10842 N N . LEU D 1 110 ? -7.599 8.350 25.817 1.00 13.65 110 LEU D N 1
ATOM 10843 C CA . LEU D 1 110 ? -7.760 9.679 26.413 1.00 9.92 110 LEU D CA 1
ATOM 10844 C C . LEU D 1 110 ? -9.206 10.031 26.722 1.00 12.68 110 LEU D C 1
ATOM 10845 O O . LEU D 1 110 ? -10.095 9.851 25.881 1.00 11.11 110 LEU D O 1
ATOM 10850 N N . MET D 1 111 ? -9.462 10.547 27.921 1.00 8.07 111 MET D N 1
ATOM 10851 C CA . MET D 1 111 ? -10.797 10.805 28.434 1.00 6.14 111 MET D CA 1
ATOM 10852 C C . MET D 1 111 ? -11.198 12.290 28.387 1.00 16.02 111 MET D C 1
ATOM 10853 O O . MET D 1 111 ? -10.358 13.179 28.284 1.00 25.99 111 MET D O 1
ATOM 10858 N N . ASN D 1 112 ? -12.497 12.497 28.459 1.00 15.65 112 ASN D N 1
ATOM 10859 C CA . ASN D 1 112 ? -13.291 13.714 28.596 1.00 6.72 112 ASN D CA 1
ATOM 10860 C C . ASN D 1 112 ? -14.214 13.434 29.791 1.00 1.40 112 ASN D C 1
ATOM 10861 O O . ASN D 1 112 ? -15.338 13.003 29.572 1.00 9.48 112 ASN D O 1
ATOM 10866 N N . GLY D 1 113 ? -13.678 13.617 30.985 1.00 0.00 113 GLY D N 1
ATOM 10867 C CA . GLY D 1 113 ? -14.323 13.240 32.218 1.00 4.93 113 GLY D CA 1
ATOM 10868 C C . GLY D 1 113 ? -14.242 11.719 32.386 1.00 17.61 113 GLY D C 1
ATOM 10869 O O . GLY D 1 113 ? -13.883 11.035 31.433 1.00 18.92 113 GLY D O 1
ATOM 10870 N N . PRO D 1 114 ? -14.540 11.281 33.603 1.00 17.92 114 PRO D N 1
ATOM 10871 C CA . PRO D 1 114 ? -14.462 9.877 33.970 1.00 19.25 114 PRO D CA 1
ATOM 10872 C C . PRO D 1 114 ? -15.509 8.960 33.328 1.00 26.02 114 PRO D C 1
ATOM 10873 O O . PRO D 1 114 ? -15.243 7.750 33.487 1.00 11.24 114 PRO D O 1
ATOM 10877 N N . ASP D 1 115 ? -16.537 9.440 32.667 1.00 12.35 115 ASP D N 1
ATOM 10878 C CA . ASP D 1 115 ? -17.709 8.814 32.072 1.00 19.01 115 ASP D CA 1
ATOM 10879 C C . ASP D 1 115 ? -17.656 8.614 30.570 1.00 16.47 115 ASP D C 1
ATOM 10880 O O . ASP D 1 115 ? -18.389 7.868 29.889 1.00 7.40 115 ASP D O 1
ATOM 10885 N N . LYS D 1 116 ? -16.731 9.351 29.951 1.00 11.77 116 LYS D N 1
ATOM 10886 C CA . LYS D 1 116 ? -16.662 9.252 28.502 1.00 10.90 116 LYS D CA 1
ATOM 10887 C C . LYS D 1 116 ? -15.223 9.349 27.994 1.00 6.96 116 LYS D C 1
ATOM 10888 O O . LYS D 1 116 ? -14.287 9.796 28.645 1.00 7.27 116 LYS D O 1
ATOM 10894 N N . TYR D 1 117 ? -15.088 8.908 26.741 1.00 7.36 117 TYR D N 1
ATOM 10895 C CA . TYR D 1 117 ? -13.871 9.183 25.991 1.00 7.62 117 TYR D CA 1
ATOM 10896 C C . TYR D 1 117 ? -13.955 10.570 25.350 1.00 4.72 117 TYR D C 1
ATOM 10897 O O . TYR D 1 117 ? -15.081 10.957 25.014 1.00 8.63 117 TYR D O 1
ATOM 10906 N N . GLN D 1 118 ? -12.786 11.172 25.219 1.00 5.83 118 GLN D N 1
ATOM 10907 C CA . GLN D 1 118 ? -12.615 12.360 24.376 1.00 16.56 118 GLN D CA 1
ATOM 10908 C C . GLN D 1 118 ? -12.747 11.965 22.915 1.00 8.21 118 GLN D C 1
ATOM 10909 O O . GLN D 1 118 ? -12.044 11.121 22.355 1.00 9.11 118 GLN D O 1
ATOM 10915 N N . MET D 1 119 ? -13.700 12.575 22.227 1.00 8.74 119 MET D N 1
ATOM 10916 C CA . MET D 1 119 ? -13.925 12.264 20.811 1.00 5.38 119 MET D CA 1
ATOM 10917 C C . MET D 1 119 ? -13.286 13.364 19.966 1.00 17.63 119 MET D C 1
ATOM 10918 O O . MET D 1 119 ? -13.364 14.534 20.369 1.00 9.94 119 MET D O 1
ATOM 10923 N N . PHE D 1 120 ? -12.697 12.972 18.850 1.00 8.75 120 PHE D N 1
ATOM 10924 C CA . PHE D 1 120 ? -12.085 13.879 17.895 1.00 23.76 120 PHE D CA 1
ATOM 10925 C C . PHE D 1 120 ? -12.765 13.736 16.537 1.00 16.78 120 PHE D C 1
ATOM 10926 O O . PHE D 1 120 ? -12.949 12.596 16.130 1.00 6.94 120 PHE D O 1
ATOM 10934 N N . ASN D 1 121 ? -13.119 14.849 15.924 1.00 7.83 121 ASN D N 1
ATOM 10935 C CA . ASN D 1 121 ? -13.606 14.917 14.549 1.00 4.43 121 ASN D CA 1
ATOM 10936 C C . ASN D 1 121 ? -12.398 15.110 13.658 1.00 7.22 121 ASN D C 1
ATOM 10937 O O . ASN D 1 121 ? -11.773 16.177 13.649 1.00 11.38 121 ASN D O 1
ATOM 10942 N N . LEU D 1 122 ? -11.971 14.078 12.930 1.00 8.45 122 LEU D N 1
ATOM 10943 C CA . LEU D 1 122 ? -10.652 14.156 12.297 1.00 9.15 122 LEU D CA 1
ATOM 10944 C C . LEU D 1 122 ? -10.601 15.094 11.099 1.00 14.48 122 LEU D C 1
ATOM 10945 O O . LEU D 1 122 ? -9.614 15.793 10.860 1.00 11.50 122 LEU D O 1
ATOM 10950 N N . MET D 1 123 ? -11.661 15.098 10.289 1.00 12.39 123 MET D N 1
ATOM 10951 C CA . MET D 1 123 ? -11.582 15.840 9.023 1.00 23.60 123 MET D CA 1
ATOM 10952 C C . MET D 1 123 ? -11.341 17.326 9.282 1.00 11.96 123 MET D C 1
ATOM 10953 O O . MET D 1 123 ? -11.964 17.915 10.171 1.00 12.79 123 MET D O 1
ATOM 10958 N N . GLY D 1 124 ? -10.434 17.924 8.519 1.00 14.54 124 GLY D N 1
ATOM 10959 C CA . GLY D 1 124 ? -10.112 19.325 8.656 1.00 7.80 124 GLY D CA 1
ATOM 10960 C C . GLY D 1 124 ? -9.146 19.712 9.742 1.00 15.03 124 GLY D C 1
ATOM 10961 O O . GLY D 1 124 ? -8.703 20.864 9.842 1.00 10.80 124 GLY D O 1
ATOM 10962 N N . ASN D 1 125 ? -8.753 18.767 10.584 1.00 8.34 125 ASN D N 1
ATOM 10963 C CA . ASN D 1 125 ? -7.984 19.017 11.792 1.00 9.48 125 ASN D CA 1
ATOM 10964 C C . ASN D 1 125 ? -6.711 18.179 11.777 1.00 10.78 125 ASN D C 1
ATOM 10965 O O . ASN D 1 125 ? -6.495 17.283 10.962 1.00 13.40 125 ASN D O 1
ATOM 10970 N N . GLU D 1 126 ? -5.840 18.530 12.705 1.00 7.04 126 GLU D N 1
ATOM 10971 C CA . GLU D 1 126 ? -4.516 17.906 12.757 1.00 3.00 126 GLU D CA 1
ATOM 10972 C C . GLU D 1 126 ? -4.313 17.523 14.210 1.00 3.15 126 GLU D C 1
ATOM 10973 O O . GLU D 1 126 ? -4.909 18.178 15.063 1.00 6.45 126 GLU D O 1
ATOM 10979 N N . LEU D 1 127 ? -3.528 16.487 14.453 1.00 8.93 127 LEU D N 1
ATOM 10980 C CA . LEU D 1 127 ? -3.050 16.031 15.732 1.00 6.08 127 LEU D CA 1
ATOM 10981 C C . LEU D 1 127 ? -1.545 16.255 15.801 1.00 7.41 127 LEU D C 1
ATOM 10982 O O . LEU D 1 127 ? -0.842 15.956 14.840 1.00 7.30 127 LEU D O 1
ATOM 10987 N N . ALA D 1 128 ? -1.037 16.790 16.893 1.00 14.53 128 ALA D N 1
ATOM 10988 C CA . ALA D 1 128 ? 0.403 16.869 17.098 1.00 8.16 128 ALA D CA 1
ATOM 10989 C C . ALA D 1 128 ? 0.710 16.086 18.371 1.00 10.35 128 ALA D C 1
ATOM 10990 O O . ALA D 1 128 ? -0.148 16.012 19.251 1.00 6.92 128 ALA D O 1
ATOM 10992 N N . PHE D 1 129 ? 1.903 15.515 18.490 1.00 2.82 129 PHE D N 1
ATOM 10993 C CA . PHE D 1 129 ? 2.281 15.088 19.835 1.00 10.99 129 PHE D CA 1
ATOM 10994 C C . PHE D 1 129 ? 3.793 15.069 19.916 1.00 0.00 129 PHE D C 1
ATOM 10995 O O . PHE D 1 129 ? 4.498 14.960 18.922 1.00 8.91 129 PHE D O 1
ATOM 11003 N N . ASP D 1 130 ? 4.339 15.121 21.129 1.00 5.83 130 ASP D N 1
ATOM 11004 C CA . ASP D 1 130 ? 5.756 14.836 21.223 1.00 1.39 130 ASP D CA 1
ATOM 11005 C C . ASP D 1 130 ? 5.958 13.378 21.661 1.00 9.63 130 ASP D C 1
ATOM 11006 O O . ASP D 1 130 ? 5.109 12.843 22.365 1.00 3.59 130 ASP D O 1
ATOM 11011 N N . VAL D 1 131 ? 7.086 12.805 21.243 1.00 16.68 131 VAL D N 1
ATOM 11012 C CA . VAL D 1 131 ? 7.366 11.439 21.696 1.00 12.36 131 VAL D CA 1
ATOM 11013 C C . VAL D 1 131 ? 8.839 11.230 21.985 1.00 8.14 131 VAL D C 1
ATOM 11014 O O . VAL D 1 131 ? 9.706 11.766 21.293 1.00 2.59 131 VAL D O 1
ATOM 11018 N N . ASP D 1 132 ? 9.107 10.410 23.004 1.00 14.61 132 ASP D N 1
ATOM 11019 C CA . ASP D 1 132 ? 10.425 9.846 23.258 1.00 15.10 132 ASP D CA 1
ATOM 11020 C C . ASP D 1 132 ? 10.304 8.323 23.074 1.00 14.80 132 ASP D C 1
ATOM 11021 O O . ASP D 1 132 ? 9.669 7.710 23.936 1.00 12.32 132 ASP D O 1
ATOM 11026 N N . LEU D 1 133 ? 10.853 7.803 21.976 1.00 6.54 133 LEU D N 1
ATOM 11027 C CA . LEU D 1 133 ? 10.829 6.349 21.756 1.00 14.35 133 LEU D CA 1
ATOM 11028 C C . LEU D 1 133 ? 12.254 5.837 21.554 1.00 9.75 133 LEU D C 1
ATOM 11029 O O . LEU D 1 133 ? 12.476 4.827 20.882 1.00 10.30 133 LEU D O 1
ATOM 11034 N N . SER D 1 134 ? 13.211 6.545 22.133 1.00 5.62 134 SER D N 1
ATOM 11035 C CA . SER D 1 134 ? 14.599 6.247 22.067 1.00 8.02 134 SER D CA 1
ATOM 11036 C C . SER D 1 134 ? 14.940 4.872 22.640 1.00 8.60 134 SER D C 1
ATOM 11037 O O . SER D 1 134 ? 16.015 4.379 22.276 1.00 11.43 134 SER D O 1
ATOM 11040 N N . THR D 1 135 ? 14.080 4.314 23.491 1.00 9.74 135 THR D N 1
ATOM 11041 C CA . THR D 1 135 ? 14.409 2.972 24.007 1.00 2.90 135 THR D CA 1
ATOM 11042 C C . THR D 1 135 ? 13.421 1.936 23.483 1.00 9.75 135 THR D C 1
ATOM 11043 O O . THR D 1 135 ? 13.428 0.814 23.986 1.00 4.90 135 THR D O 1
ATOM 11047 N N . VAL D 1 136 ? 12.596 2.311 22.511 1.00 7.17 136 VAL D N 1
ATOM 11048 C CA . VAL D 1 136 ? 11.726 1.315 21.888 1.00 9.57 136 VAL D CA 1
ATOM 11049 C C . VAL D 1 136 ? 12.511 0.609 20.801 1.00 12.93 136 VAL D C 1
ATOM 11050 O O . VAL D 1 136 ? 12.891 1.144 19.761 1.00 6.63 136 VAL D O 1
ATOM 11054 N N . GLU D 1 137 ? 12.802 -0.660 21.093 1.00 3.79 137 GLU D N 1
ATOM 11055 C CA . GLU D 1 137 ? 13.780 -1.368 20.277 1.00 6.83 137 GLU D CA 1
ATOM 11056 C C . GLU D 1 137 ? 13.117 -2.140 19.150 1.00 13.01 137 GLU D C 1
ATOM 11057 O O . GLU D 1 137 ? 11.903 -2.021 18.952 1.00 29.45 137 GLU D O 1
ATOM 11063 N N . CYS D 1 138 ? 13.860 -2.940 18.374 1.00 8.30 138 CYS D N 1
ATOM 11064 C CA . CYS D 1 138 ? 13.208 -3.768 17.357 1.00 12.79 138 CYS D CA 1
ATOM 11065 C C . CYS D 1 138 ? 12.212 -4.734 18.016 1.00 0.00 138 CYS D C 1
ATOM 11066 O O . CYS D 1 138 ? 12.495 -5.153 19.149 1.00 4.78 138 CYS D O 1
ATOM 11069 N N . GLY D 1 139 ? 11.126 -5.040 17.349 1.00 2.51 139 GLY D N 1
ATOM 11070 C CA . GLY D 1 139 ? 10.088 -5.969 17.767 1.00 12.03 139 GLY D CA 1
ATOM 11071 C C . GLY D 1 139 ? 9.066 -5.364 18.696 1.00 8.48 139 GLY D C 1
ATOM 11072 O O . GLY D 1 139 ? 8.078 -5.961 19.122 1.00 9.60 139 GLY D O 1
ATOM 11073 N N . ILE D 1 140 ? 9.291 -4.089 19.069 1.00 6.11 140 ILE D N 1
ATOM 11074 C CA . ILE D 1 140 ? 8.318 -3.495 19.987 1.00 15.33 140 ILE D CA 1
ATOM 11075 C C . ILE D 1 140 ? 7.631 -2.324 19.307 1.00 13.58 140 ILE D C 1
ATOM 11076 O O . ILE D 1 140 ? 8.302 -1.632 18.536 1.00 11.57 140 ILE D O 1
ATOM 11081 N N . ASN D 1 141 ? 6.347 -2.129 19.571 1.00 5.51 141 ASN D N 1
ATOM 11082 C CA . ASN D 1 141 ? 5.661 -1.038 18.854 1.00 13.73 141 ASN D CA 1
ATOM 11083 C C . ASN D 1 141 ? 5.072 -0.043 19.851 1.00 10.00 141 ASN D C 1
ATOM 11084 O O . ASN D 1 141 ? 4.241 -0.449 20.650 1.00 3.89 141 ASN D O 1
ATOM 11089 N N . SER D 1 142 ? 5.515 1.209 19.792 1.00 8.53 142 SER D N 1
ATOM 11090 C CA . SER D 1 142 ? 4.916 2.288 20.574 1.00 10.42 142 SER D CA 1
ATOM 11091 C C . SER D 1 142 ? 3.936 2.956 19.624 1.00 7.15 142 SER D C 1
ATOM 11092 O O . SER D 1 142 ? 4.378 3.499 18.612 1.00 10.63 142 SER D O 1
ATOM 11095 N N . ALA D 1 143 ? 2.639 2.870 19.904 1.00 1.75 143 ALA D N 1
ATOM 11096 C CA . ALA D 1 143 ? 1.718 3.446 18.922 1.00 5.68 143 ALA D CA 1
ATOM 11097 C C . ALA D 1 143 ? 0.804 4.528 19.504 1.00 3.19 143 ALA D C 1
ATOM 11098 O O . ALA D 1 143 ? 0.340 4.431 20.630 1.00 6.28 143 ALA D O 1
ATOM 11100 N N . LEU D 1 144 ? 0.513 5.509 18.671 1.00 7.49 144 LEU D N 1
ATOM 11101 C CA . LEU D 1 144 ? -0.522 6.505 18.998 1.00 4.28 144 LEU D CA 1
ATOM 11102 C C . LEU D 1 144 ? -1.474 6.601 17.812 1.00 4.88 144 LEU D C 1
ATOM 11103 O O . LEU D 1 144 ? -1.025 6.911 16.717 1.00 3.77 144 LEU D O 1
ATOM 11108 N N . TYR D 1 145 ? -2.740 6.269 17.997 1.00 7.38 145 TYR D N 1
ATOM 11109 C CA . TYR D 1 145 ? -3.660 6.157 16.872 1.00 6.92 145 TYR D CA 1
ATOM 11110 C C . TYR D 1 145 ? -5.094 6.422 17.303 1.00 0.00 145 TYR D C 1
ATOM 11111 O O . TYR D 1 145 ? -5.421 6.565 18.472 1.00 3.70 145 TYR D O 1
ATOM 11120 N N . PHE D 1 146 ? -5.979 6.506 16.310 1.00 1.98 146 PHE D N 1
ATOM 11121 C CA . PHE D 1 146 ? -7.393 6.783 16.487 1.00 4.00 146 PHE D CA 1
ATOM 11122 C C . PHE D 1 146 ? -8.237 5.547 16.158 1.00 11.07 146 PHE D C 1
ATOM 11123 O O . PHE D 1 146 ? -7.851 4.965 15.141 1.00 3.36 146 PHE D O 1
ATOM 11131 N N . VAL D 1 147 ? -9.283 5.205 16.880 1.00 6.79 147 VAL D N 1
ATOM 11132 C CA . VAL D 1 147 ? -10.200 4.146 16.433 1.00 9.95 147 VAL D CA 1
ATOM 11133 C C . VAL D 1 147 ? -11.653 4.588 16.555 1.00 16.39 147 VAL D C 1
ATOM 11134 O O . VAL D 1 147 ? -11.978 5.548 17.265 1.00 12.33 147 VAL D O 1
ATOM 11138 N N . ALA D 1 148 ? -12.568 3.886 15.872 1.00 8.11 148 ALA D N 1
ATOM 11139 C CA . ALA D 1 148 ? -13.943 4.409 15.975 1.00 2.51 148 ALA D CA 1
ATOM 11140 C C . ALA D 1 148 ? -14.704 3.860 17.164 1.00 4.51 148 ALA D C 1
ATOM 11141 O O . ALA D 1 148 ? -15.795 3.307 16.982 1.00 12.67 148 ALA D O 1
ATOM 11143 N N . MET D 1 149 ? -14.170 3.997 18.375 1.00 2.75 149 MET D N 1
ATOM 11144 C CA . MET D 1 149 ? -14.851 3.519 19.590 1.00 8.32 149 MET D CA 1
ATOM 11145 C C . MET D 1 149 ? -16.106 4.354 19.862 1.00 10.15 149 MET D C 1
ATOM 11146 O O . MET D 1 149 ? -16.241 5.434 19.283 1.00 9.97 149 MET D O 1
ATOM 11151 N N . GLU D 1 150 ? -17.012 3.848 20.665 1.00 15.14 150 GLU D N 1
ATOM 11152 C CA . GLU D 1 150 ? -18.179 4.481 21.268 1.00 7.92 150 GLU D CA 1
ATOM 11153 C C . GLU D 1 150 ? -17.782 5.337 22.450 1.00 8.94 150 GLU D C 1
ATOM 11154 O O . GLU D 1 150 ? -16.970 4.946 23.283 1.00 4.98 150 GLU D O 1
ATOM 11160 N N . GLU D 1 151 ? -18.344 6.544 22.547 1.00 8.27 151 GLU D N 1
ATOM 11161 C CA . GLU D 1 151 ? -17.957 7.544 23.528 1.00 8.02 151 GLU D CA 1
ATOM 11162 C C . GLU D 1 151 ? -18.119 7.044 24.940 1.00 6.52 151 GLU D C 1
ATOM 11163 O O . GLU D 1 151 ? -17.286 7.271 25.813 1.00 14.52 151 GLU D O 1
ATOM 11169 N N . ASP D 1 152 ? -19.216 6.313 25.218 1.00 9.80 152 ASP D N 1
ATOM 11170 C CA . ASP D 1 152 ? -19.371 5.773 26.567 1.00 3.09 152 ASP D CA 1
ATOM 11171 C C . ASP D 1 152 ? -18.703 4.401 26.696 1.00 19.67 152 ASP D C 1
ATOM 11172 O O . ASP D 1 152 ? -18.796 3.726 27.720 1.00 21.42 152 ASP D O 1
ATOM 11177 N N . GLY D 1 153 ? -17.989 3.937 25.674 1.00 12.59 153 GLY D N 1
ATOM 11178 C CA . GLY D 1 153 ? -17.326 2.632 25.764 1.00 3.43 153 GLY D CA 1
ATOM 11179 C C . GLY D 1 153 ? -18.343 1.508 25.565 1.00 16.35 153 GLY D C 1
ATOM 11180 O O . GLY D 1 153 ? -18.037 0.362 25.906 1.00 6.32 153 GLY D O 1
ATOM 11181 N N . GLY D 1 154 ? -19.511 1.829 25.033 1.00 5.52 154 GLY D N 1
ATOM 11182 C CA . GLY D 1 154 ? -20.522 0.903 24.599 1.00 2.27 154 GLY D CA 1
ATOM 11183 C C . GLY D 1 154 ? -21.689 0.650 25.511 1.00 14.58 154 GLY D C 1
ATOM 11184 O O . GLY D 1 154 ? -22.576 -0.135 25.171 1.00 15.04 154 GLY D O 1
ATOM 11185 N N . MET D 1 155 ? -21.725 1.283 26.674 1.00 7.77 155 MET D N 1
ATOM 11186 C CA . MET D 1 155 ? -22.773 1.012 27.651 1.00 7.50 155 MET D CA 1
ATOM 11187 C C . MET D 1 155 ? -24.189 1.073 27.114 1.00 11.35 155 MET D C 1
ATOM 11188 O O . MET D 1 155 ? -24.968 0.109 27.211 1.00 9.00 155 MET D O 1
ATOM 11193 N N . ALA D 1 156 ? -24.587 2.208 26.532 1.00 14.30 156 ALA D N 1
ATOM 11194 C CA . ALA D 1 156 ? -25.923 2.347 25.958 1.00 11.66 156 ALA D CA 1
ATOM 11195 C C . ALA D 1 156 ? -26.169 1.332 24.849 1.00 11.37 156 ALA D C 1
ATOM 11196 O O . ALA D 1 156 ? -27.210 0.670 24.829 1.00 15.16 156 ALA D O 1
ATOM 11198 N N . SER D 1 157 ? -25.232 1.179 23.903 1.00 6.16 157 SER D N 1
ATOM 11199 C CA . SER D 1 157 ? -25.448 0.201 22.837 1.00 13.35 157 SER D CA 1
ATOM 11200 C C . SER D 1 157 ? -25.534 -1.223 23.386 1.00 13.45 157 SER D C 1
ATOM 11201 O O . SER D 1 157 ? -26.280 -2.031 22.819 1.00 20.85 157 SER D O 1
ATOM 11204 N N . TYR D 1 158 ? -24.797 -1.535 24.443 1.00 10.18 158 TYR D N 1
ATOM 11205 C CA . TYR D 1 158 ? -24.822 -2.900 24.997 1.00 14.44 158 TYR D CA 1
ATOM 11206 C C . TYR D 1 158 ? -24.973 -2.957 26.507 1.00 4.09 158 TYR D C 1
ATOM 11207 O O . TYR D 1 158 ? -24.021 -3.036 27.270 1.00 10.91 158 TYR D O 1
ATOM 11216 N N . PRO D 1 159 ? -26.202 -2.942 27.013 1.00 8.31 159 PRO D N 1
ATOM 11217 C CA . PRO D 1 159 ? -26.524 -2.790 28.438 1.00 9.14 159 PRO D CA 1
ATOM 11218 C C . PRO D 1 159 ? -25.902 -3.803 29.388 1.00 10.12 159 PRO D C 1
ATOM 11219 O O . PRO D 1 159 ? -25.829 -3.621 30.613 1.00 10.37 159 PRO D O 1
ATOM 11223 N N . SER D 1 160 ? -25.436 -4.926 28.827 1.00 13.54 160 SER D N 1
ATOM 11224 C CA . SER D 1 160 ? -24.789 -5.924 29.672 1.00 16.78 160 SER D CA 1
ATOM 11225 C C . SER D 1 160 ? -23.464 -5.348 30.172 1.00 13.41 160 SER D C 1
ATOM 11226 O O . SER D 1 160 ? -22.946 -5.729 31.199 1.00 15.33 160 SER D O 1
ATOM 11229 N N . ASN D 1 161 ? -22.949 -4.395 29.401 1.00 8.80 161 ASN D N 1
ATOM 11230 C CA . ASN D 1 161 ? -21.791 -3.600 29.751 1.00 9.36 161 ASN D CA 1
ATOM 11231 C C . ASN D 1 161 ? -22.226 -2.485 30.699 1.00 12.23 161 ASN D C 1
ATOM 11232 O O . ASN D 1 161 ? -22.811 -1.485 30.296 1.00 11.31 161 ASN D O 1
ATOM 11237 N N . GLN D 1 162 ? -21.922 -2.697 31.974 1.00 8.62 162 GLN D N 1
ATOM 11238 C CA . GLN D 1 162 ? -22.324 -1.771 33.014 1.00 10.19 162 GLN D CA 1
ATOM 11239 C C . GLN D 1 162 ? -21.115 -1.041 33.611 1.00 11.83 162 GLN D C 1
ATOM 11240 O O . GLN D 1 162 ? -21.298 -0.376 34.633 1.00 6.49 162 GLN D O 1
ATOM 11246 N N . ALA D 1 163 ? -19.965 -1.225 32.981 1.00 21.20 163 ALA D N 1
ATOM 11247 C CA . ALA D 1 163 ? -18.712 -0.609 33.432 1.00 14.61 163 ALA D CA 1
ATOM 11248 C C . ALA D 1 163 ? -18.415 0.626 32.589 1.00 12.41 163 ALA D C 1
ATOM 11249 O O . ALA D 1 163 ? -18.435 1.739 33.116 1.00 14.75 163 ALA D O 1
ATOM 11251 N N . GLY D 1 164 ? -18.189 0.446 31.299 1.00 9.86 164 GLY D N 1
ATOM 11252 C CA . GLY D 1 164 ? -18.118 1.499 30.312 1.00 9.91 164 GLY D CA 1
ATOM 11253 C C . GLY D 1 164 ? -16.756 2.119 30.116 1.00 8.50 164 GLY D C 1
ATOM 11254 O O . GLY D 1 164 ? -15.726 1.531 30.432 1.00 8.86 164 GLY D O 1
ATOM 11255 N N . ALA D 1 165 ? -16.738 3.338 29.587 1.00 9.94 165 ALA D N 1
ATOM 11256 C CA . ALA D 1 165 ? -15.473 4.027 29.360 1.00 12.09 165 ALA D CA 1
ATOM 11257 C C . ALA D 1 165 ? -14.640 4.099 30.618 1.00 4.86 165 ALA D C 1
ATOM 11258 O O . ALA D 1 165 ? -13.418 3.879 30.561 1.00 7.66 165 ALA D O 1
ATOM 11260 N N . ARG D 1 166 ? -15.261 4.370 31.769 1.00 5.12 166 ARG D N 1
ATOM 11261 C CA . ARG D 1 166 ? -14.564 4.435 33.051 1.00 0.90 166 ARG D CA 1
ATOM 11262 C C . ARG D 1 166 ? -13.606 3.286 33.293 1.00 13.53 166 ARG D C 1
ATOM 11263 O O . ARG D 1 166 ? -12.605 3.453 33.994 1.00 3.07 166 ARG D O 1
ATOM 11271 N N . TYR D 1 167 ? -13.914 2.123 32.734 1.00 13.84 167 TYR D N 1
ATOM 11272 C CA . TYR D 1 167 ? -13.093 0.930 32.863 1.00 10.15 167 TYR D CA 1
ATOM 11273 C C . TYR D 1 167 ? -12.456 0.575 31.532 1.00 14.35 167 TYR D C 1
ATOM 11274 O O . TYR D 1 167 ? -11.835 -0.469 31.334 1.00 10.34 167 TYR D O 1
ATOM 11283 N N . GLY D 1 168 ? -12.550 1.470 30.544 1.00 9.56 168 GLY D N 1
ATOM 11284 C CA . GLY D 1 168 ? -11.742 1.159 29.351 1.00 8.47 168 GLY D CA 1
ATOM 11285 C C . GLY D 1 168 ? -12.405 0.069 28.518 1.00 24.67 168 GLY D C 1
ATOM 11286 O O . GLY D 1 168 ? -11.738 -0.640 27.759 1.00 8.85 168 GLY D O 1
ATOM 11287 N N . THR D 1 169 ? -13.727 -0.057 28.649 1.00 18.21 169 THR D N 1
ATOM 11288 C CA . THR D 1 169 ? -14.482 -0.988 27.824 1.00 12.47 169 THR D CA 1
ATOM 11289 C C . THR D 1 169 ? -14.629 -0.453 26.407 1.00 9.98 169 THR D C 1
ATOM 11290 O O . THR D 1 169 ? -14.454 0.730 26.108 1.00 9.84 169 THR D O 1
ATOM 11294 N N . GLY D 1 170 ? -14.977 -1.326 25.478 1.00 9.92 170 GLY D N 1
ATOM 11295 C CA . GLY D 1 170 ? -15.313 -0.961 24.133 1.00 2.81 170 GLY D CA 1
ATOM 11296 C C . GLY D 1 170 ? -14.264 -0.841 23.070 1.00 1.32 170 GLY D C 1
ATOM 11297 O O . GLY D 1 170 ? -14.522 -0.280 21.981 1.00 10.48 170 GLY D O 1
ATOM 11298 N N . TYR D 1 171 ? -13.042 -1.335 23.218 1.00 4.22 171 TYR D N 1
ATOM 11299 C CA . TYR D 1 171 ? -12.095 -1.239 22.120 1.00 6.67 171 TYR D CA 1
ATOM 11300 C C . TYR D 1 171 ? -12.570 -1.918 20.845 1.00 12.14 171 TYR D C 1
ATOM 11301 O O . TYR D 1 171 ? -13.223 -2.956 20.908 1.00 2.75 171 TYR D O 1
ATOM 11310 N N . CYS D 1 172 ? -12.219 -1.340 19.719 1.00 7.81 172 CYS D N 1
ATOM 11311 C CA . CYS D 1 172 ? -12.412 -1.923 18.392 1.00 2.41 172 CYS D CA 1
ATOM 11312 C C . CYS D 1 172 ? -11.250 -1.483 17.518 1.00 6.40 172 CYS D C 1
ATOM 11313 O O . CYS D 1 172 ? -10.593 -0.500 17.895 1.00 12.98 172 CYS D O 1
ATOM 11316 N N . ASP D 1 173 ? -11.012 -2.158 16.418 1.00 9.18 173 ASP D N 1
ATOM 11317 C CA . ASP D 1 173 ? -9.982 -1.696 15.469 1.00 6.30 173 ASP D CA 1
ATOM 11318 C C . ASP D 1 173 ? -10.213 -2.398 14.133 1.00 0.63 173 ASP D C 1
ATOM 11319 O O . ASP D 1 173 ? -11.099 -3.255 13.991 1.00 7.05 173 ASP D O 1
ATOM 11324 N N . ALA D 1 174 ? -9.454 -2.005 13.109 1.00 10.66 174 ALA D N 1
ATOM 11325 C CA . ALA D 1 174 ? -9.590 -2.551 11.771 1.00 17.84 174 ALA D CA 1
ATOM 11326 C C . ALA D 1 174 ? -8.995 -3.962 11.681 1.00 9.60 174 ALA D C 1
ATOM 11327 O O . ALA D 1 174 ? -9.025 -4.526 10.593 1.00 13.58 174 ALA D O 1
ATOM 11329 N N . GLN D 1 175 ? -8.476 -4.489 12.796 1.00 3.11 175 GLN D N 1
ATOM 11330 C CA . GLN D 1 175 ? -8.165 -5.918 12.815 1.00 13.81 175 GLN D CA 1
ATOM 11331 C C . GLN D 1 175 ? -9.404 -6.748 13.191 1.00 16.66 175 GLN D C 1
ATOM 11332 O O . GLN D 1 175 ? -9.604 -7.824 12.620 1.00 22.92 175 GLN D O 1
ATOM 11338 N N . CYS D 1 176 ? -10.177 -6.238 14.124 1.00 14.04 176 CYS D N 1
ATOM 11339 C CA . CYS D 1 176 ? -11.267 -6.875 14.861 1.00 15.41 176 CYS D CA 1
ATOM 11340 C C . CYS D 1 176 ? -10.714 -7.591 16.092 1.00 3.81 176 CYS D C 1
ATOM 11341 O O . CYS D 1 176 ? -10.139 -8.685 15.983 1.00 13.24 176 CYS D O 1
ATOM 11344 N N . ALA D 1 177 ? -10.863 -6.975 17.247 1.00 16.72 177 ALA D N 1
ATOM 11345 C CA . ALA D 1 177 ? -10.202 -7.394 18.476 1.00 12.28 177 ALA D CA 1
ATOM 11346 C C . ALA D 1 177 ? -10.904 -8.588 19.119 1.00 9.06 177 ALA D C 1
ATOM 11347 O O . ALA D 1 177 ? -11.582 -8.413 20.129 1.00 13.82 177 ALA D O 1
ATOM 11349 N N . ARG D 1 178 ? -10.701 -9.754 18.495 1.00 23.42 178 ARG D N 1
ATOM 11350 C CA . ARG D 1 178 ? -11.253 -11.003 19.017 1.00 24.28 178 ARG D CA 1
ATOM 11351 C C . ARG D 1 178 ? -10.477 -11.464 20.247 1.00 25.39 178 ARG D C 1
ATOM 11352 O O . ARG D 1 178 ? -10.791 -12.498 20.837 1.00 8.54 178 ARG D O 1
ATOM 11360 N N . ASP D 1 179 ? -9.458 -10.719 20.656 1.00 20.74 179 ASP D N 1
ATOM 11361 C CA . ASP D 1 179 ? -8.678 -11.110 21.830 1.00 10.46 179 ASP D CA 1
ATOM 11362 C C . ASP D 1 179 ? -9.221 -10.471 23.088 1.00 2.79 179 ASP D C 1
ATOM 11363 O O . ASP D 1 179 ? -8.733 -10.728 24.196 1.00 9.79 179 ASP D O 1
ATOM 11368 N N . LEU D 1 180 ? -10.230 -9.620 22.940 1.00 5.05 180 LEU D N 1
ATOM 11369 C CA . LEU D 1 180 ? -10.871 -9.077 24.127 1.00 6.36 180 LEU D CA 1
ATOM 11370 C C . LEU D 1 180 ? -11.714 -10.149 24.797 1.00 7.58 180 LEU D C 1
ATOM 11371 O O . LEU D 1 180 ? -12.359 -10.958 24.163 1.00 8.59 180 LEU D O 1
ATOM 11376 N N . LYS D 1 181 ? -11.744 -10.136 26.128 1.00 7.30 181 LYS D N 1
ATOM 11377 C CA . LYS D 1 181 ? -12.612 -11.085 26.816 1.00 10.80 181 LYS D CA 1
ATOM 11378 C C . LYS D 1 181 ? -14.050 -10.617 26.817 1.00 12.08 181 LYS D C 1
ATOM 11379 O O . LYS D 1 181 ? -14.919 -11.474 27.020 1.00 7.18 181 LYS D O 1
ATOM 11385 N N . PHE D 1 182 ? -14.321 -9.326 26.581 1.00 6.36 182 PHE D N 1
ATOM 11386 C CA . PHE D 1 182 ? -15.714 -8.949 26.323 1.00 5.04 182 PHE D CA 1
ATOM 11387 C C . PHE D 1 182 ? -15.788 -8.130 25.034 1.00 10.59 182 PHE D C 1
ATOM 11388 O O . PHE D 1 182 ? -14.927 -7.289 24.812 1.00 5.08 182 PHE D O 1
ATOM 11396 N N . VAL D 1 183 ? -16.816 -8.451 24.254 1.00 13.26 183 VAL D N 1
ATOM 11397 C CA . VAL D 1 183 ? -17.090 -7.791 22.982 1.00 3.21 183 VAL D CA 1
ATOM 11398 C C . VAL D 1 183 ? -18.591 -7.526 22.934 1.00 18.82 183 VAL D C 1
ATOM 11399 O O . VAL D 1 183 ? -19.467 -8.395 23.011 1.00 11.29 183 VAL D O 1
ATOM 11403 N N . GLY D 1 184 ? -18.910 -6.226 22.835 1.00 7.90 184 GLY D N 1
ATOM 11404 C CA . GLY D 1 184 ? -20.300 -5.829 22.889 1.00 11.03 184 GLY D CA 1
ATOM 11405 C C . GLY D 1 184 ? -20.992 -6.332 24.148 1.00 10.33 184 GLY D C 1
ATOM 11406 O O . GLY D 1 184 ? -22.050 -6.968 24.068 1.00 16.51 184 GLY D O 1
ATOM 11407 N N . GLY D 1 185 ? -20.388 -6.049 25.280 1.00 14.48 185 GLY D N 1
ATOM 11408 C CA . GLY D 1 185 ? -20.899 -6.407 26.589 1.00 13.70 185 GLY D CA 1
ATOM 11409 C C . GLY D 1 185 ? -21.193 -7.890 26.751 1.00 15.85 185 GLY D C 1
ATOM 11410 O O . GLY D 1 185 ? -22.095 -8.223 27.523 1.00 22.94 185 GLY D O 1
ATOM 11411 N N . LYS D 1 186 ? -20.449 -8.755 26.074 1.00 8.77 186 LYS D N 1
ATOM 11412 C CA . LYS D 1 186 ? -20.654 -10.200 26.111 1.00 16.54 186 LYS D CA 1
ATOM 11413 C C . LYS D 1 186 ? -19.296 -10.917 26.080 1.00 14.04 186 LYS D C 1
ATOM 11414 O O . LYS D 1 186 ? -18.442 -10.448 25.326 1.00 9.26 186 LYS D O 1
ATOM 11420 N N . ALA D 1 187 ? -19.162 -11.967 26.877 1.00 17.11 187 ALA D N 1
ATOM 11421 C CA . ALA D 1 187 ? -17.932 -12.735 27.057 1.00 7.80 187 ALA D CA 1
ATOM 11422 C C . ALA D 1 187 ? -17.634 -13.570 25.810 1.00 10.67 187 ALA D C 1
ATOM 11423 O O . ALA D 1 187 ? -18.566 -14.079 25.191 1.00 15.11 187 ALA D O 1
ATOM 11425 N N . ASN D 1 188 ? -16.352 -13.652 25.500 1.00 11.16 188 ASN D N 1
ATOM 11426 C CA . ASN D 1 188 ? -15.757 -14.435 24.447 1.00 9.14 188 ASN D CA 1
ATOM 11427 C C . ASN D 1 188 ? -15.361 -15.812 25.005 1.00 7.70 188 ASN D C 1
ATOM 11428 O O . ASN D 1 188 ? -14.566 -16.528 24.405 1.00 16.08 188 ASN D O 1
ATOM 11433 N N . ILE D 1 189 ? -15.939 -16.149 26.149 1.00 12.28 189 ILE D N 1
ATOM 11434 C CA . ILE D 1 189 ? -15.691 -17.417 26.813 1.00 14.87 189 ILE D CA 1
ATOM 11435 C C . ILE D 1 189 ? -15.868 -18.642 25.935 1.00 15.75 189 ILE D C 1
ATOM 11436 O O . ILE D 1 189 ? -15.056 -19.562 26.070 1.00 9.54 189 ILE D O 1
ATOM 11441 N N . GLU D 1 190 ? -16.874 -18.681 25.068 1.00 15.87 190 GLU D N 1
ATOM 11442 C CA . GLU D 1 190 ? -17.232 -19.907 24.366 1.00 13.90 190 GLU D CA 1
ATOM 11443 C C . GLU D 1 190 ? -16.265 -20.220 23.240 1.00 14.81 190 GLU D C 1
ATOM 11444 O O . GLU D 1 190 ? -16.265 -19.531 22.215 1.00 20.50 190 GLU D O 1
ATOM 11450 N N . GLY D 1 191 ? -15.440 -21.244 23.438 1.00 13.06 191 GLY D N 1
ATOM 11451 C CA . GLY D 1 191 ? -14.444 -21.633 22.460 1.00 12.33 191 GLY D CA 1
ATOM 11452 C C . GLY D 1 191 ? -13.143 -20.870 22.538 1.00 20.06 191 GLY D C 1
ATOM 11453 O O . GLY D 1 191 ? -12.431 -20.848 21.530 1.00 16.29 191 GLY D O 1
ATOM 11454 N N . TRP D 1 192 ? -12.862 -20.265 23.694 1.00 16.79 192 TRP D N 1
ATOM 11455 C CA . TRP D 1 192 ? -11.663 -19.450 23.879 1.00 10.63 192 TRP D CA 1
ATOM 11456 C C . TRP D 1 192 ? -10.382 -20.244 23.666 1.00 8.69 192 TRP D C 1
ATOM 11457 O O . TRP D 1 192 ? -10.104 -21.157 24.446 1.00 27.15 192 TRP D O 1
ATOM 11468 N N . LYS D 1 193 ? -9.637 -19.848 22.641 1.00 10.68 193 LYS D N 1
ATOM 11469 C CA . LYS D 1 193 ? -8.365 -20.511 22.368 1.00 16.45 193 LYS D CA 1
ATOM 11470 C C . LYS D 1 193 ? -7.263 -19.741 23.080 1.00 23.45 193 LYS D C 1
ATOM 11471 O O . LYS D 1 193 ? -6.899 -18.622 22.709 1.00 16.63 193 LYS D O 1
ATOM 11477 N N . SER D 1 194 ? -6.710 -20.339 24.133 1.00 11.46 194 SER D N 1
ATOM 11478 C CA . SER D 1 194 ? -5.633 -19.584 24.791 1.00 9.71 194 SER D CA 1
ATOM 11479 C C . SER D 1 194 ? -4.411 -19.580 23.882 1.00 20.80 194 SER D C 1
ATOM 11480 O O . SER D 1 194 ? -4.126 -20.602 23.236 1.00 14.75 194 SER D O 1
ATOM 11483 N N . SER D 1 195 ? -3.662 -18.483 23.772 1.00 9.53 195 SER D N 1
ATOM 11484 C CA . SER D 1 195 ? -2.453 -18.453 22.950 1.00 14.41 195 SER D CA 1
ATOM 11485 C C . SER D 1 195 ? -1.375 -19.419 23.455 1.00 15.57 195 SER D C 1
ATOM 11486 O O . SER D 1 195 ? -1.229 -19.623 24.666 1.00 20.24 195 SER D O 1
ATOM 11489 N N . THR D 1 196 ? -0.614 -20.000 22.530 1.00 16.05 196 THR D N 1
ATOM 11490 C CA . THR D 1 196 ? 0.411 -20.976 22.899 1.00 14.68 196 THR D CA 1
ATOM 11491 C C . THR D 1 196 ? 1.726 -20.308 23.281 1.00 22.43 196 THR D C 1
ATOM 11492 O O . THR D 1 196 ? 2.641 -20.973 23.786 1.00 29.39 196 THR D O 1
ATOM 11496 N N . SER D 1 197 ? 1.851 -18.999 23.061 1.00 18.16 197 SER D N 1
ATOM 11497 C CA . SER D 1 197 ? 3.097 -18.310 23.379 1.00 22.05 197 SER D CA 1
ATOM 11498 C C . SER D 1 197 ? 2.887 -17.150 24.346 1.00 14.87 197 SER D C 1
ATOM 11499 O O . SER D 1 197 ? 3.853 -16.744 24.996 1.00 19.11 197 SER D O 1
ATOM 11502 N N . ASP D 1 198 ? 1.661 -16.639 24.435 1.00 13.50 198 ASP D N 1
ATOM 11503 C CA . ASP D 1 198 ? 1.316 -15.586 25.374 1.00 19.12 198 ASP D CA 1
ATOM 11504 C C . ASP D 1 198 ? 0.545 -16.118 26.572 1.00 10.47 198 ASP D C 1
ATOM 11505 O O . ASP D 1 198 ? -0.677 -16.326 26.520 1.00 6.84 198 ASP D O 1
ATOM 11510 N N . PRO D 1 199 ? 1.216 -16.290 27.697 1.00 19.55 199 PRO D N 1
ATOM 11511 C CA . PRO D 1 199 ? 0.529 -16.722 28.916 1.00 25.08 199 PRO D CA 1
ATOM 11512 C C . PRO D 1 199 ? -0.627 -15.838 29.357 1.00 17.38 199 PRO D C 1
ATOM 11513 O O . PRO D 1 199 ? -1.315 -16.215 30.324 1.00 21.08 199 PRO D O 1
ATOM 11517 N N . ASN D 1 200 ? -0.905 -14.686 28.750 1.00 6.75 200 ASN D N 1
ATOM 11518 C CA . ASN D 1 200 ? -1.999 -13.832 29.179 1.00 11.38 200 ASN D CA 1
ATOM 11519 C C . ASN D 1 200 ? -3.195 -13.805 28.238 1.00 15.56 200 ASN D C 1
ATOM 11520 O O . ASN D 1 200 ? -4.346 -13.620 28.650 1.00 22.30 200 ASN D O 1
ATOM 11525 N N . ALA D 1 201 ? -2.959 -13.991 26.950 1.00 9.31 201 ALA D N 1
ATOM 11526 C CA . ALA D 1 201 ? -3.882 -13.754 25.866 1.00 4.28 201 ALA D CA 1
ATOM 11527 C C . ALA D 1 201 ? -4.631 -14.964 25.338 1.00 16.56 201 ALA D C 1
ATOM 11528 O O . ALA D 1 201 ? -4.249 -16.118 25.452 1.00 11.09 201 ALA D O 1
ATOM 11530 N N . GLY D 1 202 ? -5.765 -14.720 24.680 1.00 20.62 202 GLY D N 1
ATOM 11531 C CA . GLY D 1 202 ? -6.481 -15.790 23.992 1.00 24.46 202 GLY D CA 1
ATOM 11532 C C . GLY D 1 202 ? -7.275 -15.213 22.826 1.00 20.68 202 GLY D C 1
ATOM 11533 O O . GLY D 1 202 ? -7.165 -14.011 22.585 1.00 12.42 202 GLY D O 1
ATOM 11534 N N . VAL D 1 203 ? -8.053 -16.047 22.150 1.00 12.25 203 VAL D N 1
ATOM 11535 C CA . VAL D 1 203 ? -8.925 -15.640 21.056 1.00 6.56 203 VAL D CA 1
ATOM 11536 C C . VAL D 1 203 ? -10.304 -16.230 21.238 1.00 7.44 203 VAL D C 1
ATOM 11537 O O . VAL D 1 203 ? -10.509 -17.421 21.461 1.00 47.55 203 VAL D O 1
ATOM 11541 N N . GLY D 1 204 ? -11.309 -15.356 21.144 1.00 16.22 204 GLY D N 1
ATOM 11542 C CA . GLY D 1 204 ? -12.676 -15.823 21.164 1.00 18.21 204 GLY D CA 1
ATOM 11543 C C . GLY D 1 204 ? -13.379 -15.680 19.842 1.00 9.35 204 GLY D C 1
ATOM 11544 O O . GLY D 1 204 ? -12.851 -15.232 18.823 1.00 10.55 204 GLY D O 1
ATOM 11545 N N . PRO D 1 205 ? -14.651 -16.063 19.801 1.00 11.67 205 PRO D N 1
ATOM 11546 C CA . PRO D 1 205 ? -15.323 -16.063 18.498 1.00 18.93 205 PRO D CA 1
ATOM 11547 C C . PRO D 1 205 ? -15.789 -14.675 18.098 1.00 11.49 205 PRO D C 1
ATOM 11548 O O . PRO D 1 205 ? -15.976 -14.355 16.927 1.00 10.89 205 PRO D O 1
ATOM 11552 N N . TYR D 1 206 ? -16.049 -13.792 19.073 1.00 5.93 206 TYR D N 1
ATOM 11553 C CA . TYR D 1 206 ? -16.496 -12.478 18.561 1.00 17.74 206 TYR D CA 1
ATOM 11554 C C . TYR D 1 206 ? -15.307 -11.624 18.152 1.00 23.02 206 TYR D C 1
ATOM 11555 O O . TYR D 1 206 ? -14.170 -11.974 18.483 1.00 38.47 206 TYR D O 1
ATOM 11564 N N . GLY D 1 207 ? -15.537 -10.535 17.430 1.00 20.34 207 GLY D N 1
ATOM 11565 C CA . GLY D 1 207 ? -14.504 -9.588 17.034 1.00 21.51 207 GLY D CA 1
ATOM 11566 C C . GLY D 1 207 ? -15.008 -8.157 16.995 1.00 23.53 207 GLY D C 1
ATOM 11567 O O . GLY D 1 207 ? -16.003 -7.866 16.321 1.00 45.95 207 GLY D O 1
ATOM 11568 N N . SER D 1 208 ? -14.358 -7.222 17.693 1.00 20.64 208 SER D N 1
ATOM 11569 C CA . SER D 1 208 ? -14.824 -5.824 17.656 1.00 11.95 208 SER D CA 1
ATOM 11570 C C . SER D 1 208 ? -14.096 -5.061 16.562 1.00 18.01 208 SER D C 1
ATOM 11571 O O . SER D 1 208 ? -12.888 -4.859 16.586 1.00 10.29 208 SER D O 1
ATOM 11574 N N . CYS D 1 209 ? -14.850 -4.637 15.548 1.00 9.06 209 CYS D N 1
ATOM 11575 C CA . CYS D 1 209 ? -14.279 -4.033 14.360 1.00 3.22 209 CYS D CA 1
ATOM 11576 C C . CYS D 1 209 ? -14.652 -2.565 14.200 1.00 11.70 209 CYS D C 1
ATOM 11577 O O . CYS D 1 209 ? -15.758 -2.213 14.563 1.00 8.03 209 CYS D O 1
ATOM 11580 N N . CYS D 1 210 ? -13.765 -1.742 13.652 1.00 8.09 210 CYS D N 1
ATOM 11581 C CA . CYS D 1 210 ? -14.127 -0.361 13.321 1.00 11.44 210 CYS D CA 1
ATOM 11582 C C . CYS D 1 210 ? -12.973 0.290 12.554 1.00 18.95 210 CYS D C 1
ATOM 11583 O O . CYS D 1 210 ? -11.876 -0.259 12.499 1.00 6.46 210 CYS D O 1
ATOM 11586 N N . ALA D 1 211 ? -13.207 1.471 11.992 1.00 4.71 211 ALA D N 1
ATOM 11587 C CA . ALA D 1 211 ? -12.084 2.149 11.338 1.00 7.87 211 ALA D CA 1
ATOM 11588 C C . ALA D 1 211 ? -11.044 2.466 12.398 1.00 2.09 211 ALA D C 1
ATOM 11589 O O . ALA D 1 211 ? -11.311 2.533 13.597 1.00 3.49 211 ALA D O 1
ATOM 11591 N N . GLU D 1 212 ? -9.830 2.621 11.920 1.00 7.76 212 GLU D N 1
ATOM 11592 C CA . GLU D 1 212 ? -8.627 2.766 12.717 1.00 7.27 212 GLU D CA 1
ATOM 11593 C C . GLU D 1 212 ? -7.706 3.633 11.876 1.00 9.34 212 GLU D C 1
ATOM 11594 O O . GLU D 1 212 ? -7.306 3.257 10.765 1.00 10.66 212 GLU D O 1
ATOM 11600 N N . ILE D 1 213 ? -7.383 4.817 12.386 1.00 4.43 213 ILE D N 1
ATOM 11601 C CA . ILE D 1 213 ? -6.325 5.557 11.688 1.00 4.62 213 ILE D CA 1
ATOM 11602 C C . ILE D 1 213 ? -5.066 5.467 12.521 1.00 0.98 213 ILE D C 1
ATOM 11603 O O . ILE D 1 213 ? -4.943 6.045 13.590 1.00 4.28 213 ILE D O 1
ATOM 11608 N N . ASP D 1 214 ? -4.110 4.657 12.022 1.00 5.03 214 ASP D N 1
ATOM 11609 C CA . ASP D 1 214 ? -2.850 4.478 12.709 1.00 5.93 214 ASP D CA 1
ATOM 11610 C C . ASP D 1 214 ? -1.924 5.650 12.372 1.00 9.59 214 ASP D C 1
ATOM 11611 O O . ASP D 1 214 ? -1.102 5.564 11.461 1.00 10.42 214 ASP D O 1
ATOM 11616 N N . VAL D 1 215 ? -2.135 6.733 13.114 1.00 7.28 215 VAL D N 1
ATOM 11617 C CA . VAL D 1 215 ? -1.360 7.951 12.896 1.00 5.26 215 VAL D CA 1
ATOM 11618 C C . VAL D 1 215 ? 0.131 7.674 13.050 1.00 3.98 215 VAL D C 1
ATOM 11619 O O . VAL D 1 215 ? 0.994 8.149 12.313 1.00 4.50 215 VAL D O 1
ATOM 11623 N N . TRP D 1 216 ? 0.401 6.883 14.092 1.00 7.84 216 TRP D N 1
ATOM 11624 C CA . TRP D 1 216 ? 1.747 6.604 14.548 1.00 4.50 216 TRP D CA 1
ATOM 11625 C C . TRP D 1 216 ? 1.857 5.174 15.110 1.00 2.35 216 TRP D C 1
ATOM 11626 O O . TRP D 1 216 ? 1.420 4.866 16.202 1.00 8.90 216 TRP D O 1
ATOM 11637 N N . GLU D 1 217 ? 2.504 4.357 14.299 1.00 7.37 217 GLU D N 1
ATOM 11638 C CA . GLU D 1 217 ? 3.017 3.051 14.695 1.00 3.69 217 GLU D CA 1
ATOM 11639 C C . GLU D 1 217 ? 4.525 3.122 14.566 1.00 2.28 217 GLU D C 1
ATOM 11640 O O . GLU D 1 217 ? 5.031 3.560 13.532 1.00 10.82 217 GLU D O 1
ATOM 11646 N N . SER D 1 218 ? 5.310 2.750 15.570 1.00 5.88 218 SER D N 1
ATOM 11647 C CA . SER D 1 218 ? 6.715 3.063 15.547 1.00 6.62 218 SER D CA 1
ATOM 11648 C C . SER D 1 218 ? 7.527 2.275 16.574 1.00 5.59 218 SER D C 1
ATOM 11649 O O . SER D 1 218 ? 6.978 1.547 17.387 1.00 5.63 218 SER D O 1
ATOM 11652 N N . ASN D 1 219 ? 8.806 2.534 16.482 1.00 2.00 219 ASN D N 1
ATOM 11653 C CA . ASN D 1 219 ? 9.856 2.301 17.438 1.00 2.67 219 ASN D CA 1
ATOM 11654 C C . ASN D 1 219 ? 11.082 3.087 16.999 1.00 2.09 219 ASN D C 1
ATOM 11655 O O . ASN D 1 219 ? 11.020 3.864 16.037 1.00 16.63 219 ASN D O 1
ATOM 11660 N N . ALA D 1 220 ? 12.254 2.940 17.615 1.00 5.51 220 ALA D N 1
ATOM 11661 C CA . ALA D 1 220 ? 13.423 3.683 17.181 1.00 5.78 220 ALA D CA 1
ATOM 11662 C C . ALA D 1 220 ? 13.915 3.322 15.790 1.00 8.00 220 ALA D C 1
ATOM 11663 O O . ALA D 1 220 ? 14.857 3.980 15.320 1.00 11.95 220 ALA D O 1
ATOM 11665 N N . TYR D 1 221 ? 13.351 2.317 15.118 1.00 4.85 221 TYR D N 1
ATOM 11666 C CA . TYR D 1 221 ? 13.914 1.851 13.855 1.00 5.76 221 TYR D CA 1
ATOM 11667 C C . TYR D 1 221 ? 13.038 2.053 12.631 1.00 11.34 221 TYR D C 1
ATOM 11668 O O . TYR D 1 221 ? 13.440 2.017 11.463 1.00 11.34 221 TYR D O 1
ATOM 11677 N N . ALA D 1 222 ? 11.763 2.292 12.895 1.00 7.23 222 ALA D N 1
ATOM 11678 C CA . ALA D 1 222 ? 10.808 2.413 11.805 1.00 11.80 222 ALA D CA 1
ATOM 11679 C C . ALA D 1 222 ? 9.484 2.981 12.301 1.00 0.00 222 ALA D C 1
ATOM 11680 O O . ALA D 1 222 ? 9.220 2.939 13.496 1.00 3.26 222 ALA D O 1
ATOM 11682 N N . PHE D 1 223 ? 8.723 3.473 11.334 1.00 4.91 223 PHE D N 1
ATOM 11683 C CA . PHE D 1 223 ? 7.352 3.915 11.590 1.00 7.84 223 PHE D CA 1
ATOM 11684 C C . PHE D 1 223 ? 6.534 3.766 10.311 1.00 0.89 223 PHE D C 1
ATOM 11685 O O . PHE D 1 223 ? 7.010 3.702 9.165 1.00 2.84 223 PHE D O 1
ATOM 11693 N N . ALA D 1 224 ? 5.237 3.766 10.549 1.00 11.66 224 ALA D N 1
ATOM 11694 C CA . ALA D 1 224 ? 4.180 3.824 9.573 1.00 5.13 224 ALA D CA 1
ATOM 11695 C C . ALA D 1 224 ? 3.021 4.708 10.037 1.00 1.88 224 ALA D C 1
ATOM 11696 O O . ALA D 1 224 ? 2.597 4.739 11.204 1.00 1.76 224 ALA D O 1
ATOM 11698 N N . PHE D 1 225 ? 2.473 5.402 9.063 1.00 8.04 225 PHE D N 1
ATOM 11699 C CA . PHE D 1 225 ? 1.219 6.145 9.091 1.00 2.45 225 PHE D CA 1
ATOM 11700 C C . PHE D 1 225 ? 0.213 5.377 8.224 1.00 6.61 225 PHE D C 1
ATOM 11701 O O . PHE D 1 225 ? 0.399 5.423 7.008 1.00 6.38 225 PHE D O 1
ATOM 11709 N N . THR D 1 226 ? -0.761 4.726 8.841 1.00 5.61 226 THR D N 1
ATOM 11710 C CA . THR D 1 226 ? -1.649 3.792 8.161 1.00 0.00 226 THR D CA 1
ATOM 11711 C C . THR D 1 226 ? -3.122 4.032 8.437 1.00 4.36 226 THR D C 1
ATOM 11712 O O . THR D 1 226 ? -3.612 3.697 9.505 1.00 9.21 226 THR D O 1
ATOM 11716 N N . PRO D 1 227 ? -3.860 4.595 7.475 1.00 2.54 227 PRO D N 1
ATOM 11717 C CA . PRO D 1 227 ? -5.312 4.592 7.588 1.00 5.43 227 PRO D CA 1
ATOM 11718 C C . PRO D 1 227 ? -5.906 3.216 7.227 1.00 3.26 227 PRO D C 1
ATOM 11719 O O . PRO D 1 227 ? -5.494 2.628 6.218 1.00 4.60 227 PRO D O 1
ATOM 11723 N N . HIS D 1 228 ? -6.868 2.787 8.032 1.00 12.91 228 HIS D N 1
ATOM 11724 C CA . HIS D 1 228 ? -7.709 1.628 7.733 1.00 9.81 228 HIS D CA 1
ATOM 11725 C C . HIS D 1 228 ? -9.213 1.966 7.835 1.00 2.83 228 HIS D C 1
ATOM 11726 O O . HIS D 1 228 ? -9.628 2.551 8.833 1.00 9.19 228 HIS D O 1
ATOM 11733 N N . ALA D 1 229 ? -9.994 1.541 6.839 1.00 6.21 229 ALA D N 1
ATOM 11734 C CA . ALA D 1 229 ? -11.442 1.678 6.812 1.00 0.64 229 ALA D CA 1
ATOM 11735 C C . ALA D 1 229 ? -12.100 0.284 6.694 1.00 4.14 229 ALA D C 1
ATOM 11736 O O . ALA D 1 229 ? -11.392 -0.681 6.420 1.00 9.24 229 ALA D O 1
ATOM 11738 N N . CYS D 1 230 ? -13.401 0.252 6.891 1.00 11.86 230 CYS D N 1
ATOM 11739 C CA . CYS D 1 230 ? -14.244 -0.924 6.744 1.00 4.25 230 CYS D CA 1
ATOM 11740 C C . CYS D 1 230 ? -15.486 -0.553 5.947 1.00 11.59 230 CYS D C 1
ATOM 11741 O O . CYS D 1 230 ? -15.799 0.618 5.717 1.00 5.20 230 CYS D O 1
ATOM 11744 N N . THR D 1 231 ? -16.266 -1.545 5.506 1.00 12.12 231 THR D N 1
ATOM 11745 C CA . THR D 1 231 ? -17.458 -1.118 4.767 1.00 5.23 231 THR D CA 1
ATOM 11746 C C . THR D 1 231 ? -18.533 -0.629 5.726 1.00 0.00 231 THR D C 1
ATOM 11747 O O . THR D 1 231 ? -19.544 -0.065 5.356 1.00 6.61 231 THR D O 1
ATOM 11751 N N . THR D 1 232 ? -18.314 -0.842 7.021 1.00 5.17 232 THR D N 1
ATOM 11752 C CA . THR D 1 232 ? -19.023 -0.274 8.151 1.00 8.91 232 THR D CA 1
ATOM 11753 C C . THR D 1 232 ? -17.969 0.272 9.107 1.00 11.50 232 THR D C 1
ATOM 11754 O O . THR D 1 232 ? -17.322 -0.484 9.832 1.00 6.42 232 THR D O 1
ATOM 11758 N N . ASN D 1 233 ? -17.788 1.588 9.094 1.00 3.22 233 ASN D N 1
ATOM 11759 C CA . ASN D 1 233 ? -16.685 2.136 9.866 1.00 10.85 233 ASN D CA 1
ATOM 11760 C C . ASN D 1 233 ? -16.962 2.245 11.349 1.00 4.01 233 ASN D C 1
ATOM 11761 O O . ASN D 1 233 ? -16.009 2.296 12.124 1.00 3.99 233 ASN D O 1
ATOM 11766 N N . GLU D 1 234 ? -18.230 2.308 11.753 1.00 7.12 234 GLU D N 1
ATOM 11767 C CA . GLU D 1 234 ? -18.440 2.424 13.200 1.00 4.90 234 GLU D CA 1
ATOM 11768 C C . GLU D 1 234 ? -18.259 1.049 13.849 1.00 11.16 234 GLU D C 1
ATOM 11769 O O . GLU D 1 234 ? -18.253 0.048 13.121 1.00 9.01 234 GLU D O 1
ATOM 11775 N N . TYR D 1 235 ? -18.144 1.012 15.173 1.00 10.96 235 TYR D N 1
ATOM 11776 C CA . TYR D 1 235 ? -18.131 -0.197 15.978 1.00 13.19 235 TYR D CA 1
ATOM 11777 C C . TYR D 1 235 ? -19.142 -1.214 15.452 1.00 11.41 235 TYR D C 1
ATOM 11778 O O . TYR D 1 235 ? -20.346 -0.945 15.425 1.00 8.75 235 TYR D O 1
ATOM 11787 N N . HIS D 1 236 ? -18.658 -2.406 15.085 1.00 13.11 236 HIS D N 1
ATOM 11788 C CA . HIS D 1 236 ? -19.603 -3.492 14.803 1.00 12.76 236 HIS D CA 1
ATOM 11789 C C . HIS D 1 236 ? -19.022 -4.795 15.379 1.00 12.76 236 HIS D C 1
ATOM 11790 O O . HIS D 1 236 ? -17.860 -4.796 15.750 1.00 10.11 236 HIS D O 1
ATOM 11797 N N . VAL D 1 237 ? -19.832 -5.850 15.437 1.00 15.79 237 VAL D N 1
ATOM 11798 C CA . VAL D 1 237 ? -19.400 -7.135 15.984 1.00 11.93 237 VAL D CA 1
ATOM 11799 C C . VAL D 1 237 ? -19.340 -8.166 14.866 1.00 6.55 237 VAL D C 1
ATOM 11800 O O . VAL D 1 237 ? -20.321 -8.296 14.122 1.00 11.96 237 VAL D O 1
ATOM 11804 N N . CYS D 1 238 ? -18.224 -8.855 14.754 1.00 13.55 238 CYS D N 1
ATOM 11805 C CA . CYS D 1 238 ? -18.095 -9.957 13.801 1.00 14.74 238 CYS D CA 1
ATOM 11806 C C . CYS D 1 238 ? -18.032 -11.273 14.582 1.00 10.50 238 CYS D C 1
ATOM 11807 O O . CYS D 1 238 ? -17.893 -11.266 15.803 1.00 14.48 238 CYS D O 1
ATOM 11810 N N . GLU D 1 239 ? -18.109 -12.387 13.860 1.00 10.16 239 GLU D N 1
ATOM 11811 C CA . GLU D 1 239 ? -18.029 -13.684 14.529 1.00 10.72 239 GLU D CA 1
ATOM 11812 C C . GLU D 1 239 ? -17.247 -14.677 13.674 1.00 20.85 239 GLU D C 1
ATOM 11813 O O . GLU D 1 239 ? -17.509 -14.810 12.477 1.00 15.01 239 GLU D O 1
ATOM 11819 N N . THR D 1 240 ? -16.290 -15.348 14.291 1.00 21.45 240 THR D N 1
ATOM 11820 C CA . THR D 1 240 ? -15.503 -16.441 13.741 1.00 16.00 240 THR D CA 1
ATOM 11821 C C . THR D 1 240 ? -15.123 -16.253 12.279 1.00 25.20 240 THR D C 1
ATOM 11822 O O . THR D 1 240 ? -14.279 -15.409 11.976 1.00 28.62 240 THR D O 1
ATOM 11826 N N . THR D 1 241 ? -15.718 -17.031 11.378 1.00 32.88 241 THR D N 1
ATOM 11827 C CA . THR D 1 241 ? -15.346 -17.022 9.962 1.00 29.19 241 THR D CA 1
ATOM 11828 C C . THR D 1 241 ? -15.849 -15.786 9.238 1.00 13.56 241 THR D C 1
ATOM 11829 O O . THR D 1 241 ? -15.669 -15.606 8.030 1.00 14.20 241 THR D O 1
ATOM 11833 N N . ASN D 1 242 ? -16.510 -14.895 9.987 1.00 13.55 242 ASN D N 1
ATOM 11834 C CA . ASN D 1 242 ? -16.940 -13.656 9.343 1.00 12.43 242 ASN D CA 1
ATOM 11835 C C . ASN D 1 242 ? -16.111 -12.494 9.898 1.00 8.75 242 ASN D C 1
ATOM 11836 O O . ASN D 1 242 ? -16.504 -11.356 9.661 1.00 12.63 242 ASN D O 1
ATOM 11841 N N . CYS D 1 243 ? -15.040 -12.819 10.606 1.00 17.74 243 CYS D N 1
ATOM 11842 C CA . CYS D 1 243 ? -14.058 -11.866 11.096 1.00 5.41 243 CYS D CA 1
ATOM 11843 C C . CYS D 1 243 ? -12.795 -11.917 10.258 1.00 6.03 243 CYS D C 1
ATOM 11844 O O . CYS D 1 243 ? -12.324 -13.011 9.938 1.00 22.42 243 CYS D O 1
ATOM 11847 N N . GLY D 1 244 ? -12.222 -10.765 9.937 1.00 14.15 244 GLY D N 1
ATOM 11848 C CA . GLY D 1 244 ? -10.929 -10.779 9.232 1.00 8.93 244 GLY D CA 1
ATOM 11849 C C . GLY D 1 244 ? -9.832 -10.523 10.235 1.00 4.31 244 GLY D C 1
ATOM 11850 O O . GLY D 1 244 ? -10.061 -10.854 11.402 1.00 8.76 244 GLY D O 1
ATOM 11851 N N . GLY D 1 245 ? -8.707 -9.944 9.853 1.00 11.61 245 GLY D N 1
ATOM 11852 C CA . GLY D 1 245 ? -7.786 -9.502 10.901 1.00 14.15 245 GLY D CA 1
ATOM 11853 C C . GLY D 1 245 ? -6.780 -10.542 11.334 1.00 20.40 245 GLY D C 1
ATOM 11854 O O . GLY D 1 245 ? -6.820 -11.699 10.912 1.00 13.06 245 GLY D O 1
ATOM 11855 N N . THR D 1 246 ? -5.858 -10.136 12.199 1.00 16.53 246 THR D N 1
ATOM 11856 C CA . THR D 1 246 ? -4.723 -10.979 12.577 1.00 19.08 246 THR D CA 1
ATOM 11857 C C . THR D 1 246 ? -5.159 -12.214 13.355 1.00 9.41 246 THR D C 1
ATOM 11858 O O . THR D 1 246 ? -4.390 -13.186 13.325 1.00 9.01 246 THR D O 1
ATOM 11862 N N . TYR D 1 247 ? -6.310 -12.202 14.016 1.00 19.46 247 TYR D N 1
ATOM 11863 C CA . TYR D 1 247 ? -6.667 -13.342 14.865 1.00 18.68 247 TYR D CA 1
ATOM 11864 C C . TYR D 1 247 ? -7.516 -14.380 14.145 1.00 26.59 247 TYR D C 1
ATOM 11865 O O . TYR D 1 247 ? -7.863 -15.424 14.700 1.00 13.37 247 TYR D O 1
ATOM 11874 N N . SER D 1 248 ? -7.903 -14.139 12.896 1.00 30.10 248 SER D N 1
ATOM 11875 C CA . SER D 1 248 ? -8.829 -15.069 12.252 1.00 23.65 248 SER D CA 1
ATOM 11876 C C . SER D 1 248 ? -8.138 -15.961 11.224 1.00 12.91 248 SER D C 1
ATOM 11877 O O . SER D 1 248 ? -6.930 -15.957 11.079 1.00 13.04 248 SER D O 1
ATOM 11880 N N . GLU D 1 249 ? -8.962 -16.729 10.525 1.00 22.51 249 GLU D N 1
ATOM 11881 C CA . GLU D 1 249 ? -8.581 -17.686 9.507 1.00 27.36 249 GLU D CA 1
ATOM 11882 C C . GLU D 1 249 ? -8.046 -16.984 8.265 1.00 21.97 249 GLU D C 1
ATOM 11883 O O . GLU D 1 249 ? -6.979 -17.268 7.732 1.00 14.73 249 GLU D O 1
ATOM 11889 N N . ASP D 1 250 ? -8.852 -16.034 7.815 1.00 24.59 250 ASP D N 1
ATOM 11890 C CA . ASP D 1 250 ? -8.632 -15.268 6.600 1.00 24.88 250 ASP D CA 1
ATOM 11891 C C . ASP D 1 250 ? -8.596 -13.775 6.935 1.00 17.23 250 ASP D C 1
ATOM 11892 O O . ASP D 1 250 ? -9.633 -13.228 7.299 1.00 7.66 250 ASP D O 1
ATOM 11897 N N . ARG D 1 251 ? -7.403 -13.226 6.801 1.00 18.19 251 ARG D N 1
ATOM 11898 C CA . ARG D 1 251 ? -6.973 -11.879 7.104 1.00 11.33 251 ARG D CA 1
ATOM 11899 C C . ARG D 1 251 ? -7.875 -10.832 6.463 1.00 20.03 251 ARG D C 1
ATOM 11900 O O . ARG D 1 251 ? -8.047 -9.704 6.913 1.00 14.39 251 ARG D O 1
ATOM 11908 N N . PHE D 1 252 ? -8.474 -11.230 5.355 1.00 13.59 252 PHE D N 1
ATOM 11909 C CA . PHE D 1 252 ? -9.295 -10.347 4.551 1.00 13.73 252 PHE D CA 1
ATOM 11910 C C . PHE D 1 252 ? -10.766 -10.623 4.713 1.00 10.78 252 PHE D C 1
ATOM 11911 O O . PHE D 1 252 ? -11.573 -10.011 4.003 1.00 25.08 252 PHE D O 1
ATOM 11919 N N . ALA D 1 253 ? -11.158 -11.534 5.602 1.00 7.22 253 ALA D N 1
ATOM 11920 C CA . ALA D 1 253 ? -12.602 -11.772 5.718 1.00 13.38 253 ALA D CA 1
ATOM 11921 C C . ALA D 1 253 ? -13.294 -10.605 6.411 1.00 8.09 253 ALA D C 1
ATOM 11922 O O . ALA D 1 253 ? -12.660 -9.588 6.694 1.00 6.59 253 ALA D O 1
ATOM 11924 N N . GLY D 1 254 ? -14.565 -10.715 6.716 1.00 9.10 254 GLY D N 1
ATOM 11925 C CA . GLY D 1 254 ? -15.283 -9.663 7.436 1.00 16.47 254 GLY D CA 1
ATOM 11926 C C . GLY D 1 254 ? -15.285 -8.380 6.630 1.00 10.64 254 GLY D C 1
ATOM 11927 O O . GLY D 1 254 ? -15.030 -8.450 5.427 1.00 11.80 254 GLY D O 1
ATOM 11928 N N . LYS D 1 255 ? -15.540 -7.225 7.248 1.00 13.91 255 LYS D N 1
ATOM 11929 C CA . LYS D 1 255 ? -15.790 -5.994 6.530 1.00 5.31 255 LYS D CA 1
ATOM 11930 C C . LYS D 1 255 ? -14.620 -5.018 6.495 1.00 13.42 255 LYS D C 1
ATOM 11931 O O . LYS D 1 255 ? -14.757 -3.998 5.813 1.00 10.14 255 LYS D O 1
ATOM 11937 N N . CYS D 1 256 ? -13.541 -5.294 7.232 1.00 8.98 256 CYS D N 1
ATOM 11938 C CA . CYS D 1 256 ? -12.528 -4.263 7.424 1.00 5.78 256 CYS D CA 1
ATOM 11939 C C . CYS D 1 256 ? -11.299 -4.471 6.559 1.00 12.24 256 CYS D C 1
ATOM 11940 O O . CYS D 1 256 ? -11.035 -5.568 6.078 1.00 18.58 256 CYS D O 1
ATOM 11943 N N . ASP D 1 257 ? -10.526 -3.396 6.383 1.00 3.13 257 ASP D N 1
ATOM 11944 C CA . ASP D 1 257 ? -9.233 -3.499 5.727 1.00 7.71 257 ASP D CA 1
ATOM 11945 C C . ASP D 1 257 ? -8.134 -3.649 6.771 1.00 14.40 257 ASP D C 1
ATOM 11946 O O . ASP D 1 257 ? -7.704 -2.661 7.383 1.00 4.17 257 ASP D O 1
ATOM 11951 N N . ALA D 1 258 ? -7.621 -4.850 7.034 1.00 12.91 258 ALA D N 1
ATOM 11952 C CA . ALA D 1 258 ? -6.605 -4.996 8.076 1.00 12.79 258 ALA D CA 1
ATOM 11953 C C . ALA D 1 258 ? -5.216 -4.480 7.736 1.00 4.29 258 ALA D C 1
ATOM 11954 O O . ALA D 1 258 ? -4.406 -4.313 8.658 1.00 12.80 258 ALA D O 1
ATOM 11956 N N . ASN D 1 259 ? -4.900 -4.283 6.468 1.00 1.90 259 ASN D N 1
ATOM 11957 C CA . ASN D 1 259 ? -3.566 -3.844 6.057 1.00 3.37 259 ASN D CA 1
ATOM 11958 C C . ASN D 1 259 ? -3.497 -2.328 5.846 1.00 6.38 259 ASN D C 1
ATOM 11959 O O . ASN D 1 259 ? -2.471 -1.706 6.164 1.00 9.71 259 ASN D O 1
ATOM 11964 N N . GLY D 1 260 ? -4.583 -1.747 5.355 1.00 8.96 260 GLY D N 1
ATOM 11965 C CA . GLY D 1 260 ? -4.579 -0.293 5.192 1.00 4.51 260 GLY D CA 1
ATOM 11966 C C . GLY D 1 260 ? -3.791 0.158 3.991 1.00 15.25 260 GLY D C 1
ATOM 11967 O O . GLY D 1 260 ? -3.277 -0.603 3.165 1.00 10.52 260 GLY D O 1
ATOM 11968 N N . CYS D 1 261 ? -3.667 1.488 3.890 1.00 9.09 261 CYS D N 1
ATOM 11969 C CA . CYS D 1 261 ? -2.732 2.064 2.911 1.00 4.97 261 CYS D CA 1
ATOM 11970 C C . CYS D 1 261 ? -1.643 2.754 3.726 1.00 9.29 261 CYS D C 1
ATOM 11971 O O . CYS D 1 261 ? -1.972 3.733 4.417 1.00 7.74 261 CYS D O 1
ATOM 11974 N N . ASP D 1 262 ? -0.409 2.263 3.716 1.00 3.14 262 ASP D N 1
ATOM 11975 C CA . ASP D 1 262 ? 0.581 2.742 4.682 1.00 4.29 262 ASP D CA 1
ATOM 11976 C C . ASP D 1 262 ? 1.605 3.676 4.086 1.00 4.10 262 ASP D C 1
ATOM 11977 O O . ASP D 1 262 ? 1.979 3.616 2.913 1.00 7.73 262 ASP D O 1
ATOM 11982 N N . TYR D 1 263 ? 2.155 4.558 4.914 1.00 11.14 263 TYR D N 1
ATOM 11983 C CA . TYR D 1 263 ? 3.340 5.291 4.484 1.00 0.36 263 TYR D CA 1
ATOM 11984 C C . TYR D 1 263 ? 4.373 5.144 5.609 1.00 3.94 263 TYR D C 1
ATOM 11985 O O . TYR D 1 263 ? 4.211 5.767 6.640 1.00 7.68 263 TYR D O 1
ATOM 11994 N N . ASN D 1 264 ? 5.359 4.313 5.291 1.00 6.70 264 ASN D N 1
ATOM 11995 C CA . ASN D 1 264 ? 6.576 4.041 6.036 1.00 10.41 264 ASN D CA 1
ATOM 11996 C C . ASN D 1 264 ? 7.705 4.530 5.145 1.00 3.19 264 ASN D C 1
ATOM 11997 O O . ASN D 1 264 ? 7.877 3.959 4.048 1.00 1.37 264 ASN D O 1
ATOM 12002 N N . PRO D 1 265 ? 8.435 5.586 5.506 1.00 7.43 265 PRO D N 1
ATOM 12003 C CA . PRO D 1 265 ? 9.418 6.139 4.566 1.00 9.93 265 PRO D CA 1
ATOM 12004 C C . PRO D 1 265 ? 10.442 5.106 4.097 1.00 8.33 265 PRO D C 1
ATOM 12005 O O . PRO D 1 265 ? 10.720 5.061 2.900 1.00 9.91 265 PRO D O 1
ATOM 12009 N N . TYR D 1 266 ? 11.014 4.330 5.009 1.00 5.79 266 TYR D N 1
ATOM 12010 C CA . TYR D 1 266 ? 11.964 3.281 4.623 1.00 6.38 266 TYR D CA 1
ATOM 12011 C C . TYR D 1 266 ? 11.346 2.399 3.524 1.00 8.05 266 TYR D C 1
ATOM 12012 O O . TYR D 1 266 ? 11.991 2.167 2.500 1.00 9.95 266 TYR D O 1
ATOM 12021 N N . ARG D 1 267 ? 10.149 1.902 3.798 1.00 11.36 267 ARG D N 1
ATOM 12022 C CA . ARG D 1 267 ? 9.496 0.926 2.944 1.00 10.27 267 ARG D CA 1
ATOM 12023 C C . ARG D 1 267 ? 9.323 1.504 1.546 1.00 8.44 267 ARG D C 1
ATOM 12024 O O . ARG D 1 267 ? 9.405 0.865 0.492 1.00 6.69 267 ARG D O 1
ATOM 12032 N N . MET D 1 268 ? 9.067 2.822 1.572 1.00 11.66 268 MET D N 1
ATOM 12033 C CA . MET D 1 268 ? 8.866 3.575 0.329 1.00 7.69 268 MET D CA 1
ATOM 12034 C C . MET D 1 268 ? 10.190 3.980 -0.294 1.00 14.32 268 MET D C 1
ATOM 12035 O O . MET D 1 268 ? 10.236 4.758 -1.251 1.00 9.70 268 MET D O 1
ATOM 12040 N N . GLY D 1 269 ? 11.284 3.419 0.237 1.00 9.00 269 GLY D N 1
ATOM 12041 C CA . GLY D 1 269 ? 12.533 3.543 -0.466 1.00 4.17 269 GLY D CA 1
ATOM 12042 C C . GLY D 1 269 ? 13.598 4.393 0.175 1.00 4.85 269 GLY D C 1
ATOM 12043 O O . GLY D 1 269 ? 14.614 4.608 -0.509 1.00 8.60 269 GLY D O 1
ATOM 12044 N N . ASN D 1 270 ? 13.391 4.819 1.409 1.00 0.53 270 ASN D N 1
ATOM 12045 C CA . ASN D 1 270 ? 14.174 5.853 2.077 1.00 10.32 270 ASN D CA 1
ATOM 12046 C C . ASN D 1 270 ? 14.726 5.319 3.391 1.00 6.37 270 ASN D C 1
ATOM 12047 O O . ASN D 1 270 ? 14.289 5.504 4.519 1.00 7.95 270 ASN D O 1
ATOM 12052 N N . PRO D 1 271 ? 15.792 4.535 3.200 1.00 6.61 271 PRO D N 1
ATOM 12053 C CA . PRO D 1 271 ? 16.412 3.770 4.271 1.00 15.28 271 PRO D CA 1
ATOM 12054 C C . PRO D 1 271 ? 17.139 4.571 5.334 1.00 15.82 271 PRO D C 1
ATOM 12055 O O . PRO D 1 271 ? 17.361 4.097 6.462 1.00 11.32 271 PRO D O 1
ATOM 12059 N N . ASP D 1 272 ? 17.539 5.784 4.931 1.00 6.75 272 ASP D N 1
ATOM 12060 C CA . ASP D 1 272 ? 18.409 6.543 5.825 1.00 14.58 272 ASP D CA 1
ATOM 12061 C C . ASP D 1 272 ? 17.688 7.673 6.542 1.00 14.80 272 ASP D C 1
ATOM 12062 O O . ASP D 1 272 ? 18.348 8.479 7.202 1.00 16.73 272 ASP D O 1
ATOM 12067 N N . PHE D 1 273 ? 16.366 7.743 6.439 1.00 10.90 273 PHE D N 1
ATOM 12068 C CA . PHE D 1 273 ? 15.640 8.933 6.892 1.00 6.29 273 PHE D CA 1
ATOM 12069 C C . PHE D 1 273 ? 15.354 8.899 8.387 1.00 11.27 273 PHE D C 1
ATOM 12070 O O . PHE D 1 273 ? 15.525 9.881 9.099 1.00 8.14 273 PHE D O 1
ATOM 12078 N N . TYR D 1 274 ? 14.915 7.771 8.915 1.00 3.79 274 TYR D N 1
ATOM 12079 C CA . TYR D 1 274 ? 14.394 7.630 10.257 1.00 6.44 274 TYR D CA 1
ATOM 12080 C C . TYR D 1 274 ? 15.109 6.515 11.003 1.00 7.70 274 TYR D C 1
ATOM 12081 O O . TYR D 1 274 ? 15.108 5.395 10.470 1.00 8.37 274 TYR D O 1
ATOM 12090 N N . GLY D 1 275 ? 15.645 6.839 12.163 1.00 7.57 275 GLY D N 1
ATOM 12091 C CA . GLY D 1 275 ? 16.367 5.888 12.992 1.00 5.41 275 GLY D CA 1
ATOM 12092 C C . GLY D 1 275 ? 17.402 6.532 13.884 1.00 17.32 275 GLY D C 1
ATOM 12093 O O . GLY D 1 275 ? 17.534 7.754 13.942 1.00 15.92 275 GLY D O 1
ATOM 12094 N N . LYS D 1 276 ? 18.183 5.746 14.616 1.00 12.93 276 LYS D N 1
ATOM 12095 C CA . LYS D 1 276 ? 19.207 6.315 15.484 1.00 15.40 276 LYS D CA 1
ATOM 12096 C C . LYS D 1 276 ? 20.295 7.021 14.690 1.00 12.18 276 LYS D C 1
ATOM 12097 O O . LYS D 1 276 ? 21.025 6.517 13.833 1.00 16.79 276 LYS D O 1
ATOM 12103 N N . GLY D 1 277 ? 20.425 8.331 14.968 1.00 16.49 277 GLY D N 1
ATOM 12104 C CA . GLY D 1 277 ? 21.458 9.109 14.296 1.00 15.58 277 GLY D CA 1
ATOM 12105 C C . GLY D 1 277 ? 21.044 9.560 12.926 1.00 26.19 277 GLY D C 1
ATOM 12106 O O . GLY D 1 277 ? 21.846 9.974 12.088 1.00 15.86 277 GLY D O 1
ATOM 12107 N N . LYS D 1 278 ? 19.735 9.498 12.613 1.00 19.40 278 LYS D N 1
ATOM 12108 C CA . LYS D 1 278 ? 19.452 9.799 11.205 1.00 7.32 278 LYS D CA 1
ATOM 12109 C C . LYS D 1 278 ? 18.747 11.137 11.057 1.00 5.57 278 LYS D C 1
ATOM 12110 O O . LYS D 1 278 ? 18.543 11.837 12.041 1.00 18.65 278 LYS D O 1
ATOM 12116 N N . THR D 1 279 ? 18.389 11.463 9.818 1.00 12.39 279 THR D N 1
ATOM 12117 C CA . THR D 1 279 ? 17.679 12.708 9.531 1.00 11.00 279 THR D CA 1
ATOM 12118 C C . THR D 1 279 ? 16.562 13.064 10.502 1.00 12.29 279 THR D C 1
ATOM 12119 O O . THR D 1 279 ? 16.515 14.213 10.941 1.00 12.29 279 THR D O 1
ATOM 12123 N N . LEU D 1 280 ? 15.672 12.129 10.801 1.00 7.93 280 LEU D N 1
ATOM 12124 C CA . LEU D 1 280 ? 14.816 12.164 11.983 1.00 3.76 280 LEU D CA 1
ATOM 12125 C C . LEU D 1 280 ? 15.490 11.198 12.961 1.00 14.55 280 LEU D C 1
ATOM 12126 O O . LEU D 1 280 ? 15.471 9.988 12.756 1.00 10.27 280 LEU D O 1
ATOM 12131 N N . ASP D 1 281 ? 16.066 11.779 13.998 1.00 13.44 281 ASP D N 1
ATOM 12132 C CA . ASP D 1 281 ? 16.910 11.023 14.914 1.00 3.92 281 ASP D CA 1
ATOM 12133 C C . ASP D 1 281 ? 16.080 10.447 16.047 1.00 15.05 281 ASP D C 1
ATOM 12134 O O . ASP D 1 281 ? 15.612 11.162 16.939 1.00 8.19 281 ASP D O 1
ATOM 12139 N N . THR D 1 282 ? 15.866 9.123 16.058 1.00 7.79 282 THR D N 1
ATOM 12140 C CA . THR D 1 282 ? 15.010 8.551 17.093 1.00 3.22 282 THR D CA 1
ATOM 12141 C C . THR D 1 282 ? 15.646 8.384 18.470 1.00 2.59 282 THR D C 1
ATOM 12142 O O . THR D 1 282 ? 14.985 7.920 19.405 1.00 5.69 282 THR D O 1
ATOM 12146 N N . SER D 1 283 ? 16.894 8.758 18.640 1.00 3.89 283 SER D N 1
ATOM 12147 C CA . SER D 1 283 ? 17.562 8.722 19.927 1.00 9.36 283 SER D CA 1
ATOM 12148 C C . SER D 1 283 ? 17.181 9.915 20.793 1.00 24.39 283 SER D C 1
ATOM 12149 O O . SER D 1 283 ? 17.355 9.912 22.012 1.00 18.93 283 SER D O 1
ATOM 12152 N N . ARG D 1 284 ? 16.663 10.947 20.134 1.00 13.13 284 ARG D N 1
ATOM 12153 C CA . ARG D 1 284 ? 16.190 12.150 20.793 1.00 18.73 284 ARG D CA 1
ATOM 12154 C C . ARG D 1 284 ? 14.690 12.332 20.604 1.00 13.79 284 ARG D C 1
ATOM 12155 O O . ARG D 1 284 ? 14.170 11.778 19.646 1.00 7.31 284 ARG D O 1
ATOM 12163 N N . LYS D 1 285 ? 14.057 13.088 21.470 1.00 9.42 285 LYS D N 1
ATOM 12164 C CA . LYS D 1 285 ? 12.646 13.421 21.440 1.00 13.75 285 LYS D CA 1
ATOM 12165 C C . LYS D 1 285 ? 12.311 14.229 20.194 1.00 19.82 285 LYS D C 1
ATOM 12166 O O . LYS D 1 285 ? 13.098 15.072 19.745 1.00 18.86 285 LYS D O 1
ATOM 12172 N N . PHE D 1 286 ? 11.124 13.960 19.634 1.00 13.88 286 PHE D N 1
ATOM 12173 C CA . PHE D 1 286 ? 10.674 14.731 18.482 1.00 9.71 286 PHE D CA 1
ATOM 12174 C C . PHE D 1 286 ? 9.157 14.900 18.513 1.00 6.96 286 PHE D C 1
ATOM 12175 O O . PHE D 1 286 ? 8.444 14.280 19.298 1.00 8.42 286 PHE D O 1
ATOM 12183 N N . THR D 1 287 ? 8.647 15.778 17.661 1.00 7.49 287 THR D N 1
ATOM 12184 C CA . THR D 1 287 ? 7.224 16.091 17.512 1.00 0.00 287 THR D CA 1
ATOM 12185 C C . THR D 1 287 ? 6.736 15.533 16.183 1.00 0.00 287 THR D C 1
ATOM 12186 O O . THR D 1 287 ? 7.435 15.672 15.169 1.00 4.24 287 THR D O 1
ATOM 12190 N N . VAL D 1 288 ? 5.567 14.890 16.229 1.00 3.95 288 VAL D N 1
ATOM 12191 C CA . VAL D 1 288 ? 4.870 14.407 15.056 1.00 7.47 288 VAL D CA 1
ATOM 12192 C C . VAL D 1 288 ? 3.581 15.193 14.817 1.00 0.77 288 VAL D C 1
ATOM 12193 O O . VAL D 1 288 ? 2.766 15.307 15.715 1.00 3.03 288 VAL D O 1
ATOM 12197 N N . VAL D 1 289 ? 3.335 15.687 13.609 1.00 6.17 289 VAL D N 1
ATOM 12198 C CA . VAL D 1 289 ? 2.122 16.412 13.275 1.00 8.25 289 VAL D CA 1
ATOM 12199 C C . VAL D 1 289 ? 1.446 15.741 12.082 1.00 5.35 289 VAL D C 1
ATOM 12200 O O . VAL D 1 289 ? 2.088 15.504 11.072 1.00 9.24 289 VAL D O 1
ATOM 12204 N N . SER D 1 290 ? 0.169 15.409 12.252 1.00 7.05 290 SER D N 1
ATOM 12205 C CA . SER D 1 290 ? -0.597 14.574 11.349 1.00 9.92 290 SER D CA 1
ATOM 12206 C C . SER D 1 290 ? -1.914 15.266 11.001 1.00 1.81 290 SER D C 1
ATOM 12207 O O . SER D 1 290 ? -2.564 15.679 11.970 1.00 4.43 290 SER D O 1
ATOM 12210 N N . ARG D 1 291 ? -2.201 15.342 9.736 1.00 6.13 291 ARG D N 1
ATOM 12211 C CA . ARG D 1 291 ? -3.306 16.073 9.139 1.00 13.19 291 ARG D CA 1
ATOM 12212 C C . ARG D 1 291 ? -4.217 15.184 8.312 1.00 9.68 291 ARG D C 1
ATOM 12213 O O . ARG D 1 291 ? -3.817 14.378 7.472 1.00 7.13 291 ARG D O 1
ATOM 12221 N N . PHE D 1 292 ? -5.513 15.367 8.574 1.00 4.77 292 PHE D N 1
ATOM 12222 C CA . PHE D 1 292 ? -6.536 14.551 7.960 1.00 5.36 292 PHE D CA 1
ATOM 12223 C C . PHE D 1 292 ? -7.428 15.398 7.065 1.00 14.45 292 PHE D C 1
ATOM 12224 O O . PHE D 1 292 ? -8.192 16.189 7.613 1.00 9.94 292 PHE D O 1
ATOM 12232 N N . GLU D 1 293 ? -7.296 15.206 5.757 1.00 6.81 293 GLU D N 1
ATOM 12233 C CA . GLU D 1 293 ? -8.142 16.009 4.867 1.00 19.00 293 GLU D CA 1
ATOM 12234 C C . GLU D 1 293 ? -8.839 15.109 3.857 1.00 19.67 293 GLU D C 1
ATOM 12235 O O . GLU D 1 293 ? -8.356 14.007 3.580 1.00 13.31 293 GLU D O 1
ATOM 12241 N N . GLU D 1 294 ? -9.965 15.579 3.331 1.00 13.94 294 GLU D N 1
ATOM 12242 C CA . GLU D 1 294 ? -10.646 14.823 2.274 1.00 9.55 294 GLU D CA 1
ATOM 12243 C C . GLU D 1 294 ? -9.632 14.550 1.162 1.00 15.70 294 GLU D C 1
ATOM 12244 O O . GLU D 1 294 ? -9.047 15.516 0.675 1.00 16.20 294 GLU D O 1
ATOM 12250 N N . ASN D 1 295 ? -9.417 13.286 0.843 1.00 8.54 295 ASN D N 1
ATOM 12251 C CA . ASN D 1 295 ? -8.496 12.728 -0.125 1.00 6.56 295 ASN D CA 1
ATOM 12252 C C . ASN D 1 295 ? -7.040 13.019 0.166 1.00 5.77 295 ASN D C 1
ATOM 12253 O O . ASN D 1 295 ? -6.160 12.957 -0.716 1.00 10.40 295 ASN D O 1
ATOM 12258 N N . LYS D 1 296 ? -6.747 13.349 1.426 1.00 7.00 296 LYS D N 1
ATOM 12259 C CA . LYS D 1 296 ? -5.311 13.582 1.665 1.00 8.29 296 LYS D CA 1
ATOM 12260 C C . LYS D 1 296 ? -4.974 13.507 3.135 1.00 14.63 296 LYS D C 1
ATOM 12261 O O . LYS D 1 296 ? -5.390 14.284 3.980 1.00 12.24 296 LYS D O 1
ATOM 12267 N N . LEU D 1 297 ? -4.161 12.517 3.508 1.00 11.38 297 LEU D N 1
ATOM 12268 C CA . LEU D 1 297 ? -3.555 12.532 4.828 1.00 1.76 297 LEU D CA 1
ATOM 12269 C C . LEU D 1 297 ? -2.112 12.992 4.641 1.00 2.15 297 LEU D C 1
ATOM 12270 O O . LEU D 1 297 ? -1.440 12.755 3.638 1.00 8.03 297 LEU D O 1
ATOM 12275 N N . SER D 1 298 ? -1.622 13.732 5.637 1.00 11.18 298 SER D N 1
ATOM 12276 C CA . SER D 1 298 ? -0.272 14.259 5.537 1.00 12.47 298 SER D CA 1
ATOM 12277 C C . SER D 1 298 ? 0.335 14.294 6.937 1.00 7.16 298 SER D C 1
ATOM 12278 O O . SER D 1 298 ? -0.417 14.387 7.912 1.00 6.40 298 SER D O 1
ATOM 12281 N N . GLN D 1 299 ? 1.657 14.196 6.955 1.00 17.69 299 GLN D N 1
ATOM 12282 C CA . GLN D 1 299 ? 2.478 14.085 8.141 1.00 14.16 299 GLN D CA 1
ATOM 12283 C C . GLN D 1 299 ? 3.819 14.800 8.007 1.00 11.56 299 GLN D C 1
ATOM 12284 O O . GLN D 1 299 ? 4.386 14.752 6.921 1.00 5.54 299 GLN D O 1
ATOM 12290 N N . TYR D 1 300 ? 4.300 15.390 9.091 1.00 10.21 300 TYR D N 1
ATOM 12291 C CA . TYR D 1 300 ? 5.631 15.964 9.159 1.00 9.78 300 TYR D CA 1
ATOM 12292 C C . TYR D 1 300 ? 6.148 15.940 10.590 1.00 13.90 300 TYR D C 1
ATOM 12293 O O . TYR D 1 300 ? 5.419 15.696 11.553 1.00 7.24 300 TYR D O 1
ATOM 12302 N N . PHE D 1 301 ? 7.442 16.249 10.767 1.00 14.69 301 PHE D N 1
ATOM 12303 C CA . PHE D 1 301 ? 8.026 16.307 12.094 1.00 5.79 301 PHE D CA 1
ATOM 12304 C C . PHE D 1 301 ? 8.694 17.662 12.383 1.00 11.24 301 PHE D C 1
ATOM 12305 O O . PHE D 1 301 ? 9.027 18.358 11.425 1.00 5.89 301 PHE D O 1
ATOM 12313 N N . ILE D 1 302 ? 8.876 17.905 13.667 1.00 12.29 302 ILE D N 1
ATOM 12314 C CA . ILE D 1 302 ? 9.707 18.981 14.212 1.00 5.77 302 ILE D CA 1
ATOM 12315 C C . ILE D 1 302 ? 10.749 18.367 15.134 1.00 11.89 302 ILE D C 1
ATOM 12316 O O . ILE D 1 302 ? 10.463 17.551 16.010 1.00 14.24 302 ILE D O 1
ATOM 12321 N N . GLN D 1 303 ? 12.036 18.705 14.993 1.00 5.37 303 GLN D N 1
ATOM 12322 C CA . GLN D 1 303 ? 12.978 18.118 15.952 1.00 3.31 303 GLN D CA 1
ATOM 12323 C C . GLN D 1 303 ? 13.968 19.235 16.306 1.00 7.76 303 GLN D C 1
ATOM 12324 O O . GLN D 1 303 ? 14.374 19.820 15.299 1.00 6.71 303 GLN D O 1
ATOM 12330 N N . ASP D 1 304 ? 14.223 19.421 17.581 1.00 6.68 304 ASP D N 1
ATOM 12331 C CA . ASP D 1 304 ? 15.180 20.397 18.095 1.00 8.17 304 ASP D CA 1
ATOM 12332 C C . ASP D 1 304 ? 14.997 21.750 17.403 1.00 12.99 304 ASP D C 1
ATOM 12333 O O . ASP D 1 304 ? 15.963 22.424 17.062 1.00 20.48 304 ASP D O 1
ATOM 12338 N N . GLY D 1 305 ? 13.742 22.101 17.216 1.00 13.75 305 GLY D N 1
ATOM 12339 C CA . GLY D 1 305 ? 13.199 23.318 16.686 1.00 27.48 305 GLY D CA 1
ATOM 12340 C C . GLY D 1 305 ? 13.190 23.428 15.182 1.00 29.09 305 GLY D C 1
ATOM 12341 O O . GLY D 1 305 ? 13.252 24.560 14.682 1.00 22.60 305 GLY D O 1
ATOM 12342 N N . ARG D 1 306 ? 13.123 22.317 14.435 1.00 25.35 306 ARG D N 1
ATOM 12343 C CA . ARG D 1 306 ? 13.190 22.434 12.982 1.00 12.51 306 ARG D CA 1
ATOM 12344 C C . ARG D 1 306 ? 12.193 21.521 12.262 1.00 13.09 306 ARG D C 1
ATOM 12345 O O . ARG D 1 306 ? 12.141 20.359 12.675 1.00 15.19 306 ARG D O 1
ATOM 12353 N N . LYS D 1 307 ? 11.500 22.010 11.238 1.00 8.28 307 LYS D N 1
ATOM 12354 C CA . LYS D 1 307 ? 10.519 21.208 10.495 1.00 6.76 307 LYS D CA 1
ATOM 12355 C C . LYS D 1 307 ? 11.218 20.238 9.552 1.00 20.08 307 LYS D C 1
ATOM 12356 O O . LYS D 1 307 ? 11.915 20.674 8.637 1.00 50.83 307 LYS D O 1
ATOM 12362 N N . ILE D 1 308 ? 11.022 18.941 9.790 1.00 12.91 308 ILE D N 1
ATOM 12363 C CA . ILE D 1 308 ? 11.603 17.896 8.948 1.00 10.58 308 ILE D CA 1
ATOM 12364 C C . ILE D 1 308 ? 10.492 17.231 8.128 1.00 9.10 308 ILE D C 1
ATOM 12365 O O . ILE D 1 308 ? 9.564 16.728 8.766 1.00 3.82 308 ILE D O 1
ATOM 12370 N N . GLU D 1 309 ? 10.626 17.309 6.821 1.00 8.71 309 GLU D N 1
ATOM 12371 C CA . GLU D 1 309 ? 9.723 16.807 5.803 1.00 6.77 309 GLU D CA 1
ATOM 12372 C C . GLU D 1 309 ? 9.951 15.303 5.622 1.00 7.04 309 GLU D C 1
ATOM 12373 O O . GLU D 1 309 ? 11.080 14.822 5.716 1.00 8.41 309 GLU D O 1
ATOM 12379 N N . ILE D 1 310 ? 8.877 14.573 5.373 1.00 9.13 310 ILE D N 1
ATOM 12380 C CA . ILE D 1 310 ? 9.051 13.145 5.069 1.00 2.38 310 ILE D CA 1
ATOM 12381 C C . ILE D 1 310 ? 9.281 12.983 3.590 1.00 4.40 310 ILE D C 1
ATOM 12382 O O . ILE D 1 310 ? 8.525 13.476 2.752 1.00 13.53 310 ILE D O 1
ATOM 12387 N N . PRO D 1 311 ? 10.338 12.292 3.190 1.00 4.71 311 PRO D N 1
ATOM 12388 C CA . PRO D 1 311 ? 10.623 12.226 1.749 1.00 5.33 311 PRO D CA 1
ATOM 12389 C C . PRO D 1 311 ? 9.591 11.347 1.039 1.00 18.81 311 PRO D C 1
ATOM 12390 O O . PRO D 1 311 ? 8.944 10.479 1.623 1.00 12.25 311 PRO D O 1
ATOM 12394 N N . PRO D 1 312 ? 9.460 11.605 -0.252 1.00 18.18 312 PRO D N 1
ATOM 12395 C CA . PRO D 1 312 ? 8.500 10.881 -1.088 1.00 14.49 312 PRO D CA 1
ATOM 12396 C C . PRO D 1 312 ? 9.080 9.520 -1.440 1.00 14.17 312 PRO D C 1
ATOM 12397 O O . PRO D 1 312 ? 10.196 9.192 -1.035 1.00 19.50 312 PRO D O 1
ATOM 12401 N N . PRO D 1 313 ? 8.360 8.674 -2.153 1.00 16.69 313 PRO D N 1
ATOM 12402 C CA . PRO D 1 313 ? 8.907 7.343 -2.461 1.00 21.73 313 PRO D CA 1
ATOM 12403 C C . PRO D 1 313 ? 9.964 7.396 -3.555 1.00 23.34 313 PRO D C 1
ATOM 12404 O O . PRO D 1 313 ? 10.029 8.354 -4.323 1.00 17.17 313 PRO D O 1
ATOM 12408 N N . THR D 1 314 ? 10.791 6.348 -3.614 1.00 11.85 314 THR D N 1
ATOM 12409 C CA . THR D 1 314 ? 11.744 6.223 -4.704 1.00 6.57 314 THR D CA 1
ATOM 12410 C C . THR D 1 314 ? 11.329 5.125 -5.683 1.00 9.20 314 THR D C 1
ATOM 12411 O O . THR D 1 314 ? 12.003 4.907 -6.702 1.00 9.63 314 THR D O 1
ATOM 12415 N N . TRP D 1 315 ? 10.219 4.437 -5.412 1.00 12.86 315 TRP D N 1
ATOM 12416 C CA . TRP D 1 315 ? 9.684 3.460 -6.353 1.00 13.73 315 TRP D CA 1
ATOM 12417 C C . TRP D 1 315 ? 9.114 4.115 -7.597 1.00 6.60 315 TRP D C 1
ATOM 12418 O O . TRP D 1 315 ? 8.141 4.864 -7.518 1.00 11.66 315 TRP D O 1
ATOM 12429 N N . GLU D 1 316 ? 9.683 3.814 -8.767 1.00 14.73 316 GLU D N 1
ATOM 12430 C CA . GLU D 1 316 ? 9.114 4.354 -9.985 1.00 11.57 316 GLU D CA 1
ATOM 12431 C C . GLU D 1 316 ? 7.640 3.933 -10.107 1.00 15.40 316 GLU D C 1
ATOM 12432 O O . GLU D 1 316 ? 7.374 2.768 -9.828 1.00 10.95 316 GLU D O 1
ATOM 12438 N N . GLY D 1 317 ? 6.845 4.907 -10.507 1.00 6.27 317 GLY D N 1
ATOM 12439 C CA . GLY D 1 317 ? 5.426 4.825 -10.763 1.00 7.70 317 GLY D CA 1
ATOM 12440 C C . GLY D 1 317 ? 4.540 5.330 -9.653 1.00 9.88 317 GLY D C 1
ATOM 12441 O O . GLY D 1 317 ? 3.337 5.489 -9.866 1.00 7.45 317 GLY D O 1
ATOM 12442 N N . MET D 1 318 ? 5.135 5.558 -8.490 1.00 5.37 318 MET D N 1
ATOM 12443 C CA . MET D 1 318 ? 4.435 6.230 -7.417 1.00 10.21 318 MET D CA 1
ATOM 12444 C C . MET D 1 318 ? 4.612 7.750 -7.509 1.00 10.05 318 MET D C 1
ATOM 12445 O O . MET D 1 318 ? 5.544 8.247 -8.134 1.00 12.80 318 MET D O 1
ATOM 12450 N N . PRO D 1 319 ? 3.735 8.512 -6.869 1.00 12.85 319 PRO D N 1
ATOM 12451 C CA . PRO D 1 319 ? 3.802 9.975 -6.931 1.00 8.69 319 PRO D CA 1
ATOM 12452 C C . PRO D 1 319 ? 4.992 10.559 -6.163 1.00 6.82 319 PRO D C 1
ATOM 12453 O O . PRO D 1 319 ? 5.471 9.956 -5.210 1.00 14.59 319 PRO D O 1
ATOM 12457 N N . ASN D 1 320 ? 5.438 11.727 -6.616 1.00 14.36 320 ASN D N 1
ATOM 12458 C CA . ASN D 1 320 ? 6.429 12.556 -5.962 1.00 11.39 320 ASN D CA 1
ATOM 12459 C C . ASN D 1 320 ? 5.828 13.318 -4.791 1.00 16.14 320 ASN D C 1
ATOM 12460 O O . ASN D 1 320 ? 5.653 14.533 -4.810 1.00 19.18 320 ASN D O 1
ATOM 12465 N N . SER D 1 321 ? 5.491 12.559 -3.756 1.00 15.32 321 SER D N 1
ATOM 12466 C CA . SER D 1 321 ? 4.999 13.102 -2.505 1.00 4.51 321 SER D CA 1
ATOM 12467 C C . SER D 1 321 ? 4.846 11.977 -1.489 1.00 11.38 321 SER D C 1
ATOM 12468 O O . SER D 1 321 ? 4.577 10.839 -1.895 1.00 12.66 321 SER D O 1
ATOM 12471 N N . SER D 1 322 ? 5.003 12.313 -0.220 1.00 5.84 322 SER D N 1
ATOM 12472 C CA . SER D 1 322 ? 4.788 11.341 0.847 1.00 7.28 322 SER D CA 1
ATOM 12473 C C . SER D 1 322 ? 3.378 11.404 1.404 1.00 15.52 322 SER D C 1
ATOM 12474 O O . SER D 1 322 ? 3.085 10.658 2.346 1.00 9.36 322 SER D O 1
ATOM 12477 N N . GLU D 1 323 ? 2.522 12.261 0.839 1.00 15.56 323 GLU D N 1
ATOM 12478 C CA . GLU D 1 323 ? 1.160 12.381 1.362 1.00 10.32 323 GLU D CA 1
ATOM 12479 C C . GLU D 1 323 ? 0.385 11.124 0.971 1.00 6.55 323 GLU D C 1
ATOM 12480 O O . GLU D 1 323 ? 0.658 10.581 -0.101 1.00 7.61 323 GLU D O 1
ATOM 12486 N N . ILE D 1 324 ? -0.532 10.753 1.836 1.00 9.04 324 ILE D N 1
ATOM 12487 C CA . ILE D 1 324 ? -1.381 9.588 1.555 1.00 10.59 324 ILE D CA 1
ATOM 12488 C C . ILE D 1 324 ? -2.656 10.042 0.841 1.00 9.31 324 ILE D C 1
ATOM 12489 O O . ILE D 1 324 ? -3.540 10.646 1.444 1.00 5.91 324 ILE D O 1
ATOM 12494 N N . THR D 1 325 ? -2.702 9.767 -0.457 1.00 9.67 325 THR D N 1
ATOM 12495 C CA . THR D 1 325 ? -3.734 10.205 -1.384 1.00 8.07 325 THR D CA 1
ATOM 12496 C C . THR D 1 325 ? -4.379 9.065 -2.142 1.00 6.46 325 THR D C 1
ATOM 12497 O O . THR D 1 325 ? -3.929 7.906 -1.992 1.00 13.07 325 THR D O 1
ATOM 12501 N N . PRO D 1 326 ? -5.412 9.315 -2.935 1.00 7.22 326 PRO D N 1
ATOM 12502 C CA . PRO D 1 326 ? -5.934 8.221 -3.764 1.00 9.77 326 PRO D CA 1
ATOM 12503 C C . PRO D 1 326 ? -4.862 7.714 -4.731 1.00 13.56 326 PRO D C 1
ATOM 12504 O O . PRO D 1 326 ? -4.844 6.527 -5.028 1.00 10.21 326 PRO D O 1
ATOM 12508 N N . GLU D 1 327 ? -3.995 8.581 -5.214 1.00 12.43 327 GLU D N 1
ATOM 12509 C CA . GLU D 1 327 ? -2.922 8.258 -6.134 1.00 7.39 327 GLU D CA 1
ATOM 12510 C C . GLU D 1 327 ? -1.849 7.381 -5.501 1.00 15.70 327 GLU D C 1
ATOM 12511 O O . GLU D 1 327 ? -1.458 6.371 -6.083 1.00 18.17 327 GLU D O 1
ATOM 12517 N N . LEU D 1 328 ? -1.391 7.757 -4.311 1.00 7.84 328 LEU D N 1
ATOM 12518 C CA . LEU D 1 328 ? -0.375 6.992 -3.598 1.00 11.36 328 LEU D CA 1
ATOM 12519 C C . LEU D 1 328 ? -0.861 5.557 -3.330 1.00 12.03 328 LEU D C 1
ATOM 12520 O O . LEU D 1 328 ? -0.100 4.601 -3.494 1.00 10.97 328 LEU D O 1
ATOM 12525 N N . CYS D 1 329 ? -2.119 5.462 -2.918 1.00 15.38 329 CYS D N 1
ATOM 12526 C CA . CYS D 1 329 ? -2.718 4.199 -2.495 1.00 11.58 329 CYS D CA 1
ATOM 12527 C C . CYS D 1 329 ? -3.059 3.292 -3.661 1.00 18.39 329 CYS D C 1
ATOM 12528 O O . CYS D 1 329 ? -3.019 2.062 -3.564 1.00 14.83 329 CYS D O 1
ATOM 12531 N N . SER D 1 330 ? -3.420 3.854 -4.816 1.00 15.33 330 SER D N 1
ATOM 12532 C CA . SER D 1 330 ? -3.586 2.938 -5.944 1.00 7.76 330 SER D CA 1
ATOM 12533 C C . SER D 1 330 ? -2.198 2.519 -6.426 1.00 14.95 330 SER D C 1
ATOM 12534 O O . SER D 1 330 ? -1.845 1.343 -6.543 1.00 11.21 330 SER D O 1
ATOM 12537 N N . THR D 1 331 ? -1.378 3.529 -6.727 1.00 9.40 331 THR D N 1
ATOM 12538 C CA . THR D 1 331 ? -0.120 3.183 -7.400 1.00 20.06 331 THR D CA 1
ATOM 12539 C C . THR D 1 331 ? 0.774 2.306 -6.537 1.00 15.40 331 THR D C 1
ATOM 12540 O O . THR D 1 331 ? 1.649 1.581 -7.015 1.00 21.72 331 THR D O 1
ATOM 12544 N N . MET D 1 332 ? 0.558 2.332 -5.224 1.00 9.92 332 MET D N 1
ATOM 12545 C CA . MET D 1 332 ? 1.425 1.520 -4.363 1.00 10.29 332 MET D CA 1
ATOM 12546 C C . MET D 1 332 ? 1.188 0.031 -4.551 1.00 16.43 332 MET D C 1
ATOM 12547 O O . MET D 1 332 ? 2.125 -0.772 -4.602 1.00 20.00 332 MET D O 1
ATOM 12552 N N . PHE D 1 333 ? -0.085 -0.379 -4.649 1.00 7.67 333 PHE D N 1
ATOM 12553 C CA . PHE D 1 333 ? -0.339 -1.816 -4.754 1.00 19.43 333 PHE D CA 1
ATOM 12554 C C . PHE D 1 333 ? 0.205 -2.405 -6.032 1.00 30.05 333 PHE D C 1
ATOM 12555 O O . PHE D 1 333 ? 0.480 -3.603 -6.070 1.00 58.90 333 PHE D O 1
ATOM 12563 N N . ASP D 1 334 ? 0.325 -1.536 -7.034 1.00 31.22 334 ASP D N 1
ATOM 12564 C CA . ASP D 1 334 ? 1.047 -1.941 -8.226 1.00 25.16 334 ASP D CA 1
ATOM 12565 C C . ASP D 1 334 ? 2.412 -2.447 -7.722 1.00 17.73 334 ASP D C 1
ATOM 12566 O O . ASP D 1 334 ? 2.565 -3.642 -7.513 1.00 53.26 334 ASP D O 1
ATOM 12571 N N . VAL D 1 335 ? 3.283 -1.465 -7.559 1.00 11.02 335 VAL D N 1
ATOM 12572 C CA . VAL D 1 335 ? 4.690 -1.617 -7.248 1.00 18.32 335 VAL D CA 1
ATOM 12573 C C . VAL D 1 335 ? 4.913 -2.768 -6.271 1.00 24.23 335 VAL D C 1
ATOM 12574 O O . VAL D 1 335 ? 5.771 -3.627 -6.514 1.00 18.41 335 VAL D O 1
ATOM 12578 N N . PHE D 1 336 ? 4.124 -2.759 -5.198 1.00 18.67 336 PHE D N 1
ATOM 12579 C CA . PHE D 1 336 ? 4.210 -3.814 -4.193 1.00 23.31 336 PHE D CA 1
ATOM 12580 C C . PHE D 1 336 ? 3.165 -4.874 -4.535 1.00 28.12 336 PHE D C 1
ATOM 12581 O O . PHE D 1 336 ? 1.969 -4.591 -4.624 1.00 25.06 336 PHE D O 1
ATOM 12589 N N . ASN D 1 337 ? 3.581 -6.116 -4.738 1.00 33.41 337 ASN D N 1
ATOM 12590 C CA . ASN D 1 337 ? 2.678 -7.204 -5.103 1.00 26.90 337 ASN D CA 1
ATOM 12591 C C . ASN D 1 337 ? 1.735 -7.573 -3.969 1.00 26.65 337 ASN D C 1
ATOM 12592 O O . ASN D 1 337 ? 1.638 -8.752 -3.606 1.00 40.19 337 ASN D O 1
ATOM 12597 N N . ASP D 1 338 ? 1.030 -6.612 -3.371 1.00 25.12 338 ASP D N 1
ATOM 12598 C CA . ASP D 1 338 ? 0.134 -6.874 -2.253 1.00 10.04 338 ASP D CA 1
ATOM 12599 C C . ASP D 1 338 ? -1.325 -6.858 -2.704 1.00 7.07 338 ASP D C 1
ATOM 12600 O O . ASP D 1 338 ? -1.738 -6.290 -3.710 1.00 16.15 338 ASP D O 1
ATOM 12605 N N . ARG D 1 339 ? -2.138 -7.554 -1.901 1.00 23.10 339 ARG D N 1
ATOM 12606 C CA . ARG D 1 339 ? -3.558 -7.630 -2.217 1.00 24.98 339 ARG D CA 1
ATOM 12607 C C . ARG D 1 339 ? -4.185 -6.281 -1.865 1.00 11.42 339 ARG D C 1
ATOM 12608 O O . ARG D 1 339 ? -4.024 -5.869 -0.716 1.00 9.45 339 ARG D O 1
ATOM 12616 N N . ASN D 1 340 ? -4.862 -5.668 -2.825 1.00 9.82 340 ASN D N 1
ATOM 12617 C CA . ASN D 1 340 ? -5.386 -4.311 -2.584 1.00 7.60 340 ASN D CA 1
ATOM 12618 C C . ASN D 1 340 ? -6.662 -4.336 -1.770 1.00 11.66 340 ASN D C 1
ATOM 12619 O O . ASN D 1 340 ? -7.718 -3.844 -2.192 1.00 13.23 340 ASN D O 1
ATOM 12624 N N . ARG D 1 341 ? -6.568 -4.902 -0.560 1.00 11.41 341 ARG D N 1
ATOM 12625 C CA . ARG D 1 341 ? -7.652 -4.848 0.412 1.00 7.06 341 ARG D CA 1
ATOM 12626 C C . ARG D 1 341 ? -8.197 -3.432 0.587 1.00 10.90 341 ARG D C 1
ATOM 12627 O O . ARG D 1 341 ? -9.401 -3.243 0.759 1.00 1.73 341 ARG D O 1
ATOM 12635 N N . PHE D 1 342 ? -7.323 -2.431 0.540 1.00 14.50 342 PHE D N 1
ATOM 12636 C CA . PHE D 1 342 ? -7.773 -1.041 0.686 1.00 6.75 342 PHE D CA 1
ATOM 12637 C C . PHE D 1 342 ? -8.810 -0.756 -0.378 1.00 0.02 342 PHE D C 1
ATOM 12638 O O . PHE D 1 342 ? -9.920 -0.264 -0.193 1.00 11.88 342 PHE D O 1
ATOM 12646 N N . GLU D 1 343 ? -8.493 -1.047 -1.653 1.00 4.50 343 GLU D N 1
ATOM 12647 C CA . GLU D 1 343 ? -9.595 -0.806 -2.580 1.00 2.35 343 GLU D CA 1
ATOM 12648 C C . GLU D 1 343 ? -10.767 -1.772 -2.392 1.00 11.96 343 GLU D C 1
ATOM 12649 O O . GLU D 1 343 ? -11.904 -1.392 -2.719 1.00 11.11 343 GLU D O 1
ATOM 12655 N N . GLU D 1 344 ? -10.588 -3.000 -1.900 1.00 12.56 344 GLU D N 1
ATOM 12656 C CA . GLU D 1 344 ? -11.762 -3.889 -1.800 1.00 12.83 344 GLU D CA 1
ATOM 12657 C C . GLU D 1 344 ? -12.843 -3.289 -0.906 1.00 13.40 344 GLU D C 1
ATOM 12658 O O . GLU D 1 344 ? -14.051 -3.413 -1.151 1.00 15.63 344 GLU D O 1
ATOM 12664 N N . VAL D 1 345 ? -12.423 -2.616 0.175 1.00 8.22 345 VAL D N 1
ATOM 12665 C CA . VAL D 1 345 ? -13.441 -2.102 1.082 1.00 12.70 345 VAL D CA 1
ATOM 12666 C C . VAL D 1 345 ? -13.897 -0.690 0.691 1.00 0.36 345 VAL D C 1
ATOM 12667 O O . VAL D 1 345 ? -14.547 -0.045 1.491 1.00 6.78 345 VAL D O 1
ATOM 12671 N N . GLY D 1 346 ? -13.591 -0.291 -0.545 1.00 9.92 346 GLY D N 1
ATOM 12672 C CA . GLY D 1 346 ? -14.213 0.961 -0.983 1.00 5.67 346 GLY D CA 1
ATOM 12673 C C . GLY D 1 346 ? -13.213 2.073 -1.192 1.00 8.33 346 GLY D C 1
ATOM 12674 O O . GLY D 1 346 ? -13.623 3.134 -1.703 1.00 13.77 346 GLY D O 1
ATOM 12675 N N . GLY D 1 347 ? -11.944 1.856 -0.848 1.00 3.54 347 GLY D N 1
ATOM 12676 C CA . GLY D 1 347 ? -10.917 2.778 -1.314 1.00 10.33 347 GLY D CA 1
ATOM 12677 C C . GLY D 1 347 ? -10.883 4.082 -0.545 1.00 7.93 347 GLY D C 1
ATOM 12678 O O . GLY D 1 347 ? -11.297 4.064 0.603 1.00 4.16 347 GLY D O 1
ATOM 12679 N N . PHE D 1 348 ? -10.371 5.177 -1.113 1.00 8.03 348 PHE D N 1
ATOM 12680 C CA . PHE D 1 348 ? -10.145 6.374 -0.291 1.00 11.61 348 PHE D CA 1
ATOM 12681 C C . PHE D 1 348 ? -11.441 7.081 0.048 1.00 15.48 348 PHE D C 1
ATOM 12682 O O . PHE D 1 348 ? -11.582 7.826 1.023 1.00 17.96 348 PHE D O 1
ATOM 12690 N N . GLU D 1 349 ? -12.451 6.846 -0.796 1.00 11.01 349 GLU D N 1
ATOM 12691 C CA . GLU D 1 349 ? -13.746 7.396 -0.391 1.00 13.09 349 GLU D CA 1
ATOM 12692 C C . GLU D 1 349 ? -14.173 6.679 0.871 1.00 7.20 349 GLU D C 1
ATOM 12693 O O . GLU D 1 349 ? -14.874 7.154 1.758 1.00 12.06 349 GLU D O 1
ATOM 12699 N N . GLN D 1 350 ? -13.756 5.407 1.016 1.00 14.50 350 GLN D N 1
ATOM 12700 C CA . GLN D 1 350 ? -14.234 4.780 2.260 1.00 7.78 350 GLN D CA 1
ATOM 12701 C C . GLN D 1 350 ? -13.464 5.370 3.429 1.00 5.14 350 GLN D C 1
ATOM 12702 O O . GLN D 1 350 ? -13.977 5.433 4.542 1.00 8.33 350 GLN D O 1
ATOM 12708 N N . LEU D 1 351 ? -12.240 5.799 3.135 1.00 12.65 351 LEU D N 1
ATOM 12709 C CA . LEU D 1 351 ? -11.415 6.437 4.180 1.00 2.68 351 LEU D CA 1
ATOM 12710 C C . LEU D 1 351 ? -12.037 7.780 4.558 1.00 5.85 351 LEU D C 1
ATOM 12711 O O . LEU D 1 351 ? -12.131 8.174 5.717 1.00 6.04 351 LEU D O 1
ATOM 12716 N N . ASN D 1 352 ? -12.512 8.492 3.517 1.00 11.37 352 ASN D N 1
ATOM 12717 C CA . ASN D 1 352 ? -13.126 9.797 3.829 1.00 7.80 352 ASN D CA 1
ATOM 12718 C C . ASN D 1 352 ? -14.326 9.595 4.735 1.00 18.52 352 ASN D C 1
ATOM 12719 O O . ASN D 1 352 ? -14.523 10.362 5.687 1.00 18.20 352 ASN D O 1
ATOM 12724 N N . ASN D 1 353 ? -15.109 8.536 4.454 1.00 10.10 353 ASN D N 1
ATOM 12725 C CA . ASN D 1 353 ? -16.194 8.296 5.391 1.00 6.56 353 ASN D CA 1
ATOM 12726 C C . ASN D 1 353 ? -15.664 8.065 6.802 1.00 5.39 353 ASN D C 1
ATOM 12727 O O . ASN D 1 353 ? -16.203 8.586 7.779 1.00 7.26 353 ASN D O 1
ATOM 12732 N N . ALA D 1 354 ? -14.625 7.234 6.908 1.00 8.56 354 ALA D N 1
ATOM 12733 C CA . ALA D 1 354 ? -14.119 6.939 8.252 1.00 12.83 354 ALA D CA 1
ATOM 12734 C C . ALA D 1 354 ? -13.688 8.223 8.951 1.00 14.08 354 ALA D C 1
ATOM 12735 O O . ALA D 1 354 ? -13.934 8.400 10.136 1.00 5.48 354 ALA D O 1
ATOM 12737 N N . LEU D 1 355 ? -13.049 9.112 8.192 1.00 12.86 355 LEU D N 1
ATOM 12738 C CA . LEU D 1 355 ? -12.538 10.366 8.733 1.00 11.01 355 LEU D CA 1
ATOM 12739 C C . LEU D 1 355 ? -13.655 11.239 9.277 1.00 8.92 355 LEU D C 1
ATOM 12740 O O . LEU D 1 355 ? -13.424 12.159 10.064 1.00 19.91 355 LEU D O 1
ATOM 12745 N N . ARG D 1 356 ? -14.882 10.969 8.863 1.00 8.43 356 ARG D N 1
ATOM 12746 C CA . ARG D 1 356 ? -15.972 11.806 9.390 1.00 13.37 356 ARG D CA 1
ATOM 12747 C C . ARG D 1 356 ? -16.690 11.094 10.516 1.00 11.78 356 ARG D C 1
ATOM 12748 O O . ARG D 1 356 ? -17.781 11.432 10.967 1.00 9.21 356 ARG D O 1
ATOM 12756 N N . VAL D 1 357 ? -16.037 10.048 11.045 1.00 12.77 357 VAL D N 1
ATOM 12757 C CA . VAL D 1 357 ? -16.552 9.335 12.206 1.00 8.87 357 VAL D CA 1
ATOM 12758 C C . VAL D 1 357 ? -15.804 9.813 13.439 1.00 9.02 357 VAL D C 1
ATOM 12759 O O . VAL D 1 357 ? -14.567 9.837 13.364 1.00 9.31 357 VAL D O 1
ATOM 12763 N N . PRO D 1 358 ? -16.460 10.195 14.524 1.00 10.01 358 PRO D N 1
ATOM 12764 C CA . PRO D 1 358 ? -15.709 10.667 15.690 1.00 4.86 358 PRO D CA 1
ATOM 12765 C C . PRO D 1 358 ? -14.805 9.587 16.264 1.00 15.11 358 PRO D C 1
ATOM 12766 O O . PRO D 1 358 ? -15.283 8.453 16.454 1.00 15.18 358 PRO D O 1
ATOM 12770 N N . MET D 1 359 ? -13.546 9.950 16.518 1.00 4.55 359 MET D N 1
ATOM 12771 C CA . MET D 1 359 ? -12.568 8.965 16.967 1.00 10.53 359 MET D CA 1
ATOM 12772 C C . MET D 1 359 ? -12.119 9.119 18.408 1.00 15.89 359 MET D C 1
ATOM 12773 O O . MET D 1 359 ? -12.125 10.237 18.940 1.00 6.48 359 MET D O 1
ATOM 12778 N N . VAL D 1 360 ? -11.723 7.997 19.007 1.00 9.30 360 VAL D N 1
ATOM 12779 C CA . VAL D 1 360 ? -11.105 7.957 20.332 1.00 7.18 360 VAL D CA 1
ATOM 12780 C C . VAL D 1 360 ? -9.591 7.856 20.185 1.00 9.97 360 VAL D C 1
ATOM 12781 O O . VAL D 1 360 ? -9.091 7.211 19.259 1.00 5.18 360 VAL D O 1
ATOM 12785 N N . LEU D 1 361 ? -8.828 8.516 21.050 1.00 8.25 361 LEU D N 1
ATOM 12786 C CA . LEU D 1 361 ? -7.381 8.504 20.923 1.00 10.02 361 LEU D CA 1
ATOM 12787 C C . LEU D 1 361 ? -6.809 7.378 21.771 1.00 5.24 361 LEU D C 1
ATOM 12788 O O . LEU D 1 361 ? -7.171 7.270 22.956 1.00 5.08 361 LEU D O 1
ATOM 12793 N N . VAL D 1 362 ? -5.929 6.573 21.192 1.00 3.83 362 VAL D N 1
ATOM 12794 C CA . VAL D 1 362 ? -5.230 5.485 21.871 1.00 0.43 362 VAL D CA 1
ATOM 12795 C C . VAL D 1 362 ? -3.725 5.673 21.949 1.00 6.03 362 VAL D C 1
ATOM 12796 O O . VAL D 1 362 ? -3.073 6.146 21.023 1.00 4.11 362 VAL D O 1
ATOM 12800 N N . MET D 1 363 ? -3.154 5.291 23.079 1.00 1.87 363 MET D N 1
ATOM 12801 C CA . MET D 1 363 ? -1.709 5.317 23.269 1.00 3.88 363 MET D CA 1
ATOM 12802 C C . MET D 1 363 ? -1.314 3.948 23.844 1.00 9.66 363 MET D C 1
ATOM 12803 O O . MET D 1 363 ? -1.885 3.552 24.854 1.00 1.24 363 MET D O 1
ATOM 12808 N N . SER D 1 364 ? -0.383 3.291 23.176 1.00 17.67 364 SER D N 1
ATOM 12809 C CA . SER D 1 364 ? -0.034 1.940 23.589 1.00 20.29 364 SER D CA 1
ATOM 12810 C C . SER D 1 364 ? 1.432 1.604 23.372 1.00 18.04 364 SER D C 1
ATOM 12811 O O . SER D 1 364 ? 2.187 2.305 22.705 1.00 5.82 364 SER D O 1
ATOM 12814 N N . ILE D 1 365 ? 1.806 0.469 23.967 1.00 8.06 365 ILE D N 1
ATOM 12815 C CA . ILE D 1 365 ? 3.118 -0.120 23.644 1.00 1.07 365 ILE D CA 1
ATOM 12816 C C . ILE D 1 365 ? 2.838 -1.620 23.663 1.00 1.30 365 ILE D C 1
ATOM 12817 O O . ILE D 1 365 ? 2.027 -1.986 24.504 1.00 3.90 365 ILE D O 1
ATOM 12822 N N . TRP D 1 366 ? 3.423 -2.364 22.725 1.00 11.83 366 TRP D N 1
ATOM 12823 C CA . TRP D 1 366 ? 3.113 -3.793 22.589 1.00 10.00 366 TRP D CA 1
ATOM 12824 C C . TRP D 1 366 ? 4.199 -4.557 21.841 1.00 11.92 366 TRP D C 1
ATOM 12825 O O . TRP D 1 366 ? 4.999 -4.011 21.093 1.00 6.76 366 TRP D O 1
ATOM 12836 N N . ASP D 1 367 ? 4.221 -5.884 22.033 1.00 6.57 367 ASP D N 1
ATOM 12837 C CA . ASP D 1 367 ? 4.972 -6.715 21.096 1.00 6.94 367 ASP D CA 1
ATOM 12838 C C . ASP D 1 367 ? 3.991 -7.651 20.376 1.00 7.79 367 ASP D C 1
ATOM 12839 O O . ASP D 1 367 ? 2.796 -7.698 20.666 1.00 6.98 367 ASP D O 1
ATOM 12844 N N . ASP D 1 368 ? 4.538 -8.369 19.395 1.00 7.77 368 ASP D N 1
ATOM 12845 C CA . ASP D 1 368 ? 3.718 -9.098 18.436 1.00 7.30 368 ASP D CA 1
ATOM 12846 C C . ASP D 1 368 ? 4.066 -10.586 18.419 1.00 8.06 368 ASP D C 1
ATOM 12847 O O . ASP D 1 368 ? 5.163 -10.968 18.027 1.00 7.93 368 ASP D O 1
ATOM 12852 N N . HIS D 1 369 ? 3.109 -11.372 18.868 1.00 14.96 369 HIS D N 1
ATOM 12853 C CA . HIS D 1 369 ? 3.159 -12.827 18.906 1.00 17.87 369 HIS D CA 1
ATOM 12854 C C . HIS D 1 369 ? 2.863 -13.481 17.568 1.00 18.38 369 HIS D C 1
ATOM 12855 O O . HIS D 1 369 ? 3.145 -14.667 17.345 1.00 20.18 369 HIS D O 1
ATOM 12862 N N . TYR D 1 370 ? 2.277 -12.736 16.633 1.00 14.66 370 TYR D N 1
ATOM 12863 C CA . TYR D 1 370 ? 1.950 -13.345 15.342 1.00 14.00 370 TYR D CA 1
ATOM 12864 C C . TYR D 1 370 ? 3.003 -13.105 14.285 1.00 17.07 370 TYR D C 1
ATOM 12865 O O . TYR D 1 370 ? 3.306 -14.008 13.492 1.00 16.12 370 TYR D O 1
ATOM 12874 N N . ALA D 1 371 ? 3.609 -11.919 14.217 1.00 9.36 371 ALA D N 1
ATOM 12875 C CA . ALA D 1 371 ? 4.650 -11.733 13.196 1.00 9.24 371 ALA D CA 1
ATOM 12876 C C . ALA D 1 371 ? 5.870 -10.972 13.698 1.00 8.40 371 ALA D C 1
ATOM 12877 O O . ALA D 1 371 ? 6.572 -10.385 12.868 1.00 19.49 371 ALA D O 1
ATOM 12879 N N . ASN D 1 372 ? 6.155 -10.967 14.987 1.00 3.68 372 ASN D N 1
ATOM 12880 C CA . ASN D 1 372 ? 7.300 -10.377 15.630 1.00 10.56 372 ASN D CA 1
ATOM 12881 C C . ASN D 1 372 ? 7.580 -8.945 15.162 1.00 14.27 372 ASN D C 1
ATOM 12882 O O . ASN D 1 372 ? 8.743 -8.522 15.188 1.00 15.83 372 ASN D O 1
ATOM 12887 N N . MET D 1 373 ? 6.552 -8.240 14.733 1.00 10.33 373 MET D N 1
ATOM 12888 C CA . MET D 1 373 ? 6.669 -6.850 14.294 1.00 9.02 373 MET D CA 1
ATOM 12889 C C . MET D 1 373 ? 7.542 -6.658 13.068 1.00 16.32 373 MET D C 1
ATOM 12890 O O . MET D 1 373 ? 7.957 -5.540 12.753 1.00 10.18 373 MET D O 1
ATOM 12895 N N . LEU D 1 374 ? 7.818 -7.736 12.339 1.00 14.13 374 LEU D N 1
ATOM 12896 C CA . LEU D 1 374 ? 8.727 -7.616 11.202 1.00 3.67 374 LEU D CA 1
ATOM 12897 C C . LEU D 1 374 ? 8.105 -6.698 10.154 1.00 10.80 374 LEU D C 1
ATOM 12898 O O . LEU D 1 374 ? 8.781 -5.993 9.416 1.00 8.23 374 LEU D O 1
ATOM 12903 N N . TRP D 1 375 ? 6.773 -6.724 10.097 1.00 18.09 375 TRP D N 1
ATOM 12904 C CA . TRP D 1 375 ? 6.008 -5.903 9.172 1.00 14.81 375 TRP D CA 1
ATOM 12905 C C . TRP D 1 375 ? 6.260 -4.414 9.407 1.00 11.94 375 TRP D C 1
ATOM 12906 O O . TRP D 1 375 ? 6.074 -3.586 8.512 1.00 13.18 375 TRP D O 1
ATOM 12917 N N . LEU D 1 376 ? 6.659 -4.049 10.622 1.00 10.62 376 LEU D N 1
ATOM 12918 C CA . LEU D 1 376 ? 6.938 -2.643 10.915 1.00 8.28 376 LEU D CA 1
ATOM 12919 C C . LEU D 1 376 ? 8.367 -2.262 10.608 1.00 16.43 376 LEU D C 1
ATOM 12920 O O . LEU D 1 376 ? 8.746 -1.158 10.229 1.00 9.43 376 LEU D O 1
ATOM 12925 N N . ASP D 1 377 ? 9.255 -3.243 10.855 1.00 9.52 377 ASP D N 1
ATOM 12926 C CA . ASP D 1 377 ? 10.633 -2.818 11.035 1.00 9.02 377 ASP D CA 1
ATOM 12927 C C . ASP D 1 377 ? 11.628 -3.812 10.447 1.00 16.81 377 ASP D C 1
ATOM 12928 O O . ASP D 1 377 ? 12.825 -3.626 10.685 1.00 12.11 377 ASP D O 1
ATOM 12933 N N . SER D 1 378 ? 11.110 -4.810 9.721 1.00 6.57 378 SER D N 1
ATOM 12934 C CA . SER D 1 378 ? 12.107 -5.738 9.158 1.00 3.86 378 SER D CA 1
ATOM 12935 C C . SER D 1 378 ? 11.794 -6.010 7.698 1.00 10.04 378 SER D C 1
ATOM 12936 O O . SER D 1 378 ? 11.244 -5.226 6.932 1.00 9.40 378 SER D O 1
ATOM 12939 N N . ILE D 1 379 ? 12.163 -7.209 7.273 1.00 6.64 379 ILE D N 1
ATOM 12940 C CA . ILE D 1 379 ? 11.758 -7.679 5.936 1.00 4.41 379 ILE D CA 1
ATOM 12941 C C . ILE D 1 379 ? 10.516 -8.533 6.093 1.00 10.27 379 ILE D C 1
ATOM 12942 O O . ILE D 1 379 ? 10.531 -9.569 6.772 1.00 32.99 379 ILE D O 1
ATOM 12947 N N . TYR D 1 380 ? 9.373 -8.163 5.525 1.00 15.30 380 TYR D N 1
ATOM 12948 C CA . TYR D 1 380 ? 8.137 -8.925 5.722 1.00 17.29 380 TYR D CA 1
ATOM 12949 C C . TYR D 1 380 ? 7.385 -9.033 4.408 1.00 21.22 380 TYR D C 1
ATOM 12950 O O . TYR D 1 380 ? 7.352 -8.028 3.680 1.00 12.43 380 TYR D O 1
ATOM 12959 N N . PRO D 1 381 ? 6.783 -10.155 4.041 1.00 18.24 381 PRO D N 1
ATOM 12960 C CA . PRO D 1 381 ? 6.746 -11.381 4.835 1.00 22.42 381 PRO D CA 1
ATOM 12961 C C . PRO D 1 381 ? 7.997 -12.204 4.573 1.00 26.92 381 PRO D C 1
ATOM 12962 O O . PRO D 1 381 ? 8.602 -12.046 3.510 1.00 25.41 381 PRO D O 1
ATOM 12966 N N . PRO D 1 382 ? 8.340 -13.029 5.550 1.00 37.96 382 PRO D N 1
ATOM 12967 C CA . PRO D 1 382 ? 9.549 -13.854 5.471 1.00 44.56 382 PRO D CA 1
ATOM 12968 C C . PRO D 1 382 ? 9.423 -14.856 4.326 1.00 51.06 382 PRO D C 1
ATOM 12969 O O . PRO D 1 382 ? 8.941 -14.483 3.252 1.00 30.57 382 PRO D O 1
ATOM 12973 N N . GLU D 1 383 ? 9.854 -16.083 4.568 1.00 56.20 383 GLU D N 1
ATOM 12974 C CA . GLU D 1 383 ? 9.865 -17.177 3.605 1.00 54.55 383 GLU D CA 1
ATOM 12975 C C . GLU D 1 383 ? 11.013 -17.000 2.605 1.00 55.96 383 GLU D C 1
ATOM 12976 O O . GLU D 1 383 ? 11.825 -17.910 2.408 1.00 31.93 383 GLU D O 1
ATOM 12982 N N . LYS D 1 384 ? 11.049 -15.820 2.006 1.00 61.06 384 LYS D N 1
ATOM 12983 C CA . LYS D 1 384 ? 12.107 -15.326 1.137 1.00 60.59 384 LYS D CA 1
ATOM 12984 C C . LYS D 1 384 ? 12.594 -13.962 1.642 1.00 49.60 384 LYS D C 1
ATOM 12985 O O . LYS D 1 384 ? 12.693 -13.861 2.877 1.00 27.19 384 LYS D O 1
ATOM 12991 N N . GLU D 1 385 ? 12.871 -13.026 0.749 1.00 41.24 385 GLU D N 1
ATOM 12992 C CA . GLU D 1 385 ? 13.306 -11.664 1.031 1.00 31.25 385 GLU D CA 1
ATOM 12993 C C . GLU D 1 385 ? 14.015 -10.957 -0.117 1.00 34.67 385 GLU D C 1
ATOM 12994 O O . GLU D 1 385 ? 15.028 -11.452 -0.618 1.00 55.23 385 GLU D O 1
ATOM 13000 N N . GLY D 1 386 ? 13.528 -9.789 -0.540 1.00 22.20 386 GLY D N 1
ATOM 13001 C CA . GLY D 1 386 ? 14.278 -8.960 -1.447 1.00 25.28 386 GLY D CA 1
ATOM 13002 C C . GLY D 1 386 ? 13.578 -8.106 -2.474 1.00 21.22 386 GLY D C 1
ATOM 13003 O O . GLY D 1 386 ? 14.280 -7.322 -3.129 1.00 27.89 386 GLY D O 1
ATOM 13004 N N . GLN D 1 387 ? 12.275 -8.218 -2.643 1.00 12.50 387 GLN D N 1
ATOM 13005 C CA . GLN D 1 387 ? 11.340 -7.632 -3.556 1.00 14.23 387 GLN D CA 1
ATOM 13006 C C . GLN D 1 387 ? 10.718 -6.331 -3.047 1.00 17.13 387 GLN D C 1
ATOM 13007 O O . GLN D 1 387 ? 10.631 -6.123 -1.836 1.00 14.10 387 GLN D O 1
ATOM 13013 N N . PRO D 1 388 ? 10.250 -5.451 -3.920 1.00 8.74 388 PRO D N 1
ATOM 13014 C CA . PRO D 1 388 ? 9.806 -4.113 -3.495 1.00 11.20 388 PRO D CA 1
ATOM 13015 C C . PRO D 1 388 ? 8.683 -4.225 -2.489 1.00 2.06 388 PRO D C 1
ATOM 13016 O O . PRO D 1 388 ? 7.678 -4.892 -2.734 1.00 13.09 388 PRO D O 1
ATOM 13020 N N . GLY D 1 389 ? 8.853 -3.575 -1.336 1.00 18.94 389 GLY D N 1
ATOM 13021 C CA . GLY D 1 389 ? 7.754 -3.634 -0.379 1.00 11.60 389 GLY D CA 1
ATOM 13022 C C . GLY D 1 389 ? 8.076 -4.514 0.802 1.00 5.52 389 GLY D C 1
ATOM 13023 O O . GLY D 1 389 ? 7.466 -4.324 1.856 1.00 5.76 389 GLY D O 1
ATOM 13024 N N . ALA D 1 390 ? 8.992 -5.455 0.639 1.00 11.94 390 ALA D N 1
ATOM 13025 C CA . ALA D 1 390 ? 9.347 -6.413 1.676 1.00 9.27 390 ALA D CA 1
ATOM 13026 C C . ALA D 1 390 ? 10.023 -5.796 2.892 1.00 5.60 390 ALA D C 1
ATOM 13027 O O . ALA D 1 390 ? 9.628 -6.077 4.031 1.00 9.80 390 ALA D O 1
ATOM 13029 N N . ALA D 1 391 ? 11.035 -4.979 2.635 1.00 6.39 391 ALA D N 1
ATOM 13030 C CA . ALA D 1 391 ? 11.928 -4.293 3.544 1.00 2.52 391 ALA D CA 1
ATOM 13031 C C . ALA D 1 391 ? 11.287 -3.045 4.137 1.00 5.15 391 ALA D C 1
ATOM 13032 O O . ALA D 1 391 ? 11.033 -2.080 3.405 1.00 13.79 391 ALA D O 1
ATOM 13034 N N . ARG D 1 392 ? 11.039 -3.085 5.437 1.00 6.53 392 ARG D N 1
ATOM 13035 C CA . ARG D 1 392 ? 10.344 -2.072 6.187 1.00 4.57 392 ARG D CA 1
ATOM 13036 C C . ARG D 1 392 ? 11.221 -1.318 7.186 1.00 8.91 392 ARG D C 1
ATOM 13037 O O . ARG D 1 392 ? 10.842 -0.188 7.559 1.00 8.04 392 ARG D O 1
ATOM 13045 N N . GLY D 1 393 ? 12.372 -1.849 7.574 1.00 5.50 393 GLY D N 1
ATOM 13046 C CA . GLY D 1 393 ? 13.307 -1.340 8.563 1.00 10.91 393 GLY D CA 1
ATOM 13047 C C . GLY D 1 393 ? 14.576 -2.189 8.550 1.00 11.24 393 GLY D C 1
ATOM 13048 O O . GLY D 1 393 ? 14.573 -3.144 7.762 1.00 5.34 393 GLY D O 1
ATOM 13049 N N . ASP D 1 394 ? 15.582 -1.857 9.332 1.00 11.31 394 ASP D N 1
ATOM 13050 C CA . ASP D 1 394 ? 16.883 -2.543 9.265 1.00 11.47 394 ASP D CA 1
ATOM 13051 C C . ASP D 1 394 ? 16.947 -3.544 10.410 1.00 17.80 394 ASP D C 1
ATOM 13052 O O . ASP D 1 394 ? 18.001 -4.003 10.856 1.00 20.89 394 ASP D O 1
ATOM 13057 N N . CYS D 1 395 ? 15.744 -3.859 10.917 1.00 11.39 395 CYS D N 1
ATOM 13058 C CA . CYS D 1 395 ? 15.775 -4.766 12.068 1.00 18.68 395 CYS D CA 1
ATOM 13059 C C . CYS D 1 395 ? 16.026 -6.178 11.536 1.00 7.79 395 CYS D C 1
ATOM 13060 O O . CYS D 1 395 ? 15.404 -6.523 10.531 1.00 11.01 395 CYS D O 1
ATOM 13063 N N . PRO D 1 396 ? 16.866 -6.949 12.195 1.00 15.76 396 PRO D N 1
ATOM 13064 C CA . PRO D 1 396 ? 17.194 -8.283 11.680 1.00 17.87 396 PRO D CA 1
ATOM 13065 C C . PRO D 1 396 ? 15.928 -9.120 11.553 1.00 15.11 396 PRO D C 1
ATOM 13066 O O . PRO D 1 396 ? 14.967 -8.947 12.301 1.00 9.87 396 PRO D O 1
ATOM 13070 N N . THR D 1 397 ? 15.982 -10.039 10.599 1.00 27.92 397 THR D N 1
ATOM 13071 C CA . THR D 1 397 ? 14.819 -10.882 10.324 1.00 16.41 397 THR D CA 1
ATOM 13072 C C . THR D 1 397 ? 14.510 -11.838 11.464 1.00 10.92 397 THR D C 1
ATOM 13073 O O . THR D 1 397 ? 13.437 -12.455 11.420 1.00 14.31 397 THR D O 1
ATOM 13077 N N . ASP D 1 398 ? 15.366 -11.975 12.477 1.00 11.22 398 ASP D N 1
ATOM 13078 C CA . ASP D 1 398 ? 15.013 -12.808 13.624 1.00 19.87 398 ASP D CA 1
ATOM 13079 C C . ASP D 1 398 ? 14.770 -11.983 14.883 1.00 6.67 398 ASP D C 1
ATOM 13080 O O . ASP D 1 398 ? 14.809 -12.472 16.008 1.00 16.74 398 ASP D O 1
ATOM 13085 N N . SER D 1 399 ? 14.468 -10.678 14.762 1.00 7.62 399 SER D N 1
ATOM 13086 C CA . SER D 1 399 ? 14.129 -9.923 15.963 1.00 9.50 399 SER D CA 1
ATOM 13087 C C . SER D 1 399 ? 12.657 -10.048 16.304 1.00 8.57 399 SER D C 1
ATOM 13088 O O . SER D 1 399 ? 11.797 -10.466 15.528 1.00 10.58 399 SER D O 1
ATOM 13091 N N . GLY D 1 400 ? 12.339 -9.650 17.530 1.00 15.75 400 GLY D N 1
ATOM 13092 C CA . GLY D 1 400 ? 10.955 -9.445 17.891 1.00 23.96 400 GLY D CA 1
ATOM 13093 C C . GLY D 1 400 ? 10.269 -10.618 18.528 1.00 16.66 400 GLY D C 1
ATOM 13094 O O . GLY D 1 400 ? 9.091 -10.514 18.890 1.00 22.38 400 GLY D O 1
ATOM 13095 N N . VAL D 1 401 ? 10.974 -11.743 18.697 1.00 20.48 401 VAL D N 1
ATOM 13096 C CA . VAL D 1 401 ? 10.272 -12.803 19.428 1.00 7.98 401 VAL D CA 1
ATOM 13097 C C . VAL D 1 401 ? 9.967 -12.314 20.833 1.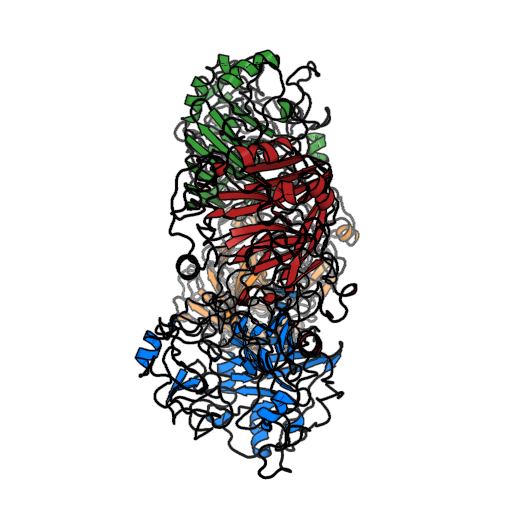00 0.92 401 VAL D C 1
ATOM 13098 O O . VAL D 1 401 ? 10.918 -12.038 21.570 1.00 12.90 401 VAL D O 1
ATOM 13102 N N . PRO D 1 402 ? 8.683 -12.174 21.116 1.00 8.26 402 PRO D N 1
ATOM 13103 C CA . PRO D 1 402 ? 8.260 -11.599 22.399 1.00 4.13 402 PRO D CA 1
ATOM 13104 C C . PRO D 1 402 ? 9.021 -12.103 23.613 1.00 9.80 402 PRO D C 1
ATOM 13105 O O . PRO D 1 402 ? 9.417 -11.259 24.410 1.00 17.14 402 PRO D O 1
ATOM 13109 N N . ALA D 1 403 ? 9.212 -13.405 23.788 1.00 19.60 403 ALA D N 1
ATOM 13110 C CA . ALA D 1 403 ? 9.892 -13.864 25.006 1.00 22.67 403 ALA D CA 1
ATOM 13111 C C . ALA D 1 403 ? 11.281 -13.235 25.086 1.00 22.67 403 ALA D C 1
ATOM 13112 O O . ALA D 1 403 ? 11.738 -12.798 26.145 1.00 20.46 403 ALA D O 1
ATOM 13114 N N . GLU D 1 404 ? 11.933 -13.209 23.930 1.00 21.66 404 GLU D N 1
ATOM 13115 C CA . GLU D 1 404 ? 13.308 -12.757 23.805 1.00 16.92 404 GLU D CA 1
ATOM 13116 C C . GLU D 1 404 ? 13.405 -11.245 23.917 1.00 21.60 404 GLU D C 1
ATOM 13117 O O . GLU D 1 404 ? 14.273 -10.733 24.632 1.00 20.62 404 GLU D O 1
ATOM 13123 N N . VAL D 1 405 ? 12.526 -10.512 23.224 1.00 14.52 405 VAL D N 1
ATOM 13124 C CA . VAL D 1 405 ? 12.621 -9.057 23.366 1.00 7.59 405 VAL D CA 1
ATOM 13125 C C . VAL D 1 405 ? 12.196 -8.619 24.755 1.00 11.20 405 VAL D C 1
ATOM 13126 O O . VAL D 1 405 ? 12.692 -7.602 25.246 1.00 17.73 405 VAL D O 1
ATOM 13130 N N . GLU D 1 406 ? 11.331 -9.376 25.422 1.00 5.25 406 GLU D N 1
ATOM 13131 C CA . GLU D 1 406 ? 10.882 -8.982 26.757 1.00 7.72 406 GLU D CA 1
ATOM 13132 C C . GLU D 1 406 ? 11.949 -9.217 27.803 1.00 11.20 406 GLU D C 1
ATOM 13133 O O . GLU D 1 406 ? 12.002 -8.582 28.859 1.00 26.97 406 GLU D O 1
ATOM 13139 N N . ALA D 1 407 ? 12.864 -10.153 27.535 1.00 13.29 407 ALA D N 1
ATOM 13140 C CA . ALA D 1 407 ? 13.923 -10.376 28.517 1.00 4.57 407 ALA D CA 1
ATOM 13141 C C . ALA D 1 407 ? 15.078 -9.410 28.291 1.00 1.85 407 ALA D C 1
ATOM 13142 O O . ALA D 1 407 ? 15.766 -9.005 29.231 1.00 6.79 407 ALA D O 1
ATOM 13144 N N . GLN D 1 408 ? 15.271 -9.084 27.009 1.00 5.99 408 GLN D N 1
ATOM 13145 C CA . GLN D 1 408 ? 16.410 -8.213 26.695 1.00 8.47 408 GLN D CA 1
ATOM 13146 C C . GLN D 1 408 ? 16.112 -6.747 26.986 1.00 7.14 408 GLN D C 1
ATOM 13147 O O . GLN D 1 408 ? 16.928 -5.968 27.478 1.00 9.86 408 GLN D O 1
ATOM 13153 N N . PHE D 1 409 ? 14.872 -6.365 26.660 1.00 7.20 409 PHE D N 1
ATOM 13154 C CA . PHE D 1 409 ? 14.539 -4.950 26.899 1.00 16.38 409 PHE D CA 1
ATOM 13155 C C . PHE D 1 409 ? 13.335 -4.719 27.784 1.00 16.57 409 PHE D C 1
ATOM 13156 O O . PHE D 1 409 ? 12.468 -3.918 27.415 1.00 10.22 409 PHE D O 1
ATOM 13164 N N . PRO D 1 410 ? 13.208 -5.345 28.949 1.00 10.84 410 PRO D N 1
ATOM 13165 C CA . PRO D 1 410 ? 12.057 -5.092 29.813 1.00 7.50 410 PRO D CA 1
ATOM 13166 C C . PRO D 1 410 ? 11.793 -3.611 30.126 1.00 9.50 410 PRO D C 1
ATOM 13167 O O . PRO D 1 410 ? 10.609 -3.306 30.318 1.00 21.46 410 PRO D O 1
ATOM 13171 N N . ASP D 1 411 ? 12.809 -2.779 30.192 1.00 13.14 411 ASP D N 1
ATOM 13172 C CA . ASP D 1 411 ? 12.743 -1.383 30.617 1.00 10.07 411 ASP D CA 1
ATOM 13173 C C . ASP D 1 411 ? 12.506 -0.445 29.445 1.00 18.40 411 ASP D C 1
ATOM 13174 O O . ASP D 1 411 ? 12.594 0.786 29.545 1.00 10.87 411 ASP D O 1
ATOM 13179 N N . ALA D 1 412 ? 12.194 -1.006 28.280 1.00 16.31 412 ALA D N 1
ATOM 13180 C CA . ALA D 1 412 ? 11.921 -0.077 27.171 1.00 8.35 412 ALA D CA 1
ATOM 13181 C C . ALA D 1 412 ? 10.673 0.715 27.519 1.00 4.79 412 ALA D C 1
ATOM 13182 O O . ALA D 1 412 ? 9.711 0.207 28.102 1.00 17.14 412 ALA D O 1
ATOM 13184 N N . GLN D 1 413 ? 10.651 2.006 27.179 1.00 10.70 413 GLN D N 1
ATOM 13185 C CA . GLN D 1 413 ? 9.449 2.770 27.501 1.00 10.93 413 GLN D CA 1
ATOM 13186 C C . GLN D 1 413 ? 9.219 3.800 26.411 1.00 16.26 413 GLN D C 1
ATOM 13187 O O . GLN D 1 413 ? 10.139 4.140 25.686 1.00 8.72 413 GLN D O 1
ATOM 13193 N N . VAL D 1 414 ? 7.977 4.258 26.301 1.00 15.49 414 VAL D N 1
ATOM 13194 C CA . VAL D 1 414 ? 7.733 5.325 25.337 1.00 10.34 414 VAL D CA 1
ATOM 13195 C C . VAL D 1 414 ? 7.156 6.489 26.139 1.00 17.34 414 VAL D C 1
ATOM 13196 O O . VAL D 1 414 ? 6.335 6.250 27.033 1.00 6.34 414 VAL D O 1
ATOM 13200 N N . VAL D 1 415 ? 7.602 7.711 25.850 1.00 6.91 415 VAL D N 1
ATOM 13201 C CA . VAL D 1 415 ? 7.007 8.838 26.572 1.00 4.45 415 VAL D CA 1
ATOM 13202 C C . VAL D 1 415 ? 6.264 9.697 25.535 1.00 11.71 415 VAL D C 1
ATOM 13203 O O . VAL D 1 415 ? 6.931 10.234 24.659 1.00 8.64 415 VAL D O 1
ATOM 13207 N N . TRP D 1 416 ? 4.960 9.739 25.696 1.00 11.04 416 TRP D N 1
ATOM 13208 C CA . TRP D 1 416 ? 4.002 10.475 24.921 1.00 8.37 416 TRP D CA 1
ATOM 13209 C C . TRP D 1 416 ? 3.701 11.825 25.558 1.00 13.49 416 TRP D C 1
ATOM 13210 O O . TRP D 1 416 ? 3.234 11.831 26.706 1.00 3.36 416 TRP D O 1
ATOM 13221 N N . SER D 1 417 ? 3.930 12.966 24.898 1.00 12.63 417 SER D N 1
ATOM 13222 C CA . SER D 1 417 ? 3.596 14.171 25.690 1.00 4.33 417 SER D CA 1
ATOM 13223 C C . SER D 1 417 ? 3.050 15.258 24.777 1.00 9.11 417 SER D C 1
ATOM 13224 O O . SER D 1 417 ? 3.160 15.132 23.556 1.00 8.25 417 SER D O 1
ATOM 13227 N N . ASN D 1 418 ? 2.458 16.286 25.368 1.00 11.14 418 ASN D N 1
ATOM 13228 C CA . ASN D 1 418 ? 2.151 17.502 24.601 1.00 4.72 418 ASN D CA 1
ATOM 13229 C C . ASN D 1 418 ? 1.307 17.197 23.377 1.00 7.25 418 ASN D C 1
ATOM 13230 O O . ASN D 1 418 ? 1.602 17.517 22.232 1.00 4.87 418 ASN D O 1
ATOM 13235 N N . ILE D 1 419 ? 0.184 16.520 23.664 1.00 10.29 419 ILE D N 1
ATOM 13236 C CA . ILE D 1 419 ? -0.835 16.274 22.648 1.00 8.87 419 ILE D CA 1
ATOM 13237 C C . ILE D 1 419 ? -1.533 17.598 22.335 1.00 12.50 419 ILE D C 1
ATOM 13238 O O . ILE D 1 419 ? -1.992 18.251 23.269 1.00 12.10 419 ILE D O 1
ATOM 13243 N N . ARG D 1 420 ? -1.590 17.974 21.062 1.00 7.14 420 ARG D N 1
ATOM 13244 C CA . ARG D 1 420 ? -2.387 19.108 20.626 1.00 6.27 420 ARG D CA 1
ATOM 13245 C C . ARG D 1 420 ? -3.283 18.733 19.443 1.00 8.87 420 ARG D C 1
ATOM 13246 O O . ARG D 1 420 ? -2.829 18.012 18.556 1.00 3.79 420 ARG D O 1
ATOM 13254 N N . PHE D 1 421 ? -4.508 19.247 19.404 1.00 11.26 421 PHE D N 1
ATOM 13255 C CA . PHE D 1 421 ? -5.479 19.052 18.349 1.00 8.92 421 PHE D CA 1
ATOM 13256 C C . PHE D 1 421 ? -6.220 20.340 17.948 1.00 7.76 421 PHE D C 1
ATOM 13257 O O . PHE D 1 421 ? -6.483 21.113 18.864 1.00 3.13 421 PHE D O 1
ATOM 13265 N N . GLY D 1 422 ? -6.558 20.522 16.688 1.00 13.09 422 GLY D N 1
ATOM 13266 C CA . GLY D 1 422 ? -7.337 21.639 16.161 1.00 6.88 422 GLY D CA 1
ATOM 13267 C C . GLY D 1 422 ? -7.234 21.659 14.651 1.00 9.38 422 GLY D C 1
ATOM 13268 O O . GLY D 1 422 ? -6.667 20.721 14.087 1.00 9.37 422 GLY D O 1
ATOM 13269 N N . PRO D 1 423 ? -7.716 22.676 13.950 1.00 11.34 423 PRO D N 1
ATOM 13270 C CA . PRO D 1 423 ? -7.680 22.654 12.484 1.00 5.21 423 PRO D CA 1
ATOM 13271 C C . PRO D 1 423 ? -6.255 22.653 11.931 1.00 5.10 423 PRO D C 1
ATOM 13272 O O . PRO D 1 423 ? -5.320 22.998 12.651 1.00 10.78 423 PRO D O 1
ATOM 13276 N N . ILE D 1 424 ? -6.159 22.293 10.660 1.00 9.78 424 ILE D N 1
ATOM 13277 C CA . ILE D 1 424 ? -4.892 22.259 9.933 1.00 8.30 424 ILE D CA 1
ATOM 13278 C C . ILE D 1 424 ? -4.158 23.570 10.180 1.00 8.22 424 ILE D C 1
ATOM 13279 O O . ILE D 1 424 ? -4.827 24.618 10.185 1.00 13.85 424 ILE D O 1
ATOM 13284 N N . GLY D 1 425 ? -2.868 23.518 10.433 1.00 6.42 425 GLY D N 1
ATOM 13285 C CA . GLY D 1 425 ? -1.999 24.644 10.642 1.00 6.98 425 GLY D CA 1
ATOM 13286 C C . GLY D 1 425 ? -1.954 25.273 12.011 1.00 5.92 425 GLY D C 1
ATOM 13287 O O . GLY D 1 425 ? -1.116 26.168 12.217 1.00 7.23 425 GLY D O 1
ATOM 13288 N N . SER D 1 426 ? -2.754 24.845 12.966 1.00 6.72 426 SER D N 1
ATOM 13289 C CA . SER D 1 426 ? -2.942 25.455 14.272 1.00 8.26 426 SER D CA 1
ATOM 13290 C C . SER D 1 426 ? -2.131 24.890 15.412 1.00 8.39 426 SER D C 1
ATOM 13291 O O . SER D 1 426 ? -2.016 25.541 16.468 1.00 9.54 426 SER D O 1
ATOM 13294 N N . THR D 1 427 ? -1.557 23.683 15.353 1.00 6.92 427 THR D N 1
ATOM 13295 C CA . THR D 1 427 ? -0.867 23.237 16.564 1.00 4.77 427 THR D CA 1
ATOM 13296 C C . THR D 1 427 ? 0.577 23.726 16.529 1.00 4.00 427 THR D C 1
ATOM 13297 O O . THR D 1 427 ? 1.130 23.911 17.616 1.00 5.74 427 THR D O 1
ATOM 13301 N N . TYR D 1 428 ? 1.105 23.887 15.322 1.00 5.08 428 TYR D N 1
ATOM 13302 C CA . TYR D 1 428 ? 2.407 24.421 14.999 1.00 11.27 428 TYR D CA 1
ATOM 13303 C C . TYR D 1 428 ? 2.364 25.257 13.711 1.00 6.91 428 TYR D C 1
ATOM 13304 O O . TYR D 1 428 ? 1.609 25.012 12.778 1.00 10.43 428 TYR D O 1
ATOM 13313 N N . ASP D 1 429 ? 3.237 26.271 13.712 1.00 11.87 429 ASP D N 1
ATOM 13314 C CA . ASP D 1 429 ? 3.391 27.186 12.592 1.00 20.98 429 ASP D CA 1
ATOM 13315 C C . ASP D 1 429 ? 4.368 26.607 11.572 1.00 30.39 429 ASP D C 1
ATOM 13316 O O . ASP D 1 429 ? 5.492 27.087 11.453 1.00 31.15 429 ASP D O 1
ATOM 13321 N N . PHE D 1 430 ? 3.919 25.586 10.851 1.00 33.64 430 PHE D N 1
ATOM 13322 C CA . PHE D 1 430 ? 4.732 25.000 9.788 1.00 26.46 430 PHE D CA 1
ATOM 13323 C C . PHE D 1 430 ? 3.853 24.599 8.614 1.00 21.16 430 PHE D C 1
ATOM 13324 O O . PHE D 1 430 ? 4.342 23.994 7.642 1.00 29.11 430 PHE D O 1
#

Sequence (1716 aa):
RAGNETPENHPPLTWQRCTAPGNCQTVNAEVVIDANWRWLHDDNMQNCYDGNQWTNACSTATDCAEKCMIEGAGDYLGTYGASTSGDALTLKFVTKHEYGTNVGSRFYLMNGPDKYQMFNLMGNELAFDVDLSTVECGINSALYFVAMEEDGGMASYPSNQAGARYGTGYCDAQCARDLKFVGGKANIEGWKSSTSDPNAGVGPYGSCCAEIDVWESNAYAFAFTPHACTTNEYHVCETTNCGGTYSEDRFAGKCDANGCDYNPYRMGNPDFYGKGKTLDTSRKFTVVSRFEENKLSQYFIQDGRKIEIPPPTWEGMPNSSEITPELCSTMFDVFNDRNRFEEVGGFEQLNNALRVPMVLVMSIWDDHYANMLWLDSIYPPEKEGQPGAARGDCPTDSGVPAEVEAQFPDAQVVWSNIRFGPIGSTYDFRAGNETPENHPPLTWQRCTAPGNCQTVNAEVVIDANWRWLHDDNMQNCYDGNQWTNACSTATDCAEKCMIEGAGDYLGTYGASTSGDALTLKFVTKHEYGTNVGSRFYLMNGPDKYQMFNLMGNELAFDVDLSTVECGINSALYFVAMEEDGGMASYPSNQAGARYGTGYCDAQCARDLKFVGGKANIEGWKSSTSDPNAGVGPYGSCCAEIDVWESNAYAFAFTPHACTTNEYHVCETTNCGGTYSEDRFAGKCDANGCDYNPYRMGNPDFYGKGKTLDTSRKFTVVSRFEENKLSQYFIQDGRKIEIPPPTWEGMPNSSEITPELCSTMFDVFNDRNRFEEVGGFEQLNNALRVPMVLVMSIWDDHYANMLWLDSIYPPEKEGQPGAARGDCPTDSGVPAEVEAQFPDAQVVWSNIRFGPIGSTYDFRAGNETPENHPPLTWQRCTAPGNCQTVNAEVVIDANWRWLHDDNMQNCYDGNQWTNACSTATDCAEKCMIEGAGDYLGTYGASTSGDALTLKFVTKHEYGTNVGSRFYLMNGPDKYQMFNLMGNELAFDVDLSTVECGINSALYFVAMEEDGGMASYPSNQAGARYGTGYCDAQCARDLKFVGGKANIEGWKSSTSDPNAGVGPYGSCCAEIDVWESNAYAFAFTPHACTTNEYHVCETTNCGGTYSEDRFAGKCDANGCDYNPYRMGNPDFYGKGKTLDTSRKFTVVSRFEENKLSQYFIQDGRKIEIPPPTWEGMPNSSEITPELCSTMFDVFNDRNRFEEVGGFEQLNNALRVPMVLVMSIWDDHYANMLWLDSIYPPEKEGQPGAARGDCPTDSGVPAEVEAQFPDAQVVWSNIRFGPIGSTYDFRAGNETPENHPPLTWQRCTAPGNCQTVNAEVVIDANWRWLHDDNMQNCYDGNQWTNACSTATDCAEKCMIEGAGDYLGTYGASTSGDALTLKFVTKHEYGTNVGSRFYLMNGPDKYQMFNLMGNELAFDVDLSTVECGINSALYFVAMEEDGGMASYPSNQAGARYGTGYCDAQCARDLKFVGGKANIEGWKSSTSDPNAGVGPYGSCCAEIDVWESNAYAFAFTPHACTTNEYHVCETTNCGGTYSEDRFAGKCDANGCDYNPYRMGNPDFYGKGKTLDTSRKFTVVSRFEENKLSQYFIQDGRKIEIPPPTWEGMPNSSEITPELCSTMFDVFNDRNRFEEVGGFEQLNNALRVPMVLVMSIWDDHYANMLWLDSIYPPEKEGQPGAARGDCPTDSGVPAEVEAQFPDAQVVWSNIRFGPIGSTYDF

B-factor: mean 21.66, std 12.91, range [0.02, 157.91]

Foldseek 3Di:
DEDDPAAADFAWAWAWAFAFAVRIDIDTWTKAFAQQVWFKDFPVSHGCADQAAGDVLDDDWQVSLVGIHTYHPHDCCAAWNWDDDYHKIKGFAWDDHPPDIDGKTKMFIDRPLQWFDWDQAALKKKKWKKQQQQFDQLKKWFKWWALWGGRLQCVQQVSDPCTCSNNHNDAELQQAQFGQADSSIGQHVAWAQDPAGRHITGGQKGKYAWIWGCWIDHQWKTKTFGWAFLHRHIDIAGQQQRAHQRHPHNQRHGIDRGGQMQILQLFADAQCGHCPGVNHSNGMWMKMWHHYQQWIAIWIGRPNDTGGRFAGPFPQADRDRIRGLRHLPRCCVQLPDDSSCCVNPHSNRSNVSSRRTTIIMTMMGGDCRQLNCLAAAAPPPVPPPGRSSGRHDDDSVHNRCVCVCVVCSRRMMIIGHMYMYRPCGHHVD/DADDPADADFAWAWAWEFAFAPRTDIDTWTKAWAQQLWFKAFPVRDGQADWLAGDPVDDDQQCSLVGIHTYHCHPVCQSFVFHDDYRKTWGFQWRQDPVGIDHKTKMFIADPLFWGDWDQAAQKKKKWKKQQLLQDQQKKFFKWKAQFGRGLCCVVAVSHPPTPNSRHQDAEQLFAQFGCAHNNTGQNAQWDGDDPRRHTIGGFKTKYAWIFGLWIDHLWWIKGFTKFFLHHHIDMDGAPQHARFPHPHNLSDSIDNPTQIQIVQLQACNQDGHPPGVHHSNAMKMWMWHHHQFKIAIWIGGPNRTGGRAGGPDPLADRDSIRGLRRLVCVCVFQVDDNVCVVSPHSVSVVVNSRRTIIIMTMMHGDCRQLSCLAAHQPPPPPPPGRSRGRHPDDPPHRNVVVCCVPSRRRIMMMGHMYMYRVCRVHND/DADPPADADFAWAWAWEFPAAVRTDIDTWTKAWAQQPWFKAFPVGHGQADWQAGDPRDAWFQGSLQGIHTYHDHPCCQAFVWHDDYNKIKGFQWHAHPPGIHGKTKMFIADPLQWGDWDQAAQKKKKWKKQQLLFDAQKKWFKKKAQWDGRLQCVVQVSPPCTPNNNHGDAEQQFAQFGQHHSSTGQNPPWAGDPQGTHTTGGFKGWYAWMFGCWIDHQWWIKGFTKFFLHHHIDMDGAQCGAHDRHPHNLRHRIDNGGQIQILVLLPDAQCGHCVGVNHSNGMKMKMWHHHQFWTAIWIADPNRTGHRAGGPFPQADRHSIRGLRRLVRPCVQQVHDSSCVVSPHSVRSNVNSRRIIIIMTMMHGDQRQSCCLTAAADDPPDGPGRRRGRGNPPNPHRNPVVCCVPRSRRMMMMGHIYMDGPNRSDND/DADDPADADFAWAKAWEWAFAPGIDIDIWGKAWAQLVFFKAFPVRHGQDDQAAGDVQAAFQPGRLVGIHTYHPHDCCQAFVWHDDYFKIKGFQWHQHDPGIYGKTKMFIPDPLQWFDWDLAAQKKKKWKKQQLQFDAQKKWFKKWAQWDGQLQCVVAVSPPCTVNNNHTDAELQFCQFGQHASSTGLNVPWAGDPQRRRTTGGFKTWYAWMFGCWIDHQWWIKGFTKFWLHHHTDMAGAQQGAHDPHDHNLHHTIQHPGQMQILVLLPHAQDGHPPGVNHSNDMWMKMWHHHQQKIAIWIADPHRTGHRFGGPQPQADRHRIRGLRNLVSVCVQPVDDSSCVVNPHSVRSVVNSRRIIIIMTMMHGDQRQSCCLGANFPDVPDGDGRSRGRGPDDNPHRNVVVCCVVRSRRMMMMGHMYMYGPCTVDND

Radius of gyration: 40.77 Å; Cα contacts (8 Å, |Δi|>4): 5065; chains: 4; bounding box: 78×95×117 Å

InterPro domains:
  IPR001722 Glycoside hydrolase, family 7 [PF00840] (26-450)
  IPR001722 Glycoside hydrolase, family 7 [PR00734] (47-64)
  IPR001722 Glycoside hydrolase, family 7 [PR00734] (79-98)
  IPR001722 Glycoside hydrolase, family 7 [PR00734] (139-159)
  IPR001722 Glycoside hydrolase, family 7 [PR00734] (159-177)
  IPR001722 Glycoside hydrolase, family 7 [PR00734] (183-199)
  IPR001722 Glycoside hydrolase, family 7 [PR00734] (229-252)
  IPR001722 Glycoside hydrolase, family 7 [PR00734] (301-314)
  IPR001722 Glycoside hydrolase, family 7 [PR00734] (381-400)
  IPR001722 Glycoside hydrolase, family 7 [PR00734] (432-449)
  IPR001722 Glycoside hydrolase, family 7 [PTHR33753] (9-450)
  IPR001722 Glycoside hydrolase, family 7 [cd07999] (30-444)
  IPR013320 Concanavalin A-like lectin/glucanase domain superfamily [SSF49899] (23-451)
  IPR037019 Glycoside hydrolase family 7, catalytic domain superfamily [G3DSA:2.70.100.10] (23-452)

Organism: Melanocarpus albomyces (NCBI:txid204285)

CATH classification: 2.70.100.10

Secondary structure (DSSP, 8-state):
-B-SSS---PPEEEEEEEEETTEEEEEEEEEEE-GGGS-EE-TT--BS-BTTB--TT--SHHHHHHH-EE---S-TTTTT---EETTEEEEESEEEETTEEEE-EEEEEBSSTTSB-EE--TTEEEEEEEE-TTPPTT---EEEEE---TTTTTTT-TT-SS-GGGT-----TT--TT-SEETTEE--TT----SS-TT----SEEEE--EEEEEEEETTEEEEEEE-BSS-S-EEEEGGG--SSSSS-TTSSSB-SS---B-HHHHT-TTSEETTSTEE-SSEEEEEEEE-SS-EEEEEEETTEEEEPPPP-STTS-SSSSBSHHHHHHHHHHS-S--HHHHTTHHHHHHHHHTS-EEEEEEE---TTTTTHHHHSB-STTT-SSTTTB--SS-SS---HHHHHTTSTT-EEEEEEEEEEETTSSS--/-B-SSS---PPEEEEEE-SSSS---EEEEEEEE-GGGS-EEETT--BSSBTTB--TT--STTHHHHHEEE---SSHHHHT-EEEETTEEEEESEE--TT--EE-EEEEEESSTTSBPEE--TTEEEEEEEE-TT--SS-EEEEEEE---TTTTTTT-TT-SSGGGG-----BSS--TT-SEETTEETTTT-EE-SSSTT-EE-SEEEE--EEEEEEE-SS-EEEEEE-BSS-S-EEEEGGG--TTTSS-TT-SSB-SS---B-HHHHT-TTSEETTSSEETTS-EEEEEEEETTEEEEEEEETTEEEPPPPP-SSSS-SSSSB-TTHHHHTTTTS----HHHHHTHHHHHHHHHTS-EEEEEEEE--TTTTTHHHHSB-STTT-SSTTTB--S--TTTT-HHHHHHH--S-EEEEEEEEEEETT-SS--/-B-SSS---PPEEEEEEEEETTEEEEEEEEEEE-GGGS-EEETT--BSEETTEE-TT--STTHHHHHEEE---SSHHHHH-EEEETTEEEEESEE--SS--EE-EEEEEEETTTEE-EE--TTEEEEEEEE-TT--TTEEEEEEEE---TTSSTTT-TT--SGGGGT----BSS--TT-SEETTEE--TT-EE-SS-TT-EE-SEEEE--EEEEEEE-SS-EEEEEE-BSS-S-EEEEGGG--STTSSSTT-SSB-SS---B-TTTTT-TTSEETTSSEETTS-EEEEEEEETTEEEEEEEETTEEEEPPPP-STTS-SS-SB-HHHHHHHHHHHT---HHHHTTHHHHHHHHHTS-EEEEEEEEE-TTTTTHHHHSB--TT--SSTT-B-S---TT---HHHHHHH-TT-EEEEEEEEEEETTSSS--/-B-SSS---PPEEEEEEEEETTEEEEEEEEEEE-GGGS-EE-TTS-BSEETTEE-TT--SHHHHHHH-EE---S-HHHHH-EEEETTEEEEESEE--TTS-EE-EEEEEESSTTSBPEE--TTEEEEEEEE-TT--TTEEEEEEEE---TTTTTTT-TT--S-GGGT----BSS--TTSSBSSSSB--TT-EE-SS-TT-EE-SEEEE--EEEEEEEETTEEEEEEE-BSS-S-EEEEGGG--STTSS-TT-SSB-SS---B-TTTTT-TTSEETTSSEETTS-EEEEEEEETTEEEEEEEETTEEEPPP---STTS-SS-SB-HHHHHHHHHHTT---HHHHTTHHHHHHHHHTS-EEEEEEEEE-TTTTTHHHHSB-S-SS--STT-B-SS--TT---HHHHHHH-TT-EEEEEEEEEEETTSSS--